Protein 2MJM (pdb70)

Organism: Mus musculus (NCBI:txid10090)

Radius of gyration: 13.21 Å; Cα contacts (8 Å, |Δi|>4): 83; chains: 1; bounding box: 24×38×26 Å

B-factor: mean 36.84, std 22.72, range [0.01, 75.41]

Sequence (101 aa):
GPLGSMDAESIRLNNENLWAWLVRLLSKNPEWLSAKLRSFLPTMDLDCSYEPSNPEVIHRQLNRLFAQGMATWKSFINDLCFELDVPLDMEIPLVSIWGPRGPLGSMDAESIRLNNENLWAWLVRLLSKNPEWLSAKLRSFLPTMDLDCSYEPSNPEVIHRQLNRLFAQGMATWKSFINDLCFELDVPLDMEIPLVSIWGPRGPLGSMDAESIRLNNENLWAWLVRLLSKNPEWLSAKLRSFLPTMDLDCSYEPSNPEVIHRQLNRLFAQGMATWKSFINDLCFELDVPLDMEIPLVSIWGPRGPLGSMDAESIRLNNENLWAWLVRLLSKNPEWLSAKLRSFLPTMDLDCSYEPSNPEVIHRQLNRLFAQGMATWKSFINDLCFELDVPLDMEIPLVSIWGPRGPLGSMDAESIRLNNENLWAWLVRLLSKNPEWLSAKLRSFLPTMDLDCSYEPSNPEVIHRQLNRLFAQGMATWKSFINDLCFELDVPLDMEIPLVSIWGPRGPLGSMDAESIRLNNENLWAWLVRLLSKNPEWLSAKLRSFLPTMDLDCSYEPSNPEVIHRQLNRLFAQGMATWKSFINDLCFELDVPLDMEIPLVSIWGPRGPLGSMDAESIRLNNENLWAWLVRLLSKNPEWLSAKLRSFLPTMDLDCSYEPSNPEVIHRQLNRLFAQGMATWKSFINDLCFELDVPLDMEIPLVSIWGPRGPLGSMDAESIRLNNENLWAWLVRLLSKNPEWLSAKLRSFLPTMDLDCSYEPSNPEVIHRQLNRLFAQGMATWKSFINDLCFELDVPLDMEIPLVSIWGPRGPLGSMDAESIRLNNENLWAWLVRLLSKNPEWLSAKLRSFLPTMDLDCSYEPSNPEVIHRQLNRLFAQGMATWKSFINDLCFELDVPLDMEIPLVSIWGPRGPLGSMDAESIRLNNENLWAWLVRLLSKNPEWLSAKLRSFLPTMDLDCSYEPSNPEVIHRQLNRLFAQGMATWKSFINDLCFELDVPLDMEIPLVSIWGPRGPLGSMDAESIRLNNENLWAWLVRLLSKNPEWLSAKLRSFLPTMDLDCSYEPSNPEVIHRQLNRLFAQGMATWKSFINDLCFELDVPLDMEIPLVSIWGPRGPLGSMDAESIRLNNENLWAWLVRLLSKNPEWLSAKLRSFLPTMDLDCSYEPSNPEVIHRQLNRLFAQGMATWKSFINDLCFELDVPLDMEIPLVSIWGPRGPLGSMDAESIRLNNENLWAWLVRLLSKNPEWLSAKLRSFLPTMDLDCSYEPSNPEVIHRQLNRLFAQGMATWKSFINDLCFELDVPLDMEIPLVSIWGPRGPLGSMDAESIRLNNENLWAWLVRLLSKNPEWLSAKLRSFLPTMDLDCSYEPSNPEVIHRQLNRLFAQGMATWKSFINDLCFELDVPLDMEIPLVSIWGPRGPLGSMDAESIRLNNENLWAWLVRLLSKNPEWLSAKLRSFLPTMDLDCSYEPSNPEVIHRQLNRLFAQGMATWKSFINDLCFELDVPLDMEIPLVSIWGPRGPLGSMDAESIRLNNENLWAWLVRLLSKNPEWLSAKLRSFLPTMDLDCSYEPSNPEVIHRQLNRLFAQGMATWKSFINDLCFELDVPLDMEIPLVSIWGPRGPLGSMDAESIRLNNENLWAWLVRLLSKNPEWLSAKLRSFLPTMDLDCSYEPSNPEVIHRQLNRLFAQGMATWKSFINDLCFELDVPLDMEIPLVSIWGPRGPLGSMDAESIRLNNENLWAWLVRLLSKNPEWLSAKLRSFLPTMDLDCSYEPSNPEVIHRQLNRLFAQGMATWKSFINDLCFELDVPLDMEIPLVSIWGPRGPLGSMDAESIRLNNENLWAWLVRLLSKNPEWLSAKLRSFLPTMDLDCSYEPSNPEVIHRQLNRLFAQGMATWKSFINDLCFELDVPLDMEIPLVSIWGPRGPLGSMDAESIRLNNENLWAWLVRLLSKNPEWLSAKLRSFLPTMDLDCSYEPSNPEVIHRQLNRLFAQGMATWKSFINDLCFELDVPLDMEIPLVSIWGPR

Structure (mmCIF, N/CA/C/O backbone):
data_2MJM
#
_entry.id   2MJM
#
loop_
_atom_site.group_PDB
_atom_site.id
_atom_site.type_symbol
_atom_site.label_atom_id
_atom_site.label_alt_id
_atom_site.label_comp_id
_atom_site.label_asym_id
_atom_site.label_entity_id
_atom_site.label_seq_id
_atom_site.pdbx_PDB_ins_code
_atom_site.Cartn_x
_atom_site.Cartn_y
_atom_site.Cartn_z
_atom_site.occupancy
_atom_site.B_iso_or_equiv
_atom_site.auth_seq_id
_atom_site.auth_comp_id
_atom_site.auth_asym_id
_atom_site.auth_atom_id
_atom_site.pdbx_PDB_model_num
ATOM 1 N N . GLY A 1 1 ? -8.438 19.712 3.851 1.00 24.33 1 GLY A N 1
ATOM 2 C CA . GLY A 1 1 ? -9.285 20.847 3.496 1.00 33.35 1 GLY A CA 1
ATOM 3 C C . GLY A 1 1 ? -10.162 20.518 2.317 1.00 74.44 1 GLY A C 1
ATOM 4 O O . GLY A 1 1 ? -10.036 19.428 1.746 1.00 65.51 1 GLY A O 1
ATOM 10 N N . PRO A 1 2 ? -11.080 21.421 1.929 1.00 11.43 2 PRO A N 1
ATOM 11 C CA . PRO A 1 2 ? -11.959 21.216 0.780 1.00 3.34 2 PRO A CA 1
ATOM 12 C C . PRO A 1 2 ? -11.175 21.327 -0.518 1.00 1.33 2 PRO A C 1
ATOM 13 O O . PRO A 1 2 ? -10.453 22.306 -0.741 1.00 12.15 2 PRO A O 1
ATOM 24 N N . LEU A 1 3 ? -11.283 20.340 -1.342 1.00 71.01 3 LEU A N 1
ATOM 25 C CA . LEU A 1 3 ? -10.567 20.317 -2.582 1.00 12.21 3 LEU A CA 1
ATOM 26 C C . LEU A 1 3 ? -11.543 20.361 -3.731 1.00 34.53 3 LEU A C 1
ATOM 27 O O . LEU A 1 3 ? -12.432 19.507 -3.827 1.00 35.54 3 LEU A O 1
ATOM 43 N N . GLY A 1 4 ? -11.394 21.343 -4.590 1.00 50.55 4 GLY A N 1
ATOM 44 C CA . GLY A 1 4 ? -12.237 21.438 -5.754 1.00 41.21 4 GLY A CA 1
ATOM 45 C C . GLY A 1 4 ? -11.889 20.347 -6.728 1.00 52.41 4 GLY A C 1
ATOM 46 O O . GLY A 1 4 ? -12.762 19.681 -7.284 1.00 31.12 4 GLY A O 1
ATOM 50 N N . SER A 1 5 ? -10.614 20.136 -6.894 1.00 1.44 5 SER A N 1
ATOM 51 C CA . SER A 1 5 ? -10.116 19.094 -7.735 1.00 25.14 5 SER A CA 1
ATOM 52 C C . SER A 1 5 ? -9.277 18.146 -6.887 1.00 4.13 5 SER A C 1
ATOM 53 O O . SER A 1 5 ? -9.089 18.390 -5.690 1.00 42.15 5 SER A O 1
ATOM 61 N N . MET A 1 6 ? -8.770 17.090 -7.476 1.00 24.43 6 MET A N 1
ATOM 62 C CA . MET A 1 6 ? -7.977 16.118 -6.731 1.00 40.00 6 MET A CA 1
ATOM 63 C C . MET A 1 6 ? -6.553 16.128 -7.265 1.00 73.20 6 MET A C 1
ATOM 64 O O . MET A 1 6 ? -5.712 15.327 -6.885 1.00 22.25 6 MET A O 1
ATOM 78 N N . ASP A 1 7 ? -6.287 17.104 -8.099 1.00 13.35 7 ASP A N 1
ATOM 79 C CA . ASP A 1 7 ? -5.004 17.235 -8.826 1.00 71.31 7 ASP A CA 1
ATOM 80 C C . ASP A 1 7 ? -3.837 17.715 -7.963 1.00 60.11 7 ASP A C 1
ATOM 81 O O . ASP A 1 7 ? -2.841 18.178 -8.490 1.00 11.03 7 ASP A O 1
ATOM 90 N N . ALA A 1 8 ? -3.901 17.490 -6.667 1.00 13.03 8 ALA A N 1
ATOM 91 C CA . ALA A 1 8 ? -2.817 17.878 -5.760 1.00 11.41 8 ALA A CA 1
ATOM 92 C C . ALA A 1 8 ? -1.672 16.881 -5.877 1.00 51.11 8 ALA A C 1
ATOM 93 O O . ALA A 1 8 ? -0.533 17.132 -5.475 1.00 42.05 8 ALA A O 1
ATOM 100 N N . GLU A 1 9 ? -1.998 15.776 -6.478 1.00 40.41 9 GLU A N 1
ATOM 101 C CA . GLU A 1 9 ? -1.114 14.648 -6.699 1.00 70.23 9 GLU A CA 1
ATOM 102 C C . GLU A 1 9 ? 0.012 15.004 -7.627 1.00 21.30 9 GLU A C 1
ATOM 103 O O . GLU A 1 9 ? 1.164 14.661 -7.391 1.00 62.44 9 GLU A O 1
ATOM 115 N N . SER A 1 10 ? -0.317 15.728 -8.649 1.00 4.22 10 SER A N 1
ATOM 116 C CA . SER A 1 10 ? 0.625 16.105 -9.656 1.00 24.35 10 SER A CA 1
ATOM 117 C C . SER A 1 10 ? 1.544 17.208 -9.122 1.00 70.43 10 SER A C 1
ATOM 118 O O . SER A 1 10 ? 2.623 17.455 -9.648 1.00 34.14 10 SER A O 1
ATOM 126 N N . ILE A 1 11 ? 1.108 17.836 -8.049 1.00 23.33 11 ILE A N 1
ATOM 127 C CA . ILE A 1 11 ? 1.814 18.949 -7.464 1.00 51.21 11 ILE A CA 1
ATOM 128 C C . ILE A 1 11 ? 2.834 18.420 -6.483 1.00 22.12 11 ILE A C 1
ATOM 129 O O . ILE A 1 11 ? 4.020 18.718 -6.552 1.00 14.15 11 ILE A O 1
ATOM 145 N N . ARG A 1 12 ? 2.343 17.563 -5.613 1.00 22.34 12 ARG A N 1
ATOM 146 C CA . ARG A 1 12 ? 3.118 16.944 -4.546 1.00 42.33 12 ARG A CA 1
ATOM 147 C C . ARG A 1 12 ? 3.869 15.705 -4.996 1.00 12.21 12 ARG A C 1
ATOM 148 O O . ARG A 1 12 ? 4.465 15.010 -4.165 1.00 41.55 12 ARG A O 1
ATOM 169 N N . LEU A 1 13 ? 3.827 15.453 -6.284 1.00 63.12 13 LEU A N 1
ATOM 170 C CA . LEU A 1 13 ? 4.438 14.283 -6.933 1.00 71.55 13 LEU A CA 1
ATOM 171 C C . LEU A 1 13 ? 5.857 13.990 -6.419 1.00 3.14 13 LEU A C 1
ATOM 172 O O . LEU A 1 13 ? 6.750 14.849 -6.452 1.00 60.33 13 LEU A O 1
ATOM 188 N N . ASN A 1 14 ? 6.016 12.796 -5.923 1.00 70.12 14 ASN A N 1
ATOM 189 C CA . ASN A 1 14 ? 7.263 12.245 -5.449 1.00 53.54 14 ASN A CA 1
ATOM 190 C C . ASN A 1 14 ? 7.025 10.770 -5.393 1.00 65.52 14 ASN A C 1
ATOM 191 O O . ASN A 1 14 ? 5.871 10.363 -5.230 1.00 64.12 14 ASN A O 1
ATOM 202 N N . ASN A 1 15 ? 8.035 9.961 -5.568 1.00 73.24 15 ASN A N 1
ATOM 203 C CA . ASN A 1 15 ? 7.807 8.535 -5.522 1.00 65.13 15 ASN A CA 1
ATOM 204 C C . ASN A 1 15 ? 8.926 7.718 -4.941 1.00 15.04 15 ASN A C 1
ATOM 205 O O . ASN A 1 15 ? 8.660 6.869 -4.125 1.00 20.35 15 ASN A O 1
ATOM 216 N N . GLU A 1 16 ? 10.172 7.978 -5.305 1.00 32.33 16 GLU A N 1
ATOM 217 C CA . GLU A 1 16 ? 11.279 7.165 -4.784 1.00 65.30 16 GLU A CA 1
ATOM 218 C C . GLU A 1 16 ? 11.386 7.259 -3.268 1.00 71.32 16 GLU A C 1
ATOM 219 O O . GLU A 1 16 ? 11.478 6.230 -2.578 1.00 31.02 16 GLU A O 1
ATOM 231 N N . ASN A 1 17 ? 11.314 8.475 -2.757 1.00 74.03 17 ASN A N 1
ATOM 232 C CA . ASN A 1 17 ? 11.405 8.713 -1.313 1.00 4.01 17 ASN A CA 1
ATOM 233 C C . ASN A 1 17 ? 10.193 8.138 -0.622 1.00 32.45 17 ASN A C 1
ATOM 234 O O . ASN A 1 17 ? 10.306 7.459 0.403 1.00 24.34 17 ASN A O 1
ATOM 245 N N . LEU A 1 18 ? 9.033 8.383 -1.213 1.00 14.33 18 LEU A N 1
ATOM 246 C CA . LEU A 1 18 ? 7.774 7.941 -0.646 1.00 73.32 18 LEU A CA 1
ATOM 247 C C . LEU A 1 18 ? 7.667 6.431 -0.637 1.00 24.32 18 LEU A C 1
ATOM 248 O O . LEU A 1 18 ? 7.195 5.855 0.327 1.00 41.14 18 LEU A O 1
ATOM 264 N N . TRP A 1 19 ? 8.137 5.797 -1.699 1.00 11.34 19 TRP A N 1
ATOM 265 C CA . TRP A 1 19 ? 8.090 4.354 -1.815 1.00 33.34 19 TRP A CA 1
ATOM 266 C C . TRP A 1 19 ? 8.976 3.712 -0.761 1.00 43.53 19 TRP A C 1
ATOM 267 O O . TRP A 1 19 ? 8.558 2.787 -0.094 1.00 50.42 19 TRP A O 1
ATOM 288 N N . ALA A 1 20 ? 10.172 4.255 -0.575 1.00 32.34 20 ALA A N 1
ATOM 289 C CA . ALA A 1 20 ? 11.112 3.716 0.406 1.00 1.10 20 ALA A CA 1
ATOM 290 C C . ALA A 1 20 ? 10.539 3.828 1.822 1.00 32.03 20 ALA A C 1
ATOM 291 O O . ALA A 1 20 ? 10.602 2.871 2.613 1.00 72.34 20 ALA A O 1
ATOM 298 N N . TRP A 1 21 ? 9.964 4.988 2.118 1.00 42.31 21 TRP A N 1
ATOM 299 C CA . TRP A 1 21 ? 9.284 5.226 3.381 1.00 74.51 21 TRP A CA 1
ATOM 300 C C . TRP A 1 21 ? 8.113 4.251 3.555 1.00 75.20 21 TRP A C 1
ATOM 301 O O . TRP A 1 21 ? 7.984 3.592 4.602 1.00 75.31 21 TRP A O 1
ATOM 322 N N . LEU A 1 22 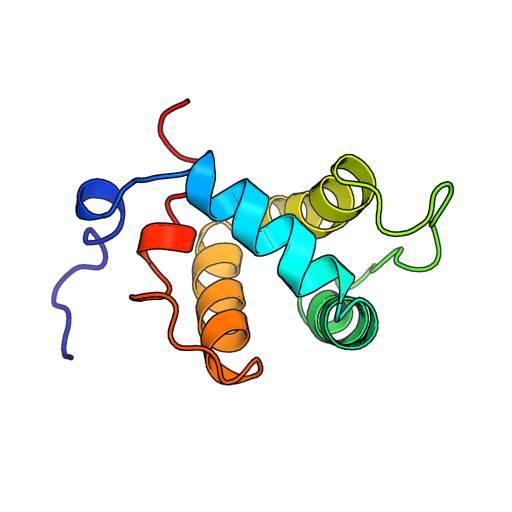? 7.296 4.143 2.516 1.00 22.41 22 LEU A N 1
ATOM 323 C CA . LEU A 1 22 ? 6.129 3.283 2.513 1.00 64.05 22 LEU A CA 1
ATOM 324 C C . LEU A 1 22 ? 6.547 1.843 2.776 1.00 51.14 22 LEU A C 1
ATOM 325 O O . LEU A 1 22 ? 6.070 1.219 3.717 1.00 30.45 22 LEU A O 1
ATOM 341 N N . VAL A 1 23 ? 7.498 1.361 1.985 1.00 42.42 23 VAL A N 1
ATOM 342 C CA . VAL A 1 23 ? 8.009 0.003 2.079 1.00 54.21 23 VAL A CA 1
ATOM 343 C C . VAL A 1 23 ? 8.486 -0.345 3.490 1.00 64.13 23 VAL A C 1
ATOM 344 O O . VAL A 1 23 ? 8.120 -1.388 4.024 1.00 45.25 23 VAL A O 1
ATOM 357 N N . ARG A 1 24 ? 9.244 0.539 4.109 1.00 72.53 24 ARG A N 1
ATOM 358 C CA . ARG A 1 24 ? 9.774 0.249 5.427 1.00 44.23 24 ARG A CA 1
ATOM 359 C C . ARG A 1 24 ? 8.706 0.298 6.503 1.00 12.20 24 ARG A C 1
ATOM 360 O O . ARG A 1 24 ? 8.633 -0.584 7.335 1.00 11.04 24 ARG A O 1
ATOM 381 N N . LEU A 1 25 ? 7.854 1.294 6.449 1.00 23.35 25 LEU A N 1
ATOM 382 C CA . LEU A 1 25 ? 6.826 1.489 7.472 1.00 40.33 25 LEU A CA 1
ATOM 383 C C . LEU A 1 25 ? 5.786 0.357 7.389 1.00 13.34 25 LEU A C 1
ATOM 384 O O . LEU A 1 25 ? 5.370 -0.202 8.409 1.00 33.11 25 LEU A O 1
ATOM 400 N N . LEU A 1 26 ? 5.401 0.002 6.189 1.00 64.34 26 LEU A N 1
ATOM 401 C CA . LEU A 1 26 ? 4.449 -1.066 5.952 1.00 33.33 26 LEU A CA 1
ATOM 402 C C . LEU A 1 26 ? 5.043 -2.409 6.312 1.00 55.43 26 LEU A C 1
ATOM 403 O O . LEU A 1 26 ? 4.334 -3.331 6.675 1.00 22.03 26 LEU A O 1
ATOM 419 N N . SER A 1 27 ? 6.366 -2.497 6.253 1.00 62.44 27 SER A N 1
ATOM 420 C CA . SER A 1 27 ? 7.089 -3.692 6.620 1.00 75.32 27 SER A CA 1
ATOM 421 C C . SER A 1 27 ? 7.031 -3.862 8.138 1.00 14.14 27 SER A C 1
ATOM 422 O O . SER A 1 27 ? 7.245 -4.954 8.670 1.00 21.45 27 SER A O 1
ATOM 430 N N . LYS A 1 28 ? 6.715 -2.783 8.831 1.00 32.03 28 LYS A N 1
ATOM 431 C CA . LYS A 1 28 ? 6.597 -2.819 10.256 1.00 24.22 28 LYS A CA 1
ATOM 432 C C . LYS A 1 28 ? 5.148 -3.053 10.638 1.00 3.24 28 LYS A C 1
ATOM 433 O O . LYS A 1 28 ? 4.801 -3.189 11.814 1.00 11.31 28 LYS A O 1
ATOM 452 N N . ASN A 1 29 ? 4.302 -3.126 9.621 1.00 22.25 29 ASN A N 1
ATOM 453 C CA . ASN A 1 29 ? 2.870 -3.288 9.783 1.00 12.13 29 ASN A CA 1
ATOM 454 C C . ASN A 1 29 ? 2.294 -4.291 8.778 1.00 33.11 29 ASN A C 1
ATOM 455 O O . ASN A 1 29 ? 1.250 -4.015 8.185 1.00 4.12 29 ASN A O 1
ATOM 466 N N . PRO A 1 30 ? 2.868 -5.524 8.627 1.00 24.32 30 PRO A N 1
ATOM 467 C CA . PRO A 1 30 ? 2.379 -6.489 7.616 1.00 31.10 30 PRO A CA 1
ATOM 468 C C . PRO A 1 30 ? 0.968 -6.921 7.979 1.00 65.20 30 PRO A C 1
ATOM 469 O O . PRO A 1 30 ? 0.146 -7.285 7.128 1.00 15.11 30 PRO A O 1
ATOM 480 N N . GLU A 1 31 ? 0.703 -6.785 9.257 1.00 15.10 31 GLU A N 1
ATOM 481 C CA . GLU A 1 31 ? -0.539 -7.091 9.884 1.00 62.33 31 GLU A CA 1
ATOM 482 C C . GLU A 1 31 ? -1.637 -6.159 9.405 1.00 32.50 31 GLU A C 1
ATOM 483 O O . GLU A 1 31 ? -2.772 -6.595 9.173 1.00 42.01 31 GLU A O 1
ATOM 495 N N . TRP A 1 32 ? -1.303 -4.878 9.233 1.00 63.24 32 TRP A N 1
ATOM 496 C CA . TRP A 1 32 ? -2.316 -3.907 8.880 1.00 24.24 32 TRP A CA 1
ATOM 497 C C . TRP A 1 32 ? -2.630 -4.093 7.444 1.00 62.34 32 TRP A C 1
ATOM 498 O O . TRP A 1 32 ? -3.791 -4.133 7.029 1.00 50.11 32 TRP A O 1
ATOM 519 N N . LEU A 1 33 ? -1.562 -4.236 6.701 1.00 10.24 33 LEU A N 1
ATOM 520 C CA . LEU A 1 33 ? -1.604 -4.398 5.304 1.00 34.24 33 LEU A CA 1
ATOM 521 C C . LEU A 1 33 ? -2.490 -5.508 4.859 1.00 64.52 33 LEU A C 1
ATOM 522 O O . LEU A 1 33 ? -3.433 -5.260 4.138 1.00 23.30 33 LEU A O 1
ATOM 538 N N . SER A 1 34 ? -2.229 -6.706 5.343 1.00 44.05 34 SER A N 1
ATOM 539 C CA . SER A 1 34 ? -2.978 -7.882 4.951 1.00 43.41 34 SER A CA 1
ATOM 540 C C . SER A 1 34 ? -4.485 -7.670 5.150 1.00 63.31 34 SER A C 1
ATOM 541 O O . SER A 1 34 ? -5.269 -7.907 4.258 1.00 31.30 34 SER A O 1
ATOM 549 N N . ALA A 1 35 ? -4.817 -7.111 6.286 1.00 32.20 35 ALA A N 1
ATOM 550 C CA . ALA A 1 35 ? -6.172 -6.799 6.714 1.00 32.04 35 ALA A CA 1
ATOM 551 C C . ALA A 1 35 ? -6.854 -5.854 5.737 1.00 35.53 35 ALA A C 1
ATOM 552 O O . ALA A 1 35 ? -7.969 -6.115 5.263 1.00 33.13 35 ALA A O 1
ATOM 559 N N . LYS A 1 36 ? -6.181 -4.768 5.421 1.00 53.02 36 LYS A N 1
ATOM 560 C CA . LYS A 1 36 ? -6.713 -3.796 4.501 1.00 61.11 36 LYS A CA 1
ATOM 561 C C . LYS A 1 36 ? -6.767 -4.330 3.100 1.00 22.30 36 LYS A C 1
ATOM 562 O O . LYS A 1 36 ? -7.735 -4.090 2.391 1.00 3.21 36 LYS A O 1
ATOM 581 N N . LEU A 1 37 ? -5.785 -5.133 2.732 1.00 31.01 37 LEU A N 1
ATOM 582 C CA . LEU A 1 37 ? -5.738 -5.733 1.435 1.00 14.33 37 LEU A CA 1
ATOM 583 C C . LEU A 1 37 ? -6.958 -6.619 1.203 1.00 35.23 37 LEU A C 1
ATOM 584 O O . LEU A 1 37 ? -7.430 -6.722 0.101 1.00 52.34 37 LEU A O 1
ATOM 600 N N . ARG A 1 38 ? -7.490 -7.218 2.262 1.00 3.34 38 ARG A N 1
ATOM 601 C CA . ARG A 1 38 ? -8.646 -8.106 2.138 1.00 73.55 38 ARG A CA 1
ATOM 602 C C . ARG A 1 38 ? -9.905 -7.348 1.712 1.00 42.32 38 ARG A C 1
ATOM 603 O O . ARG A 1 38 ? -10.813 -7.909 1.095 1.00 1.33 38 ARG A O 1
ATOM 624 N N . SER A 1 39 ? -9.945 -6.070 2.045 1.00 4.54 39 SER A N 1
ATOM 625 C CA . SER A 1 39 ? -11.059 -5.209 1.709 1.00 64.53 39 SER A CA 1
ATOM 626 C C . SER A 1 39 ? -10.955 -4.792 0.243 1.00 64.54 39 SER A C 1
ATOM 627 O O . SER A 1 39 ? -11.952 -4.716 -0.472 1.00 20.11 39 SER A O 1
ATOM 635 N N . PHE A 1 40 ? -9.745 -4.553 -0.194 1.00 70.41 40 PHE A N 1
ATOM 636 C CA . PHE A 1 40 ? -9.480 -4.136 -1.554 1.00 50.13 40 PHE A CA 1
ATOM 637 C C . PHE A 1 40 ? -9.487 -5.310 -2.501 1.00 13.44 40 PHE A C 1
ATOM 638 O O . PHE A 1 40 ? -10.298 -5.362 -3.410 1.00 61.40 40 PHE A O 1
ATOM 655 N N . LEU A 1 41 ? -8.619 -6.264 -2.264 1.00 52.51 41 LEU A N 1
ATOM 656 C CA . LEU A 1 41 ? -8.503 -7.428 -3.090 1.00 1.41 41 LEU A CA 1
ATOM 657 C C . LEU A 1 41 ? -9.439 -8.504 -2.573 1.00 54.53 41 LEU A C 1
ATOM 658 O O . LEU A 1 41 ? -9.213 -9.056 -1.494 1.00 20.32 41 LEU A O 1
ATOM 674 N N . PRO A 1 42 ? -10.502 -8.827 -3.316 1.00 52.03 42 PRO A N 1
ATOM 675 C CA . PRO A 1 42 ? -11.488 -9.823 -2.880 1.00 60.22 42 PRO A CA 1
ATOM 676 C C . PRO A 1 42 ? -10.918 -11.242 -2.916 1.00 73.23 42 PRO A C 1
ATOM 677 O O . PRO A 1 42 ? -11.419 -12.159 -2.267 1.00 45.22 42 PRO A O 1
ATOM 688 N N . THR A 1 43 ? -9.866 -11.396 -3.670 1.00 71.42 43 THR A N 1
ATOM 689 C CA . THR A 1 43 ? -9.207 -12.651 -3.873 1.00 23.13 43 THR A CA 1
ATOM 690 C C . THR A 1 43 ? -7.824 -12.607 -3.278 1.00 0.22 43 THR A C 1
ATOM 691 O O . THR A 1 43 ? -6.925 -13.322 -3.737 1.00 30.01 43 THR A O 1
ATOM 702 N N . MET A 1 44 ? -7.687 -11.776 -2.235 1.00 62.13 44 MET A N 1
ATOM 703 C CA . MET A 1 44 ? -6.404 -11.490 -1.547 1.00 44.24 44 MET A CA 1
ATOM 704 C C . MET A 1 44 ? -5.582 -12.745 -1.313 1.00 34.43 44 MET A C 1
ATOM 705 O O . MET A 1 44 ? -5.827 -13.511 -0.364 1.00 42.45 44 MET A O 1
ATOM 719 N N . ASP A 1 45 ? -4.635 -12.959 -2.160 1.00 14.12 45 ASP A N 1
ATOM 720 C CA . ASP A 1 45 ? -3.725 -14.061 -2.054 1.00 71.24 45 ASP A CA 1
ATOM 721 C C . ASP A 1 45 ? -2.530 -13.617 -1.230 1.00 42.14 45 ASP A C 1
ATOM 722 O O . ASP A 1 45 ? -1.370 -13.617 -1.666 1.00 23.41 45 ASP A O 1
ATOM 731 N N . LEU A 1 46 ? -2.853 -13.233 -0.010 1.00 44.34 46 LEU A N 1
ATOM 732 C CA . LEU A 1 46 ? -1.909 -12.693 0.942 1.00 11.14 46 LEU A CA 1
ATOM 733 C C . LEU A 1 46 ? -1.137 -13.803 1.622 1.00 61.44 46 LEU A C 1
ATOM 734 O O . LEU A 1 46 ? -0.158 -13.570 2.314 1.00 52.32 46 LEU A O 1
ATOM 750 N N . ASP A 1 47 ? -1.592 -15.015 1.386 1.00 4.40 47 ASP A N 1
ATOM 751 C CA . ASP A 1 47 ? -0.976 -16.218 1.914 1.00 61.01 47 ASP A CA 1
ATOM 752 C C . ASP A 1 47 ? 0.288 -16.548 1.133 1.00 50.44 47 ASP A C 1
ATOM 753 O O . ASP A 1 47 ? 1.132 -17.327 1.566 1.00 21.52 47 ASP A O 1
ATOM 762 N N . CYS A 1 48 ? 0.428 -15.916 0.014 1.00 14.33 48 CYS A N 1
ATOM 763 C CA . CYS A 1 48 ? 1.584 -16.101 -0.812 1.00 24.11 48 CYS A CA 1
ATOM 764 C C . CYS A 1 48 ? 2.684 -15.159 -0.338 1.00 5.13 48 CYS A C 1
ATOM 765 O O . CYS A 1 48 ? 2.626 -13.936 -0.557 1.00 51.52 48 CYS A O 1
ATOM 773 N N . SER A 1 49 ? 3.641 -15.711 0.350 1.00 22.05 49 SER A N 1
ATOM 774 C CA . SER A 1 49 ? 4.740 -14.957 0.862 1.00 32.04 49 SER A CA 1
ATOM 775 C C . SER A 1 49 ? 5.988 -15.809 0.736 1.00 22.13 49 SER A C 1
ATOM 776 O O . SER A 1 49 ? 6.370 -16.532 1.647 1.00 0.51 49 SER A O 1
ATOM 784 N N . TYR A 1 50 ? 6.541 -15.803 -0.452 1.00 32.43 50 TYR A N 1
ATOM 785 C CA . TYR A 1 50 ? 7.765 -16.533 -0.752 1.00 4.52 50 TYR A CA 1
ATOM 786 C C . TYR A 1 50 ? 8.932 -16.002 0.023 1.00 64.20 50 TYR A C 1
ATOM 787 O O . TYR A 1 50 ? 9.763 -16.744 0.543 1.00 22.41 50 TYR A O 1
ATOM 805 N N . GLU A 1 51 ? 8.939 -14.755 0.116 1.00 44.21 51 GLU A N 1
ATOM 806 C CA . GLU A 1 51 ? 9.853 -14.011 0.839 1.00 51.44 51 GLU A CA 1
ATOM 807 C C . GLU A 1 51 ? 9.072 -13.252 1.886 1.00 61.11 51 GLU A C 1
ATOM 808 O O . GLU A 1 51 ? 7.856 -13.068 1.716 1.00 33.44 51 GLU A O 1
ATOM 820 N N . PRO A 1 52 ? 9.724 -12.866 2.989 1.00 21.25 52 PRO A N 1
ATOM 821 C CA . PRO A 1 52 ? 9.131 -12.008 4.048 1.00 44.21 52 PRO A CA 1
ATOM 822 C C . PRO A 1 52 ? 8.781 -10.584 3.523 1.00 24.53 52 PRO A C 1
ATOM 823 O O . PRO A 1 52 ? 8.447 -10.405 2.360 1.00 50.22 52 PRO A O 1
ATOM 834 N N . SER A 1 53 ? 8.916 -9.585 4.365 1.00 14.51 53 SER A N 1
ATOM 835 C CA . SER A 1 53 ? 8.544 -8.192 4.054 1.00 62.41 53 SER A CA 1
ATOM 836 C C . SER A 1 53 ? 9.553 -7.483 3.098 1.00 41.43 53 SER A C 1
ATOM 837 O O . SER A 1 53 ? 9.836 -6.277 3.235 1.00 13.51 53 SER A O 1
ATOM 845 N N . ASN A 1 54 ? 10.051 -8.233 2.132 1.00 72.42 54 ASN A N 1
ATOM 846 C CA . ASN A 1 54 ? 10.953 -7.760 1.121 1.00 34.31 54 ASN A CA 1
ATOM 847 C C . ASN A 1 54 ? 10.290 -6.674 0.277 1.00 31.35 54 ASN A C 1
ATOM 848 O O . ASN A 1 54 ? 9.070 -6.702 0.091 1.00 41.40 54 ASN A O 1
ATOM 859 N N . PRO A 1 55 ? 11.081 -5.709 -0.255 1.00 54.12 55 PRO A N 1
ATOM 860 C CA . PRO A 1 55 ? 10.567 -4.577 -1.045 1.00 45.13 55 PRO A CA 1
ATOM 861 C C . PRO A 1 55 ? 9.603 -4.993 -2.164 1.00 40.21 55 PRO A C 1
ATOM 862 O O . PRO A 1 55 ? 8.516 -4.426 -2.290 1.00 13.55 55 PRO A O 1
ATOM 873 N N . GLU A 1 56 ? 9.969 -6.008 -2.935 1.00 4.13 56 GLU A N 1
ATOM 874 C CA . GLU A 1 56 ? 9.141 -6.463 -4.013 1.00 64.35 56 GLU A CA 1
ATOM 875 C C . GLU A 1 56 ? 7.941 -7.234 -3.542 1.00 40.23 56 GLU A C 1
ATOM 876 O O . GLU A 1 56 ? 6.923 -7.293 -4.221 1.00 64.04 56 GLU A O 1
ATOM 888 N N . VAL A 1 57 ? 8.044 -7.793 -2.364 1.00 70.35 57 VAL A N 1
ATOM 889 C CA . VAL A 1 57 ? 6.940 -8.511 -1.775 1.00 52.54 57 VAL A CA 1
ATOM 890 C C . VAL A 1 57 ? 5.898 -7.504 -1.337 1.00 1.14 57 VAL A C 1
ATOM 891 O O . VAL A 1 57 ? 4.698 -7.715 -1.500 1.00 10.10 57 VAL A O 1
ATOM 904 N N . ILE A 1 58 ? 6.379 -6.399 -0.802 1.00 72.14 58 ILE A N 1
ATOM 905 C CA . ILE A 1 58 ? 5.534 -5.286 -0.450 1.00 65.14 58 ILE A CA 1
ATOM 906 C C . ILE A 1 58 ? 4.915 -4.733 -1.735 1.00 51.42 58 ILE A C 1
ATOM 907 O O . ILE A 1 58 ? 3.708 -4.577 -1.836 1.00 25.42 58 ILE A O 1
ATOM 923 N N . HIS A 1 59 ? 5.767 -4.529 -2.737 1.00 74.33 59 HIS A N 1
ATOM 924 C CA . HIS A 1 59 ? 5.368 -4.046 -4.070 1.00 54.45 59 HIS A CA 1
ATOM 925 C C . HIS A 1 59 ? 4.232 -4.904 -4.640 1.00 22.12 59 HIS A C 1
ATOM 926 O O . HIS A 1 59 ? 3.277 -4.376 -5.171 1.00 1.03 59 HIS A O 1
ATOM 941 N N . ARG A 1 60 ? 4.351 -6.206 -4.484 1.00 52.51 60 ARG A N 1
ATOM 942 C CA . ARG A 1 60 ? 3.355 -7.181 -4.934 1.00 61.44 60 ARG A CA 1
ATOM 943 C C . ARG A 1 60 ? 1.958 -6.876 -4.369 1.00 11.41 60 ARG A C 1
ATOM 944 O O . ARG A 1 60 ? 0.945 -6.964 -5.066 1.00 42.03 60 ARG A O 1
ATOM 965 N N . GLN A 1 61 ? 1.933 -6.506 -3.124 1.00 71.24 61 GLN A N 1
ATOM 966 C CA . GLN A 1 61 ? 0.697 -6.263 -2.393 1.00 4.35 61 GLN A CA 1
ATOM 967 C C . GLN A 1 61 ? 0.063 -4.975 -2.843 1.00 55.34 61 GLN A C 1
ATOM 968 O O . GLN A 1 61 ? -1.153 -4.875 -3.015 1.00 1.32 61 GLN A O 1
ATOM 982 N N . LEU A 1 62 ? 0.899 -4.013 -3.069 1.00 3.30 62 LEU A N 1
ATOM 983 C CA . LEU A 1 62 ? 0.453 -2.701 -3.511 1.00 12.43 62 LEU A CA 1
ATOM 984 C C . LEU A 1 62 ? 0.051 -2.730 -4.993 1.00 70.31 62 LEU A C 1
ATOM 985 O O . LEU A 1 62 ? -0.849 -2.004 -5.427 1.00 34.12 62 LEU A O 1
ATOM 1001 N N . ASN A 1 63 ? 0.713 -3.592 -5.746 1.00 11.21 63 ASN A N 1
ATOM 1002 C CA . ASN A 1 63 ? 0.429 -3.855 -7.153 1.00 41.22 63 ASN A CA 1
ATOM 1003 C C . ASN A 1 63 ? -1.026 -4.219 -7.343 1.00 3.13 63 ASN A C 1
ATOM 1004 O O . ASN A 1 63 ? -1.723 -3.690 -8.218 1.00 51.34 63 ASN A O 1
ATOM 1015 N N . ARG A 1 64 ? -1.459 -5.105 -6.491 1.00 53.14 64 ARG A N 1
ATOM 1016 C CA . ARG A 1 64 ? -2.825 -5.597 -6.445 1.00 12.15 64 ARG A CA 1
ATOM 1017 C C . ARG A 1 64 ? -3.847 -4.447 -6.340 1.00 51.21 64 ARG A C 1
ATOM 1018 O O . ARG A 1 64 ? -4.925 -4.501 -6.939 1.00 1.24 64 ARG A O 1
ATOM 1039 N N . LEU A 1 65 ? -3.502 -3.411 -5.608 1.00 54.10 65 LEU A N 1
ATOM 1040 C CA . LEU A 1 65 ? -4.407 -2.281 -5.402 1.00 14.22 65 LEU A CA 1
ATOM 1041 C C . LEU A 1 65 ? -4.539 -1.459 -6.655 1.00 32.14 65 LEU A C 1
ATOM 1042 O O . LEU A 1 65 ? -5.625 -0.971 -6.983 1.00 63.43 65 LEU A O 1
ATOM 1058 N N . PHE A 1 66 ? -3.440 -1.338 -7.369 1.00 14.13 66 PHE A N 1
ATOM 1059 C CA . PHE A 1 66 ? -3.407 -0.612 -8.621 1.00 4.21 66 PHE A CA 1
ATOM 1060 C C . PHE A 1 66 ? -4.262 -1.355 -9.654 1.00 33.42 66 PHE A C 1
ATOM 1061 O O . PHE A 1 66 ? -4.789 -0.763 -10.598 1.00 1.34 66 PHE A O 1
ATOM 1078 N N . ALA A 1 67 ? -4.406 -2.655 -9.444 1.00 31.33 67 ALA A N 1
ATOM 1079 C CA . ALA A 1 67 ? -5.243 -3.485 -10.277 1.00 55.32 67 ALA A CA 1
ATOM 1080 C C . ALA A 1 67 ? -6.724 -3.260 -9.957 1.00 72.15 67 ALA A C 1
ATOM 1081 O O . ALA A 1 67 ? -7.571 -3.364 -10.850 1.00 10.45 67 ALA A O 1
ATOM 1088 N N . GLN A 1 68 ? -7.040 -2.935 -8.693 1.00 33.13 68 GLN A N 1
ATOM 1089 C CA . GLN A 1 68 ? -8.387 -2.645 -8.314 1.00 5.34 68 GLN A CA 1
ATOM 1090 C C . GLN A 1 68 ? -8.825 -1.334 -8.933 1.00 54.42 68 GLN A C 1
ATOM 1091 O O . GLN A 1 68 ? -9.800 -1.272 -9.685 1.00 70.42 68 GLN A O 1
ATOM 1105 N N . GLY A 1 69 ? -8.082 -0.307 -8.636 1.00 21.25 69 GLY A N 1
ATOM 1106 C CA . GLY A 1 69 ? -8.442 1.007 -9.044 1.00 1.33 69 GLY A CA 1
ATOM 1107 C C . GLY A 1 69 ? -7.375 1.969 -8.751 1.00 10.22 69 GLY A C 1
ATOM 1108 O O . GLY A 1 69 ? -6.726 1.890 -7.713 1.00 4.51 69 GLY A O 1
ATOM 1112 N N . MET A 1 70 ? -7.187 2.884 -9.641 1.00 14.52 70 MET A N 1
ATOM 1113 C CA . MET A 1 70 ? -6.281 3.987 -9.434 1.00 44.01 70 MET A CA 1
ATOM 1114 C C . MET A 1 70 ? -6.920 4.870 -8.397 1.00 62.32 70 MET A C 1
ATOM 1115 O O . MET A 1 70 ? -6.261 5.478 -7.557 1.00 74.40 70 MET A O 1
ATOM 1129 N N . ALA A 1 71 ? -8.238 4.845 -8.427 1.00 13.12 71 ALA A N 1
ATOM 1130 C CA . ALA A 1 71 ? -9.071 5.544 -7.485 1.00 74.41 71 ALA A CA 1
ATOM 1131 C C . ALA A 1 71 ? -9.056 4.770 -6.175 1.00 62.24 71 ALA A C 1
ATOM 1132 O O . ALA A 1 71 ? -9.161 5.341 -5.089 1.00 63.33 71 ALA A O 1
ATOM 1139 N N . THR A 1 72 ? -8.869 3.471 -6.292 1.00 30.30 72 THR A N 1
ATOM 1140 C CA . THR A 1 72 ? -8.794 2.596 -5.148 1.00 62.34 72 THR A CA 1
ATOM 1141 C C . THR A 1 72 ? -7.490 2.853 -4.397 1.00 62.32 72 THR A C 1
ATOM 1142 O O . THR A 1 72 ? -7.451 2.809 -3.175 1.00 50.25 72 THR A O 1
ATOM 1153 N N . TRP A 1 73 ? -6.447 3.183 -5.141 1.00 63.50 73 TRP A N 1
ATOM 1154 C CA . TRP A 1 73 ? -5.179 3.553 -4.556 1.00 62.21 73 TRP A CA 1
ATOM 1155 C C . TRP A 1 73 ? -5.357 4.841 -3.737 1.00 12.10 73 TRP A C 1
ATOM 1156 O O . TRP A 1 73 ? -4.931 4.921 -2.583 1.00 31.23 73 TRP A O 1
ATOM 1177 N N . LYS A 1 74 ? -6.033 5.827 -4.336 1.00 11.55 74 LYS A N 1
ATOM 1178 C CA . LYS A 1 74 ? -6.324 7.098 -3.675 1.00 3.14 74 LYS A CA 1
ATOM 1179 C C . LYS A 1 74 ? -7.131 6.890 -2.383 1.00 53.52 74 LYS A C 1
ATOM 1180 O O . LYS A 1 74 ? -6.929 7.593 -1.383 1.00 65.45 74 LYS A O 1
ATOM 1199 N N . SER A 1 75 ? -8.018 5.920 -2.407 1.00 43.20 75 SER A N 1
ATOM 1200 C CA . SER A 1 75 ? -8.805 5.569 -1.294 1.00 50.22 75 SER A CA 1
ATOM 1201 C C . SER A 1 75 ? -7.954 4.842 -0.220 1.00 53.33 75 SER A C 1
ATOM 1202 O O . SER A 1 75 ? -7.994 5.193 0.963 1.00 3.13 75 SER A O 1
ATOM 1210 N N . PHE A 1 76 ? -7.161 3.867 -0.657 1.00 55.51 76 PHE A N 1
ATOM 1211 C CA . PHE A 1 76 ? -6.286 3.090 0.219 1.00 33.13 76 PHE A CA 1
ATOM 1212 C C . PHE A 1 76 ? -5.351 3.978 1.006 1.00 3.43 76 PHE A C 1
ATOM 1213 O O . PHE A 1 76 ? -5.258 3.862 2.227 1.00 14.34 76 PHE A O 1
ATOM 1230 N N . ILE A 1 77 ? -4.676 4.867 0.307 1.00 1.24 77 ILE A N 1
ATOM 1231 C CA . ILE A 1 77 ? -3.692 5.737 0.920 1.00 25.23 77 ILE A CA 1
ATOM 1232 C C . ILE A 1 77 ? -4.342 6.664 1.964 1.00 12.51 77 ILE A C 1
ATOM 1233 O O . ILE A 1 77 ? -3.710 7.028 2.972 1.00 62.12 77 ILE A O 1
ATOM 1249 N N . ASN A 1 78 ? -5.599 7.013 1.734 1.00 20.15 78 ASN A N 1
ATOM 1250 C CA . ASN A 1 78 ? -6.371 7.814 2.687 1.00 64.10 78 ASN A CA 1
ATOM 1251 C C . ASN A 1 78 ? -6.438 7.084 4.027 1.00 51.24 78 ASN A C 1
ATOM 1252 O O . ASN A 1 78 ? -6.154 7.668 5.086 1.00 34.51 78 ASN A O 1
ATOM 1263 N N . ASP A 1 79 ? -6.744 5.793 3.960 1.00 63.13 79 ASP A N 1
ATOM 1264 C CA . ASP A 1 79 ? -6.855 4.964 5.155 1.00 44.12 79 ASP A CA 1
ATOM 1265 C C . ASP A 1 79 ? -5.501 4.684 5.724 1.00 51.24 79 ASP A C 1
ATOM 1266 O O . ASP A 1 79 ? -5.327 4.690 6.909 1.00 23.01 79 ASP A O 1
ATOM 1275 N N . LEU A 1 80 ? -4.556 4.446 4.850 1.00 44.33 80 LEU A N 1
ATOM 1276 C CA . LEU A 1 80 ? -3.150 4.198 5.185 1.00 54.41 80 LEU A CA 1
ATOM 1277 C C . LEU A 1 80 ? -2.654 5.298 6.125 1.00 44.13 80 LEU A C 1
ATOM 1278 O O . LEU A 1 80 ? -2.189 5.021 7.222 1.00 41.10 80 LEU A O 1
ATOM 1294 N N . CYS A 1 81 ? -2.826 6.534 5.705 1.00 41.12 81 CYS A N 1
ATOM 1295 C CA . CYS A 1 81 ? -2.405 7.681 6.504 1.00 2.34 81 CYS A CA 1
ATOM 1296 C C . CYS A 1 81 ? -3.211 7.776 7.813 1.00 14.31 81 CYS A C 1
ATOM 1297 O O . CYS A 1 81 ? -2.678 8.124 8.865 1.00 51.13 81 CYS A O 1
ATOM 1305 N N . PHE A 1 82 ? -4.477 7.437 7.743 1.00 61.24 82 PHE A N 1
ATOM 1306 C CA . PHE A 1 82 ? -5.374 7.558 8.879 1.00 33.05 82 PHE A CA 1
ATOM 1307 C C . PHE A 1 82 ? -5.098 6.480 9.936 1.00 44.44 82 PHE A C 1
ATOM 1308 O O . PHE A 1 82 ? -4.827 6.787 11.102 1.00 62.23 82 PHE A O 1
ATOM 1325 N N . GLU A 1 83 ? -5.113 5.240 9.501 1.00 44.41 83 GLU A N 1
ATOM 1326 C CA . GLU A 1 83 ? -5.041 4.089 10.378 1.00 20.14 83 GLU A CA 1
ATOM 1327 C C . GLU A 1 83 ? -3.636 3.867 10.927 1.00 41.01 83 GLU A C 1
ATOM 1328 O O . GLU A 1 83 ? -3.462 3.255 11.981 1.00 32.33 83 GLU A O 1
ATOM 1340 N N . LEU A 1 84 ? -2.635 4.357 10.226 1.00 53.41 84 LEU A N 1
ATOM 1341 C CA . LEU A 1 84 ? -1.272 4.202 10.691 1.00 32.10 84 LEU A CA 1
ATOM 1342 C C . LEU A 1 84 ? -0.829 5.369 11.552 1.00 3.52 84 LEU A C 1
ATOM 1343 O O . LEU A 1 84 ? 0.341 5.431 11.937 1.00 13.35 84 LEU A O 1
ATOM 1359 N N . ASP A 1 85 ? -1.757 6.304 11.835 1.00 12.24 85 ASP A N 1
ATOM 1360 C CA . ASP A 1 85 ? -1.525 7.463 12.760 1.00 35.02 85 ASP A CA 1
ATOM 1361 C C . ASP A 1 85 ? -0.593 8.555 12.187 1.00 50.05 85 ASP A C 1
ATOM 1362 O O . ASP A 1 85 ? -0.909 9.756 12.256 1.00 43.11 85 ASP A O 1
ATOM 1371 N N . VAL A 1 86 ? 0.518 8.125 11.630 1.00 73.12 86 VAL A N 1
ATOM 1372 C CA . VAL A 1 86 ? 1.571 8.992 11.109 1.00 53.35 86 VAL A CA 1
ATOM 1373 C C . VAL A 1 86 ? 1.059 9.981 10.036 1.00 0.45 86 VAL A C 1
ATOM 1374 O O . VAL A 1 86 ? 0.389 9.584 9.076 1.00 42.54 86 VAL A O 1
ATOM 1387 N N . PRO A 1 87 ? 1.314 11.287 10.211 1.00 14.32 87 PRO A N 1
ATOM 1388 C CA . PRO A 1 87 ? 1.011 12.275 9.208 1.00 12.12 87 PRO A CA 1
ATOM 1389 C C . PRO A 1 87 ? 2.171 12.405 8.219 1.00 34.22 87 PRO A C 1
ATOM 1390 O O . PRO A 1 87 ? 3.215 12.992 8.536 1.00 5.34 87 PRO A O 1
ATOM 1401 N N . LEU A 1 88 ? 2.013 11.810 7.057 1.00 43.24 88 LEU A N 1
ATOM 1402 C CA . LEU A 1 88 ? 3.024 11.844 6.025 1.00 23.41 88 LEU A CA 1
ATOM 1403 C C . LEU A 1 88 ? 3.128 13.251 5.449 1.00 31.11 88 LEU A C 1
ATOM 1404 O O . LEU A 1 88 ? 4.207 13.842 5.427 1.00 54.14 88 LEU A O 1
ATOM 1420 N N . ASP A 1 89 ? 1.981 13.777 5.024 1.00 34.14 89 ASP A N 1
ATOM 1421 C CA . ASP A 1 89 ? 1.845 15.127 4.429 1.00 63.40 89 ASP A CA 1
ATOM 1422 C C . ASP A 1 89 ? 0.423 15.282 3.946 1.00 32.51 89 ASP A C 1
ATOM 1423 O O . ASP A 1 89 ? -0.281 16.256 4.271 1.00 53.34 89 ASP A O 1
ATOM 1432 N N . MET A 1 90 ? 0.011 14.290 3.187 1.00 40.23 90 MET A N 1
ATOM 1433 C CA . MET A 1 90 ? -1.296 14.192 2.572 1.00 43.30 90 MET A CA 1
ATOM 1434 C C . MET A 1 90 ? -1.294 12.845 1.861 1.00 14.32 90 MET A C 1
ATOM 1435 O O . MET A 1 90 ? -0.218 12.355 1.526 1.00 21.20 90 MET A O 1
ATOM 1449 N N . GLU A 1 91 ? -2.438 12.230 1.673 1.00 51.00 91 GLU A N 1
ATOM 1450 C CA . GLU A 1 91 ? -2.508 10.932 1.000 1.00 21.51 91 GLU A CA 1
ATOM 1451 C C . GLU A 1 91 ? -2.228 11.039 -0.501 1.00 4.44 91 GLU A C 1
ATOM 1452 O O . GLU A 1 91 ? -1.495 10.258 -1.055 1.00 14.15 91 GLU A O 1
ATOM 1464 N N . ILE A 1 92 ? -2.784 12.045 -1.111 1.00 44.00 92 ILE A N 1
ATOM 1465 C CA . ILE A 1 92 ? -2.729 12.304 -2.569 1.00 50.44 92 ILE A CA 1
ATOM 1466 C C . ILE A 1 92 ? -1.252 12.351 -3.167 1.00 64.25 92 ILE A C 1
ATOM 1467 O O . ILE A 1 92 ? -1.029 11.875 -4.269 1.00 21.43 92 ILE A O 1
ATOM 1483 N N . PRO A 1 93 ? -0.255 12.934 -2.480 1.00 70.30 93 PRO A N 1
ATOM 1484 C CA . PRO A 1 93 ? 1.167 12.820 -2.900 1.00 31.13 93 PRO A CA 1
ATOM 1485 C C . PRO A 1 93 ? 1.565 11.348 -3.109 1.00 72.14 93 PRO A C 1
ATOM 1486 O O . PRO A 1 93 ? 2.210 10.991 -4.091 1.00 44.20 93 PRO A O 1
ATOM 1497 N N . LEU A 1 94 ? 1.104 10.516 -2.195 1.00 42.13 94 LEU A N 1
ATOM 1498 C CA . LEU A 1 94 ? 1.348 9.083 -2.195 1.00 1.43 94 LEU A CA 1
ATOM 1499 C C . LEU A 1 94 ? 0.470 8.402 -3.236 1.00 60.44 94 LEU A C 1
ATOM 1500 O O . LEU A 1 94 ? 0.777 7.325 -3.709 1.00 64.02 94 LEU A O 1
ATOM 1516 N N . VAL A 1 95 ? -0.649 9.019 -3.571 1.00 24.42 95 VAL A N 1
ATOM 1517 C CA . VAL A 1 95 ? -1.532 8.465 -4.530 1.00 63.04 95 VAL A CA 1
ATOM 1518 C C . VAL A 1 95 ? -0.970 8.625 -5.940 1.00 22.30 95 VAL A C 1
ATOM 1519 O O . VAL A 1 95 ? -1.204 7.830 -6.829 1.00 41.03 95 VAL A O 1
ATOM 1532 N N . SER A 1 96 ? -0.219 9.646 -6.083 1.00 13.40 96 SER A N 1
ATOM 1533 C CA . SER A 1 96 ? 0.431 10.022 -7.326 1.00 64.52 96 SER A CA 1
ATOM 1534 C C . SER A 1 96 ? 1.734 9.221 -7.548 1.00 13.31 96 SER A C 1
ATOM 1535 O O . SER A 1 96 ? 2.407 9.385 -8.568 1.00 13.32 96 SER A O 1
ATOM 1543 N N . ILE A 1 97 ? 2.041 8.329 -6.624 1.00 44.12 97 ILE A N 1
ATOM 1544 C CA . ILE A 1 97 ? 3.307 7.590 -6.601 1.00 64.41 97 ILE A CA 1
ATOM 1545 C C . ILE A 1 97 ? 3.563 6.782 -7.907 1.00 12.25 97 ILE A C 1
ATOM 1546 O O . ILE A 1 97 ? 4.707 6.637 -8.354 1.00 21.40 97 ILE A O 1
ATOM 1562 N N . TRP A 1 98 ? 2.497 6.331 -8.538 1.00 64.00 98 TRP A N 1
ATOM 1563 C CA . TRP A 1 98 ? 2.598 5.522 -9.740 1.00 63.14 98 TRP A CA 1
ATOM 1564 C C . TRP A 1 98 ? 2.538 6.363 -11.013 1.00 60.33 98 TRP A C 1
ATOM 1565 O O . TRP A 1 98 ? 2.390 5.830 -12.118 1.00 30.14 98 TRP A O 1
ATOM 1586 N N . GLY A 1 99 ? 2.689 7.663 -10.859 1.00 22.43 99 GLY A N 1
ATOM 1587 C CA . GLY A 1 99 ? 2.669 8.555 -11.989 1.00 22.50 99 GLY A CA 1
ATOM 1588 C C . GLY A 1 99 ? 4.009 8.598 -12.717 1.00 23.30 99 GLY A C 1
ATOM 1589 O O . GLY A 1 99 ? 4.547 7.539 -13.079 1.00 62.41 99 GLY A O 1
ATOM 1593 N N . PRO A 1 100 ? 4.571 9.809 -12.943 1.00 31.10 100 PRO A N 1
ATOM 1594 C CA . PRO A 1 100 ? 5.861 9.990 -13.636 1.00 11.51 100 PRO A CA 1
ATOM 1595 C C . PRO A 1 100 ? 6.973 9.132 -13.036 1.00 21.44 100 PRO A C 1
ATOM 1596 O O . PRO A 1 100 ? 7.174 9.132 -11.823 1.00 13.32 100 PRO A O 1
ATOM 1607 N N . ARG A 1 101 ? 7.671 8.418 -13.916 1.00 23.02 101 ARG A N 1
ATOM 1608 C CA . ARG A 1 101 ? 8.755 7.482 -13.594 1.00 22.02 101 ARG A CA 1
ATOM 1609 C C . ARG A 1 101 ? 8.375 6.453 -12.522 1.00 71.20 101 ARG A C 1
ATOM 1610 O O . ARG A 1 101 ? 7.757 5.427 -12.894 1.00 22.43 101 ARG A O 1
ATOM 1631 N N . GLY A 1 1 ? -0.353 18.156 5.311 1.00 5.55 1 GLY A N 2
ATOM 1632 C CA . GLY A 1 1 ? -0.349 19.553 4.902 1.00 15.03 1 GLY A CA 2
ATOM 1633 C C . GLY A 1 1 ? -1.598 19.815 4.141 1.00 10.25 1 GLY A C 2
ATOM 1634 O O . GLY A 1 1 ? -1.961 18.982 3.318 1.00 2.01 1 GLY A O 2
ATOM 1640 N N . PRO A 1 2 ? -2.314 20.932 4.407 1.00 54.14 2 PRO A N 2
ATOM 1641 C CA . PRO A 1 2 ? -3.616 21.215 3.784 1.00 52.13 2 PRO A CA 2
ATOM 1642 C C . PRO A 1 2 ? -3.585 21.218 2.253 1.00 12.25 2 PRO A C 2
ATOM 1643 O O . PRO A 1 2 ? -3.144 22.186 1.610 1.00 35.33 2 PRO A O 2
ATOM 1654 N N . LEU A 1 3 ? -4.005 20.121 1.684 1.00 1.30 3 LEU A N 2
ATOM 1655 C CA . LEU A 1 3 ? -4.074 19.976 0.266 1.00 4.10 3 LEU A CA 2
ATOM 1656 C C . LEU A 1 3 ? -5.518 19.809 -0.114 1.00 64.52 3 LEU A C 2
ATOM 1657 O O . LEU A 1 3 ? -6.149 20.740 -0.621 1.00 14.12 3 LEU A O 2
ATOM 1673 N N . GLY A 1 4 ? -6.060 18.637 0.174 1.00 23.35 4 GLY A N 2
ATOM 1674 C CA . GLY A 1 4 ? -7.437 18.347 -0.140 1.00 4.41 4 GLY A CA 2
ATOM 1675 C C . GLY A 1 4 ? -7.615 17.959 -1.586 1.00 31.22 4 GLY A C 2
ATOM 1676 O O . GLY A 1 4 ? -8.132 16.892 -1.886 1.00 25.22 4 GLY A O 2
ATOM 1680 N N . SER A 1 5 ? -7.183 18.831 -2.462 1.00 10.54 5 SER A N 2
ATOM 1681 C CA . SER A 1 5 ? -7.250 18.646 -3.885 1.00 24.32 5 SER A CA 2
ATOM 1682 C C . SER A 1 5 ? -6.544 17.352 -4.294 1.00 73.53 5 SER A C 2
ATOM 1683 O O . SER A 1 5 ? -5.398 17.109 -3.913 1.00 42.15 5 SER A O 2
ATOM 1691 N N . MET A 1 6 ? -7.216 16.530 -5.064 1.00 1.32 6 MET A N 2
ATOM 1692 C CA . MET A 1 6 ? -6.632 15.280 -5.514 1.00 51.13 6 MET A CA 2
ATOM 1693 C C . MET A 1 6 ? -5.615 15.487 -6.615 1.00 2.44 6 MET A C 2
ATOM 1694 O O . MET A 1 6 ? -4.927 14.566 -7.003 1.00 40.14 6 MET A O 2
ATOM 1708 N N . ASP A 1 7 ? -5.510 16.705 -7.095 1.00 43.22 7 ASP A N 2
ATOM 1709 C CA . ASP A 1 7 ? -4.495 17.056 -8.078 1.00 3.11 7 ASP A CA 2
ATOM 1710 C C . ASP A 1 7 ? -3.386 17.831 -7.421 1.00 24.52 7 ASP A C 2
ATOM 1711 O O . ASP A 1 7 ? -2.606 18.486 -8.082 1.00 14.22 7 ASP A O 2
ATOM 1720 N N . ALA A 1 8 ? -3.248 17.647 -6.115 1.00 73.22 8 ALA A N 2
ATOM 1721 C CA . ALA A 1 8 ? -2.164 18.276 -5.349 1.00 71.23 8 ALA A CA 2
ATOM 1722 C C . ALA A 1 8 ? -0.883 17.502 -5.587 1.00 42.01 8 ALA A C 2
ATOM 1723 O O . ALA A 1 8 ? 0.237 17.974 -5.360 1.00 0.03 8 ALA A O 2
ATOM 1730 N N . GLU A 1 9 ? -1.085 16.320 -6.072 1.00 2.53 9 GLU A N 2
ATOM 1731 C CA . GLU A 1 9 ? -0.069 15.350 -6.354 1.00 71.40 9 GLU A CA 2
ATOM 1732 C C . GLU A 1 9 ? 0.974 15.818 -7.350 1.00 34.42 9 GLU A C 2
ATOM 1733 O O . GLU A 1 9 ? 2.146 15.678 -7.107 1.00 32.24 9 GLU A O 2
ATOM 1745 N N . SER A 1 10 ? 0.544 16.415 -8.427 1.00 3.24 10 SER A N 2
ATOM 1746 C CA . SER A 1 10 ? 1.450 16.888 -9.444 1.00 45.12 10 SER A CA 2
ATOM 1747 C C . SER A 1 10 ? 2.132 18.166 -9.000 1.00 23.33 10 SER A C 2
ATOM 1748 O O . SER A 1 10 ? 3.164 18.559 -9.538 1.00 73.31 10 SER A O 2
ATOM 1756 N N . ILE A 1 11 ? 1.576 18.791 -7.993 1.00 64.31 11 ILE A N 2
ATOM 1757 C CA . ILE A 1 11 ? 2.081 20.048 -7.536 1.00 31.25 11 ILE A CA 2
ATOM 1758 C C . ILE A 1 11 ? 3.258 19.799 -6.611 1.00 34.14 11 ILE A C 2
ATOM 1759 O O . ILE A 1 11 ? 4.315 20.424 -6.718 1.00 14.33 11 ILE A O 2
ATOM 1775 N N . ARG A 1 12 ? 3.073 18.835 -5.733 1.00 2.33 12 ARG A N 2
ATOM 1776 C CA . ARG A 1 12 ? 4.030 18.504 -4.697 1.00 43.30 12 ARG A CA 2
ATOM 1777 C C . ARG A 1 12 ? 4.845 17.255 -5.047 1.00 4.41 12 ARG A C 2
ATOM 1778 O O . ARG A 1 12 ? 5.607 16.765 -4.222 1.00 75.54 12 ARG A O 2
ATOM 1799 N N . LEU A 1 13 ? 4.661 16.780 -6.269 1.00 42.23 13 LEU A N 2
ATOM 1800 C CA . LEU A 1 13 ? 5.203 15.505 -6.808 1.00 44.13 13 LEU A CA 2
ATOM 1801 C C . LEU A 1 13 ? 6.610 15.120 -6.289 1.00 25.40 13 LEU A C 2
ATOM 1802 O O . LEU A 1 13 ? 7.597 15.861 -6.435 1.00 51.31 13 LEU A O 2
ATOM 1818 N N . ASN A 1 14 ? 6.657 13.950 -5.697 1.00 71.32 14 ASN A N 2
ATOM 1819 C CA . ASN A 1 14 ? 7.856 13.297 -5.197 1.00 14.41 14 ASN A CA 2
ATOM 1820 C C . ASN A 1 14 ? 7.588 11.824 -5.449 1.00 2.02 14 ASN A C 2
ATOM 1821 O O . ASN A 1 14 ? 6.412 11.427 -5.493 1.00 13.21 14 ASN A O 2
ATOM 1832 N N . ASN A 1 15 ? 8.598 11.033 -5.648 1.00 51.44 15 ASN A N 2
ATOM 1833 C CA . ASN A 1 15 ? 8.381 9.643 -6.008 1.00 4.40 15 ASN A CA 2
ATOM 1834 C C . ASN A 1 15 ? 9.162 8.686 -5.113 1.00 5.01 15 ASN A C 2
ATOM 1835 O O . ASN A 1 15 ? 8.596 8.070 -4.206 1.00 41.43 15 ASN A O 2
ATOM 1846 N N . GLU A 1 16 ? 10.469 8.644 -5.304 1.00 73.31 16 GLU A N 2
ATOM 1847 C CA . GLU A 1 16 ? 11.330 7.650 -4.662 1.00 64.15 16 GLU A CA 2
ATOM 1848 C C . GLU A 1 16 ? 11.348 7.759 -3.144 1.00 71.30 16 GLU A C 2
ATOM 1849 O O . GLU A 1 16 ? 11.327 6.746 -2.448 1.00 25.35 16 GLU A O 2
ATOM 1861 N N . ASN A 1 17 ? 11.329 8.980 -2.638 1.00 10.13 17 ASN A N 2
ATOM 1862 C CA . ASN A 1 17 ? 11.375 9.209 -1.185 1.00 35.34 17 ASN A CA 2
ATOM 1863 C C . ASN A 1 17 ? 10.123 8.692 -0.529 1.00 12.21 17 ASN A C 2
ATOM 1864 O O . ASN A 1 17 ? 10.148 8.123 0.565 1.00 24.42 17 ASN A O 2
ATOM 1875 N N . LEU A 1 18 ? 9.029 8.878 -1.220 1.00 55.13 18 LEU A N 2
ATOM 1876 C CA . LEU A 1 18 ? 7.734 8.483 -0.740 1.00 62.12 18 LEU A CA 2
ATOM 1877 C C . LEU A 1 18 ? 7.571 6.977 -0.847 1.00 52.30 18 LEU A C 2
ATOM 1878 O O . LEU A 1 18 ? 7.045 6.335 0.062 1.00 73.51 18 LEU A O 2
ATOM 1894 N N . TRP A 1 19 ? 8.049 6.416 -1.951 1.00 60.31 19 TRP A N 2
ATOM 1895 C CA . TRP A 1 19 ? 7.962 4.985 -2.183 1.00 75.40 19 TRP A CA 2
ATOM 1896 C C . TRP A 1 19 ? 8.783 4.228 -1.152 1.00 25.51 19 TRP A C 2
ATOM 1897 O O . TRP A 1 19 ? 8.327 3.226 -0.608 1.00 43.41 19 TRP A O 2
ATOM 1918 N N . ALA A 1 20 ? 9.973 4.738 -0.856 1.00 51.53 20 ALA A N 2
ATOM 1919 C CA . ALA A 1 20 ? 10.846 4.134 0.141 1.00 21.42 20 ALA A CA 2
ATOM 1920 C C . ALA A 1 20 ? 10.172 4.117 1.507 1.00 43.40 20 ALA A C 2
ATOM 1921 O O . ALA A 1 20 ? 10.250 3.118 2.235 1.00 53.31 20 ALA A O 2
ATOM 1928 N N . TRP A 1 21 ? 9.489 5.214 1.829 1.00 43.52 21 TRP A N 2
ATOM 1929 C CA . TRP A 1 21 ? 8.721 5.333 3.060 1.00 53.43 21 TRP A CA 2
ATOM 1930 C C . TRP A 1 21 ? 7.621 4.280 3.112 1.00 14.50 21 TRP A C 2
ATOM 1931 O O . TRP A 1 21 ? 7.519 3.526 4.087 1.00 41.43 21 TRP A O 2
ATOM 1952 N N . LEU A 1 22 ? 6.852 4.206 2.038 1.00 24.00 22 LEU A N 2
ATOM 1953 C CA . LEU A 1 22 ? 5.739 3.278 1.919 1.00 31.14 22 LEU A CA 2
ATOM 1954 C C . LEU A 1 22 ? 6.251 1.849 2.103 1.00 11.45 22 LEU A C 2
ATOM 1955 O O . LEU A 1 22 ? 5.793 1.120 2.981 1.00 43.43 22 LEU A O 2
ATOM 1971 N N . VAL A 1 23 ? 7.252 1.504 1.334 1.00 51.35 23 VAL A N 2
ATOM 1972 C CA . VAL A 1 23 ? 7.832 0.179 1.341 1.00 53.43 23 VAL A CA 2
ATOM 1973 C C . VAL A 1 23 ? 8.451 -0.194 2.702 1.00 3.53 23 VAL A C 2
ATOM 1974 O O . VAL A 1 23 ? 8.267 -1.311 3.181 1.00 53.13 23 VAL A O 2
ATOM 1987 N N . ARG A 1 24 ? 9.158 0.726 3.329 1.00 74.13 24 ARG A N 2
ATOM 1988 C CA . ARG A 1 24 ? 9.813 0.421 4.598 1.00 61.03 24 ARG A CA 2
ATOM 1989 C C . ARG A 1 24 ? 8.806 0.307 5.728 1.00 74.21 24 ARG A C 2
ATOM 1990 O O . ARG A 1 24 ? 8.889 -0.596 6.537 1.00 11.43 24 ARG A O 2
ATOM 2011 N N . LEU A 1 25 ? 7.843 1.195 5.748 1.00 23.32 25 LEU A N 2
ATOM 2012 C CA . LEU A 1 25 ? 6.859 1.240 6.820 1.00 72.15 25 LEU A CA 2
ATOM 2013 C C . LEU A 1 25 ? 5.932 0.012 6.723 1.00 74.14 25 LEU A C 2
ATOM 2014 O O . LEU A 1 25 ? 5.607 -0.614 7.731 1.00 52.01 25 LEU A O 2
ATOM 2030 N N . LEU A 1 26 ? 5.548 -0.342 5.521 1.00 40.22 26 LEU A N 2
ATOM 2031 C CA . LEU A 1 26 ? 4.733 -1.517 5.276 1.00 14.40 26 LEU A CA 2
ATOM 2032 C C . LEU A 1 26 ? 5.477 -2.788 5.526 1.00 22.31 26 LEU A C 2
ATOM 2033 O O . LEU A 1 26 ? 4.888 -3.805 5.835 1.00 20.44 26 LEU A O 2
ATOM 2049 N N . SER A 1 27 ? 6.788 -2.721 5.413 1.00 14.12 27 SER A N 2
ATOM 2050 C CA . SER A 1 27 ? 7.652 -3.837 5.709 1.00 2.11 27 SER A CA 2
ATOM 2051 C C . SER A 1 27 ? 7.593 -4.119 7.224 1.00 42.40 27 SER A C 2
ATOM 2052 O O . SER A 1 27 ? 7.898 -5.214 7.693 1.00 42.32 27 SER A O 2
ATOM 2060 N N . LYS A 1 28 ? 7.153 -3.124 7.974 1.00 34.53 28 LYS A N 2
ATOM 2061 C CA . LYS A 1 28 ? 7.028 -3.249 9.395 1.00 14.11 28 LYS A CA 2
ATOM 2062 C C . LYS A 1 28 ? 5.579 -3.550 9.753 1.00 55.33 28 LYS A C 2
ATOM 2063 O O . LYS A 1 28 ? 5.232 -3.724 10.917 1.00 3.41 28 LYS A O 2
ATOM 2082 N N . ASN A 1 29 ? 4.724 -3.595 8.731 1.00 41.42 29 ASN A N 2
ATOM 2083 C CA . ASN A 1 29 ? 3.295 -3.776 8.912 1.00 63.13 29 ASN A CA 2
ATOM 2084 C C . ASN A 1 29 ? 2.654 -4.599 7.785 1.00 34.24 29 ASN A C 2
ATOM 2085 O O . ASN A 1 29 ? 1.626 -4.173 7.231 1.00 54.21 29 ASN A O 2
ATOM 2096 N N . PRO A 1 30 ? 3.158 -5.812 7.450 1.00 1.42 30 PRO A N 2
ATOM 2097 C CA . PRO A 1 30 ? 2.545 -6.617 6.382 1.00 12.30 30 PRO A CA 2
ATOM 2098 C C . PRO A 1 30 ? 1.170 -7.085 6.845 1.00 2.24 30 PRO A C 2
ATOM 2099 O O . PRO A 1 30 ? 0.264 -7.338 6.052 1.00 3.33 30 PRO A O 2
ATOM 2110 N N . GLU A 1 31 ? 1.037 -7.106 8.151 1.00 24.11 31 GLU A N 2
ATOM 2111 C CA . GLU A 1 31 ? -0.148 -7.496 8.862 1.00 12.43 31 GLU A CA 2
ATOM 2112 C C . GLU A 1 31 ? -1.279 -6.516 8.594 1.00 62.41 31 GLU A C 2
ATOM 2113 O O . GLU A 1 31 ? -2.423 -6.931 8.329 1.00 63.12 31 GLU A O 2
ATOM 2125 N N . TRP A 1 32 ? -0.965 -5.211 8.620 1.00 60.43 32 TRP A N 2
ATOM 2126 C CA . TRP A 1 32 ? -1.983 -4.211 8.375 1.00 73.01 32 TRP A CA 2
ATOM 2127 C C . TRP A 1 32 ? -2.352 -4.241 6.918 1.00 23.25 32 TRP A C 2
ATOM 2128 O O . TRP A 1 32 ? -3.531 -4.194 6.549 1.00 22.03 32 TRP A O 2
ATOM 2149 N N . LEU A 1 33 ? -1.327 -4.341 6.100 1.00 14.35 33 LEU A N 2
ATOM 2150 C CA . LEU A 1 33 ? -1.461 -4.316 4.671 1.00 33.11 33 LEU A CA 2
ATOM 2151 C C . LEU A 1 33 ? -2.388 -5.454 4.236 1.00 63.54 33 LEU A C 2
ATOM 2152 O O . LEU A 1 33 ? -3.323 -5.234 3.478 1.00 13.43 33 LEU A O 2
ATOM 2168 N N . SER A 1 34 ? -2.178 -6.632 4.802 1.00 2.42 34 SER A N 2
ATOM 2169 C CA . SER A 1 34 ? -3.023 -7.792 4.535 1.00 75.33 34 SER A CA 2
ATOM 2170 C C . SER A 1 34 ? -4.491 -7.520 4.936 1.00 71.34 34 SER A C 2
ATOM 2171 O O . SER A 1 34 ? -5.403 -7.766 4.155 1.00 53.41 34 SER A O 2
ATOM 2179 N N . ALA A 1 35 ? -4.691 -6.999 6.145 1.00 3.34 35 ALA A N 2
ATOM 2180 C CA . ALA A 1 35 ? -6.015 -6.646 6.672 1.00 34.54 35 ALA A CA 2
ATOM 2181 C C . ALA A 1 35 ? -6.757 -5.682 5.744 1.00 2.14 35 ALA A C 2
ATOM 2182 O O . ALA A 1 35 ? -7.966 -5.814 5.534 1.00 64.24 35 ALA A O 2
ATOM 2189 N N . LYS A 1 36 ? -6.040 -4.734 5.180 1.00 52.41 36 LYS A N 2
ATOM 2190 C CA . LYS A 1 36 ? -6.635 -3.807 4.238 1.00 42.12 36 LYS A CA 2
ATOM 2191 C C . LYS A 1 36 ? -6.861 -4.463 2.892 1.00 31.21 36 LYS A C 2
ATOM 2192 O O . LYS A 1 36 ? -7.894 -4.234 2.257 1.00 4.20 36 LYS A O 2
ATOM 2211 N N . LEU A 1 37 ? -5.946 -5.347 2.489 1.00 55.42 37 LEU A N 2
ATOM 2212 C CA . LEU A 1 37 ? -6.103 -6.109 1.247 1.00 4.41 37 LEU A CA 2
ATOM 2213 C C . LEU A 1 37 ? -7.374 -6.920 1.283 1.00 14.13 37 LEU A C 2
ATOM 2214 O O . LEU A 1 37 ? -7.970 -7.158 0.266 1.00 63.04 37 LEU A O 2
ATOM 2230 N N . ARG A 1 38 ? -7.779 -7.335 2.480 1.00 10.41 38 ARG A N 2
ATOM 2231 C CA . ARG A 1 38 ? -8.993 -8.129 2.663 1.00 31.32 38 ARG A CA 2
ATOM 2232 C C . ARG A 1 38 ? -10.231 -7.397 2.136 1.00 60.54 38 ARG A C 2
ATOM 2233 O O . ARG A 1 38 ? -11.222 -8.020 1.780 1.00 11.11 38 ARG A O 2
ATOM 2254 N N . SER A 1 39 ? -10.179 -6.087 2.120 1.00 30.15 39 SER A N 2
ATOM 2255 C CA . SER A 1 39 ? -11.275 -5.295 1.628 1.00 63.11 39 SER A CA 2
ATOM 2256 C C . SER A 1 39 ? -11.121 -5.084 0.122 1.00 11.15 39 SER A C 2
ATOM 2257 O O . SER A 1 39 ? -12.043 -5.341 -0.655 1.00 14.13 39 SER A O 2
ATOM 2265 N N . PHE A 1 40 ? -9.941 -4.653 -0.272 1.00 12.33 40 PHE A N 2
ATOM 2266 C CA . PHE A 1 40 ? -9.638 -4.302 -1.656 1.00 73.34 40 PHE A CA 2
ATOM 2267 C C . PHE A 1 40 ? -9.583 -5.515 -2.597 1.00 60.24 40 PHE A C 2
ATOM 2268 O O . PHE A 1 40 ? -10.169 -5.494 -3.674 1.00 63.05 40 PHE A O 2
ATOM 2285 N N . LEU A 1 41 ? -8.909 -6.558 -2.175 1.00 1.32 41 LEU A N 2
ATOM 2286 C CA . LEU A 1 41 ? -8.724 -7.761 -2.943 1.00 52.42 41 LEU A CA 2
ATOM 2287 C C . LEU A 1 41 ? -9.884 -8.720 -2.700 1.00 23.12 41 LEU A C 2
ATOM 2288 O O . LEU A 1 41 ? -10.033 -9.247 -1.595 1.00 2.00 41 LEU A O 2
ATOM 2304 N N . PRO A 1 42 ? -10.703 -8.974 -3.731 1.00 41.23 42 PRO A N 2
ATOM 2305 C CA . PRO A 1 42 ? -11.935 -9.790 -3.621 1.00 55.23 42 PRO A CA 2
ATOM 2306 C C . PRO A 1 42 ? -11.689 -11.246 -3.195 1.00 2.24 42 PRO A C 2
ATOM 2307 O O . PRO A 1 42 ? -12.538 -11.873 -2.556 1.00 23.12 42 PRO A O 2
ATOM 2318 N N . THR A 1 43 ? -10.546 -11.779 -3.547 1.00 30.52 43 THR A N 2
ATOM 2319 C CA . THR A 1 43 ? -10.223 -13.156 -3.228 1.00 20.12 43 THR A CA 2
ATOM 2320 C C . THR A 1 43 ? -9.096 -13.211 -2.225 1.00 12.22 43 THR A C 2
ATOM 2321 O O . THR A 1 43 ? -8.627 -14.285 -1.845 1.00 22.32 43 THR A O 2
ATOM 2332 N N . MET A 1 44 ? -8.756 -12.023 -1.751 1.00 1.43 44 MET A N 2
ATOM 2333 C CA . MET A 1 44 ? -7.654 -11.715 -0.910 1.00 0.32 44 MET A CA 2
ATOM 2334 C C . MET A 1 44 ? -6.390 -12.456 -1.324 1.00 12.02 44 MET A C 2
ATOM 2335 O O . MET A 1 44 ? -6.113 -13.569 -0.863 1.00 33.24 44 MET A O 2
ATOM 2349 N N . ASP A 1 45 ? -5.614 -11.847 -2.163 1.00 14.34 45 ASP A N 2
ATOM 2350 C CA . ASP A 1 45 ? -4.343 -12.432 -2.553 1.00 62.25 45 ASP A CA 2
ATOM 2351 C C . ASP A 1 45 ? -3.267 -11.780 -1.711 1.00 65.33 45 ASP A C 2
ATOM 2352 O O . ASP A 1 45 ? -2.394 -11.075 -2.191 1.00 44.35 45 ASP A O 2
ATOM 2361 N N . LEU A 1 46 ? -3.434 -11.950 -0.416 1.00 71.13 46 LEU A N 2
ATOM 2362 C CA . LEU A 1 46 ? -2.588 -11.330 0.576 1.00 53.33 46 LEU A CA 2
ATOM 2363 C C . LEU A 1 46 ? -1.490 -12.262 1.039 1.00 24.54 46 LEU A C 2
ATOM 2364 O O . LEU A 1 46 ? -0.525 -11.848 1.672 1.00 63.34 46 LEU A O 2
ATOM 2380 N N . ASP A 1 47 ? -1.621 -13.508 0.664 1.00 52.12 47 ASP A N 2
ATOM 2381 C CA . ASP A 1 47 ? -0.735 -14.595 1.081 1.00 21.05 47 ASP A CA 2
ATOM 2382 C C . ASP A 1 47 ? 0.560 -14.620 0.265 1.00 23.42 47 ASP A C 2
ATOM 2383 O O . ASP A 1 47 ? 1.138 -15.671 0.002 1.00 62.11 47 ASP A O 2
ATOM 2392 N N . CYS A 1 48 ? 1.059 -13.454 -0.045 1.00 72.44 48 CYS A N 2
ATOM 2393 C CA . CYS A 1 48 ? 2.270 -13.312 -0.813 1.00 72.01 48 CYS A CA 2
ATOM 2394 C C . CYS A 1 48 ? 3.500 -13.218 0.092 1.00 4.13 48 CYS A C 2
ATOM 2395 O O . CYS A 1 48 ? 4.627 -13.117 -0.396 1.00 44.21 48 CYS A O 2
ATOM 2403 N N . SER A 1 49 ? 3.305 -13.269 1.394 1.00 73.02 49 SER A N 2
ATOM 2404 C CA . SER A 1 49 ? 4.424 -13.195 2.305 1.00 42.54 49 SER A CA 2
ATOM 2405 C C . SER A 1 49 ? 4.972 -14.575 2.660 1.00 30.32 49 SER A C 2
ATOM 2406 O O . SER A 1 49 ? 4.845 -15.044 3.787 1.00 53.34 49 SER A O 2
ATOM 2414 N N . TYR A 1 50 ? 5.497 -15.245 1.661 1.00 33.34 50 TYR A N 2
ATOM 2415 C CA . TYR A 1 50 ? 6.182 -16.503 1.844 1.00 63.12 50 TYR A CA 2
ATOM 2416 C C . TYR A 1 50 ? 7.591 -16.248 2.266 1.00 61.34 50 TYR A C 2
ATOM 2417 O O . TYR A 1 50 ? 8.205 -17.001 3.024 1.00 64.45 50 TYR A O 2
ATOM 2435 N N . GLU A 1 51 ? 8.060 -15.185 1.768 1.00 32.42 51 GLU A N 2
ATOM 2436 C CA . GLU A 1 51 ? 9.326 -14.649 2.023 1.00 44.12 51 GLU A CA 2
ATOM 2437 C C . GLU A 1 51 ? 9.153 -13.646 3.157 1.00 3.44 51 GLU A C 2
ATOM 2438 O O . GLU A 1 51 ? 8.002 -13.391 3.568 1.00 0.23 51 GLU A O 2
ATOM 2450 N N . PRO A 1 52 ? 10.233 -13.075 3.717 1.00 15.55 52 PRO A N 2
ATOM 2451 C CA . PRO A 1 52 ? 10.100 -12.032 4.721 1.00 1.34 52 PRO A CA 2
ATOM 2452 C C . PRO A 1 52 ? 9.489 -10.750 4.136 1.00 24.30 52 PRO A C 2
ATOM 2453 O O . PRO A 1 52 ? 9.058 -10.716 2.983 1.00 44.25 52 PRO A O 2
ATOM 2464 N N . SER A 1 53 ? 9.518 -9.702 4.898 1.00 64.05 53 SER A N 2
ATOM 2465 C CA . SER A 1 53 ? 8.896 -8.438 4.546 1.00 41.51 53 SER A CA 2
ATOM 2466 C C . SER A 1 53 ? 9.743 -7.630 3.536 1.00 23.15 53 SER A C 2
ATOM 2467 O O . SER A 1 53 ? 9.802 -6.398 3.609 1.00 52.50 53 SER A O 2
ATOM 2475 N N . ASN A 1 54 ? 10.349 -8.336 2.586 1.00 52.44 54 ASN A N 2
ATOM 2476 C CA . ASN A 1 54 ? 11.215 -7.766 1.590 1.00 44.11 54 ASN A CA 2
ATOM 2477 C C . ASN A 1 54 ? 10.513 -6.691 0.775 1.00 31.10 54 ASN A C 2
ATOM 2478 O O . ASN A 1 54 ? 9.297 -6.756 0.579 1.00 53.21 54 ASN A O 2
ATOM 2489 N N . PRO A 1 55 ? 11.280 -5.692 0.295 1.00 30.53 55 PRO A N 2
ATOM 2490 C CA . PRO A 1 55 ? 10.781 -4.608 -0.560 1.00 4.22 55 PRO A CA 2
ATOM 2491 C C . PRO A 1 55 ? 9.863 -5.103 -1.678 1.00 2.24 55 PRO A C 2
ATOM 2492 O O . PRO A 1 55 ? 8.731 -4.623 -1.820 1.00 61.40 55 PRO A O 2
ATOM 2503 N N . GLU A 1 56 ? 10.321 -6.088 -2.444 1.00 51.51 56 GLU A N 2
ATOM 2504 C CA . GLU A 1 56 ? 9.545 -6.614 -3.512 1.00 32.54 56 GLU A CA 2
ATOM 2505 C C . GLU A 1 56 ? 8.403 -7.460 -3.055 1.00 33.11 56 GLU A C 2
ATOM 2506 O O . GLU A 1 56 ? 7.393 -7.548 -3.735 1.00 1.11 56 GLU A O 2
ATOM 2518 N N . VAL A 1 57 ? 8.535 -8.050 -1.884 1.00 15.33 57 VAL A N 2
ATOM 2519 C CA . VAL A 1 57 ? 7.451 -8.818 -1.307 1.00 71.50 57 VAL A CA 2
ATOM 2520 C C . VAL A 1 57 ? 6.299 -7.871 -0.992 1.00 14.10 57 VAL A C 2
ATOM 2521 O O . VAL A 1 57 ? 5.136 -8.199 -1.203 1.00 24.30 57 VAL A O 2
ATOM 2534 N N . ILE A 1 58 ? 6.649 -6.687 -0.521 1.00 60.11 58 ILE A N 2
ATOM 2535 C CA . ILE A 1 58 ? 5.686 -5.648 -0.232 1.00 10.53 58 ILE A CA 2
ATOM 2536 C C . ILE A 1 58 ? 5.106 -5.094 -1.546 1.00 74.50 58 ILE A C 2
ATOM 2537 O O . ILE A 1 58 ? 3.893 -5.054 -1.731 1.00 12.01 58 ILE A O 2
ATOM 2553 N N . HIS A 1 59 ? 5.996 -4.742 -2.469 1.00 2.35 59 HIS A N 2
ATOM 2554 C CA . HIS A 1 59 ? 5.644 -4.194 -3.802 1.00 12.31 59 HIS A CA 2
ATOM 2555 C C . HIS A 1 59 ? 4.641 -5.112 -4.528 1.00 72.10 59 HIS A C 2
ATOM 2556 O O . HIS A 1 59 ? 3.691 -4.646 -5.148 1.00 60.13 59 HIS A O 2
ATOM 2571 N N . ARG A 1 60 ? 4.861 -6.392 -4.392 1.00 1.25 60 ARG A N 2
ATOM 2572 C CA . ARG A 1 60 ? 4.034 -7.446 -4.955 1.00 61.54 60 ARG A CA 2
ATOM 2573 C C . ARG A 1 60 ? 2.573 -7.343 -4.481 1.00 43.44 60 ARG A C 2
ATOM 2574 O O . ARG A 1 60 ? 1.638 -7.532 -5.250 1.00 50.22 60 ARG A O 2
ATOM 2595 N N . GLN A 1 61 ? 2.407 -7.031 -3.223 1.00 4.43 61 GLN A N 2
ATOM 2596 C CA . GLN A 1 61 ? 1.091 -6.946 -2.594 1.00 60.14 61 GLN A CA 2
ATOM 2597 C C . GLN A 1 61 ? 0.388 -5.668 -3.000 1.00 41.21 61 GLN A C 2
ATOM 2598 O O . GLN A 1 61 ? -0.813 -5.653 -3.278 1.00 75.01 61 GLN A O 2
ATOM 2612 N N . LEU A 1 62 ? 1.161 -4.610 -3.071 1.00 1.32 62 LEU A N 2
ATOM 2613 C CA . LEU A 1 62 ? 0.653 -3.277 -3.445 1.00 41.51 62 LEU A CA 2
ATOM 2614 C C . LEU A 1 62 ? 0.137 -3.265 -4.875 1.00 43.14 62 LEU A C 2
ATOM 2615 O O . LEU A 1 62 ? -0.811 -2.549 -5.206 1.00 62.43 62 LEU A O 2
ATOM 2631 N N . ASN A 1 63 ? 0.742 -4.095 -5.696 1.00 2.42 63 ASN A N 2
ATOM 2632 C CA . ASN A 1 63 ? 0.390 -4.286 -7.083 1.00 71.23 63 ASN A CA 2
ATOM 2633 C C . ASN A 1 63 ? -1.080 -4.664 -7.231 1.00 21.33 63 ASN A C 2
ATOM 2634 O O . ASN A 1 63 ? -1.749 -4.289 -8.190 1.00 3.54 63 ASN A O 2
ATOM 2645 N N . ARG A 1 64 ? -1.573 -5.403 -6.273 1.00 62.22 64 ARG A N 2
ATOM 2646 C CA . ARG A 1 64 ? -2.952 -5.841 -6.277 1.00 63.55 64 ARG A CA 2
ATOM 2647 C C . ARG A 1 64 ? -3.921 -4.671 -6.196 1.00 23.40 64 ARG A C 2
ATOM 2648 O O . ARG A 1 64 ? -5.028 -4.738 -6.714 1.00 74.34 64 ARG A O 2
ATOM 2669 N N . LEU A 1 65 ? -3.503 -3.607 -5.551 1.00 35.31 65 LEU A N 2
ATOM 2670 C CA . LEU A 1 65 ? -4.326 -2.418 -5.432 1.00 65.41 65 LEU A CA 2
ATOM 2671 C C . LEU A 1 65 ? -4.385 -1.685 -6.762 1.00 13.02 65 LEU A C 2
ATOM 2672 O O . LEU A 1 65 ? -5.403 -1.077 -7.111 1.00 73.23 65 LEU A O 2
ATOM 2688 N N . PHE A 1 66 ? -3.292 -1.783 -7.514 1.00 14.03 66 PHE A N 2
ATOM 2689 C CA . PHE A 1 66 ? -3.177 -1.201 -8.852 1.00 73.55 66 PHE A CA 2
ATOM 2690 C C . PHE A 1 66 ? -4.217 -1.842 -9.767 1.00 20.34 66 PHE A C 2
ATOM 2691 O O . PHE A 1 66 ? -4.725 -1.224 -10.704 1.00 32.45 66 PHE A O 2
ATOM 2708 N N . ALA A 1 67 ? -4.532 -3.076 -9.463 1.00 51.11 67 ALA A N 2
ATOM 2709 C CA . ALA A 1 67 ? -5.503 -3.835 -10.198 1.00 44.14 67 ALA A CA 2
ATOM 2710 C C . ALA A 1 67 ? -6.932 -3.515 -9.750 1.00 2.44 67 ALA A C 2
ATOM 2711 O O . ALA A 1 67 ? -7.886 -3.762 -10.493 1.00 1.11 67 ALA A O 2
ATOM 2718 N N . GLN A 1 68 ? -7.096 -2.982 -8.535 1.00 72.35 68 GLN A N 2
ATOM 2719 C CA . GLN A 1 68 ? -8.390 -2.674 -8.042 1.00 72.23 68 GLN A CA 2
ATOM 2720 C C . GLN A 1 68 ? -8.873 -1.337 -8.558 1.00 32.15 68 GLN A C 2
ATOM 2721 O O . GLN A 1 68 ? -10.002 -1.219 -9.029 1.00 61.44 68 GLN A O 2
ATOM 2735 N N . GLY A 1 69 ? -8.026 -0.338 -8.481 1.00 42.32 69 GLY A N 2
ATOM 2736 C CA . GLY A 1 69 ? -8.443 0.993 -8.824 1.00 21.11 69 GLY A CA 2
ATOM 2737 C C . GLY A 1 69 ? -7.400 1.998 -8.558 1.00 32.10 69 GLY A C 2
ATOM 2738 O O . GLY A 1 69 ? -6.669 1.891 -7.573 1.00 62.45 69 GLY A O 2
ATOM 2742 N N . MET A 1 70 ? -7.310 2.973 -9.422 1.00 1.51 70 MET A N 2
ATOM 2743 C CA . MET A 1 70 ? -6.474 4.121 -9.171 1.00 70.20 70 MET A CA 2
ATOM 2744 C C . MET A 1 70 ? -7.133 4.912 -8.075 1.00 32.04 70 MET A C 2
ATOM 2745 O O . MET A 1 70 ? -6.475 5.508 -7.226 1.00 4.14 70 MET A O 2
ATOM 2759 N N . ALA A 1 71 ? -8.453 4.835 -8.058 1.00 3.41 71 ALA A N 2
ATOM 2760 C CA . ALA A 1 71 ? -9.248 5.486 -7.053 1.00 24.21 71 ALA A CA 2
ATOM 2761 C C . ALA A 1 71 ? -9.102 4.719 -5.766 1.00 60.23 71 ALA A C 2
ATOM 2762 O O . ALA A 1 71 ? -8.986 5.307 -4.695 1.00 12.55 71 ALA A O 2
ATOM 2769 N N . THR A 1 72 ? -9.076 3.396 -5.898 1.00 32.03 72 THR A N 2
ATOM 2770 C CA . THR A 1 72 ? -8.865 2.496 -4.800 1.00 31.34 72 THR A CA 2
ATOM 2771 C C . THR A 1 72 ? -7.529 2.798 -4.118 1.00 34.33 72 THR A C 2
ATOM 2772 O O . THR A 1 72 ? -7.446 2.819 -2.896 1.00 41.02 72 THR A O 2
ATOM 2783 N N . TRP A 1 73 ? -6.517 3.085 -4.925 1.00 5.34 73 TRP A N 2
ATOM 2784 C CA . TRP A 1 73 ? -5.207 3.441 -4.429 1.00 72.50 73 TRP A CA 2
ATOM 2785 C C . TRP A 1 73 ? -5.296 4.728 -3.592 1.00 1.33 73 TRP A C 2
ATOM 2786 O O . TRP A 1 73 ? -4.785 4.784 -2.479 1.00 33.25 73 TRP A O 2
ATOM 2807 N N . LYS A 1 74 ? -5.994 5.739 -4.122 1.00 13.02 74 LYS A N 2
ATOM 2808 C CA . LYS A 1 74 ? -6.157 7.015 -3.421 1.00 33.52 74 LYS A CA 2
ATOM 2809 C C . LYS A 1 74 ? -6.873 6.828 -2.084 1.00 23.21 74 LYS A C 2
ATOM 2810 O O . LYS A 1 74 ? -6.474 7.410 -1.068 1.00 23.31 74 LYS A O 2
ATOM 2829 N N . SER A 1 75 ? -7.909 6.014 -2.084 1.00 74.24 75 SER A N 2
ATOM 2830 C CA . SER A 1 75 ? -8.653 5.715 -0.922 1.00 62.11 75 SER A CA 2
ATOM 2831 C C . SER A 1 75 ? -7.803 4.934 0.095 1.00 33.51 75 SER A C 2
ATOM 2832 O O . SER A 1 75 ? -7.852 5.192 1.303 1.00 43.34 75 SER A O 2
ATOM 2840 N N . PHE A 1 76 ? -7.044 3.987 -0.410 1.00 74.01 76 PHE A N 2
ATOM 2841 C CA . PHE A 1 76 ? -6.156 3.162 0.387 1.00 71.45 76 PHE A CA 2
ATOM 2842 C C . PHE A 1 76 ? -5.095 3.994 1.081 1.00 33.20 76 PHE A C 2
ATOM 2843 O O . PHE A 1 76 ? -4.910 3.882 2.283 1.00 21.31 76 PHE A O 2
ATOM 2860 N N . ILE A 1 77 ? -4.411 4.825 0.317 1.00 60.11 77 ILE A N 2
ATOM 2861 C CA . ILE A 1 77 ? -3.304 5.621 0.831 1.00 52.50 77 ILE A CA 2
ATOM 2862 C C . ILE A 1 77 ? -3.758 6.587 1.935 1.00 24.24 77 ILE A C 2
ATOM 2863 O O . ILE A 1 77 ? -3.008 6.854 2.888 1.00 10.42 77 ILE A O 2
ATOM 2879 N N . ASN A 1 78 ? -4.975 7.082 1.826 1.00 23.03 78 ASN A N 2
ATOM 2880 C CA . ASN A 1 78 ? -5.526 7.951 2.861 1.00 74.02 78 ASN A CA 2
ATOM 2881 C C . ASN A 1 78 ? -5.621 7.170 4.173 1.00 34.32 78 ASN A C 2
ATOM 2882 O O . ASN A 1 78 ? -5.185 7.638 5.226 1.00 13.42 78 ASN A O 2
ATOM 2893 N N . ASP A 1 79 ? -6.124 5.942 4.073 1.00 15.44 79 ASP A N 2
ATOM 2894 C CA . ASP A 1 79 ? -6.265 5.059 5.232 1.00 75.54 79 ASP A CA 2
ATOM 2895 C C . ASP A 1 79 ? -4.916 4.638 5.747 1.00 14.23 79 ASP A C 2
ATOM 2896 O O . ASP A 1 79 ? -4.701 4.586 6.921 1.00 41.45 79 ASP A O 2
ATOM 2905 N N . LEU A 1 80 ? -4.021 4.361 4.833 1.00 74.41 80 LEU A N 2
ATOM 2906 C CA . LEU A 1 80 ? -2.625 3.991 5.104 1.00 14.13 80 LEU A CA 2
ATOM 2907 C C . LEU A 1 80 ? -2.021 5.011 6.068 1.00 1.01 80 LEU A C 2
ATOM 2908 O O . LEU A 1 80 ? -1.488 4.663 7.120 1.00 42.04 80 LEU A O 2
ATOM 2924 N N . CYS A 1 81 ? -2.169 6.257 5.714 1.00 41.15 81 CYS A N 2
ATOM 2925 C CA . CYS A 1 81 ? -1.647 7.351 6.496 1.00 21.44 81 CYS A CA 2
ATOM 2926 C C . CYS A 1 81 ? -2.367 7.493 7.852 1.00 10.21 81 CYS A C 2
ATOM 2927 O O . CYS A 1 81 ? -1.746 7.806 8.861 1.00 53.32 81 CYS A O 2
ATOM 2935 N N . PHE A 1 82 ? -3.660 7.246 7.852 1.00 3.55 82 PHE A N 2
ATOM 2936 C CA . PHE A 1 82 ? -4.508 7.397 9.033 1.00 1.43 82 PHE A CA 2
ATOM 2937 C C . PHE A 1 82 ? -4.331 6.233 10.031 1.00 2.13 82 PHE A C 2
ATOM 2938 O O . PHE A 1 82 ? -4.328 6.424 11.250 1.00 24.34 82 PHE A O 2
ATOM 2955 N N . GLU A 1 83 ? -4.213 5.043 9.504 1.00 71.21 83 GLU A N 2
ATOM 2956 C CA . GLU A 1 83 ? -4.190 3.834 10.310 1.00 15.50 83 GLU A CA 2
ATOM 2957 C C . GLU A 1 83 ? -2.807 3.473 10.836 1.00 34.34 83 GLU A C 2
ATOM 2958 O O . GLU A 1 83 ? -2.683 2.857 11.896 1.00 52.32 83 GLU A O 2
ATOM 2970 N N . LEU A 1 84 ? -1.779 3.835 10.121 1.00 45.43 84 LEU A N 2
ATOM 2971 C CA . LEU A 1 84 ? -0.439 3.424 10.512 1.00 44.32 84 LEU A CA 2
ATOM 2972 C C . LEU A 1 84 ? 0.255 4.406 11.423 1.00 63.43 84 LEU A C 2
ATOM 2973 O O . LEU A 1 84 ? 1.081 4.018 12.252 1.00 12.41 84 LEU A O 2
ATOM 2989 N N . ASP A 1 85 ? -0.084 5.639 11.313 1.00 75.10 85 ASP A N 2
ATOM 2990 C CA . ASP A 1 85 ? 0.537 6.667 12.093 1.00 55.33 85 ASP A CA 2
ATOM 2991 C C . ASP A 1 85 ? -0.545 7.692 12.300 1.00 43.54 85 ASP A C 2
ATOM 2992 O O . ASP A 1 85 ? -1.707 7.402 12.006 1.00 13.40 85 ASP A O 2
ATOM 3001 N N . VAL A 1 86 ? -0.235 8.834 12.797 1.00 44.34 86 VAL A N 2
ATOM 3002 C CA . VAL A 1 86 ? -1.236 9.848 12.902 1.00 32.23 86 VAL A CA 2
ATOM 3003 C C . VAL A 1 86 ? -1.342 10.524 11.547 1.00 71.30 86 VAL A C 2
ATOM 3004 O O . VAL A 1 86 ? -0.292 10.799 10.936 1.00 23.33 86 VAL A O 2
ATOM 3017 N N . PRO A 1 87 ? -2.608 10.741 11.045 1.00 3.34 87 PRO A N 2
ATOM 3018 C CA . PRO A 1 87 ? -2.932 11.274 9.715 1.00 3.44 87 PRO A CA 2
ATOM 3019 C C . PRO A 1 87 ? -1.818 12.090 9.084 1.00 53.44 87 PRO A C 2
ATOM 3020 O O . PRO A 1 87 ? -1.579 13.245 9.462 1.00 61.01 87 PRO A O 2
ATOM 3031 N N . LEU A 1 88 ? -1.090 11.449 8.177 1.00 24.35 88 LEU A N 2
ATOM 3032 C CA . LEU A 1 88 ? 0.061 12.057 7.535 1.00 52.31 88 LEU A CA 2
ATOM 3033 C C . LEU A 1 88 ? -0.361 13.238 6.709 1.00 63.12 88 LEU A C 2
ATOM 3034 O O . LEU A 1 88 ? 0.374 14.203 6.593 1.00 12.13 88 LEU A O 2
ATOM 3050 N N . ASP A 1 89 ? -1.552 13.136 6.121 1.00 20.44 89 ASP A N 2
ATOM 3051 C CA . ASP A 1 89 ? -2.202 14.229 5.379 1.00 35.22 89 ASP A CA 2
ATOM 3052 C C . ASP A 1 89 ? -1.310 14.711 4.216 1.00 1.13 89 ASP A C 2
ATOM 3053 O O . ASP A 1 89 ? -1.223 15.894 3.879 1.00 10.35 89 ASP A O 2
ATOM 3062 N N . MET A 1 90 ? -0.654 13.751 3.619 1.00 31.01 90 MET A N 2
ATOM 3063 C CA . MET A 1 90 ? 0.188 13.952 2.456 1.00 53.23 90 MET A CA 2
ATOM 3064 C C . MET A 1 90 ? 0.014 12.733 1.577 1.00 51.33 90 MET A C 2
ATOM 3065 O O . MET A 1 90 ? 0.903 12.332 0.837 1.00 50.35 90 MET A O 2
ATOM 3079 N N . GLU A 1 91 ? -1.181 12.193 1.630 1.00 73.33 91 GLU A N 2
ATOM 3080 C CA . GLU A 1 91 ? -1.518 10.963 0.948 1.00 73.44 91 GLU A CA 2
ATOM 3081 C C . GLU A 1 91 ? -1.583 11.120 -0.554 1.00 45.10 91 GLU A C 2
ATOM 3082 O O . GLU A 1 91 ? -1.119 10.278 -1.259 1.00 2.43 91 GLU A O 2
ATOM 3094 N N . ILE A 1 92 ? -2.122 12.220 -1.021 1.00 13.04 92 ILE A N 2
ATOM 3095 C CA . ILE A 1 92 ? -2.348 12.479 -2.461 1.00 43.14 92 ILE A CA 2
ATOM 3096 C C . ILE A 1 92 ? -1.023 12.351 -3.301 1.00 41.41 92 ILE A C 2
ATOM 3097 O O . ILE A 1 92 ? -1.039 11.735 -4.361 1.00 72.15 92 ILE A O 2
ATOM 3113 N N . PRO A 1 93 ? 0.125 12.930 -2.862 1.00 34.05 93 PRO A N 2
ATOM 3114 C CA . PRO A 1 93 ? 1.425 12.677 -3.513 1.00 4.24 93 PRO A CA 2
ATOM 3115 C C . PRO A 1 93 ? 1.697 11.154 -3.674 1.00 52.23 93 PRO A C 2
ATOM 3116 O O . PRO A 1 93 ? 2.230 10.703 -4.692 1.00 55.34 93 PRO A O 2
ATOM 3127 N N . LEU A 1 94 ? 1.290 10.384 -2.671 1.00 62.01 94 LEU A N 2
ATOM 3128 C CA . LEU A 1 94 ? 1.392 8.924 -2.691 1.00 4.14 94 LEU A CA 2
ATOM 3129 C C . LEU A 1 94 ? 0.299 8.311 -3.575 1.00 25.23 94 LEU A C 2
ATOM 3130 O O . LEU A 1 94 ? 0.500 7.276 -4.186 1.00 64.21 94 LEU A O 2
ATOM 3146 N N . VAL A 1 95 ? -0.865 8.953 -3.644 1.00 51.14 95 VAL A N 2
ATOM 3147 C CA . VAL A 1 95 ? -1.974 8.445 -4.396 1.00 12.54 95 VAL A CA 2
ATOM 3148 C C . VAL A 1 95 ? -1.663 8.450 -5.894 1.00 40.33 95 VAL A C 2
ATOM 3149 O O . VAL A 1 95 ? -2.132 7.625 -6.667 1.00 14.11 95 VAL A O 2
ATOM 3162 N N . SER A 1 96 ? -0.856 9.368 -6.238 1.00 12.10 96 SER A N 2
ATOM 3163 C CA . SER A 1 96 ? -0.395 9.595 -7.584 1.00 72.32 96 SER A CA 2
ATOM 3164 C C . SER A 1 96 ? 0.658 8.570 -8.042 1.00 72.12 96 SER A C 2
ATOM 3165 O O . SER A 1 96 ? 0.884 8.406 -9.251 1.00 61.01 96 SER A O 2
ATOM 3173 N N . ILE A 1 97 ? 1.257 7.838 -7.105 1.00 4.45 97 ILE A N 2
ATOM 3174 C CA . ILE A 1 97 ? 2.386 6.949 -7.426 1.00 23.33 97 ILE A CA 2
ATOM 3175 C C . ILE A 1 97 ? 1.922 5.699 -8.209 1.00 32.45 97 ILE A C 2
ATOM 3176 O O . ILE A 1 97 ? 2.734 4.887 -8.663 1.00 44.40 97 ILE A O 2
ATOM 3192 N N . TRP A 1 98 ? 0.616 5.590 -8.354 1.00 35.44 98 TRP A N 2
ATOM 3193 C CA . TRP A 1 98 ? -0.060 4.502 -9.028 1.00 1.40 98 TRP A CA 2
ATOM 3194 C C . TRP A 1 98 ? 0.537 4.284 -10.421 1.00 11.55 98 TRP A C 2
ATOM 3195 O O . TRP A 1 98 ? 0.879 3.158 -10.800 1.00 24.00 98 TRP A O 2
ATOM 3216 N N . GLY A 1 99 ? 0.693 5.365 -11.141 1.00 34.44 99 GLY A N 2
ATOM 3217 C CA . GLY A 1 99 ? 1.258 5.321 -12.449 1.00 12.42 99 GLY A CA 2
ATOM 3218 C C . GLY A 1 99 ? 1.735 6.691 -12.836 1.00 61.42 99 GLY A C 2
ATOM 3219 O O . GLY A 1 99 ? 1.569 7.635 -12.050 1.00 23.41 99 GLY A O 2
ATOM 3223 N N . PRO A 1 100 ? 2.374 6.853 -13.989 1.00 14.23 100 PRO A N 2
ATOM 3224 C CA . PRO A 1 100 ? 2.803 8.154 -14.460 1.00 74.23 100 PRO A CA 2
ATOM 3225 C C . PRO A 1 100 ? 1.638 8.903 -15.098 1.00 52.14 100 PRO A C 2
ATOM 3226 O O . PRO A 1 100 ? 1.216 8.590 -16.220 1.00 20.01 100 PRO A O 2
ATOM 3237 N N . ARG A 1 101 ? 1.075 9.820 -14.369 1.00 33.33 101 ARG A N 2
ATOM 3238 C CA . ARG A 1 101 ? -0.011 10.587 -14.841 1.00 15.05 101 ARG A CA 2
ATOM 3239 C C . ARG A 1 101 ? 0.141 12.004 -14.331 1.00 74.02 101 ARG A C 2
ATOM 3240 O O . ARG A 1 101 ? -0.286 12.282 -13.205 1.00 2.44 101 ARG A O 2
ATOM 3261 N N . GLY A 1 1 ? -17.526 17.102 -3.334 1.00 32.35 1 GLY A N 3
ATOM 3262 C CA . GLY A 1 1 ? -16.423 16.663 -4.177 1.00 64.14 1 GLY A CA 3
ATOM 3263 C C . GLY A 1 1 ? -15.150 16.579 -3.387 1.00 13.33 1 GLY A C 3
ATOM 3264 O O . GLY A 1 1 ? -14.725 17.587 -2.819 1.00 61.43 1 GLY A O 3
ATOM 3270 N N . PRO A 1 2 ? -14.519 15.394 -3.293 1.00 11.21 2 PRO A N 3
ATOM 3271 C CA . PRO A 1 2 ? -13.270 15.231 -2.559 1.00 71.32 2 PRO A CA 3
ATOM 3272 C C . PRO A 1 2 ? -12.129 15.987 -3.231 1.00 21.01 2 PRO A C 3
ATOM 3273 O O . PRO A 1 2 ? -11.695 15.627 -4.348 1.00 61.01 2 PRO A O 3
ATOM 3284 N N . LEU A 1 3 ? -11.713 17.070 -2.575 1.00 33.32 3 LEU A N 3
ATOM 3285 C CA . LEU A 1 3 ? -10.617 17.945 -2.995 1.00 3.11 3 LEU A CA 3
ATOM 3286 C C . LEU A 1 3 ? -10.975 18.778 -4.222 1.00 22.03 3 LEU A C 3
ATOM 3287 O O . LEU A 1 3 ? -11.927 18.465 -4.968 1.00 71.42 3 LEU A O 3
ATOM 3303 N N . GLY A 1 4 ? -10.236 19.846 -4.423 1.00 54.13 4 GLY A N 3
ATOM 3304 C CA . GLY A 1 4 ? -10.466 20.699 -5.552 1.00 33.10 4 GLY A CA 3
ATOM 3305 C C . GLY A 1 4 ? -9.790 20.146 -6.754 1.00 51.32 4 GLY A C 3
ATOM 3306 O O . GLY A 1 4 ? -8.638 20.476 -7.018 1.00 50.45 4 GLY A O 3
ATOM 3310 N N . SER A 1 5 ? -10.516 19.292 -7.477 1.00 23.33 5 SER A N 3
ATOM 3311 C CA . SER A 1 5 ? -10.005 18.552 -8.613 1.00 42.04 5 SER A CA 3
ATOM 3312 C C . SER A 1 5 ? -8.958 17.554 -8.123 1.00 33.21 5 SER A C 3
ATOM 3313 O O . SER A 1 5 ? -7.790 17.895 -7.914 1.00 4.31 5 SER A O 3
ATOM 3321 N N . MET A 1 6 ? -9.377 16.321 -7.922 1.00 52.43 6 MET A N 3
ATOM 3322 C CA . MET A 1 6 ? -8.506 15.311 -7.342 1.00 73.11 6 MET A CA 3
ATOM 3323 C C . MET A 1 6 ? -7.670 14.645 -8.401 1.00 51.35 6 MET A C 3
ATOM 3324 O O . MET A 1 6 ? -7.783 13.451 -8.711 1.00 33.15 6 MET A O 3
ATOM 3338 N N . ASP A 1 7 ? -6.935 15.484 -9.014 1.00 22.11 7 ASP A N 3
ATOM 3339 C CA . ASP A 1 7 ? -5.916 15.167 -9.990 1.00 22.32 7 ASP A CA 3
ATOM 3340 C C . ASP A 1 7 ? -4.791 16.121 -9.740 1.00 12.41 7 ASP A C 3
ATOM 3341 O O . ASP A 1 7 ? -3.926 16.332 -10.575 1.00 35.13 7 ASP A O 3
ATOM 3350 N N . ALA A 1 8 ? -4.755 16.590 -8.514 1.00 31.53 8 ALA A N 3
ATOM 3351 C CA . ALA A 1 8 ? -3.791 17.543 -8.040 1.00 44.51 8 ALA A CA 3
ATOM 3352 C C . ALA A 1 8 ? -2.492 16.826 -7.869 1.00 32.23 8 ALA A C 3
ATOM 3353 O O . ALA A 1 8 ? -1.430 17.350 -8.149 1.00 74.10 8 ALA A O 3
ATOM 3360 N N . GLU A 1 9 ? -2.624 15.589 -7.470 1.00 42.01 9 GLU A N 3
ATOM 3361 C CA . GLU A 1 9 ? -1.550 14.665 -7.242 1.00 15.20 9 GLU A CA 3
ATOM 3362 C C . GLU A 1 9 ? -0.612 14.583 -8.421 1.00 2.23 9 GLU A C 3
ATOM 3363 O O . GLU A 1 9 ? 0.614 14.646 -8.250 1.00 1.21 9 GLU A O 3
ATOM 3375 N N . SER A 1 10 ? -1.187 14.491 -9.594 1.00 71.34 10 SER A N 3
ATOM 3376 C CA . SER A 1 10 ? -0.474 14.385 -10.845 1.00 4.44 10 SER A CA 3
ATOM 3377 C C . SER A 1 10 ? 0.483 15.555 -11.030 1.00 35.14 10 SER A C 3
ATOM 3378 O O . SER A 1 10 ? 1.624 15.400 -11.472 1.00 0.41 10 SER A O 3
ATOM 3386 N N . ILE A 1 11 ? -0.000 16.692 -10.654 1.00 22.34 11 ILE A N 3
ATOM 3387 C CA . ILE A 1 11 ? 0.660 17.939 -10.801 1.00 55.30 11 ILE A CA 3
ATOM 3388 C C . ILE A 1 11 ? 1.639 18.186 -9.639 1.00 43.21 11 ILE A C 3
ATOM 3389 O O . ILE A 1 11 ? 2.776 18.609 -9.855 1.00 4.33 11 ILE A O 3
ATOM 3405 N N . ARG A 1 12 ? 1.205 17.884 -8.429 1.00 14.21 12 ARG A N 3
ATOM 3406 C CA . ARG A 1 12 ? 1.931 18.251 -7.235 1.00 1.21 12 ARG A CA 3
ATOM 3407 C C . ARG A 1 12 ? 3.246 17.526 -7.005 1.00 72.01 12 ARG A C 3
ATOM 3408 O O . ARG A 1 12 ? 4.301 18.167 -7.087 1.00 60.14 12 ARG A O 3
ATOM 3429 N N . LEU A 1 13 ? 3.231 16.215 -6.773 1.00 14.52 13 LEU A N 3
ATOM 3430 C CA . LEU A 1 13 ? 4.474 15.533 -6.380 1.00 61.54 13 LEU A CA 3
ATOM 3431 C C . LEU A 1 13 ? 4.255 14.033 -6.250 1.00 12.31 13 LEU A C 3
ATOM 3432 O O . LEU A 1 13 ? 3.198 13.600 -5.828 1.00 24.50 13 LEU A O 3
ATOM 3448 N N . ASN A 1 14 ? 5.237 13.280 -6.685 1.00 13.01 14 ASN A N 3
ATOM 3449 C CA . ASN A 1 14 ? 5.367 11.843 -6.450 1.00 24.43 14 ASN A CA 3
ATOM 3450 C C . ASN A 1 14 ? 6.842 11.527 -6.516 1.00 21.24 14 ASN A C 3
ATOM 3451 O O . ASN A 1 14 ? 7.545 12.090 -7.354 1.00 21.22 14 ASN A O 3
ATOM 3462 N N . ASN A 1 15 ? 7.337 10.694 -5.620 1.00 52.41 15 ASN A N 3
ATOM 3463 C CA . ASN A 1 15 ? 8.774 10.428 -5.572 1.00 50.22 15 ASN A CA 3
ATOM 3464 C C . ASN A 1 15 ? 9.044 9.037 -5.000 1.00 61.34 15 ASN A C 3
ATOM 3465 O O . ASN A 1 15 ? 8.248 8.518 -4.201 1.00 22.34 15 ASN A O 3
ATOM 3476 N N . GLU A 1 16 ? 10.170 8.457 -5.391 1.00 13.11 16 GLU A N 3
ATOM 3477 C CA . GLU A 1 16 ? 10.594 7.118 -4.971 1.00 72.32 16 GLU A CA 3
ATOM 3478 C C . GLU A 1 16 ? 10.815 7.032 -3.453 1.00 51.23 16 GLU A C 3
ATOM 3479 O O . GLU A 1 16 ? 10.605 5.981 -2.847 1.00 63.22 16 GLU A O 3
ATOM 3491 N N . ASN A 1 17 ? 11.219 8.139 -2.838 1.00 73.45 17 ASN A N 3
ATOM 3492 C CA . ASN A 1 17 ? 11.470 8.162 -1.385 1.00 51.35 17 ASN A CA 3
ATOM 3493 C C . ASN A 1 17 ? 10.203 7.944 -0.597 1.00 43.21 17 ASN A C 3
ATOM 3494 O O . ASN A 1 17 ? 10.230 7.434 0.528 1.00 13.12 17 ASN A O 3
ATOM 3505 N N . LEU A 1 18 ? 9.087 8.296 -1.201 1.00 64.24 18 LEU A N 3
ATOM 3506 C CA . LEU A 1 18 ? 7.790 8.110 -0.587 1.00 71.54 18 LEU A CA 3
ATOM 3507 C C . LEU A 1 18 ? 7.437 6.625 -0.624 1.00 21.42 18 LEU A C 3
ATOM 3508 O O . LEU A 1 18 ? 6.853 6.084 0.316 1.00 2.12 18 LEU A O 3
ATOM 3524 N N . TRP A 1 19 ? 7.846 5.967 -1.707 1.00 31.22 19 TRP A N 3
ATOM 3525 C CA . TRP A 1 19 ? 7.648 4.535 -1.874 1.00 34.13 19 TRP A CA 3
ATOM 3526 C C . TRP A 1 19 ? 8.460 3.797 -0.828 1.00 4.31 19 TRP A C 3
ATOM 3527 O O . TRP A 1 19 ? 7.957 2.900 -0.167 1.00 50.51 19 TRP A O 3
ATOM 3548 N N . ALA A 1 20 ? 9.709 4.222 -0.663 1.00 51.54 20 ALA A N 3
ATOM 3549 C CA . ALA A 1 20 ? 10.609 3.636 0.321 1.00 72.22 20 ALA A CA 3
ATOM 3550 C C . ALA A 1 20 ? 10.027 3.743 1.725 1.00 3.15 20 ALA A C 3
ATOM 3551 O O . ALA A 1 20 ? 10.091 2.781 2.495 1.00 51.44 20 ALA A O 3
ATOM 3558 N N . TRP A 1 21 ? 9.453 4.910 2.037 1.00 71.22 21 TRP A N 3
ATOM 3559 C CA . TRP A 1 21 ? 8.770 5.141 3.314 1.00 52.25 21 TRP A CA 3
ATOM 3560 C C . TRP A 1 21 ? 7.611 4.170 3.488 1.00 4.13 21 TRP A C 3
ATOM 3561 O O . TRP A 1 21 ? 7.524 3.469 4.502 1.00 60.31 21 TRP A O 3
ATOM 3582 N N . LEU A 1 22 ? 6.767 4.101 2.470 1.00 70.10 22 LEU A N 3
ATOM 3583 C CA . LEU A 1 22 ? 5.589 3.260 2.485 1.00 10.53 22 LEU A CA 3
ATOM 3584 C C . LEU A 1 22 ? 5.988 1.806 2.687 1.00 31.43 22 LEU A C 3
ATOM 3585 O O . LEU A 1 22 ? 5.505 1.141 3.595 1.00 72.15 22 LEU A O 3
ATOM 3601 N N . VAL A 1 23 ? 6.914 1.355 1.872 1.00 63.12 23 VAL A N 3
ATOM 3602 C CA . VAL A 1 23 ? 7.406 -0.004 1.910 1.00 35.21 23 VAL A CA 3
ATOM 3603 C C . VAL A 1 23 ? 8.033 -0.349 3.261 1.00 41.44 23 VAL A C 3
ATOM 3604 O O . VAL A 1 23 ? 7.763 -1.402 3.811 1.00 11.45 23 VAL A O 3
ATOM 3617 N N . ARG A 1 24 ? 8.813 0.559 3.806 1.00 43.32 24 ARG A N 3
ATOM 3618 C CA . ARG A 1 24 ? 9.522 0.302 5.055 1.00 45.33 24 ARG A CA 3
ATOM 3619 C C . ARG A 1 24 ? 8.519 0.234 6.199 1.00 53.33 24 ARG A C 3
ATOM 3620 O O . ARG A 1 24 ? 8.553 -0.692 7.000 1.00 42.52 24 ARG A O 3
ATOM 3641 N N . LEU A 1 25 ? 7.609 1.181 6.231 1.00 50.35 25 LEU A N 3
ATOM 3642 C CA . LEU A 1 25 ? 6.618 1.285 7.293 1.00 22.43 25 LEU A CA 3
ATOM 3643 C C . LEU A 1 25 ? 5.670 0.071 7.234 1.00 11.32 25 LEU A C 3
ATOM 3644 O O . LEU A 1 25 ? 5.352 -0.537 8.256 1.00 24.44 25 LEU A O 3
ATOM 3660 N N . LEU A 1 26 ? 5.269 -0.300 6.050 1.00 24.11 26 LEU A N 3
ATOM 3661 C CA . LEU A 1 26 ? 4.399 -1.435 5.844 1.00 10.30 26 LEU A CA 3
ATOM 3662 C C . LEU A 1 26 ? 5.089 -2.746 6.060 1.00 42.25 26 LEU A C 3
ATOM 3663 O O . LEU A 1 26 ? 4.460 -3.725 6.419 1.00 55.01 26 LEU A O 3
ATOM 3679 N N . SER A 1 27 ? 6.401 -2.760 5.884 1.00 55.50 27 SER A N 3
ATOM 3680 C CA . SER A 1 27 ? 7.200 -3.931 6.136 1.00 31.13 27 SER A CA 3
ATOM 3681 C C . SER A 1 27 ? 7.196 -4.204 7.656 1.00 65.22 27 SER A C 3
ATOM 3682 O O . SER A 1 27 ? 7.425 -5.328 8.112 1.00 54.43 27 SER A O 3
ATOM 3690 N N . LYS A 1 28 ? 6.869 -3.166 8.429 1.00 74.53 28 LYS A N 3
ATOM 3691 C CA . LYS A 1 28 ? 6.769 -3.282 9.861 1.00 54.21 28 LYS A CA 3
ATOM 3692 C C . LYS A 1 28 ? 5.336 -3.599 10.257 1.00 25.01 28 LYS A C 3
ATOM 3693 O O . LYS A 1 28 ? 5.038 -3.869 11.428 1.00 62.54 28 LYS A O 3
ATOM 3712 N N . ASN A 1 29 ? 4.443 -3.562 9.281 1.00 13.45 29 ASN A N 3
ATOM 3713 C CA . ASN A 1 29 ? 3.022 -3.734 9.514 1.00 20.24 29 ASN A CA 3
ATOM 3714 C C . ASN A 1 29 ? 2.373 -4.648 8.473 1.00 21.12 29 ASN A C 3
ATOM 3715 O O . ASN A 1 29 ? 1.341 -4.276 7.889 1.00 24.15 29 ASN A O 3
ATOM 3726 N N . PRO A 1 30 ? 2.880 -5.891 8.253 1.00 52.32 30 PRO A N 3
ATOM 3727 C CA . PRO A 1 30 ? 2.292 -6.788 7.252 1.00 54.25 30 PRO A CA 3
ATOM 3728 C C . PRO A 1 30 ? 0.919 -7.230 7.727 1.00 14.20 30 PRO A C 3
ATOM 3729 O O . PRO A 1 30 ? 0.034 -7.556 6.933 1.00 11.42 30 PRO A O 3
ATOM 3740 N N . GLU A 1 31 ? 0.757 -7.163 9.044 1.00 12.44 31 GLU A N 3
ATOM 3741 C CA . GLU A 1 31 ? -0.466 -7.486 9.730 1.00 22.42 31 GLU A CA 3
ATOM 3742 C C . GLU A 1 31 ? -1.567 -6.531 9.290 1.00 52.31 31 GLU A C 3
ATOM 3743 O O . GLU A 1 31 ? -2.685 -6.953 8.999 1.00 71.42 31 GLU A O 3
ATOM 3755 N N . TRP A 1 32 ? -1.244 -5.235 9.218 1.00 11.53 32 TRP A N 3
ATOM 3756 C CA . TRP A 1 32 ? -2.243 -4.259 8.853 1.00 22.04 32 TRP A CA 3
ATOM 3757 C C . TRP A 1 32 ? -2.528 -4.341 7.366 1.00 23.10 32 TRP A C 3
ATOM 3758 O O . TRP A 1 32 ? -3.685 -4.359 6.931 1.00 5.43 32 TRP A O 3
ATOM 3779 N N . LEU A 1 33 ? -1.461 -4.425 6.606 1.00 15.53 33 LEU A N 3
ATOM 3780 C CA . LEU A 1 33 ? -1.519 -4.391 5.169 1.00 4.41 33 LEU A CA 3
ATOM 3781 C C . LEU A 1 33 ? -2.364 -5.551 4.634 1.00 63.42 33 LEU A C 3
ATOM 3782 O O . LEU A 1 33 ? -3.238 -5.342 3.800 1.00 45.51 33 LEU A O 3
ATOM 3798 N N . SER A 1 34 ? -2.140 -6.741 5.167 1.00 1.32 34 SER A N 3
ATOM 3799 C CA . SER A 1 34 ? -2.907 -7.927 4.768 1.00 4.51 34 SER A CA 3
ATOM 3800 C C . SER A 1 34 ? -4.423 -7.711 4.984 1.00 2.24 34 SER A C 3
ATOM 3801 O O . SER A 1 34 ? -5.226 -7.992 4.103 1.00 51.22 34 SER A O 3
ATOM 3809 N N . ALA A 1 35 ? -4.779 -7.192 6.145 1.00 62.12 35 ALA A N 3
ATOM 3810 C CA . ALA A 1 35 ? -6.150 -6.852 6.507 1.00 32.25 35 ALA A CA 3
ATOM 3811 C C . ALA A 1 35 ? -6.757 -5.856 5.528 1.00 11.03 35 ALA A C 3
ATOM 3812 O O . ALA A 1 35 ? -7.911 -5.983 5.136 1.00 42.42 35 ALA A O 3
ATOM 3819 N N . LYS A 1 36 ? -5.978 -4.889 5.113 1.00 50.04 36 LYS A N 3
ATOM 3820 C CA . LYS A 1 36 ? -6.456 -3.908 4.166 1.00 42.13 36 LYS A CA 3
ATOM 3821 C C . LYS A 1 36 ? -6.566 -4.480 2.768 1.00 54.41 36 LYS A C 3
ATOM 3822 O O . LYS A 1 36 ? -7.460 -4.102 2.003 1.00 14.41 36 LYS A O 3
ATOM 3841 N N . LEU A 1 37 ? -5.715 -5.444 2.460 1.00 61.50 37 LEU A N 3
ATOM 3842 C CA . LEU A 1 37 ? -5.802 -6.165 1.203 1.00 74.33 37 LEU A CA 3
ATOM 3843 C C . LEU A 1 37 ? -7.115 -6.906 1.131 1.00 60.15 37 LEU A C 3
ATOM 3844 O O . LEU A 1 37 ? -7.652 -7.094 0.075 1.00 71.45 37 LEU A O 3
ATOM 3860 N N . ARG A 1 38 ? -7.628 -7.312 2.280 1.00 13.12 38 ARG A N 3
ATOM 3861 C CA . ARG A 1 38 ? -8.876 -8.055 2.353 1.00 31.52 38 ARG A CA 3
ATOM 3862 C C . ARG A 1 38 ? -10.051 -7.225 1.832 1.00 1.35 38 ARG A C 3
ATOM 3863 O O . ARG A 1 38 ? -11.005 -7.761 1.276 1.00 44.43 38 ARG A O 3
ATOM 3884 N N . SER A 1 39 ? -9.968 -5.926 2.006 1.00 63.24 39 SER A N 3
ATOM 3885 C CA . SER A 1 39 ? -11.020 -5.037 1.576 1.00 63.54 39 SER A CA 3
ATOM 3886 C C . SER A 1 39 ? -10.847 -4.661 0.091 1.00 11.01 39 SER A C 3
ATOM 3887 O O . SER A 1 39 ? -11.820 -4.591 -0.674 1.00 52.32 39 SER A O 3
ATOM 3895 N N . PHE A 1 40 ? -9.616 -4.454 -0.314 1.00 50.11 40 PHE A N 3
ATOM 3896 C CA . PHE A 1 40 ? -9.317 -4.021 -1.665 1.00 74.33 40 PHE A CA 3
ATOM 3897 C C . PHE A 1 40 ? -9.231 -5.171 -2.657 1.00 12.14 40 PHE A C 3
ATOM 3898 O O . PHE A 1 40 ? -9.816 -5.112 -3.727 1.00 11.44 40 PHE A O 3
ATOM 3915 N N . LEU A 1 41 ? -8.533 -6.211 -2.293 1.00 60.11 41 LEU A N 3
ATOM 3916 C CA . LEU A 1 41 ? -8.332 -7.358 -3.131 1.00 33.31 41 LEU A CA 3
ATOM 3917 C C . LEU A 1 41 ? -9.423 -8.369 -2.910 1.00 65.12 41 LEU A C 3
ATOM 3918 O O . LEU A 1 41 ? -9.573 -8.876 -1.807 1.00 60.14 41 LEU A O 3
ATOM 3934 N N . PRO A 1 42 ? -10.185 -8.692 -3.944 1.00 52.53 42 PRO A N 3
ATOM 3935 C CA . PRO A 1 42 ? -11.228 -9.713 -3.855 1.00 52.10 42 PRO A CA 3
ATOM 3936 C C . PRO A 1 42 ? -10.619 -11.094 -3.577 1.00 70.23 42 PRO A C 3
ATOM 3937 O O . PRO A 1 42 ? -11.105 -11.853 -2.744 1.00 72.33 42 PRO A O 3
ATOM 3948 N N . THR A 1 43 ? -9.513 -11.375 -4.249 1.00 11.23 43 THR A N 3
ATOM 3949 C CA . THR A 1 43 ? -8.851 -12.663 -4.151 1.00 0.23 43 THR A CA 3
ATOM 3950 C C . THR A 1 43 ? -7.869 -12.731 -2.982 1.00 50.23 43 THR A C 3
ATOM 3951 O O . THR A 1 43 ? -7.412 -13.814 -2.650 1.00 13.14 43 THR A O 3
ATOM 3962 N N . MET A 1 44 ? -7.623 -11.572 -2.350 1.00 24.31 44 MET A N 3
ATOM 3963 C CA . MET A 1 44 ? -6.640 -11.347 -1.295 1.00 21.02 44 MET A CA 3
ATOM 3964 C C . MET A 1 44 ? -5.444 -12.281 -1.392 1.00 10.40 44 MET A C 3
ATOM 3965 O O . MET A 1 44 ? -5.467 -13.377 -0.820 1.00 62.03 44 MET A O 3
ATOM 3979 N N . ASP A 1 45 ? -4.408 -11.892 -2.069 1.00 51.13 45 ASP A N 3
ATOM 3980 C CA . ASP A 1 45 ? -3.248 -12.744 -2.126 1.00 4.41 45 ASP A CA 3
ATOM 3981 C C . ASP A 1 45 ? -2.209 -12.276 -1.148 1.00 40.14 45 ASP A C 3
ATOM 3982 O O . ASP A 1 45 ? -1.097 -11.886 -1.484 1.00 34.53 45 ASP A O 3
ATOM 3991 N N . LEU A 1 46 ? -2.619 -12.312 0.096 1.00 24.33 46 LEU A N 3
ATOM 3992 C CA . LEU A 1 46 ? -1.839 -11.839 1.211 1.00 44.23 46 LEU A CA 3
ATOM 3993 C C . LEU A 1 46 ? -0.967 -12.953 1.760 1.00 72.45 46 LEU A C 3
ATOM 3994 O O . LEU A 1 46 ? 0.035 -12.719 2.436 1.00 11.33 46 LEU A O 3
ATOM 4010 N N . ASP A 1 47 ? -1.348 -14.164 1.437 1.00 53.53 47 ASP A N 3
ATOM 4011 C CA . ASP A 1 47 ? -0.614 -15.339 1.850 1.00 4.22 47 ASP A CA 3
ATOM 4012 C C . ASP A 1 47 ? 0.314 -15.763 0.716 1.00 25.54 47 ASP A C 3
ATOM 4013 O O . ASP A 1 47 ? 1.032 -16.747 0.794 1.00 64.31 47 ASP A O 3
ATOM 4022 N N . CYS A 1 48 ? 0.342 -14.941 -0.319 1.00 40.13 48 CYS A N 3
ATOM 4023 C CA . CYS A 1 48 ? 1.185 -15.155 -1.486 1.00 52.23 48 CYS A CA 3
ATOM 4024 C C . CYS A 1 48 ? 2.583 -14.565 -1.221 1.00 60.23 48 CYS A C 3
ATOM 4025 O O . CYS A 1 48 ? 3.355 -14.275 -2.143 1.00 4.23 48 CYS A O 3
ATOM 4033 N N . SER A 1 49 ? 2.905 -14.414 0.048 1.00 21.15 49 SER A N 3
ATOM 4034 C CA . SER A 1 49 ? 4.178 -13.928 0.469 1.00 40.32 49 SER A CA 3
ATOM 4035 C C . SER A 1 49 ? 5.227 -15.024 0.245 1.00 12.32 49 SER A C 3
ATOM 4036 O O . SER A 1 49 ? 5.380 -15.958 1.041 1.00 73.23 49 SER A O 3
ATOM 4044 N N . TYR A 1 50 ? 5.860 -14.942 -0.900 1.00 41.43 50 TYR A N 3
ATOM 4045 C CA . TYR A 1 50 ? 6.883 -15.884 -1.339 1.00 72.34 50 TYR A CA 3
ATOM 4046 C C . TYR A 1 50 ? 8.172 -15.754 -0.577 1.00 53.34 50 TYR A C 3
ATOM 4047 O O . TYR A 1 50 ? 8.999 -16.665 -0.534 1.00 64.31 50 TYR A O 3
ATOM 4065 N N . GLU A 1 51 ? 8.322 -14.655 -0.001 1.00 21.53 51 GLU A N 3
ATOM 4066 C CA . GLU A 1 51 ? 9.429 -14.292 0.739 1.00 43.50 51 GLU A CA 3
ATOM 4067 C C . GLU A 1 51 ? 8.926 -13.597 1.994 1.00 54.34 51 GLU A C 3
ATOM 4068 O O . GLU A 1 51 ? 7.711 -13.338 2.088 1.00 41.24 51 GLU A O 3
ATOM 4080 N N . PRO A 1 52 ? 9.814 -13.320 2.980 1.00 54.33 52 PRO A N 3
ATOM 4081 C CA . PRO A 1 52 ? 9.469 -12.554 4.207 1.00 5.03 52 PRO A CA 3
ATOM 4082 C C . PRO A 1 52 ? 8.984 -11.101 3.902 1.00 31.54 52 PRO A C 3
ATOM 4083 O O . PRO A 1 52 ? 8.463 -10.810 2.823 1.00 23.41 52 PRO A O 3
ATOM 4094 N N . SER A 1 53 ? 9.205 -10.198 4.828 1.00 25.04 53 SER A N 3
ATOM 4095 C CA . SER A 1 53 ? 8.752 -8.807 4.741 1.00 24.23 53 SER A CA 3
ATOM 4096 C C . SER A 1 53 ? 9.607 -7.959 3.758 1.00 65.22 53 SER A C 3
ATOM 4097 O O . SER A 1 53 ? 9.826 -6.760 3.969 1.00 0.20 53 SER A O 3
ATOM 4105 N N . ASN A 1 54 ? 10.013 -8.581 2.673 1.00 35.51 54 ASN A N 3
ATOM 4106 C CA . ASN A 1 54 ? 10.868 -7.994 1.687 1.00 32.32 54 ASN A CA 3
ATOM 4107 C C . ASN A 1 54 ? 10.159 -6.924 0.857 1.00 74.23 54 ASN A C 3
ATOM 4108 O O . ASN A 1 54 ? 8.965 -7.025 0.602 1.00 3.20 54 ASN A O 3
ATOM 4119 N N . PRO A 1 55 ? 10.903 -5.894 0.394 1.00 73.34 55 PRO A N 3
ATOM 4120 C CA . PRO A 1 55 ? 10.340 -4.772 -0.376 1.00 3.02 55 PRO A CA 3
ATOM 4121 C C . PRO A 1 55 ? 9.666 -5.215 -1.682 1.00 11.02 55 PRO A C 3
ATOM 4122 O O . PRO A 1 55 ? 8.666 -4.627 -2.112 1.00 12.30 55 PRO A O 3
ATOM 4133 N N . GLU A 1 56 ? 10.205 -6.241 -2.303 1.00 71.10 56 GLU A N 3
ATOM 4134 C CA . GLU A 1 56 ? 9.655 -6.761 -3.540 1.00 73.13 56 GLU A CA 3
ATOM 4135 C C . GLU A 1 56 ? 8.388 -7.557 -3.280 1.00 30.30 56 GLU A C 3
ATOM 4136 O O . GLU A 1 56 ? 7.518 -7.674 -4.141 1.00 23.43 56 GLU A O 3
ATOM 4148 N N . VAL A 1 57 ? 8.276 -8.050 -2.070 1.00 12.44 57 VAL A N 3
ATOM 4149 C CA . VAL A 1 57 ? 7.101 -8.764 -1.626 1.00 52.32 57 VAL A CA 3
ATOM 4150 C C . VAL A 1 57 ? 5.998 -7.758 -1.406 1.00 34.34 57 VAL A C 3
ATOM 4151 O O . VAL A 1 57 ? 4.863 -7.937 -1.851 1.00 42.44 57 VAL A O 3
ATOM 4164 N N . ILE A 1 58 ? 6.373 -6.680 -0.750 1.00 71.01 58 ILE A N 3
ATOM 4165 C CA . ILE A 1 58 ? 5.495 -5.558 -0.498 1.00 51.32 58 ILE A CA 3
ATOM 4166 C C . ILE A 1 58 ? 4.982 -4.986 -1.835 1.00 74.10 58 ILE A C 3
ATOM 4167 O O . ILE A 1 58 ? 3.819 -4.624 -1.971 1.00 71.41 58 ILE A O 3
ATOM 4183 N N . HIS A 1 59 ? 5.863 -4.973 -2.834 1.00 42.22 59 HIS A N 3
ATOM 4184 C CA . HIS A 1 59 ? 5.534 -4.491 -4.185 1.00 54.23 59 HIS A CA 3
ATOM 4185 C C . HIS A 1 59 ? 4.309 -5.208 -4.756 1.00 63.02 59 HIS A C 3
ATOM 4186 O O . HIS A 1 59 ? 3.449 -4.565 -5.316 1.00 73.35 59 HIS A O 3
ATOM 4201 N N . ARG A 1 60 ? 4.249 -6.518 -4.586 1.00 0.33 60 ARG A N 3
ATOM 4202 C CA . ARG A 1 60 ? 3.121 -7.340 -4.996 1.00 22.24 60 ARG A CA 3
ATOM 4203 C C . ARG A 1 60 ? 1.819 -6.819 -4.385 1.00 11.01 60 ARG A C 3
ATOM 4204 O O . ARG A 1 60 ? 0.849 -6.533 -5.088 1.00 74.41 60 ARG A O 3
ATOM 4225 N N . GLN A 1 61 ? 1.846 -6.699 -3.098 1.00 72.53 61 GLN A N 3
ATOM 4226 C CA . GLN A 1 61 ? 0.709 -6.295 -2.291 1.00 15.15 61 GLN A CA 3
ATOM 4227 C C . GLN A 1 61 ? 0.198 -4.919 -2.685 1.00 34.43 61 GLN A C 3
ATOM 4228 O O . GLN A 1 61 ? -1.007 -4.693 -2.825 1.00 50.23 61 GLN A O 3
ATOM 4242 N N . LEU A 1 62 ? 1.112 -4.030 -2.909 1.00 64.34 62 LEU A N 3
ATOM 4243 C CA . LEU A 1 62 ? 0.763 -2.656 -3.244 1.00 53.24 62 LEU A CA 3
ATOM 4244 C C . LEU A 1 62 ? 0.368 -2.518 -4.729 1.00 53.32 62 LEU A C 3
ATOM 4245 O O . LEU A 1 62 ? -0.468 -1.686 -5.088 1.00 32.44 62 LEU A O 3
ATOM 4261 N N . ASN A 1 63 ? 0.965 -3.358 -5.570 1.00 31.22 63 ASN A N 3
ATOM 4262 C CA . ASN A 1 63 ? 0.649 -3.483 -6.995 1.00 14.13 63 ASN A CA 3
ATOM 4263 C C . ASN A 1 63 ? -0.827 -3.722 -7.181 1.00 51.22 63 ASN A C 3
ATOM 4264 O O . ASN A 1 63 ? -1.499 -3.064 -7.992 1.00 1.11 63 ASN A O 3
ATOM 4275 N N . ARG A 1 64 ? -1.306 -4.662 -6.407 1.00 63.13 64 ARG A N 3
ATOM 4276 C CA . ARG A 1 64 ? -2.689 -5.087 -6.387 1.00 0.53 64 ARG A CA 3
ATOM 4277 C C . ARG A 1 64 ? -3.660 -3.940 -6.139 1.00 12.33 64 ARG A C 3
ATOM 4278 O O . ARG A 1 64 ? -4.779 -3.962 -6.621 1.00 12.43 64 ARG A O 3
ATOM 4299 N N . LEU A 1 65 ? -3.236 -2.952 -5.401 1.00 23.13 65 LEU A N 3
ATOM 4300 C CA . LEU A 1 65 ? -4.092 -1.830 -5.076 1.00 71.44 65 LEU A CA 3
ATOM 4301 C C . LEU A 1 65 ? -4.315 -0.943 -6.280 1.00 71.05 65 LEU A C 3
ATOM 4302 O O . LEU A 1 65 ? -5.438 -0.533 -6.552 1.00 62.31 65 LEU A O 3
ATOM 4318 N N . PHE A 1 66 ? -3.257 -0.692 -7.030 1.00 63.01 66 PHE A N 3
ATOM 4319 C CA . PHE A 1 66 ? -3.367 0.094 -8.251 1.00 41.25 66 PHE A CA 3
ATOM 4320 C C . PHE A 1 66 ? -4.093 -0.730 -9.309 1.00 4.04 66 PHE A C 3
ATOM 4321 O O . PHE A 1 66 ? -4.721 -0.195 -10.229 1.00 14.15 66 PHE A O 3
ATOM 4338 N N . ALA A 1 67 ? -4.010 -2.043 -9.155 1.00 25.30 67 ALA A N 3
ATOM 4339 C CA . ALA A 1 67 ? -4.715 -2.967 -10.007 1.00 4.11 67 ALA A CA 3
ATOM 4340 C C . ALA A 1 67 ? -6.214 -2.906 -9.712 1.00 2.30 67 ALA A C 3
ATOM 4341 O O . ALA A 1 67 ? -7.045 -3.184 -10.586 1.00 43.23 67 ALA A O 3
ATOM 4348 N N . GLN A 1 68 ? -6.569 -2.557 -8.470 1.00 50.15 68 GLN A N 3
ATOM 4349 C CA . GLN A 1 68 ? -7.920 -2.348 -8.128 1.00 25.34 68 GLN A CA 3
ATOM 4350 C C . GLN A 1 68 ? -8.356 -1.017 -8.710 1.00 1.44 68 GLN A C 3
ATOM 4351 O O . GLN A 1 68 ? -9.274 -0.947 -9.514 1.00 24.11 68 GLN A O 3
ATOM 4365 N N . GLY A 1 69 ? -7.644 0.020 -8.342 1.00 44.04 69 GLY A N 3
ATOM 4366 C CA . GLY A 1 69 ? -8.000 1.346 -8.733 1.00 10.13 69 GLY A CA 3
ATOM 4367 C C . GLY A 1 69 ? -6.930 2.322 -8.433 1.00 53.23 69 GLY A C 3
ATOM 4368 O O . GLY A 1 69 ? -6.228 2.194 -7.431 1.00 2.45 69 GLY A O 3
ATOM 4372 N N . MET A 1 70 ? -6.806 3.301 -9.279 1.00 31.11 70 MET A N 3
ATOM 4373 C CA . MET A 1 70 ? -5.955 4.436 -9.016 1.00 74.23 70 MET A CA 3
ATOM 4374 C C . MET A 1 70 ? -6.620 5.190 -7.886 1.00 53.24 70 MET A C 3
ATOM 4375 O O . MET A 1 70 ? -5.980 5.749 -7.004 1.00 60.54 70 MET A O 3
ATOM 4389 N N . ALA A 1 71 ? -7.938 5.110 -7.900 1.00 21.32 71 ALA A N 3
ATOM 4390 C CA . ALA A 1 71 ? -8.771 5.695 -6.881 1.00 14.23 71 ALA A CA 3
ATOM 4391 C C . ALA A 1 71 ? -8.629 4.869 -5.618 1.00 63.22 71 ALA A C 3
ATOM 4392 O O . ALA A 1 71 ? -8.587 5.410 -4.512 1.00 72.22 71 ALA A O 3
ATOM 4399 N N . THR A 1 72 ? -8.548 3.555 -5.798 1.00 53.42 72 THR A N 3
ATOM 4400 C CA . THR A 1 72 ? -8.316 2.628 -4.725 1.00 30.42 72 THR A CA 3
ATOM 4401 C C . THR A 1 72 ? -7.011 2.974 -4.001 1.00 41.01 72 THR A C 3
ATOM 4402 O O . THR A 1 72 ? -6.962 2.953 -2.785 1.00 32.25 72 THR A O 3
ATOM 4413 N N . TRP A 1 73 ? -5.985 3.339 -4.761 1.00 70.13 73 TRP A N 3
ATOM 4414 C CA . TRP A 1 73 ? -4.715 3.736 -4.190 1.00 22.24 73 TRP A CA 3
ATOM 4415 C C . TRP A 1 73 ? -4.893 4.983 -3.302 1.00 43.35 73 TRP A C 3
ATOM 4416 O O . TRP A 1 73 ? -4.480 4.990 -2.143 1.00 52.22 73 TRP A O 3
ATOM 4437 N N . LYS A 1 74 ? -5.545 6.013 -3.847 1.00 2.51 74 LYS A N 3
ATOM 4438 C CA . LYS A 1 74 ? -5.826 7.259 -3.114 1.00 3.14 74 LYS A CA 3
ATOM 4439 C C . LYS A 1 74 ? -6.577 6.977 -1.817 1.00 14.11 74 LYS A C 3
ATOM 4440 O O . LYS A 1 74 ? -6.236 7.509 -0.751 1.00 24.22 74 LYS A O 3
ATOM 4459 N N . SER A 1 75 ? -7.573 6.130 -1.915 1.00 24.45 75 SER A N 3
ATOM 4460 C CA . SER A 1 75 ? -8.382 5.744 -0.832 1.00 3.31 75 SER A CA 3
ATOM 4461 C C . SER A 1 75 ? -7.589 4.926 0.200 1.00 52.05 75 SER A C 3
ATOM 4462 O O . SER A 1 75 ? -7.745 5.109 1.411 1.00 73.12 75 SER A O 3
ATOM 4470 N N . PHE A 1 76 ? -6.744 4.052 -0.290 1.00 41.23 76 PHE A N 3
ATOM 4471 C CA . PHE A 1 76 ? -5.888 3.233 0.543 1.00 34.42 76 PHE A CA 3
ATOM 4472 C C . PHE A 1 76 ? -4.952 4.093 1.366 1.00 13.53 76 PHE A C 3
ATOM 4473 O O . PHE A 1 76 ? -4.830 3.895 2.562 1.00 12.14 76 PHE A O 3
ATOM 4490 N N . ILE A 1 77 ? -4.304 5.054 0.722 1.00 44.41 77 ILE A N 3
ATOM 4491 C CA . ILE A 1 77 ? -3.366 5.944 1.405 1.00 50.45 77 ILE A CA 3
ATOM 4492 C C . ILE A 1 77 ? -4.105 6.768 2.478 1.00 62.33 77 ILE A C 3
ATOM 4493 O O . ILE A 1 77 ? -3.565 7.049 3.563 1.00 23.24 77 ILE A O 3
ATOM 4509 N N . ASN A 1 78 ? -5.358 7.091 2.184 1.00 42.11 78 ASN A N 3
ATOM 4510 C CA . ASN A 1 78 ? -6.234 7.811 3.116 1.00 12.22 78 ASN A CA 3
ATOM 4511 C C . ASN A 1 78 ? -6.462 6.946 4.365 1.00 34.30 78 ASN A C 3
ATOM 4512 O O . ASN A 1 78 ? -6.479 7.457 5.494 1.00 23.35 78 ASN A O 3
ATOM 4523 N N . ASP A 1 79 ? -6.619 5.642 4.167 1.00 73.24 79 ASP A N 3
ATOM 4524 C CA . ASP A 1 79 ? -6.800 4.717 5.288 1.00 22.42 79 ASP A CA 3
ATOM 4525 C C . ASP A 1 79 ? -5.494 4.488 5.988 1.00 14.25 79 ASP A C 3
ATOM 4526 O O . ASP A 1 79 ? -5.435 4.493 7.181 1.00 2.24 79 ASP A O 3
ATOM 4535 N N . LEU A 1 80 ? -4.456 4.313 5.206 1.00 21.33 80 LEU A N 3
ATOM 4536 C CA . LEU A 1 80 ? -3.077 4.073 5.658 1.00 72.33 80 LEU A CA 3
ATOM 4537 C C . LEU A 1 80 ? -2.700 5.124 6.705 1.00 2.40 80 LEU A C 3
ATOM 4538 O O . LEU A 1 80 ? -2.324 4.791 7.831 1.00 72.13 80 LEU A O 3
ATOM 4554 N N . CYS A 1 81 ? -2.866 6.373 6.336 1.00 62.44 81 CYS A N 3
ATOM 4555 C CA . CYS A 1 81 ? -2.543 7.493 7.197 1.00 75.44 81 CYS A CA 3
ATOM 4556 C C . CYS A 1 81 ? -3.420 7.498 8.461 1.00 31.12 81 CYS A C 3
ATOM 4557 O O . CYS A 1 81 ? -2.951 7.842 9.555 1.00 3.24 81 CYS A O 3
ATOM 4565 N N . PHE A 1 82 ? -4.665 7.091 8.309 1.00 35.30 82 PHE A N 3
ATOM 4566 C CA . PHE A 1 82 ? -5.631 7.095 9.396 1.00 12.30 82 PHE A CA 3
ATOM 4567 C C . PHE A 1 82 ? -5.385 5.933 10.365 1.00 33.10 82 PHE A C 3
ATOM 4568 O O . PHE A 1 82 ? -5.198 6.132 11.561 1.00 45.15 82 PHE A O 3
ATOM 4585 N N . GLU A 1 83 ? -5.351 4.739 9.820 1.00 64.43 83 GLU A N 3
ATOM 4586 C CA . GLU A 1 83 ? -5.293 3.510 10.588 1.00 34.34 83 GLU A CA 3
ATOM 4587 C C . GLU A 1 83 ? -3.952 3.305 11.258 1.00 61.51 83 GLU A C 3
ATOM 4588 O O . GLU A 1 83 ? -3.885 2.869 12.397 1.00 43.50 83 GLU A O 3
ATOM 4600 N N . LEU A 1 84 ? -2.884 3.642 10.570 1.00 2.30 84 LEU A N 3
ATOM 4601 C CA . LEU A 1 84 ? -1.555 3.496 11.152 1.00 44.44 84 LEU A CA 3
ATOM 4602 C C . LEU A 1 84 ? -1.241 4.693 12.030 1.00 40.33 84 LEU A C 3
ATOM 4603 O O . LEU A 1 84 ? -0.243 4.701 12.769 1.00 64.32 84 LEU A O 3
ATOM 4619 N N . ASP A 1 85 ? -2.134 5.679 11.947 1.00 35.50 85 ASP A N 3
ATOM 4620 C CA . ASP A 1 85 ? -2.086 6.931 12.695 1.00 13.31 85 ASP A CA 3
ATOM 4621 C C . ASP A 1 85 ? -0.737 7.617 12.609 1.00 13.35 85 ASP A C 3
ATOM 4622 O O . ASP A 1 85 ? 0.053 7.632 13.550 1.00 13.32 85 ASP A O 3
ATOM 4631 N N . VAL A 1 86 ? -0.446 8.089 11.438 1.00 53.13 86 VAL A N 3
ATOM 4632 C CA . VAL A 1 86 ? 0.767 8.815 11.161 1.00 1.42 86 VAL A CA 3
ATOM 4633 C C . VAL A 1 86 ? 0.364 9.980 10.292 1.00 63.11 86 VAL A C 3
ATOM 4634 O O . VAL A 1 86 ? -0.166 9.751 9.211 1.00 24.34 86 VAL A O 3
ATOM 4647 N N . PRO A 1 87 ? 0.535 11.234 10.741 1.00 73.23 87 PRO A N 3
ATOM 4648 C CA . PRO A 1 87 ? 0.172 12.391 9.938 1.00 71.21 87 PRO A CA 3
ATOM 4649 C C . PRO A 1 87 ? 1.122 12.514 8.763 1.00 30.43 87 PRO A C 3
ATOM 4650 O O . PRO A 1 87 ? 2.282 12.901 8.930 1.00 65.11 87 PRO A O 3
ATOM 4661 N N . LEU A 1 88 ? 0.661 12.136 7.595 1.00 4.11 88 LEU A N 3
ATOM 4662 C CA . LEU A 1 88 ? 1.515 12.123 6.437 1.00 74.22 88 LEU A CA 3
ATOM 4663 C C . LEU A 1 88 ? 1.634 13.495 5.848 1.00 34.50 88 LEU A C 3
ATOM 4664 O O . LEU A 1 88 ? 2.736 13.931 5.515 1.00 51.53 88 LEU A O 3
ATOM 4680 N N . ASP A 1 89 ? 0.477 14.162 5.692 1.00 63.34 89 ASP A N 3
ATOM 4681 C CA . ASP A 1 89 ? 0.339 15.476 4.996 1.00 20.14 89 ASP A CA 3
ATOM 4682 C C . ASP A 1 89 ? 0.554 15.323 3.494 1.00 50.55 89 ASP A C 3
ATOM 4683 O O . ASP A 1 89 ? -0.212 15.818 2.690 1.00 23.01 89 ASP A O 3
ATOM 4692 N N . MET A 1 90 ? 1.574 14.594 3.148 1.00 14.21 90 MET A N 3
ATOM 4693 C CA . MET A 1 90 ? 1.934 14.290 1.787 1.00 42.00 90 MET A CA 3
ATOM 4694 C C . MET A 1 90 ? 1.198 13.027 1.316 1.00 31.12 90 MET A C 3
ATOM 4695 O O . MET A 1 90 ? 1.758 12.228 0.574 1.00 22.43 90 MET A O 3
ATOM 4709 N N . GLU A 1 91 ? -0.069 12.886 1.681 1.00 2.35 91 GLU A N 3
ATOM 4710 C CA . GLU A 1 91 ? -0.811 11.684 1.323 1.00 45.22 91 GLU A CA 3
ATOM 4711 C C . GLU A 1 91 ? -1.075 11.621 -0.175 1.00 30.35 91 GLU A C 3
ATOM 4712 O O . GLU A 1 91 ? -0.834 10.627 -0.785 1.00 75.12 91 GLU A O 3
ATOM 4724 N N . ILE A 1 92 ? -1.518 12.714 -0.742 1.00 22.23 92 ILE A N 3
ATOM 4725 C CA . ILE A 1 92 ? -1.793 12.846 -2.181 1.00 73.11 92 ILE A CA 3
ATOM 4726 C C . ILE A 1 92 ? -0.459 12.693 -2.988 1.00 0.41 92 ILE A C 3
ATOM 4727 O O . ILE A 1 92 ? -0.453 12.048 -4.007 1.00 62.43 92 ILE A O 3
ATOM 4743 N N . PRO A 1 93 ? 0.678 13.306 -2.570 1.00 61.35 93 PRO A N 3
ATOM 4744 C CA . PRO A 1 93 ? 1.995 12.956 -3.142 1.00 43.25 93 PRO A CA 3
ATOM 4745 C C . PRO A 1 93 ? 2.248 11.412 -3.140 1.00 22.12 93 PRO A C 3
ATOM 4746 O O . PRO A 1 93 ? 2.833 10.865 -4.080 1.00 13.54 93 PRO A O 3
ATOM 4757 N N . LEU A 1 94 ? 1.789 10.732 -2.085 1.00 41.03 94 LEU A N 3
ATOM 4758 C CA . LEU A 1 94 ? 1.823 9.258 -2.020 1.00 24.53 94 LEU A CA 3
ATOM 4759 C C . LEU A 1 94 ? 0.805 8.655 -2.993 1.00 70.23 94 LEU A C 3
ATOM 4760 O O . LEU A 1 94 ? 1.087 7.667 -3.652 1.00 63.15 94 LEU A O 3
ATOM 4776 N N . VAL A 1 95 ? -0.382 9.258 -3.083 1.00 53.44 95 VAL A N 3
ATOM 4777 C CA . VAL A 1 95 ? -1.429 8.779 -3.945 1.00 75.04 95 VAL A CA 3
ATOM 4778 C C . VAL A 1 95 ? -1.010 8.895 -5.419 1.00 54.42 95 VAL A C 3
ATOM 4779 O O . VAL A 1 95 ? -1.323 8.066 -6.260 1.00 73.23 95 VAL A O 3
ATOM 4792 N N . SER A 1 96 ? -0.269 9.911 -5.660 1.00 31.14 96 SER A N 3
ATOM 4793 C CA . SER A 1 96 ? 0.271 10.269 -6.945 1.00 22.10 96 SER A CA 3
ATOM 4794 C C . SER A 1 96 ? 1.260 9.225 -7.484 1.00 21.02 96 SER A C 3
ATOM 4795 O O . SER A 1 96 ? 1.511 9.176 -8.700 1.00 44.22 96 SER A O 3
ATOM 4803 N N . ILE A 1 97 ? 1.809 8.381 -6.619 1.00 51.44 97 ILE A N 3
ATOM 4804 C CA . ILE A 1 97 ? 2.831 7.459 -7.054 1.00 14.23 97 ILE A CA 3
ATOM 4805 C C . ILE A 1 97 ? 2.250 6.398 -8.000 1.00 43.23 97 ILE A C 3
ATOM 4806 O O . ILE A 1 97 ? 2.946 5.888 -8.895 1.00 52.20 97 ILE A O 3
ATOM 4822 N N . TRP A 1 98 ? 0.974 6.123 -7.853 1.00 3.21 98 TRP A N 3
ATOM 4823 C CA . TRP A 1 98 ? 0.304 5.231 -8.732 1.00 61.24 98 TRP A CA 3
ATOM 4824 C C . TRP A 1 98 ? -0.813 5.931 -9.456 1.00 11.33 98 TRP A C 3
ATOM 4825 O O . TRP A 1 98 ? -1.938 6.019 -8.977 1.00 54.53 98 TRP A O 3
ATOM 4846 N N . GLY A 1 99 ? -0.467 6.475 -10.587 1.00 13.51 99 GLY A N 3
ATOM 4847 C CA . GLY A 1 99 ? -1.398 7.167 -11.408 1.00 64.53 99 GLY A CA 3
ATOM 4848 C C . GLY A 1 99 ? -0.905 7.189 -12.829 1.00 52.00 99 GLY A C 3
ATOM 4849 O O . GLY A 1 99 ? 0.025 6.441 -13.162 1.00 21.13 99 GLY A O 3
ATOM 4853 N N . PRO A 1 100 ? -1.457 8.049 -13.688 1.00 24.23 100 PRO A N 3
ATOM 4854 C CA . PRO A 1 100 ? -1.076 8.143 -15.103 1.00 42.14 100 PRO A CA 3
ATOM 4855 C C . PRO A 1 100 ? 0.178 8.994 -15.328 1.00 62.11 100 PRO A C 3
ATOM 4856 O O . PRO A 1 100 ? 0.314 9.653 -16.364 1.00 60.45 100 PRO A O 3
ATOM 4867 N N . ARG A 1 101 ? 1.112 8.880 -14.392 1.00 61.10 101 ARG A N 3
ATOM 4868 C CA . ARG A 1 101 ? 2.402 9.594 -14.388 1.00 51.31 101 ARG A CA 3
ATOM 4869 C C . ARG A 1 101 ? 2.315 11.072 -14.799 1.00 34.33 101 ARG A C 3
ATOM 4870 O O . ARG A 1 101 ? 2.557 11.406 -15.959 1.00 71.13 101 ARG A O 3
ATOM 4891 N N . GLY A 1 1 ? -6.519 18.764 9.510 1.00 71.23 1 GLY A N 4
ATOM 4892 C CA . GLY A 1 1 ? -6.079 19.059 8.150 1.00 44.41 1 GLY A CA 4
ATOM 4893 C C . GLY A 1 1 ? -7.150 18.702 7.158 1.00 21.51 1 GLY A C 4
ATOM 4894 O O . GLY A 1 1 ? -7.439 17.516 6.975 1.00 25.40 1 GLY A O 4
ATOM 4900 N N . PRO A 1 2 ? -7.788 19.692 6.512 1.00 11.23 2 PRO A N 4
ATOM 4901 C CA . PRO A 1 2 ? -8.858 19.439 5.548 1.00 42.03 2 PRO A CA 4
ATOM 4902 C C . PRO A 1 2 ? -8.316 18.786 4.284 1.00 65.04 2 PRO A C 4
ATOM 4903 O O . PRO A 1 2 ? -7.453 19.348 3.604 1.00 15.32 2 PRO A O 4
ATOM 4914 N N . LEU A 1 3 ? -8.790 17.602 3.989 1.00 33.43 3 LEU A N 4
ATOM 4915 C CA . LEU A 1 3 ? -8.359 16.894 2.820 1.00 31.31 3 LEU A CA 4
ATOM 4916 C C . LEU A 1 3 ? -9.323 17.140 1.682 1.00 50.33 3 LEU A C 4
ATOM 4917 O O . LEU A 1 3 ? -10.480 16.719 1.730 1.00 0.30 3 LEU A O 4
ATOM 4933 N N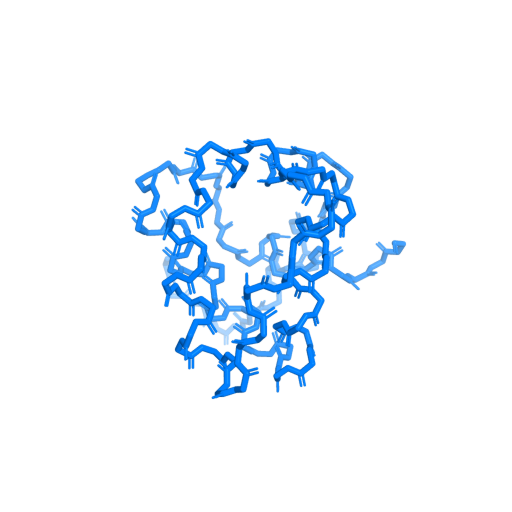 . GLY A 1 4 ? -8.859 17.831 0.685 1.00 71.13 4 GLY A N 4
ATOM 4934 C CA . GLY A 1 4 ? -9.664 18.132 -0.454 1.00 23.42 4 GLY A CA 4
ATOM 4935 C C . GLY A 1 4 ? -8.857 18.019 -1.710 1.00 1.43 4 GLY A C 4
ATOM 4936 O O . GLY A 1 4 ? -7.625 17.905 -1.633 1.00 60.24 4 GLY A O 4
ATOM 4940 N N . SER A 1 5 ? -9.540 18.049 -2.847 1.00 40.12 5 SER A N 4
ATOM 4941 C CA . SER A 1 5 ? -8.939 17.946 -4.164 1.00 43.44 5 SER A CA 4
ATOM 4942 C C . SER A 1 5 ? -8.270 16.588 -4.386 1.00 12.13 5 SER A C 4
ATOM 4943 O O . SER A 1 5 ? -7.118 16.360 -4.005 1.00 23.53 5 SER A O 4
ATOM 4951 N N . MET A 1 6 ? -8.981 15.706 -5.032 1.00 45.31 6 MET A N 4
ATOM 4952 C CA . MET A 1 6 ? -8.497 14.356 -5.266 1.00 31.05 6 MET A CA 4
ATOM 4953 C C . MET A 1 6 ? -7.458 14.350 -6.400 1.00 73.43 6 MET A C 4
ATOM 4954 O O . MET A 1 6 ? -6.749 13.359 -6.638 1.00 14.43 6 MET A O 4
ATOM 4968 N N . ASP A 1 7 ? -7.369 15.471 -7.078 1.00 60.32 7 ASP A N 4
ATOM 4969 C CA . ASP A 1 7 ? -6.425 15.665 -8.173 1.00 73.41 7 ASP A CA 4
ATOM 4970 C C . ASP A 1 7 ? -5.363 16.649 -7.774 1.00 43.03 7 ASP A C 4
ATOM 4971 O O . ASP A 1 7 ? -4.693 17.230 -8.606 1.00 45.41 7 ASP A O 4
ATOM 4980 N N . ALA A 1 8 ? -5.135 16.763 -6.468 1.00 21.12 8 ALA A N 4
ATOM 4981 C CA . ALA A 1 8 ? -4.059 17.618 -5.942 1.00 22.23 8 ALA A CA 4
ATOM 4982 C C . ALA A 1 8 ? -2.719 16.922 -6.154 1.00 34.10 8 ALA A C 4
ATOM 4983 O O . ALA A 1 8 ? -1.633 17.512 -6.054 1.00 62.24 8 ALA A O 4
ATOM 4990 N N . GLU A 1 9 ? -2.839 15.670 -6.488 1.00 33.51 9 GLU A N 4
ATOM 4991 C CA . GLU A 1 9 ? -1.749 14.781 -6.791 1.00 33.50 9 GLU A CA 4
ATOM 4992 C C . GLU A 1 9 ? -0.983 15.209 -8.025 1.00 2.12 9 GLU A C 4
ATOM 4993 O O . GLU A 1 9 ? 0.224 14.990 -8.119 1.00 70.22 9 GLU A O 4
ATOM 5005 N N . SER A 1 10 ? -1.687 15.837 -8.930 1.00 63.44 10 SER A N 4
ATOM 5006 C CA . SER A 1 10 ? -1.131 16.398 -10.135 1.00 54.11 10 SER A CA 4
ATOM 5007 C C . SER A 1 10 ? -0.063 17.440 -9.789 1.00 32.43 10 SER A C 4
ATOM 5008 O O . SER A 1 10 ? 1.052 17.432 -10.296 1.00 41.43 10 SER A O 4
ATOM 5016 N N . ILE A 1 11 ? -0.424 18.286 -8.888 1.00 11.31 11 ILE A N 4
ATOM 5017 C CA . ILE A 1 11 ? 0.352 19.392 -8.470 1.00 4.01 11 ILE A CA 4
ATOM 5018 C C . ILE A 1 11 ? 1.555 18.973 -7.613 1.00 34.14 11 ILE A C 4
ATOM 5019 O O . ILE A 1 11 ? 2.667 19.487 -7.792 1.00 53.22 11 ILE A O 4
ATOM 5035 N N . ARG A 1 12 ? 1.339 18.036 -6.709 1.00 24.21 12 ARG A N 4
ATOM 5036 C CA . ARG A 1 12 ? 2.394 17.582 -5.819 1.00 24.33 12 ARG A CA 4
ATOM 5037 C C . ARG A 1 12 ? 3.377 16.645 -6.522 1.00 52.14 12 ARG A C 4
ATOM 5038 O O . ARG A 1 12 ? 4.586 16.684 -6.242 1.00 73.43 12 ARG A O 4
ATOM 5059 N N . LEU A 1 13 ? 2.854 15.847 -7.457 1.00 35.32 13 LEU A N 4
ATOM 5060 C CA . LEU A 1 13 ? 3.584 14.821 -8.178 1.00 64.11 13 LEU A CA 4
ATOM 5061 C C . LEU A 1 13 ? 4.034 13.654 -7.295 1.00 62.41 13 LEU A C 4
ATOM 5062 O O . LEU A 1 13 ? 3.878 13.679 -6.064 1.00 20.42 13 LEU A O 4
ATOM 5078 N N . ASN A 1 14 ? 4.545 12.631 -7.929 1.00 40.23 14 ASN A N 4
ATOM 5079 C CA . ASN A 1 14 ? 4.998 11.425 -7.254 1.00 63.51 14 ASN A CA 4
ATOM 5080 C C . ASN A 1 14 ? 6.459 11.566 -6.858 1.00 21.22 14 ASN A C 4
ATOM 5081 O O . ASN A 1 14 ? 7.121 12.519 -7.266 1.00 73.11 14 ASN A O 4
ATOM 5092 N N . ASN A 1 15 ? 6.955 10.637 -6.064 1.00 73.24 15 ASN A N 4
ATOM 5093 C CA . ASN A 1 15 ? 8.330 10.672 -5.586 1.00 73.42 15 ASN A CA 4
ATOM 5094 C C . ASN A 1 15 ? 8.768 9.273 -5.141 1.00 74.52 15 ASN A C 4
ATOM 5095 O O . ASN A 1 15 ? 8.030 8.578 -4.432 1.00 44.22 15 ASN A O 4
ATOM 5106 N N . GLU A 1 16 ? 9.958 8.866 -5.569 1.00 74.11 16 GLU A N 4
ATOM 5107 C CA . GLU A 1 16 ? 10.491 7.528 -5.290 1.00 65.34 16 GLU A CA 4
ATOM 5108 C C . GLU A 1 16 ? 10.850 7.323 -3.822 1.00 41.14 16 GLU A C 4
ATOM 5109 O O . GLU A 1 16 ? 10.717 6.217 -3.299 1.00 14.11 16 GLU A O 4
ATOM 5121 N N . ASN A 1 17 ? 11.290 8.380 -3.152 1.00 34.51 17 ASN A N 4
ATOM 5122 C CA . ASN A 1 17 ? 11.616 8.290 -1.720 1.00 44.40 17 ASN A CA 4
ATOM 5123 C C . ASN A 1 17 ? 10.361 7.971 -0.935 1.00 11.51 17 ASN A C 4
ATOM 5124 O O . ASN A 1 17 ? 10.399 7.225 0.044 1.00 10.25 17 ASN A O 4
ATOM 5135 N N . LEU A 1 18 ? 9.241 8.517 -1.390 1.00 2.44 18 LEU A N 4
ATOM 5136 C CA . LEU A 1 18 ? 7.946 8.252 -0.781 1.00 33.15 18 LEU A CA 4
ATOM 5137 C C . LEU A 1 18 ? 7.555 6.797 -0.989 1.00 13.25 18 LEU A C 4
ATOM 5138 O O . LEU A 1 18 ? 6.961 6.177 -0.116 1.00 13.12 18 LEU A O 4
ATOM 5154 N N . TRP A 1 19 ? 7.906 6.256 -2.145 1.00 41.41 19 TRP A N 4
ATOM 5155 C CA . TRP A 1 19 ? 7.644 4.861 -2.442 1.00 44.43 19 TRP A CA 4
ATOM 5156 C C . TRP A 1 19 ? 8.454 3.967 -1.512 1.00 13.11 19 TRP A C 4
ATOM 5157 O O . TRP A 1 19 ? 7.925 3.021 -0.935 1.00 14.31 19 TRP A O 4
ATOM 5178 N N . ALA A 1 20 ? 9.729 4.297 -1.344 1.00 50.33 20 ALA A N 4
ATOM 5179 C CA . ALA A 1 20 ? 10.601 3.551 -0.443 1.00 13.45 20 ALA A CA 4
ATOM 5180 C C . ALA A 1 20 ? 10.078 3.633 0.991 1.00 70.44 20 ALA A C 4
ATOM 5181 O O . ALA A 1 20 ? 10.095 2.641 1.726 1.00 4.43 20 ALA A O 4
ATOM 5188 N N . TRP A 1 21 ? 9.593 4.818 1.362 1.00 50.33 21 TRP A N 4
ATOM 5189 C CA . TRP A 1 21 ? 8.946 5.048 2.649 1.00 0.14 21 TRP A CA 4
ATOM 5190 C C . TRP A 1 21 ? 7.766 4.101 2.821 1.00 61.34 21 TRP A C 4
ATOM 5191 O O . TRP A 1 21 ? 7.670 3.402 3.832 1.00 54.13 21 TRP A O 4
ATOM 5212 N N . LEU A 1 22 ? 6.913 4.064 1.805 1.00 71.35 22 LEU A N 4
ATOM 5213 C CA . LEU A 1 22 ? 5.723 3.240 1.785 1.00 61.35 22 LEU A CA 4
ATOM 5214 C C . LEU A 1 22 ? 6.119 1.777 1.967 1.00 63.22 22 LEU A C 4
ATOM 5215 O O . LEU A 1 22 ? 5.657 1.128 2.889 1.00 43.20 22 LEU A O 4
ATOM 5231 N N . VAL A 1 23 ? 7.037 1.306 1.138 1.00 64.21 23 VAL A N 4
ATOM 5232 C CA . VAL A 1 23 ? 7.491 -0.075 1.178 1.00 61.32 23 VAL A CA 4
ATOM 5233 C C . VAL A 1 23 ? 8.009 -0.467 2.566 1.00 24.00 23 VAL A C 4
ATOM 5234 O O . VAL A 1 23 ? 7.539 -1.436 3.153 1.00 61.41 23 VAL A O 4
ATOM 5247 N N . ARG A 1 24 ? 8.909 0.325 3.106 1.00 51.15 24 ARG A N 4
ATOM 5248 C CA . ARG A 1 24 ? 9.567 -0.008 4.365 1.00 74.45 24 ARG A CA 4
ATOM 5249 C C . ARG A 1 24 ? 8.643 0.126 5.553 1.00 33.10 24 ARG A C 4
ATOM 5250 O O . ARG A 1 24 ? 8.726 -0.658 6.484 1.00 5.13 24 ARG A O 4
ATOM 5271 N N . LEU A 1 25 ? 7.741 1.081 5.507 1.00 53.13 25 LEU A N 4
ATOM 5272 C CA . LEU A 1 25 ? 6.866 1.333 6.639 1.00 42.11 25 LEU A CA 4
ATOM 5273 C C . LEU A 1 25 ? 5.838 0.220 6.695 1.00 3.34 25 LEU A C 4
ATOM 5274 O O . LEU A 1 25 ? 5.623 -0.378 7.733 1.00 32.14 25 LEU A O 4
ATOM 5290 N N . LEU A 1 26 ? 5.269 -0.082 5.553 1.00 62.32 26 LEU A N 4
ATOM 5291 C CA . LEU A 1 26 ? 4.254 -1.101 5.402 1.00 60.52 26 LEU A CA 4
ATOM 5292 C C . LEU A 1 26 ? 4.837 -2.480 5.690 1.00 20.21 26 LEU A C 4
ATOM 5293 O O . LEU A 1 26 ? 4.123 -3.398 6.085 1.00 34.53 26 LEU A O 4
ATOM 5309 N N . SER A 1 27 ? 6.157 -2.614 5.506 1.00 51.41 27 SER A N 4
ATOM 5310 C CA . SER A 1 27 ? 6.882 -3.829 5.851 1.00 5.32 27 SER A CA 4
ATOM 5311 C C . SER A 1 27 ? 6.826 -4.069 7.367 1.00 14.35 27 SER A C 4
ATOM 5312 O O . SER A 1 27 ? 7.066 -5.187 7.851 1.00 45.40 27 SER A O 4
ATOM 5320 N N . LYS A 1 28 ? 6.488 -3.020 8.111 1.00 5.15 28 LYS A N 4
ATOM 5321 C CA . LYS A 1 28 ? 6.400 -3.091 9.533 1.00 24.34 28 LYS A CA 4
ATOM 5322 C C . LYS A 1 28 ? 4.942 -3.222 9.938 1.00 22.34 28 LYS A C 4
ATOM 5323 O O . LYS A 1 28 ? 4.614 -3.302 11.124 1.00 10.44 28 LYS A O 4
ATOM 5342 N N . ASN A 1 29 ? 4.062 -3.265 8.929 1.00 41.33 29 ASN A N 4
ATOM 5343 C CA . ASN A 1 29 ? 2.617 -3.299 9.127 1.00 13.04 29 ASN A CA 4
ATOM 5344 C C . ASN A 1 29 ? 2.003 -4.516 8.395 1.00 4.03 29 ASN A C 4
ATOM 5345 O O . ASN A 1 29 ? 0.937 -4.374 7.796 1.00 62.32 29 ASN A O 4
ATOM 5356 N N . PRO A 1 30 ? 2.562 -5.747 8.484 1.00 53.40 30 PRO A N 4
ATOM 5357 C CA . PRO A 1 30 ? 2.057 -6.868 7.673 1.00 42.21 30 PRO A CA 4
ATOM 5358 C C . PRO A 1 30 ? 0.691 -7.321 8.180 1.00 23.43 30 PRO A C 4
ATOM 5359 O O . PRO A 1 30 ? -0.099 -7.942 7.469 1.00 55.43 30 PRO A O 4
ATOM 5370 N N . GLU A 1 31 ? 0.432 -6.970 9.411 1.00 74.52 31 GLU A N 4
ATOM 5371 C CA . GLU A 1 31 ? -0.790 -7.283 10.078 1.00 33.42 31 GLU A CA 4
ATOM 5372 C C . GLU A 1 31 ? -1.894 -6.361 9.565 1.00 31.22 31 GLU A C 4
ATOM 5373 O O . GLU A 1 31 ? -3.018 -6.799 9.301 1.00 41.44 31 GLU A O 4
ATOM 5385 N N . TRP A 1 32 ? -1.555 -5.086 9.410 1.00 22.11 32 TRP A N 4
ATOM 5386 C CA . TRP A 1 32 ? -2.500 -4.092 8.947 1.00 62.41 32 TRP A CA 4
ATOM 5387 C C . TRP A 1 32 ? -2.735 -4.215 7.437 1.00 41.13 32 TRP A C 4
ATOM 5388 O O . TRP A 1 32 ? -3.878 -4.209 6.960 1.00 24.32 32 TRP A O 4
ATOM 5409 N N . LEU A 1 33 ? -1.634 -4.313 6.710 1.00 74.51 33 LEU A N 4
ATOM 5410 C CA . LEU A 1 33 ? -1.611 -4.305 5.257 1.00 3.15 33 LEU A CA 4
ATOM 5411 C C . LEU A 1 33 ? -2.492 -5.415 4.688 1.00 51.00 33 LEU A C 4
ATOM 5412 O O . LEU A 1 33 ? -3.347 -5.149 3.838 1.00 5.33 33 LEU A O 4
ATOM 5428 N N . SER A 1 34 ? -2.316 -6.623 5.194 1.00 23.15 34 SER A N 4
ATOM 5429 C CA . SER A 1 34 ? -3.105 -7.773 4.769 1.00 62.14 34 SER A CA 4
ATOM 5430 C C . SER A 1 34 ? -4.613 -7.502 4.900 1.00 75.22 34 SER A C 4
ATOM 5431 O O . SER A 1 34 ? -5.361 -7.712 3.963 1.00 2.25 34 SER A O 4
ATOM 5439 N N . ALA A 1 35 ? -5.017 -7.007 6.057 1.00 71.25 35 ALA A N 4
ATOM 5440 C CA . ALA A 1 35 ? -6.399 -6.630 6.370 1.00 41.02 35 ALA A CA 4
ATOM 5441 C C . ALA A 1 35 ? -6.999 -5.677 5.326 1.00 62.51 35 ALA A C 4
ATOM 5442 O O . ALA A 1 35 ? -8.118 -5.882 4.858 1.00 65.40 35 ALA A O 4
ATOM 5449 N N . LYS A 1 36 ? -6.247 -4.662 4.944 1.00 33.02 36 LYS A N 4
ATOM 5450 C CA . LYS A 1 36 ? -6.704 -3.706 3.930 1.00 3.21 36 LYS A CA 4
ATOM 5451 C C . LYS A 1 36 ? -6.725 -4.355 2.553 1.00 11.20 36 LYS A C 4
ATOM 5452 O O . LYS A 1 36 ? -7.566 -4.027 1.721 1.00 60.50 36 LYS A O 4
ATOM 5471 N N . LEU A 1 37 ? -5.839 -5.309 2.328 1.00 11.13 37 LEU A N 4
ATOM 5472 C CA . LEU A 1 37 ? -5.855 -6.067 1.084 1.00 3.43 37 LEU A CA 4
ATOM 5473 C C . LEU A 1 37 ? -7.106 -6.914 1.017 1.00 12.24 37 LEU A C 4
ATOM 5474 O O . LEU A 1 37 ? -7.663 -7.091 -0.033 1.00 61.01 37 LEU A O 4
ATOM 5490 N N . ARG A 1 38 ? -7.542 -7.428 2.161 1.00 15.05 38 ARG A N 4
ATOM 5491 C CA . ARG A 1 38 ? -8.746 -8.265 2.238 1.00 43.15 38 ARG A CA 4
ATOM 5492 C C . ARG A 1 38 ? -9.967 -7.467 1.756 1.00 34.25 38 ARG A C 4
ATOM 5493 O O . ARG A 1 38 ? -10.896 -8.000 1.149 1.00 64.14 38 ARG A O 4
ATOM 5514 N N . SER A 1 39 ? -9.929 -6.191 2.035 1.00 33.11 39 SER A N 4
ATOM 5515 C CA . SER A 1 39 ? -10.904 -5.261 1.679 1.00 31.13 39 SER A CA 4
ATOM 5516 C C . SER A 1 39 ? -10.865 -4.903 0.168 1.00 31.43 39 SER A C 4
ATOM 5517 O O . SER A 1 39 ? -11.883 -4.975 -0.526 1.00 15.52 39 SER A O 4
ATOM 5525 N N . PHE A 1 40 ? -9.693 -4.556 -0.328 1.00 41.23 40 PHE A N 4
ATOM 5526 C CA . PHE A 1 40 ? -9.505 -4.135 -1.718 1.00 71.42 40 PHE A CA 4
ATOM 5527 C C . PHE A 1 40 ? -9.469 -5.295 -2.708 1.00 71.21 40 PHE A C 4
ATOM 5528 O O . PHE A 1 40 ? -10.125 -5.259 -3.750 1.00 45.20 40 PHE A O 4
ATOM 5545 N N . LEU A 1 41 ? -8.749 -6.324 -2.368 1.00 42.23 41 LEU A N 4
ATOM 5546 C CA . LEU A 1 41 ? -8.553 -7.471 -3.212 1.00 13.33 41 LEU A CA 4
ATOM 5547 C C . LEU A 1 41 ? -9.660 -8.483 -3.062 1.00 54.03 41 LEU A C 4
ATOM 5548 O O . LEU A 1 41 ? -10.022 -8.849 -1.951 1.00 24.44 41 LEU A O 4
ATOM 5564 N N . PRO A 1 42 ? -10.243 -8.915 -4.166 1.00 41.50 42 PRO A N 4
ATOM 5565 C CA . PRO A 1 42 ? -11.151 -10.044 -4.173 1.00 60.21 42 PRO A CA 4
ATOM 5566 C C . PRO A 1 42 ? -10.392 -11.364 -4.494 1.00 44.43 42 PRO A C 4
ATOM 5567 O O . PRO A 1 42 ? -10.881 -12.464 -4.252 1.00 41.20 42 PRO A O 4
ATOM 5578 N N . THR A 1 43 ? -9.189 -11.222 -5.019 1.00 41.14 43 THR A N 4
ATOM 5579 C CA . THR A 1 43 ? -8.349 -12.329 -5.460 1.00 0.03 43 THR A CA 4
ATOM 5580 C C . THR A 1 43 ? -7.097 -12.446 -4.618 1.00 52.42 43 THR A C 4
ATOM 5581 O O . THR A 1 43 ? -6.076 -12.970 -5.081 1.00 64.41 43 THR A O 4
ATOM 5592 N N . MET A 1 44 ? -7.232 -12.010 -3.373 1.00 32.34 44 MET A N 4
ATOM 5593 C CA . MET A 1 44 ? -6.175 -11.879 -2.393 1.00 63.03 44 MET A CA 4
ATOM 5594 C C . MET A 1 44 ? -5.150 -12.978 -2.442 1.00 3.10 44 MET A C 4
ATOM 5595 O O . MET A 1 44 ? -5.449 -14.131 -2.142 1.00 65.34 44 MET A O 4
ATOM 5609 N N . ASP A 1 45 ? -3.981 -12.640 -2.872 1.00 44.52 45 ASP A N 4
ATOM 5610 C CA . ASP A 1 45 ? -2.845 -13.533 -2.793 1.00 75.45 45 ASP A CA 4
ATOM 5611 C C . ASP A 1 45 ? -1.867 -12.913 -1.810 1.00 2.13 45 ASP A C 4
ATOM 5612 O O . ASP A 1 45 ? -0.680 -12.736 -2.062 1.00 10.02 45 ASP A O 4
ATOM 5621 N N . LEU A 1 46 ? -2.385 -12.686 -0.628 1.00 43.25 46 LEU A N 4
ATOM 5622 C CA . LEU A 1 46 ? -1.671 -11.990 0.412 1.00 14.04 46 LEU A CA 4
ATOM 5623 C C . LEU A 1 46 ? -0.981 -12.970 1.342 1.00 2.24 46 LEU A C 4
ATOM 5624 O O . LEU A 1 46 ? -0.086 -12.608 2.109 1.00 13.44 46 LEU A O 4
ATOM 5640 N N . ASP A 1 47 ? -1.401 -14.215 1.259 1.00 13.10 47 ASP A N 4
ATOM 5641 C CA . ASP A 1 47 ? -0.861 -15.289 2.084 1.00 31.02 47 ASP A CA 4
ATOM 5642 C C . ASP A 1 47 ? 0.381 -15.869 1.426 1.00 34.33 47 ASP A C 4
ATOM 5643 O O . ASP A 1 47 ? 1.078 -16.711 1.982 1.00 43.24 47 ASP A O 4
ATOM 5652 N N . CYS A 1 48 ? 0.691 -15.350 0.271 1.00 2.54 48 CYS A N 4
ATOM 5653 C CA . CYS A 1 48 ? 1.820 -15.785 -0.524 1.00 23.54 48 CYS A CA 4
ATOM 5654 C C . CYS A 1 48 ? 3.137 -15.143 -0.035 1.00 42.22 48 CYS A C 4
ATOM 5655 O O . CYS A 1 48 ? 4.019 -14.810 -0.826 1.00 32.32 48 CYS A O 4
ATOM 5663 N N . SER A 1 49 ? 3.286 -15.028 1.265 1.00 23.31 49 SER A N 4
ATOM 5664 C CA . SER A 1 49 ? 4.465 -14.476 1.843 1.00 42.52 49 SER A CA 4
ATOM 5665 C C . SER A 1 49 ? 5.492 -15.598 2.039 1.00 52.14 49 SER A C 4
ATOM 5666 O O . SER A 1 49 ? 5.636 -16.166 3.121 1.00 62.22 49 SER A O 4
ATOM 5674 N N . TYR A 1 50 ? 6.110 -15.975 0.936 1.00 33.32 50 TYR A N 4
ATOM 5675 C CA . TYR A 1 50 ? 7.176 -16.983 0.913 1.00 53.14 50 TYR A CA 4
ATOM 5676 C C . TYR A 1 50 ? 8.394 -16.494 1.648 1.00 54.11 50 TYR A C 4
ATOM 5677 O O . TYR A 1 50 ? 9.073 -17.224 2.372 1.00 15.44 50 TYR A O 4
ATOM 5695 N N . GLU A 1 51 ? 8.620 -15.283 1.462 1.00 14.41 51 GLU A N 4
ATOM 5696 C CA . GLU A 1 51 ? 9.627 -14.550 2.053 1.00 54.44 51 GLU A CA 4
ATOM 5697 C C . GLU A 1 51 ? 8.926 -13.551 2.952 1.00 64.22 51 GLU A C 4
ATOM 5698 O O . GLU A 1 51 ? 7.718 -13.335 2.768 1.00 14.35 51 GLU A O 4
ATOM 5710 N N . PRO A 1 52 ? 9.610 -12.969 3.938 1.00 15.54 52 PRO A N 4
ATOM 5711 C CA . PRO A 1 52 ? 9.012 -11.979 4.846 1.00 32.21 52 PRO A CA 4
ATOM 5712 C C . PRO A 1 52 ? 8.696 -10.655 4.139 1.00 34.04 52 PRO A C 4
ATOM 5713 O O . PRO A 1 52 ? 8.293 -10.623 2.973 1.00 3.32 52 PRO A O 4
ATOM 5724 N N . SER A 1 53 ? 8.919 -9.581 4.830 1.00 13.13 53 SER A N 4
ATOM 5725 C CA . SER A 1 53 ? 8.605 -8.237 4.369 1.00 73.31 53 SER A CA 4
ATOM 5726 C C . SER A 1 53 ? 9.612 -7.711 3.313 1.00 53.42 53 SER A C 4
ATOM 5727 O O . SER A 1 53 ? 9.986 -6.532 3.314 1.00 32.50 53 SER A O 4
ATOM 5735 N N . ASN A 1 54 ? 10.040 -8.598 2.438 1.00 40.12 54 ASN A N 4
ATOM 5736 C CA . ASN A 1 54 ? 10.894 -8.286 1.338 1.00 51.44 54 ASN A CA 4
ATOM 5737 C C . ASN A 1 54 ? 10.208 -7.262 0.433 1.00 60.10 54 ASN A C 4
ATOM 5738 O O . ASN A 1 54 ? 8.989 -7.333 0.233 1.00 43.14 54 ASN A O 4
ATOM 5749 N N . PRO A 1 55 ? 10.975 -6.328 -0.141 1.00 53.22 55 PRO A N 4
ATOM 5750 C CA . PRO A 1 55 ? 10.437 -5.230 -0.955 1.00 4.13 55 PRO A CA 4
ATOM 5751 C C . PRO A 1 55 ? 9.537 -5.699 -2.106 1.00 33.00 55 PRO A C 4
ATOM 5752 O O . PRO A 1 55 ? 8.488 -5.111 -2.350 1.00 53.31 55 PRO A O 4
ATOM 5763 N N . GLU A 1 56 ? 9.922 -6.776 -2.783 1.00 32.44 56 GLU A N 4
ATOM 5764 C CA . GLU A 1 56 ? 9.143 -7.296 -3.895 1.00 74.24 56 GLU A CA 4
ATOM 5765 C C . GLU A 1 56 ? 7.904 -8.012 -3.400 1.00 25.01 56 GLU A C 4
ATOM 5766 O O . GLU A 1 56 ? 6.868 -7.997 -4.066 1.00 62.32 56 GLU A O 4
ATOM 5778 N N . VAL A 1 57 ? 7.999 -8.598 -2.210 1.00 62.04 57 VAL A N 4
ATOM 5779 C CA . VAL A 1 57 ? 6.863 -9.277 -1.594 1.00 72.44 57 VAL A CA 4
ATOM 5780 C C . VAL A 1 57 ? 5.812 -8.239 -1.265 1.00 22.41 57 VAL A C 4
ATOM 5781 O O . VAL A 1 57 ? 4.626 -8.416 -1.535 1.00 25.33 57 VAL A O 4
ATOM 5794 N N . ILE A 1 58 ? 6.279 -7.149 -0.702 1.00 55.41 58 ILE A N 4
ATOM 5795 C CA . ILE A 1 58 ? 5.447 -6.020 -0.381 1.00 20.42 58 ILE A CA 4
ATOM 5796 C C . ILE A 1 58 ? 4.892 -5.414 -1.673 1.00 72.23 58 ILE A C 4
ATOM 5797 O O . ILE A 1 58 ? 3.688 -5.239 -1.816 1.00 14.34 58 ILE A O 4
ATOM 5813 N N . HIS A 1 59 ? 5.776 -5.178 -2.641 1.00 33.12 59 HIS A N 4
ATOM 5814 C CA . HIS A 1 59 ? 5.398 -4.596 -3.936 1.00 32.14 59 HIS A CA 4
ATOM 5815 C C . HIS A 1 59 ? 4.312 -5.433 -4.622 1.00 75.53 59 HIS A C 4
ATOM 5816 O O . HIS A 1 59 ? 3.442 -4.886 -5.253 1.00 42.42 59 HIS A O 4
ATOM 5831 N N . ARG A 1 60 ? 4.371 -6.742 -4.457 1.00 3.51 60 ARG A N 4
ATOM 5832 C CA . ARG A 1 60 ? 3.368 -7.668 -4.997 1.00 4.15 60 ARG A CA 4
ATOM 5833 C C . ARG A 1 60 ? 1.971 -7.348 -4.457 1.00 72.05 60 ARG A C 4
ATOM 5834 O O . ARG A 1 60 ? 0.994 -7.284 -5.199 1.00 65.11 60 ARG A O 4
ATOM 5855 N N . GLN A 1 61 ? 1.913 -7.103 -3.181 1.00 55.34 61 GLN A N 4
ATOM 5856 C CA . GLN A 1 61 ? 0.661 -6.853 -2.482 1.00 42.42 61 GLN A CA 4
ATOM 5857 C C . GLN A 1 61 ? 0.120 -5.487 -2.853 1.00 43.22 61 GLN A C 4
ATOM 5858 O O . GLN A 1 61 ? -1.076 -5.300 -3.062 1.00 12.54 61 GLN A O 4
ATOM 5872 N N . LEU A 1 62 ? 1.020 -4.560 -2.985 1.00 60.52 62 LEU A N 4
ATOM 5873 C CA . LEU A 1 62 ? 0.675 -3.196 -3.381 1.00 43.34 62 LEU A CA 4
ATOM 5874 C C . LEU A 1 62 ? 0.280 -3.152 -4.863 1.00 72.54 62 LEU A C 4
ATOM 5875 O O . LEU A 1 62 ? -0.554 -2.350 -5.276 1.00 52.42 62 LEU A O 4
ATOM 5891 N N . ASN A 1 63 ? 0.866 -4.052 -5.642 1.00 34.22 63 ASN A N 4
ATOM 5892 C CA . ASN A 1 63 ? 0.581 -4.232 -7.055 1.00 24.02 63 ASN A CA 4
ATOM 5893 C C . ASN A 1 63 ? -0.870 -4.625 -7.229 1.00 12.12 63 ASN A C 4
ATOM 5894 O O . ASN A 1 63 ? -1.517 -4.293 -8.211 1.00 70.30 63 ASN A O 4
ATOM 5905 N N . ARG A 1 64 ? -1.368 -5.340 -6.265 1.00 62.34 64 ARG A N 4
ATOM 5906 C CA . ARG A 1 64 ? -2.738 -5.736 -6.259 1.00 54.31 64 ARG A CA 4
ATOM 5907 C C . ARG A 1 64 ? -3.676 -4.542 -6.078 1.00 31.22 64 ARG A C 4
ATOM 5908 O O . ARG A 1 64 ? -4.778 -4.528 -6.610 1.00 14.30 64 ARG A O 4
ATOM 5929 N N . LEU A 1 65 ? -3.236 -3.554 -5.322 1.00 23.32 65 LEU A N 4
ATOM 5930 C CA . LEU A 1 65 ? -4.007 -2.329 -5.142 1.00 25.44 65 LEU A CA 4
ATOM 5931 C C . LEU A 1 65 ? -3.959 -1.525 -6.414 1.00 53.35 65 LEU A C 4
ATOM 5932 O O . LEU A 1 65 ? -4.953 -0.915 -6.820 1.00 4.40 65 LEU A O 4
ATOM 5948 N N . PHE A 1 66 ? -2.789 -1.554 -7.039 1.00 50.12 66 PHE A N 4
ATOM 5949 C CA . PHE A 1 66 ? -2.548 -0.956 -8.340 1.00 51.24 66 PHE A CA 4
ATOM 5950 C C . PHE A 1 66 ? -3.603 -1.486 -9.320 1.00 11.55 66 PHE A C 4
ATOM 5951 O O . PHE A 1 66 ? -4.234 -0.726 -10.056 1.00 3.41 66 PHE A O 4
ATOM 5968 N N . ALA A 1 67 ? -3.833 -2.781 -9.243 1.00 51.03 67 ALA A N 4
ATOM 5969 C CA . ALA A 1 67 ? -4.780 -3.473 -10.089 1.00 51.45 67 ALA A CA 4
ATOM 5970 C C . ALA A 1 67 ? -6.249 -3.216 -9.699 1.00 73.23 67 ALA A C 4
ATOM 5971 O O . ALA A 1 67 ? -7.146 -3.486 -10.495 1.00 3.32 67 ALA A O 4
ATOM 5978 N N . GLN A 1 68 ? -6.513 -2.707 -8.488 1.00 14.33 68 GLN A N 4
ATOM 5979 C CA . GLN A 1 68 ? -7.855 -2.406 -8.103 1.00 13.41 68 GLN A CA 4
ATOM 5980 C C . GLN A 1 68 ? -8.268 -1.046 -8.630 1.00 33.45 68 GLN A C 4
ATOM 5981 O O . GLN A 1 68 ? -9.376 -0.880 -9.153 1.00 21.23 68 GLN A O 4
ATOM 5995 N N . GLY A 1 69 ? -7.387 -0.080 -8.493 1.00 52.25 69 GLY A N 4
ATOM 5996 C CA . GLY A 1 69 ? -7.728 1.257 -8.866 1.00 21.55 69 GLY A CA 4
ATOM 5997 C C . GLY A 1 69 ? -6.687 2.234 -8.495 1.00 53.12 69 GLY A C 4
ATOM 5998 O O . GLY A 1 69 ? -6.066 2.105 -7.450 1.00 2.14 69 GLY A O 4
ATOM 6002 N N . MET A 1 70 ? -6.486 3.218 -9.341 1.00 43.53 70 MET A N 4
ATOM 6003 C CA . MET A 1 70 ? -5.638 4.346 -8.986 1.00 74.41 70 MET A CA 4
ATOM 6004 C C . MET A 1 70 ? -6.390 5.143 -7.937 1.00 53.32 70 MET A C 4
ATOM 6005 O O . MET A 1 70 ? -5.821 5.775 -7.065 1.00 0.12 70 MET A O 4
ATOM 6019 N N . ALA A 1 71 ? -7.707 5.034 -8.008 1.00 63.34 71 ALA A N 4
ATOM 6020 C CA . ALA A 1 71 ? -8.593 5.657 -7.060 1.00 43.24 71 ALA A CA 4
ATOM 6021 C C . ALA A 1 71 ? -8.574 4.834 -5.782 1.00 42.44 71 ALA A C 4
ATOM 6022 O O . ALA A 1 71 ? -8.678 5.368 -4.675 1.00 41.32 71 ALA A O 4
ATOM 6029 N N . THR A 1 72 ? -8.435 3.527 -5.950 1.00 23.14 72 THR A N 4
ATOM 6030 C CA . THR A 1 72 ? -8.290 2.610 -4.850 1.00 2.52 72 THR A CA 4
ATOM 6031 C C . THR A 1 72 ? -6.991 2.919 -4.097 1.00 41.24 72 THR A C 4
ATOM 6032 O O . THR A 1 72 ? -6.953 2.855 -2.875 1.00 51.51 72 THR A O 4
ATOM 6043 N N . TRP A 1 73 ? -5.963 3.310 -4.840 1.00 33.43 73 TRP A N 4
ATOM 6044 C CA . TRP A 1 73 ? -4.696 3.710 -4.262 1.00 44.05 73 TRP A CA 4
ATOM 6045 C C . TRP A 1 73 ? -4.896 4.949 -3.397 1.00 22.11 73 TRP A C 4
ATOM 6046 O O . TRP A 1 73 ? -4.490 4.975 -2.233 1.00 13.30 73 TRP A O 4
ATOM 6067 N N . LYS A 1 74 ? -5.546 5.963 -3.974 1.00 24.43 74 LYS A N 4
ATOM 6068 C CA . LYS A 1 74 ? -5.879 7.188 -3.263 1.00 72.34 74 LYS A CA 4
ATOM 6069 C C . LYS A 1 74 ? -6.665 6.893 -1.989 1.00 3.43 74 LYS A C 4
ATOM 6070 O O . LYS A 1 74 ? -6.382 7.458 -0.935 1.00 43.32 74 LYS A O 4
ATOM 6089 N N . SER A 1 75 ? -7.609 5.972 -2.085 1.00 24.21 75 SER A N 4
ATOM 6090 C CA . SER A 1 75 ? -8.402 5.560 -0.993 1.00 74.22 75 SER A CA 4
ATOM 6091 C C . SER A 1 75 ? -7.548 4.856 0.080 1.00 4.42 75 SER A C 4
ATOM 6092 O O . SER A 1 75 ? -7.627 5.179 1.273 1.00 72.03 75 SER A O 4
ATOM 6100 N N . PHE A 1 76 ? -6.719 3.930 -0.374 1.00 75.00 76 PHE A N 4
ATOM 6101 C CA . PHE A 1 76 ? -5.853 3.145 0.478 1.00 13.11 76 PHE A CA 4
ATOM 6102 C C . PHE A 1 76 ? -4.913 4.029 1.259 1.00 15.53 76 PHE A C 4
ATOM 6103 O O . PHE A 1 76 ? -4.837 3.916 2.472 1.00 51.31 76 PHE A O 4
ATOM 6120 N N . ILE A 1 77 ? -4.225 4.919 0.567 1.00 73.30 77 ILE A N 4
ATOM 6121 C CA . ILE A 1 77 ? -3.259 5.803 1.198 1.00 54.03 77 ILE A CA 4
ATOM 6122 C C . ILE A 1 77 ? -3.950 6.756 2.174 1.00 22.34 77 ILE A C 4
ATOM 6123 O O . ILE A 1 77 ? -3.407 7.066 3.250 1.00 64.20 77 ILE A O 4
ATOM 6139 N N . ASN A 1 78 ? -5.142 7.199 1.808 1.00 51.41 78 ASN A N 4
ATOM 6140 C CA . ASN A 1 78 ? -5.942 8.063 2.666 1.00 14.34 78 ASN A CA 4
ATOM 6141 C C . ASN A 1 78 ? -6.212 7.374 3.995 1.00 12.04 78 ASN A C 4
ATOM 6142 O O . ASN A 1 78 ? -6.004 7.958 5.062 1.00 13.14 78 ASN A O 4
ATOM 6153 N N . ASP A 1 79 ? -6.607 6.113 3.936 1.00 25.12 79 ASP A N 4
ATOM 6154 C CA . ASP A 1 79 ? -6.843 5.351 5.148 1.00 50.01 79 ASP A CA 4
ATOM 6155 C C . ASP A 1 79 ? -5.541 5.011 5.834 1.00 50.22 79 ASP A C 4
ATOM 6156 O O . ASP A 1 79 ? -5.456 5.082 7.014 1.00 70.42 79 ASP A O 4
ATOM 6165 N N . LEU A 1 80 ? -4.530 4.677 5.060 1.00 34.40 80 LEU A N 4
ATOM 6166 C CA . LEU A 1 80 ? -3.173 4.313 5.542 1.00 30.40 80 LEU A CA 4
ATOM 6167 C C . LEU A 1 80 ? -2.656 5.360 6.532 1.00 60.01 80 LEU A C 4
ATOM 6168 O O . LEU A 1 80 ? -2.311 5.041 7.680 1.00 73.23 80 LEU A O 4
ATOM 6184 N N . CYS A 1 81 ? -2.667 6.595 6.091 1.00 3.11 81 CYS A N 4
ATOM 6185 C CA . CYS A 1 81 ? -2.196 7.728 6.889 1.00 42.24 81 CYS A CA 4
ATOM 6186 C C . CYS A 1 81 ? -3.056 7.916 8.154 1.00 34.14 81 CYS A C 4
ATOM 6187 O O . CYS A 1 81 ? -2.562 8.337 9.215 1.00 13.14 81 CYS A O 4
ATOM 6195 N N . PHE A 1 82 ? -4.328 7.585 8.034 1.00 5.25 82 PHE A N 4
ATOM 6196 C CA . PHE A 1 82 ? -5.281 7.679 9.121 1.00 21.44 82 PHE A CA 4
ATOM 6197 C C . PHE A 1 82 ? -5.096 6.531 10.119 1.00 63.22 82 PHE A C 4
ATOM 6198 O O . PHE A 1 82 ? -4.940 6.756 11.324 1.00 62.31 82 PHE A O 4
ATOM 6215 N N . GLU A 1 83 ? -5.102 5.320 9.598 1.00 35.21 83 GLU A N 4
ATOM 6216 C CA . GLU A 1 83 ? -5.069 4.100 10.386 1.00 12.24 83 GLU A CA 4
ATOM 6217 C C . GLU A 1 83 ? -3.759 3.921 11.127 1.00 4.01 83 GLU A C 4
ATOM 6218 O O . GLU A 1 83 ? -3.757 3.612 12.311 1.00 43.24 83 GLU A O 4
ATOM 6230 N N . LEU A 1 84 ? -2.644 4.158 10.458 1.00 52.02 84 LEU A N 4
ATOM 6231 C CA . LEU A 1 84 ? -1.347 4.036 11.124 1.00 42.43 84 LEU A CA 4
ATOM 6232 C C . LEU A 1 84 ? -1.075 5.288 11.932 1.00 72.51 84 LEU A C 4
ATOM 6233 O O . LEU A 1 84 ? -0.129 5.341 12.735 1.00 35.04 84 LEU A O 4
ATOM 6249 N N . ASP A 1 85 ? -1.921 6.284 11.690 1.00 54.33 85 ASP A N 4
ATOM 6250 C CA . ASP A 1 85 ? -1.895 7.583 12.346 1.00 45.05 85 ASP A CA 4
ATOM 6251 C C . ASP A 1 85 ? -0.548 8.255 12.198 1.00 41.22 85 ASP A C 4
ATOM 6252 O O . ASP A 1 85 ? 0.273 8.300 13.124 1.00 53.22 85 ASP A O 4
ATOM 6261 N N . VAL A 1 86 ? -0.282 8.683 10.996 1.00 63.42 86 VAL A N 4
ATOM 6262 C CA . VAL A 1 86 ? 0.967 9.325 10.686 1.00 72.11 86 VAL A CA 4
ATOM 6263 C C . VAL A 1 86 ? 0.673 10.678 10.071 1.00 51.33 86 VAL A C 4
ATOM 6264 O O . VAL A 1 86 ? 0.214 10.754 8.921 1.00 44.04 86 VAL A O 4
ATOM 6277 N N . PRO A 1 87 ? 0.864 11.760 10.826 1.00 44.11 87 PRO A N 4
ATOM 6278 C CA . PRO A 1 87 ? 0.655 13.100 10.315 1.00 63.25 87 PRO A CA 4
ATOM 6279 C C . PRO A 1 87 ? 1.809 13.529 9.406 1.00 13.02 87 PRO A C 4
ATOM 6280 O O . PRO A 1 87 ? 2.681 14.311 9.786 1.00 13.42 87 PRO A O 4
ATOM 6291 N N . LEU A 1 88 ? 1.835 12.954 8.234 1.00 64.13 88 LEU A N 4
ATOM 6292 C CA . LEU A 1 88 ? 2.874 13.223 7.276 1.00 53.33 88 LEU A CA 4
ATOM 6293 C C . LEU A 1 88 ? 2.512 14.275 6.256 1.00 20.22 88 LEU A C 4
ATOM 6294 O O . LEU A 1 88 ? 3.399 14.882 5.670 1.00 54.24 88 LEU A O 4
ATOM 6310 N N . ASP A 1 89 ? 1.205 14.470 6.010 1.00 71.22 89 ASP A N 4
ATOM 6311 C CA . ASP A 1 89 ? 0.709 15.466 5.009 1.00 52.20 89 ASP A CA 4
ATOM 6312 C C . ASP A 1 89 ? 1.182 15.120 3.607 1.00 64.33 89 ASP A C 4
ATOM 6313 O O . ASP A 1 89 ? 1.130 15.931 2.683 1.00 21.52 89 ASP A O 4
ATOM 6322 N N . MET A 1 90 ? 1.593 13.886 3.455 1.00 63.23 90 MET A N 4
ATOM 6323 C CA . MET A 1 90 ? 2.128 13.372 2.219 1.00 3.43 90 MET A CA 4
ATOM 6324 C C . MET A 1 90 ? 1.195 12.339 1.645 1.00 45.45 90 MET A C 4
ATOM 6325 O O . MET A 1 90 ? 1.561 11.609 0.752 1.00 72.22 90 MET A O 4
ATOM 6339 N N . GLU A 1 91 ? -0.025 12.341 2.111 1.00 52.34 91 GLU A N 4
ATOM 6340 C CA . GLU A 1 91 ? -1.004 11.343 1.715 1.00 11.44 91 GLU A CA 4
ATOM 6341 C C . GLU A 1 91 ? -1.265 11.392 0.203 1.00 33.33 91 GLU A C 4
ATOM 6342 O O . GLU A 1 91 ? -1.030 10.429 -0.484 1.00 14.03 91 GLU A O 4
ATOM 6354 N N . ILE A 1 92 ? -1.650 12.538 -0.301 1.00 24.52 92 ILE A N 4
ATOM 6355 C CA . ILE A 1 92 ? -1.915 12.738 -1.729 1.00 72.12 92 ILE A CA 4
ATOM 6356 C C . ILE A 1 92 ? -0.591 12.606 -2.564 1.00 61.43 92 ILE A C 4
ATOM 6357 O O . ILE A 1 92 ? -0.621 12.043 -3.633 1.00 13.14 92 ILE A O 4
ATOM 6373 N N . PRO A 1 93 ? 0.563 13.172 -2.132 1.00 34.10 93 PRO A N 4
ATOM 6374 C CA . PRO A 1 93 ? 1.868 12.859 -2.760 1.00 50.12 93 PRO A CA 4
ATOM 6375 C C . PRO A 1 93 ? 2.079 11.326 -2.930 1.00 52.01 93 PRO A C 4
ATOM 6376 O O . PRO A 1 93 ? 2.547 10.859 -3.974 1.00 34.23 93 PRO A O 4
ATOM 6387 N N . LEU A 1 94 ? 1.702 10.563 -1.908 1.00 5.54 94 LEU A N 4
ATOM 6388 C CA . LEU A 1 94 ? 1.714 9.096 -1.964 1.00 30.15 94 LEU A CA 4
ATOM 6389 C C . LEU A 1 94 ? 0.633 8.580 -2.914 1.00 32.55 94 LEU A C 4
ATOM 6390 O O . LEU A 1 94 ? 0.845 7.598 -3.604 1.00 33.42 94 LEU A O 4
ATOM 6406 N N . VAL A 1 95 ? -0.524 9.244 -2.956 1.00 72.42 95 VAL A N 4
ATOM 6407 C CA . VAL A 1 95 ? -1.598 8.845 -3.819 1.00 24.22 95 VAL A CA 4
ATOM 6408 C C . VAL A 1 95 ? -1.211 9.077 -5.288 1.00 50.15 95 VAL A C 4
ATOM 6409 O O . VAL A 1 95 ? -1.554 8.313 -6.175 1.00 43.30 95 VAL A O 4
ATOM 6422 N N . SER A 1 96 ? -0.467 10.134 -5.484 1.00 40.12 96 SER A N 4
ATOM 6423 C CA . SER A 1 96 ? 0.055 10.575 -6.772 1.00 71.20 96 SER A CA 4
ATOM 6424 C C . SER A 1 96 ? 0.936 9.505 -7.398 1.00 44.20 96 SER A C 4
ATOM 6425 O O . SER A 1 96 ? 1.084 9.447 -8.633 1.00 1.32 96 SER A O 4
ATOM 6433 N N . ILE A 1 97 ? 1.518 8.676 -6.540 1.00 45.32 97 ILE A N 4
ATOM 6434 C CA . ILE A 1 97 ? 2.322 7.549 -6.933 1.00 10.14 97 ILE A CA 4
ATOM 6435 C C . ILE A 1 97 ? 1.598 6.698 -7.966 1.00 3.32 97 ILE A C 4
ATOM 6436 O O . ILE A 1 97 ? 2.152 6.390 -9.015 1.00 51.31 97 ILE A O 4
ATOM 6452 N N . TRP A 1 98 ? 0.365 6.396 -7.711 1.00 55.31 98 TRP A N 4
ATOM 6453 C CA . TRP A 1 98 ? -0.392 5.641 -8.629 1.00 45.13 98 TRP A CA 4
ATOM 6454 C C . TRP A 1 98 ? -1.647 6.382 -8.994 1.00 1.11 98 TRP A C 4
ATOM 6455 O O . TRP A 1 98 ? -2.703 6.251 -8.375 1.00 52.01 98 TRP A O 4
ATOM 6476 N N . GLY A 1 99 ? -1.467 7.243 -9.945 1.00 12.15 99 GLY A N 4
ATOM 6477 C CA . GLY A 1 99 ? -2.524 8.010 -10.480 1.00 74.20 99 GLY A CA 4
ATOM 6478 C C . GLY A 1 99 ? -2.618 7.753 -11.958 1.00 22.32 99 GLY A C 4
ATOM 6479 O O . GLY A 1 99 ? -2.221 6.675 -12.415 1.00 3.21 99 GLY A O 4
ATOM 6483 N N . PRO A 1 100 ? -3.087 8.714 -12.738 1.00 51.24 100 PRO A N 4
ATOM 6484 C CA . PRO A 1 100 ? -3.239 8.557 -14.185 1.00 50.20 100 PRO A CA 4
ATOM 6485 C C . PRO A 1 100 ? -1.916 8.271 -14.891 1.00 50.03 100 PRO A C 4
ATOM 6486 O O . PRO A 1 100 ? -0.832 8.678 -14.417 1.00 24.51 100 PRO A O 4
ATOM 6497 N N . ARG A 1 101 ? -2.025 7.584 -16.020 1.00 62.33 101 ARG A N 4
ATOM 6498 C CA . ARG A 1 101 ? -0.951 7.212 -16.875 1.00 13.34 101 ARG A CA 4
ATOM 6499 C C . ARG A 1 101 ? 0.069 6.293 -16.179 1.00 21.30 101 ARG A C 4
ATOM 6500 O O . ARG A 1 101 ? -0.170 5.070 -16.150 1.00 14.33 101 ARG A O 4
ATOM 6521 N N . GLY A 1 1 ? -3.430 20.391 4.956 1.00 72.31 1 GLY A N 5
ATOM 6522 C CA . GLY A 1 1 ? -3.291 21.571 4.106 1.00 35.30 1 GLY A CA 5
ATOM 6523 C C . GLY A 1 1 ? -4.539 21.800 3.296 1.00 13.33 1 GLY A C 5
ATOM 6524 O O . GLY A 1 1 ? -5.142 20.841 2.820 1.00 61.10 1 GLY A O 5
ATOM 6530 N N . PRO A 1 2 ? -4.974 23.064 3.134 1.00 21.00 2 PRO A N 5
ATOM 6531 C CA . PRO A 1 2 ? -6.189 23.385 2.399 1.00 23.52 2 PRO A CA 5
ATOM 6532 C C . PRO A 1 2 ? -6.039 23.206 0.885 1.00 61.32 2 PRO A C 5
ATOM 6533 O O . PRO A 1 2 ? -5.481 24.066 0.176 1.00 64.32 2 PRO A O 5
ATOM 6544 N N . LEU A 1 3 ? -6.477 22.072 0.410 1.00 75.35 3 LEU A N 5
ATOM 6545 C CA . LEU A 1 3 ? -6.445 21.766 -0.998 1.00 50.30 3 LEU A CA 5
ATOM 6546 C C . LEU A 1 3 ? -7.842 21.921 -1.575 1.00 62.25 3 LEU A C 5
ATOM 6547 O O . LEU A 1 3 ? -8.827 21.517 -0.946 1.00 75.12 3 LEU A O 5
ATOM 6563 N N . GLY A 1 4 ? -7.932 22.525 -2.730 1.00 0.14 4 GLY A N 5
ATOM 6564 C CA . GLY A 1 4 ? -9.209 22.704 -3.372 1.00 24.44 4 GLY A CA 5
ATOM 6565 C C . GLY A 1 4 ? -9.515 21.563 -4.312 1.00 23.52 4 GLY A C 5
ATOM 6566 O O . GLY A 1 4 ? -10.656 21.363 -4.726 1.00 25.33 4 GLY A O 5
ATOM 6570 N N . SER A 1 5 ? -8.507 20.815 -4.658 1.00 2.10 5 SER A N 5
ATOM 6571 C CA . SER A 1 5 ? -8.656 19.702 -5.536 1.00 30.11 5 SER A CA 5
ATOM 6572 C C . SER A 1 5 ? -7.846 18.520 -5.020 1.00 31.13 5 SER A C 5
ATOM 6573 O O . SER A 1 5 ? -6.959 18.673 -4.173 1.00 24.11 5 SER A O 5
ATOM 6581 N N . MET A 1 6 ? -8.181 17.359 -5.498 1.00 13.53 6 MET A N 5
ATOM 6582 C CA . MET A 1 6 ? -7.495 16.132 -5.155 1.00 53.04 6 MET A CA 5
ATOM 6583 C C . MET A 1 6 ? -6.457 15.861 -6.252 1.00 61.01 6 MET A C 5
ATOM 6584 O O . MET A 1 6 ? -5.528 15.073 -6.090 1.00 13.13 6 MET A O 5
ATOM 6598 N N . ASP A 1 7 ? -6.608 16.611 -7.344 1.00 3.53 7 ASP A N 5
ATOM 6599 C CA . ASP A 1 7 ? -5.835 16.462 -8.603 1.00 31.10 7 ASP A CA 5
ATOM 6600 C C . ASP A 1 7 ? -4.394 16.948 -8.537 1.00 23.14 7 ASP A C 5
ATOM 6601 O O . ASP A 1 7 ? -3.813 17.258 -9.571 1.00 45.55 7 ASP A O 5
ATOM 6610 N N . ALA A 1 8 ? -3.795 16.973 -7.381 1.00 74.41 8 ALA A N 5
ATOM 6611 C CA . ALA A 1 8 ? -2.385 17.386 -7.275 1.00 11.44 8 ALA A CA 5
ATOM 6612 C C . ALA A 1 8 ? -1.488 16.225 -7.712 1.00 62.41 8 ALA A C 5
ATOM 6613 O O . ALA A 1 8 ? -0.317 16.379 -8.055 1.00 12.12 8 ALA A O 5
ATOM 6620 N N . GLU A 1 9 ? -2.098 15.076 -7.722 1.00 15.24 9 GLU A N 5
ATOM 6621 C CA . GLU A 1 9 ? -1.504 13.809 -8.111 1.00 71.14 9 GLU A CA 5
ATOM 6622 C C . GLU A 1 9 ? -1.099 13.768 -9.590 1.00 55.03 9 GLU A C 5
ATOM 6623 O O . GLU A 1 9 ? -0.104 13.148 -9.960 1.00 4.40 9 GLU A O 5
ATOM 6635 N N . SER A 1 10 ? -1.839 14.476 -10.403 1.00 42.41 10 SER A N 5
ATOM 6636 C CA . SER A 1 10 ? -1.568 14.597 -11.825 1.00 1.33 10 SER A CA 5
ATOM 6637 C C . SER A 1 10 ? -0.202 15.255 -12.057 1.00 5.53 10 SER A C 5
ATOM 6638 O O . SER A 1 10 ? 0.456 15.032 -13.065 1.00 72.34 10 SER A O 5
ATOM 6646 N N . ILE A 1 11 ? 0.177 16.060 -11.105 1.00 44.53 11 ILE A N 5
ATOM 6647 C CA . ILE A 1 11 ? 1.337 16.888 -11.155 1.00 11.45 11 ILE A CA 5
ATOM 6648 C C . ILE A 1 11 ? 2.597 16.143 -10.646 1.00 10.24 11 ILE A C 5
ATOM 6649 O O . ILE A 1 11 ? 3.708 16.402 -11.104 1.00 54.03 11 ILE A O 5
ATOM 6665 N N . ARG A 1 12 ? 2.415 15.201 -9.730 1.00 51.33 12 ARG A N 5
ATOM 6666 C CA . ARG A 1 12 ? 3.543 14.559 -9.072 1.00 74.41 12 ARG A CA 5
ATOM 6667 C C . ARG A 1 12 ? 4.116 13.361 -9.846 1.00 1.31 12 ARG A C 5
ATOM 6668 O O . ARG A 1 12 ? 5.336 13.179 -9.882 1.00 65.01 12 ARG A O 5
ATOM 6689 N N . LEU A 1 13 ? 3.241 12.576 -10.464 1.00 53.31 13 LEU A N 5
ATOM 6690 C CA . LEU A 1 13 ? 3.590 11.414 -11.308 1.00 55.34 13 LEU A CA 5
ATOM 6691 C C . LEU A 1 13 ? 4.299 10.218 -10.619 1.00 73.41 13 LEU A C 5
ATOM 6692 O O . LEU A 1 13 ? 3.866 9.080 -10.796 1.00 45.21 13 LEU A O 5
ATOM 6708 N N . ASN A 1 14 ? 5.384 10.446 -9.889 1.00 0.14 14 ASN A N 5
ATOM 6709 C CA . ASN A 1 14 ? 6.158 9.314 -9.344 1.00 52.12 14 ASN A CA 5
ATOM 6710 C C . ASN A 1 14 ? 6.391 9.372 -7.853 1.00 12.21 14 ASN A C 5
ATOM 6711 O O . ASN A 1 14 ? 5.690 8.713 -7.102 1.00 40.14 14 ASN A O 5
ATOM 6722 N N . ASN A 1 15 ? 7.382 10.159 -7.440 1.00 23.42 15 ASN A N 5
ATOM 6723 C CA . ASN A 1 15 ? 7.814 10.279 -6.036 1.00 55.52 15 ASN A CA 5
ATOM 6724 C C . ASN A 1 15 ? 8.465 8.971 -5.547 1.00 74.31 15 ASN A C 5
ATOM 6725 O O . ASN A 1 15 ? 7.808 8.081 -4.989 1.00 71.55 15 ASN A O 5
ATOM 6736 N N . GLU A 1 16 ? 9.743 8.839 -5.826 1.00 65.44 16 GLU A N 5
ATOM 6737 C CA . GLU A 1 16 ? 10.520 7.647 -5.500 1.00 72.12 16 GLU A CA 5
ATOM 6738 C C . GLU A 1 16 ? 10.795 7.499 -3.991 1.00 72.31 16 GLU A C 5
ATOM 6739 O O . GLU A 1 16 ? 10.612 6.414 -3.427 1.00 4.42 16 GLU A O 5
ATOM 6751 N N . ASN A 1 17 ? 11.234 8.580 -3.347 1.00 52.40 17 ASN A N 5
ATOM 6752 C CA . ASN A 1 17 ? 11.608 8.540 -1.914 1.00 51.51 17 ASN A CA 5
ATOM 6753 C C . ASN A 1 17 ? 10.444 8.154 -1.033 1.00 71.54 17 ASN A C 5
ATOM 6754 O O . ASN A 1 17 ? 10.619 7.482 -0.010 1.00 63.20 17 ASN A O 5
ATOM 6765 N N . LEU A 1 18 ? 9.261 8.553 -1.434 1.00 74.01 18 LEU A N 5
ATOM 6766 C CA . LEU A 1 18 ? 8.047 8.214 -0.713 1.00 52.31 18 LEU A CA 5
ATOM 6767 C C . LEU A 1 18 ? 7.783 6.715 -0.734 1.00 30.05 18 LEU A C 5
ATOM 6768 O O . LEU A 1 18 ? 7.275 6.156 0.236 1.00 31.10 18 LEU A O 5
ATOM 6784 N N . TRP A 1 19 ? 8.148 6.070 -1.831 1.00 50.21 19 TRP A N 5
ATOM 6785 C CA . TRP A 1 19 ? 8.001 4.628 -1.967 1.00 31.44 19 TRP A CA 5
ATOM 6786 C C . TRP A 1 19 ? 8.876 3.911 -0.952 1.00 61.20 19 TRP A C 5
ATOM 6787 O O . TRP A 1 19 ? 8.442 2.960 -0.324 1.00 40.40 19 TRP A O 5
ATOM 6808 N N . ALA A 1 20 ? 10.084 4.422 -0.742 1.00 34.21 20 ALA A N 5
ATOM 6809 C CA . ALA A 1 20 ? 11.001 3.828 0.227 1.00 22.13 20 ALA A CA 5
ATOM 6810 C C . ALA A 1 20 ? 10.444 3.965 1.641 1.00 23.20 20 ALA A C 5
ATOM 6811 O O . ALA A 1 20 ? 10.552 3.039 2.453 1.00 43.43 20 ALA A O 5
ATOM 6818 N N . TRP A 1 21 ? 9.828 5.121 1.918 1.00 75.52 21 TRP A N 5
ATOM 6819 C CA . TRP A 1 21 ? 9.158 5.359 3.195 1.00 42.02 21 TRP A CA 5
ATOM 6820 C C . TRP A 1 21 ? 8.080 4.312 3.385 1.00 11.22 21 TRP A C 5
ATOM 6821 O O . TRP A 1 21 ? 8.037 3.624 4.414 1.00 52.04 21 TRP A O 5
ATOM 6842 N N . LEU A 1 22 ? 7.259 4.166 2.359 1.00 33.50 22 LEU A N 5
ATOM 6843 C CA . LEU A 1 22 ? 6.127 3.274 2.370 1.00 50.42 22 LEU A CA 5
ATOM 6844 C C . LEU A 1 22 ? 6.578 1.829 2.572 1.00 40.22 22 LEU A C 5
ATOM 6845 O O . LEU A 1 22 ? 6.133 1.177 3.500 1.00 62.01 22 LEU A O 5
ATOM 6861 N N . VAL A 1 23 ? 7.513 1.372 1.743 1.00 22.34 23 VAL A N 5
ATOM 6862 C CA . VAL A 1 23 ? 8.037 0.003 1.802 1.00 55.01 23 VAL A CA 5
ATOM 6863 C C . VAL A 1 23 ? 8.533 -0.363 3.199 1.00 63.02 23 VAL A C 5
ATOM 6864 O O . VAL A 1 23 ? 8.097 -1.357 3.778 1.00 51.40 23 VAL A O 5
ATOM 6877 N N . ARG A 1 24 ? 9.383 0.475 3.758 1.00 13.32 24 ARG A N 5
ATOM 6878 C CA . ARG A 1 24 ? 9.998 0.184 5.048 1.00 61.52 24 ARG A CA 5
ATOM 6879 C C . ARG A 1 24 ? 8.986 0.255 6.176 1.00 55.20 24 ARG A C 5
ATOM 6880 O O . ARG A 1 24 ? 9.064 -0.508 7.128 1.00 53.11 24 ARG A O 5
ATOM 6901 N N . LEU A 1 25 ? 8.014 1.130 6.038 1.00 63.41 25 LEU A N 5
ATOM 6902 C CA . LEU A 1 25 ? 7.030 1.339 7.079 1.00 1.51 25 LEU A CA 5
ATOM 6903 C C . LEU A 1 25 ? 6.086 0.154 7.065 1.00 51.53 25 LEU A C 5
ATOM 6904 O O . LEU A 1 25 ? 5.815 -0.441 8.082 1.00 62.31 25 LEU A O 5
ATOM 6920 N N . LEU A 1 26 ? 5.638 -0.198 5.889 1.00 41.32 26 LEU A N 5
ATOM 6921 C CA . LEU A 1 26 ? 4.705 -1.286 5.663 1.00 50.33 26 LEU A CA 5
ATOM 6922 C C . LEU A 1 26 ? 5.339 -2.617 5.960 1.00 34.12 26 LEU A C 5
ATOM 6923 O O . LEU A 1 26 ? 4.654 -3.585 6.269 1.00 42.21 26 LEU A O 5
ATOM 6939 N N . SER A 1 27 ? 6.657 -2.668 5.866 1.00 5.12 27 SER A N 5
ATOM 6940 C CA . SER A 1 27 ? 7.402 -3.839 6.235 1.00 64.13 27 SER A CA 5
ATOM 6941 C C . SER A 1 27 ? 7.215 -4.101 7.744 1.00 2.54 27 SER A C 5
ATOM 6942 O O . SER A 1 27 ? 7.493 -5.182 8.237 1.00 1.14 27 SER A O 5
ATOM 6950 N N . LYS A 1 28 ? 6.713 -3.103 8.459 1.00 21.11 28 LYS A N 5
ATOM 6951 C CA . LYS A 1 28 ? 6.459 -3.222 9.855 1.00 31.54 28 LYS A CA 5
ATOM 6952 C C . LYS A 1 28 ? 4.965 -3.482 10.099 1.00 64.11 28 LYS A C 5
ATOM 6953 O O . LYS A 1 28 ? 4.538 -3.727 11.230 1.00 60.52 28 LYS A O 5
ATOM 6972 N N . ASN A 1 29 ? 4.175 -3.458 9.030 1.00 11.21 29 ASN A N 5
ATOM 6973 C CA . ASN A 1 29 ? 2.718 -3.645 9.127 1.00 52.21 29 ASN A CA 5
ATOM 6974 C C . ASN A 1 29 ? 2.158 -4.627 8.083 1.00 4.43 29 ASN A C 5
ATOM 6975 O O . ASN A 1 29 ? 1.104 -4.381 7.508 1.00 31.11 29 ASN A O 5
ATOM 6986 N N . PRO A 1 30 ? 2.764 -5.828 7.910 1.00 52.14 30 PRO A N 5
ATOM 6987 C CA . PRO A 1 30 ? 2.343 -6.754 6.862 1.00 12.24 30 PRO A CA 5
ATOM 6988 C C . PRO A 1 30 ? 1.001 -7.391 7.198 1.00 40.33 30 PRO A C 5
ATOM 6989 O O . PRO A 1 30 ? 0.251 -7.801 6.316 1.00 24.44 30 PRO A O 5
ATOM 7000 N N . GLU A 1 31 ? 0.685 -7.407 8.478 1.00 23.03 31 GLU A N 5
ATOM 7001 C CA . GLU A 1 31 ? -0.527 -8.016 8.973 1.00 43.23 31 GLU A CA 5
ATOM 7002 C C . GLU A 1 31 ? -1.701 -7.102 8.657 1.00 32.23 31 GLU A C 5
ATOM 7003 O O . GLU A 1 31 ? -2.699 -7.525 8.046 1.00 25.42 31 GLU A O 5
ATOM 7015 N N . TRP A 1 32 ? -1.549 -5.839 9.038 1.00 42.04 32 TRP A N 5
ATOM 7016 C CA . TRP A 1 32 ? -2.535 -4.809 8.761 1.00 13.31 32 TRP A CA 5
ATOM 7017 C C . TRP A 1 32 ? -2.713 -4.661 7.254 1.00 70.41 32 TRP A C 5
ATOM 7018 O O . TRP A 1 32 ? -3.841 -4.577 6.755 1.00 60.53 32 TRP A O 5
ATOM 7039 N N . LEU A 1 33 ? -1.591 -4.648 6.541 1.00 53.23 33 LEU A N 5
ATOM 7040 C CA . LEU A 1 33 ? -1.578 -4.481 5.104 1.00 75.10 33 LEU A CA 5
ATOM 7041 C C . LEU A 1 33 ? -2.405 -5.580 4.454 1.00 24.53 33 LEU A C 5
ATOM 7042 O O . LEU A 1 33 ? -3.223 -5.310 3.585 1.00 24.41 33 LEU A O 5
ATOM 7058 N N . SER A 1 34 ? -2.236 -6.794 4.930 1.00 45.22 34 SER A N 5
ATOM 7059 C CA . SER A 1 34 ? -2.998 -7.924 4.436 1.00 52.33 34 SER A CA 5
ATOM 7060 C C . SER A 1 34 ? -4.517 -7.726 4.695 1.00 30.22 34 SER A C 5
ATOM 7061 O O . SER A 1 34 ? -5.330 -7.856 3.783 1.00 3.42 34 SER A O 5
ATOM 7069 N N . ALA A 1 35 ? -4.868 -7.377 5.917 1.00 5.54 35 ALA A N 5
ATOM 7070 C CA . ALA A 1 35 ? -6.235 -7.048 6.304 1.00 61.32 35 ALA A CA 5
ATOM 7071 C C . ALA A 1 35 ? -6.839 -5.963 5.389 1.00 23.12 35 ALA A C 5
ATOM 7072 O O . ALA A 1 35 ? -8.012 -6.042 5.010 1.00 64.32 35 ALA A O 5
ATOM 7079 N N . LYS A 1 36 ? -6.046 -4.973 5.025 1.00 44.43 36 LYS A N 5
ATOM 7080 C CA . LYS A 1 36 ? -6.511 -3.937 4.120 1.00 73.52 36 LYS A CA 5
ATOM 7081 C C . LYS A 1 36 ? -6.602 -4.453 2.686 1.00 12.12 36 LYS A C 5
ATOM 7082 O O . LYS A 1 36 ? -7.518 -4.083 1.958 1.00 3.54 36 LYS A O 5
ATOM 7101 N N . LEU A 1 37 ? -5.703 -5.360 2.311 1.00 51.12 37 LEU A N 5
ATOM 7102 C CA . LEU A 1 37 ? -5.763 -6.017 1.006 1.00 73.21 37 LEU A CA 5
ATOM 7103 C C . LEU A 1 37 ? -7.076 -6.755 0.848 1.00 32.53 37 LEU A C 5
ATOM 7104 O O . LEU A 1 37 ? -7.600 -6.811 -0.219 1.00 2.34 37 LEU A O 5
ATOM 7120 N N . ARG A 1 38 ? -7.599 -7.301 1.935 1.00 12.04 38 ARG A N 5
ATOM 7121 C CA . ARG A 1 38 ? -8.873 -8.044 1.908 1.00 32.13 38 ARG A CA 5
ATOM 7122 C C . ARG A 1 38 ? -10.003 -7.149 1.411 1.00 4.34 38 ARG A C 5
ATOM 7123 O O . ARG A 1 38 ? -10.867 -7.576 0.647 1.00 44.13 38 ARG A O 5
ATOM 7144 N N . SER A 1 39 ? -9.957 -5.902 1.845 1.00 13.45 39 SER A N 5
ATOM 7145 C CA . SER A 1 39 ? -10.968 -4.916 1.551 1.00 2.01 39 SER A CA 5
ATOM 7146 C C . SER A 1 39 ? -10.880 -4.483 0.089 1.00 43.34 39 SER A C 5
ATOM 7147 O O . SER A 1 39 ? -11.889 -4.291 -0.577 1.00 40.22 39 SER A O 5
ATOM 7155 N N . PHE A 1 40 ? -9.677 -4.355 -0.393 1.00 73.02 40 PHE A N 5
ATOM 7156 C CA . PHE A 1 40 ? -9.427 -3.883 -1.741 1.00 20.31 40 PHE A CA 5
ATOM 7157 C C . PHE A 1 40 ? -9.387 -5.002 -2.783 1.00 5.12 40 PHE A C 5
ATOM 7158 O O . PHE A 1 40 ? -10.062 -4.929 -3.808 1.00 32.00 40 PHE A O 5
ATOM 7175 N N . LEU A 1 41 ? -8.621 -6.025 -2.513 1.00 62.11 41 LEU A N 5
ATOM 7176 C CA . LEU A 1 41 ? -8.466 -7.159 -3.390 1.00 71.13 41 LEU A CA 5
ATOM 7177 C C . LEU A 1 41 ? -9.634 -8.099 -3.248 1.00 1.44 41 LEU A C 5
ATOM 7178 O O . LEU A 1 41 ? -9.986 -8.500 -2.134 1.00 31.13 41 LEU A O 5
ATOM 7194 N N . PRO A 1 42 ? -10.253 -8.464 -4.356 1.00 10.04 42 PRO A N 5
ATOM 7195 C CA . PRO A 1 42 ? -11.363 -9.406 -4.351 1.00 2.42 42 PRO A CA 5
ATOM 7196 C C . PRO A 1 42 ? -10.890 -10.842 -4.080 1.00 41.42 42 PRO A C 5
ATOM 7197 O O . PRO A 1 42 ? -11.662 -11.697 -3.638 1.00 72.32 42 PRO A O 5
ATOM 7208 N N . THR A 1 43 ? -9.629 -11.093 -4.341 1.00 50.13 43 THR A N 5
ATOM 7209 C CA . THR A 1 43 ? -9.064 -12.414 -4.209 1.00 21.31 43 THR A CA 5
ATOM 7210 C C . THR A 1 43 ? -8.112 -12.564 -3.022 1.00 72.03 43 THR A C 5
ATOM 7211 O O . THR A 1 43 ? -8.007 -13.641 -2.436 1.00 65.40 43 THR A O 5
ATOM 7222 N N . MET A 1 44 ? -7.453 -11.471 -2.689 1.00 14.22 44 MET A N 5
ATOM 7223 C CA . MET A 1 44 ? -6.408 -11.382 -1.628 1.00 3.24 44 MET A CA 5
ATOM 7224 C C . MET A 1 44 ? -5.413 -12.547 -1.558 1.00 34.23 44 MET A C 5
ATOM 7225 O O . MET A 1 44 ? -5.644 -13.533 -0.868 1.00 42.35 44 MET A O 5
ATOM 7239 N N . ASP A 1 45 ? -4.294 -12.411 -2.236 1.00 72.42 45 ASP A N 5
ATOM 7240 C CA . ASP A 1 45 ? -3.221 -13.419 -2.217 1.00 25.22 45 ASP A CA 5
ATOM 7241 C C . ASP A 1 45 ? -2.148 -12.957 -1.232 1.00 50.33 45 ASP A C 5
ATOM 7242 O O . ASP A 1 45 ? -0.945 -12.923 -1.510 1.00 30.33 45 ASP A O 5
ATOM 7251 N N . LEU A 1 46 ? -2.598 -12.749 -0.036 1.00 53.55 46 LEU A N 5
ATOM 7252 C CA . LEU A 1 46 ? -1.794 -12.173 1.013 1.00 50.24 46 LEU A CA 5
ATOM 7253 C C . LEU A 1 46 ? -1.092 -13.219 1.849 1.00 60.15 46 LEU A C 5
ATOM 7254 O O . LEU A 1 46 ? -0.121 -12.925 2.541 1.00 34.42 46 LEU A O 5
ATOM 7270 N N . ASP A 1 47 ? -1.555 -14.440 1.763 1.00 2.34 47 ASP A N 5
ATOM 7271 C CA . ASP A 1 47 ? -0.998 -15.509 2.592 1.00 74.23 47 ASP A CA 5
ATOM 7272 C C . ASP A 1 47 ? 0.178 -16.171 1.897 1.00 21.21 47 ASP A C 5
ATOM 7273 O O . ASP A 1 47 ? 0.825 -17.066 2.426 1.00 11.42 47 ASP A O 5
ATOM 7282 N N . CYS A 1 48 ? 0.484 -15.689 0.723 1.00 10.21 48 CYS A N 5
ATOM 7283 C CA . CYS A 1 48 ? 1.580 -16.210 -0.042 1.00 54.24 48 CYS A CA 5
ATOM 7284 C C . CYS A 1 48 ? 2.894 -15.590 0.449 1.00 65.22 48 CYS A C 5
ATOM 7285 O O . CYS A 1 48 ? 3.489 -14.738 -0.212 1.00 53.30 48 CYS A O 5
ATOM 7293 N N . SER A 1 49 ? 3.293 -15.958 1.635 1.00 31.15 49 SER A N 5
ATOM 7294 C CA . SER A 1 49 ? 4.497 -15.462 2.211 1.00 71.20 49 SER A CA 5
ATOM 7295 C C . SER A 1 49 ? 5.645 -16.418 1.899 1.00 73.12 49 SER A C 5
ATOM 7296 O O . SER A 1 49 ? 5.927 -17.357 2.639 1.00 11.05 49 SER A O 5
ATOM 7304 N N . TYR A 1 50 ? 6.192 -16.250 0.721 1.00 34.22 50 TYR A N 5
ATOM 7305 C CA . TYR A 1 50 ? 7.344 -17.016 0.253 1.00 22.40 50 TYR A CA 5
ATOM 7306 C C . TYR A 1 50 ? 8.614 -16.418 0.776 1.00 52.55 50 TYR A C 5
ATOM 7307 O O . TYR A 1 50 ? 9.628 -17.088 0.989 1.00 32.51 50 TYR A O 5
ATOM 7325 N N . GLU A 1 51 ? 8.525 -15.188 0.982 1.00 15.24 51 GLU A N 5
ATOM 7326 C CA . GLU A 1 51 ? 9.498 -14.373 1.513 1.00 62.00 51 GLU A CA 5
ATOM 7327 C C . GLU A 1 51 ? 8.782 -13.532 2.544 1.00 1.21 51 GLU A C 5
ATOM 7328 O O . GLU A 1 51 ? 7.533 -13.543 2.560 1.00 60.53 51 GLU A O 5
ATOM 7340 N N . PRO A 1 52 ? 9.496 -12.813 3.413 1.00 75.44 52 PRO A N 5
ATOM 7341 C CA . PRO A 1 52 ? 8.864 -11.921 4.363 1.00 33.12 52 PRO A CA 5
ATOM 7342 C C . PRO A 1 52 ? 8.412 -10.626 3.672 1.00 70.31 52 PRO A C 5
ATOM 7343 O O . PRO A 1 52 ? 8.119 -10.612 2.469 1.00 24.35 52 PRO A O 5
ATOM 7354 N N . SER A 1 53 ? 8.411 -9.547 4.407 1.00 71.44 53 SER A N 5
ATOM 7355 C CA . SER A 1 53 ? 7.968 -8.241 3.927 1.00 11.42 53 SER A CA 5
ATOM 7356 C C . SER A 1 53 ? 9.013 -7.553 2.999 1.00 74.10 53 SER A C 5
ATOM 7357 O O . SER A 1 53 ? 9.232 -6.332 3.060 1.00 31.23 53 SER A O 5
ATOM 7365 N N . ASN A 1 54 ? 9.652 -8.363 2.163 1.00 42.11 54 ASN A N 5
ATOM 7366 C CA . ASN A 1 54 ? 10.641 -7.947 1.193 1.00 0.50 54 ASN A CA 5
ATOM 7367 C C . ASN A 1 54 ? 10.076 -6.912 0.223 1.00 1.40 54 ASN A C 5
ATOM 7368 O O . ASN A 1 54 ? 8.884 -6.936 -0.081 1.00 3.22 54 ASN A O 5
ATOM 7379 N N . PRO A 1 55 ? 10.940 -6.017 -0.311 1.00 63.22 55 PRO A N 5
ATOM 7380 C CA . PRO A 1 55 ? 10.523 -4.901 -1.181 1.00 42.21 55 PRO A CA 5
ATOM 7381 C C . PRO A 1 55 ? 9.665 -5.330 -2.374 1.00 3.45 55 PRO A C 5
ATOM 7382 O O . PRO A 1 55 ? 8.647 -4.715 -2.659 1.00 61.13 55 PRO A O 5
ATOM 7393 N N . GLU A 1 56 ? 10.053 -6.407 -3.039 1.00 11.31 56 GLU A N 5
ATOM 7394 C CA . GLU A 1 56 ? 9.325 -6.866 -4.207 1.00 42.24 56 GLU A CA 5
ATOM 7395 C C . GLU A 1 56 ? 8.026 -7.522 -3.821 1.00 63.31 56 GLU A C 5
ATOM 7396 O O . GLU A 1 56 ? 7.046 -7.463 -4.570 1.00 35.10 56 GLU A O 5
ATOM 7408 N N . VAL A 1 57 ? 8.013 -8.103 -2.634 1.00 15.34 57 VAL A N 5
ATOM 7409 C CA . VAL A 1 57 ? 6.821 -8.708 -2.093 1.00 15.31 57 VAL A CA 5
ATOM 7410 C C . VAL A 1 57 ? 5.816 -7.593 -1.851 1.00 62.41 57 VAL A C 5
ATOM 7411 O O . VAL A 1 57 ? 4.704 -7.616 -2.376 1.00 14.15 57 VAL A O 5
ATOM 7424 N N . ILE A 1 58 ? 6.276 -6.582 -1.130 1.00 22.40 58 ILE A N 5
ATOM 7425 C CA . ILE A 1 58 ? 5.507 -5.383 -0.835 1.00 5.33 58 ILE A CA 5
ATOM 7426 C C . ILE A 1 58 ? 5.017 -4.735 -2.138 1.00 13.25 58 ILE A C 5
ATOM 7427 O O . ILE A 1 58 ? 3.845 -4.427 -2.286 1.00 52.20 58 ILE A O 5
ATOM 7443 N N . HIS A 1 59 ? 5.922 -4.594 -3.090 1.00 44.14 59 HIS A N 5
ATOM 7444 C CA . HIS A 1 59 ? 5.628 -4.005 -4.401 1.00 75.21 59 HIS A CA 5
ATOM 7445 C C . HIS A 1 59 ? 4.461 -4.708 -5.078 1.00 24.31 59 HIS A C 5
ATOM 7446 O O . HIS A 1 59 ? 3.607 -4.060 -5.649 1.00 63.02 59 HIS A O 5
ATOM 7461 N N . ARG A 1 60 ? 4.430 -6.000 -4.971 1.00 21.41 60 ARG A N 5
ATOM 7462 C CA . ARG A 1 60 ? 3.393 -6.818 -5.543 1.00 61.24 60 ARG A CA 5
ATOM 7463 C C . ARG A 1 60 ? 2.057 -6.587 -4.836 1.00 74.55 60 ARG A C 5
ATOM 7464 O O . ARG A 1 60 ? 1.008 -6.462 -5.470 1.00 15.10 60 ARG A O 5
ATOM 7485 N N . GLN A 1 61 ? 2.123 -6.482 -3.541 1.00 71.12 61 GLN A N 5
ATOM 7486 C CA . GLN A 1 61 ? 0.945 -6.311 -2.706 1.00 44.31 61 GLN A CA 5
ATOM 7487 C C . GLN A 1 61 ? 0.335 -4.952 -2.900 1.00 31.34 61 GLN A C 5
ATOM 7488 O O . GLN A 1 61 ? -0.884 -4.803 -2.981 1.00 1.22 61 GLN A O 5
ATOM 7502 N N . LEU A 1 62 ? 1.178 -3.975 -3.019 1.00 51.30 62 LEU A N 5
ATOM 7503 C CA . LEU A 1 62 ? 0.714 -2.610 -3.186 1.00 21.10 62 LEU A CA 5
ATOM 7504 C C . LEU A 1 62 ? 0.258 -2.367 -4.625 1.00 32.42 62 LEU A C 5
ATOM 7505 O O . LEU A 1 62 ? -0.654 -1.576 -4.881 1.00 21.42 62 LEU A O 5
ATOM 7521 N N . ASN A 1 63 ? 0.890 -3.079 -5.555 1.00 3.54 63 ASN A N 5
ATOM 7522 C CA . ASN A 1 63 ? 0.513 -3.108 -6.963 1.00 1.12 63 ASN A CA 5
ATOM 7523 C C . ASN A 1 63 ? -0.941 -3.491 -7.117 1.00 64.24 63 ASN A C 5
ATOM 7524 O O . ASN A 1 63 ? -1.697 -2.869 -7.858 1.00 31.13 63 ASN A O 5
ATOM 7535 N N . ARG A 1 64 ? -1.304 -4.518 -6.389 1.00 62.23 64 ARG A N 5
ATOM 7536 C CA . ARG A 1 64 ? -2.653 -5.057 -6.366 1.00 43.43 64 ARG A CA 5
ATOM 7537 C C . ARG A 1 64 ? -3.694 -3.986 -6.042 1.00 21.12 64 ARG A C 5
ATOM 7538 O O . ARG A 1 64 ? -4.809 -4.036 -6.539 1.00 55.11 64 ARG A O 5
ATOM 7559 N N . LEU A 1 65 ? -3.325 -3.038 -5.214 1.00 33.32 65 LEU A N 5
ATOM 7560 C CA . LEU A 1 65 ? -4.215 -1.950 -4.851 1.00 5.33 65 LEU A CA 5
ATOM 7561 C C . LEU A 1 65 ? -4.387 -0.985 -5.999 1.00 14.43 65 LEU A C 5
ATOM 7562 O O . LEU A 1 65 ? -5.494 -0.555 -6.294 1.00 62.45 65 LEU A O 5
ATOM 7578 N N . PHE A 1 66 ? -3.288 -0.674 -6.657 1.00 12.03 66 PHE A N 5
ATOM 7579 C CA . PHE A 1 66 ? -3.298 0.230 -7.796 1.00 62.02 66 PHE A CA 5
ATOM 7580 C C . PHE A 1 66 ? -4.100 -0.393 -8.937 1.00 0.13 66 PHE A C 5
ATOM 7581 O O . PHE A 1 66 ? -4.779 0.302 -9.698 1.00 60.12 66 PHE A O 5
ATOM 7598 N N . ALA A 1 67 ? -4.043 -1.709 -9.013 1.00 11.44 67 ALA A N 5
ATOM 7599 C CA . ALA A 1 67 ? -4.792 -2.465 -9.988 1.00 3.14 67 ALA A CA 5
ATOM 7600 C C . ALA A 1 67 ? -6.293 -2.439 -9.690 1.00 52.05 67 ALA A C 5
ATOM 7601 O O . ALA A 1 67 ? -7.107 -2.622 -10.602 1.00 11.14 67 ALA A O 5
ATOM 7608 N N . GLN A 1 68 ? -6.670 -2.222 -8.418 1.00 61.32 68 GLN A N 5
ATOM 7609 C CA . GLN A 1 68 ? -8.047 -2.095 -8.061 1.00 0.34 68 GLN A CA 5
ATOM 7610 C C . GLN A 1 68 ? -8.543 -0.742 -8.523 1.00 23.24 68 GLN A C 5
ATOM 7611 O O . GLN A 1 68 ? -9.686 -0.588 -8.969 1.00 71.22 68 GLN A O 5
ATOM 7625 N N . GLY A 1 69 ? -7.675 0.228 -8.402 1.00 12.30 69 GLY A N 5
ATOM 7626 C CA . GLY A 1 69 ? -8.000 1.570 -8.711 1.00 24.55 69 GLY A CA 5
ATOM 7627 C C . GLY A 1 69 ? -6.923 2.485 -8.283 1.00 64.23 69 GLY A C 5
ATOM 7628 O O . GLY A 1 69 ? -6.353 2.310 -7.210 1.00 34.21 69 GLY A O 5
ATOM 7632 N N . MET A 1 70 ? -6.618 3.453 -9.099 1.00 64.41 70 MET A N 5
ATOM 7633 C CA . MET A 1 70 ? -5.714 4.498 -8.687 1.00 31.43 70 MET A CA 5
ATOM 7634 C C . MET A 1 70 ? -6.449 5.335 -7.657 1.00 35.54 70 MET A C 5
ATOM 7635 O O . MET A 1 70 ? -5.859 5.922 -6.753 1.00 72.22 70 MET A O 5
ATOM 7649 N N . ALA A 1 71 ? -7.769 5.312 -7.786 1.00 4.13 71 ALA A N 5
ATOM 7650 C CA . ALA A 1 71 ? -8.663 5.941 -6.855 1.00 62.10 71 ALA A CA 5
ATOM 7651 C C . ALA A 1 71 ? -8.692 5.106 -5.576 1.00 72.31 71 ALA A C 5
ATOM 7652 O O . ALA A 1 71 ? -8.752 5.644 -4.467 1.00 15.01 71 ALA A O 5
ATOM 7659 N N . THR A 1 72 ? -8.640 3.783 -5.752 1.00 12.11 72 THR A N 5
ATOM 7660 C CA . THR A 1 72 ? -8.527 2.848 -4.664 1.00 12.20 72 THR A CA 5
ATOM 7661 C C . THR A 1 72 ? -7.254 3.134 -3.869 1.00 74.15 72 THR A C 5
ATOM 7662 O O . THR A 1 72 ? -7.271 3.134 -2.641 1.00 24.43 72 THR A O 5
ATOM 7673 N N . TRP A 1 73 ? -6.174 3.404 -4.581 1.00 44.44 73 TRP A N 5
ATOM 7674 C CA . TRP A 1 73 ? -4.914 3.734 -3.965 1.00 62.45 73 TRP A CA 5
ATOM 7675 C C . TRP A 1 73 ? -5.042 5.014 -3.120 1.00 41.55 73 TRP A C 5
ATOM 7676 O O . TRP A 1 73 ? -4.580 5.055 -1.975 1.00 63.12 73 TRP A O 5
ATOM 7697 N N . LYS A 1 74 ? -5.684 6.045 -3.686 1.00 71.45 74 LYS A N 5
ATOM 7698 C CA . LYS A 1 74 ? -5.957 7.293 -2.970 1.00 53.31 74 LYS A CA 5
ATOM 7699 C C . LYS A 1 74 ? -6.684 7.018 -1.657 1.00 33.33 74 LYS A C 5
ATOM 7700 O O . LYS A 1 74 ? -6.308 7.548 -0.601 1.00 40.12 74 LYS A O 5
ATOM 7719 N N . SER A 1 75 ? -7.699 6.179 -1.722 1.00 24.14 75 SER A N 5
ATOM 7720 C CA . SER A 1 75 ? -8.455 5.801 -0.597 1.00 31.21 75 SER A CA 5
ATOM 7721 C C . SER A 1 75 ? -7.617 4.997 0.408 1.00 62.20 75 SER A C 5
ATOM 7722 O O . SER A 1 75 ? -7.692 5.224 1.617 1.00 20.33 75 SER A O 5
ATOM 7730 N N . PHE A 1 76 ? -6.813 4.090 -0.105 1.00 4.43 76 PHE A N 5
ATOM 7731 C CA . PHE A 1 76 ? -5.938 3.274 0.708 1.00 42.32 76 PHE A CA 5
ATOM 7732 C C . PHE A 1 76 ? -4.986 4.122 1.526 1.00 31.04 76 PHE A C 5
ATOM 7733 O O . PHE A 1 76 ? -4.873 3.923 2.720 1.00 3.22 76 PHE A O 5
ATOM 7750 N N . ILE A 1 77 ? -4.324 5.071 0.880 1.00 45.55 77 ILE A N 5
ATOM 7751 C CA . ILE A 1 77 ? -3.340 5.925 1.549 1.00 23.35 77 ILE A CA 5
ATOM 7752 C C . ILE A 1 77 ? -3.987 6.737 2.676 1.00 12.43 77 ILE A C 5
ATOM 7753 O O . ILE A 1 77 ? -3.365 6.974 3.727 1.00 53.31 77 ILE A O 5
ATOM 7769 N N . ASN A 1 78 ? -5.236 7.117 2.469 1.00 42.42 78 ASN A N 5
ATOM 7770 C CA . ASN A 1 78 ? -6.015 7.811 3.492 1.00 65.50 78 ASN A CA 5
ATOM 7771 C C . ASN A 1 78 ? -6.096 6.969 4.746 1.00 11.21 78 ASN A C 5
ATOM 7772 O O . ASN A 1 78 ? -5.793 7.436 5.856 1.00 62.21 78 ASN A O 5
ATOM 7783 N N . ASP A 1 79 ? -6.447 5.722 4.552 1.00 72.22 79 ASP A N 5
ATOM 7784 C CA . ASP A 1 79 ? -6.615 4.774 5.634 1.00 30.13 79 ASP A CA 5
ATOM 7785 C C . ASP A 1 79 ? -5.277 4.372 6.202 1.00 40.35 79 ASP A C 5
ATOM 7786 O O . ASP A 1 79 ? -5.128 4.257 7.381 1.00 52.24 79 ASP A O 5
ATOM 7795 N N . LEU A 1 80 ? -4.322 4.187 5.331 1.00 55.01 80 LEU A N 5
ATOM 7796 C CA . LEU A 1 80 ? -2.932 3.839 5.658 1.00 33.31 80 LEU A CA 5
ATOM 7797 C C . LEU A 1 80 ? -2.391 4.808 6.709 1.00 72.20 80 LEU A C 5
ATOM 7798 O O . LEU A 1 80 ? -1.955 4.399 7.775 1.00 4.23 80 LEU A O 5
ATOM 7814 N N . CYS A 1 81 ? -2.478 6.088 6.417 1.00 30.55 81 CYS A N 5
ATOM 7815 C CA . CYS A 1 81 ? -1.985 7.111 7.328 1.00 4.31 81 CYS A CA 5
ATOM 7816 C C . CYS A 1 81 ? -2.812 7.120 8.611 1.00 21.51 81 CYS A C 5
ATOM 7817 O O . CYS A 1 81 ? -2.273 7.188 9.702 1.00 32.43 81 CYS A O 5
ATOM 7825 N N . PHE A 1 82 ? -4.113 6.965 8.454 1.00 53.10 82 PHE A N 5
ATOM 7826 C CA . PHE A 1 82 ? -5.056 7.005 9.559 1.00 22.20 82 PHE A CA 5
ATOM 7827 C C . PHE A 1 82 ? -4.850 5.843 10.529 1.00 21.12 82 PHE A C 5
ATOM 7828 O O . PHE A 1 82 ? -4.774 6.034 11.742 1.00 22.21 82 PHE A O 5
ATOM 7845 N N . GLU A 1 83 ? -4.762 4.658 9.987 1.00 41.15 83 GLU A N 5
ATOM 7846 C CA . GLU A 1 83 ? -4.714 3.445 10.773 1.00 45.02 83 GLU A CA 5
ATOM 7847 C C . GLU A 1 83 ? -3.319 3.146 11.323 1.00 72.40 83 GLU A C 5
ATOM 7848 O O . GLU A 1 83 ? -3.174 2.346 12.255 1.00 44.32 83 GLU A O 5
ATOM 7860 N N . LEU A 1 84 ? -2.302 3.762 10.761 1.00 33.43 84 LEU A N 5
ATOM 7861 C CA . LEU A 1 84 ? -0.942 3.525 11.228 1.00 14.14 84 LEU A CA 5
ATOM 7862 C C . LEU A 1 84 ? -0.418 4.658 12.086 1.00 61.10 84 LEU A C 5
ATOM 7863 O O . LEU A 1 84 ? 0.247 4.425 13.094 1.00 42.13 84 LEU A O 5
ATOM 7879 N N . ASP A 1 85 ? -0.730 5.871 11.714 1.00 61.52 85 ASP A N 5
ATOM 7880 C CA . ASP A 1 85 ? -0.166 7.017 12.363 1.00 3.33 85 ASP A CA 5
ATOM 7881 C C . ASP A 1 85 ? -1.282 8.051 12.545 1.00 62.25 85 ASP A C 5
ATOM 7882 O O . ASP A 1 85 ? -2.453 7.677 12.711 1.00 14.10 85 ASP A O 5
ATOM 7891 N N . VAL A 1 86 ? -0.940 9.300 12.572 1.00 53.10 86 VAL A N 5
ATOM 7892 C CA . VAL A 1 86 ? -1.903 10.365 12.641 1.00 21.20 86 VAL A CA 5
ATOM 7893 C C . VAL A 1 86 ? -1.979 10.999 11.258 1.00 25.45 86 VAL A C 5
ATOM 7894 O O . VAL A 1 86 ? -1.126 10.711 10.418 1.00 55.01 86 VAL A O 5
ATOM 7907 N N . PRO A 1 87 ? -2.985 11.833 10.959 1.00 70.25 87 PRO A N 5
ATOM 7908 C CA . PRO A 1 87 ? -3.064 12.494 9.670 1.00 71.44 87 PRO A CA 5
ATOM 7909 C C . PRO A 1 87 ? -1.988 13.574 9.524 1.00 63.11 87 PRO A C 5
ATOM 7910 O O . PRO A 1 87 ? -2.185 14.730 9.898 1.00 71.43 87 PRO A O 5
ATOM 7921 N N . LEU A 1 88 ? -0.814 13.163 9.074 1.00 3.32 88 LEU A N 5
ATOM 7922 C CA . LEU A 1 88 ? 0.275 14.048 8.845 1.00 14.33 88 LEU A CA 5
ATOM 7923 C C . LEU A 1 88 ? 0.110 14.835 7.544 1.00 4.24 88 LEU A C 5
ATOM 7924 O O . LEU A 1 88 ? 0.813 15.816 7.296 1.00 61.23 88 LEU A O 5
ATOM 7940 N N . ASP A 1 89 ? -0.837 14.369 6.738 1.00 62.12 89 ASP A N 5
ATOM 7941 C CA . ASP A 1 89 ? -1.287 14.993 5.490 1.00 42.21 89 ASP A CA 5
ATOM 7942 C C . ASP A 1 89 ? -0.200 15.311 4.469 1.00 65.31 89 ASP A C 5
ATOM 7943 O O . ASP A 1 89 ? 0.360 16.406 4.426 1.00 21.02 89 ASP A O 5
ATOM 7952 N N . MET A 1 90 ? 0.125 14.308 3.717 1.00 72.41 90 MET A N 5
ATOM 7953 C CA . MET A 1 90 ? 0.954 14.389 2.521 1.00 22.43 90 MET A CA 5
ATOM 7954 C C . MET A 1 90 ? 0.552 13.178 1.714 1.00 45.43 90 MET A C 5
ATOM 7955 O O . MET A 1 90 ? 1.298 12.611 0.931 1.00 75.03 90 MET A O 5
ATOM 7969 N N . GLU A 1 91 ? -0.704 12.878 1.894 1.00 44.44 91 GLU A N 5
ATOM 7970 C CA . GLU A 1 91 ? -1.384 11.716 1.400 1.00 21.13 91 GLU A CA 5
ATOM 7971 C C . GLU A 1 91 ? -1.352 11.647 -0.126 1.00 53.41 91 GLU A C 5
ATOM 7972 O O . GLU A 1 91 ? -0.940 10.659 -0.669 1.00 71.23 91 GLU A O 5
ATOM 7984 N N . ILE A 1 92 ? -1.732 12.723 -0.797 1.00 60.11 92 ILE A N 5
ATOM 7985 C CA . ILE A 1 92 ? -1.795 12.771 -2.272 1.00 72.21 92 ILE A CA 5
ATOM 7986 C C . ILE A 1 92 ? -0.398 12.513 -2.913 1.00 50.23 92 ILE A C 5
ATOM 7987 O O . ILE A 1 92 ? -0.314 11.782 -3.876 1.00 23.22 92 ILE A O 5
ATOM 8003 N N . PRO A 1 93 ? 0.707 13.133 -2.429 1.00 3.33 93 PRO A N 5
ATOM 8004 C CA . PRO A 1 93 ? 2.063 12.756 -2.861 1.00 55.25 93 PRO A CA 5
ATOM 8005 C C . PRO A 1 93 ? 2.275 11.218 -2.820 1.00 21.35 93 PRO A C 5
ATOM 8006 O O . PRO A 1 93 ? 2.926 10.648 -3.700 1.00 63.35 93 PRO A O 5
ATOM 8017 N N . LEU A 1 94 ? 1.698 10.569 -1.814 1.00 72.35 94 LEU A N 5
ATOM 8018 C CA . LEU A 1 94 ? 1.718 9.106 -1.696 1.00 13.43 94 LEU A CA 5
ATOM 8019 C C . LEU A 1 94 ? 0.717 8.461 -2.671 1.00 34.01 94 LEU A C 5
ATOM 8020 O O . LEU A 1 94 ? 0.963 7.390 -3.195 1.00 23.44 94 LEU A O 5
ATOM 8036 N N . VAL A 1 95 ? -0.423 9.117 -2.903 1.00 75.31 95 VAL A N 5
ATOM 8037 C CA . VAL A 1 95 ? -1.443 8.607 -3.779 1.00 52.30 95 VAL A CA 5
ATOM 8038 C C . VAL A 1 95 ? -0.963 8.618 -5.237 1.00 45.41 95 VAL A C 5
ATOM 8039 O O . VAL A 1 95 ? -1.326 7.790 -6.060 1.00 64.43 95 VAL A O 5
ATOM 8052 N N . SER A 1 96 ? -0.140 9.553 -5.496 1.00 61.15 96 SER A N 5
ATOM 8053 C CA . SER A 1 96 ? 0.441 9.813 -6.786 1.00 25.31 96 SER A CA 5
ATOM 8054 C C . SER A 1 96 ? 1.663 8.940 -7.060 1.00 5.02 96 SER A C 5
ATOM 8055 O O . SER A 1 96 ? 2.273 9.050 -8.120 1.00 44.15 96 SER A O 5
ATOM 8063 N N . ILE A 1 97 ? 1.966 8.070 -6.148 1.00 32.10 97 ILE A N 5
ATOM 8064 C CA . ILE A 1 97 ? 3.203 7.301 -6.162 1.00 11.24 97 ILE A CA 5
ATOM 8065 C C . ILE A 1 97 ? 3.354 6.357 -7.396 1.00 61.42 97 ILE A C 5
ATOM 8066 O O . ILE A 1 97 ? 4.473 6.026 -7.801 1.00 11.44 97 ILE A O 5
ATOM 8082 N N . TRP A 1 98 ? 2.248 5.935 -7.984 1.00 22.44 98 TRP A N 5
ATOM 8083 C CA . TRP A 1 98 ? 2.313 5.046 -9.142 1.00 71.22 98 TRP A CA 5
ATOM 8084 C C . TRP A 1 98 ? 2.089 5.803 -10.439 1.00 10.03 98 TRP A C 5
ATOM 8085 O O . TRP A 1 98 ? 2.479 5.340 -11.512 1.00 33.03 98 TRP A O 5
ATOM 8106 N N . GLY A 1 99 ? 1.456 6.940 -10.339 1.00 11.15 99 GLY A N 5
ATOM 8107 C CA . GLY A 1 99 ? 1.058 7.669 -11.520 1.00 23.44 99 GLY A CA 5
ATOM 8108 C C . GLY A 1 99 ? -0.409 7.415 -11.792 1.00 43.12 99 GLY A C 5
ATOM 8109 O O . GLY A 1 99 ? -0.748 6.635 -12.689 1.00 30.42 99 GLY A O 5
ATOM 8113 N N . PRO A 1 100 ? -1.312 8.043 -11.013 1.00 23.23 100 PRO A N 5
ATOM 8114 C CA . PRO A 1 100 ? -2.751 7.777 -11.078 1.00 60.23 100 PRO A CA 5
ATOM 8115 C C . PRO A 1 100 ? -3.386 8.199 -12.392 1.00 13.44 100 PRO A C 5
ATOM 8116 O O . PRO A 1 100 ? -3.429 9.388 -12.726 1.00 22.44 100 PRO A O 5
ATOM 8127 N N . ARG A 1 101 ? -3.842 7.229 -13.139 1.00 54.32 101 ARG A N 5
ATOM 8128 C CA . ARG A 1 101 ? -4.523 7.430 -14.351 1.00 53.34 101 ARG A CA 5
ATOM 8129 C C . ARG A 1 101 ? -5.359 6.195 -14.591 1.00 31.40 101 ARG A C 5
ATOM 8130 O O . ARG A 1 101 ? -4.767 5.139 -14.899 1.00 43.31 101 ARG A O 5
ATOM 8151 N N . GLY A 1 1 ? -7.575 19.574 3.561 1.00 42.52 1 GLY A N 6
ATOM 8152 C CA . GLY A 1 1 ? -6.747 20.734 3.278 1.00 73.01 1 GLY A CA 6
ATOM 8153 C C . GLY A 1 1 ? -7.240 21.444 2.044 1.00 2.31 1 GLY A C 6
ATOM 8154 O O . GLY A 1 1 ? -8.315 21.113 1.541 1.00 45.14 1 GLY A O 6
ATOM 8160 N N . PRO A 1 2 ? -6.487 22.428 1.522 1.00 25.35 2 PRO A N 6
ATOM 8161 C CA . PRO A 1 2 ? -6.895 23.192 0.335 1.00 54.03 2 PRO A CA 6
ATOM 8162 C C . PRO A 1 2 ? -6.989 22.315 -0.918 1.00 33.44 2 PRO A C 6
ATOM 8163 O O . PRO A 1 2 ? -7.985 22.372 -1.655 1.00 73.11 2 PRO A O 6
ATOM 8174 N N . LEU A 1 3 ? -5.967 21.497 -1.141 1.00 2.21 3 LEU A N 6
ATOM 8175 C CA . LEU A 1 3 ? -5.924 20.614 -2.288 1.00 31.34 3 LEU A CA 6
ATOM 8176 C C . LEU A 1 3 ? -6.945 19.490 -2.152 1.00 45.52 3 LEU A C 6
ATOM 8177 O O . LEU A 1 3 ? -6.724 18.508 -1.430 1.00 74.44 3 LEU A O 6
ATOM 8193 N N . GLY A 1 4 ? -8.065 19.661 -2.798 1.00 31.32 4 GLY A N 6
ATOM 8194 C CA . GLY A 1 4 ? -9.108 18.673 -2.763 1.00 0.25 4 GLY A CA 6
ATOM 8195 C C . GLY A 1 4 ? -9.001 17.733 -3.932 1.00 31.00 4 GLY A C 6
ATOM 8196 O O . GLY A 1 4 ? -9.541 16.625 -3.898 1.00 21.35 4 GLY A O 6
ATOM 8200 N N . SER A 1 5 ? -8.316 18.182 -4.960 1.00 63.24 5 SER A N 6
ATOM 8201 C CA . SER A 1 5 ? -8.104 17.410 -6.156 1.00 13.34 5 SER A CA 6
ATOM 8202 C C . SER A 1 5 ? -7.242 16.182 -5.862 1.00 22.40 5 SER A C 6
ATOM 8203 O O . SER A 1 5 ? -6.074 16.300 -5.484 1.00 14.54 5 SER A O 6
ATOM 8211 N N . MET A 1 6 ? -7.815 15.013 -6.038 1.00 20.32 6 MET A N 6
ATOM 8212 C CA . MET A 1 6 ? -7.108 13.784 -5.815 1.00 1.04 6 MET A CA 6
ATOM 8213 C C . MET A 1 6 ? -6.407 13.323 -7.070 1.00 65.42 6 MET A C 6
ATOM 8214 O O . MET A 1 6 ? -5.781 12.270 -7.116 1.00 34.45 6 MET A O 6
ATOM 8228 N N . ASP A 1 7 ? -6.539 14.110 -8.088 1.00 53.24 7 ASP A N 6
ATOM 8229 C CA . ASP A 1 7 ? -5.891 13.877 -9.371 1.00 1.24 7 ASP A CA 6
ATOM 8230 C C . ASP A 1 7 ? -4.751 14.829 -9.575 1.00 64.25 7 ASP A C 6
ATOM 8231 O O . ASP A 1 7 ? -4.364 15.115 -10.696 1.00 20.21 7 ASP A O 6
ATOM 8240 N N . ALA A 1 8 ? -4.188 15.305 -8.482 1.00 32.03 8 ALA A N 6
ATOM 8241 C CA . ALA A 1 8 ? -2.996 16.138 -8.543 1.00 44.11 8 ALA A CA 6
ATOM 8242 C C . ALA A 1 8 ? -1.776 15.257 -8.777 1.00 1.54 8 ALA A C 6
ATOM 8243 O O . ALA A 1 8 ? -0.748 15.710 -9.231 1.00 24.52 8 ALA A O 6
ATOM 8250 N N . GLU A 1 9 ? -1.961 13.981 -8.523 1.00 73.54 9 GLU A N 6
ATOM 8251 C CA . GLU A 1 9 ? -0.942 12.925 -8.610 1.00 74.21 9 GLU A CA 6
ATOM 8252 C C . GLU A 1 9 ? -0.196 12.846 -9.946 1.00 61.13 9 GLU A C 6
ATOM 8253 O O . GLU A 1 9 ? 1.024 12.620 -9.975 1.00 35.22 9 GLU A O 6
ATOM 8265 N N . SER A 1 10 ? -0.919 13.020 -11.014 1.00 2.13 10 SER A N 6
ATOM 8266 C CA . SER A 1 10 ? -0.395 13.042 -12.363 1.00 42.25 10 SER A CA 6
ATOM 8267 C C . SER A 1 10 ? 0.660 14.146 -12.505 1.00 53.22 10 SER A C 6
ATOM 8268 O O . SER A 1 10 ? 1.707 13.969 -13.123 1.00 53.20 10 SER A O 6
ATOM 8276 N N . ILE A 1 11 ? 0.360 15.259 -11.919 1.00 22.22 11 ILE A N 6
ATOM 8277 C CA . ILE A 1 11 ? 1.151 16.432 -11.979 1.00 44.00 11 ILE A CA 6
ATOM 8278 C C . ILE A 1 11 ? 2.231 16.448 -10.875 1.00 71.44 11 ILE A C 6
ATOM 8279 O O . ILE A 1 11 ? 3.351 16.905 -11.090 1.00 5.01 11 ILE A O 6
ATOM 8295 N N . ARG A 1 12 ? 1.877 15.940 -9.718 1.00 63.55 12 ARG A N 6
ATOM 8296 C CA . ARG A 1 12 ? 2.734 15.935 -8.538 1.00 3.12 12 ARG A CA 6
ATOM 8297 C C . ARG A 1 12 ? 3.888 14.957 -8.607 1.00 3.05 12 ARG A C 6
ATOM 8298 O O . ARG A 1 12 ? 5.031 15.354 -8.361 1.00 43.45 12 ARG A O 6
ATOM 8319 N N . LEU A 1 13 ? 3.595 13.698 -8.965 1.00 33.32 13 LEU A N 6
ATOM 8320 C CA . LEU A 1 13 ? 4.564 12.600 -8.905 1.00 61.32 13 LEU A CA 6
ATOM 8321 C C . LEU A 1 13 ? 5.002 12.358 -7.440 1.00 42.13 13 LEU A C 6
ATOM 8322 O O . LEU A 1 13 ? 4.382 12.888 -6.503 1.00 24.22 13 LEU A O 6
ATOM 8338 N N . ASN A 1 14 ? 6.029 11.563 -7.226 1.00 52.02 14 ASN A N 6
ATOM 8339 C CA . ASN A 1 14 ? 6.468 11.267 -5.862 1.00 11.14 14 ASN A CA 6
ATOM 8340 C C . ASN A 1 14 ? 7.983 11.269 -5.758 1.00 14.31 14 ASN A C 6
ATOM 8341 O O . ASN A 1 14 ? 8.694 11.449 -6.760 1.00 33.30 14 ASN A O 6
ATOM 8352 N N . ASN A 1 15 ? 8.466 11.040 -4.557 1.00 65.24 15 ASN A N 6
ATOM 8353 C CA . ASN A 1 15 ? 9.885 11.003 -4.247 1.00 11.35 15 ASN A CA 6
ATOM 8354 C C . ASN A 1 15 ? 10.240 9.568 -3.831 1.00 53.34 15 ASN A C 6
ATOM 8355 O O . ASN A 1 15 ? 9.428 8.888 -3.200 1.00 45.02 15 ASN A O 6
ATOM 8366 N N . GLU A 1 16 ? 11.432 9.117 -4.178 1.00 72.50 16 GLU A N 6
ATOM 8367 C CA . GLU A 1 16 ? 11.896 7.768 -3.866 1.00 41.14 16 GLU A CA 6
ATOM 8368 C C . GLU A 1 16 ? 12.010 7.575 -2.340 1.00 41.44 16 GLU A C 6
ATOM 8369 O O . GLU A 1 16 ? 11.789 6.476 -1.827 1.00 33.11 16 GLU A O 6
ATOM 8381 N N . ASN A 1 17 ? 12.286 8.674 -1.625 1.00 1.13 17 ASN A N 6
ATOM 8382 C CA . ASN A 1 17 ? 12.360 8.657 -0.147 1.00 43.51 17 ASN A CA 6
ATOM 8383 C C . ASN A 1 17 ? 11.022 8.226 0.410 1.00 2.34 17 ASN A C 6
ATOM 8384 O O . ASN A 1 17 ? 10.940 7.447 1.364 1.00 70.13 17 ASN A O 6
ATOM 8395 N N . LEU A 1 18 ? 9.985 8.714 -0.240 1.00 14.25 18 LEU A N 6
ATOM 8396 C CA . LEU A 1 18 ? 8.608 8.483 0.130 1.00 22.21 18 LEU A CA 6
ATOM 8397 C C . LEU A 1 18 ? 8.233 7.031 -0.202 1.00 12.53 18 LEU A C 6
ATOM 8398 O O . LEU A 1 18 ? 7.536 6.374 0.567 1.00 31.31 18 LEU A O 6
ATOM 8414 N N . TRP A 1 19 ? 8.737 6.534 -1.332 1.00 62.21 19 TRP A N 6
ATOM 8415 C CA . TRP A 1 19 ? 8.543 5.136 -1.731 1.00 73.32 19 TRP A CA 6
ATOM 8416 C C . TRP A 1 19 ? 9.145 4.212 -0.690 1.00 43.23 19 TRP A C 6
ATOM 8417 O O . TRP A 1 19 ? 8.469 3.313 -0.183 1.00 43.21 19 TRP A O 6
ATOM 8438 N N . ALA A 1 20 ? 10.398 4.473 -0.346 1.00 61.14 20 ALA A N 6
ATOM 8439 C CA . ALA A 1 20 ? 11.103 3.688 0.641 1.00 3.23 20 ALA A CA 6
ATOM 8440 C C . ALA A 1 20 ? 10.407 3.775 1.988 1.00 45.42 20 ALA A C 6
ATOM 8441 O O . ALA A 1 20 ? 10.309 2.790 2.689 1.00 70.40 20 ALA A O 6
ATOM 8448 N N . TRP A 1 21 ? 9.898 4.957 2.316 1.00 40.23 21 TRP A N 6
ATOM 8449 C CA . TRP A 1 21 ? 9.158 5.169 3.552 1.00 22.44 21 TRP A CA 6
ATOM 8450 C C . TRP A 1 21 ? 7.903 4.299 3.597 1.00 25.11 21 TRP A C 6
ATOM 8451 O O . TRP A 1 21 ? 7.701 3.553 4.554 1.00 30.25 21 TRP A O 6
ATOM 8472 N N . LEU A 1 22 ? 7.108 4.356 2.537 1.00 15.23 22 LEU A N 6
ATOM 8473 C CA . LEU A 1 22 ? 5.864 3.601 2.453 1.00 53.02 22 LEU A CA 6
ATOM 8474 C C . LEU A 1 22 ? 6.167 2.104 2.545 1.00 41.12 22 LEU A C 6
ATOM 8475 O O . LEU A 1 22 ? 5.596 1.398 3.379 1.00 43.05 22 LEU A O 6
ATOM 8491 N N . VAL A 1 23 ? 7.107 1.655 1.737 1.00 23.31 23 VAL A N 6
ATOM 8492 C CA . VAL A 1 23 ? 7.499 0.258 1.695 1.00 25.50 23 VAL A CA 6
ATOM 8493 C C . VAL A 1 23 ? 8.049 -0.221 3.046 1.00 50.52 23 VAL A C 6
ATOM 8494 O O . VAL A 1 23 ? 7.636 -1.257 3.553 1.00 34.21 23 VAL A O 6
ATOM 8507 N N . ARG A 1 24 ? 8.925 0.562 3.639 1.00 23.40 24 ARG A N 6
ATOM 8508 C CA . ARG A 1 24 ? 9.583 0.186 4.881 1.00 52.42 24 ARG A CA 6
ATOM 8509 C C . ARG A 1 24 ? 8.612 0.174 6.046 1.00 22.45 24 ARG A C 6
ATOM 8510 O O . ARG A 1 24 ? 8.610 -0.754 6.838 1.00 63.53 24 ARG A O 6
ATOM 8531 N N . LEU A 1 25 ? 7.760 1.169 6.109 1.00 22.33 25 LEU A N 6
ATOM 8532 C CA . LEU A 1 25 ? 6.819 1.316 7.206 1.00 54.53 25 LEU A CA 6
ATOM 8533 C C . LEU A 1 25 ? 5.790 0.175 7.154 1.00 12.21 25 LEU A C 6
ATOM 8534 O O . LEU A 1 25 ? 5.489 -0.449 8.168 1.00 13.43 25 LEU A O 6
ATOM 8550 N N . LEU A 1 26 ? 5.297 -0.123 5.970 1.00 52.01 26 LEU A N 6
ATOM 8551 C CA . LEU A 1 26 ? 4.355 -1.207 5.770 1.00 35.35 26 LEU A CA 6
ATOM 8552 C C . LEU A 1 26 ? 5.008 -2.553 5.954 1.00 33.33 26 LEU A C 6
ATOM 8553 O O . LEU A 1 26 ? 4.355 -3.518 6.308 1.00 14.31 26 LEU A O 6
ATOM 8569 N N . SER A 1 27 ? 6.316 -2.606 5.746 1.00 52.14 27 SER A N 6
ATOM 8570 C CA . SER A 1 27 ? 7.096 -3.811 5.937 1.00 5.12 27 SER A CA 6
ATOM 8571 C C . SER A 1 27 ? 7.177 -4.116 7.445 1.00 65.51 27 SER A C 6
ATOM 8572 O O . SER A 1 27 ? 7.573 -5.210 7.864 1.00 71.51 27 SER A O 6
ATOM 8580 N N . LYS A 1 28 ? 6.787 -3.137 8.266 1.00 44.10 28 LYS A N 6
ATOM 8581 C CA . LYS A 1 28 ? 6.771 -3.319 9.684 1.00 13.02 28 LYS A CA 6
ATOM 8582 C C . LYS A 1 28 ? 5.364 -3.586 10.140 1.00 31.33 28 LYS A C 6
ATOM 8583 O O . LYS A 1 28 ? 5.115 -3.848 11.311 1.00 65.33 28 LYS A O 6
ATOM 8602 N N . ASN A 1 29 ? 4.438 -3.496 9.203 1.00 74.32 29 ASN A N 6
ATOM 8603 C CA . ASN A 1 29 ? 3.021 -3.628 9.476 1.00 70.32 29 ASN A CA 6
ATOM 8604 C C . ASN A 1 29 ? 2.337 -4.492 8.426 1.00 44.31 29 ASN A C 6
ATOM 8605 O O . ASN A 1 29 ? 1.286 -4.102 7.894 1.00 54.12 29 ASN A O 6
ATOM 8616 N N . PRO A 1 30 ? 2.842 -5.719 8.138 1.00 14.02 30 PRO A N 6
ATOM 8617 C CA . PRO A 1 30 ? 2.241 -6.559 7.105 1.00 14.15 30 PRO A CA 6
ATOM 8618 C C . PRO A 1 30 ? 0.916 -7.081 7.615 1.00 13.30 30 PRO A C 6
ATOM 8619 O O . PRO A 1 30 ? 0.002 -7.399 6.854 1.00 64.43 30 PRO A O 6
ATOM 8630 N N . GLU A 1 31 ? 0.819 -7.071 8.918 1.00 73.23 31 GLU A N 6
ATOM 8631 C CA . GLU A 1 31 ? -0.309 -7.510 9.646 1.00 61.41 31 GLU A CA 6
ATOM 8632 C C . GLU A 1 31 ? -1.445 -6.508 9.496 1.00 55.12 31 GLU A C 6
ATOM 8633 O O . GLU A 1 31 ? -2.608 -6.900 9.400 1.00 12.25 31 GLU A O 6
ATOM 8645 N N . TRP A 1 32 ? -1.121 -5.211 9.456 1.00 22.43 32 TRP A N 6
ATOM 8646 C CA . TRP A 1 32 ? -2.146 -4.227 9.182 1.00 63.40 32 TRP A CA 6
ATOM 8647 C C . TRP A 1 32 ? -2.489 -4.265 7.701 1.00 64.01 32 TRP A C 6
ATOM 8648 O O . TRP A 1 32 ? -3.664 -4.254 7.303 1.00 42.12 32 TRP A O 6
ATOM 8669 N N . LEU A 1 33 ? -1.443 -4.312 6.902 1.00 52.01 33 LEU A N 6
ATOM 8670 C CA . LEU A 1 33 ? -1.531 -4.248 5.461 1.00 45.51 33 LEU A CA 6
ATOM 8671 C C . LEU A 1 33 ? -2.421 -5.326 4.892 1.00 62.23 33 LEU A C 6
ATOM 8672 O O . LEU A 1 33 ? -3.304 -5.030 4.110 1.00 62.12 33 LEU A O 6
ATOM 8688 N N . SER A 1 34 ? -2.208 -6.549 5.317 1.00 65.43 34 SER A N 6
ATOM 8689 C CA . SER A 1 34 ? -3.010 -7.695 4.856 1.00 10.23 34 SER A CA 6
ATOM 8690 C C . SER A 1 34 ? -4.520 -7.471 5.104 1.00 72.21 34 SER A C 6
ATOM 8691 O O . SER A 1 34 ? -5.360 -7.806 4.252 1.00 2.21 34 SER A O 6
ATOM 8699 N N . ALA A 1 35 ? -4.842 -6.834 6.222 1.00 53.42 35 ALA A N 6
ATOM 8700 C CA . ALA A 1 35 ? -6.219 -6.546 6.571 1.00 13.14 35 ALA A CA 6
ATOM 8701 C C . ALA A 1 35 ? -6.811 -5.540 5.590 1.00 2.04 35 ALA A C 6
ATOM 8702 O O . ALA A 1 35 ? -7.971 -5.647 5.181 1.00 51.13 35 ALA A O 6
ATOM 8709 N N . LYS A 1 36 ? -6.014 -4.572 5.195 1.00 0.11 36 LYS A N 6
ATOM 8710 C CA . LYS A 1 36 ? -6.462 -3.596 4.225 1.00 32.34 36 LYS A CA 6
ATOM 8711 C C . LYS A 1 36 ? -6.461 -4.166 2.832 1.00 2.32 36 LYS A C 6
ATOM 8712 O O . LYS A 1 36 ? -7.370 -3.899 2.073 1.00 65.50 36 LYS A O 6
ATOM 8731 N N . LEU A 1 37 ? -5.475 -4.990 2.529 1.00 50.15 37 LEU A N 6
ATOM 8732 C CA . LEU A 1 37 ? -5.398 -5.667 1.254 1.00 21.42 37 LEU A CA 6
ATOM 8733 C C . LEU A 1 37 ? -6.669 -6.424 0.989 1.00 30.22 37 LEU A C 6
ATOM 8734 O O . LEU A 1 37 ? -7.262 -6.247 -0.023 1.00 75.11 37 LEU A O 6
ATOM 8750 N N . ARG A 1 38 ? -7.125 -7.213 1.939 1.00 52.00 38 ARG A N 6
ATOM 8751 C CA . ARG A 1 38 ? -8.331 -8.008 1.730 1.00 24.24 38 ARG A CA 6
ATOM 8752 C C . ARG A 1 38 ? -9.577 -7.175 1.556 1.00 12.31 38 ARG A C 6
ATOM 8753 O O . ARG A 1 38 ? -10.509 -7.560 0.863 1.00 72.34 38 ARG A O 6
ATOM 8774 N N . SER A 1 39 ? -9.579 -6.054 2.180 1.00 44.25 39 SER A N 6
ATOM 8775 C CA . SER A 1 39 ? -10.624 -5.147 2.125 1.00 53.54 39 SER A CA 6
ATOM 8776 C C . SER A 1 39 ? -10.732 -4.476 0.729 1.00 42.44 39 SER A C 6
ATOM 8777 O O . SER A 1 39 ? -11.787 -3.965 0.345 1.00 33.21 39 SER A O 6
ATOM 8785 N N . PHE A 1 40 ? -9.626 -4.467 0.018 1.00 53.22 40 PHE A N 6
ATOM 8786 C CA . PHE A 1 40 ? -9.541 -3.953 -1.355 1.00 11.51 40 PHE A CA 6
ATOM 8787 C C . PHE A 1 40 ? -9.558 -5.063 -2.399 1.00 22.03 40 PHE A C 6
ATOM 8788 O O . PHE A 1 40 ? -10.232 -4.964 -3.419 1.00 3.03 40 PHE A O 6
ATOM 8805 N N . LEU A 1 41 ? -8.808 -6.095 -2.143 1.00 72.43 41 LEU A N 6
ATOM 8806 C CA . LEU A 1 41 ? -8.704 -7.255 -2.988 1.00 72.31 41 LEU A CA 6
ATOM 8807 C C . LEU A 1 41 ? -9.929 -8.146 -2.831 1.00 13.24 41 LEU A C 6
ATOM 8808 O O . LEU A 1 41 ? -10.194 -8.648 -1.740 1.00 41.13 41 LEU A O 6
ATOM 8824 N N . PRO A 1 42 ? -10.663 -8.386 -3.919 1.00 25.41 42 PRO A N 6
ATOM 8825 C CA . PRO A 1 42 ? -11.906 -9.170 -3.888 1.00 30.34 42 PRO A CA 6
ATOM 8826 C C . PRO A 1 42 ? -11.700 -10.629 -3.456 1.00 71.24 42 PRO A C 6
ATOM 8827 O O . PRO A 1 42 ? -12.566 -11.214 -2.801 1.00 2.43 42 PRO A O 6
ATOM 8838 N N . THR A 1 43 ? -10.572 -11.208 -3.829 1.00 2.44 43 THR A N 6
ATOM 8839 C CA . THR A 1 43 ? -10.287 -12.598 -3.516 1.00 51.51 43 THR A CA 6
ATOM 8840 C C . THR A 1 43 ? -9.105 -12.740 -2.554 1.00 10.13 43 THR A C 6
ATOM 8841 O O . THR A 1 43 ? -8.817 -13.828 -2.054 1.00 14.13 43 THR A O 6
ATOM 8852 N N . MET A 1 44 ? -8.487 -11.600 -2.269 1.00 51.11 44 MET A N 6
ATOM 8853 C CA . MET A 1 44 ? -7.254 -11.473 -1.452 1.00 63.15 44 MET A CA 6
ATOM 8854 C C . MET A 1 44 ? -6.180 -12.517 -1.719 1.00 63.32 44 MET A C 6
ATOM 8855 O O . MET A 1 44 ? -6.135 -13.584 -1.090 1.00 5.33 44 MET A O 6
ATOM 8869 N N . ASP A 1 45 ? -5.279 -12.195 -2.610 1.00 35.04 45 ASP A N 6
ATOM 8870 C CA . ASP A 1 45 ? -4.178 -13.088 -2.922 1.00 61.42 45 ASP A CA 6
ATOM 8871 C C . ASP A 1 45 ? -2.941 -12.581 -2.189 1.00 14.43 45 ASP A C 6
ATOM 8872 O O . ASP A 1 45 ? -1.935 -12.211 -2.782 1.00 1.35 45 ASP A O 6
ATOM 8881 N N . LEU A 1 46 ? -3.070 -12.499 -0.885 1.00 32.14 46 LEU A N 6
ATOM 8882 C CA . LEU A 1 46 ? -2.034 -11.944 -0.025 1.00 74.13 46 LEU A CA 6
ATOM 8883 C C . LEU A 1 46 ? -1.135 -13.008 0.580 1.00 30.43 46 LEU A C 6
ATOM 8884 O O . LEU A 1 46 ? -0.133 -12.698 1.237 1.00 74.03 46 LEU A O 6
ATOM 8900 N N . ASP A 1 47 ? -1.474 -14.243 0.337 1.00 41.33 47 ASP A N 6
ATOM 8901 C CA . ASP A 1 47 ? -0.756 -15.371 0.915 1.00 62.14 47 ASP A CA 6
ATOM 8902 C C . ASP A 1 47 ? 0.516 -15.673 0.139 1.00 70.52 47 ASP A C 6
ATOM 8903 O O . ASP A 1 47 ? 1.413 -16.374 0.611 1.00 50.24 47 ASP A O 6
ATOM 8912 N N . CYS A 1 48 ? 0.609 -15.091 -1.018 1.00 71.42 48 CYS A N 6
ATOM 8913 C CA . CYS A 1 48 ? 1.780 -15.246 -1.853 1.00 75.40 48 CYS A CA 6
ATOM 8914 C C . CYS A 1 48 ? 2.932 -14.406 -1.305 1.00 15.44 48 CYS A C 6
ATOM 8915 O O . CYS A 1 48 ? 3.058 -13.218 -1.604 1.00 41.13 48 CYS A O 6
ATOM 8923 N N . SER A 1 49 ? 3.721 -15.004 -0.463 1.00 23.44 49 SER A N 6
ATOM 8924 C CA . SER A 1 49 ? 4.818 -14.342 0.148 1.00 64.01 49 SER A CA 6
ATOM 8925 C C . SER A 1 49 ? 5.983 -15.326 0.240 1.00 63.33 49 SER A C 6
ATOM 8926 O O . SER A 1 49 ? 6.249 -15.938 1.289 1.00 65.50 49 SER A O 6
ATOM 8934 N N . TYR A 1 50 ? 6.612 -15.520 -0.910 1.00 40.43 50 TYR A N 6
ATOM 8935 C CA . TYR A 1 50 ? 7.767 -16.414 -1.102 1.00 21.33 50 TYR A CA 6
ATOM 8936 C C . TYR A 1 50 ? 8.949 -16.008 -0.276 1.00 62.02 50 TYR A C 6
ATOM 8937 O O . TYR A 1 50 ? 9.782 -16.823 0.117 1.00 13.24 50 TYR A O 6
ATOM 8955 N N . GLU A 1 51 ? 8.999 -14.785 -0.037 1.00 11.13 51 GLU A N 6
ATOM 8956 C CA . GLU A 1 51 ? 9.962 -14.150 0.729 1.00 34.25 51 GLU A CA 6
ATOM 8957 C C . GLU A 1 51 ? 9.214 -13.431 1.839 1.00 62.13 51 GLU A C 6
ATOM 8958 O O . GLU A 1 51 ? 7.977 -13.394 1.791 1.00 63.54 51 GLU A O 6
ATOM 8970 N N . PRO A 1 52 ? 9.895 -12.899 2.867 1.00 51.05 52 PRO A N 6
ATOM 8971 C CA . PRO A 1 52 ? 9.229 -12.072 3.874 1.00 4.51 52 PRO A CA 6
ATOM 8972 C C . PRO A 1 52 ? 8.749 -10.717 3.274 1.00 34.13 52 PRO A C 6
ATOM 8973 O O . PRO A 1 52 ? 8.586 -10.585 2.059 1.00 64.13 52 PRO A O 6
ATOM 8984 N N . SER A 1 53 ? 8.580 -9.718 4.115 1.00 51.34 53 SER A N 6
ATOM 8985 C CA . SER A 1 53 ? 8.030 -8.411 3.741 1.00 75.04 53 SER A CA 6
ATOM 8986 C C . SER A 1 53 ? 9.039 -7.522 2.969 1.00 51.35 53 SER A C 6
ATOM 8987 O O . SER A 1 53 ? 9.121 -6.303 3.176 1.00 42.31 53 SER A O 6
ATOM 8995 N N . ASN A 1 54 ? 9.790 -8.163 2.103 1.00 31.14 54 ASN A N 6
ATOM 8996 C CA . ASN A 1 54 ? 10.768 -7.578 1.236 1.00 1.22 54 ASN A CA 6
ATOM 8997 C C . ASN A 1 54 ? 10.149 -6.498 0.350 1.00 15.41 54 ASN A C 6
ATOM 8998 O O . ASN A 1 54 ? 8.982 -6.584 -0.005 1.00 51.11 54 ASN A O 6
ATOM 9009 N N . PRO A 1 55 ? 10.939 -5.482 -0.022 1.00 64.01 55 PRO A N 6
ATOM 9010 C CA . PRO A 1 55 ? 10.507 -4.363 -0.880 1.00 23.40 55 PRO A CA 6
ATOM 9011 C C . PRO A 1 55 ? 9.725 -4.794 -2.136 1.00 70.15 55 PRO A C 6
ATOM 9012 O O . PRO A 1 55 ? 8.682 -4.216 -2.453 1.00 51.34 55 PRO A O 6
ATOM 9023 N N . GLU A 1 56 ? 10.220 -5.799 -2.836 1.00 4.34 56 GLU A N 6
ATOM 9024 C CA . GLU A 1 56 ? 9.578 -6.276 -4.062 1.00 15.25 56 GLU A CA 6
ATOM 9025 C C . GLU A 1 56 ? 8.325 -7.070 -3.745 1.00 71.34 56 GLU A C 6
ATOM 9026 O O . GLU A 1 56 ? 7.393 -7.134 -4.544 1.00 43.02 56 GLU A O 6
ATOM 9038 N N . VAL A 1 57 ? 8.299 -7.641 -2.573 1.00 33.01 57 VAL A N 6
ATOM 9039 C CA . VAL A 1 57 ? 7.159 -8.394 -2.117 1.00 40.24 57 VAL A CA 6
ATOM 9040 C C . VAL A 1 57 ? 6.045 -7.418 -1.757 1.00 34.21 57 VAL A C 6
ATOM 9041 O O . VAL A 1 57 ? 4.907 -7.555 -2.210 1.00 52.25 57 VAL A O 6
ATOM 9054 N N . ILE A 1 58 ? 6.418 -6.400 -0.998 1.00 14.25 58 ILE A N 6
ATOM 9055 C CA . ILE A 1 58 ? 5.524 -5.321 -0.612 1.00 42.21 58 ILE A CA 6
ATOM 9056 C C . ILE A 1 58 ? 4.981 -4.623 -1.862 1.00 72.40 58 ILE A C 6
ATOM 9057 O O . ILE A 1 58 ? 3.795 -4.336 -1.966 1.00 5.05 58 ILE A O 6
ATOM 9073 N N . HIS A 1 59 ? 5.861 -4.413 -2.829 1.00 24.24 59 HIS A N 6
ATOM 9074 C CA . HIS A 1 59 ? 5.516 -3.761 -4.094 1.00 62.40 59 HIS A CA 6
ATOM 9075 C C . HIS A 1 59 ? 4.362 -4.500 -4.765 1.00 44.40 59 HIS A C 6
ATOM 9076 O O . HIS A 1 59 ? 3.409 -3.877 -5.171 1.00 14.40 59 HIS A O 6
ATOM 9091 N N . ARG A 1 60 ? 4.450 -5.814 -4.823 1.00 40.42 60 ARG A N 6
ATOM 9092 C CA . ARG A 1 60 ? 3.419 -6.647 -5.428 1.00 41.02 60 ARG A CA 6
ATOM 9093 C C . ARG A 1 60 ? 2.066 -6.446 -4.735 1.00 34.21 60 ARG A C 6
ATOM 9094 O O . ARG A 1 60 ? 1.026 -6.292 -5.386 1.00 34.12 60 ARG A O 6
ATOM 9115 N N . GLN A 1 61 ? 2.115 -6.400 -3.433 1.00 13.12 61 GLN A N 6
ATOM 9116 C CA . GLN A 1 61 ? 0.931 -6.263 -2.594 1.00 20.41 61 GLN A CA 6
ATOM 9117 C C . GLN A 1 61 ? 0.267 -4.919 -2.784 1.00 73.43 61 GLN A C 6
ATOM 9118 O O . GLN A 1 61 ? -0.948 -4.822 -2.975 1.00 34.11 61 GLN A O 6
ATOM 9132 N N . LEU A 1 62 ? 1.064 -3.897 -2.772 1.00 35.32 62 LEU A N 6
ATOM 9133 C CA . LEU A 1 62 ? 0.550 -2.537 -2.895 1.00 75.42 62 LEU A CA 6
ATOM 9134 C C . LEU A 1 62 ? 0.116 -2.220 -4.320 1.00 32.30 62 LEU A C 6
ATOM 9135 O O . LEU A 1 62 ? -0.829 -1.451 -4.544 1.00 72.11 62 LEU A O 6
ATOM 9151 N N . ASN A 1 63 ? 0.778 -2.841 -5.274 1.00 20.04 63 ASN A N 6
ATOM 9152 C CA . ASN A 1 63 ? 0.486 -2.693 -6.675 1.00 15.11 63 ASN A CA 6
ATOM 9153 C C . ASN A 1 63 ? -0.909 -3.203 -6.966 1.00 24.53 63 ASN A C 6
ATOM 9154 O O . ASN A 1 63 ? -1.647 -2.630 -7.759 1.00 13.11 63 ASN A O 6
ATOM 9165 N N . ARG A 1 64 ? -1.260 -4.282 -6.302 1.00 53.44 64 ARG A N 6
ATOM 9166 C CA . ARG A 1 64 ? -2.487 -4.897 -6.391 1.00 24.31 64 ARG A CA 6
ATOM 9167 C C . ARG A 1 64 ? -3.640 -3.946 -5.985 1.00 0.13 64 ARG A C 6
ATOM 9168 O O . ARG A 1 64 ? -4.760 -4.075 -6.477 1.00 60.25 64 ARG A O 6
ATOM 9189 N N . LEU A 1 65 ? -3.365 -3.006 -5.100 1.00 62.32 65 LEU A N 6
ATOM 9190 C CA . LEU A 1 65 ? -4.371 -2.022 -4.717 1.00 0.34 65 LEU A CA 6
ATOM 9191 C C . LEU A 1 65 ? -4.610 -1.063 -5.860 1.00 63.11 65 LEU A C 6
ATOM 9192 O O . LEU A 1 65 ? -5.741 -0.678 -6.135 1.00 14.30 65 LEU A O 6
ATOM 9208 N N . PHE A 1 66 ? -3.544 -0.720 -6.548 1.00 0.13 66 PHE A N 6
ATOM 9209 C CA . PHE A 1 66 ? -3.617 0.147 -7.706 1.00 33.10 66 PHE A CA 6
ATOM 9210 C C . PHE A 1 66 ? -4.322 -0.600 -8.841 1.00 62.22 66 PHE A C 6
ATOM 9211 O O . PHE A 1 66 ? -5.012 -0.004 -9.662 1.00 23.52 66 PHE A O 6
ATOM 9228 N N . ALA A 1 67 ? -4.144 -1.913 -8.855 1.00 51.35 67 ALA A N 6
ATOM 9229 C CA . ALA A 1 67 ? -4.807 -2.783 -9.807 1.00 55.10 67 ALA A CA 6
ATOM 9230 C C . ALA A 1 67 ? -6.312 -2.831 -9.547 1.00 24.33 67 ALA A C 6
ATOM 9231 O O . ALA A 1 67 ? -7.095 -3.093 -10.464 1.00 3.32 67 ALA A O 6
ATOM 9238 N N . GLN A 1 68 ? -6.725 -2.594 -8.290 1.00 72.30 68 GLN A N 6
ATOM 9239 C CA . GLN A 1 68 ? -8.108 -2.498 -7.980 1.00 42.30 68 GLN A CA 6
ATOM 9240 C C . GLN A 1 68 ? -8.625 -1.208 -8.572 1.00 1.23 68 GLN A C 6
ATOM 9241 O O . GLN A 1 68 ? -9.626 -1.183 -9.288 1.00 62.31 68 GLN A O 6
ATOM 9255 N N . GLY A 1 69 ? -7.893 -0.154 -8.308 1.00 51.01 69 GLY A N 6
ATOM 9256 C CA . GLY A 1 69 ? -8.262 1.154 -8.727 1.00 54.22 69 GLY A CA 6
ATOM 9257 C C . GLY A 1 69 ? -7.202 2.125 -8.401 1.00 14.33 69 GLY A C 6
ATOM 9258 O O . GLY A 1 69 ? -6.606 2.050 -7.327 1.00 55.14 69 GLY A O 6
ATOM 9262 N N . MET A 1 70 ? -6.942 3.048 -9.299 1.00 72.55 70 MET A N 6
ATOM 9263 C CA . MET A 1 70 ? -6.046 4.148 -8.992 1.00 12.31 70 MET A CA 6
ATOM 9264 C C . MET A 1 70 ? -6.738 4.972 -7.917 1.00 75.55 70 MET A C 6
ATOM 9265 O O . MET A 1 70 ? -6.123 5.534 -7.033 1.00 14.12 70 MET A O 6
ATOM 9279 N N . ALA A 1 71 ? -8.059 4.930 -7.980 1.00 2.21 71 ALA A N 6
ATOM 9280 C CA . ALA A 1 71 ? -8.923 5.593 -7.041 1.00 63.50 71 ALA A CA 6
ATOM 9281 C C . ALA A 1 71 ? -8.944 4.791 -5.745 1.00 12.22 71 ALA A C 6
ATOM 9282 O O . ALA A 1 71 ? -9.008 5.357 -4.653 1.00 44.34 71 ALA A O 6
ATOM 9289 N N . THR A 1 72 ? -8.879 3.472 -5.882 1.00 33.02 72 THR A N 6
ATOM 9290 C CA . THR A 1 72 ? -8.793 2.569 -4.773 1.00 61.32 72 THR A CA 6
ATOM 9291 C C . THR A 1 72 ? -7.546 2.882 -3.936 1.00 4.31 72 THR A C 6
ATOM 9292 O O . THR A 1 72 ? -7.610 2.905 -2.710 1.00 11.42 72 THR A O 6
ATOM 9303 N N . TRP A 1 73 ? -6.439 3.173 -4.610 1.00 40.12 73 TRP A N 6
ATOM 9304 C CA . TRP A 1 73 ? -5.214 3.549 -3.931 1.00 24.12 73 TRP A CA 6
ATOM 9305 C C . TRP A 1 73 ? -5.412 4.865 -3.154 1.00 12.32 73 TRP A C 6
ATOM 9306 O O . TRP A 1 73 ? -5.071 4.958 -1.973 1.00 22.40 73 TRP A O 6
ATOM 9327 N N . LYS A 1 74 ? -5.966 5.869 -3.832 1.00 22.02 74 LYS A N 6
ATOM 9328 C CA . LYS A 1 74 ? -6.288 7.164 -3.231 1.00 5.24 74 LYS A CA 6
ATOM 9329 C C . LYS A 1 74 ? -7.182 7.004 -1.990 1.00 34.14 74 LYS A C 6
ATOM 9330 O O . LYS A 1 74 ? -7.047 7.748 -1.014 1.00 53.42 74 LYS A O 6
ATOM 9349 N N . SER A 1 75 ? -8.074 6.033 -2.027 1.00 72.22 75 SER A N 6
ATOM 9350 C CA . SER A 1 75 ? -8.914 5.731 -0.937 1.00 42.14 75 SER A CA 6
ATOM 9351 C C . SER A 1 75 ? -8.093 5.062 0.181 1.00 3.04 75 SER A C 6
ATOM 9352 O O . SER A 1 75 ? -8.116 5.513 1.326 1.00 72.52 75 SER A O 6
ATOM 9360 N N . PHE A 1 76 ? -7.320 4.037 -0.197 1.00 13.34 76 PHE A N 6
ATOM 9361 C CA . PHE A 1 76 ? -6.444 3.292 0.708 1.00 11.24 76 PHE A CA 6
ATOM 9362 C C . PHE A 1 76 ? -5.559 4.202 1.521 1.00 30.22 76 PHE A C 6
ATOM 9363 O O . PHE A 1 76 ? -5.470 4.051 2.726 1.00 33.21 76 PHE A O 6
ATOM 9380 N N . ILE A 1 77 ? -4.916 5.138 0.857 1.00 31.23 77 ILE A N 6
ATOM 9381 C CA . ILE A 1 77 ? -4.004 6.070 1.512 1.00 30.54 77 ILE A CA 6
ATOM 9382 C C . ILE A 1 77 ? -4.680 6.867 2.635 1.00 32.25 77 ILE A C 6
ATOM 9383 O O . ILE A 1 77 ? -4.077 7.101 3.692 1.00 75.30 77 ILE A O 6
ATOM 9399 N N . ASN A 1 78 ? -5.922 7.230 2.434 1.00 31.43 78 ASN A N 6
ATOM 9400 C CA . ASN A 1 78 ? -6.679 7.998 3.430 1.00 1.32 78 ASN A CA 6
ATOM 9401 C C . ASN A 1 78 ? -6.900 7.155 4.691 1.00 62.15 78 ASN A C 6
ATOM 9402 O O . ASN A 1 78 ? -6.888 7.665 5.811 1.00 55.11 78 ASN A O 6
ATOM 9413 N N . ASP A 1 79 ? -7.062 5.874 4.495 1.00 62.33 79 ASP A N 6
ATOM 9414 C CA . ASP A 1 79 ? -7.179 4.929 5.595 1.00 3.03 79 ASP A CA 6
ATOM 9415 C C . ASP A 1 79 ? -5.806 4.632 6.180 1.00 22.45 79 ASP A C 6
ATOM 9416 O O . ASP A 1 79 ? -5.638 4.581 7.367 1.00 73.53 79 ASP A O 6
ATOM 9425 N N . LEU A 1 80 ? -4.841 4.449 5.302 1.00 55.42 80 LEU A N 6
ATOM 9426 C CA . LEU A 1 80 ? -3.425 4.158 5.618 1.00 20.15 80 LEU A CA 6
ATOM 9427 C C . LEU A 1 80 ? -2.890 5.153 6.639 1.00 11.24 80 LEU A C 6
ATOM 9428 O O . LEU A 1 80 ? -2.410 4.770 7.710 1.00 13.41 80 LEU A O 6
ATOM 9444 N N . CYS A 1 81 ? -3.026 6.426 6.314 1.00 34.23 81 CYS A N 6
ATOM 9445 C CA . CYS A 1 81 ? -2.542 7.491 7.149 1.00 41.24 81 CYS A CA 6
ATOM 9446 C C . CYS A 1 81 ? -3.274 7.533 8.490 1.00 33.34 81 CYS A C 6
ATOM 9447 O O . CYS A 1 81 ? -2.689 7.827 9.527 1.00 45.43 81 CYS A O 6
ATOM 9455 N N . PHE A 1 82 ? -4.528 7.173 8.447 1.00 72.41 82 PHE A N 6
ATOM 9456 C CA . PHE A 1 82 ? -5.397 7.184 9.608 1.00 70.34 82 PHE A CA 6
ATOM 9457 C C . PHE A 1 82 ? -5.112 6.001 10.544 1.00 33.52 82 PHE A C 6
ATOM 9458 O O . PHE A 1 82 ? -4.825 6.183 11.723 1.00 53.50 82 PHE A O 6
ATOM 9475 N N . GLU A 1 83 ? -5.158 4.808 9.995 1.00 52.40 83 GLU A N 6
ATOM 9476 C CA . GLU A 1 83 ? -5.104 3.587 10.773 1.00 72.54 83 GLU A CA 6
ATOM 9477 C C . GLU A 1 83 ? -3.747 3.318 11.378 1.00 0.45 83 GLU A C 6
ATOM 9478 O O . GLU A 1 83 ? -3.646 2.699 12.448 1.00 4.12 83 GLU A O 6
ATOM 9490 N N . LEU A 1 84 ? -2.706 3.740 10.711 1.00 22.11 84 LEU A N 6
ATOM 9491 C CA . LEU A 1 84 ? -1.383 3.508 11.222 1.00 13.51 84 LEU A CA 6
ATOM 9492 C C . LEU A 1 84 ? -1.053 4.433 12.367 1.00 61.41 84 LEU A C 6
ATOM 9493 O O . LEU A 1 84 ? -0.642 3.970 13.438 1.00 43.41 84 LEU A O 6
ATOM 9509 N N . ASP A 1 85 ? -1.288 5.711 12.181 1.00 64.21 85 ASP A N 6
ATOM 9510 C CA . ASP A 1 85 ? -0.945 6.692 13.192 1.00 32.41 85 ASP A CA 6
ATOM 9511 C C . ASP A 1 85 ? -1.704 7.996 12.952 1.00 25.22 85 ASP A C 6
ATOM 9512 O O . ASP A 1 85 ? -2.870 8.120 13.327 1.00 31.22 85 ASP A O 6
ATOM 9521 N N . VAL A 1 86 ? -1.065 8.933 12.317 1.00 64.32 86 VAL A N 6
ATOM 9522 C CA . VAL A 1 86 ? -1.658 10.188 11.904 1.00 61.22 86 VAL A CA 6
ATOM 9523 C C . VAL A 1 86 ? -1.081 10.475 10.533 1.00 3.13 86 VAL A C 6
ATOM 9524 O O . VAL A 1 86 ? -0.102 9.787 10.157 1.00 74.32 86 VAL A O 6
ATOM 9537 N N . PRO A 1 87 ? -1.664 11.420 9.742 1.00 54.24 87 PRO A N 6
ATOM 9538 C CA . PRO A 1 87 ? -1.104 11.838 8.456 1.00 13.03 87 PRO A CA 6
ATOM 9539 C C . PRO A 1 87 ? 0.415 12.039 8.526 1.00 45.22 87 PRO A C 6
ATOM 9540 O O . PRO A 1 87 ? 0.917 12.963 9.159 1.00 45.45 87 PRO A O 6
ATOM 9551 N N . LEU A 1 88 ? 1.121 11.118 7.916 1.00 1.10 88 LEU A N 6
ATOM 9552 C CA . LEU A 1 88 ? 2.576 11.082 7.930 1.00 62.35 88 LEU A CA 6
ATOM 9553 C C . LEU A 1 88 ? 3.199 12.003 6.892 1.00 22.13 88 LEU A C 6
ATOM 9554 O O . LEU A 1 88 ? 4.408 12.237 6.894 1.00 41.13 88 LEU A O 6
ATOM 9570 N N . ASP A 1 89 ? 2.356 12.533 6.043 1.00 12.31 89 ASP A N 6
ATOM 9571 C CA . ASP A 1 89 ? 2.708 13.484 5.002 1.00 13.02 89 ASP A CA 6
ATOM 9572 C C . ASP A 1 89 ? 1.369 13.857 4.409 1.00 31.10 89 ASP A C 6
ATOM 9573 O O . ASP A 1 89 ? 0.337 13.612 5.069 1.00 45.12 89 ASP A O 6
ATOM 9582 N N . MET A 1 90 ? 1.335 14.404 3.238 1.00 61.55 90 MET A N 6
ATOM 9583 C CA . MET A 1 90 ? 0.085 14.749 2.612 1.00 71.15 90 MET A CA 6
ATOM 9584 C C . MET A 1 90 ? -0.402 13.500 1.870 1.00 4.20 90 MET A C 6
ATOM 9585 O O . MET A 1 90 ? 0.401 12.759 1.314 1.00 23.13 90 MET A O 6
ATOM 9599 N N . GLU A 1 91 ? -1.686 13.274 1.905 1.00 13.15 91 GLU A N 6
ATOM 9600 C CA . GLU A 1 91 ? -2.346 12.087 1.352 1.00 21.35 91 GLU A CA 6
ATOM 9601 C C . GLU A 1 91 ? -1.974 11.824 -0.126 1.00 14.21 91 GLU A C 6
ATOM 9602 O O . GLU A 1 91 ? -1.500 10.751 -0.470 1.00 65.43 91 GLU A O 6
ATOM 9614 N N . ILE A 1 92 ? -2.123 12.824 -0.951 1.00 63.30 92 ILE A N 6
ATOM 9615 C CA . ILE A 1 92 ? -1.969 12.699 -2.397 1.00 32.03 92 ILE A CA 6
ATOM 9616 C C . ILE A 1 92 ? -0.530 12.326 -2.825 1.00 52.23 92 ILE A C 6
ATOM 9617 O O . ILE A 1 92 ? -0.407 11.515 -3.658 1.00 4.03 92 ILE A O 6
ATOM 9633 N N . PRO A 1 93 ? 0.563 12.927 -2.315 1.00 44.30 93 PRO A N 6
ATOM 9634 C CA . PRO A 1 93 ? 1.948 12.450 -2.623 1.00 41.52 93 PRO A CA 6
ATOM 9635 C C . PRO A 1 93 ? 2.097 10.923 -2.418 1.00 70.40 93 PRO A C 6
ATOM 9636 O O . PRO A 1 93 ? 2.796 10.243 -3.173 1.00 71.13 93 PRO A O 6
ATOM 9647 N N . LEU A 1 94 ? 1.399 10.408 -1.421 1.00 71.54 94 LEU A N 6
ATOM 9648 C CA . LEU A 1 94 ? 1.347 8.975 -1.144 1.00 55.01 94 LEU A CA 6
ATOM 9649 C C . LEU A 1 94 ? 0.503 8.279 -2.219 1.00 22.13 94 LEU A C 6
ATOM 9650 O O . LEU A 1 94 ? 0.791 7.162 -2.629 1.00 32.35 94 LEU A O 6
ATOM 9666 N N . VAL A 1 95 ? -0.550 8.949 -2.665 1.00 33.10 95 VAL A N 6
ATOM 9667 C CA . VAL A 1 95 ? -1.393 8.450 -3.712 1.00 74.31 95 VAL A CA 6
ATOM 9668 C C . VAL A 1 95 ? -0.629 8.474 -5.067 1.00 61.44 95 VAL A C 6
ATOM 9669 O O . VAL A 1 95 ? -0.735 7.577 -5.897 1.00 32.41 95 VAL A O 6
ATOM 9682 N N . SER A 1 96 ? 0.162 9.489 -5.196 1.00 2.03 96 SER A N 6
ATOM 9683 C CA . SER A 1 96 ? 1.038 9.793 -6.308 1.00 1.42 96 SER A CA 6
ATOM 9684 C C . SER A 1 96 ? 2.232 8.840 -6.407 1.00 72.22 96 SER A C 6
ATOM 9685 O O . SER A 1 96 ? 3.115 9.035 -7.250 1.00 71.12 96 SER A O 6
ATOM 9693 N N . ILE A 1 97 ? 2.260 7.823 -5.562 1.00 42.02 97 ILE A N 6
ATOM 9694 C CA . ILE A 1 97 ? 3.373 6.912 -5.494 1.00 30.54 97 ILE A CA 6
ATOM 9695 C C . ILE A 1 97 ? 3.493 6.083 -6.787 1.00 32.23 97 ILE A C 6
ATOM 9696 O O . ILE A 1 97 ? 4.586 5.670 -7.179 1.00 55.34 97 ILE A O 6
ATOM 9712 N N . TRP A 1 98 ? 2.378 5.868 -7.433 1.00 61.54 98 TRP A N 6
ATOM 9713 C CA . TRP A 1 98 ? 2.323 5.118 -8.639 1.00 30.20 98 TRP A CA 6
ATOM 9714 C C . TRP A 1 98 ? 0.998 5.388 -9.298 1.00 55.21 98 TRP A C 6
ATOM 9715 O O . TRP A 1 98 ? -0.065 5.145 -8.718 1.00 2.12 98 TRP A O 6
ATOM 9736 N N . GLY A 1 99 ? 1.071 5.958 -10.438 1.00 21.43 99 GLY A N 6
ATOM 9737 C CA . GLY A 1 99 ? -0.069 6.268 -11.231 1.00 70.20 99 GLY A CA 6
ATOM 9738 C C . GLY A 1 99 ? 0.401 6.977 -12.459 1.00 13.10 99 GLY A C 6
ATOM 9739 O O . GLY A 1 99 ? 0.210 8.198 -12.577 1.00 31.23 99 GLY A O 6
ATOM 9743 N N . PRO A 1 100 ? 1.078 6.247 -13.382 1.00 4.21 100 PRO A N 6
ATOM 9744 C CA . PRO A 1 100 ? 1.696 6.833 -14.563 1.00 55.10 100 PRO A CA 6
ATOM 9745 C C . PRO A 1 100 ? 0.666 7.375 -15.536 1.00 70.20 100 PRO A C 6
ATOM 9746 O O . PRO A 1 100 ? 0.043 6.630 -16.302 1.00 21.22 100 PRO A O 6
ATOM 9757 N N . ARG A 1 101 ? 0.462 8.641 -15.462 1.00 42.11 101 ARG A N 6
ATOM 9758 C CA . ARG A 1 101 ? -0.464 9.338 -16.249 1.00 20.13 101 ARG A CA 6
ATOM 9759 C C . ARG A 1 101 ? 0.159 10.657 -16.584 1.00 72.03 101 ARG A C 6
ATOM 9760 O O . ARG A 1 101 ? 0.497 10.877 -17.755 1.00 71.22 101 ARG A O 6
ATOM 9781 N N . GLY A 1 1 ? -3.417 20.462 1.176 1.00 52.30 1 GLY A N 7
ATOM 9782 C CA . GLY A 1 1 ? -3.985 19.124 1.080 1.00 14.23 1 GLY A CA 7
ATOM 9783 C C . GLY A 1 1 ? -5.083 19.109 0.066 1.00 35.45 1 GLY A C 7
ATOM 9784 O O . GLY A 1 1 ? -4.989 19.833 -0.920 1.00 71.53 1 GLY A O 7
ATOM 9790 N N . PRO A 1 2 ? -6.131 18.284 0.257 1.00 44.42 2 PRO A N 7
ATOM 9791 C CA . PRO A 1 2 ? -7.293 18.251 -0.642 1.00 60.34 2 PRO A CA 7
ATOM 9792 C C . PRO A 1 2 ? -7.975 19.631 -0.753 1.00 52.40 2 PRO A C 7
ATOM 9793 O O . PRO A 1 2 ? -8.583 20.130 0.211 1.00 45.23 2 PRO A O 7
ATOM 9804 N N . LEU A 1 3 ? -7.825 20.249 -1.900 1.00 53.52 3 LEU A N 7
ATOM 9805 C CA . LEU A 1 3 ? -8.379 21.565 -2.168 1.00 4.53 3 LEU A CA 7
ATOM 9806 C C . LEU A 1 3 ? -9.679 21.454 -2.955 1.00 52.01 3 LEU A C 7
ATOM 9807 O O . LEU A 1 3 ? -10.575 22.294 -2.818 1.00 15.15 3 LEU A O 7
ATOM 9823 N N . GLY A 1 4 ? -9.787 20.416 -3.762 1.00 53.34 4 GLY A N 7
ATOM 9824 C CA . GLY A 1 4 ? -10.966 20.215 -4.573 1.00 64.00 4 GLY A CA 7
ATOM 9825 C C . GLY A 1 4 ? -10.675 19.372 -5.789 1.00 40.42 4 GLY A C 7
ATOM 9826 O O . GLY A 1 4 ? -11.395 18.417 -6.087 1.00 11.50 4 GLY A O 7
ATOM 9830 N N . SER A 1 5 ? -9.639 19.726 -6.496 1.00 23.43 5 SER A N 7
ATOM 9831 C CA . SER A 1 5 ? -9.220 18.973 -7.644 1.00 51.45 5 SER A CA 7
ATOM 9832 C C . SER A 1 5 ? -8.342 17.842 -7.179 1.00 31.43 5 SER A C 7
ATOM 9833 O O . SER A 1 5 ? -7.304 18.072 -6.544 1.00 51.33 5 SER A O 7
ATOM 9841 N N . MET A 1 6 ? -8.726 16.631 -7.498 1.00 72.43 6 MET A N 7
ATOM 9842 C CA . MET A 1 6 ? -8.003 15.461 -7.040 1.00 54.12 6 MET A CA 7
ATOM 9843 C C . MET A 1 6 ? -6.654 15.354 -7.767 1.00 61.33 6 MET A C 7
ATOM 9844 O O . MET A 1 6 ? -5.776 14.603 -7.366 1.00 41.31 6 MET A O 7
ATOM 9858 N N . ASP A 1 7 ? -6.493 16.161 -8.813 1.00 50.54 7 ASP A N 7
ATOM 9859 C CA . ASP A 1 7 ? -5.245 16.252 -9.601 1.00 2.31 7 ASP A CA 7
ATOM 9860 C C . ASP A 1 7 ? -4.187 17.083 -8.904 1.00 15.44 7 ASP A C 7
ATOM 9861 O O . ASP A 1 7 ? -3.255 17.572 -9.533 1.00 61.23 7 ASP A O 7
ATOM 9870 N N . ALA A 1 8 ? -4.280 17.158 -7.588 1.00 12.25 8 ALA A N 7
ATOM 9871 C CA . ALA A 1 8 ? -3.283 17.817 -6.767 1.00 21.33 8 ALA A CA 7
ATOM 9872 C C . ALA A 1 8 ? -2.073 16.895 -6.654 1.00 2.41 8 ALA A C 7
ATOM 9873 O O . ALA A 1 8 ? -0.983 17.291 -6.242 1.00 33.44 8 ALA A O 7
ATOM 9880 N N . GLU A 1 9 ? -2.291 15.661 -7.056 1.00 44.33 9 GLU A N 7
ATOM 9881 C CA . GLU A 1 9 ? -1.290 14.628 -7.067 1.00 12.12 9 GLU A CA 7
ATOM 9882 C C . GLU A 1 9 ? -0.123 14.975 -7.963 1.00 0.35 9 GLU A C 7
ATOM 9883 O O . GLU A 1 9 ? 1.018 14.748 -7.605 1.00 63.44 9 GLU A O 7
ATOM 9895 N N . SER A 1 10 ? -0.418 15.585 -9.071 1.00 74.33 10 SER A N 7
ATOM 9896 C CA . SER A 1 10 ? 0.555 16.068 -10.031 1.00 42.32 10 SER A CA 7
ATOM 9897 C C . SER A 1 10 ? 1.589 17.011 -9.373 1.00 23.43 10 SER A C 7
ATOM 9898 O O . SER A 1 10 ? 2.763 17.035 -9.726 1.00 50.32 10 SER A O 7
ATOM 9906 N N . ILE A 1 11 ? 1.127 17.717 -8.389 1.00 70.31 11 ILE A N 7
ATOM 9907 C CA . ILE A 1 11 ? 1.850 18.751 -7.712 1.00 71.12 11 ILE A CA 7
ATOM 9908 C C . ILE A 1 11 ? 2.758 18.141 -6.609 1.00 14.32 11 ILE A C 7
ATOM 9909 O O . ILE A 1 11 ? 3.793 18.697 -6.243 1.00 74.31 11 ILE A O 7
ATOM 9925 N N . ARG A 1 12 ? 2.362 16.988 -6.120 1.00 11.33 12 ARG A N 7
ATOM 9926 C CA . ARG A 1 12 ? 3.055 16.299 -5.048 1.00 12.22 12 ARG A CA 7
ATOM 9927 C C . ARG A 1 12 ? 3.749 15.031 -5.539 1.00 3.45 12 ARG A C 7
ATOM 9928 O O . ARG A 1 12 ? 4.240 14.237 -4.733 1.00 22.32 12 ARG A O 7
ATOM 9949 N N . LEU A 1 13 ? 3.743 14.848 -6.847 1.00 23.30 13 LEU A N 7
ATOM 9950 C CA . LEU A 1 13 ? 4.263 13.659 -7.521 1.00 42.12 13 LEU A CA 7
ATOM 9951 C C . LEU A 1 13 ? 5.686 13.310 -7.082 1.00 43.44 13 LEU A C 7
ATOM 9952 O O . LEU A 1 13 ? 6.616 14.121 -7.209 1.00 30.10 13 LEU A O 7
ATOM 9968 N N . ASN A 1 14 ? 5.825 12.120 -6.568 1.00 22.11 14 ASN A N 7
ATOM 9969 C CA . ASN A 1 14 ? 7.083 11.556 -6.137 1.00 24.12 14 ASN A CA 7
ATOM 9970 C C . ASN A 1 14 ? 6.916 10.070 -6.283 1.00 11.12 14 ASN A C 7
ATOM 9971 O O . ASN A 1 14 ? 5.787 9.584 -6.179 1.00 11.24 14 ASN A O 7
ATOM 9982 N N . ASN A 1 15 ? 7.969 9.342 -6.560 1.00 52.15 15 ASN A N 7
ATOM 9983 C CA . ASN A 1 15 ? 7.808 7.917 -6.714 1.00 65.42 15 ASN A CA 7
ATOM 9984 C C . ASN A 1 15 ? 8.674 7.110 -5.755 1.00 5.45 15 ASN A C 7
ATOM 9985 O O . ASN A 1 15 ? 8.175 6.614 -4.754 1.00 42.10 15 ASN A O 7
ATOM 9996 N N . GLU A 1 16 ? 9.970 7.052 -6.003 1.00 72.12 16 GLU A N 7
ATOM 9997 C CA . GLU A 1 16 ? 10.840 6.146 -5.272 1.00 51.23 16 GLU A CA 7
ATOM 9998 C C . GLU A 1 16 ? 11.046 6.497 -3.805 1.00 21.45 16 GLU A C 7
ATOM 9999 O O . GLU A 1 16 ? 11.142 5.605 -2.969 1.00 24.44 16 GLU A O 7
ATOM 10011 N N . ASN A 1 17 ? 11.073 7.776 -3.483 1.00 3.42 17 ASN A N 7
ATOM 10012 C CA . ASN A 1 17 ? 11.314 8.184 -2.094 1.00 73.13 17 ASN A CA 7
ATOM 10013 C C . ASN A 1 17 ? 10.135 7.846 -1.221 1.00 24.25 17 ASN A C 7
ATOM 10014 O O . ASN A 1 17 ? 10.294 7.377 -0.097 1.00 2.30 17 ASN A O 7
ATOM 10025 N N . LEU A 1 18 ? 8.951 8.051 -1.742 1.00 22.11 18 LEU A N 7
ATOM 10026 C CA . LEU A 1 18 ? 7.755 7.695 -1.020 1.00 44.34 18 LEU A CA 7
ATOM 10027 C C . LEU A 1 18 ? 7.565 6.196 -1.030 1.00 52.00 18 LEU A C 7
ATOM 10028 O O . LEU A 1 18 ? 7.102 5.625 -0.056 1.00 45.32 18 LEU A O 7
ATOM 10044 N N . TRP A 1 19 ? 7.947 5.564 -2.129 1.00 65.42 19 TRP A N 7
ATOM 10045 C CA . TRP A 1 19 ? 7.860 4.121 -2.265 1.00 55.01 19 TRP A CA 7
ATOM 10046 C C . TRP A 1 19 ? 8.716 3.429 -1.219 1.00 54.13 19 TRP A C 7
ATOM 10047 O O . TRP A 1 19 ? 8.236 2.557 -0.508 1.00 14.03 19 TRP A O 7
ATOM 10068 N N . ALA A 1 20 ? 9.969 3.848 -1.109 1.00 14.34 20 ALA A N 7
ATOM 10069 C CA . ALA A 1 20 ? 10.896 3.270 -0.145 1.00 43.55 20 ALA A CA 7
ATOM 10070 C C . ALA A 1 20 ? 10.372 3.433 1.280 1.00 30.11 20 ALA A C 7
ATOM 10071 O O . ALA A 1 20 ? 10.487 2.513 2.108 1.00 33.44 20 ALA A O 7
ATOM 10078 N N . TRP A 1 21 ? 9.798 4.591 1.551 1.00 73.32 21 TRP A N 7
ATOM 10079 C CA . TRP A 1 21 ? 9.175 4.875 2.826 1.00 41.43 21 TRP A CA 7
ATOM 10080 C C . TRP A 1 21 ? 7.973 3.956 3.065 1.00 2.42 21 TRP A C 7
ATOM 10081 O O . TRP A 1 21 ? 7.897 3.281 4.099 1.00 71.30 21 TRP A O 7
ATOM 10102 N N . LEU A 1 22 ? 7.083 3.897 2.085 1.00 62.03 22 LEU A N 7
ATOM 10103 C CA . LEU A 1 22 ? 5.859 3.118 2.173 1.00 3.23 22 LEU A CA 7
ATOM 10104 C C . LEU A 1 22 ? 6.188 1.655 2.384 1.00 24.22 22 LEU A C 7
ATOM 10105 O O . LEU A 1 22 ? 5.681 1.027 3.309 1.00 54.34 22 LEU A O 7
ATOM 10121 N N . VAL A 1 23 ? 7.087 1.146 1.561 1.00 24.42 23 VAL A N 7
ATOM 10122 C CA . VAL A 1 23 ? 7.535 -0.230 1.632 1.00 23.10 23 VAL A CA 7
ATOM 10123 C C . VAL A 1 23 ? 8.108 -0.556 2.995 1.00 44.31 23 VAL A C 7
ATOM 10124 O O . VAL A 1 23 ? 7.746 -1.549 3.591 1.00 73.35 23 VAL A O 7
ATOM 10137 N N . ARG A 1 24 ? 8.954 0.313 3.502 1.00 54.04 24 ARG A N 7
ATOM 10138 C CA . ARG A 1 24 ? 9.617 0.064 4.763 1.00 23.51 24 ARG A CA 7
ATOM 10139 C C . ARG A 1 24 ? 8.625 0.109 5.909 1.00 55.22 24 ARG A C 7
ATOM 10140 O O . ARG A 1 24 ? 8.624 -0.760 6.760 1.00 12.33 24 ARG A O 7
ATOM 10161 N N . LEU A 1 25 ? 7.764 1.090 5.892 1.00 71.32 25 LEU A N 7
ATOM 10162 C CA . LEU A 1 25 ? 6.810 1.299 6.962 1.00 73.50 25 LEU A CA 7
ATOM 10163 C C . LEU A 1 25 ? 5.780 0.149 6.972 1.00 1.30 25 LEU A C 7
ATOM 10164 O O . LEU A 1 25 ? 5.450 -0.393 8.024 1.00 44.40 25 LEU A O 7
ATOM 10180 N N . LEU A 1 26 ? 5.315 -0.235 5.808 1.00 13.12 26 LEU A N 7
ATOM 10181 C CA . LEU A 1 26 ? 4.389 -1.336 5.663 1.00 51.11 26 LEU A CA 7
ATOM 10182 C C . LEU A 1 26 ? 5.048 -2.662 5.912 1.00 60.20 26 LEU A C 7
ATOM 10183 O O . LEU A 1 26 ? 4.395 -3.613 6.278 1.00 74.14 26 LEU A O 7
ATOM 10199 N N . SER A 1 27 ? 6.361 -2.721 5.722 1.00 34.53 27 SER A N 7
ATOM 10200 C CA . SER A 1 27 ? 7.126 -3.911 6.013 1.00 14.31 27 SER A CA 7
ATOM 10201 C C . SER A 1 27 ? 7.100 -4.123 7.532 1.00 2.41 27 SER A C 7
ATOM 10202 O O . SER A 1 27 ? 7.244 -5.240 8.028 1.00 5.25 27 SER A O 7
ATOM 10210 N N . LYS A 1 28 ? 6.863 -3.032 8.264 1.00 44.41 28 LYS A N 7
ATOM 10211 C CA . LYS A 1 28 ? 6.771 -3.086 9.690 1.00 70.44 28 LYS A CA 7
ATOM 10212 C C . LYS A 1 28 ? 5.328 -3.321 10.112 1.00 61.51 28 LYS A C 7
ATOM 10213 O O . LYS A 1 28 ? 5.041 -3.584 11.277 1.00 50.23 28 LYS A O 7
ATOM 10232 N N . ASN A 1 29 ? 4.421 -3.223 9.162 1.00 74.20 29 ASN A N 7
ATOM 10233 C CA . ASN A 1 29 ? 2.999 -3.364 9.413 1.00 70.43 29 ASN A CA 7
ATOM 10234 C C . ASN A 1 29 ? 2.331 -4.251 8.355 1.00 30.21 29 ASN A C 7
ATOM 10235 O O . ASN A 1 29 ? 1.286 -3.869 7.801 1.00 31.52 29 ASN A O 7
ATOM 10246 N N . PRO A 1 30 ? 2.842 -5.490 8.083 1.00 1.15 30 PRO A N 7
ATOM 10247 C CA . PRO A 1 30 ? 2.239 -6.339 7.053 1.00 72.22 30 PRO A CA 7
ATOM 10248 C C . PRO A 1 30 ? 0.921 -6.874 7.573 1.00 72.14 30 PRO A C 7
ATOM 10249 O O . PRO A 1 30 ? 0.031 -7.269 6.823 1.00 63.40 30 PRO A O 7
ATOM 10260 N N . GLU A 1 31 ? 0.802 -6.788 8.878 1.00 43.41 31 GLU A N 7
ATOM 10261 C CA . GLU A 1 31 ? -0.328 -7.218 9.617 1.00 50.23 31 GLU A CA 7
ATOM 10262 C C . GLU A 1 31 ? -1.491 -6.268 9.364 1.00 61.03 31 GLU A C 7
ATOM 10263 O O . GLU A 1 31 ? -2.630 -6.703 9.254 1.00 21.11 31 GLU A O 7
ATOM 10275 N N . TRP A 1 32 ? -1.210 -4.968 9.267 1.00 35.14 32 TRP A N 7
ATOM 10276 C CA . TRP A 1 32 ? -2.268 -4.026 8.946 1.00 0.12 32 TRP A CA 7
ATOM 10277 C C . TRP A 1 32 ? -2.619 -4.139 7.476 1.00 12.31 32 TRP A C 7
ATOM 10278 O O . TRP A 1 32 ? -3.793 -4.243 7.092 1.00 1.12 32 TRP A O 7
ATOM 10299 N N . LEU A 1 33 ? -1.575 -4.133 6.674 1.00 43.41 33 LEU A N 7
ATOM 10300 C CA . LEU A 1 33 ? -1.659 -4.127 5.234 1.00 33.32 33 LEU A CA 7
ATOM 10301 C C . LEU A 1 33 ? -2.511 -5.261 4.700 1.00 42.34 33 LEU A C 7
ATOM 10302 O O . LEU A 1 33 ? -3.434 -5.025 3.934 1.00 70.31 33 LEU A O 7
ATOM 10318 N N . SER A 1 34 ? -2.213 -6.458 5.136 1.00 55.43 34 SER A N 7
ATOM 10319 C CA . SER A 1 34 ? -2.934 -7.665 4.729 1.00 4.44 34 SER A CA 7
ATOM 10320 C C . SER A 1 34 ? -4.465 -7.507 4.878 1.00 75.01 34 SER A C 7
ATOM 10321 O O . SER A 1 34 ? -5.214 -7.732 3.939 1.00 23.32 34 SER A O 7
ATOM 10329 N N . ALA A 1 35 ? -4.880 -7.093 6.045 1.00 43.23 35 ALA A N 7
ATOM 10330 C CA . ALA A 1 35 ? -6.271 -6.830 6.395 1.00 74.33 35 ALA A CA 7
ATOM 10331 C C . ALA A 1 35 ? -6.924 -5.821 5.443 1.00 2.44 35 ALA A C 7
ATOM 10332 O O . ALA A 1 35 ? -8.052 -6.017 5.004 1.00 23.01 35 ALA A O 7
ATOM 10339 N N . LYS A 1 36 ? -6.216 -4.761 5.116 1.00 33.14 36 LYS A N 7
ATOM 10340 C CA . LYS A 1 36 ? -6.735 -3.754 4.182 1.00 20.12 36 LYS A CA 7
ATOM 10341 C C . LYS A 1 36 ? -6.705 -4.285 2.759 1.00 24.11 36 LYS A C 7
ATOM 10342 O O . LYS A 1 36 ? -7.560 -3.947 1.952 1.00 42.22 36 LYS A O 7
ATOM 10361 N N . LEU A 1 37 ? -5.759 -5.155 2.467 1.00 42.53 37 LEU A N 7
ATOM 10362 C CA . LEU A 1 37 ? -5.719 -5.832 1.186 1.00 43.44 37 LEU A CA 7
ATOM 10363 C C . LEU A 1 37 ? -6.948 -6.702 1.043 1.00 73.21 37 LEU A C 7
ATOM 10364 O O . LEU A 1 37 ? -7.484 -6.807 -0.011 1.00 44.12 37 LEU A O 7
ATOM 10380 N N . ARG A 1 38 ? -7.397 -7.297 2.145 1.00 30.24 38 ARG A N 7
ATOM 10381 C CA . ARG A 1 38 ? -8.597 -8.146 2.143 1.00 23.35 38 ARG A CA 7
ATOM 10382 C C . ARG A 1 38 ? -9.830 -7.335 1.725 1.00 73.35 38 ARG A C 7
ATOM 10383 O O . ARG A 1 38 ? -10.754 -7.854 1.105 1.00 62.42 38 ARG A O 7
ATOM 10404 N N . SER A 1 39 ? -9.830 -6.074 2.100 1.00 72.03 39 SER A N 7
ATOM 10405 C CA . SER A 1 39 ? -10.857 -5.157 1.836 1.00 11.24 39 SER A CA 7
ATOM 10406 C C . SER A 1 39 ? -10.865 -4.691 0.356 1.00 21.24 39 SER A C 7
ATOM 10407 O O . SER A 1 39 ? -11.925 -4.567 -0.277 1.00 44.32 39 SER A O 7
ATOM 10415 N N . PHE A 1 40 ? -9.699 -4.444 -0.173 1.00 3.44 40 PHE A N 7
ATOM 10416 C CA . PHE A 1 40 ? -9.548 -3.957 -1.532 1.00 11.11 40 PHE A CA 7
ATOM 10417 C C . PHE A 1 40 ? -9.442 -5.076 -2.559 1.00 63.32 40 PHE A C 7
ATOM 10418 O O . PHE A 1 40 ? -10.135 -5.068 -3.565 1.00 35.13 40 PHE A O 7
ATOM 10435 N N . LEU A 1 41 ? -8.604 -6.025 -2.286 1.00 0.10 41 LEU A N 7
ATOM 10436 C CA . LEU A 1 41 ? -8.329 -7.135 -3.148 1.00 41.22 41 LEU A CA 7
ATOM 10437 C C . LEU A 1 41 ? -9.244 -8.300 -2.882 1.00 42.12 41 LEU A C 7
ATOM 10438 O O . LEU A 1 41 ? -9.561 -8.608 -1.730 1.00 24.14 41 LEU A O 7
ATOM 10454 N N . PRO A 1 42 ? -9.705 -8.948 -3.932 1.00 73.43 42 PRO A N 7
ATOM 10455 C CA . PRO A 1 42 ? -10.348 -10.239 -3.821 1.00 13.25 42 PRO A CA 7
ATOM 10456 C C . PRO A 1 42 ? -9.283 -11.356 -3.970 1.00 24.41 42 PRO A C 7
ATOM 10457 O O . PRO A 1 42 ? -9.515 -12.524 -3.657 1.00 22.01 42 PRO A O 7
ATOM 10468 N N . THR A 1 43 ? -8.114 -10.945 -4.424 1.00 60.35 43 THR A N 7
ATOM 10469 C CA . THR A 1 43 ? -7.001 -11.800 -4.791 1.00 3.34 43 THR A CA 7
ATOM 10470 C C . THR A 1 43 ? -5.807 -11.595 -3.864 1.00 13.22 43 THR A C 7
ATOM 10471 O O . THR A 1 43 ? -4.660 -11.856 -4.237 1.00 21.23 43 THR A O 7
ATOM 10482 N N . MET A 1 44 ? -6.097 -11.174 -2.668 1.00 11.51 44 MET A N 7
ATOM 10483 C CA . MET A 1 44 ? -5.074 -10.797 -1.681 1.00 64.24 44 MET A CA 7
ATOM 10484 C C . MET A 1 44 ? -4.073 -11.894 -1.300 1.00 35.02 44 MET A C 7
ATOM 10485 O O . MET A 1 44 ? -4.331 -12.737 -0.447 1.00 60.12 44 MET A O 7
ATOM 10499 N N . ASP A 1 45 ? -2.911 -11.867 -1.969 1.00 53.24 45 ASP A N 7
ATOM 10500 C CA . ASP A 1 45 ? -1.795 -12.772 -1.650 1.00 74.41 45 ASP A CA 7
ATOM 10501 C C . ASP A 1 45 ? -1.034 -12.148 -0.510 1.00 12.12 45 ASP A C 7
ATOM 10502 O O . ASP A 1 45 ? 0.013 -11.510 -0.696 1.00 73.35 45 ASP A O 7
ATOM 10511 N N . LEU A 1 46 ? -1.609 -12.218 0.635 1.00 74.10 46 LEU A N 7
ATOM 10512 C CA . LEU A 1 46 ? -1.025 -11.633 1.803 1.00 54.42 46 LEU A CA 7
ATOM 10513 C C . LEU A 1 46 ? -0.242 -12.645 2.592 1.00 34.34 46 LEU A C 7
ATOM 10514 O O . LEU A 1 46 ? 0.730 -12.313 3.256 1.00 4.20 46 LEU A O 7
ATOM 10530 N N . ASP A 1 47 ? -0.639 -13.881 2.468 1.00 73.04 47 ASP A N 7
ATOM 10531 C CA . ASP A 1 47 ? -0.030 -14.957 3.224 1.00 63.31 47 ASP A CA 7
ATOM 10532 C C . ASP A 1 47 ? 0.896 -15.749 2.327 1.00 25.04 47 ASP A C 7
ATOM 10533 O O . ASP A 1 47 ? 1.465 -16.773 2.709 1.00 15.12 47 ASP A O 7
ATOM 10542 N N . CYS A 1 48 ? 1.070 -15.264 1.127 1.00 41.32 48 CYS A N 7
ATOM 10543 C CA . CYS A 1 48 ? 1.969 -15.891 0.196 1.00 13.40 48 CYS A CA 7
ATOM 10544 C C . CYS A 1 48 ? 3.390 -15.448 0.489 1.00 2.00 48 CYS A C 7
ATOM 10545 O O . CYS A 1 48 ? 3.974 -14.599 -0.195 1.00 5.45 48 CYS A O 7
ATOM 10553 N N . SER A 1 49 ? 3.913 -15.990 1.549 1.00 24.54 49 SER A N 7
ATOM 10554 C CA . SER A 1 49 ? 5.187 -15.638 2.020 1.00 3.31 49 SER A CA 7
ATOM 10555 C C . SER A 1 49 ? 6.231 -16.527 1.403 1.00 30.24 49 SER A C 7
ATOM 10556 O O . SER A 1 49 ? 6.589 -17.586 1.935 1.00 3.03 49 SER A O 7
ATOM 10564 N N . TYR A 1 50 ? 6.629 -16.156 0.221 1.00 32.32 50 TYR A N 7
ATOM 10565 C CA . TYR A 1 50 ? 7.760 -16.771 -0.402 1.00 14.45 50 TYR A CA 7
ATOM 10566 C C . TYR A 1 50 ? 9.009 -16.173 0.172 1.00 30.04 50 TYR A C 7
ATOM 10567 O O . TYR A 1 50 ? 10.056 -16.808 0.317 1.00 44.41 50 TYR A O 7
ATOM 10585 N N . GLU A 1 51 ? 8.832 -14.990 0.555 1.00 3.33 51 GLU A N 7
ATOM 10586 C CA . GLU A 1 51 ? 9.744 -14.168 1.169 1.00 4.44 51 GLU A CA 7
ATOM 10587 C C . GLU A 1 51 ? 8.987 -13.521 2.318 1.00 2.01 51 GLU A C 7
ATOM 10588 O O . GLU A 1 51 ? 7.748 -13.577 2.317 1.00 21.11 51 GLU A O 7
ATOM 10600 N N . PRO A 1 52 ? 9.667 -12.955 3.318 1.00 64.20 52 PRO A N 7
ATOM 10601 C CA . PRO A 1 52 ? 9.010 -12.231 4.424 1.00 73.52 52 PRO A CA 7
ATOM 10602 C C . PRO A 1 52 ? 8.350 -10.924 3.944 1.00 3.02 52 PRO A C 7
ATOM 10603 O O . PRO A 1 52 ? 7.823 -10.835 2.836 1.00 51.44 52 PRO A O 7
ATOM 10614 N N . SER A 1 53 ? 8.406 -9.918 4.774 1.00 2.32 53 SER A N 7
ATOM 10615 C CA . SER A 1 53 ? 7.834 -8.594 4.502 1.00 13.41 53 SER A CA 7
ATOM 10616 C C . SER A 1 53 ? 8.755 -7.789 3.515 1.00 3.20 53 SER A C 7
ATOM 10617 O O . SER A 1 53 ? 8.894 -6.568 3.606 1.00 71.40 53 SER A O 7
ATOM 10625 N N . ASN A 1 54 ? 9.310 -8.518 2.567 1.00 14.34 54 ASN A N 7
ATOM 10626 C CA . ASN A 1 54 ? 10.263 -8.068 1.571 1.00 70.31 54 ASN A CA 7
ATOM 10627 C C . ASN A 1 54 ? 9.678 -7.046 0.593 1.00 74.30 54 ASN A C 7
ATOM 10628 O O . ASN A 1 54 ? 8.483 -7.072 0.309 1.00 42.20 54 ASN A O 7
ATOM 10639 N N . PRO A 1 55 ? 10.538 -6.156 0.029 1.00 44.24 55 PRO A N 7
ATOM 10640 C CA . PRO A 1 55 ? 10.121 -5.067 -0.879 1.00 11.33 55 PRO A CA 7
ATOM 10641 C C . PRO A 1 55 ? 9.299 -5.533 -2.086 1.00 13.12 55 PRO A C 7
ATOM 10642 O O . PRO A 1 55 ? 8.309 -4.906 -2.436 1.00 15.34 55 PRO A O 7
ATOM 10653 N N . GLU A 1 56 ? 9.689 -6.639 -2.697 1.00 50.22 56 GLU A N 7
ATOM 10654 C CA . GLU A 1 56 ? 8.994 -7.131 -3.882 1.00 53.41 56 GLU A CA 7
ATOM 10655 C C . GLU A 1 56 ? 7.667 -7.749 -3.499 1.00 70.33 56 GLU A C 7
ATOM 10656 O O . GLU A 1 56 ? 6.693 -7.694 -4.256 1.00 44.21 56 GLU A O 7
ATOM 10668 N N . VAL A 1 57 ? 7.631 -8.286 -2.298 1.00 30.15 57 VAL A N 7
ATOM 10669 C CA . VAL A 1 57 ? 6.432 -8.870 -1.733 1.00 62.51 57 VAL A CA 7
ATOM 10670 C C . VAL A 1 57 ? 5.420 -7.759 -1.516 1.00 71.40 57 VAL A C 7
ATOM 10671 O O . VAL A 1 57 ? 4.287 -7.819 -2.001 1.00 2.44 57 VAL A O 7
ATOM 10684 N N . ILE A 1 58 ? 5.880 -6.722 -0.842 1.00 53.53 58 ILE A N 7
ATOM 10685 C CA . ILE A 1 58 ? 5.093 -5.533 -0.575 1.00 12.12 58 ILE A CA 7
ATOM 10686 C C . ILE A 1 58 ? 4.655 -4.891 -1.904 1.00 30.11 58 ILE A C 7
ATOM 10687 O O . ILE A 1 58 ? 3.504 -4.503 -2.070 1.0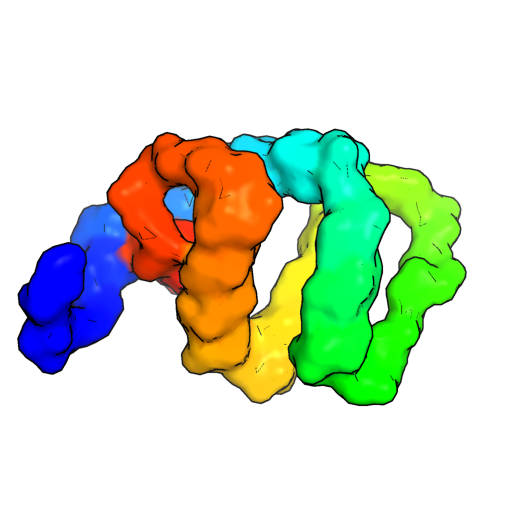0 1.53 58 ILE A O 7
ATOM 10703 N N . HIS A 1 59 ? 5.571 -4.852 -2.868 1.00 33.43 59 HIS A N 7
ATOM 10704 C CA . HIS A 1 59 ? 5.301 -4.300 -4.200 1.00 44.43 59 HIS A CA 7
ATOM 10705 C C . HIS A 1 59 ? 4.121 -4.994 -4.854 1.00 64.15 59 HIS A C 7
ATOM 10706 O O . HIS A 1 59 ? 3.282 -4.335 -5.427 1.00 54.12 59 HIS A O 7
ATOM 10721 N N . ARG A 1 60 ? 4.058 -6.303 -4.725 1.00 14.11 60 ARG A N 7
ATOM 10722 C CA . ARG A 1 60 ? 2.975 -7.105 -5.277 1.00 22.12 60 ARG A CA 7
ATOM 10723 C C . ARG A 1 60 ? 1.634 -6.702 -4.671 1.00 75.41 60 ARG A C 7
ATOM 10724 O O . ARG A 1 60 ? 0.630 -6.569 -5.363 1.00 25.45 60 ARG A O 7
ATOM 10745 N N . GLN A 1 61 ? 1.655 -6.484 -3.397 1.00 51.11 61 GLN A N 7
ATOM 10746 C CA . GLN A 1 61 ? 0.468 -6.193 -2.627 1.00 34.03 61 GLN A CA 7
ATOM 10747 C C . GLN A 1 61 ? -0.067 -4.816 -2.924 1.00 25.30 61 GLN A C 7
ATOM 10748 O O . GLN A 1 61 ? -1.271 -4.620 -3.109 1.00 11.34 61 GLN A O 7
ATOM 10762 N N . LEU A 1 62 ? 0.825 -3.885 -3.023 1.00 42.10 62 LEU A N 7
ATOM 10763 C CA . LEU A 1 62 ? 0.444 -2.501 -3.304 1.00 33.20 62 LEU A CA 7
ATOM 10764 C C . LEU A 1 62 ? 0.064 -2.336 -4.784 1.00 43.43 62 LEU A C 7
ATOM 10765 O O . LEU A 1 62 ? -0.803 -1.537 -5.136 1.00 72.34 62 LEU A O 7
ATOM 10781 N N . ASN A 1 63 ? 0.703 -3.136 -5.626 1.00 41.41 63 ASN A N 7
ATOM 10782 C CA . ASN A 1 63 ? 0.417 -3.248 -7.056 1.00 52.35 63 ASN A CA 7
ATOM 10783 C C . ASN A 1 63 ? -1.054 -3.537 -7.275 1.00 45.34 63 ASN A C 7
ATOM 10784 O O . ASN A 1 63 ? -1.749 -2.873 -8.056 1.00 2.33 63 ASN A O 7
ATOM 10795 N N . ARG A 1 64 ? -1.504 -4.522 -6.552 1.00 54.11 64 ARG A N 7
ATOM 10796 C CA . ARG A 1 64 ? -2.866 -5.004 -6.574 1.00 33.04 64 ARG A CA 7
ATOM 10797 C C . ARG A 1 64 ? -3.895 -3.905 -6.306 1.00 51.11 64 ARG A C 7
ATOM 10798 O O . ARG A 1 64 ? -4.991 -3.945 -6.843 1.00 20.31 64 ARG A O 7
ATOM 10819 N N . LEU A 1 65 ? -3.549 -2.946 -5.479 1.00 31.43 65 LEU A N 7
ATOM 10820 C CA . LEU A 1 65 ? -4.462 -1.860 -5.149 1.00 20.13 65 LEU A CA 7
ATOM 10821 C C . LEU A 1 65 ? -4.712 -0.994 -6.355 1.00 45.13 65 LEU A C 7
ATOM 10822 O O . LEU A 1 65 ? -5.848 -0.600 -6.620 1.00 44.23 65 LEU A O 7
ATOM 10838 N N . PHE A 1 66 ? -3.663 -0.737 -7.112 1.00 44.24 66 PHE A N 7
ATOM 10839 C CA . PHE A 1 66 ? -3.780 0.033 -8.333 1.00 24.20 66 PHE A CA 7
ATOM 10840 C C . PHE A 1 66 ? -4.590 -0.770 -9.345 1.00 74.42 66 PHE A C 7
ATOM 10841 O O . PHE A 1 66 ? -5.362 -0.217 -10.127 1.00 55.10 66 PHE A O 7
ATOM 10858 N N . ALA A 1 67 ? -4.439 -2.082 -9.277 1.00 64.25 67 ALA A N 7
ATOM 10859 C CA . ALA A 1 67 ? -5.173 -2.995 -10.130 1.00 12.13 67 ALA A CA 7
ATOM 10860 C C . ALA A 1 67 ? -6.654 -3.034 -9.756 1.00 4.42 67 ALA A C 7
ATOM 10861 O O . ALA A 1 67 ? -7.479 -3.491 -10.538 1.00 60.02 67 ALA A O 7
ATOM 10868 N N . GLN A 1 68 ? -6.995 -2.591 -8.546 1.00 64.14 68 GLN A N 7
ATOM 10869 C CA . GLN A 1 68 ? -8.354 -2.455 -8.182 1.00 60.02 68 GLN A CA 7
ATOM 10870 C C . GLN A 1 68 ? -8.853 -1.161 -8.794 1.00 24.52 68 GLN A C 7
ATOM 10871 O O . GLN A 1 68 ? -9.798 -1.137 -9.595 1.00 40.51 68 GLN A O 7
ATOM 10885 N N . GLY A 1 69 ? -8.153 -0.103 -8.457 1.00 44.33 69 GLY A N 7
ATOM 10886 C CA . GLY A 1 69 ? -8.500 1.211 -8.870 1.00 33.33 69 GLY A CA 7
ATOM 10887 C C . GLY A 1 69 ? -7.387 2.155 -8.628 1.00 52.01 69 GLY A C 7
ATOM 10888 O O . GLY A 1 69 ? -6.719 2.069 -7.598 1.00 73.10 69 GLY A O 7
ATOM 10892 N N . MET A 1 70 ? -7.170 3.062 -9.555 1.00 62.01 70 MET A N 7
ATOM 10893 C CA . MET A 1 70 ? -6.234 4.157 -9.339 1.00 52.22 70 MET A CA 7
ATOM 10894 C C . MET A 1 70 ? -6.822 5.001 -8.218 1.00 51.22 70 MET A C 7
ATOM 10895 O O . MET A 1 70 ? -6.124 5.568 -7.386 1.00 52.04 70 MET A O 7
ATOM 10909 N N . ALA A 1 71 ? -8.140 4.992 -8.185 1.00 5.24 71 ALA A N 7
ATOM 10910 C CA . ALA A 1 71 ? -8.915 5.682 -7.185 1.00 4.20 71 ALA A CA 7
ATOM 10911 C C . ALA A 1 71 ? -8.865 4.892 -5.881 1.00 52.10 71 ALA A C 7
ATOM 10912 O O . ALA A 1 71 ? -8.831 5.469 -4.800 1.00 61.52 71 ALA A O 7
ATOM 10919 N N . THR A 1 72 ? -8.846 3.561 -6.007 1.00 71.53 72 THR A N 7
ATOM 10920 C CA . THR A 1 72 ? -8.716 2.668 -4.875 1.00 72.34 72 THR A CA 7
ATOM 10921 C C . THR A 1 72 ? -7.398 2.941 -4.140 1.00 61.54 72 THR A C 7
ATOM 10922 O O . THR A 1 72 ? -7.349 2.914 -2.916 1.00 24.51 72 THR A O 7
ATOM 10933 N N . TRP A 1 73 ? -6.355 3.253 -4.903 1.00 72.43 73 TRP A N 7
ATOM 10934 C CA . TRP A 1 73 ? -5.070 3.609 -4.339 1.00 13.13 73 TRP A CA 7
ATOM 10935 C C . TRP A 1 73 ? -5.213 4.881 -3.487 1.00 45.24 73 TRP A C 7
ATOM 10936 O O . TRP A 1 73 ? -4.837 4.894 -2.318 1.00 63.33 73 TRP A O 7
ATOM 10957 N N . LYS A 1 74 ? -5.783 5.925 -4.092 1.00 33.42 74 LYS A N 7
ATOM 10958 C CA . LYS A 1 74 ? -6.048 7.197 -3.437 1.00 24.25 74 LYS A CA 7
ATOM 10959 C C . LYS A 1 74 ? -6.807 7.008 -2.111 1.00 73.23 74 LYS A C 7
ATOM 10960 O O . LYS A 1 74 ? -6.414 7.560 -1.076 1.00 13.34 74 LYS A O 7
ATOM 10979 N N . SER A 1 75 ? -7.843 6.192 -2.140 1.00 31.41 75 SER A N 7
ATOM 10980 C CA . SER A 1 75 ? -8.633 5.912 -1.006 1.00 25.32 75 SER A CA 7
ATOM 10981 C C . SER A 1 75 ? -7.865 5.091 0.050 1.00 42.34 75 SER A C 7
ATOM 10982 O O . SER A 1 75 ? -7.916 5.401 1.252 1.00 20.33 75 SER A O 7
ATOM 10990 N N . PHE A 1 76 ? -7.141 4.072 -0.405 1.00 73.22 76 PHE A N 7
ATOM 10991 C CA . PHE A 1 76 ? -6.328 3.229 0.465 1.00 71.52 76 PHE A CA 7
ATOM 10992 C C . PHE A 1 76 ? -5.333 4.067 1.228 1.00 74.11 76 PHE A C 7
ATOM 10993 O O . PHE A 1 76 ? -5.174 3.909 2.432 1.00 60.32 76 PHE A O 7
ATOM 11010 N N . ILE A 1 77 ? -4.677 4.959 0.521 1.00 63.12 77 ILE A N 7
ATOM 11011 C CA . ILE A 1 77 ? -3.661 5.799 1.097 1.00 5.52 77 ILE A CA 7
ATOM 11012 C C . ILE A 1 77 ? -4.242 6.733 2.171 1.00 74.12 77 ILE A C 7
ATOM 11013 O O . ILE A 1 77 ? -3.567 7.059 3.158 1.00 52.42 77 ILE A O 7
ATOM 11029 N N . ASN A 1 78 ? -5.487 7.130 2.006 1.00 24.13 78 ASN A N 7
ATOM 11030 C CA . ASN A 1 78 ? -6.141 7.946 3.023 1.00 44.44 78 ASN A CA 7
ATOM 11031 C C . ASN A 1 78 ? -6.291 7.137 4.305 1.00 23.04 78 ASN A C 7
ATOM 11032 O O . ASN A 1 78 ? -6.029 7.636 5.402 1.00 33.13 78 ASN A O 7
ATOM 11043 N N . ASP A 1 79 ? -6.647 5.860 4.153 1.00 62.13 79 ASP A N 7
ATOM 11044 C CA . ASP A 1 79 ? -6.763 4.961 5.292 1.00 61.13 79 ASP A CA 7
ATOM 11045 C C . ASP A 1 79 ? -5.404 4.698 5.871 1.00 72.23 79 ASP A C 7
ATOM 11046 O O . ASP A 1 79 ? -5.237 4.696 7.046 1.00 3.33 79 ASP A O 7
ATOM 11055 N N . LEU A 1 80 ? -4.448 4.493 5.006 1.00 75.22 80 LEU A N 7
ATOM 11056 C CA . LEU A 1 80 ? -3.041 4.256 5.345 1.00 70.22 80 LEU A CA 7
ATOM 11057 C C . LEU A 1 80 ? -2.551 5.340 6.313 1.00 42.00 80 LEU A C 7
ATOM 11058 O O . LEU A 1 80 ? -2.066 5.041 7.404 1.00 75.04 80 LEU A O 7
ATOM 11074 N N . CYS A 1 81 ? -2.730 6.581 5.918 1.00 45.34 81 CYS A N 7
ATOM 11075 C CA . CYS A 1 81 ? -2.309 7.722 6.722 1.00 15.42 81 CYS A CA 7
ATOM 11076 C C . CYS A 1 81 ? -3.089 7.792 8.053 1.00 25.35 81 CYS A C 7
ATOM 11077 O O . CYS A 1 81 ? -2.544 8.171 9.091 1.00 11.45 81 CYS A O 7
ATOM 11085 N N . PHE A 1 82 ? -4.351 7.407 8.007 1.00 13.11 82 PHE A N 7
ATOM 11086 C CA . PHE A 1 82 ? -5.224 7.450 9.165 1.00 41.50 82 PHE A CA 7
ATOM 11087 C C . PHE A 1 82 ? -4.940 6.306 10.144 1.00 4.45 82 PHE A C 7
ATOM 11088 O O . PHE A 1 82 ? -4.680 6.528 11.325 1.00 34.13 82 PHE A O 7
ATOM 11105 N N . GLU A 1 83 ? -4.973 5.097 9.625 1.00 41.51 83 GLU A N 7
ATOM 11106 C CA . GLU A 1 83 ? -4.953 3.882 10.421 1.00 73.04 83 GLU A CA 7
ATOM 11107 C C . GLU A 1 83 ? -3.601 3.560 11.002 1.00 65.24 83 GLU A C 7
ATOM 11108 O O . GLU A 1 83 ? -3.511 2.806 11.970 1.00 1.23 83 GLU A O 7
ATOM 11120 N N . LEU A 1 84 ? -2.550 4.070 10.415 1.00 51.52 84 LEU A N 7
ATOM 11121 C CA . LEU A 1 84 ? -1.249 3.786 10.947 1.00 2.53 84 LEU A CA 7
ATOM 11122 C C . LEU A 1 84 ? -0.931 4.651 12.148 1.00 22.02 84 LEU A C 7
ATOM 11123 O O . LEU A 1 84 ? -0.417 4.139 13.151 1.00 12.04 84 LEU A O 7
ATOM 11139 N N . ASP A 1 85 ? -1.273 5.935 12.076 1.00 44.10 85 ASP A N 7
ATOM 11140 C CA . ASP A 1 85 ? -1.133 6.850 13.214 1.00 61.42 85 ASP A CA 7
ATOM 11141 C C . ASP A 1 85 ? -1.788 8.215 12.960 1.00 34.51 85 ASP A C 7
ATOM 11142 O O . ASP A 1 85 ? -2.982 8.403 13.242 1.00 41.14 85 ASP A O 7
ATOM 11151 N N . VAL A 1 86 ? -1.038 9.137 12.430 1.00 44.12 86 VAL A N 7
ATOM 11152 C CA . VAL A 1 86 ? -1.481 10.487 12.137 1.00 32.33 86 VAL A CA 7
ATOM 11153 C C . VAL A 1 86 ? -1.067 10.770 10.699 1.00 74.32 86 VAL A C 7
ATOM 11154 O O . VAL A 1 86 ? -0.088 10.171 10.245 1.00 44.43 86 VAL A O 7
ATOM 11167 N N . PRO A 1 87 ? -1.841 11.594 9.932 1.00 74.13 87 PRO A N 7
ATOM 11168 C CA . PRO A 1 87 ? -1.459 12.041 8.594 1.00 21.41 87 PRO A CA 7
ATOM 11169 C C . PRO A 1 87 ? 0.038 12.361 8.495 1.00 53.05 87 PRO A C 7
ATOM 11170 O O . PRO A 1 87 ? 0.540 13.326 9.095 1.00 54.40 87 PRO A O 7
ATOM 11181 N N . LEU A 1 88 ? 0.743 11.507 7.790 1.00 4.44 88 LEU A N 7
ATOM 11182 C CA . LEU A 1 88 ? 2.181 11.615 7.608 1.00 71.20 88 LEU A CA 7
ATOM 11183 C C . LEU A 1 88 ? 2.576 12.728 6.638 1.00 44.52 88 LEU A C 7
ATOM 11184 O O . LEU A 1 88 ? 3.727 13.149 6.591 1.00 60.21 88 LEU A O 7
ATOM 11200 N N . ASP A 1 89 ? 1.609 13.187 5.893 1.00 22.13 89 ASP A N 7
ATOM 11201 C CA . ASP A 1 89 ? 1.732 14.326 4.989 1.00 35.10 89 ASP A CA 7
ATOM 11202 C C . ASP A 1 89 ? 0.326 14.651 4.571 1.00 65.11 89 ASP A C 7
ATOM 11203 O O . ASP A 1 89 ? -0.342 15.470 5.188 1.00 43.21 89 ASP A O 7
ATOM 11212 N N . MET A 1 90 ? -0.128 13.886 3.614 1.00 51.44 90 MET A N 7
ATOM 11213 C CA . MET A 1 90 ? -1.447 13.878 3.028 1.00 33.21 90 MET A CA 7
ATOM 11214 C C . MET A 1 90 ? -1.443 12.622 2.214 1.00 43.44 90 MET A C 7
ATOM 11215 O O . MET A 1 90 ? -0.355 12.073 1.976 1.00 54.34 90 MET A O 7
ATOM 11229 N N . GLU A 1 91 ? -2.571 12.146 1.813 1.00 41.13 91 GLU A N 7
ATOM 11230 C CA . GLU A 1 91 ? -2.626 10.935 1.035 1.00 14.04 91 GLU A CA 7
ATOM 11231 C C . GLU A 1 91 ? -2.112 11.168 -0.379 1.00 74.21 91 GLU A C 7
ATOM 11232 O O . GLU A 1 91 ? -1.313 10.413 -0.881 1.00 45.10 91 GLU A O 7
ATOM 11244 N N . ILE A 1 92 ? -2.530 12.267 -0.960 1.00 63.31 92 ILE A N 7
ATOM 11245 C CA . ILE A 1 92 ? -2.316 12.629 -2.380 1.00 70.42 92 ILE A CA 7
ATOM 11246 C C . ILE A 1 92 ? -0.823 12.508 -2.856 1.00 45.44 92 ILE A C 7
ATOM 11247 O O . ILE A 1 92 ? -0.590 12.015 -3.949 1.00 3.53 92 ILE A O 7
ATOM 11263 N N . PRO A 1 93 ? 0.189 12.973 -2.084 1.00 52.32 93 PRO A N 7
ATOM 11264 C CA . PRO A 1 93 ? 1.600 12.764 -2.456 1.00 14.03 93 PRO A CA 7
ATOM 11265 C C . PRO A 1 93 ? 1.885 11.278 -2.695 1.00 54.33 93 PRO A C 7
ATOM 11266 O O . PRO A 1 93 ? 2.490 10.892 -3.690 1.00 65.41 93 PRO A O 7
ATOM 11277 N N . LEU A 1 94 ? 1.356 10.472 -1.808 1.00 74.03 94 LEU A N 7
ATOM 11278 C CA . LEU A 1 94 ? 1.505 9.034 -1.822 1.00 65.24 94 LEU A CA 7
ATOM 11279 C C . LEU A 1 94 ? 0.618 8.431 -2.918 1.00 72.52 94 LEU A C 7
ATOM 11280 O O . LEU A 1 94 ? 0.943 7.407 -3.498 1.00 40.25 94 LEU A O 7
ATOM 11296 N N . VAL A 1 95 ? -0.526 9.069 -3.186 1.00 72.31 95 VAL A N 7
ATOM 11297 C CA . VAL A 1 95 ? -1.429 8.617 -4.206 1.00 15.40 95 VAL A CA 7
ATOM 11298 C C . VAL A 1 95 ? -0.805 8.789 -5.585 1.00 63.33 95 VAL A C 7
ATOM 11299 O O . VAL A 1 95 ? -1.027 8.013 -6.500 1.00 71.14 95 VAL A O 7
ATOM 11312 N N . SER A 1 96 ? -0.006 9.787 -5.668 1.00 33.03 96 SER A N 7
ATOM 11313 C CA . SER A 1 96 ? 0.696 10.187 -6.865 1.00 31.13 96 SER A CA 7
ATOM 11314 C C . SER A 1 96 ? 1.954 9.350 -7.111 1.00 2.41 96 SER A C 7
ATOM 11315 O O . SER A 1 96 ? 2.734 9.645 -8.028 1.00 5.35 96 SER A O 7
ATOM 11323 N N . ILE A 1 97 ? 2.163 8.339 -6.307 1.00 2.13 97 ILE A N 7
ATOM 11324 C CA . ILE A 1 97 ? 3.336 7.480 -6.436 1.00 34.41 97 ILE A CA 7
ATOM 11325 C C . ILE A 1 97 ? 3.355 6.791 -7.833 1.00 51.41 97 ILE A C 7
ATOM 11326 O O . ILE A 1 97 ? 4.420 6.490 -8.392 1.00 43.53 97 ILE A O 7
ATOM 11342 N N . TRP A 1 98 ? 2.170 6.606 -8.379 1.00 12.55 98 TRP A N 7
ATOM 11343 C CA . TRP A 1 98 ? 1.934 6.114 -9.699 1.00 64.01 98 TRP A CA 7
ATOM 11344 C C . TRP A 1 98 ? 0.529 6.509 -10.069 1.00 52.12 98 TRP A C 7
ATOM 11345 O O . TRP A 1 98 ? -0.255 6.859 -9.187 1.00 21.21 98 TRP A O 7
ATOM 11366 N N . GLY A 1 99 ? 0.216 6.493 -11.318 1.00 65.32 99 GLY A N 7
ATOM 11367 C CA . GLY A 1 99 ? -1.088 6.901 -11.736 1.00 3.43 99 GLY A CA 7
ATOM 11368 C C . GLY A 1 99 ? -1.241 6.814 -13.223 1.00 41.11 99 GLY A C 7
ATOM 11369 O O . GLY A 1 99 ? -1.207 5.707 -13.774 1.00 1.12 99 GLY A O 7
ATOM 11373 N N . PRO A 1 100 ? -1.434 7.959 -13.901 1.00 62.10 100 PRO A N 7
ATOM 11374 C CA . PRO A 1 100 ? -1.551 8.028 -15.362 1.00 2.15 100 PRO A CA 7
ATOM 11375 C C . PRO A 1 100 ? -0.337 7.416 -16.054 1.00 72.50 100 PRO A C 7
ATOM 11376 O O . PRO A 1 100 ? 0.754 8.011 -16.056 1.00 62.40 100 PRO A O 7
ATOM 11387 N N . ARG A 1 101 ? -0.546 6.209 -16.587 1.00 61.22 101 ARG A N 7
ATOM 11388 C CA . ARG A 1 101 ? 0.451 5.387 -17.261 1.00 15.22 101 ARG A CA 7
ATOM 11389 C C . ARG A 1 101 ? 1.872 5.507 -16.729 1.00 34.53 101 ARG A C 7
ATOM 11390 O O . ARG A 1 101 ? 2.686 6.217 -17.318 1.00 52.34 101 ARG A O 7
ATOM 11411 N N . GLY A 1 1 ? -5.361 14.377 1.757 1.00 55.51 1 GLY A N 8
ATOM 11412 C CA . GLY A 1 1 ? -4.396 15.443 1.521 1.00 0.04 1 GLY A CA 8
ATOM 11413 C C . GLY A 1 1 ? -4.891 16.730 2.159 1.00 14.45 1 GLY A C 8
ATOM 11414 O O . GLY A 1 1 ? -6.106 16.904 2.307 1.00 42.33 1 GLY A O 8
ATOM 11420 N N . PRO A 1 2 ? -4.006 17.658 2.553 1.00 2.42 2 PRO A N 8
ATOM 11421 C CA . PRO A 1 2 ? -4.404 18.889 3.227 1.00 71.12 2 PRO A CA 8
ATOM 11422 C C . PRO A 1 2 ? -4.685 20.057 2.263 1.00 63.44 2 PRO A C 8
ATOM 11423 O O . PRO A 1 2 ? -4.974 21.176 2.700 1.00 13.13 2 PRO A O 8
ATOM 11434 N N . LEU A 1 3 ? -4.603 19.808 0.972 1.00 33.34 3 LEU A N 8
ATOM 11435 C CA . LEU A 1 3 ? -4.798 20.865 -0.011 1.00 23.21 3 LEU A CA 8
ATOM 11436 C C . LEU A 1 3 ? -6.203 20.876 -0.574 1.00 52.22 3 LEU A C 8
ATOM 11437 O O . LEU A 1 3 ? -6.647 21.889 -1.133 1.00 22.13 3 LEU A O 8
ATOM 11453 N N . GLY A 1 4 ? -6.900 19.772 -0.426 1.00 1.30 4 GLY A N 8
ATOM 11454 C CA . GLY A 1 4 ? -8.232 19.659 -0.972 1.00 25.31 4 GLY A CA 8
ATOM 11455 C C . GLY A 1 4 ? -8.172 19.098 -2.369 1.00 11.55 4 GLY A C 8
ATOM 11456 O O . GLY A 1 4 ? -7.234 19.423 -3.119 1.00 20.55 4 GLY A O 8
ATOM 11460 N N . SER A 1 5 ? -9.130 18.242 -2.716 1.00 75.15 5 SER A N 8
ATOM 11461 C CA . SER A 1 5 ? -9.192 17.584 -4.029 1.00 25.41 5 SER A CA 8
ATOM 11462 C C . SER A 1 5 ? -7.979 16.638 -4.220 1.00 34.33 5 SER A C 8
ATOM 11463 O O . SER A 1 5 ? -7.243 16.337 -3.259 1.00 42.14 5 SER A O 8
ATOM 11471 N N . MET A 1 6 ? -7.783 16.161 -5.416 1.00 4.22 6 MET A N 8
ATOM 11472 C CA . MET A 1 6 ? -6.684 15.293 -5.707 1.00 74.35 6 MET A CA 8
ATOM 11473 C C . MET A 1 6 ? -5.869 15.914 -6.784 1.00 51.41 6 MET A C 8
ATOM 11474 O O . MET A 1 6 ? -6.174 15.792 -7.966 1.00 20.01 6 MET A O 8
ATOM 11488 N N . ASP A 1 7 ? -4.929 16.694 -6.359 1.00 4.34 7 ASP A N 8
ATOM 11489 C CA . ASP A 1 7 ? -3.962 17.331 -7.288 1.00 21.14 7 ASP A CA 8
ATOM 11490 C C . ASP A 1 7 ? -2.820 17.940 -6.492 1.00 12.25 7 ASP A C 8
ATOM 11491 O O . ASP A 1 7 ? -2.079 18.759 -6.976 1.00 13.32 7 ASP A O 8
ATOM 11500 N N . ALA A 1 8 ? -2.602 17.425 -5.285 1.00 0.43 8 ALA A N 8
ATOM 11501 C CA . ALA A 1 8 ? -1.497 17.901 -4.425 1.00 22.32 8 ALA A CA 8
ATOM 11502 C C . ALA A 1 8 ? -0.208 17.304 -4.918 1.00 43.45 8 ALA A C 8
ATOM 11503 O O . ALA A 1 8 ? 0.903 17.722 -4.564 1.00 52.24 8 ALA A O 8
ATOM 11510 N N . GLU A 1 9 ? -0.389 16.355 -5.779 1.00 11.21 9 GLU A N 8
ATOM 11511 C CA . GLU A 1 9 ? 0.645 15.636 -6.423 1.00 51.21 9 GLU A CA 8
ATOM 11512 C C . GLU A 1 9 ? 1.445 16.516 -7.362 1.00 51.33 9 GLU A C 8
ATOM 11513 O O . GLU A 1 9 ? 2.642 16.336 -7.510 1.00 34.30 9 GLU A O 8
ATOM 11525 N N . SER A 1 10 ? 0.790 17.502 -7.918 1.00 62.44 10 SER A N 8
ATOM 11526 C CA . SER A 1 10 ? 1.413 18.461 -8.803 1.00 50.12 10 SER A CA 8
ATOM 11527 C C . SER A 1 10 ? 2.412 19.342 -8.065 1.00 2.31 10 SER A C 8
ATOM 11528 O O . SER A 1 10 ? 3.475 19.699 -8.590 1.00 63.42 10 SER A O 8
ATOM 11536 N N . ILE A 1 11 ? 2.065 19.683 -6.871 1.00 13.10 11 ILE A N 8
ATOM 11537 C CA . ILE A 1 11 ? 2.833 20.548 -6.059 1.00 11.03 11 ILE A CA 8
ATOM 11538 C C . ILE A 1 11 ? 3.930 19.803 -5.309 1.00 4.40 11 ILE A C 8
ATOM 11539 O O . ILE A 1 11 ? 5.089 20.196 -5.363 1.00 43.04 11 ILE A O 8
ATOM 11555 N N . ARG A 1 12 ? 3.587 18.712 -4.656 1.00 61.45 12 ARG A N 8
ATOM 11556 C CA . ARG A 1 12 ? 4.568 18.005 -3.867 1.00 2.13 12 ARG A CA 8
ATOM 11557 C C . ARG A 1 12 ? 5.502 17.156 -4.728 1.00 72.43 12 ARG A C 8
ATOM 11558 O O . ARG A 1 12 ? 6.697 17.078 -4.436 1.00 73.40 12 ARG A O 8
ATOM 11579 N N . LEU A 1 13 ? 4.956 16.567 -5.801 1.00 45.03 13 LEU A N 8
ATOM 11580 C CA . LEU A 1 13 ? 5.672 15.681 -6.705 1.00 22.32 13 LEU A CA 8
ATOM 11581 C C . LEU A 1 13 ? 6.244 14.426 -6.023 1.00 41.25 13 LEU A C 8
ATOM 11582 O O . LEU A 1 13 ? 7.226 14.487 -5.266 1.00 53.31 13 LEU A O 8
ATOM 11598 N N . ASN A 1 14 ? 5.621 13.295 -6.289 1.00 43.21 14 ASN A N 8
ATOM 11599 C CA . ASN A 1 14 ? 6.052 12.018 -5.719 1.00 63.14 14 ASN A CA 8
ATOM 11600 C C . ASN A 1 14 ? 7.383 11.587 -6.304 1.00 65.31 14 ASN A C 8
ATOM 11601 O O . ASN A 1 14 ? 7.742 11.986 -7.418 1.00 12.31 14 ASN A O 8
ATOM 11612 N N . ASN A 1 15 ? 8.098 10.775 -5.562 1.00 60.31 15 ASN A N 8
ATOM 11613 C CA . ASN A 1 15 ? 9.439 10.358 -5.926 1.00 32.11 15 ASN A CA 8
ATOM 11614 C C . ASN A 1 15 ? 9.782 9.037 -5.224 1.00 13.13 15 ASN A C 8
ATOM 11615 O O . ASN A 1 15 ? 8.974 8.524 -4.432 1.00 24.52 15 ASN A O 8
ATOM 11626 N N . GLU A 1 16 ? 10.991 8.526 -5.467 1.00 2.52 16 GLU A N 8
ATOM 11627 C CA . GLU A 1 16 ? 11.442 7.218 -4.947 1.00 75.32 16 GLU A CA 8
ATOM 11628 C C . GLU A 1 16 ? 11.477 7.168 -3.418 1.00 4.22 16 GLU A C 8
ATOM 11629 O O . GLU A 1 16 ? 11.209 6.125 -2.838 1.00 32.21 16 GLU A O 8
ATOM 11641 N N . ASN A 1 17 ? 11.817 8.289 -2.766 1.00 75.34 17 ASN A N 8
ATOM 11642 C CA . ASN A 1 17 ? 11.860 8.350 -1.272 1.00 60.04 17 ASN A CA 8
ATOM 11643 C C . ASN A 1 17 ? 10.527 8.036 -0.728 1.00 2.44 17 ASN A C 8
ATOM 11644 O O . ASN A 1 17 ? 10.349 7.232 0.178 1.00 74.50 17 ASN A O 8
ATOM 11655 N N . LEU A 1 18 ? 9.599 8.685 -1.340 1.00 52.44 18 LEU A N 8
ATOM 11656 C CA . LEU A 1 18 ? 8.237 8.685 -0.989 1.00 11.25 18 LEU A CA 8
ATOM 11657 C C . LEU A 1 18 ? 7.627 7.276 -1.196 1.00 62.54 18 LEU A C 8
ATOM 11658 O O . LEU A 1 18 ? 6.849 6.804 -0.366 1.00 41.33 18 LEU A O 8
ATOM 11674 N N . TRP A 1 19 ? 8.019 6.605 -2.273 1.00 1.02 19 TRP A N 8
ATOM 11675 C CA . TRP A 1 19 ? 7.590 5.225 -2.504 1.00 72.43 19 TRP A CA 8
ATOM 11676 C C . TRP A 1 19 ? 8.232 4.289 -1.478 1.00 25.22 19 TRP A C 8
ATOM 11677 O O . TRP A 1 19 ? 7.553 3.447 -0.875 1.00 11.33 19 TRP A O 8
ATOM 11698 N N . ALA A 1 20 ? 9.532 4.469 -1.270 1.00 23.44 20 ALA A N 8
ATOM 11699 C CA . ALA A 1 20 ? 10.305 3.658 -0.341 1.00 13.14 20 ALA A CA 8
ATOM 11700 C C . ALA A 1 20 ? 9.729 3.725 1.060 1.00 52.13 20 ALA A C 8
ATOM 11701 O O . ALA A 1 20 ? 9.575 2.702 1.715 1.00 64.43 20 ALA A O 8
ATOM 11708 N N . TRP A 1 21 ? 9.399 4.934 1.503 1.00 42.41 21 TRP A N 8
ATOM 11709 C CA . TRP A 1 21 ? 8.776 5.162 2.803 1.00 2.42 21 TRP A CA 8
ATOM 11710 C C . TRP A 1 21 ? 7.517 4.310 2.976 1.00 54.33 21 TRP A C 8
ATOM 11711 O O . TRP A 1 21 ? 7.354 3.628 3.999 1.00 52.53 21 TRP A O 8
ATOM 11732 N N . LEU A 1 22 ? 6.668 4.319 1.964 1.00 14.33 22 LEU A N 8
ATOM 11733 C CA . LEU A 1 22 ? 5.429 3.566 1.991 1.00 23.34 22 LEU A CA 8
ATOM 11734 C C . LEU A 1 22 ? 5.726 2.069 2.138 1.00 41.15 22 LEU A C 8
ATOM 11735 O O . LEU A 1 22 ? 5.197 1.408 3.032 1.00 24.11 22 LEU A O 8
ATOM 11751 N N . VAL A 1 23 ? 6.619 1.574 1.297 1.00 50.13 23 VAL A N 8
ATOM 11752 C CA . VAL A 1 23 ? 7.021 0.173 1.299 1.00 24.45 23 VAL A CA 8
ATOM 11753 C C . VAL A 1 23 ? 7.627 -0.235 2.649 1.00 64.11 23 VAL A C 8
ATOM 11754 O O . VAL A 1 23 ? 7.289 -1.279 3.200 1.00 54.04 23 VAL A O 8
ATOM 11767 N N . ARG A 1 24 ? 8.468 0.614 3.196 1.00 21.54 24 ARG A N 8
ATOM 11768 C CA . ARG A 1 24 ? 9.169 0.303 4.425 1.00 60.51 24 ARG A CA 8
ATOM 11769 C C . ARG A 1 24 ? 8.256 0.329 5.624 1.00 20.12 24 ARG A C 8
ATOM 11770 O O . ARG A 1 24 ? 8.298 -0.565 6.446 1.00 65.31 24 ARG A O 8
ATOM 11791 N N . LEU A 1 25 ? 7.400 1.313 5.694 1.00 22.34 25 LEU A N 8
ATOM 11792 C CA . LEU A 1 25 ? 6.509 1.465 6.833 1.00 40.15 25 LEU A CA 8
ATOM 11793 C C . LEU A 1 25 ? 5.486 0.313 6.840 1.00 23.21 25 LEU A C 8
ATOM 11794 O O . LEU A 1 25 ? 5.156 -0.238 7.896 1.00 11.33 25 LEU A O 8
ATOM 11810 N N . LEU A 1 26 ? 5.033 -0.067 5.672 1.00 61.41 26 LEU A N 8
ATOM 11811 C CA . LEU A 1 26 ? 4.133 -1.181 5.517 1.00 21.51 26 LEU A CA 8
ATOM 11812 C C . LEU A 1 26 ? 4.815 -2.499 5.746 1.00 40.31 26 LEU A C 8
ATOM 11813 O O . LEU A 1 26 ? 4.187 -3.462 6.139 1.00 3.53 26 LEU A O 8
ATOM 11829 N N . SER A 1 27 ? 6.120 -2.531 5.532 1.00 41.14 27 SER A N 8
ATOM 11830 C CA . SER A 1 27 ? 6.915 -3.708 5.781 1.00 21.12 27 SER A CA 8
ATOM 11831 C C . SER A 1 27 ? 6.977 -3.928 7.300 1.00 52.24 27 SER A C 8
ATOM 11832 O O . SER A 1 27 ? 7.213 -5.033 7.779 1.00 33.42 27 SER A O 8
ATOM 11840 N N . LYS A 1 28 ? 6.718 -2.854 8.049 1.00 45.23 28 LYS A N 8
ATOM 11841 C CA . LYS A 1 28 ? 6.694 -2.912 9.488 1.00 24.22 28 LYS A CA 8
ATOM 11842 C C . LYS A 1 28 ? 5.273 -3.135 9.974 1.00 1.45 28 LYS A C 8
ATOM 11843 O O . LYS A 1 28 ? 5.015 -3.249 11.177 1.00 4.42 28 LYS A O 8
ATOM 11862 N N . ASN A 1 29 ? 4.346 -3.179 9.033 1.00 65.35 29 ASN A N 8
ATOM 11863 C CA . ASN A 1 29 ? 2.938 -3.367 9.318 1.00 43.10 29 ASN A CA 8
ATOM 11864 C C . ASN A 1 29 ? 2.288 -4.323 8.331 1.00 12.41 29 ASN A C 8
ATOM 11865 O O . ASN A 1 29 ? 1.215 -4.003 7.791 1.00 51.13 29 ASN A O 8
ATOM 11876 N N . PRO A 1 30 ? 2.838 -5.551 8.110 1.00 73.32 30 PRO A N 8
ATOM 11877 C CA . PRO A 1 30 ? 2.238 -6.483 7.156 1.00 73.25 30 PRO A CA 8
ATOM 11878 C C . PRO A 1 30 ? 0.913 -6.950 7.716 1.00 14.40 30 PRO A C 8
ATOM 11879 O O . PRO A 1 30 ? 0.016 -7.327 6.994 1.00 24.10 30 PRO A O 8
ATOM 11890 N N . GLU A 1 31 ? 0.812 -6.831 9.026 1.00 65.01 31 GLU A N 8
ATOM 11891 C CA . GLU A 1 31 ? -0.348 -7.176 9.801 1.00 11.12 31 GLU A CA 8
ATOM 11892 C C . GLU A 1 31 ? -1.502 -6.233 9.478 1.00 72.25 31 GLU A C 8
ATOM 11893 O O . GLU A 1 31 ? -2.626 -6.677 9.279 1.00 33.41 31 GLU A O 8
ATOM 11905 N N . TRP A 1 32 ? -1.224 -4.926 9.401 1.00 45.04 32 TRP A N 8
ATOM 11906 C CA . TRP A 1 32 ? -2.285 -3.991 9.090 1.00 4.15 32 TRP A CA 8
ATOM 11907 C C . TRP A 1 32 ? -2.629 -4.098 7.623 1.00 43.24 32 TRP A C 8
ATOM 11908 O O . TRP A 1 32 ? -3.809 -4.138 7.233 1.00 62.03 32 TRP A O 8
ATOM 11929 N N . LEU A 1 33 ? -1.583 -4.158 6.830 1.00 14.21 33 LEU A N 8
ATOM 11930 C CA . LEU A 1 33 ? -1.678 -4.167 5.401 1.00 51.32 33 LEU A CA 8
ATOM 11931 C C . LEU A 1 33 ? -2.519 -5.315 4.903 1.00 15.41 33 LEU A C 8
ATOM 11932 O O . LEU A 1 33 ? -3.476 -5.093 4.172 1.00 3.25 33 LEU A O 8
ATOM 11948 N N . SER A 1 34 ? -2.188 -6.516 5.343 1.00 72.52 34 SER A N 8
ATOM 11949 C CA . SER A 1 34 ? -2.911 -7.728 4.952 1.00 14.10 34 SER A CA 8
ATOM 11950 C C . SER A 1 34 ? -4.420 -7.584 5.166 1.00 51.34 34 SER A C 8
ATOM 11951 O O . SER A 1 34 ? -5.203 -7.848 4.268 1.00 62.51 34 SER A O 8
ATOM 11959 N N . ALA A 1 35 ? -4.791 -7.109 6.336 1.00 51.12 35 ALA A N 8
ATOM 11960 C CA . ALA A 1 35 ? -6.170 -6.878 6.713 1.00 51.23 35 ALA A CA 8
ATOM 11961 C C . ALA A 1 35 ? -6.868 -5.922 5.745 1.00 52.45 35 ALA A C 8
ATOM 11962 O O . ALA A 1 35 ? -7.986 -6.186 5.306 1.00 72.02 35 ALA A O 8
ATOM 11969 N N . LYS A 1 36 ? -6.211 -4.831 5.393 1.00 71.24 36 LYS A N 8
ATOM 11970 C CA . LYS A 1 36 ? -6.782 -3.897 4.441 1.00 63.01 36 LYS A CA 8
ATOM 11971 C C . LYS A 1 36 ? -6.848 -4.491 3.044 1.00 33.44 36 LYS A C 8
ATOM 11972 O O . LYS A 1 36 ? -7.862 -4.348 2.362 1.00 51.13 36 LYS A O 8
ATOM 11991 N N . LEU A 1 37 ? -5.821 -5.244 2.677 1.00 33.03 37 LEU A N 8
ATOM 11992 C CA . LEU A 1 37 ? -5.735 -5.903 1.383 1.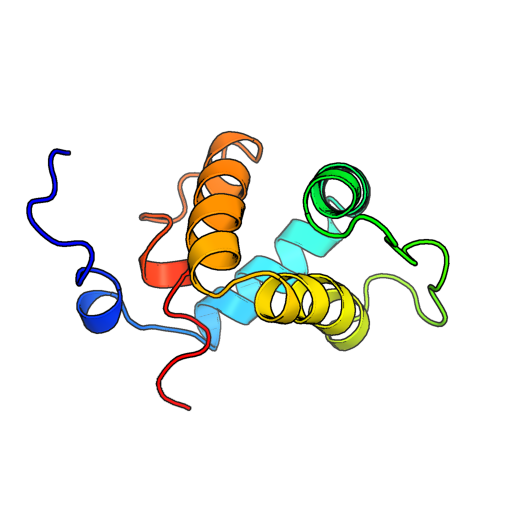00 10.52 37 LEU A CA 8
ATOM 11993 C C . LEU A 1 37 ? -6.912 -6.846 1.168 1.00 74.13 37 LEU A C 8
ATOM 11994 O O . LEU A 1 37 ? -7.361 -7.017 0.050 1.00 20.42 37 LEU A O 8
ATOM 12010 N N . ARG A 1 38 ? -7.423 -7.421 2.261 1.00 53.13 38 ARG A N 8
ATOM 12011 C CA . ARG A 1 38 ? -8.533 -8.384 2.208 1.00 53.41 38 ARG A CA 8
ATOM 12012 C C . ARG A 1 38 ? -9.801 -7.758 1.633 1.00 3.45 38 ARG A C 8
ATOM 12013 O O . ARG A 1 38 ? -10.610 -8.435 1.003 1.00 44.21 38 ARG A O 8
ATOM 12034 N N . SER A 1 39 ? -9.964 -6.468 1.863 1.00 53.01 39 SER A N 8
ATOM 12035 C CA . SER A 1 39 ? -11.142 -5.750 1.431 1.00 44.23 39 SER A CA 8
ATOM 12036 C C . SER A 1 39 ? -10.987 -5.309 -0.031 1.00 62.50 39 SER A C 8
ATOM 12037 O O . SER A 1 39 ? -11.967 -5.150 -0.768 1.00 4.14 39 SER A O 8
ATOM 12045 N N . PHE A 1 40 ? -9.757 -5.130 -0.441 1.00 1.21 40 PHE A N 8
ATOM 12046 C CA . PHE A 1 40 ? -9.446 -4.706 -1.793 1.00 61.33 40 PHE A CA 8
ATOM 12047 C C . PHE A 1 40 ? -9.266 -5.889 -2.753 1.00 33.15 40 PHE A C 8
ATOM 12048 O O . PHE A 1 40 ? -9.931 -5.964 -3.782 1.00 75.13 40 PHE A O 8
ATOM 12065 N N . LEU A 1 41 ? -8.390 -6.805 -2.418 1.00 2.31 41 LEU A N 8
ATOM 12066 C CA . LEU A 1 41 ? -8.126 -7.964 -3.232 1.00 42.34 41 LEU A CA 8
ATOM 12067 C C . LEU A 1 41 ? -9.049 -9.108 -2.925 1.00 24.22 41 LEU A C 8
ATOM 12068 O O . LEU A 1 41 ? -9.091 -9.608 -1.798 1.00 71.24 41 LEU A O 8
ATOM 12084 N N . PRO A 1 42 ? -9.784 -9.559 -3.921 1.00 14.54 42 PRO A N 8
ATOM 12085 C CA . PRO A 1 42 ? -10.617 -10.744 -3.792 1.00 55.41 42 PRO A CA 8
ATOM 12086 C C . PRO A 1 42 ? -9.785 -12.019 -4.043 1.00 64.12 42 PRO A C 8
ATOM 12087 O O . PRO A 1 42 ? -10.185 -13.120 -3.708 1.00 74.23 42 PRO A O 8
ATOM 12098 N N . THR A 1 43 ? -8.625 -11.826 -4.629 1.00 14.21 43 THR A N 8
ATOM 12099 C CA . THR A 1 43 ? -7.720 -12.896 -4.976 1.00 55.22 43 THR A CA 8
ATOM 12100 C C . THR A 1 43 ? -6.412 -12.770 -4.157 1.00 64.11 43 THR A C 8
ATOM 12101 O O . THR A 1 43 ? -5.358 -13.259 -4.568 1.00 14.42 43 THR A O 8
ATOM 12112 N N . MET A 1 44 ? -6.519 -12.176 -2.974 1.00 60.14 44 MET A N 8
ATOM 12113 C CA . MET A 1 44 ? -5.405 -11.863 -2.127 1.00 52.23 44 MET A CA 8
ATOM 12114 C C . MET A 1 44 ? -4.574 -13.067 -1.740 1.00 25.15 44 MET A C 8
ATOM 12115 O O . MET A 1 44 ? -5.024 -13.957 -1.016 1.00 73.21 44 MET A O 8
ATOM 12129 N N . ASP A 1 45 ? -3.389 -13.098 -2.253 1.00 4.41 45 ASP A N 8
ATOM 12130 C CA . ASP A 1 45 ? -2.405 -14.096 -1.912 1.00 24.21 45 ASP A CA 8
ATOM 12131 C C . ASP A 1 45 ? -1.448 -13.475 -0.892 1.00 70.33 45 ASP A C 8
ATOM 12132 O O . ASP A 1 45 ? -0.305 -13.138 -1.185 1.00 12.33 45 ASP A O 8
ATOM 12141 N N . LEU A 1 46 ? -1.979 -13.235 0.295 1.00 75.41 46 LEU A N 8
ATOM 12142 C CA . LEU A 1 46 ? -1.237 -12.550 1.342 1.00 13.31 46 LEU A CA 8
ATOM 12143 C C . LEU A 1 46 ? -0.579 -13.534 2.271 1.00 63.03 46 LEU A C 8
ATOM 12144 O O . LEU A 1 46 ? 0.383 -13.211 2.976 1.00 52.12 46 LEU A O 8
ATOM 12160 N N . ASP A 1 47 ? -1.097 -14.738 2.264 1.00 71.23 47 ASP A N 8
ATOM 12161 C CA . ASP A 1 47 ? -0.660 -15.778 3.190 1.00 71.32 47 ASP A CA 8
ATOM 12162 C C . ASP A 1 47 ? 0.612 -16.417 2.709 1.00 33.53 47 ASP A C 8
ATOM 12163 O O . ASP A 1 47 ? 1.380 -17.004 3.481 1.00 55.41 47 ASP A O 8
ATOM 12172 N N . CYS A 1 48 ? 0.877 -16.221 1.465 1.00 30.01 48 CYS A N 8
ATOM 12173 C CA . CYS A 1 48 ? 2.008 -16.858 0.841 1.00 13.40 48 CYS A CA 8
ATOM 12174 C C . CYS A 1 48 ? 3.239 -15.982 0.868 1.00 3.50 48 CYS A C 8
ATOM 12175 O O . CYS A 1 48 ? 3.620 -15.349 -0.132 1.00 52.35 48 CYS A O 8
ATOM 12183 N N . SER A 1 49 ? 3.829 -15.891 2.019 1.00 51.11 49 SER A N 8
ATOM 12184 C CA . SER A 1 49 ? 5.037 -15.176 2.168 1.00 24.32 49 SER A CA 8
ATOM 12185 C C . SER A 1 49 ? 6.221 -16.101 1.936 1.00 42.24 49 SER A C 8
ATOM 12186 O O . SER A 1 49 ? 6.740 -16.732 2.850 1.00 51.01 49 SER A O 8
ATOM 12194 N N . TYR A 1 50 ? 6.565 -16.250 0.671 1.00 43.13 50 TYR A N 8
ATOM 12195 C CA . TYR A 1 50 ? 7.707 -17.063 0.248 1.00 35.33 50 TYR A CA 8
ATOM 12196 C C . TYR A 1 50 ? 9.009 -16.468 0.707 1.00 2.04 50 TYR A C 8
ATOM 12197 O O . TYR A 1 50 ? 10.001 -17.155 0.943 1.00 41.32 50 TYR A O 8
ATOM 12215 N N . GLU A 1 51 ? 8.959 -15.224 0.822 1.00 5.33 51 GLU A N 8
ATOM 12216 C CA . GLU A 1 51 ? 9.965 -14.409 1.268 1.00 50.50 51 GLU A CA 8
ATOM 12217 C C . GLU A 1 51 ? 9.371 -13.648 2.442 1.00 74.12 51 GLU A C 8
ATOM 12218 O O . GLU A 1 51 ? 8.144 -13.667 2.605 1.00 51.21 51 GLU A O 8
ATOM 12230 N N . PRO A 1 52 ? 10.188 -13.011 3.281 1.00 23.21 52 PRO A N 8
ATOM 12231 C CA . PRO A 1 52 ? 9.693 -12.187 4.397 1.00 61.32 52 PRO A CA 8
ATOM 12232 C C . PRO A 1 52 ? 8.922 -10.931 3.914 1.00 72.33 52 PRO A C 8
ATOM 12233 O O . PRO A 1 52 ? 8.416 -10.880 2.791 1.00 2.22 52 PRO A O 8
ATOM 12244 N N . SER A 1 53 ? 8.881 -9.906 4.742 1.00 72.24 53 SER A N 8
ATOM 12245 C CA . SER A 1 53 ? 8.193 -8.650 4.438 1.00 12.32 53 SER A CA 8
ATOM 12246 C C . SER A 1 53 ? 9.018 -7.800 3.427 1.00 71.35 53 SER A C 8
ATOM 12247 O O . SER A 1 53 ? 9.036 -6.568 3.491 1.00 2.40 53 SER A O 8
ATOM 12255 N N . ASN A 1 54 ? 9.641 -8.483 2.484 1.00 34.23 54 ASN A N 8
ATOM 12256 C CA . ASN A 1 54 ? 10.512 -7.908 1.491 1.00 44.23 54 ASN A CA 8
ATOM 12257 C C . ASN A 1 54 ? 9.821 -6.893 0.607 1.00 43.24 54 ASN A C 8
ATOM 12258 O O . ASN A 1 54 ? 8.626 -7.009 0.345 1.00 20.00 54 ASN A O 8
ATOM 12269 N N . PRO A 1 55 ? 10.577 -5.866 0.159 1.00 74.54 55 PRO A N 8
ATOM 12270 C CA . PRO A 1 55 ? 10.083 -4.788 -0.704 1.00 14.54 55 PRO A CA 8
ATOM 12271 C C . PRO A 1 55 ? 9.194 -5.274 -1.843 1.00 64.52 55 PRO A C 8
ATOM 12272 O O . PRO A 1 55 ? 8.090 -4.779 -2.019 1.00 11.11 55 PRO A O 8
ATOM 12283 N N . GLU A 1 56 ? 9.661 -6.265 -2.590 1.00 21.33 56 GLU A N 8
ATOM 12284 C CA . GLU A 1 56 ? 8.928 -6.778 -3.704 1.00 3.04 56 GLU A CA 8
ATOM 12285 C C . GLU A 1 56 ? 7.756 -7.644 -3.304 1.00 22.31 56 GLU A C 8
ATOM 12286 O O . GLU A 1 56 ? 6.821 -7.861 -4.086 1.00 24.23 56 GLU A O 8
ATOM 12298 N N . VAL A 1 57 ? 7.784 -8.123 -2.085 1.00 41.50 57 VAL A N 8
ATOM 12299 C CA . VAL A 1 57 ? 6.687 -8.889 -1.552 1.00 51.20 57 VAL A CA 8
ATOM 12300 C C . VAL A 1 57 ? 5.569 -7.920 -1.221 1.00 51.53 57 VAL A C 8
ATOM 12301 O O . VAL A 1 57 ? 4.415 -8.158 -1.521 1.00 71.22 57 VAL A O 8
ATOM 12314 N N . ILE A 1 58 ? 5.950 -6.810 -0.642 1.00 72.43 58 ILE A N 8
ATOM 12315 C CA . ILE A 1 58 ? 5.035 -5.735 -0.335 1.00 21.21 58 ILE A CA 8
ATOM 12316 C C . ILE A 1 58 ? 4.511 -5.132 -1.658 1.00 3.12 58 ILE A C 8
ATOM 12317 O O . ILE A 1 58 ? 3.321 -4.907 -1.843 1.00 53.03 58 ILE A O 8
ATOM 12333 N N . HIS A 1 59 ? 5.422 -4.978 -2.590 1.00 43.41 59 HIS A N 8
ATOM 12334 C CA . HIS A 1 59 ? 5.188 -4.360 -3.893 1.00 25.12 59 HIS A CA 8
ATOM 12335 C C . HIS A 1 59 ? 4.030 -5.013 -4.664 1.00 2.11 59 HIS A C 8
ATOM 12336 O O . HIS A 1 59 ? 3.186 -4.297 -5.182 1.00 43.35 59 HIS A O 8
ATOM 12351 N N . ARG A 1 60 ? 3.970 -6.355 -4.718 1.00 1.10 60 ARG A N 8
ATOM 12352 C CA . ARG A 1 60 ? 2.944 -7.038 -5.415 1.00 21.22 60 ARG A CA 8
ATOM 12353 C C . ARG A 1 60 ? 1.565 -6.788 -4.788 1.00 63.12 60 ARG A C 8
ATOM 12354 O O . ARG A 1 60 ? 0.556 -6.716 -5.490 1.00 43.54 60 ARG A O 8
ATOM 12375 N N . GLN A 1 61 ? 1.553 -6.597 -3.485 1.00 20.32 61 GLN A N 8
ATOM 12376 C CA . GLN A 1 61 ? 0.328 -6.405 -2.731 1.00 25.54 61 GLN A CA 8
ATOM 12377 C C . GLN A 1 61 ? -0.236 -5.030 -3.027 1.00 73.34 61 GLN A C 8
ATOM 12378 O O . GLN A 1 61 ? -1.428 -4.866 -3.303 1.00 54.54 61 GLN A O 8
ATOM 12392 N N . LEU A 1 62 ? 0.651 -4.059 -3.037 1.00 51.23 62 LEU A N 8
ATOM 12393 C CA . LEU A 1 62 ? 0.269 -2.665 -3.276 1.00 52.44 62 LEU A CA 8
ATOM 12394 C C . LEU A 1 62 ? -0.085 -2.454 -4.746 1.00 53.24 62 LEU A C 8
ATOM 12395 O O . LEU A 1 62 ? -0.968 -1.672 -5.087 1.00 41.33 62 LEU A O 8
ATOM 12411 N N . ASN A 1 63 ? 0.595 -3.189 -5.599 1.00 62.23 63 ASN A N 8
ATOM 12412 C CA . ASN A 1 63 ? 0.344 -3.219 -7.026 1.00 60.24 63 ASN A CA 8
ATOM 12413 C C . ASN A 1 63 ? -1.091 -3.608 -7.286 1.00 54.35 63 ASN A C 8
ATOM 12414 O O . ASN A 1 63 ? -1.830 -2.928 -7.996 1.00 35.34 63 ASN A O 8
ATOM 12425 N N . ARG A 1 64 ? -1.466 -4.701 -6.692 1.00 62.01 64 ARG A N 8
ATOM 12426 C CA . ARG A 1 64 ? -2.802 -5.213 -6.774 1.00 3.03 64 ARG A CA 8
ATOM 12427 C C . ARG A 1 64 ? -3.866 -4.218 -6.305 1.00 71.54 64 ARG A C 8
ATOM 12428 O O . ARG A 1 64 ? -4.995 -4.264 -6.771 1.00 0.43 64 ARG A O 8
ATOM 12449 N N . LEU A 1 65 ? -3.512 -3.344 -5.381 1.00 71.40 65 LEU A N 8
ATOM 12450 C CA . LEU A 1 65 ? -4.437 -2.318 -4.922 1.00 55.13 65 LEU A CA 8
ATOM 12451 C C . LEU A 1 65 ? -4.695 -1.312 -6.000 1.00 23.40 65 LEU A C 8
ATOM 12452 O O . LEU A 1 65 ? -5.845 -0.957 -6.253 1.00 33.32 65 LEU A O 8
ATOM 12468 N N . PHE A 1 66 ? -3.641 -0.871 -6.664 1.00 24.10 66 PHE A N 8
ATOM 12469 C CA . PHE A 1 66 ? -3.810 0.104 -7.707 1.00 1.52 66 PHE A CA 8
ATOM 12470 C C . PHE A 1 66 ? -4.502 -0.541 -8.904 1.00 64.42 66 PHE A C 8
ATOM 12471 O O . PHE A 1 66 ? -5.177 0.126 -9.683 1.00 15.25 66 PHE A O 8
ATOM 12488 N N . ALA A 1 67 ? -4.346 -1.854 -9.013 1.00 21.33 67 ALA A N 8
ATOM 12489 C CA . ALA A 1 67 ? -5.013 -2.635 -10.036 1.00 51.41 67 ALA A CA 8
ATOM 12490 C C . ALA A 1 67 ? -6.520 -2.717 -9.760 1.00 35.41 67 ALA A C 8
ATOM 12491 O O . ALA A 1 67 ? -7.321 -2.800 -10.695 1.00 44.30 67 ALA A O 8
ATOM 12498 N N . GLN A 1 68 ? -6.914 -2.678 -8.471 1.00 10.22 68 GLN A N 8
ATOM 12499 C CA . GLN A 1 68 ? -8.301 -2.689 -8.108 1.00 1.22 68 GLN A CA 8
ATOM 12500 C C . GLN A 1 68 ? -8.943 -1.410 -8.583 1.00 44.25 68 GLN A C 8
ATOM 12501 O O . GLN A 1 68 ? -10.074 -1.397 -9.066 1.00 30.45 68 GLN A O 8
ATOM 12515 N N . GLY A 1 69 ? -8.198 -0.351 -8.456 1.00 10.31 69 GLY A N 8
ATOM 12516 C CA . GLY A 1 69 ? -8.674 0.928 -8.787 1.00 53.50 69 GLY A CA 8
ATOM 12517 C C . GLY A 1 69 ? -7.648 1.951 -8.567 1.00 23.11 69 GLY A C 8
ATOM 12518 O O . GLY A 1 69 ? -6.916 1.889 -7.573 1.00 0.32 69 GLY A O 8
ATOM 12522 N N . MET A 1 70 ? -7.563 2.896 -9.474 1.00 74.43 70 MET A N 8
ATOM 12523 C CA . MET A 1 70 ? -6.722 4.051 -9.262 1.00 74.23 70 MET A CA 8
ATOM 12524 C C . MET A 1 70 ? -7.337 4.809 -8.104 1.00 4.34 70 MET A C 8
ATOM 12525 O O . MET A 1 70 ? -6.646 5.389 -7.268 1.00 43.32 70 MET A O 8
ATOM 12539 N N . ALA A 1 71 ? -8.654 4.701 -8.027 1.00 14.31 71 ALA A N 8
ATOM 12540 C CA . ALA A 1 71 ? -9.430 5.301 -6.993 1.00 5.10 71 ALA A CA 8
ATOM 12541 C C . ALA A 1 71 ? -9.283 4.481 -5.728 1.00 52.43 71 ALA A C 8
ATOM 12542 O O . ALA A 1 71 ? -9.117 5.038 -4.662 1.00 31.13 71 ALA A O 8
ATOM 12549 N N . THR A 1 72 ? -9.310 3.143 -5.869 1.00 33.15 72 THR A N 8
ATOM 12550 C CA . THR A 1 72 ? -9.087 2.228 -4.760 1.00 65.15 72 THR A CA 8
ATOM 12551 C C . THR A 1 72 ? -7.774 2.561 -4.055 1.00 41.54 72 THR A C 8
ATOM 12552 O O . THR A 1 72 ? -7.704 2.577 -2.828 1.00 44.21 72 THR A O 8
ATOM 12563 N N . TRP A 1 73 ? -6.766 2.867 -4.842 1.00 44.40 73 TRP A N 8
ATOM 12564 C CA . TRP A 1 73 ? -5.487 3.258 -4.325 1.00 4.33 73 TRP A CA 8
ATOM 12565 C C . TRP A 1 73 ? -5.613 4.568 -3.511 1.00 35.32 73 TRP A C 8
ATOM 12566 O O . TRP A 1 73 ? -5.177 4.628 -2.371 1.00 70.14 73 TRP A O 8
ATOM 12587 N N . LYS A 1 74 ? -6.241 5.597 -4.101 1.00 30.15 74 LYS A N 8
ATOM 12588 C CA . LYS A 1 74 ? -6.481 6.879 -3.416 1.00 2.13 74 LYS A CA 8
ATOM 12589 C C . LYS A 1 74 ? -7.239 6.675 -2.096 1.00 15.21 74 LYS A C 8
ATOM 12590 O O . LYS A 1 74 ? -6.892 7.281 -1.071 1.00 65.33 74 LYS A O 8
ATOM 12609 N N . SER A 1 75 ? -8.248 5.812 -2.125 1.00 40.00 75 SER A N 8
ATOM 12610 C CA . SER A 1 75 ? -9.040 5.508 -1.000 1.00 0.34 75 SER A CA 8
ATOM 12611 C C . SER A 1 75 ? -8.207 4.787 0.071 1.00 53.35 75 SER A C 8
ATOM 12612 O O . SER A 1 75 ? -8.242 5.158 1.261 1.00 40.31 75 SER A O 8
ATOM 12620 N N . PHE A 1 76 ? -7.446 3.788 -0.365 1.00 74.31 76 PHE A N 8
ATOM 12621 C CA . PHE A 1 76 ? -6.560 3.025 0.496 1.00 24.01 76 PHE A CA 8
ATOM 12622 C C . PHE A 1 76 ? -5.577 3.935 1.186 1.00 51.03 76 PHE A C 8
ATOM 12623 O O . PHE A 1 76 ? -5.429 3.889 2.395 1.00 50.34 76 PHE A O 8
ATOM 12640 N N . ILE A 1 77 ? -4.926 4.760 0.401 1.00 30.40 77 ILE A N 8
ATOM 12641 C CA . ILE A 1 77 ? -3.912 5.670 0.879 1.00 74.44 77 ILE A CA 8
ATOM 12642 C C . ILE A 1 77 ? -4.474 6.644 1.926 1.00 71.41 77 ILE A C 8
ATOM 12643 O O . ILE A 1 77 ? -3.774 7.026 2.885 1.00 0.11 77 ILE A O 8
ATOM 12659 N N . ASN A 1 78 ? -5.732 6.999 1.769 1.00 14.20 78 ASN A N 8
ATOM 12660 C CA . ASN A 1 78 ? -6.391 7.864 2.725 1.00 62.41 78 ASN A CA 8
ATOM 12661 C C . ASN A 1 78 ? -6.486 7.153 4.081 1.00 13.31 78 ASN A C 8
ATOM 12662 O O . ASN A 1 78 ? -6.186 7.736 5.124 1.00 44.13 78 ASN A O 8
ATOM 12673 N N . ASP A 1 79 ? -6.851 5.873 4.054 1.00 32.34 79 ASP A N 8
ATOM 12674 C CA . ASP A 1 79 ? -6.943 5.089 5.285 1.00 12.45 79 ASP A CA 8
ATOM 12675 C C . ASP A 1 79 ? -5.573 4.789 5.817 1.00 24.44 79 ASP A C 8
ATOM 12676 O O . ASP A 1 79 ? -5.354 4.833 6.985 1.00 14.33 79 ASP A O 8
ATOM 12685 N N . LEU A 1 80 ? -4.659 4.527 4.918 1.00 52.04 80 LEU A N 8
ATOM 12686 C CA . LEU A 1 80 ? -3.256 4.196 5.202 1.00 0.02 80 LEU A CA 8
ATOM 12687 C C . LEU A 1 80 ? -2.662 5.214 6.169 1.00 75.12 80 LEU A C 8
ATOM 12688 O O . LEU A 1 80 ? -2.188 4.859 7.241 1.00 24.13 80 LEU A O 8
ATOM 12704 N N . CYS A 1 81 ? -2.757 6.466 5.810 1.00 24.30 81 CYS A N 8
ATOM 12705 C CA . CYS A 1 81 ? -2.192 7.532 6.624 1.00 44.24 81 CYS A CA 8
ATOM 12706 C C . CYS A 1 81 ? -2.952 7.674 7.957 1.00 2.31 81 CYS A C 8
ATOM 12707 O O . CYS A 1 81 ? -2.352 7.901 9.012 1.00 43.32 81 CYS A O 8
ATOM 12715 N N . PHE A 1 82 ? -4.255 7.448 7.905 1.00 50.53 82 PHE A N 8
ATOM 12716 C CA . PHE A 1 82 ? -5.129 7.622 9.057 1.00 71.23 82 PHE A CA 8
ATOM 12717 C C . PHE A 1 82 ? -4.975 6.463 10.059 1.00 23.43 82 PHE A C 8
ATOM 12718 O O . PHE A 1 82 ? -4.797 6.676 11.258 1.00 23.13 82 PHE A O 8
ATOM 12735 N N . GLU A 1 83 ? -5.027 5.247 9.553 1.00 24.11 83 GLU A N 8
ATOM 12736 C CA . GLU A 1 83 ? -4.989 4.046 10.375 1.00 74.54 83 GLU A CA 8
ATOM 12737 C C . GLU A 1 83 ? -3.617 3.818 10.972 1.00 64.10 83 GLU A C 8
ATOM 12738 O O . GLU A 1 83 ? -3.479 3.196 12.029 1.00 21.00 83 GLU A O 8
ATOM 12750 N N . LEU A 1 84 ? -2.605 4.309 10.300 1.00 1.30 84 LEU A N 8
ATOM 12751 C CA . LEU A 1 84 ? -1.253 4.204 10.798 1.00 44.12 84 LEU A CA 8
ATOM 12752 C C . LEU A 1 84 ? -0.902 5.440 11.611 1.00 63.25 84 LEU A C 8
ATOM 12753 O O . LEU A 1 84 ? 0.186 5.533 12.186 1.00 21.30 84 LEU A O 8
ATOM 12769 N N . ASP A 1 85 ? -1.854 6.383 11.640 1.00 24.12 85 ASP A N 8
ATOM 12770 C CA . ASP A 1 85 ? -1.802 7.613 12.451 1.00 51.22 85 ASP A CA 8
ATOM 12771 C C . ASP A 1 85 ? -0.573 8.473 12.097 1.00 44.31 85 ASP A C 8
ATOM 12772 O O . ASP A 1 85 ? 0.044 9.135 12.944 1.00 24.35 85 ASP A O 8
ATOM 12781 N N . VAL A 1 86 ? -0.270 8.515 10.829 1.00 30.55 86 VAL A N 8
ATOM 12782 C CA . VAL A 1 86 ? 0.864 9.256 10.337 1.00 61.30 86 VAL A CA 8
ATOM 12783 C C . VAL A 1 86 ? 0.430 10.341 9.342 1.00 71.40 86 VAL A C 8
ATOM 12784 O O . VAL A 1 86 ? 0.025 10.044 8.218 1.00 34.24 86 VAL A O 8
ATOM 12797 N N . PRO A 1 87 ? 0.442 11.617 9.763 1.00 20.03 87 PRO A N 8
ATOM 12798 C CA . PRO A 1 87 ? 0.133 12.725 8.872 1.00 25.34 87 PRO A CA 8
ATOM 12799 C C . PRO A 1 87 ? 1.281 12.909 7.898 1.00 4.04 87 PRO A C 8
ATOM 12800 O O . PRO A 1 87 ? 2.349 13.409 8.263 1.00 23.42 87 PRO A O 8
ATOM 12811 N N . LEU A 1 88 ? 1.095 12.452 6.694 1.00 2.15 88 LEU A N 8
ATOM 12812 C CA . LEU A 1 88 ? 2.166 12.448 5.728 1.00 44.31 88 LEU A CA 8
ATOM 12813 C C . LEU A 1 88 ? 2.117 13.642 4.810 1.00 52.44 88 LEU A C 8
ATOM 12814 O O . LEU A 1 88 ? 3.106 13.923 4.115 1.00 21.20 88 LEU A O 8
ATOM 12830 N N . ASP A 1 89 ? 0.969 14.336 4.802 1.00 51.10 89 ASP A N 8
ATOM 12831 C CA . ASP A 1 89 ? 0.706 15.531 3.952 1.00 50.22 89 ASP A CA 8
ATOM 12832 C C . ASP A 1 89 ? 0.570 15.130 2.497 1.00 24.35 89 ASP A C 8
ATOM 12833 O O . ASP A 1 89 ? -0.516 15.171 1.914 1.00 23.22 89 ASP A O 8
ATOM 12842 N N . MET A 1 90 ? 1.658 14.640 1.968 1.00 32.41 90 MET A N 8
ATOM 12843 C CA . MET A 1 90 ? 1.828 14.269 0.582 1.00 63.02 90 MET A CA 8
ATOM 12844 C C . MET A 1 90 ? 1.163 12.916 0.249 1.00 23.44 90 MET A C 8
ATOM 12845 O O . MET A 1 90 ? 1.608 12.202 -0.620 1.00 1.41 90 MET A O 8
ATOM 12859 N N . GLU A 1 91 ? 0.047 12.658 0.885 1.00 11.43 91 GLU A N 8
ATOM 12860 C CA . GLU A 1 91 ? -0.792 11.454 0.707 1.00 53.22 91 GLU A CA 8
ATOM 12861 C C . GLU A 1 91 ? -1.257 11.343 -0.771 1.00 21.10 91 GLU A C 8
ATOM 12862 O O . GLU A 1 91 ? -1.353 10.285 -1.299 1.00 2.21 91 GLU A O 8
ATOM 12874 N N . ILE A 1 92 ? -1.534 12.448 -1.411 1.00 51.13 92 ILE A N 8
ATOM 12875 C CA . ILE A 1 92 ? -1.966 12.443 -2.811 1.00 70.52 92 ILE A CA 8
ATOM 12876 C C . ILE A 1 92 ? -0.770 12.058 -3.720 1.00 0.41 92 ILE A C 8
ATOM 12877 O O . ILE A 1 92 ? -0.947 11.316 -4.615 1.00 33.51 92 ILE A O 8
ATOM 12893 N N . PRO A 1 93 ? 0.450 12.608 -3.541 1.00 41.11 93 PRO A N 8
ATOM 12894 C CA . PRO A 1 93 ? 1.658 12.019 -4.167 1.00 31.14 93 PRO A CA 8
ATOM 12895 C C . PRO A 1 93 ? 1.731 10.482 -3.950 1.00 71.14 93 PRO A C 8
ATOM 12896 O O . PRO A 1 93 ? 2.126 9.752 -4.852 1.00 30.24 93 PRO A O 8
ATOM 12907 N N . LEU A 1 94 ? 1.327 10.009 -2.749 1.00 73.20 94 LEU A N 8
ATOM 12908 C CA . LEU A 1 94 ? 1.175 8.558 -2.498 1.00 61.51 94 LEU A CA 8
ATOM 12909 C C . LEU A 1 94 ? 0.140 7.993 -3.485 1.00 44.11 94 LEU A C 8
ATOM 12910 O O . LEU A 1 94 ? 0.381 6.994 -4.144 1.00 50.13 94 LEU A O 8
ATOM 12926 N N . VAL A 1 95 ? -1.004 8.679 -3.602 1.00 72.21 95 VAL A N 8
ATOM 12927 C CA . VAL A 1 95 ? -2.102 8.271 -4.447 1.00 62.41 95 VAL A CA 8
ATOM 12928 C C . VAL A 1 95 ? -1.704 8.300 -5.943 1.00 0.43 95 VAL A C 8
ATOM 12929 O O . VAL A 1 95 ? -2.108 7.463 -6.745 1.00 32.34 95 VAL A O 8
ATOM 12942 N N . SER A 1 96 ? -0.909 9.249 -6.251 1.00 43.30 96 SER A N 8
ATOM 12943 C CA . SER A 1 96 ? -0.426 9.549 -7.584 1.00 63.03 96 SER A CA 8
ATOM 12944 C C . SER A 1 96 ? 0.788 8.695 -7.956 1.00 35.22 96 SER A C 8
ATOM 12945 O O . SER A 1 96 ? 1.408 8.895 -9.015 1.00 13.04 96 SER A O 8
ATOM 12953 N N . ILE A 1 97 ? 1.137 7.746 -7.092 1.00 74.13 97 ILE A N 8
ATOM 12954 C CA . ILE A 1 97 ? 2.231 6.817 -7.360 1.00 40.12 97 ILE A CA 8
ATOM 12955 C C . ILE A 1 97 ? 1.835 5.934 -8.567 1.00 30.41 97 ILE A C 8
ATOM 12956 O O . ILE A 1 97 ? 2.667 5.283 -9.203 1.00 22.02 97 ILE A O 8
ATOM 12972 N N . TRP A 1 98 ? 0.536 5.924 -8.820 1.00 13.10 98 TRP A N 8
ATOM 12973 C CA . TRP A 1 98 ? -0.088 5.257 -9.907 1.00 30.34 98 TRP A CA 8
ATOM 12974 C C . TRP A 1 98 ? 0.422 5.875 -11.199 1.00 50.40 98 TRP A C 8
ATOM 12975 O O . TRP A 1 98 ? 0.080 6.997 -11.540 1.00 70.22 98 TRP A O 8
ATOM 12996 N N . GLY A 1 99 ? 1.282 5.176 -11.851 1.00 43.10 99 GLY A N 8
ATOM 12997 C CA . GLY A 1 99 ? 1.853 5.644 -13.074 1.00 22.30 99 GLY A CA 8
ATOM 12998 C C . GLY A 1 99 ? 2.945 4.716 -13.520 1.00 34.52 99 GLY A C 8
ATOM 12999 O O . GLY A 1 99 ? 3.097 3.637 -12.944 1.00 22.22 99 GLY A O 8
ATOM 13003 N N . PRO A 1 100 ? 3.756 5.103 -14.503 1.00 23.52 100 PRO A N 8
ATOM 13004 C CA . PRO A 1 100 ? 4.825 4.266 -15.033 1.00 53.12 100 PRO A CA 8
ATOM 13005 C C . PRO A 1 100 ? 6.141 4.502 -14.294 1.00 52.30 100 PRO A C 8
ATOM 13006 O O . PRO A 1 100 ? 7.242 4.473 -14.876 1.00 45.41 100 PRO A O 8
ATOM 13017 N N . ARG A 1 101 ? 6.020 4.673 -13.025 1.00 13.24 101 ARG A N 8
ATOM 13018 C CA . ARG A 1 101 ? 7.103 4.941 -12.177 1.00 62.22 101 ARG A CA 8
ATOM 13019 C C . ARG A 1 101 ? 6.929 4.115 -10.917 1.00 44.32 101 ARG A C 8
ATOM 13020 O O . ARG A 1 101 ? 6.062 4.453 -10.089 1.00 10.30 101 ARG A O 8
ATOM 13041 N N . GLY A 1 1 ? -2.897 13.996 12.646 1.00 13.13 1 GLY A N 9
ATOM 13042 C CA . GLY A 1 1 ? -2.125 13.235 11.674 1.00 13.42 1 GLY A CA 9
ATOM 13043 C C . GLY A 1 1 ? -2.113 13.922 10.346 1.00 3.12 1 GLY A C 9
ATOM 13044 O O . GLY A 1 1 ? -1.940 15.139 10.288 1.00 0.22 1 GLY A O 9
ATOM 13050 N N . PRO A 1 2 ? -2.299 13.195 9.248 1.00 70.21 2 PRO A N 9
ATOM 13051 C CA . PRO A 1 2 ? -2.290 13.786 7.929 1.00 41.14 2 PRO A CA 9
ATOM 13052 C C . PRO A 1 2 ? -3.601 14.499 7.608 1.00 32.44 2 PRO A C 9
ATOM 13053 O O . PRO A 1 2 ? -4.634 14.330 8.305 1.00 3.00 2 PRO A O 9
ATOM 13064 N N . LEU A 1 3 ? -3.559 15.281 6.587 1.00 62.33 3 LEU A N 9
ATOM 13065 C CA . LEU A 1 3 ? -4.702 15.967 6.095 1.00 23.42 3 LEU A CA 9
ATOM 13066 C C . LEU A 1 3 ? -5.311 15.079 5.039 1.00 11.12 3 LEU A C 9
ATOM 13067 O O . LEU A 1 3 ? -6.529 14.856 5.014 1.00 71.22 3 LEU A O 9
ATOM 13083 N N . GLY A 1 4 ? -4.438 14.519 4.207 1.00 24.15 4 GLY A N 9
ATOM 13084 C CA . GLY A 1 4 ? -4.856 13.649 3.134 1.00 73.41 4 GLY A CA 9
ATOM 13085 C C . GLY A 1 4 ? -5.611 14.419 2.093 1.00 22.23 4 GLY A C 9
ATOM 13086 O O . GLY A 1 4 ? -5.018 14.977 1.174 1.00 52.01 4 GLY A O 9
ATOM 13090 N N . SER A 1 5 ? -6.938 14.451 2.260 1.00 14.14 5 SER A N 9
ATOM 13091 C CA . SER A 1 5 ? -7.869 15.213 1.424 1.00 31.32 5 SER A CA 9
ATOM 13092 C C . SER A 1 5 ? -8.047 14.636 0.020 1.00 72.30 5 SER A C 9
ATOM 13093 O O . SER A 1 5 ? -8.921 15.092 -0.730 1.00 50.55 5 SER A O 9
ATOM 13101 N N . MET A 1 6 ? -7.222 13.657 -0.328 1.00 42.34 6 MET A N 9
ATOM 13102 C CA . MET A 1 6 ? -7.131 13.103 -1.672 1.00 5.53 6 MET A CA 9
ATOM 13103 C C . MET A 1 6 ? -6.669 14.215 -2.592 1.00 64.30 6 MET A C 9
ATOM 13104 O O . MET A 1 6 ? -7.010 14.301 -3.779 1.00 35.33 6 MET A O 9
ATOM 13118 N N . ASP A 1 7 ? -5.840 15.031 -2.005 1.00 30.45 7 ASP A N 9
ATOM 13119 C CA . ASP A 1 7 ? -5.239 16.199 -2.641 1.00 32.11 7 ASP A CA 9
ATOM 13120 C C . ASP A 1 7 ? -3.968 16.548 -1.892 1.00 61.34 7 ASP A C 9
ATOM 13121 O O . ASP A 1 7 ? -3.476 17.672 -1.944 1.00 41.13 7 ASP A O 9
ATOM 13130 N N . ALA A 1 8 ? -3.380 15.526 -1.255 1.00 55.30 8 ALA A N 9
ATOM 13131 C CA . ALA A 1 8 ? -2.151 15.675 -0.458 1.00 5.34 8 ALA A CA 9
ATOM 13132 C C . ALA A 1 8 ? -0.949 16.152 -1.292 1.00 70.34 8 ALA A C 9
ATOM 13133 O O . ALA A 1 8 ? 0.074 16.598 -0.761 1.00 33.31 8 ALA A O 9
ATOM 13140 N N . GLU A 1 9 ? -1.105 16.092 -2.593 1.00 50.04 9 GLU A N 9
ATOM 13141 C CA . GLU A 1 9 ? -0.089 16.525 -3.552 1.00 3.42 9 GLU A CA 9
ATOM 13142 C C . GLU A 1 9 ? 0.187 17.993 -3.372 1.00 64.24 9 GLU A C 9
ATOM 13143 O O . GLU A 1 9 ? 1.325 18.430 -3.391 1.00 1.12 9 GLU A O 9
ATOM 13155 N N . SER A 1 10 ? -0.872 18.703 -3.092 1.00 45.30 10 SER A N 9
ATOM 13156 C CA . SER A 1 10 ? -0.898 20.118 -2.987 1.00 70.22 10 SER A CA 9
ATOM 13157 C C . SER A 1 10 ? -0.274 20.567 -1.676 1.00 61.32 10 SER A C 9
ATOM 13158 O O . SER A 1 10 ? 0.126 21.723 -1.516 1.00 55.34 10 SER A O 9
ATOM 13166 N N . ILE A 1 11 ? -0.169 19.639 -0.756 1.00 42.23 11 ILE A N 9
ATOM 13167 C CA . ILE A 1 11 ? 0.292 19.936 0.565 1.00 33.34 11 ILE A CA 9
ATOM 13168 C C . ILE A 1 11 ? 1.801 19.848 0.625 1.00 5.54 11 ILE A C 9
ATOM 13169 O O . ILE A 1 11 ? 2.473 20.705 1.198 1.00 71.24 11 ILE A O 9
ATOM 13185 N N . ARG A 1 12 ? 2.338 18.803 0.022 1.00 21.32 12 ARG A N 9
ATOM 13186 C CA . ARG A 1 12 ? 3.748 18.548 0.106 1.00 51.30 12 ARG A CA 9
ATOM 13187 C C . ARG A 1 12 ? 4.528 18.900 -1.154 1.00 64.02 12 ARG A C 9
ATOM 13188 O O . ARG A 1 12 ? 5.550 19.584 -1.060 1.00 42.10 12 ARG A O 9
ATOM 13209 N N . LEU A 1 13 ? 4.006 18.507 -2.329 1.00 51.51 13 LEU A N 9
ATOM 13210 C CA . LEU A 1 13 ? 4.771 18.513 -3.574 1.00 32.14 13 LEU A CA 9
ATOM 13211 C C . LEU A 1 13 ? 6.049 17.697 -3.374 1.00 45.23 13 LEU A C 9
ATOM 13212 O O . LEU A 1 13 ? 7.114 18.233 -3.057 1.00 1.11 13 LEU A O 9
ATOM 13228 N N . ASN A 1 14 ? 5.935 16.399 -3.525 1.00 1.13 14 ASN A N 9
ATOM 13229 C CA . ASN A 1 14 ? 7.020 15.496 -3.161 1.00 62.20 14 ASN A CA 9
ATOM 13230 C C . ASN A 1 14 ? 7.476 14.689 -4.396 1.00 10.31 14 ASN A C 9
ATOM 13231 O O . ASN A 1 14 ? 7.072 15.018 -5.527 1.00 61.11 14 ASN A O 9
ATOM 13242 N N . ASN A 1 15 ? 8.294 13.654 -4.205 1.00 52.33 15 ASN A N 9
ATOM 13243 C CA . ASN A 1 15 ? 8.837 12.890 -5.320 1.00 21.23 15 ASN A CA 9
ATOM 13244 C C . ASN A 1 15 ? 9.049 11.419 -4.875 1.00 60.11 15 ASN A C 9
ATOM 13245 O O . ASN A 1 15 ? 8.781 11.101 -3.734 1.00 51.12 15 ASN A O 9
ATOM 13256 N N . GLU A 1 16 ? 9.680 10.608 -5.742 1.00 44.45 16 GLU A N 9
ATOM 13257 C CA . GLU A 1 16 ? 9.873 9.114 -5.651 1.00 41.41 16 GLU A CA 9
ATOM 13258 C C . GLU A 1 16 ? 10.385 8.630 -4.287 1.00 63.22 16 GLU A C 9
ATOM 13259 O O . GLU A 1 16 ? 10.105 7.495 -3.886 1.00 54.23 16 GLU A O 9
ATOM 13271 N N . ASN A 1 17 ? 11.099 9.472 -3.587 1.00 23.44 17 ASN A N 9
ATOM 13272 C CA . ASN A 1 17 ? 11.666 9.143 -2.267 1.00 22.30 17 ASN A CA 9
ATOM 13273 C C . ASN A 1 17 ? 10.567 8.738 -1.285 1.00 41.34 17 ASN A C 9
ATOM 13274 O O . ASN A 1 17 ? 10.785 7.924 -0.382 1.00 21.30 17 ASN A O 9
ATOM 13285 N N . LEU A 1 18 ? 9.379 9.283 -1.501 1.00 32.30 18 LEU A N 9
ATOM 13286 C CA . LEU A 1 18 ? 8.225 9.011 -0.676 1.00 33.53 18 LEU A CA 9
ATOM 13287 C C . LEU A 1 18 ? 7.852 7.526 -0.741 1.00 71.32 18 LEU A C 9
ATOM 13288 O O . LEU A 1 18 ? 7.395 6.934 0.234 1.00 10.35 18 LEU A O 9
ATOM 13304 N N . TRP A 1 19 ? 8.078 6.930 -1.896 1.00 11.32 19 TRP A N 9
ATOM 13305 C CA . TRP A 1 19 ? 7.772 5.551 -2.112 1.00 32.55 19 TRP A CA 9
ATOM 13306 C C . TRP A 1 19 ? 8.709 4.666 -1.280 1.00 33.23 19 TRP A C 9
ATOM 13307 O O . TRP A 1 19 ? 8.303 3.620 -0.774 1.00 55.12 19 TRP A O 9
ATOM 13328 N N . ALA A 1 20 ? 9.938 5.127 -1.082 1.00 45.34 20 ALA A N 9
ATOM 13329 C CA . ALA A 1 20 ? 10.905 4.392 -0.282 1.00 4.33 20 ALA A CA 9
ATOM 13330 C C . ALA A 1 20 ? 10.471 4.382 1.181 1.00 2.40 20 ALA A C 9
ATOM 13331 O O . ALA A 1 20 ? 10.733 3.420 1.921 1.00 1.01 20 ALA A O 9
ATOM 13338 N N . TRP A 1 21 ? 9.791 5.455 1.589 1.00 53.33 21 TRP A N 9
ATOM 13339 C CA . TRP A 1 21 ? 9.196 5.528 2.913 1.00 62.24 21 TRP A CA 9
ATOM 13340 C C . TRP A 1 21 ? 8.143 4.448 3.030 1.00 55.22 21 TRP A C 9
ATOM 13341 O O . TRP A 1 21 ? 8.162 3.653 3.974 1.00 33.15 21 TRP A O 9
ATOM 13362 N N . LEU A 1 22 ? 7.266 4.409 2.028 1.00 51.01 22 LEU A N 9
ATOM 13363 C CA . LEU A 1 22 ? 6.127 3.503 1.975 1.00 3.34 22 LEU A CA 9
ATOM 13364 C C . LEU A 1 22 ? 6.586 2.067 2.131 1.00 34.01 22 LEU A C 9
ATOM 13365 O O . LEU A 1 22 ? 6.125 1.364 3.030 1.00 31.23 22 LEU A O 9
ATOM 13381 N N . VAL A 1 23 ? 7.534 1.671 1.302 1.00 13.41 23 VAL A N 9
ATOM 13382 C CA . VAL A 1 23 ? 8.049 0.313 1.281 1.00 61.02 23 VAL A CA 9
ATOM 13383 C C . VAL A 1 23 ? 8.526 -0.145 2.669 1.00 33.41 23 VAL A C 9
ATOM 13384 O O . VAL A 1 23 ? 8.075 -1.173 3.183 1.00 21.45 23 VAL A O 9
ATOM 13397 N N . ARG A 1 24 ? 9.392 0.623 3.279 1.00 2.14 24 ARG A N 9
ATOM 13398 C CA . ARG A 1 24 ? 9.944 0.235 4.561 1.00 12.23 24 ARG A CA 9
ATOM 13399 C C . ARG A 1 24 ? 8.960 0.401 5.715 1.00 25.01 24 ARG A C 9
ATOM 13400 O O . ARG A 1 24 ? 8.970 -0.378 6.640 1.00 20.20 24 ARG A O 9
ATOM 13421 N N . LEU A 1 25 ? 8.090 1.369 5.639 1.00 20.22 25 LEU A N 9
ATOM 13422 C CA . LEU A 1 25 ? 7.136 1.611 6.720 1.00 15.01 25 LEU A CA 9
ATOM 13423 C C . LEU A 1 25 ? 6.108 0.472 6.733 1.00 2.32 25 LEU A C 9
ATOM 13424 O O . LEU A 1 25 ? 5.761 -0.069 7.788 1.00 63.13 25 LEU A O 9
ATOM 13440 N N . LEU A 1 26 ? 5.663 0.092 5.567 1.00 10.31 26 LEU A N 9
ATOM 13441 C CA . LEU A 1 26 ? 4.732 -0.992 5.405 1.00 2.15 26 LEU A CA 9
ATOM 13442 C C . LEU A 1 26 ? 5.383 -2.314 5.693 1.00 5.43 26 LEU A C 9
ATOM 13443 O O . LEU A 1 26 ? 4.717 -3.265 6.064 1.00 22.13 26 LEU A O 9
ATOM 13459 N N . SER A 1 27 ? 6.712 -2.379 5.542 1.00 3.02 27 SER A N 9
ATOM 13460 C CA . SER A 1 27 ? 7.441 -3.595 5.843 1.00 2.43 27 SER A CA 9
ATOM 13461 C C . SER A 1 27 ? 7.426 -3.821 7.373 1.00 35.12 27 SER A C 9
ATOM 13462 O O . SER A 1 27 ? 7.786 -4.882 7.876 1.00 52.45 27 SER A O 9
ATOM 13470 N N . LYS A 1 28 ? 7.003 -2.794 8.107 1.00 41.32 28 LYS A N 9
ATOM 13471 C CA . LYS A 1 28 ? 6.886 -2.880 9.534 1.00 2.01 28 LYS A CA 9
ATOM 13472 C C . LYS A 1 28 ? 5.437 -3.136 9.904 1.00 62.41 28 LYS A C 9
ATOM 13473 O O . LYS A 1 28 ? 5.115 -3.442 11.047 1.00 32.24 28 LYS A O 9
ATOM 13492 N N . ASN A 1 29 ? 4.565 -3.026 8.915 1.00 21.31 29 ASN A N 9
ATOM 13493 C CA . ASN A 1 29 ? 3.129 -3.150 9.108 1.00 13.11 29 ASN A CA 9
ATOM 13494 C C . ASN A 1 29 ? 2.486 -4.061 8.055 1.00 72.53 29 ASN A C 9
ATOM 13495 O O . ASN A 1 29 ? 1.484 -3.670 7.438 1.00 55.33 29 ASN A O 9
ATOM 13506 N N . PRO A 1 30 ? 2.972 -5.319 7.855 1.00 72.22 30 PRO A N 9
ATOM 13507 C CA . PRO A 1 30 ? 2.369 -6.221 6.866 1.00 35.31 30 PRO A CA 9
ATOM 13508 C C . PRO A 1 30 ? 1.001 -6.646 7.373 1.00 61.24 30 PRO A C 9
ATOM 13509 O O . PRO A 1 30 ? 0.094 -6.999 6.610 1.00 11.01 30 PRO A O 9
ATOM 13520 N N . GLU A 1 31 ? 0.869 -6.529 8.680 1.00 40.33 31 GLU A N 9
ATOM 13521 C CA . GLU A 1 31 ? -0.315 -6.838 9.405 1.00 64.03 31 GLU A CA 9
ATOM 13522 C C . GLU A 1 31 ? -1.417 -5.854 9.042 1.00 50.30 31 GLU A C 9
ATOM 13523 O O . GLU A 1 31 ? -2.557 -6.263 8.814 1.00 2.35 31 GLU A O 9
ATOM 13535 N N . TRP A 1 32 ? -1.076 -4.559 8.925 1.00 22.42 32 TRP A N 9
ATOM 13536 C CA . TRP A 1 32 ? -2.088 -3.579 8.580 1.00 73.44 32 TRP A CA 9
ATOM 13537 C C . TRP A 1 32 ? -2.446 -3.717 7.112 1.00 11.53 32 TRP A C 9
ATOM 13538 O O . TRP A 1 32 ? -3.620 -3.696 6.732 1.00 51.22 32 TRP A O 9
ATOM 13559 N N . LEU A 1 33 ? -1.424 -3.886 6.302 1.00 21.24 33 LEU A N 9
ATOM 13560 C CA . LEU A 1 33 ? -1.564 -3.910 4.862 1.00 51.32 33 LEU A CA 9
ATOM 13561 C C . LEU A 1 33 ? -2.492 -5.056 4.435 1.00 51.32 33 LEU A C 9
ATOM 13562 O O . LEU A 1 33 ? -3.392 -4.859 3.620 1.00 52.23 33 LEU A O 9
ATOM 13578 N N . SER A 1 34 ? -2.315 -6.216 5.042 1.00 12.11 34 SER A N 9
ATOM 13579 C CA . SER A 1 34 ? -3.159 -7.377 4.748 1.00 24.25 34 SER A CA 9
ATOM 13580 C C . SER A 1 34 ? -4.635 -7.125 5.145 1.00 12.42 34 SER A C 9
ATOM 13581 O O . SER A 1 34 ? -5.564 -7.551 4.441 1.00 71.21 34 SER A O 9
ATOM 13589 N N . ALA A 1 35 ? -4.833 -6.383 6.236 1.00 1.41 35 ALA A N 9
ATOM 13590 C CA . ALA A 1 35 ? -6.160 -6.036 6.730 1.00 32.24 35 ALA A CA 9
ATOM 13591 C C . ALA A 1 35 ? -6.875 -5.143 5.729 1.00 13.31 35 ALA A C 9
ATOM 13592 O O . ALA A 1 35 ? -8.082 -5.198 5.583 1.00 0.43 35 ALA A O 9
ATOM 13599 N N . LYS A 1 36 ? -6.135 -4.292 5.074 1.00 32.42 36 LYS A N 9
ATOM 13600 C CA . LYS A 1 36 ? -6.702 -3.509 4.027 1.00 73.52 36 LYS A CA 9
ATOM 13601 C C . LYS A 1 36 ? -6.900 -4.307 2.737 1.00 11.04 36 LYS A C 9
ATOM 13602 O O . LYS A 1 36 ? -7.952 -4.208 2.113 1.00 73.55 36 LYS A O 9
ATOM 13621 N N . LEU A 1 37 ? -5.919 -5.164 2.389 1.00 24.42 37 LEU A N 9
ATOM 13622 C CA . LEU A 1 37 ? -5.975 -6.009 1.178 1.00 12.31 37 LEU A CA 9
ATOM 13623 C C . LEU A 1 37 ? -7.257 -6.786 1.095 1.00 34.10 37 LEU A C 9
ATOM 13624 O O . LEU A 1 37 ? -7.844 -6.878 0.040 1.00 51.43 37 LEU A O 9
ATOM 13640 N N . ARG A 1 38 ? -7.699 -7.324 2.216 1.00 3.53 38 ARG A N 9
ATOM 13641 C CA . ARG A 1 38 ? -8.903 -8.141 2.253 1.00 40.15 38 ARG A CA 9
ATOM 13642 C C . ARG A 1 38 ? -10.161 -7.426 1.788 1.00 62.44 38 ARG A C 9
ATOM 13643 O O . ARG A 1 38 ? -11.090 -8.042 1.295 1.00 31.01 38 ARG A O 9
ATOM 13664 N N . SER A 1 39 ? -10.174 -6.155 1.957 1.00 64.41 39 SER A N 9
ATOM 13665 C CA . SER A 1 39 ? -11.284 -5.344 1.539 1.00 32.33 39 SER A CA 9
ATOM 13666 C C . SER A 1 39 ? -11.243 -5.134 0.005 1.00 43.43 39 SER A C 9
ATOM 13667 O O . SER A 1 39 ? -12.267 -5.209 -0.682 1.00 41.32 39 SER A O 9
ATOM 13675 N N . PHE A 1 40 ? -10.054 -4.922 -0.506 1.00 41.33 40 PHE A N 9
ATOM 13676 C CA . PHE A 1 40 ? -9.821 -4.623 -1.915 1.00 32.14 40 PHE A CA 9
ATOM 13677 C C . PHE A 1 40 ? -9.796 -5.872 -2.782 1.00 71.35 40 PHE A C 9
ATOM 13678 O O . PHE A 1 40 ? -10.433 -5.927 -3.829 1.00 2.21 40 PHE A O 9
ATOM 13695 N N . LEU A 1 41 ? -9.071 -6.860 -2.340 1.00 73.35 41 LEU A N 9
ATOM 13696 C CA . LEU A 1 41 ? -8.940 -8.113 -3.028 1.00 35.34 41 LEU A CA 9
ATOM 13697 C C . LEU A 1 41 ? -10.144 -8.991 -2.735 1.00 64.41 41 LEU A C 9
ATOM 13698 O O . LEU A 1 41 ? -10.457 -9.239 -1.587 1.00 54.44 41 LEU A O 9
ATOM 13714 N N . PRO A 1 42 ? -10.827 -9.456 -3.775 1.00 2.43 42 PRO A N 9
ATOM 13715 C CA . PRO A 1 42 ? -12.049 -10.265 -3.636 1.00 10.33 42 PRO A CA 9
ATOM 13716 C C . PRO A 1 42 ? -11.798 -11.697 -3.132 1.00 12.01 42 PRO A C 9
ATOM 13717 O O . PRO A 1 42 ? -12.596 -12.247 -2.372 1.00 31.23 42 PRO A O 9
ATOM 13728 N N . THR A 1 43 ? -10.704 -12.293 -3.556 1.00 61.13 43 THR A N 9
ATOM 13729 C CA . THR A 1 43 ? -10.380 -13.661 -3.186 1.00 32.10 43 THR A CA 9
ATOM 13730 C C . THR A 1 43 ? -9.254 -13.679 -2.165 1.00 23.04 43 THR A C 9
ATOM 13731 O O . THR A 1 43 ? -8.933 -14.709 -1.572 1.00 41.55 43 THR A O 9
ATOM 13742 N N . MET A 1 44 ? -8.744 -12.491 -1.928 1.00 53.40 44 MET A N 9
ATOM 13743 C CA . MET A 1 44 ? -7.647 -12.174 -1.105 1.00 3.51 44 MET A CA 9
ATOM 13744 C C . MET A 1 44 ? -6.475 -13.121 -1.182 1.00 33.40 44 MET A C 9
ATOM 13745 O O . MET A 1 44 ? -6.429 -14.136 -0.482 1.00 52.03 44 MET A O 9
ATOM 13759 N N . ASP A 1 45 ? -5.548 -12.822 -2.037 1.00 25.25 45 ASP A N 9
ATOM 13760 C CA . ASP A 1 45 ? -4.272 -13.503 -2.022 1.00 63.54 45 ASP A CA 9
ATOM 13761 C C . ASP A 1 45 ? -3.265 -12.610 -1.361 1.00 13.21 45 ASP A C 9
ATOM 13762 O O . ASP A 1 45 ? -2.417 -11.997 -1.986 1.00 22.24 45 ASP A O 9
ATOM 13771 N N . LEU A 1 46 ? -3.465 -12.473 -0.071 1.00 31.12 46 LEU A N 9
ATOM 13772 C CA . LEU A 1 46 ? -2.679 -11.613 0.771 1.00 5.51 46 LEU A CA 9
ATOM 13773 C C . LEU A 1 46 ? -1.572 -12.396 1.448 1.00 15.44 46 LEU A C 9
ATOM 13774 O O . LEU A 1 46 ? -0.721 -11.839 2.118 1.00 63.21 46 LEU A O 9
ATOM 13790 N N . ASP A 1 47 ? -1.601 -13.699 1.232 1.00 71.24 47 ASP A N 9
ATOM 13791 C CA . ASP A 1 47 ? -0.643 -14.677 1.780 1.00 51.42 47 ASP A CA 9
ATOM 13792 C C . ASP A 1 47 ? 0.703 -14.604 1.014 1.00 5.14 47 ASP A C 9
ATOM 13793 O O . ASP A 1 47 ? 1.255 -15.608 0.552 1.00 51.10 47 ASP A O 9
ATOM 13802 N N . CYS A 1 48 ? 1.185 -13.404 0.832 1.00 71.23 48 CYS A N 9
ATOM 13803 C CA . CYS A 1 48 ? 2.384 -13.141 0.073 1.00 74.35 48 CYS A CA 9
ATOM 13804 C C . CYS A 1 48 ? 3.659 -13.260 0.919 1.00 21.30 48 CYS A C 9
ATOM 13805 O O . CYS A 1 48 ? 4.765 -13.157 0.388 1.00 13.15 48 CYS A O 9
ATOM 13813 N N . SER A 1 49 ? 3.529 -13.507 2.208 1.00 4.03 49 SER A N 9
ATOM 13814 C CA . SER A 1 49 ? 4.702 -13.590 3.056 1.00 13.03 49 SER A CA 9
ATOM 13815 C C . SER A 1 49 ? 5.373 -14.976 3.010 1.00 0.44 49 SER A C 9
ATOM 13816 O O . SER A 1 49 ? 5.366 -15.734 3.984 1.00 63.31 49 SER A O 9
ATOM 13824 N N . TYR A 1 50 ? 5.896 -15.312 1.840 1.00 33.42 50 TYR A N 9
ATOM 13825 C CA . TYR A 1 50 ? 6.705 -16.510 1.646 1.00 35.02 50 TYR A CA 9
ATOM 13826 C C . TYR A 1 50 ? 8.105 -16.260 2.108 1.00 31.55 50 TYR A C 9
ATOM 13827 O O . TYR A 1 50 ? 8.840 -17.151 2.520 1.00 14.24 50 TYR A O 9
ATOM 13845 N N . GLU A 1 51 ? 8.429 -15.058 2.012 1.00 14.21 51 GLU A N 9
ATOM 13846 C CA . GLU A 1 51 ? 9.614 -14.496 2.426 1.00 62.20 51 GLU A CA 9
ATOM 13847 C C . GLU A 1 51 ? 9.223 -13.522 3.519 1.00 73.44 51 GLU A C 9
ATOM 13848 O O . GLU A 1 51 ? 8.016 -13.371 3.772 1.00 51.23 51 GLU A O 9
ATOM 13860 N N . PRO A 1 52 ? 10.157 -12.896 4.233 1.00 44.11 52 PRO A N 9
ATOM 13861 C CA . PRO A 1 52 ? 9.803 -11.876 5.218 1.00 3.13 52 PRO A CA 9
ATOM 13862 C C . PRO A 1 52 ? 9.201 -10.603 4.552 1.00 22.12 52 PRO A C 9
ATOM 13863 O O . PRO A 1 52 ? 8.714 -10.637 3.414 1.00 52.40 52 PRO A O 9
ATOM 13874 N N . SER A 1 53 ? 9.291 -9.491 5.234 1.00 41.12 53 SER A N 9
ATOM 13875 C CA . SER A 1 53 ? 8.695 -8.222 4.819 1.00 40.42 53 SER A CA 9
ATOM 13876 C C . SER A 1 53 ? 9.501 -7.532 3.679 1.00 5.32 53 SER A C 9
ATOM 13877 O O . SER A 1 53 ? 9.642 -6.299 3.644 1.00 3.15 53 SER A O 9
ATOM 13885 N N . ASN A 1 54 ? 9.996 -8.342 2.767 1.00 10.21 54 ASN A N 9
ATOM 13886 C CA . ASN A 1 54 ? 10.787 -7.933 1.638 1.00 1.25 54 ASN A CA 9
ATOM 13887 C C . ASN A 1 54 ? 10.040 -6.973 0.728 1.00 32.43 54 ASN A C 9
ATOM 13888 O O . ASN A 1 54 ? 8.820 -7.073 0.585 1.00 61.02 54 ASN A O 9
ATOM 13899 N N . PRO A 1 55 ? 10.763 -6.047 0.072 1.00 4.55 55 PRO A N 9
ATOM 13900 C CA . PRO A 1 55 ? 10.170 -5.069 -0.843 1.00 61.04 55 PRO A CA 9
ATOM 13901 C C . PRO A 1 55 ? 9.413 -5.725 -2.004 1.00 63.35 55 PRO A C 9
ATOM 13902 O O . PRO A 1 55 ? 8.394 -5.212 -2.452 1.00 65.11 55 PRO A O 9
ATOM 13913 N N . GLU A 1 56 ? 9.886 -6.883 -2.454 1.00 40.32 56 GLU A N 9
ATOM 13914 C CA . GLU A 1 56 ? 9.249 -7.607 -3.551 1.00 61.03 56 GLU A CA 9
ATOM 13915 C C . GLU A 1 56 ? 7.918 -8.130 -3.073 1.00 35.51 56 GLU A C 9
ATOM 13916 O O . GLU A 1 56 ? 6.903 -8.072 -3.787 1.00 12.12 56 GLU A O 9
ATOM 13928 N N . VAL A 1 57 ? 7.934 -8.604 -1.843 1.00 23.35 57 VAL A N 9
ATOM 13929 C CA . VAL A 1 57 ? 6.766 -9.124 -1.179 1.00 21.33 57 VAL A CA 9
ATOM 13930 C C . VAL A 1 57 ? 5.745 -8.007 -1.012 1.00 24.21 57 VAL A C 9
ATOM 13931 O O . VAL A 1 57 ? 4.569 -8.155 -1.352 1.00 54.51 57 VAL A O 9
ATOM 13944 N N . ILE A 1 58 ? 6.218 -6.885 -0.514 1.00 52.32 58 ILE A N 9
ATOM 13945 C CA . ILE A 1 58 ? 5.401 -5.700 -0.325 1.00 60.12 58 ILE A CA 9
ATOM 13946 C C . ILE A 1 58 ? 4.820 -5.231 -1.664 1.00 11.20 58 ILE A C 9
ATOM 13947 O O . ILE A 1 58 ? 3.620 -4.997 -1.775 1.00 60.51 58 ILE A O 9
ATOM 13963 N N . HIS A 1 59 ? 5.665 -5.170 -2.688 1.00 11.03 59 HIS A N 9
ATOM 13964 C CA . HIS A 1 59 ? 5.253 -4.716 -4.016 1.00 25.35 59 HIS A CA 9
ATOM 13965 C C . HIS A 1 59 ? 4.104 -5.550 -4.561 1.00 60.13 59 HIS A C 9
ATOM 13966 O O . HIS A 1 59 ? 3.217 -5.009 -5.166 1.00 25.42 59 HIS A O 9
ATOM 13981 N N . ARG A 1 60 ? 4.132 -6.855 -4.321 1.00 14.22 60 ARG A N 9
ATOM 13982 C CA . ARG A 1 60 ? 3.085 -7.757 -4.794 1.00 74.34 60 ARG A CA 9
ATOM 13983 C C . ARG A 1 60 ? 1.727 -7.391 -4.198 1.00 73.44 60 ARG A C 9
ATOM 13984 O O . ARG A 1 60 ? 0.694 -7.387 -4.880 1.00 43.45 60 ARG A O 9
ATOM 14005 N N . GLN A 1 61 ? 1.764 -7.053 -2.951 1.00 4.34 61 GLN A N 9
ATOM 14006 C CA . GLN A 1 61 ? 0.583 -6.719 -2.189 1.00 23.42 61 GLN A CA 9
ATOM 14007 C C . GLN A 1 61 ? -0.024 -5.433 -2.699 1.00 41.33 61 GLN A C 9
ATOM 14008 O O . GLN A 1 61 ? -1.224 -5.343 -2.970 1.00 74.31 61 GLN A O 9
ATOM 14022 N N . LEU A 1 62 ? 0.824 -4.471 -2.876 1.00 13.11 62 LEU A N 9
ATOM 14023 C CA . LEU A 1 62 ? 0.419 -3.159 -3.377 1.00 73.44 62 LEU A CA 9
ATOM 14024 C C . LEU A 1 62 ? 0.032 -3.228 -4.866 1.00 71.23 62 LEU A C 9
ATOM 14025 O O . LEU A 1 62 ? -0.828 -2.481 -5.342 1.00 51.41 62 LEU A O 9
ATOM 14041 N N . ASN A 1 63 ? 0.673 -4.132 -5.580 1.00 42.44 63 ASN A N 9
ATOM 14042 C CA . ASN A 1 63 ? 0.417 -4.409 -6.989 1.00 71.42 63 ASN A CA 9
ATOM 14043 C C . ASN A 1 63 ? -1.053 -4.730 -7.197 1.00 63.11 63 ASN A C 9
ATOM 14044 O O . ASN A 1 63 ? -1.729 -4.126 -8.031 1.00 24.43 63 ASN A O 9
ATOM 14055 N N . ARG A 1 64 ? -1.535 -5.660 -6.388 1.00 70.35 64 ARG A N 9
ATOM 14056 C CA . ARG A 1 64 ? -2.926 -6.086 -6.386 1.00 34.20 64 ARG A CA 9
ATOM 14057 C C . ARG A 1 64 ? -3.907 -4.929 -6.191 1.00 23.40 64 ARG A C 9
ATOM 14058 O O . ARG A 1 64 ? -5.022 -4.973 -6.690 1.00 33.42 64 ARG A O 9
ATOM 14079 N N . LEU A 1 65 ? -3.506 -3.916 -5.462 1.00 14.32 65 LEU A N 9
ATOM 14080 C CA . LEU A 1 65 ? -4.378 -2.785 -5.213 1.00 11.02 65 LEU A CA 9
ATOM 14081 C C . LEU A 1 65 ? -4.552 -1.923 -6.428 1.00 54.43 65 LEU A C 9
ATOM 14082 O O . LEU A 1 65 ? -5.669 -1.527 -6.761 1.00 34.25 65 LEU A O 9
ATOM 14098 N N . PHE A 1 66 ? -3.464 -1.659 -7.116 1.00 54.43 66 PHE A N 9
ATOM 14099 C CA . PHE A 1 66 ? -3.527 -0.860 -8.318 1.00 74.10 66 PHE A CA 9
ATOM 14100 C C . PHE A 1 66 ? -4.233 -1.668 -9.408 1.00 33.42 66 PHE A C 9
ATOM 14101 O O . PHE A 1 66 ? -4.851 -1.114 -10.317 1.00 3.33 66 PHE A O 9
ATOM 14118 N N . ALA A 1 67 ? -4.158 -2.988 -9.276 1.00 4.44 67 ALA A N 9
ATOM 14119 C CA . ALA A 1 67 ? -4.858 -3.898 -10.153 1.00 70.23 67 ALA A CA 9
ATOM 14120 C C . ALA A 1 67 ? -6.373 -3.839 -9.905 1.00 21.12 67 ALA A C 9
ATOM 14121 O O . ALA A 1 67 ? -7.159 -4.035 -10.831 1.00 4.35 67 ALA A O 9
ATOM 14128 N N . GLN A 1 68 ? -6.789 -3.561 -8.654 1.00 2.03 68 GLN A N 9
ATOM 14129 C CA . GLN A 1 68 ? -8.177 -3.404 -8.348 1.00 2.33 68 GLN A CA 9
ATOM 14130 C C . GLN A 1 68 ? -8.691 -2.138 -9.012 1.00 5.13 68 GLN A C 9
ATOM 14131 O O . GLN A 1 68 ? -9.801 -2.108 -9.581 1.00 70.43 68 GLN A O 9
ATOM 14145 N N . GLY A 1 69 ? -7.878 -1.106 -8.945 1.00 63.45 69 GLY A N 9
ATOM 14146 C CA . GLY A 1 69 ? -8.239 0.163 -9.473 1.00 64.24 69 GLY A CA 9
ATOM 14147 C C . GLY A 1 69 ? -7.183 1.184 -9.261 1.00 52.01 69 GLY A C 9
ATOM 14148 O O . GLY A 1 69 ? -6.533 1.190 -8.220 1.00 54.34 69 GLY A O 9
ATOM 14152 N N . MET A 1 70 ? -6.993 2.053 -10.241 1.00 31.43 70 MET A N 9
ATOM 14153 C CA . MET A 1 70 ? -6.137 3.220 -10.046 1.00 3.11 70 MET A CA 9
ATOM 14154 C C . MET A 1 70 ? -6.865 4.131 -9.075 1.00 61.15 70 MET A C 9
ATOM 14155 O O . MET A 1 70 ? -6.271 4.900 -8.319 1.00 30.11 70 MET A O 9
ATOM 14169 N N . ALA A 1 71 ? -8.178 3.988 -9.096 1.00 74.34 71 ALA A N 9
ATOM 14170 C CA . ALA A 1 71 ? -9.055 4.681 -8.208 1.00 22.54 71 ALA A CA 9
ATOM 14171 C C . ALA A 1 71 ? -8.963 4.020 -6.849 1.00 12.15 71 ALA A C 9
ATOM 14172 O O . ALA A 1 71 ? -8.776 4.696 -5.845 1.00 50.13 71 ALA A O 9
ATOM 14179 N N . THR A 1 72 ? -9.034 2.680 -6.845 1.00 74.21 72 THR A N 9
ATOM 14180 C CA . THR A 1 72 ? -8.903 1.885 -5.641 1.00 55.15 72 THR A CA 9
ATOM 14181 C C . THR A 1 72 ? -7.612 2.243 -4.906 1.00 64.10 72 THR A C 9
ATOM 14182 O O . THR A 1 72 ? -7.602 2.401 -3.689 1.00 13.03 72 THR A O 9
ATOM 14193 N N . TRP A 1 73 ? -6.556 2.416 -5.671 1.00 3.02 73 TRP A N 9
ATOM 14194 C CA . TRP A 1 73 ? -5.263 2.778 -5.157 1.00 31.24 73 TRP A CA 9
ATOM 14195 C C . TRP A 1 73 ? -5.308 4.123 -4.421 1.00 51.40 73 TRP A C 9
ATOM 14196 O O . TRP A 1 73 ? -4.867 4.215 -3.283 1.00 11.34 73 TRP A O 9
ATOM 14217 N N . LYS A 1 74 ? -5.892 5.151 -5.041 1.00 2.42 74 LYS A N 9
ATOM 14218 C CA . LYS A 1 74 ? -5.876 6.462 -4.464 1.00 12.45 74 LYS A CA 9
ATOM 14219 C C . LYS A 1 74 ? -6.756 6.535 -3.215 1.00 10.32 74 LYS A C 9
ATOM 14220 O O . LYS A 1 74 ? -6.427 7.220 -2.241 1.00 11.13 74 LYS A O 9
ATOM 14239 N N . SER A 1 75 ? -7.839 5.807 -3.244 1.00 35.11 75 SER A N 9
ATOM 14240 C CA . SER A 1 75 ? -8.721 5.699 -2.156 1.00 32.22 75 SER A CA 9
ATOM 14241 C C . SER A 1 75 ? -8.046 4.950 -0.991 1.00 31.33 75 SER A C 9
ATOM 14242 O O . SER A 1 75 ? -8.149 5.360 0.174 1.00 24.20 75 SER A O 9
ATOM 14250 N N . PHE A 1 76 ? -7.334 3.883 -1.330 1.00 52.03 76 PHE A N 9
ATOM 14251 C CA . PHE A 1 76 ? -6.564 3.092 -0.379 1.00 73.04 76 PHE A CA 9
ATOM 14252 C C . PHE A 1 76 ? -5.546 3.942 0.356 1.00 21.10 76 PHE A C 9
ATOM 14253 O O . PHE A 1 76 ? -5.458 3.899 1.582 1.00 63.25 76 PHE A O 9
ATOM 14270 N N . ILE A 1 77 ? -4.788 4.701 -0.405 1.00 42.22 77 ILE A N 9
ATOM 14271 C CA . ILE A 1 77 ? -3.705 5.512 0.121 1.00 55.30 77 ILE A CA 9
ATOM 14272 C C . ILE A 1 77 ? -4.202 6.522 1.162 1.00 52.11 77 ILE A C 9
ATOM 14273 O O . ILE A 1 77 ? -3.508 6.807 2.149 1.00 62.13 77 ILE A O 9
ATOM 14289 N N . ASN A 1 78 ? -5.401 7.018 0.970 1.00 13.22 78 ASN A N 9
ATOM 14290 C CA . ASN A 1 78 ? -5.991 7.955 1.914 1.00 31.25 78 ASN A CA 9
ATOM 14291 C C . ASN A 1 78 ? -6.203 7.278 3.271 1.00 70.23 78 ASN A C 9
ATOM 14292 O O . ASN A 1 78 ? -5.933 7.862 4.318 1.00 42.53 78 ASN A O 9
ATOM 14303 N N . ASP A 1 79 ? -6.614 6.026 3.248 1.00 3.12 79 ASP A N 9
ATOM 14304 C CA . ASP A 1 79 ? -6.776 5.258 4.482 1.00 65.43 79 ASP A CA 9
ATOM 14305 C C . ASP A 1 79 ? -5.428 4.857 5.036 1.00 10.11 79 ASP A C 9
ATOM 14306 O O . ASP A 1 79 ? -5.222 4.848 6.235 1.00 4.22 79 ASP A O 9
ATOM 14315 N N . LEU A 1 80 ? -4.516 4.560 4.138 1.00 31.12 80 LEU A N 9
ATOM 14316 C CA . LEU A 1 80 ? -3.123 4.216 4.444 1.00 41.32 80 LEU A CA 9
ATOM 14317 C C . LEU A 1 80 ? -2.487 5.305 5.290 1.00 71.54 80 LEU A C 9
ATOM 14318 O O . LEU A 1 80 ? -1.988 5.045 6.385 1.00 45.51 80 LEU A O 9
ATOM 14334 N N . CYS A 1 81 ? -2.548 6.519 4.798 1.00 63.31 81 CYS A N 9
ATOM 14335 C CA . CYS A 1 81 ? -1.969 7.638 5.482 1.00 40.21 81 CYS A CA 9
ATOM 14336 C C . CYS A 1 81 ? -2.705 7.934 6.791 1.00 74.23 81 CYS A C 9
ATOM 14337 O O . CYS A 1 81 ? -2.104 8.321 7.790 1.00 14.34 81 CYS A O 9
ATOM 14345 N N . PHE A 1 82 ? -3.988 7.675 6.776 1.00 5.10 82 PHE A N 9
ATOM 14346 C CA . PHE A 1 82 ? -4.872 7.960 7.883 1.00 54.12 82 PHE A CA 9
ATOM 14347 C C . PHE A 1 82 ? -4.629 7.016 9.068 1.00 24.12 82 PHE A C 9
ATOM 14348 O O . PHE A 1 82 ? -4.353 7.472 10.193 1.00 62.21 82 PHE A O 9
ATOM 14365 N N . GLU A 1 83 ? -4.693 5.712 8.805 1.00 31.43 83 GLU A N 9
ATOM 14366 C CA . GLU A 1 83 ? -4.667 4.724 9.871 1.00 34.11 83 GLU A CA 9
ATOM 14367 C C . GLU A 1 83 ? -3.299 4.575 10.487 1.00 71.41 83 GLU A C 9
ATOM 14368 O O . GLU A 1 83 ? -3.173 4.141 11.628 1.00 60.34 83 GLU A O 9
ATOM 14380 N N . LEU A 1 84 ? -2.274 4.954 9.755 1.00 31.35 84 LEU A N 9
ATOM 14381 C CA . LEU A 1 84 ? -0.925 4.834 10.263 1.00 61.32 84 LEU A CA 9
ATOM 14382 C C . LEU A 1 84 ? -0.518 6.067 11.075 1.00 51.52 84 LEU A C 9
ATOM 14383 O O . LEU A 1 84 ? 0.602 6.127 11.594 1.00 34.11 84 LEU A O 9
ATOM 14399 N N . ASP A 1 85 ? -1.431 7.062 11.148 1.00 3.31 85 ASP A N 9
ATOM 14400 C CA . ASP A 1 85 ? -1.281 8.304 11.981 1.00 32.22 85 ASP A CA 9
ATOM 14401 C C . ASP A 1 85 ? -0.264 9.313 11.441 1.00 12.05 85 ASP A C 9
ATOM 14402 O O . ASP A 1 85 ? -0.442 10.526 11.613 1.00 70.52 85 ASP A O 9
ATOM 14411 N N . VAL A 1 86 ? 0.771 8.803 10.795 1.00 25.22 86 VAL A N 9
ATOM 14412 C CA . VAL A 1 86 ? 1.865 9.594 10.234 1.00 32.23 86 VAL A CA 9
ATOM 14413 C C . VAL A 1 86 ? 1.347 10.779 9.399 1.00 65.40 86 VAL A C 9
ATOM 14414 O O . VAL A 1 86 ? 0.569 10.604 8.470 1.00 1.42 86 VAL A O 9
ATOM 14427 N N . PRO A 1 87 ? 1.773 11.998 9.733 1.00 24.31 87 PRO A N 9
ATOM 14428 C CA . PRO A 1 87 ? 1.393 13.217 9.005 1.00 20.51 87 PRO A CA 9
ATOM 14429 C C . PRO A 1 87 ? 2.229 13.399 7.723 1.00 70.15 87 PRO A C 9
ATOM 14430 O O . PRO A 1 87 ? 2.667 14.506 7.405 1.00 75.40 87 PRO A O 9
ATOM 14441 N N . LEU A 1 88 ? 2.412 12.315 6.975 1.00 1.10 88 LEU A N 9
ATOM 14442 C CA . LEU A 1 88 ? 3.222 12.340 5.772 1.00 30.21 88 LEU A CA 9
ATOM 14443 C C . LEU A 1 88 ? 2.630 13.277 4.724 1.00 13.45 88 LEU A C 9
ATOM 14444 O O . LEU A 1 88 ? 3.329 14.113 4.170 1.00 21.20 88 LEU A O 9
ATOM 14460 N N . ASP A 1 89 ? 1.323 13.133 4.478 1.00 61.43 89 ASP A N 9
ATOM 14461 C CA . ASP A 1 89 ? 0.602 13.900 3.441 1.00 15.30 89 ASP A CA 9
ATOM 14462 C C . ASP A 1 89 ? 1.229 13.725 2.071 1.00 65.32 89 ASP A C 9
ATOM 14463 O O . ASP A 1 89 ? 1.149 14.577 1.211 1.00 3.34 89 ASP A O 9
ATOM 14472 N N . MET A 1 90 ? 1.797 12.562 1.859 1.00 61.23 90 MET A N 9
ATOM 14473 C CA . MET A 1 90 ? 2.407 12.214 0.586 1.00 45.31 90 MET A CA 9
ATOM 14474 C C . MET A 1 90 ? 1.421 11.355 -0.192 1.00 12.04 90 MET A C 9
ATOM 14475 O O . MET A 1 90 ? 1.774 10.755 -1.185 1.00 22.10 90 MET A O 9
ATOM 14489 N N . GLU A 1 91 ? 0.180 11.351 0.275 1.00 10.04 91 GLU A N 9
ATOM 14490 C CA . GLU A 1 91 ? -0.915 10.506 -0.232 1.00 42.24 91 GLU A CA 9
ATOM 14491 C C . GLU A 1 91 ? -1.029 10.511 -1.769 1.00 33.51 91 GLU A C 9
ATOM 14492 O O . GLU A 1 91 ? -0.819 9.499 -2.374 1.00 2.04 91 GLU A O 9
ATOM 14504 N N . ILE A 1 92 ? -1.270 11.651 -2.392 1.00 41.12 92 ILE A N 9
ATOM 14505 C CA . ILE A 1 92 ? -1.419 11.698 -3.850 1.00 61.11 92 ILE A CA 9
ATOM 14506 C C . ILE A 1 92 ? -0.111 11.299 -4.572 1.00 52.31 92 ILE A C 9
ATOM 14507 O O . ILE A 1 92 ? -0.177 10.590 -5.539 1.00 3.44 92 ILE A O 9
ATOM 14523 N N . PRO A 1 93 ? 1.091 11.782 -4.152 1.00 55.43 93 PRO A N 9
ATOM 14524 C CA . PRO A 1 93 ? 2.363 11.254 -4.685 1.00 13.53 93 PRO A CA 9
ATOM 14525 C C . PRO A 1 93 ? 2.395 9.702 -4.666 1.00 1.25 93 PRO A C 9
ATOM 14526 O O . PRO A 1 93 ? 2.947 9.081 -5.581 1.00 70.55 93 PRO A O 9
ATOM 14537 N N . LEU A 1 94 ? 1.782 9.085 -3.631 1.00 64.45 94 LEU A N 9
ATOM 14538 C CA . LEU A 1 94 ? 1.567 7.634 -3.637 1.00 24.33 94 LEU A CA 9
ATOM 14539 C C . LEU A 1 94 ? 0.545 7.284 -4.722 1.00 41.20 94 LEU A C 9
ATOM 14540 O O . LEU A 1 94 ? 0.774 6.438 -5.545 1.00 71.54 94 LEU A O 9
ATOM 14556 N N . VAL A 1 95 ? -0.602 7.965 -4.690 1.00 65.23 95 VAL A N 9
ATOM 14557 C CA . VAL A 1 95 ? -1.743 7.652 -5.527 1.00 52.22 95 VAL A CA 9
ATOM 14558 C C . VAL A 1 95 ? -1.439 7.754 -7.024 1.00 43.21 95 VAL A C 9
ATOM 14559 O O . VAL A 1 95 ? -1.901 6.956 -7.841 1.00 73.12 95 VAL A O 9
ATOM 14572 N N . SER A 1 96 ? -0.669 8.703 -7.330 1.00 1.23 96 SER A N 9
ATOM 14573 C CA . SER A 1 96 ? -0.333 9.071 -8.671 1.00 71.42 96 SER A CA 9
ATOM 14574 C C . SER A 1 96 ? 0.966 8.390 -9.142 1.00 63.24 96 SER A C 9
ATOM 14575 O O . SER A 1 96 ? 1.457 8.693 -10.227 1.00 71.43 96 SER A O 9
ATOM 14583 N N . ILE A 1 97 ? 1.518 7.480 -8.323 1.00 52.02 97 ILE A N 9
ATOM 14584 C CA . ILE A 1 97 ? 2.799 6.815 -8.639 1.00 44.13 97 ILE A CA 9
ATOM 14585 C C . ILE A 1 97 ? 2.787 6.113 -10.018 1.00 24.12 97 ILE A C 9
ATOM 14586 O O . ILE A 1 97 ? 3.774 6.171 -10.757 1.00 51.11 97 ILE A O 9
ATOM 14602 N N . TRP A 1 98 ? 1.689 5.479 -10.364 1.00 11.50 98 TRP A N 9
ATOM 14603 C CA . TRP A 1 98 ? 1.577 4.816 -11.605 1.00 5.52 98 TRP A CA 9
ATOM 14604 C C . TRP A 1 98 ? 0.564 5.567 -12.434 1.00 31.21 98 TRP A C 9
ATOM 14605 O O . TRP A 1 98 ? -0.227 6.386 -11.911 1.00 62.10 98 TRP A O 9
ATOM 14626 N N . GLY A 1 99 ? 0.571 5.306 -13.679 1.00 31.03 99 GLY A N 9
ATOM 14627 C CA . GLY A 1 99 ? -0.323 5.950 -14.580 1.00 73.21 99 GLY A CA 9
ATOM 14628 C C . GLY A 1 99 ? -0.612 5.086 -15.770 1.00 31.11 99 GLY A C 9
ATOM 14629 O O . GLY A 1 99 ? 0.290 4.397 -16.255 1.00 13.33 99 GLY A O 9
ATOM 14633 N N . PRO A 1 100 ? -1.857 5.106 -16.284 1.00 73.54 100 PRO A N 9
ATOM 14634 C CA . PRO A 1 100 ? -2.275 4.306 -17.462 1.00 52.34 100 PRO A CA 9
ATOM 14635 C C . PRO A 1 100 ? -1.727 4.875 -18.786 1.00 2.44 100 PRO A C 9
ATOM 14636 O O . PRO A 1 100 ? -2.423 4.936 -19.806 1.00 70.32 100 PRO A O 9
ATOM 14647 N N . ARG A 1 101 ? -0.481 5.231 -18.756 1.00 12.23 101 ARG A N 9
ATOM 14648 C CA . ARG A 1 101 ? 0.219 5.778 -19.841 1.00 1.53 101 ARG A CA 9
ATOM 14649 C C . ARG A 1 101 ? 1.697 5.515 -19.594 1.00 34.44 101 ARG A C 9
ATOM 14650 O O . ARG A 1 101 ? 2.219 4.505 -20.082 1.00 21.21 101 ARG A O 9
ATOM 14671 N N . GLY A 1 1 ? -6.724 13.113 4.585 1.00 14.51 1 GLY A N 10
ATOM 14672 C CA . GLY A 1 1 ? -6.426 14.435 4.053 1.00 11.22 1 GLY A CA 10
ATOM 14673 C C . GLY A 1 1 ? -7.372 14.815 2.925 1.00 44.21 1 GLY A C 10
ATOM 14674 O O . GLY A 1 1 ? -8.570 14.489 2.988 1.00 60.24 1 GLY A O 10
ATOM 14680 N N . PRO A 1 2 ? -6.866 15.501 1.880 1.00 3.43 2 PRO A N 10
ATOM 14681 C CA . PRO A 1 2 ? -7.683 15.984 0.746 1.00 52.33 2 PRO A CA 10
ATOM 14682 C C . PRO A 1 2 ? -8.438 14.875 0.010 1.00 34.20 2 PRO A C 10
ATOM 14683 O O . PRO A 1 2 ? -7.856 13.862 -0.385 1.00 20.25 2 PRO A O 10
ATOM 14694 N N . LEU A 1 3 ? -9.725 15.077 -0.170 1.00 65.24 3 LEU A N 10
ATOM 14695 C CA . LEU A 1 3 ? -10.557 14.139 -0.893 1.00 41.21 3 LEU A CA 10
ATOM 14696 C C . LEU A 1 3 ? -11.285 14.852 -2.010 1.00 5.55 3 LEU A C 10
ATOM 14697 O O . LEU A 1 3 ? -11.221 16.087 -2.107 1.00 22.24 3 LEU A O 10
ATOM 14713 N N . GLY A 1 4 ? -11.985 14.092 -2.841 1.00 73.32 4 GLY A N 10
ATOM 14714 C CA . GLY A 1 4 ? -12.672 14.650 -3.988 1.00 23.05 4 GLY A CA 10
ATOM 14715 C C . GLY A 1 4 ? -11.702 14.928 -5.117 1.00 33.14 4 GLY A C 10
ATOM 14716 O O . GLY A 1 4 ? -11.687 14.238 -6.143 1.00 62.31 4 GLY A O 10
ATOM 14720 N N . SER A 1 5 ? -10.890 15.919 -4.915 1.00 13.10 5 SER A N 10
ATOM 14721 C CA . SER A 1 5 ? -9.867 16.295 -5.830 1.00 60.43 5 SER A CA 10
ATOM 14722 C C . SER A 1 5 ? -8.524 15.916 -5.205 1.00 31.12 5 SER A C 10
ATOM 14723 O O . SER A 1 5 ? -8.214 16.352 -4.097 1.00 52.34 5 SER A O 10
ATOM 14731 N N . MET A 1 6 ? -7.746 15.095 -5.878 1.00 1.44 6 MET A N 10
ATOM 14732 C CA . MET A 1 6 ? -6.475 14.627 -5.324 1.00 13.11 6 MET A CA 10
ATOM 14733 C C . MET A 1 6 ? -5.291 15.056 -6.176 1.00 0.45 6 MET A C 10
ATOM 14734 O O . MET A 1 6 ? -4.194 14.608 -5.953 1.00 22.45 6 MET A O 10
ATOM 14748 N N . ASP A 1 7 ? -5.498 15.958 -7.106 1.00 30.13 7 ASP A N 10
ATOM 14749 C CA . ASP A 1 7 ? -4.422 16.363 -8.047 1.00 12.04 7 ASP A CA 10
ATOM 14750 C C . ASP A 1 7 ? -3.534 17.472 -7.505 1.00 23.10 7 ASP A C 10
ATOM 14751 O O . ASP A 1 7 ? -2.882 18.192 -8.268 1.00 64.14 7 ASP A O 10
ATOM 14760 N N . ALA A 1 8 ? -3.461 17.568 -6.183 1.00 54.33 8 ALA A N 10
ATOM 14761 C CA . ALA A 1 8 ? -2.525 18.466 -5.507 1.00 1.01 8 ALA A CA 10
ATOM 14762 C C . ALA A 1 8 ? -1.136 17.835 -5.518 1.00 60.24 8 ALA A C 10
ATOM 14763 O O . ALA A 1 8 ? -0.132 18.487 -5.288 1.00 21.40 8 ALA A O 10
ATOM 14770 N N . GLU A 1 9 ? -1.110 16.555 -5.804 1.00 14.03 9 GLU A N 10
ATOM 14771 C CA . GLU A 1 9 ? 0.102 15.740 -5.857 1.00 74.21 9 GLU A CA 10
ATOM 14772 C C . GLU A 1 9 ? 1.155 16.260 -6.822 1.00 72.31 9 GLU A C 10
ATOM 14773 O O . GLU A 1 9 ? 2.356 16.268 -6.501 1.00 25.15 9 GLU A O 10
ATOM 14785 N N . SER A 1 10 ? 0.698 16.698 -7.962 1.00 31.41 10 SER A N 10
ATOM 14786 C CA . SER A 1 10 ? 1.496 17.326 -8.990 1.00 62.11 10 SER A CA 10
ATOM 14787 C C . SER A 1 10 ? 2.259 18.525 -8.415 1.00 64.15 10 SER A C 10
ATOM 14788 O O . SER A 1 10 ? 3.410 18.783 -8.740 1.00 25.30 10 SER A O 10
ATOM 14796 N N . ILE A 1 11 ? 1.600 19.196 -7.529 1.00 4.21 11 ILE A N 10
ATOM 14797 C CA . ILE A 1 11 ? 2.044 20.397 -6.916 1.00 42.34 11 ILE A CA 10
ATOM 14798 C C . ILE A 1 11 ? 3.008 20.064 -5.760 1.00 32.51 11 ILE A C 10
ATOM 14799 O O . ILE A 1 11 ? 3.938 20.821 -5.466 1.00 20.04 11 ILE A O 10
ATOM 14815 N N . ARG A 1 12 ? 2.800 18.904 -5.148 1.00 73.53 12 ARG A N 10
ATOM 14816 C CA . ARG A 1 12 ? 3.581 18.479 -4.012 1.00 53.12 12 ARG A CA 10
ATOM 14817 C C . ARG A 1 12 ? 4.968 17.978 -4.411 1.00 31.41 12 ARG A C 10
ATOM 14818 O O . ARG A 1 12 ? 5.973 18.615 -4.076 1.00 13.42 12 ARG A O 10
ATOM 14839 N N . LEU A 1 13 ? 5.032 16.867 -5.164 1.00 52.42 13 LEU A N 10
ATOM 14840 C CA . LEU A 1 13 ? 6.323 16.259 -5.516 1.00 33.25 13 LEU A CA 10
ATOM 14841 C C . LEU A 1 13 ? 6.104 15.071 -6.475 1.00 33.21 13 LEU A C 10
ATOM 14842 O O . LEU A 1 13 ? 6.322 15.211 -7.679 1.00 71.44 13 LEU A O 10
ATOM 14858 N N . ASN A 1 14 ? 5.636 13.923 -5.920 1.00 54.20 14 ASN A N 10
ATOM 14859 C CA . ASN A 1 14 ? 5.396 12.652 -6.679 1.00 34.34 14 ASN A CA 10
ATOM 14860 C C . ASN A 1 14 ? 6.710 12.058 -7.223 1.00 45.02 14 ASN A C 10
ATOM 14861 O O . ASN A 1 14 ? 7.295 12.594 -8.158 1.00 62.12 14 ASN A O 10
ATOM 14872 N N . ASN A 1 15 ? 7.155 10.942 -6.650 1.00 41.53 15 ASN A N 10
ATOM 14873 C CA . ASN A 1 15 ? 8.438 10.319 -7.031 1.00 24.20 15 ASN A CA 10
ATOM 14874 C C . ASN A 1 15 ? 8.602 8.956 -6.335 1.00 62.24 15 ASN A C 10
ATOM 14875 O O . ASN A 1 15 ? 7.896 8.666 -5.362 1.00 74.23 15 ASN A O 10
ATOM 14886 N N . GLU A 1 16 ? 9.533 8.139 -6.843 1.00 12.52 16 GLU A N 10
ATOM 14887 C CA . GLU A 1 16 ? 9.888 6.814 -6.313 1.00 73.02 16 GLU A CA 10
ATOM 14888 C C . GLU A 1 16 ? 10.253 6.884 -4.809 1.00 50.43 16 GLU A C 10
ATOM 14889 O O . GLU A 1 16 ? 10.077 5.920 -4.077 1.00 30.22 16 GLU A O 10
ATOM 14901 N N . ASN A 1 17 ? 10.752 8.036 -4.362 1.00 53.53 17 ASN A N 10
ATOM 14902 C CA . ASN A 1 17 ? 11.098 8.256 -2.941 1.00 53.15 17 ASN A CA 10
ATOM 14903 C C . ASN A 1 17 ? 9.917 8.029 -2.010 1.00 41.24 17 ASN A C 10
ATOM 14904 O O . ASN A 1 17 ? 10.093 7.639 -0.845 1.00 53.13 17 ASN A O 10
ATOM 14915 N N . LEU A 1 18 ? 8.713 8.246 -2.519 1.00 60.12 18 LEU A N 10
ATOM 14916 C CA . LEU A 1 18 ? 7.502 8.002 -1.751 1.00 15.34 18 LEU A CA 10
ATOM 14917 C C . LEU A 1 18 ? 7.295 6.499 -1.578 1.00 52.21 18 LEU A C 10
ATOM 14918 O O . LEU A 1 18 ? 6.845 6.034 -0.533 1.00 41.40 18 LEU A O 10
ATOM 14934 N N . TRP A 1 19 ? 7.680 5.751 -2.601 1.00 64.31 19 TRP A N 10
ATOM 14935 C CA . TRP A 1 19 ? 7.523 4.308 -2.634 1.00 33.41 19 TRP A CA 10
ATOM 14936 C C . TRP A 1 19 ? 8.395 3.662 -1.578 1.00 4.33 19 TRP A C 10
ATOM 14937 O O . TRP A 1 19 ? 7.961 2.755 -0.880 1.00 35.21 19 TRP A O 10
ATOM 14958 N N . ALA A 1 20 ? 9.619 4.154 -1.453 1.00 72.43 20 ALA A N 10
ATOM 14959 C CA . ALA A 1 20 ? 10.546 3.649 -0.458 1.00 51.23 20 ALA A CA 10
ATOM 14960 C C . ALA A 1 20 ? 9.981 3.849 0.942 1.00 41.32 20 ALA A C 10
ATOM 14961 O O . ALA A 1 20 ? 10.035 2.947 1.771 1.00 13.10 20 ALA A O 10
ATOM 14968 N N . TRP A 1 21 ? 9.398 5.022 1.176 1.00 53.34 21 TRP A N 10
ATOM 14969 C CA . TRP A 1 21 ? 8.746 5.331 2.443 1.00 74.21 21 TRP A CA 10
ATOM 14970 C C . TRP A 1 21 ? 7.614 4.341 2.719 1.00 32.40 21 TRP A C 10
ATOM 14971 O O . TRP A 1 21 ? 7.570 3.722 3.786 1.00 34.35 21 TRP A O 10
ATOM 14992 N N . LEU A 1 22 ? 6.751 4.168 1.726 1.00 11.32 22 LEU A N 10
ATOM 14993 C CA . LEU A 1 22 ? 5.603 3.276 1.817 1.00 75.43 22 LEU A CA 10
ATOM 14994 C C . LEU A 1 22 ? 6.079 1.862 2.148 1.00 22.30 22 LEU A C 10
ATOM 14995 O O . LEU A 1 22 ? 5.667 1.284 3.143 1.00 70.45 22 LEU A O 10
ATOM 15011 N N . VAL A 1 23 ? 7.001 1.366 1.356 1.00 43.13 23 VAL A N 10
ATOM 15012 C CA . VAL A 1 23 ? 7.516 0.018 1.495 1.00 62.20 23 VAL A CA 10
ATOM 15013 C C . VAL A 1 23 ? 8.176 -0.229 2.854 1.00 11.51 23 VAL A C 10
ATOM 15014 O O . VAL A 1 23 ? 7.873 -1.210 3.517 1.00 4.01 23 VAL A O 10
ATOM 15027 N N . ARG A 1 24 ? 9.022 0.678 3.283 1.00 72.10 24 ARG A N 10
ATOM 15028 C CA . ARG A 1 24 ? 9.778 0.477 4.508 1.00 22.34 24 ARG A CA 10
ATOM 15029 C C . ARG A 1 24 ? 8.911 0.600 5.746 1.00 40.21 24 ARG A C 10
ATOM 15030 O O . ARG A 1 24 ? 9.079 -0.152 6.705 1.00 0.11 24 ARG A O 10
ATOM 15051 N N . LEU A 1 25 ? 7.965 1.505 5.716 1.00 62.13 25 LEU A N 10
ATOM 15052 C CA . LEU A 1 25 ? 7.087 1.715 6.850 1.00 30.42 25 LEU A CA 10
ATOM 15053 C C . LEU A 1 25 ? 6.093 0.549 6.933 1.00 3.31 25 LEU A C 10
ATOM 15054 O O . LEU A 1 25 ? 5.808 0.030 8.014 1.00 4.34 25 LEU A O 10
ATOM 15070 N N . LEU A 1 26 ? 5.599 0.123 5.798 1.00 20.41 26 LEU A N 10
ATOM 15071 C CA . LEU A 1 26 ? 4.686 -0.989 5.716 1.00 33.01 26 LEU A CA 10
ATOM 15072 C C . LEU A 1 26 ? 5.349 -2.299 5.989 1.00 60.23 26 LEU A C 10
ATOM 15073 O O . LEU A 1 26 ? 4.705 -3.254 6.379 1.00 4.22 26 LEU A O 10
ATOM 15089 N N . SER A 1 27 ? 6.648 -2.348 5.773 1.00 44.33 27 SER A N 10
ATOM 15090 C CA . SER A 1 27 ? 7.448 -3.496 6.101 1.00 1.15 27 SER A CA 10
ATOM 15091 C C . SER A 1 27 ? 7.388 -3.708 7.636 1.00 61.21 27 SER A C 10
ATOM 15092 O O . SER A 1 27 ? 7.603 -4.806 8.140 1.00 14.21 27 SER A O 10
ATOM 15100 N N . LYS A 1 28 ? 7.036 -2.640 8.370 1.00 25.15 28 LYS A N 10
ATOM 15101 C CA . LYS A 1 28 ? 6.890 -2.724 9.799 1.00 2.21 28 LYS A CA 10
ATOM 15102 C C . LYS A 1 28 ? 5.421 -2.916 10.169 1.00 52.53 28 LYS A C 10
ATOM 15103 O O . LYS A 1 28 ? 5.068 -2.988 11.341 1.00 62.11 28 LYS A O 10
ATOM 15122 N N . ASN A 1 29 ? 4.565 -2.970 9.165 1.00 42.41 29 ASN A N 10
ATOM 15123 C CA . ASN A 1 29 ? 3.133 -3.095 9.357 1.00 23.44 29 ASN A CA 10
ATOM 15124 C C . ASN A 1 29 ? 2.517 -4.060 8.342 1.00 14.13 29 ASN A C 10
ATOM 15125 O O . ASN A 1 29 ? 1.533 -3.706 7.667 1.00 73.51 29 ASN A O 10
ATOM 15136 N N . PRO A 1 30 ? 3.010 -5.323 8.231 1.00 33.44 30 PRO A N 10
ATOM 15137 C CA . PRO A 1 30 ? 2.460 -6.271 7.258 1.00 1.02 30 PRO A CA 10
ATOM 15138 C C . PRO A 1 30 ? 1.079 -6.698 7.718 1.00 74.30 30 PRO A C 10
ATOM 15139 O O . PRO A 1 30 ? 0.220 -7.096 6.934 1.00 14.15 30 PRO A O 10
ATOM 15150 N N . GLU A 1 31 ? 0.876 -6.526 9.005 1.00 44.22 31 GLU A N 10
ATOM 15151 C CA . GLU A 1 31 ? -0.338 -6.854 9.680 1.00 64.23 31 GLU A CA 10
ATOM 15152 C C . GLU A 1 31 ? -1.435 -5.873 9.305 1.00 3.30 31 GLU A C 10
ATOM 15153 O O . GLU A 1 31 ? -2.614 -6.258 9.197 1.00 32.51 31 GLU A O 10
ATOM 15165 N N . TRP A 1 32 ? -1.074 -4.598 9.127 1.00 53.02 32 TRP A N 10
ATOM 15166 C CA . TRP A 1 32 ? -2.058 -3.634 8.711 1.00 72.32 32 TRP A CA 10
ATOM 15167 C C . TRP A 1 32 ? -2.377 -3.819 7.231 1.00 64.02 32 TRP A C 10
ATOM 15168 O O . TRP A 1 32 ? -3.542 -3.879 6.826 1.00 61.45 32 TRP A O 10
ATOM 15189 N N . LEU A 1 33 ? -1.320 -3.920 6.444 1.00 65.25 33 LEU A N 10
ATOM 15190 C CA . LEU A 1 33 ? -1.399 -3.952 4.990 1.00 40.12 33 LEU A CA 10
ATOM 15191 C C . LEU A 1 33 ? -2.297 -5.092 4.511 1.00 3.45 33 LEU A C 10
ATOM 15192 O O . LEU A 1 33 ? -3.182 -4.882 3.678 1.00 70.54 33 LEU A O 10
ATOM 15208 N N . SER A 1 34 ? -2.109 -6.259 5.088 1.00 11.22 34 SER A N 10
ATOM 15209 C CA . SER A 1 34 ? -2.904 -7.434 4.760 1.00 20.22 34 SER A CA 10
ATOM 15210 C C . SER A 1 34 ? -4.416 -7.198 4.984 1.00 13.41 34 SER A C 10
ATOM 15211 O O . SER A 1 34 ? -5.226 -7.534 4.138 1.00 74.11 34 SER A O 10
ATOM 15219 N N . ALA A 1 35 ? -4.758 -6.597 6.108 1.00 3.12 35 ALA A N 10
ATOM 15220 C CA . ALA A 1 35 ? -6.132 -6.246 6.465 1.00 5.10 35 ALA A CA 10
ATOM 15221 C C . ALA A 1 35 ? -6.788 -5.370 5.391 1.00 13.41 35 ALA A C 10
ATOM 15222 O O . ALA A 1 35 ? -7.933 -5.611 4.995 1.00 51.42 35 ALA A O 10
ATOM 15229 N N . LYS A 1 36 ? -6.061 -4.379 4.902 1.00 42.24 36 LYS A N 10
ATOM 15230 C CA . LYS A 1 36 ? -6.566 -3.542 3.824 1.00 74.23 36 LYS A CA 10
ATOM 15231 C C . LYS A 1 36 ? -6.608 -4.294 2.508 1.00 23.42 36 LYS A C 10
ATOM 15232 O O . LYS A 1 36 ? -7.474 -4.055 1.684 1.00 61.33 36 LYS A O 10
ATOM 15251 N N . LEU A 1 37 ? -5.711 -5.248 2.335 1.00 52.25 37 LEU A N 10
ATOM 15252 C CA . LEU A 1 37 ? -5.737 -6.112 1.158 1.00 71.40 37 LEU A CA 10
ATOM 15253 C C . LEU A 1 37 ? -7.018 -6.919 1.128 1.00 62.20 37 LEU A C 10
ATOM 15254 O O . LEU A 1 37 ? -7.575 -7.155 0.075 1.00 53.20 37 LEU A O 10
ATOM 15270 N N . ARG A 1 38 ? -7.485 -7.323 2.297 1.00 31.33 38 ARG A N 10
ATOM 15271 C CA . ARG A 1 38 ? -8.704 -8.117 2.404 1.00 34.43 38 ARG A CA 10
ATOM 15272 C C . ARG A 1 38 ? -9.895 -7.306 1.897 1.00 40.13 38 ARG A C 10
ATOM 15273 O O . ARG A 1 38 ? -10.823 -7.835 1.288 1.00 4.44 38 ARG A O 10
ATOM 15294 N N . SER A 1 39 ? -9.836 -6.022 2.156 1.00 4.14 39 SER A N 10
ATOM 15295 C CA . SER A 1 39 ? -10.800 -5.090 1.784 1.00 45.22 39 SER A CA 10
ATOM 15296 C C . SER A 1 39 ? -10.784 -4.820 0.262 1.00 13.33 39 SER A C 10
ATOM 15297 O O . SER A 1 39 ? -11.819 -4.860 -0.404 1.00 71.13 39 SER A O 10
ATOM 15305 N N . PHE A 1 40 ? -9.612 -4.597 -0.277 1.00 52.15 40 PHE A N 10
ATOM 15306 C CA . PHE A 1 40 ? -9.466 -4.214 -1.668 1.00 20.03 40 PHE A CA 10
ATOM 15307 C C . PHE A 1 40 ? -9.444 -5.380 -2.629 1.00 11.44 40 PHE A C 10
ATOM 15308 O O . PHE A 1 40 ? -10.139 -5.361 -3.640 1.00 11.33 40 PHE A O 10
ATOM 15325 N N . LEU A 1 41 ? -8.680 -6.392 -2.318 1.00 2.00 41 LEU A N 10
ATOM 15326 C CA . LEU A 1 41 ? -8.499 -7.505 -3.188 1.00 63.31 41 LEU A CA 10
ATOM 15327 C C . LEU A 1 41 ? -9.442 -8.623 -2.816 1.00 43.21 41 LEU A C 10
ATOM 15328 O O . LEU A 1 41 ? -9.313 -9.204 -1.741 1.00 72.01 41 LEU A O 10
ATOM 15344 N N . PRO A 1 42 ? -10.416 -8.937 -3.680 1.00 52.20 42 PRO A N 10
ATOM 15345 C CA . PRO A 1 42 ? -11.361 -10.026 -3.431 1.00 15.31 42 PRO A CA 10
ATOM 15346 C C . PRO A 1 42 ? -10.660 -11.380 -3.453 1.00 34.13 42 PRO A C 10
ATOM 15347 O O . PRO A 1 42 ? -10.928 -12.249 -2.644 1.00 11.42 42 PRO A O 10
ATOM 15358 N N . THR A 1 43 ? -9.716 -11.513 -4.347 1.00 14.04 43 THR A N 10
ATOM 15359 C CA . THR A 1 43 ? -8.998 -12.744 -4.544 1.00 54.25 43 THR A CA 10
ATOM 15360 C C . THR A 1 43 ? -7.580 -12.659 -3.924 1.00 73.30 43 THR A C 10
ATOM 15361 O O . THR A 1 43 ? -6.625 -13.261 -4.433 1.00 24.20 43 THR A O 10
ATOM 15372 N N . MET A 1 44 ? -7.458 -11.857 -2.849 1.00 42.30 44 MET A N 10
ATOM 15373 C CA . MET A 1 44 ? -6.226 -11.670 -2.107 1.00 33.34 44 MET A CA 10
ATOM 15374 C C . MET A 1 44 ? -5.449 -12.925 -1.826 1.00 35.52 44 MET A C 10
ATOM 15375 O O . MET A 1 44 ? -5.988 -13.942 -1.408 1.00 71.25 44 MET A O 10
ATOM 15389 N N . ASP A 1 45 ? -4.205 -12.850 -2.101 1.00 13.34 45 ASP A N 10
ATOM 15390 C CA . ASP A 1 45 ? -3.279 -13.944 -1.851 1.00 73.22 45 ASP A CA 10
ATOM 15391 C C . ASP A 1 45 ? -2.150 -13.449 -0.999 1.00 71.32 45 ASP A C 10
ATOM 15392 O O . ASP A 1 45 ? -0.977 -13.458 -1.390 1.00 62.20 45 ASP A O 10
ATOM 15401 N N . LEU A 1 46 ? -2.517 -12.980 0.158 1.00 3.15 46 LEU A N 10
ATOM 15402 C CA . LEU A 1 46 ? -1.587 -12.427 1.115 1.00 33.42 46 LEU A CA 10
ATOM 15403 C C . LEU A 1 46 ? -0.977 -13.538 1.951 1.00 0.10 46 LEU A C 10
ATOM 15404 O O . LEU A 1 46 ? 0.061 -13.372 2.585 1.00 43.12 46 LEU A O 10
ATOM 15420 N N . ASP A 1 47 ? -1.629 -14.697 1.905 1.00 21.11 47 ASP A N 10
ATOM 15421 C CA . ASP A 1 47 ? -1.163 -15.892 2.611 1.00 10.01 47 ASP A CA 10
ATOM 15422 C C . ASP A 1 47 ? 0.075 -16.444 1.939 1.00 42.35 47 ASP A C 10
ATOM 15423 O O . ASP A 1 47 ? 0.864 -17.199 2.524 1.00 41.43 47 ASP A O 10
ATOM 15432 N N . CYS A 1 48 ? 0.259 -16.029 0.737 1.00 45.34 48 CYS A N 10
ATOM 15433 C CA . CYS A 1 48 ? 1.406 -16.389 -0.038 1.00 52.21 48 CYS A CA 10
ATOM 15434 C C . CYS A 1 48 ? 2.581 -15.499 0.374 1.00 35.44 48 CYS A C 10
ATOM 15435 O O . CYS A 1 48 ? 2.818 -14.440 -0.195 1.00 4.24 48 CYS A O 10
ATOM 15443 N N . SER A 1 49 ? 3.252 -15.897 1.415 1.00 51.33 49 SER A N 10
ATOM 15444 C CA . SER A 1 49 ? 4.338 -15.143 1.943 1.00 72.23 49 SER A CA 10
ATOM 15445 C C . SER A 1 49 ? 5.611 -15.942 1.841 1.00 54.15 49 SER A C 10
ATOM 15446 O O . SER A 1 49 ? 6.037 -16.607 2.781 1.00 34.22 49 SER A O 10
ATOM 15454 N N . TYR A 1 50 ? 6.129 -15.945 0.646 1.00 54.34 50 TYR A N 10
ATOM 15455 C CA . TYR A 1 50 ? 7.364 -16.606 0.293 1.00 61.42 50 TYR A CA 10
ATOM 15456 C C . TYR A 1 50 ? 8.511 -16.077 1.091 1.00 2.23 50 TYR A C 10
ATOM 15457 O O . TYR A 1 50 ? 9.107 -16.765 1.903 1.00 50.01 50 TYR A O 10
ATOM 15475 N N . GLU A 1 51 ? 8.759 -14.884 0.879 1.00 14.12 51 GLU A N 10
ATOM 15476 C CA . GLU A 1 51 ? 9.782 -14.177 1.493 1.00 43.53 51 GLU A CA 10
ATOM 15477 C C . GLU A 1 51 ? 9.204 -13.343 2.647 1.00 65.05 51 GLU A C 10
ATOM 15478 O O . GLU A 1 51 ? 7.968 -13.156 2.723 1.00 1.24 51 GLU A O 10
ATOM 15490 N N . PRO A 1 52 ? 10.070 -12.890 3.580 1.00 11.05 52 PRO A N 10
ATOM 15491 C CA . PRO A 1 52 ? 9.691 -11.998 4.702 1.00 1.01 52 PRO A CA 10
ATOM 15492 C C . PRO A 1 52 ? 9.159 -10.609 4.229 1.00 45.04 52 PRO A C 10
ATOM 15493 O O . PRO A 1 52 ? 8.607 -10.473 3.134 1.00 72.34 52 PRO A O 10
ATOM 15504 N N . SER A 1 53 ? 9.355 -9.583 5.038 1.00 41.15 53 SER A N 10
ATOM 15505 C CA . SER A 1 53 ? 8.837 -8.226 4.778 1.00 52.42 53 SER A CA 10
ATOM 15506 C C . SER A 1 53 ? 9.658 -7.475 3.668 1.00 64.21 53 SER A C 10
ATOM 15507 O O . SER A 1 53 ? 9.861 -6.250 3.730 1.00 61.05 53 SER A O 10
ATOM 15515 N N . ASN A 1 54 ? 10.068 -8.224 2.661 1.00 15.31 54 ASN A N 10
ATOM 15516 C CA . ASN A 1 54 ? 10.868 -7.777 1.541 1.00 72.41 54 ASN A CA 10
ATOM 15517 C C . ASN A 1 54 ? 10.136 -6.770 0.660 1.00 14.31 54 ASN A C 10
ATOM 15518 O O . ASN A 1 54 ? 8.906 -6.823 0.536 1.00 21.22 54 ASN A O 10
ATOM 15529 N N . PRO A 1 55 ? 10.892 -5.853 0.011 1.00 3.02 55 PRO A N 10
ATOM 15530 C CA . PRO A 1 55 ? 10.337 -4.801 -0.849 1.00 42.14 55 PRO A CA 10
ATOM 15531 C C . PRO A 1 55 ? 9.404 -5.336 -1.938 1.00 62.40 55 PRO A C 10
ATOM 15532 O O . PRO A 1 55 ? 8.295 -4.830 -2.105 1.00 23.31 55 PRO A O 10
ATOM 15543 N N . GLU A 1 56 ? 9.822 -6.379 -2.654 1.00 32.44 56 GLU A N 10
ATOM 15544 C CA . GLU A 1 56 ? 9.005 -6.930 -3.692 1.00 72.44 56 GLU A CA 10
ATOM 15545 C C . GLU A 1 56 ? 7.819 -7.674 -3.168 1.00 70.32 56 GLU A C 10
ATOM 15546 O O . GLU A 1 56 ? 6.789 -7.762 -3.822 1.00 53.43 56 GLU A O 10
ATOM 15558 N N . VAL A 1 57 ? 7.942 -8.169 -1.963 1.00 1.42 57 VAL A N 10
ATOM 15559 C CA . VAL A 1 57 ? 6.846 -8.850 -1.323 1.00 2.01 57 VAL A CA 10
ATOM 15560 C C . VAL A 1 57 ? 5.739 -7.845 -1.067 1.00 41.02 57 VAL A C 10
ATOM 15561 O O . VAL A 1 57 ? 4.570 -8.109 -1.323 1.00 23.35 57 VAL A O 10
ATOM 15574 N N . ILE A 1 58 ? 6.139 -6.683 -0.606 1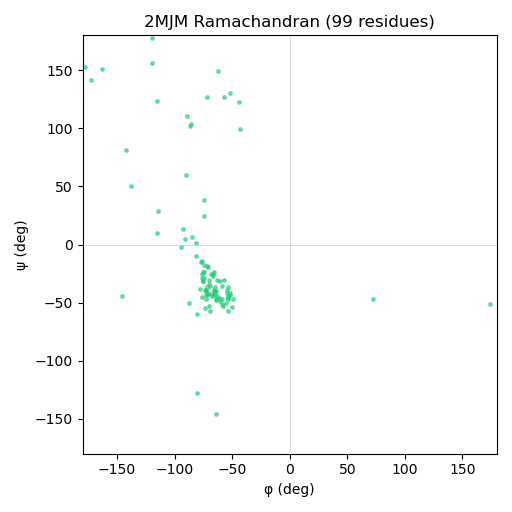.00 14.44 58 ILE A N 10
ATOM 15575 C CA . ILE A 1 58 ? 5.226 -5.588 -0.390 1.00 42.41 58 ILE A CA 10
ATOM 15576 C C . ILE A 1 58 ? 4.689 -5.100 -1.749 1.00 22.23 58 ILE A C 10
ATOM 15577 O O . ILE A 1 58 ? 3.493 -4.935 -1.933 1.00 24.33 58 ILE A O 10
ATOM 15593 N N . HIS A 1 59 ? 5.603 -4.937 -2.706 1.00 40.24 59 HIS A N 10
ATOM 15594 C CA . HIS A 1 59 ? 5.295 -4.479 -4.077 1.00 5.13 59 HIS A CA 10
ATOM 15595 C C . HIS A 1 59 ? 4.222 -5.354 -4.717 1.00 72.44 59 HIS A C 10
ATOM 15596 O O . HIS A 1 59 ? 3.354 -4.854 -5.400 1.00 12.10 59 HIS A O 10
ATOM 15611 N N . ARG A 1 60 ? 4.311 -6.642 -4.484 1.00 53.25 60 ARG A N 10
ATOM 15612 C CA . ARG A 1 60 ? 3.324 -7.611 -4.930 1.00 33.12 60 ARG A CA 10
ATOM 15613 C C . ARG A 1 60 ? 1.923 -7.226 -4.435 1.00 35.21 60 ARG A C 10
ATOM 15614 O O . ARG A 1 60 ? 0.978 -7.076 -5.213 1.00 71.53 60 ARG A O 10
ATOM 15635 N N . GLN A 1 61 ? 1.834 -7.074 -3.139 1.00 74.45 61 GLN A N 10
ATOM 15636 C CA . GLN A 1 61 ? 0.596 -6.774 -2.432 1.00 62.12 61 GLN A CA 10
ATOM 15637 C C . GLN A 1 61 ? 0.030 -5.430 -2.872 1.00 55.22 61 GLN A C 10
ATOM 15638 O O . GLN A 1 61 ? -1.178 -5.241 -2.981 1.00 14.32 61 GLN A O 10
ATOM 15652 N N . LEU A 1 62 ? 0.914 -4.535 -3.155 1.00 71.34 62 LEU A N 10
ATOM 15653 C CA . LEU A 1 62 ? 0.556 -3.203 -3.628 1.00 11.35 62 LEU A CA 10
ATOM 15654 C C . LEU A 1 62 ? 0.145 -3.211 -5.112 1.00 73.04 62 LEU A C 10
ATOM 15655 O O . LEU A 1 62 ? -0.768 -2.496 -5.508 1.00 73.15 62 LEU A O 10
ATOM 15671 N N . ASN A 1 63 ? 0.794 -4.056 -5.913 1.00 5.13 63 ASN A N 10
ATOM 15672 C CA . ASN A 1 63 ? 0.496 -4.236 -7.334 1.00 50.20 63 ASN A CA 10
ATOM 15673 C C . ASN A 1 63 ? -0.966 -4.642 -7.479 1.00 45.22 63 ASN A C 10
ATOM 15674 O O . ASN A 1 63 ? -1.653 -4.273 -8.431 1.00 14.55 63 ASN A O 10
ATOM 15685 N N . ARG A 1 64 ? -1.404 -5.410 -6.538 1.00 52.32 64 ARG A N 10
ATOM 15686 C CA . ARG A 1 64 ? -2.776 -5.841 -6.430 1.00 4.02 64 ARG A CA 10
ATOM 15687 C C . ARG A 1 64 ? -3.743 -4.645 -6.402 1.00 22.44 64 ARG A C 10
ATOM 15688 O O . ARG A 1 64 ? -4.790 -4.654 -7.055 1.00 64.42 64 ARG A O 10
ATOM 15709 N N . LEU A 1 65 ? -3.384 -3.623 -5.658 1.00 13.32 65 LEU A N 10
ATOM 15710 C CA . LEU A 1 65 ? -4.205 -2.425 -5.529 1.00 64.10 65 LEU A CA 10
ATOM 15711 C C . LEU A 1 65 ? -4.158 -1.627 -6.803 1.00 63.41 65 LEU A C 10
ATOM 15712 O O . LEU A 1 65 ? -5.149 -1.007 -7.203 1.00 1.34 65 LEU A O 10
ATOM 15728 N N . PHE A 1 66 ? -3.000 -1.676 -7.449 1.00 5.42 66 PHE A N 10
ATOM 15729 C CA . PHE A 1 66 ? -2.790 -1.064 -8.750 1.00 41.10 66 PHE A CA 10
ATOM 15730 C C . PHE A 1 66 ? -3.788 -1.653 -9.761 1.00 41.13 66 PHE A C 10
ATOM 15731 O O . PHE A 1 66 ? -4.244 -0.974 -10.680 1.00 63.51 66 PHE A O 10
ATOM 15748 N N . ALA A 1 67 ? -4.141 -2.907 -9.545 1.00 40.25 67 ALA A N 10
ATOM 15749 C CA . ALA A 1 67 ? -5.104 -3.596 -10.365 1.00 1.33 67 ALA A CA 10
ATOM 15750 C C . ALA A 1 67 ? -6.538 -3.181 -10.018 1.00 11.32 67 ALA A C 10
ATOM 15751 O O . ALA A 1 67 ? -7.388 -3.097 -10.906 1.00 33.00 67 ALA A O 10
ATOM 15758 N N . GLN A 1 68 ? -6.805 -2.894 -8.735 1.00 24.41 68 GLN A N 10
ATOM 15759 C CA . GLN A 1 68 ? -8.124 -2.537 -8.302 1.00 65.20 68 GLN A CA 10
ATOM 15760 C C . GLN A 1 68 ? -8.565 -1.199 -8.860 1.00 71.04 68 GLN A C 10
ATOM 15761 O O . GLN A 1 68 ? -9.601 -1.103 -9.527 1.00 74.12 68 GLN A O 10
ATOM 15775 N N . GLY A 1 69 ? -7.784 -0.180 -8.592 1.00 44.52 69 GLY A N 10
ATOM 15776 C CA . GLY A 1 69 ? -8.195 1.144 -8.934 1.00 41.33 69 GLY A CA 10
ATOM 15777 C C . GLY A 1 69 ? -7.221 2.177 -8.539 1.00 43.15 69 GLY A C 10
ATOM 15778 O O . GLY A 1 69 ? -6.585 2.063 -7.499 1.00 2.13 69 GLY A O 10
ATOM 15782 N N . MET A 1 70 ? -7.089 3.186 -9.361 1.00 51.53 70 MET A N 10
ATOM 15783 C CA . MET A 1 70 ? -6.336 4.368 -8.994 1.00 23.24 70 MET A CA 10
ATOM 15784 C C . MET A 1 70 ? -7.140 5.099 -7.945 1.00 24.30 70 MET A C 10
ATOM 15785 O O . MET A 1 70 ? -6.604 5.741 -7.053 1.00 1.34 70 MET A O 10
ATOM 15799 N N . ALA A 1 71 ? -8.450 4.915 -8.032 1.00 1.50 71 ALA A N 10
ATOM 15800 C CA . ALA A 1 71 ? -9.386 5.463 -7.083 1.00 32.04 71 ALA A CA 10
ATOM 15801 C C . ALA A 1 71 ? -9.274 4.661 -5.799 1.00 2.42 71 ALA A C 10
ATOM 15802 O O . ALA A 1 71 ? -9.366 5.195 -4.687 1.00 4.32 71 ALA A O 10
ATOM 15809 N N . THR A 1 72 ? -9.040 3.377 -5.973 1.00 74.52 72 THR A N 10
ATOM 15810 C CA . THR A 1 72 ? -8.806 2.475 -4.885 1.00 44.04 72 THR A CA 10
ATOM 15811 C C . THR A 1 72 ? -7.494 2.840 -4.183 1.00 63.13 72 THR A C 10
ATOM 15812 O O . THR A 1 72 ? -7.423 2.825 -2.971 1.00 23.24 72 THR A O 10
ATOM 15823 N N . TRP A 1 73 ? -6.493 3.222 -4.965 1.00 52.35 73 TRP A N 10
ATOM 15824 C CA . TRP A 1 73 ? -5.205 3.640 -4.442 1.00 4.15 73 TRP A CA 10
ATOM 15825 C C . TRP A 1 73 ? -5.396 4.932 -3.611 1.00 63.53 73 TRP A C 10
ATOM 15826 O O . TRP A 1 73 ? -4.841 5.060 -2.535 1.00 11.13 73 TRP A O 10
ATOM 15847 N N . LYS A 1 74 ? -6.225 5.874 -4.122 1.00 55.44 74 LYS A N 10
ATOM 15848 C CA . LYS A 1 74 ? -6.576 7.111 -3.387 1.00 12.44 74 LYS A CA 10
ATOM 15849 C C . LYS A 1 74 ? -7.159 6.786 -2.038 1.00 4.34 74 LYS A C 10
ATOM 15850 O O . LYS A 1 74 ? -6.682 7.272 -1.015 1.00 21.44 74 LYS A O 10
ATOM 15869 N N . SER A 1 75 ? -8.146 5.934 -2.044 1.00 4.34 75 SER A N 10
ATOM 15870 C CA . SER A 1 75 ? -8.814 5.502 -0.882 1.00 23.33 75 SER A CA 10
ATOM 15871 C C . SER A 1 75 ? -7.842 4.770 0.066 1.00 33.32 75 SER A C 10
ATOM 15872 O O . SER A 1 75 ? -7.862 4.959 1.288 1.00 51.22 75 SER A O 10
ATOM 15880 N N . PHE A 1 76 ? -6.979 3.985 -0.530 1.00 4.45 76 PHE A N 10
ATOM 15881 C CA . PHE A 1 76 ? -5.989 3.216 0.171 1.00 53.30 76 PHE A CA 10
ATOM 15882 C C . PHE A 1 76 ? -5.023 4.097 0.905 1.00 64.03 76 PHE A C 10
ATOM 15883 O O . PHE A 1 76 ? -4.843 3.927 2.098 1.00 0.04 76 PHE A O 10
ATOM 15900 N N . ILE A 1 77 ? -4.415 5.058 0.211 1.00 44.13 77 ILE A N 10
ATOM 15901 C CA . ILE A 1 77 ? -3.402 5.861 0.838 1.00 3.20 77 ILE A CA 10
ATOM 15902 C C . ILE A 1 77 ? -4.029 6.778 1.903 1.00 41.33 77 ILE A C 10
ATOM 15903 O O . ILE A 1 77 ? -3.401 7.096 2.940 1.00 63.41 77 ILE A O 10
ATOM 15919 N N . ASN A 1 78 ? -5.255 7.179 1.637 1.00 72.32 78 ASN A N 10
ATOM 15920 C CA . ASN A 1 78 ? -6.062 7.970 2.561 1.00 42.44 78 ASN A CA 10
ATOM 15921 C C . ASN A 1 78 ? -6.184 7.209 3.887 1.00 63.12 78 ASN A C 10
ATOM 15922 O O . ASN A 1 78 ? -5.871 7.736 4.961 1.00 43.02 78 ASN A O 10
ATOM 15933 N N . ASP A 1 79 ? -6.604 5.949 3.784 1.00 34.24 79 ASP A N 10
ATOM 15934 C CA . ASP A 1 79 ? -6.750 5.052 4.942 1.00 44.22 79 ASP A CA 10
ATOM 15935 C C . ASP A 1 79 ? -5.412 4.711 5.555 1.00 54.35 79 ASP A C 10
ATOM 15936 O O . ASP A 1 79 ? -5.292 4.620 6.756 1.00 61.04 79 ASP A O 10
ATOM 15945 N N . LEU A 1 80 ? -4.426 4.523 4.712 1.00 23.22 80 LEU A N 10
ATOM 15946 C CA . LEU A 1 80 ? -3.049 4.189 5.097 1.00 13.53 80 LEU A CA 10
ATOM 15947 C C . LEU A 1 80 ? -2.539 5.162 6.146 1.00 21.15 80 LEU A C 10
ATOM 15948 O O . LEU A 1 80 ? -2.174 4.766 7.242 1.00 53.31 80 LEU A O 10
ATOM 15964 N N . CYS A 1 81 ? -2.592 6.423 5.825 1.00 5.22 81 CYS A N 10
ATOM 15965 C CA . CYS A 1 81 ? -2.118 7.453 6.739 1.00 62.12 81 CYS A CA 10
ATOM 15966 C C . CYS A 1 81 ? -3.025 7.562 7.970 1.00 31.22 81 CYS A C 10
ATOM 15967 O O . CYS A 1 81 ? -2.567 7.807 9.077 1.00 42.31 81 CYS A O 10
ATOM 15975 N N . PHE A 1 82 ? -4.299 7.312 7.760 1.00 11.43 82 PHE A N 10
ATOM 15976 C CA . PHE A 1 82 ? -5.310 7.452 8.789 1.00 75.22 82 PHE A CA 10
ATOM 15977 C C . PHE A 1 82 ? -5.195 6.363 9.860 1.00 32.42 82 PHE A C 10
ATOM 15978 O O . PHE A 1 82 ? -5.247 6.642 11.061 1.00 41.54 82 PHE A O 10
ATOM 15995 N N . GLU A 1 83 ? -5.039 5.130 9.432 1.00 32.34 83 GLU A N 10
ATOM 15996 C CA . GLU A 1 83 ? -5.069 4.017 10.365 1.00 54.13 83 GLU A CA 10
ATOM 15997 C C . GLU A 1 83 ? -3.731 3.767 11.041 1.00 31.04 83 GLU A C 10
ATOM 15998 O O . GLU A 1 83 ? -3.680 3.153 12.109 1.00 53.42 83 GLU A O 10
ATOM 16010 N N . LEU A 1 84 ? -2.650 4.264 10.460 1.00 24.31 84 LEU A N 10
ATOM 16011 C CA . LEU A 1 84 ? -1.309 4.022 11.004 1.00 44.43 84 LEU A CA 10
ATOM 16012 C C . LEU A 1 84 ? -0.964 4.937 12.191 1.00 42.33 84 LEU A C 10
ATOM 16013 O O . LEU A 1 84 ? 0.202 5.323 12.381 1.00 42.34 84 LEU A O 10
ATOM 16029 N N . ASP A 1 85 ? -1.995 5.268 12.981 1.00 32.14 85 ASP A N 10
ATOM 16030 C CA . ASP A 1 85 ? -1.904 5.990 14.271 1.00 13.43 85 ASP A CA 10
ATOM 16031 C C . ASP A 1 85 ? -1.660 7.483 14.135 1.00 42.25 85 ASP A C 10
ATOM 16032 O O . ASP A 1 85 ? -2.042 8.268 15.016 1.00 2.23 85 ASP A O 10
ATOM 16041 N N . VAL A 1 86 ? -1.041 7.885 13.070 1.00 33.44 86 VAL A N 10
ATOM 16042 C CA . VAL A 1 86 ? -0.747 9.270 12.850 1.00 70.33 86 VAL A CA 10
ATOM 16043 C C . VAL A 1 86 ? -1.033 9.682 11.401 1.00 20.52 86 VAL A C 10
ATOM 16044 O O . VAL A 1 86 ? -0.315 9.288 10.474 1.00 72.52 86 VAL A O 10
ATOM 16057 N N . PRO A 1 87 ? -2.128 10.426 11.169 1.00 21.45 87 PRO A N 10
ATOM 16058 C CA . PRO A 1 87 ? -2.422 10.975 9.857 1.00 34.31 87 PRO A CA 10
ATOM 16059 C C . PRO A 1 87 ? -1.466 12.129 9.556 1.00 51.44 87 PRO A C 10
ATOM 16060 O O . PRO A 1 87 ? -1.747 13.295 9.831 1.00 2.42 87 PRO A O 10
ATOM 16071 N N . LEU A 1 88 ? -0.309 11.772 9.078 1.00 42.30 88 LEU A N 10
ATOM 16072 C CA . LEU A 1 88 ? 0.771 12.704 8.808 1.00 12.21 88 LEU A CA 10
ATOM 16073 C C . LEU A 1 88 ? 0.601 13.525 7.522 1.00 0.25 88 LEU A C 10
ATOM 16074 O O . LEU A 1 88 ? 1.387 14.436 7.264 1.00 31.33 88 LEU A O 10
ATOM 16090 N N . ASP A 1 89 ? -0.417 13.196 6.744 1.00 74.14 89 ASP A N 10
ATOM 16091 C CA . ASP A 1 89 ? -0.774 13.905 5.498 1.00 30.11 89 ASP A CA 10
ATOM 16092 C C . ASP A 1 89 ? 0.360 14.029 4.477 1.00 61.50 89 ASP A C 10
ATOM 16093 O O . ASP A 1 89 ? 1.098 15.027 4.415 1.00 61.31 89 ASP A O 10
ATOM 16102 N N . MET A 1 90 ? 0.538 12.968 3.752 1.00 11.43 90 MET A N 10
ATOM 16103 C CA . MET A 1 90 ? 1.452 12.894 2.615 1.00 62.23 90 MET A CA 10
ATOM 16104 C C . MET A 1 90 ? 0.885 11.829 1.709 1.00 43.21 90 MET A C 10
ATOM 16105 O O . MET A 1 90 ? 1.547 11.280 0.831 1.00 1.11 90 MET A O 10
ATOM 16119 N N . GLU A 1 91 ? -0.398 11.629 1.901 1.00 14.41 91 GLU A N 10
ATOM 16120 C CA . GLU A 1 91 ? -1.148 10.587 1.272 1.00 51.51 91 GLU A CA 10
ATOM 16121 C C . GLU A 1 91 ? -1.329 10.848 -0.198 1.00 32.25 91 GLU A C 10
ATOM 16122 O O . GLU A 1 91 ? -1.260 9.950 -1.006 1.00 0.51 91 GLU A O 10
ATOM 16134 N N . ILE A 1 92 ? -1.495 12.069 -0.533 1.00 21.22 92 ILE A N 10
ATOM 16135 C CA . ILE A 1 92 ? -1.717 12.456 -1.886 1.00 54.51 92 ILE A CA 10
ATOM 16136 C C . ILE A 1 92 ? -0.418 12.246 -2.747 1.00 15.22 92 ILE A C 10
ATOM 16137 O O . ILE A 1 92 ? -0.497 11.658 -3.823 1.00 12.40 92 ILE A O 10
ATOM 16153 N N . PRO A 1 93 ? 0.788 12.725 -2.299 1.00 4.44 93 PRO A N 10
ATOM 16154 C CA . PRO A 1 93 ? 2.066 12.367 -2.950 1.00 21.34 93 PRO A CA 10
ATOM 16155 C C . PRO A 1 93 ? 2.204 10.840 -3.126 1.00 63.33 93 PRO A C 10
ATOM 16156 O O . PRO A 1 93 ? 2.608 10.363 -4.184 1.00 65.41 93 PRO A O 10
ATOM 16167 N N . LEU A 1 94 ? 1.861 10.100 -2.077 1.00 53.04 94 LEU A N 10
ATOM 16168 C CA . LEU A 1 94 ? 1.851 8.633 -2.106 1.00 0.13 94 LEU A CA 10
ATOM 16169 C C . LEU A 1 94 ? 0.847 8.071 -3.113 1.00 34.23 94 LEU A C 10
ATOM 16170 O O . LEU A 1 94 ? 1.120 7.084 -3.771 1.00 51.34 94 LEU A O 10
ATOM 16186 N N . VAL A 1 95 ? -0.317 8.678 -3.225 1.00 25.52 95 VAL A N 10
ATOM 16187 C CA . VAL A 1 95 ? -1.313 8.151 -4.136 1.00 3.11 95 VAL A CA 10
ATOM 16188 C C . VAL A 1 95 ? -1.010 8.445 -5.571 1.00 40.43 95 VAL A C 10
ATOM 16189 O O . VAL A 1 95 ? -1.284 7.649 -6.478 1.00 23.35 95 VAL A O 10
ATOM 16202 N N . SER A 1 96 ? -0.417 9.541 -5.757 1.00 1.23 96 SER A N 10
ATOM 16203 C CA . SER A 1 96 ? 0.016 9.992 -7.069 1.00 51.41 96 SER A CA 10
ATOM 16204 C C . SER A 1 96 ? 0.986 8.992 -7.717 1.00 43.22 96 SER A C 10
ATOM 16205 O O . SER A 1 96 ? 1.138 8.965 -8.937 1.00 22.23 96 SER A O 10
ATOM 16213 N N . ILE A 1 97 ? 1.590 8.153 -6.898 1.00 10.14 97 ILE A N 10
ATOM 16214 C CA . ILE A 1 97 ? 2.586 7.218 -7.337 1.00 15.54 97 ILE A CA 10
ATOM 16215 C C . ILE A 1 97 ? 1.983 6.130 -8.249 1.00 2.24 97 ILE A C 10
ATOM 16216 O O . ILE A 1 97 ? 2.711 5.432 -8.941 1.00 62.54 97 ILE A O 10
ATOM 16232 N N . TRP A 1 98 ? 0.652 6.002 -8.225 1.00 14.21 98 TRP A N 10
ATOM 16233 C CA . TRP A 1 98 ? -0.062 5.030 -9.021 1.00 63.22 98 TRP A CA 10
ATOM 16234 C C . TRP A 1 98 ? 0.194 5.299 -10.487 1.00 2.53 98 TRP A C 10
ATOM 16235 O O . TRP A 1 98 ? -0.300 6.277 -11.049 1.00 63.31 98 TRP A O 10
ATOM 16256 N N . GLY A 1 99 ? 0.991 4.486 -11.070 1.00 71.52 99 GLY A N 10
ATOM 16257 C CA . GLY A 1 99 ? 1.285 4.632 -12.447 1.00 25.10 99 GLY A CA 10
ATOM 16258 C C . GLY A 1 99 ? 2.758 4.688 -12.667 1.00 63.30 99 GLY A C 10
ATOM 16259 O O . GLY A 1 99 ? 3.351 5.775 -12.632 1.00 13.32 99 GLY A O 10
ATOM 16263 N N . PRO A 1 100 ? 3.402 3.536 -12.869 1.00 30.11 100 PRO A N 10
ATOM 16264 C CA . PRO A 1 100 ? 4.817 3.478 -13.110 1.00 65.00 100 PRO A CA 10
ATOM 16265 C C . PRO A 1 100 ? 5.122 3.895 -14.538 1.00 54.24 100 PRO A C 10
ATOM 16266 O O . PRO A 1 100 ? 5.107 3.074 -15.467 1.00 71.02 100 PRO A O 10
ATOM 16277 N N . ARG A 1 101 ? 5.246 5.180 -14.719 1.00 4.22 101 ARG A N 10
ATOM 16278 C CA . ARG A 1 101 ? 5.532 5.784 -15.976 1.00 34.10 101 ARG A CA 10
ATOM 16279 C C . ARG A 1 101 ? 6.220 7.117 -15.775 1.00 3.01 101 ARG A C 10
ATOM 16280 O O . ARG A 1 101 ? 7.413 7.224 -16.087 1.00 73.21 101 ARG A O 10
ATOM 16301 N N . GLY A 1 1 ? -10.868 12.408 2.915 1.00 13.00 1 GLY A N 11
ATOM 16302 C CA . GLY A 1 1 ? -10.032 13.412 2.276 1.00 45.03 1 GLY A CA 11
ATOM 16303 C C . GLY A 1 1 ? -10.824 14.165 1.239 1.00 21.05 1 GLY A C 11
ATOM 16304 O O . GLY A 1 1 ? -12.057 14.200 1.321 1.00 54.23 1 GLY A O 11
ATOM 16310 N N . PRO A 1 2 ? -10.159 14.802 0.260 1.00 32.43 2 PRO A N 11
ATOM 16311 C CA . PRO A 1 2 ? -10.838 15.516 -0.836 1.00 72.33 2 PRO A CA 11
ATOM 16312 C C . PRO A 1 2 ? -11.593 14.548 -1.764 1.00 73.51 2 PRO A C 11
ATOM 16313 O O . PRO A 1 2 ? -11.196 13.380 -1.937 1.00 4.14 2 PRO A O 11
ATOM 16324 N N . LEU A 1 3 ? -12.648 15.031 -2.375 1.00 70.33 3 LEU A N 11
ATOM 16325 C CA . LEU A 1 3 ? -13.494 14.201 -3.210 1.00 71.14 3 LEU A CA 11
ATOM 16326 C C . LEU A 1 3 ? -12.956 14.125 -4.629 1.00 20.23 3 LEU A C 11
ATOM 16327 O O . LEU A 1 3 ? -13.104 15.066 -5.419 1.00 23.02 3 LEU A O 11
ATOM 16343 N N . GLY A 1 4 ? -12.306 13.033 -4.938 1.00 75.43 4 GLY A N 11
ATOM 16344 C CA . GLY A 1 4 ? -11.778 12.834 -6.259 1.00 73.32 4 GLY A CA 11
ATOM 16345 C C . GLY A 1 4 ? -10.480 13.565 -6.473 1.00 44.45 4 GLY A C 11
ATOM 16346 O O . GLY A 1 4 ? -9.397 12.997 -6.287 1.00 32.23 4 GLY A O 11
ATOM 16350 N N . SER A 1 5 ? -10.577 14.817 -6.836 1.00 31.00 5 SER A N 11
ATOM 16351 C CA . SER A 1 5 ? -9.425 15.628 -7.098 1.00 14.21 5 SER A CA 11
ATOM 16352 C C . SER A 1 5 ? -8.760 16.043 -5.792 1.00 30.43 5 SER A C 11
ATOM 16353 O O . SER A 1 5 ? -9.183 17.001 -5.118 1.00 31.30 5 SER A O 11
ATOM 16361 N N . MET A 1 6 ? -7.778 15.272 -5.414 1.00 51.51 6 MET A N 11
ATOM 16362 C CA . MET A 1 6 ? -7.010 15.501 -4.206 1.00 55.41 6 MET A CA 11
ATOM 16363 C C . MET A 1 6 ? -5.562 15.703 -4.572 1.00 33.14 6 MET A C 11
ATOM 16364 O O . MET A 1 6 ? -4.730 16.069 -3.740 1.00 44.35 6 MET A O 11
ATOM 16378 N N . ASP A 1 7 ? -5.310 15.487 -5.832 1.00 35.14 7 ASP A N 11
ATOM 16379 C CA . ASP A 1 7 ? -3.998 15.424 -6.444 1.00 53.41 7 ASP A CA 11
ATOM 16380 C C . ASP A 1 7 ? -3.348 16.785 -6.577 1.00 51.42 7 ASP A C 11
ATOM 16381 O O . ASP A 1 7 ? -3.296 17.376 -7.653 1.00 30.13 7 ASP A O 11
ATOM 16390 N N . ALA A 1 8 ? -2.942 17.300 -5.452 1.00 65.35 8 ALA A N 11
ATOM 16391 C CA . ALA A 1 8 ? -2.234 18.559 -5.343 1.00 21.14 8 ALA A CA 11
ATOM 16392 C C . ALA A 1 8 ? -0.771 18.374 -5.724 1.00 1.31 8 ALA A C 11
ATOM 16393 O O . ALA A 1 8 ? -0.159 19.242 -6.345 1.00 30.53 8 ALA A O 11
ATOM 16400 N N . GLU A 1 9 ? -0.241 17.200 -5.389 1.00 33.11 9 GLU A N 11
ATOM 16401 C CA . GLU A 1 9 ? 1.163 16.832 -5.626 1.00 32.12 9 GLU A CA 11
ATOM 16402 C C . GLU A 1 9 ? 1.517 16.935 -7.090 1.00 15.24 9 GLU A C 11
ATOM 16403 O O . GLU A 1 9 ? 2.632 17.258 -7.454 1.00 51.53 9 GLU A O 11
ATOM 16415 N N . SER A 1 10 ? 0.537 16.682 -7.901 1.00 53.44 10 SER A N 11
ATOM 16416 C CA . SER A 1 10 ? 0.629 16.691 -9.329 1.00 5.01 10 SER A CA 11
ATOM 16417 C C . SER A 1 10 ? 1.046 18.061 -9.842 1.00 52.53 10 SER A C 11
ATOM 16418 O O . SER A 1 10 ? 1.706 18.199 -10.867 1.00 32.22 10 SER A O 11
ATOM 16426 N N . ILE A 1 11 ? 0.664 19.047 -9.105 1.00 53.30 11 ILE A N 11
ATOM 16427 C CA . ILE A 1 11 ? 0.885 20.407 -9.421 1.00 14.13 11 ILE A CA 11
ATOM 16428 C C . ILE A 1 11 ? 2.272 20.855 -8.881 1.00 34.40 11 ILE A C 11
ATOM 16429 O O . ILE A 1 11 ? 2.866 21.824 -9.366 1.00 3.25 11 ILE A O 11
ATOM 16445 N N . ARG A 1 12 ? 2.808 20.117 -7.908 1.00 34.31 12 ARG A N 11
ATOM 16446 C CA . ARG A 1 12 ? 4.054 20.500 -7.312 1.00 3.21 12 ARG A CA 11
ATOM 16447 C C . ARG A 1 12 ? 5.216 19.590 -7.732 1.00 21.11 12 ARG A C 11
ATOM 16448 O O . ARG A 1 12 ? 6.075 20.035 -8.480 1.00 74.24 12 ARG A O 11
ATOM 16469 N N . LEU A 1 13 ? 5.177 18.310 -7.311 1.00 51.01 13 LEU A N 11
ATOM 16470 C CA . LEU A 1 13 ? 6.211 17.279 -7.557 1.00 12.42 13 LEU A CA 11
ATOM 16471 C C . LEU A 1 13 ? 5.927 16.034 -6.739 1.00 63.41 13 LEU A C 11
ATOM 16472 O O . LEU A 1 13 ? 5.009 16.024 -5.918 1.00 40.34 13 LEU A O 11
ATOM 16488 N N . ASN A 1 14 ? 6.722 15.005 -6.983 1.00 73.22 14 ASN A N 11
ATOM 16489 C CA . ASN A 1 14 ? 6.747 13.768 -6.213 1.00 60.52 14 ASN A CA 11
ATOM 16490 C C . ASN A 1 14 ? 8.079 13.094 -6.489 1.00 75.02 14 ASN A C 11
ATOM 16491 O O . ASN A 1 14 ? 8.813 13.543 -7.399 1.00 73.32 14 ASN A O 11
ATOM 16502 N N . ASN A 1 15 ? 8.414 12.049 -5.749 1.00 11.22 15 ASN A N 11
ATOM 16503 C CA . ASN A 1 15 ? 9.716 11.399 -5.903 1.00 40.12 15 ASN A CA 11
ATOM 16504 C C . ASN A 1 15 ? 9.689 9.970 -5.319 1.00 33.03 15 ASN A C 11
ATOM 16505 O O . ASN A 1 15 ? 8.748 9.600 -4.610 1.00 53.20 15 ASN A O 11
ATOM 16516 N N . GLU A 1 16 ? 10.734 9.195 -5.625 1.00 41.34 16 GLU A N 11
ATOM 16517 C CA . GLU A 1 16 ? 10.957 7.809 -5.158 1.00 42.13 16 GLU A CA 11
ATOM 16518 C C . GLU A 1 16 ? 10.838 7.671 -3.639 1.00 72.45 16 GLU A C 11
ATOM 16519 O O . GLU A 1 16 ? 10.500 6.599 -3.128 1.00 62.41 16 GLU A O 11
ATOM 16531 N N . ASN A 1 17 ? 11.135 8.754 -2.926 1.00 61.32 17 ASN A N 11
ATOM 16532 C CA . ASN A 1 17 ? 11.111 8.770 -1.455 1.00 35.43 17 ASN A CA 11
ATOM 16533 C C . ASN A 1 17 ? 9.744 8.362 -0.911 1.00 53.13 17 ASN A C 11
ATOM 16534 O O . ASN A 1 17 ? 9.657 7.760 0.154 1.00 62.15 17 ASN A O 11
ATOM 16545 N N . LEU A 1 18 ? 8.691 8.638 -1.676 1.00 5.31 18 LEU A N 11
ATOM 16546 C CA . LEU A 1 18 ? 7.332 8.243 -1.301 1.00 3.21 18 LEU A CA 11
ATOM 16547 C C . LEU A 1 18 ? 7.207 6.736 -1.287 1.00 31.12 18 LEU A C 11
ATOM 16548 O O . LEU A 1 18 ? 6.649 6.150 -0.356 1.00 60.13 18 LEU A O 11
ATOM 16564 N N . TRP A 1 19 ? 7.773 6.116 -2.298 1.00 71.41 19 TRP A N 11
ATOM 16565 C CA . TRP A 1 19 ? 7.657 4.700 -2.473 1.00 63.45 19 TRP A CA 11
ATOM 16566 C C . TRP A 1 19 ? 8.432 3.960 -1.395 1.00 12.40 19 TRP A C 11
ATOM 16567 O O . TRP A 1 19 ? 7.907 3.049 -0.760 1.00 74.23 19 TRP A O 11
ATOM 16588 N N . ALA A 1 20 ? 9.656 4.396 -1.157 1.00 44.12 20 ALA A N 11
ATOM 16589 C CA . ALA A 1 20 ? 10.514 3.770 -0.163 1.00 15.12 20 ALA A CA 11
ATOM 16590 C C . ALA A 1 20 ? 9.919 3.881 1.236 1.00 34.31 20 ALA A C 11
ATOM 16591 O O . ALA A 1 20 ? 9.905 2.898 1.992 1.00 14.30 20 ALA A O 11
ATOM 16598 N N . TRP A 1 21 ? 9.403 5.075 1.563 1.00 1.23 21 TRP A N 11
ATOM 16599 C CA . TRP A 1 21 ? 8.727 5.310 2.835 1.00 10.01 21 TRP A CA 11
ATOM 16600 C C . TRP A 1 21 ? 7.574 4.336 3.014 1.00 22.30 21 TRP A C 11
ATOM 16601 O O . TRP A 1 21 ? 7.481 3.663 4.045 1.00 23.52 21 TRP A O 11
ATOM 16622 N N . LEU A 1 22 ? 6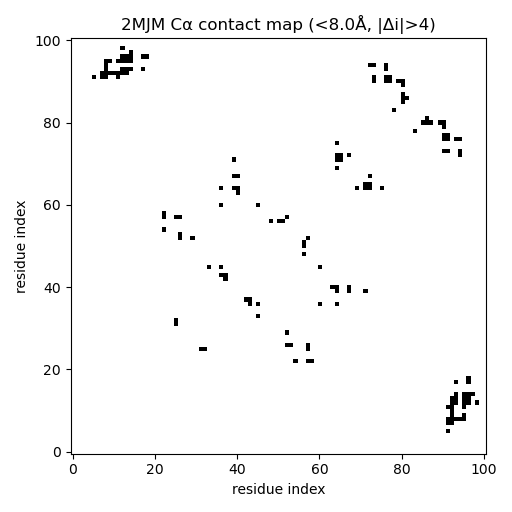.742 4.232 1.987 1.00 55.20 22 LEU A N 11
ATOM 16623 C CA . LEU A 1 22 ? 5.573 3.375 2.006 1.00 11.30 22 LEU A CA 11
ATOM 16624 C C . LEU A 1 22 ? 5.989 1.920 2.205 1.00 22.03 22 LEU A C 11
ATOM 16625 O O . LEU A 1 22 ? 5.539 1.265 3.148 1.00 35.41 22 LEU A O 11
ATOM 16641 N N . VAL A 1 23 ? 6.890 1.457 1.365 1.00 51.31 23 VAL A N 11
ATOM 16642 C CA . VAL A 1 23 ? 7.338 0.076 1.372 1.00 11.22 23 VAL A CA 11
ATOM 16643 C C . VAL A 1 23 ? 7.928 -0.342 2.714 1.00 70.45 23 VAL A C 11
ATOM 16644 O O . VAL A 1 23 ? 7.516 -1.343 3.299 1.00 13.11 23 VAL A O 11
ATOM 16657 N N . ARG A 1 24 ? 8.839 0.443 3.223 1.00 15.22 24 ARG A N 11
ATOM 16658 C CA . ARG A 1 24 ? 9.538 0.083 4.439 1.00 31.22 24 ARG A CA 11
ATOM 16659 C C . ARG A 1 24 ? 8.610 0.221 5.655 1.00 72.14 24 ARG A C 11
ATOM 16660 O O . ARG A 1 24 ? 8.689 -0.569 6.573 1.00 3.55 24 ARG A O 11
ATOM 16681 N N . LEU A 1 25 ? 7.708 1.182 5.632 1.00 23.22 25 LEU A N 11
ATOM 16682 C CA . LEU A 1 25 ? 6.786 1.402 6.761 1.00 32.32 25 LEU A CA 11
ATOM 16683 C C . LEU A 1 25 ? 5.799 0.242 6.814 1.00 24.10 25 LEU A C 11
ATOM 16684 O O . LEU A 1 25 ? 5.532 -0.329 7.871 1.00 62.45 25 LEU A O 11
ATOM 16700 N N . LEU A 1 26 ? 5.292 -0.113 5.678 1.00 55.34 26 LEU A N 11
ATOM 16701 C CA . LEU A 1 26 ? 4.352 -1.188 5.549 1.00 55.55 26 LEU A CA 11
ATOM 16702 C C . LEU A 1 26 ? 4.991 -2.521 5.755 1.00 34.11 26 LEU A C 11
ATOM 16703 O O . LEU A 1 26 ? 4.336 -3.469 6.134 1.00 24.41 26 LEU A O 11
ATOM 16719 N N . SER A 1 27 ? 6.298 -2.598 5.521 1.00 50.24 27 SER A N 11
ATOM 16720 C CA . SER A 1 27 ? 7.034 -3.824 5.744 1.00 24.40 27 SER A CA 11
ATOM 16721 C C . SER A 1 27 ? 7.073 -4.112 7.265 1.00 71.12 27 SER A C 11
ATOM 16722 O O . SER A 1 27 ? 7.375 -5.215 7.702 1.00 32.15 27 SER A O 11
ATOM 16730 N N . LYS A 1 28 ? 6.750 -3.083 8.058 1.00 44.31 28 LYS A N 11
ATOM 16731 C CA . LYS A 1 28 ? 6.718 -3.183 9.498 1.00 24.21 28 LYS A CA 11
ATOM 16732 C C . LYS A 1 28 ? 5.290 -3.426 9.955 1.00 24.32 28 LYS A C 11
ATOM 16733 O O . LYS A 1 28 ? 5.009 -3.596 11.146 1.00 71.31 28 LYS A O 11
ATOM 16752 N N . ASN A 1 29 ? 4.383 -3.411 8.994 1.00 65.23 29 ASN A N 11
ATOM 16753 C CA . ASN A 1 29 ? 2.963 -3.540 9.237 1.00 23.41 29 ASN A CA 11
ATOM 16754 C C . ASN A 1 29 ? 2.319 -4.444 8.192 1.00 21.53 29 ASN A C 11
ATOM 16755 O O . ASN A 1 29 ? 1.321 -4.056 7.561 1.00 41.32 29 ASN A O 11
ATOM 16766 N N . PRO A 1 30 ? 2.808 -5.692 8.002 1.00 3.55 30 PRO A N 11
ATOM 16767 C CA . PRO A 1 30 ? 2.250 -6.581 6.992 1.00 53.03 30 PRO A CA 11
ATOM 16768 C C . PRO A 1 30 ? 0.893 -7.055 7.460 1.00 22.44 30 PRO A C 11
ATOM 16769 O O . PRO A 1 30 ? 0.033 -7.425 6.676 1.00 11.25 30 PRO A O 11
ATOM 16780 N N . GLU A 1 31 ? 0.707 -6.962 8.761 1.00 20.34 31 GLU A N 11
ATOM 16781 C CA . GLU A 1 31 ? -0.492 -7.342 9.423 1.00 21.43 31 GLU A CA 11
ATOM 16782 C C . GLU A 1 31 ? -1.596 -6.343 9.111 1.00 44.11 31 GLU A C 11
ATOM 16783 O O . GLU A 1 31 ? -2.739 -6.740 8.878 1.00 10.34 31 GLU A O 11
ATOM 16795 N N . TRP A 1 32 ? -1.260 -5.047 9.069 1.00 32.11 32 TRP A N 11
ATOM 16796 C CA . TRP A 1 32 ? -2.266 -4.069 8.737 1.00 61.22 32 TRP A CA 11
ATOM 16797 C C . TRP A 1 32 ? -2.573 -4.129 7.244 1.00 13.30 32 TRP A C 11
ATOM 16798 O O . TRP A 1 32 ? -3.742 -4.085 6.821 1.00 34.44 32 TRP A O 11
ATOM 16819 N N . LEU A 1 33 ? -1.520 -4.248 6.462 1.00 60.41 33 LEU A N 11
ATOM 16820 C CA . LEU A 1 33 ? -1.613 -4.206 5.022 1.00 12.10 33 LEU A CA 11
ATOM 16821 C C . LEU A 1 33 ? -2.454 -5.371 4.502 1.00 2.41 33 LEU A C 11
ATOM 16822 O O . LEU A 1 33 ? -3.334 -5.173 3.669 1.00 75.01 33 LEU A O 11
ATOM 16838 N N . SER A 1 34 ? -2.215 -6.558 5.031 1.00 73.30 34 SER A N 11
ATOM 16839 C CA . SER A 1 34 ? -2.980 -7.736 4.643 1.00 54.53 34 SER A CA 11
ATOM 16840 C C . SER A 1 34 ? -4.492 -7.537 4.891 1.00 5.04 34 SER A C 11
ATOM 16841 O O . SER A 1 34 ? -5.303 -7.794 4.020 1.00 11.21 34 SER A O 11
ATOM 16849 N N . ALA A 1 35 ? -4.836 -7.053 6.071 1.00 21.30 35 ALA A N 11
ATOM 16850 C CA . ALA A 1 35 ? -6.208 -6.703 6.453 1.00 45.51 35 ALA A CA 11
ATOM 16851 C C . ALA A 1 35 ? -6.837 -5.737 5.453 1.00 42.15 35 ALA A C 11
ATOM 16852 O O . ALA A 1 35 ? -7.994 -5.897 5.068 1.00 64.52 35 ALA A O 11
ATOM 16859 N N . LYS A 1 36 ? -6.069 -4.762 5.006 1.00 55.44 36 LYS A N 11
ATOM 16860 C CA . LYS A 1 36 ? -6.566 -3.823 4.017 1.00 73.12 36 LYS A CA 11
ATOM 16861 C C . LYS A 1 36 ? -6.690 -4.479 2.658 1.00 60.23 36 LYS A C 11
ATOM 16862 O O . LYS A 1 36 ? -7.618 -4.185 1.907 1.00 44.01 36 LYS A O 11
ATOM 16881 N N . LEU A 1 37 ? -5.804 -5.418 2.369 1.00 30.21 37 LEU A N 11
ATOM 16882 C CA . LEU A 1 37 ? -5.896 -6.202 1.145 1.00 5.34 37 LEU A CA 11
ATOM 16883 C C . LEU A 1 37 ? -7.183 -6.989 1.135 1.00 50.51 37 LEU A C 11
ATOM 16884 O O . LEU A 1 37 ? -7.759 -7.187 0.111 1.00 23.40 37 LEU A O 11
ATOM 16900 N N . ARG A 1 38 ? -7.634 -7.408 2.304 1.00 22.14 38 ARG A N 11
ATOM 16901 C CA . ARG A 1 38 ? -8.861 -8.193 2.422 1.00 34.04 38 ARG A CA 11
ATOM 16902 C C . ARG A 1 38 ? -10.076 -7.374 1.986 1.00 50.24 38 ARG A C 11
ATOM 16903 O O . ARG A 1 38 ? -11.068 -7.918 1.499 1.00 3.02 38 ARG A O 11
ATOM 16924 N N . SER A 1 39 ? -9.972 -6.076 2.155 1.00 50.34 39 SER A N 11
ATOM 16925 C CA . SER A 1 39 ? -11.026 -5.166 1.812 1.00 44.10 39 SER A CA 11
ATOM 16926 C C . SER A 1 39 ? -10.956 -4.794 0.312 1.00 71.30 39 SER A C 11
ATOM 16927 O O . SER A 1 39 ? -11.978 -4.743 -0.377 1.00 54.34 39 SER A O 11
ATOM 16935 N N . PHE A 1 40 ? -9.754 -4.568 -0.191 1.00 43.32 40 PHE A N 11
ATOM 16936 C CA . PHE A 1 40 ? -9.551 -4.161 -1.579 1.00 52.51 40 PHE A CA 11
ATOM 16937 C C . PHE A 1 40 ? -9.564 -5.338 -2.547 1.00 3.21 40 PHE A C 11
ATOM 16938 O O . PHE A 1 40 ? -10.216 -5.287 -3.583 1.00 75.04 40 PHE A O 11
ATOM 16955 N N . LEU A 1 41 ? -8.859 -6.380 -2.200 1.00 13.12 41 LEU A N 11
ATOM 16956 C CA . LEU A 1 41 ? -8.741 -7.571 -2.994 1.00 51.45 41 LEU A CA 11
ATOM 16957 C C . LEU A 1 41 ? -9.848 -8.533 -2.652 1.00 52.23 41 LEU A C 11
ATOM 16958 O O . LEU A 1 41 ? -9.960 -8.981 -1.511 1.00 15.13 41 LEU A O 11
ATOM 16974 N N . PRO A 1 42 ? -10.656 -8.885 -3.619 1.00 11.04 42 PRO A N 11
ATOM 16975 C CA . PRO A 1 42 ? -11.726 -9.854 -3.415 1.00 13.14 42 PRO A CA 11
ATOM 16976 C C . PRO A 1 42 ? -11.168 -11.288 -3.333 1.00 64.35 42 PRO A C 11
ATOM 16977 O O . PRO A 1 42 ? -11.776 -12.187 -2.755 1.00 23.32 42 PRO A O 11
ATOM 16988 N N . THR A 1 43 ? -10.009 -11.478 -3.930 1.00 32.43 43 THR A N 11
ATOM 16989 C CA . THR A 1 43 ? -9.343 -12.757 -4.003 1.00 71.42 43 THR A CA 11
ATOM 16990 C C . THR A 1 43 ? -8.034 -12.732 -3.234 1.00 22.51 43 THR A C 11
ATOM 16991 O O . THR A 1 43 ? -7.110 -13.489 -3.539 1.00 64.41 43 THR A O 11
ATOM 17002 N N . MET A 1 44 ? -8.004 -11.886 -2.219 1.00 22.10 44 MET A N 11
ATOM 17003 C CA . MET A 1 44 ? -6.810 -11.598 -1.381 1.00 63.33 44 MET A CA 11
ATOM 17004 C C . MET A 1 44 ? -5.971 -12.833 -1.012 1.00 62.31 44 MET A C 11
ATOM 17005 O O . MET A 1 44 ? -6.299 -13.609 -0.128 1.00 5.41 44 MET A O 11
ATOM 17019 N N . ASP A 1 45 ? -4.910 -13.019 -1.759 1.00 64.43 45 ASP A N 11
ATOM 17020 C CA . ASP A 1 45 ? -3.955 -14.093 -1.529 1.00 11.20 45 ASP A CA 11
ATOM 17021 C C . ASP A 1 45 ? -2.738 -13.484 -0.874 1.00 65.03 45 ASP A C 11
ATOM 17022 O O . ASP A 1 45 ? -1.716 -13.209 -1.493 1.00 10.54 45 ASP A O 11
ATOM 17031 N N . LEU A 1 46 ? -2.933 -13.149 0.361 1.00 42.15 46 LEU A N 11
ATOM 17032 C CA . LEU A 1 46 ? -1.967 -12.420 1.150 1.00 61.41 46 LEU A CA 11
ATOM 17033 C C . LEU A 1 46 ? -1.094 -13.308 2.007 1.00 62.05 46 LEU A C 11
ATOM 17034 O O . LEU A 1 46 ? -0.089 -12.860 2.547 1.00 54.24 46 LEU A O 11
ATOM 17050 N N . ASP A 1 47 ? -1.463 -14.556 2.134 1.00 50.24 47 ASP A N 11
ATOM 17051 C CA . ASP A 1 47 ? -0.739 -15.449 3.033 1.00 74.24 47 ASP A CA 11
ATOM 17052 C C . ASP A 1 47 ? 0.490 -16.022 2.360 1.00 34.25 47 ASP A C 11
ATOM 17053 O O . ASP A 1 47 ? 1.372 -16.590 3.007 1.00 14.30 47 ASP A O 11
ATOM 17062 N N . CYS A 1 48 ? 0.561 -15.817 1.078 1.00 64.13 48 CYS A N 11
ATOM 17063 C CA . CYS A 1 48 ? 1.667 -16.284 0.274 1.00 62.01 48 CYS A CA 11
ATOM 17064 C C . CYS A 1 48 ? 2.901 -15.428 0.569 1.00 21.23 48 CYS A C 11
ATOM 17065 O O . CYS A 1 48 ? 2.977 -14.255 0.177 1.00 21.33 48 CYS A O 11
ATOM 17073 N N . SER A 1 49 ? 3.838 -15.999 1.277 1.00 70.30 49 SER A N 11
ATOM 17074 C CA . SER A 1 49 ? 5.017 -15.297 1.675 1.00 35.52 49 SER A CA 11
ATOM 17075 C C . SER A 1 49 ? 6.271 -16.168 1.556 1.00 51.23 49 SER A C 11
ATOM 17076 O O . SER A 1 49 ? 6.666 -16.877 2.490 1.00 4.34 49 SER A O 11
ATOM 17084 N N . TYR A 1 50 ? 6.843 -16.149 0.368 1.00 25.03 50 TYR A N 11
ATOM 17085 C CA . TYR A 1 50 ? 8.075 -16.884 0.056 1.00 51.23 50 TYR A CA 11
ATOM 17086 C C . TYR A 1 50 ? 9.286 -16.247 0.676 1.00 13.23 50 TYR A C 11
ATOM 17087 O O . TYR A 1 50 ? 10.291 -16.893 0.959 1.00 44.43 50 TYR A O 11
ATOM 17105 N N . GLU A 1 51 ? 9.156 -15.014 0.884 1.00 61.52 51 GLU A N 11
ATOM 17106 C CA . GLU A 1 51 ? 10.119 -14.188 1.430 1.00 42.02 51 GLU A CA 11
ATOM 17107 C C . GLU A 1 51 ? 9.468 -13.414 2.554 1.00 2.41 51 GLU A C 11
ATOM 17108 O O . GLU A 1 51 ? 8.230 -13.383 2.629 1.00 32.41 51 GLU A O 11
ATOM 17120 N N . PRO A 1 52 ? 10.264 -12.834 3.462 1.00 32.40 52 PRO A N 11
ATOM 17121 C CA . PRO A 1 52 ? 9.759 -11.944 4.512 1.00 50.20 52 PRO A CA 11
ATOM 17122 C C . PRO A 1 52 ? 9.228 -10.607 3.923 1.00 31.45 52 PRO A C 11
ATOM 17123 O O . PRO A 1 52 ? 8.763 -10.544 2.778 1.00 1.41 52 PRO A O 11
ATOM 17134 N N . SER A 1 53 ? 9.344 -9.550 4.681 1.00 31.13 53 SER A N 11
ATOM 17135 C CA . SER A 1 53 ? 8.820 -8.227 4.341 1.00 10.41 53 SER A CA 11
ATOM 17136 C C . SER A 1 53 ? 9.678 -7.499 3.261 1.00 60.21 53 SER A C 11
ATOM 17137 O O . SER A 1 53 ? 9.869 -6.272 3.316 1.00 44.24 53 SER A O 11
ATOM 17145 N N . ASN A 1 54 ? 10.166 -8.263 2.301 1.00 55.05 54 ASN A N 11
ATOM 17146 C CA . ASN A 1 54 ? 10.965 -7.797 1.203 1.00 15.44 54 ASN A CA 11
ATOM 17147 C C . ASN A 1 54 ? 10.228 -6.736 0.394 1.00 73.02 54 ASN A C 11
ATOM 17148 O O . ASN A 1 54 ? 9.003 -6.804 0.240 1.00 3.54 54 ASN A O 11
ATOM 17159 N N . PRO A 1 55 ? 10.974 -5.775 -0.162 1.00 13.11 55 PRO A N 11
ATOM 17160 C CA . PRO A 1 55 ? 10.430 -4.698 -1.005 1.00 33.30 55 PRO A CA 11
ATOM 17161 C C . PRO A 1 55 ? 9.582 -5.236 -2.165 1.00 11.52 55 PRO A C 11
ATOM 17162 O O . PRO A 1 55 ? 8.574 -4.639 -2.544 1.00 52.33 55 PRO A O 11
ATOM 17173 N N . GLU A 1 56 ? 9.988 -6.380 -2.693 1.00 54.51 56 GLU A N 11
ATOM 17174 C CA . GLU A 1 56 ? 9.327 -7.009 -3.824 1.00 14.30 56 GLU A CA 11
ATOM 17175 C C . GLU A 1 56 ? 8.014 -7.601 -3.370 1.00 22.01 56 GLU A C 11
ATOM 17176 O O . GLU A 1 56 ? 6.990 -7.487 -4.050 1.00 21.35 56 GLU A O 11
ATOM 17188 N N . VAL A 1 57 ? 8.054 -8.184 -2.190 1.00 11.13 57 VAL A N 11
ATOM 17189 C CA . VAL A 1 57 ? 6.913 -8.836 -1.590 1.00 51.54 57 VAL A CA 11
ATOM 17190 C C . VAL A 1 57 ? 5.867 -7.796 -1.247 1.00 75.11 57 VAL A C 11
ATOM 17191 O O . VAL A 1 57 ? 4.684 -7.964 -1.537 1.00 73.15 57 VAL A O 11
ATOM 17204 N N . ILE A 1 58 ? 6.322 -6.706 -0.668 1.00 14.22 58 ILE A N 11
ATOM 17205 C CA . ILE A 1 58 ? 5.458 -5.595 -0.341 1.00 70.22 58 ILE A CA 11
ATOM 17206 C C . ILE A 1 58 ? 4.875 -4.999 -1.627 1.00 44.24 58 ILE A C 11
ATOM 17207 O O . ILE A 1 58 ? 3.677 -4.751 -1.721 1.00 52.43 58 ILE A O 11
ATOM 17223 N N . HIS A 1 59 ? 5.723 -4.845 -2.641 1.00 54.14 59 HIS A N 11
ATOM 17224 C CA . HIS A 1 59 ? 5.303 -4.317 -3.940 1.00 75.31 59 HIS A CA 11
ATOM 17225 C C . HIS A 1 59 ? 4.194 -5.173 -4.550 1.00 32.52 59 HIS A C 11
ATOM 17226 O O . HIS A 1 59 ? 3.285 -4.641 -5.148 1.00 73.24 59 HIS A O 11
ATOM 17241 N N . ARG A 1 60 ? 4.271 -6.477 -4.368 1.00 65.14 60 ARG A N 11
ATOM 17242 C CA . ARG A 1 60 ? 3.260 -7.397 -4.868 1.00 25.13 60 ARG A CA 11
ATOM 17243 C C . ARG A 1 60 ? 1.889 -7.099 -4.251 1.00 62.35 60 ARG A C 11
ATOM 17244 O O . ARG A 1 60 ? 0.875 -7.026 -4.948 1.00 53.12 60 ARG A O 11
ATOM 17265 N N . GLN A 1 61 ? 1.895 -6.885 -2.965 1.00 24.00 61 GLN A N 11
ATOM 17266 C CA . GLN A 1 61 ? 0.687 -6.621 -2.191 1.00 3.11 61 GLN A CA 11
ATOM 17267 C C . GLN A 1 61 ? 0.062 -5.320 -2.632 1.00 52.31 61 GLN A C 11
ATOM 17268 O O . GLN A 1 61 ? -1.131 -5.234 -2.911 1.00 15.33 61 GLN A O 11
ATOM 17282 N N . LEU A 1 62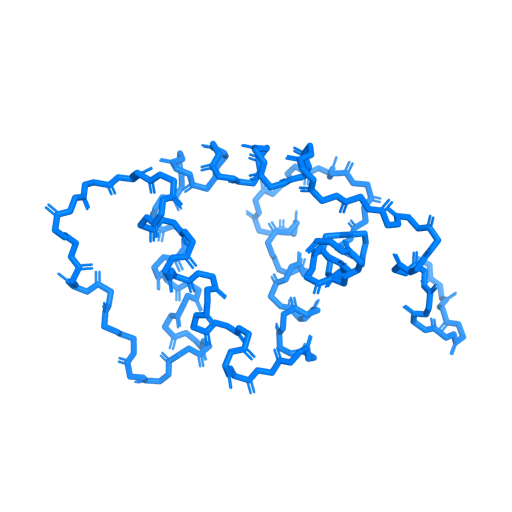 ? 0.897 -4.337 -2.740 1.00 11.32 62 LEU A N 11
ATOM 17283 C CA . LEU A 1 62 ? 0.488 -3.004 -3.151 1.00 54.11 62 LEU A CA 11
ATOM 17284 C C . LEU A 1 62 ? 0.059 -2.972 -4.627 1.00 53.41 62 LEU A C 11
ATOM 17285 O O . LEU A 1 62 ? -0.824 -2.210 -5.009 1.00 44.34 62 LEU A O 11
ATOM 17301 N N . ASN A 1 63 ? 0.661 -3.832 -5.435 1.00 74.21 63 ASN A N 11
ATOM 17302 C CA . ASN A 1 63 ? 0.380 -3.941 -6.847 1.00 64.50 63 ASN A CA 11
ATOM 17303 C C . ASN A 1 63 ? -1.074 -4.327 -7.049 1.00 0.31 63 ASN A C 11
ATOM 17304 O O . ASN A 1 63 ? -1.745 -3.850 -7.953 1.00 3.52 63 ASN A O 11
ATOM 17315 N N . ARG A 1 64 ? -1.549 -5.180 -6.164 1.00 21.32 64 ARG A N 11
ATOM 17316 C CA . ARG A 1 64 ? -2.920 -5.659 -6.164 1.00 34.03 64 ARG A CA 11
ATOM 17317 C C . ARG A 1 64 ? -3.924 -4.520 -6.026 1.00 31.23 64 ARG A C 11
ATOM 17318 O O . ARG A 1 64 ? -5.036 -4.599 -6.547 1.00 4.35 64 ARG A O 11
ATOM 17339 N N . LEU A 1 65 ? -3.532 -3.476 -5.325 1.00 31.34 65 LEU A N 11
ATOM 17340 C CA . LEU A 1 65 ? -4.383 -2.315 -5.122 1.00 63.22 65 LEU A CA 11
ATOM 17341 C C . LEU A 1 65 ? -4.490 -1.538 -6.402 1.00 2.24 65 LEU A C 11
ATOM 17342 O O . LEU A 1 65 ? -5.577 -1.120 -6.794 1.00 21.20 65 LEU A O 11
ATOM 17358 N N . PHE A 1 66 ? -3.354 -1.370 -7.062 1.00 10.23 66 PHE A N 11
ATOM 17359 C CA . PHE A 1 66 ? -3.286 -0.710 -8.353 1.00 24.20 66 PHE A CA 11
ATOM 17360 C C . PHE A 1 66 ? -4.127 -1.504 -9.344 1.00 53.04 66 PHE A C 11
ATOM 17361 O O . PHE A 1 66 ? -4.862 -0.941 -10.155 1.00 30.32 66 PHE A O 11
ATOM 17378 N N . ALA A 1 67 ? -4.039 -2.820 -9.222 1.00 74.42 67 ALA A N 11
ATOM 17379 C CA . ALA A 1 67 ? -4.798 -3.740 -10.038 1.00 14.33 67 ALA A CA 11
ATOM 17380 C C . ALA A 1 67 ? -6.300 -3.653 -9.753 1.00 72.21 67 ALA A C 11
ATOM 17381 O O . ALA A 1 67 ? -7.107 -4.076 -10.578 1.00 60.20 67 ALA A O 11
ATOM 17388 N N . GLN A 1 68 ? -6.685 -3.140 -8.579 1.00 63.34 68 GLN A N 11
ATOM 17389 C CA . GLN A 1 68 ? -8.052 -2.907 -8.295 1.00 44.24 68 GLN A CA 11
ATOM 17390 C C . GLN A 1 68 ? -8.461 -1.587 -8.929 1.00 12.24 68 GLN A C 11
ATOM 17391 O O . GLN A 1 68 ? -9.468 -1.502 -9.647 1.00 65.12 68 GLN A O 11
ATOM 17405 N N . GLY A 1 69 ? -7.675 -0.566 -8.668 1.00 64.10 69 GLY A N 11
ATOM 17406 C CA . GLY A 1 69 ? -7.989 0.747 -9.124 1.00 42.00 69 GLY A CA 11
ATOM 17407 C C . GLY A 1 69 ? -6.964 1.740 -8.742 1.00 72.33 69 GLY A C 11
ATOM 17408 O O . GLY A 1 69 ? -6.401 1.667 -7.654 1.00 4.11 69 GLY A O 11
ATOM 17412 N N . MET A 1 70 ?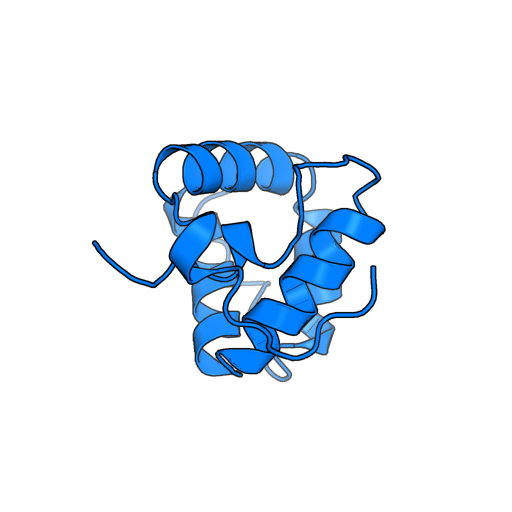 -6.713 2.681 -9.621 1.00 12.21 70 MET A N 11
ATOM 17413 C CA . MET A 1 70 ? -5.888 3.819 -9.274 1.00 63.13 70 MET A CA 11
ATOM 17414 C C . MET A 1 70 ? -6.694 4.665 -8.303 1.00 21.34 70 MET A C 11
ATOM 17415 O O . MET A 1 70 ? -6.162 5.345 -7.433 1.00 3.11 70 MET A O 11
ATOM 17429 N N . ALA A 1 71 ? -8.016 4.540 -8.438 1.00 42.33 71 ALA A N 11
ATOM 17430 C CA . ALA A 1 71 ? -8.971 5.171 -7.551 1.00 42.21 71 ALA A CA 11
ATOM 17431 C C . ALA A 1 71 ? -8.934 4.443 -6.219 1.00 3.43 71 ALA A C 11
ATOM 17432 O O . ALA A 1 71 ? -9.015 5.054 -5.154 1.00 42.55 71 ALA A O 11
ATOM 17439 N N . THR A 1 72 ? -8.760 3.131 -6.304 1.00 23.14 72 THR A N 11
ATOM 17440 C CA . THR A 1 72 ? -8.639 2.271 -5.152 1.00 43.31 72 THR A CA 11
ATOM 17441 C C . THR A 1 72 ? -7.396 2.643 -4.322 1.00 13.23 72 THR A C 11
ATOM 17442 O O . THR A 1 72 ? -7.418 2.583 -3.095 1.00 35.15 72 THR A O 11
ATOM 17453 N N . TRP A 1 73 ? -6.347 3.077 -4.997 1.00 22.34 73 TRP A N 11
ATOM 17454 C CA . TRP A 1 73 ? -5.127 3.498 -4.340 1.00 42.30 73 TRP A CA 11
ATOM 17455 C C . TRP A 1 73 ? -5.405 4.781 -3.515 1.00 45.33 73 TRP A C 11
ATOM 17456 O O . TRP A 1 73 ? -4.902 4.943 -2.416 1.00 74.40 73 TRP A O 11
ATOM 17477 N N . LYS A 1 74 ? -6.228 5.680 -4.056 1.00 15.31 74 LYS A N 11
ATOM 17478 C CA . LYS A 1 74 ? -6.632 6.895 -3.361 1.00 51.15 74 LYS A CA 11
ATOM 17479 C C . LYS A 1 74 ? -7.521 6.632 -2.174 1.00 65.34 74 LYS A C 11
ATOM 17480 O O . LYS A 1 74 ? -7.490 7.377 -1.195 1.00 63.11 74 LYS A O 11
ATOM 17499 N N . SER A 1 75 ? -8.312 5.615 -2.254 1.00 74.21 75 SER A N 11
ATOM 17500 C CA . SER A 1 75 ? -9.063 5.169 -1.157 1.00 51.31 75 SER A CA 11
ATOM 17501 C C . SER A 1 75 ? -8.111 4.585 -0.101 1.00 61.23 75 SER A C 11
ATOM 17502 O O . SER A 1 75 ? -8.262 4.801 1.107 1.00 63.01 75 SER A O 11
ATOM 17510 N N . PHE A 1 76 ? -7.103 3.906 -0.597 1.00 41.41 76 PHE A N 11
ATOM 17511 C CA . PHE A 1 76 ? -6.104 3.261 0.208 1.00 14.43 76 PHE A CA 11
ATOM 17512 C C . PHE A 1 76 ? -5.259 4.237 0.993 1.00 42.54 76 PHE A C 11
ATOM 17513 O O . PHE A 1 76 ? -5.162 4.094 2.192 1.00 1.12 76 PHE A O 11
ATOM 17530 N N . ILE A 1 77 ? -4.645 5.231 0.333 1.00 21.34 77 ILE A N 11
ATOM 17531 C CA . ILE A 1 77 ? -3.727 6.122 1.036 1.00 74.23 77 ILE A CA 11
ATOM 17532 C C . ILE A 1 77 ? -4.455 6.933 2.110 1.00 20.43 77 ILE A C 11
ATOM 17533 O O . ILE A 1 77 ? -3.900 7.213 3.192 1.00 4.51 77 ILE A O 11
ATOM 17549 N N . ASN A 1 78 ? -5.709 7.236 1.837 1.00 24.53 78 ASN A N 11
ATOM 17550 C CA . ASN A 1 78 ? -6.560 7.952 2.766 1.00 70.25 78 ASN A CA 11
ATOM 17551 C C . ASN A 1 78 ? -6.728 7.122 4.043 1.00 35.32 78 ASN A C 11
ATOM 17552 O O . ASN A 1 78 ? -6.625 7.643 5.158 1.00 53.15 78 ASN A O 11
ATOM 17563 N N . ASP A 1 79 ? -6.925 5.816 3.868 1.00 22.53 79 ASP A N 11
ATOM 17564 C CA . ASP A 1 79 ? -7.042 4.883 4.992 1.00 23.42 79 ASP A CA 11
ATOM 17565 C C . ASP A 1 79 ? -5.694 4.613 5.620 1.00 72.41 79 ASP A C 11
ATOM 17566 O O . ASP A 1 79 ? -5.575 4.556 6.806 1.00 10.04 79 ASP A O 11
ATOM 17575 N N . LEU A 1 80 ? -4.696 4.458 4.792 1.00 60.45 80 LEU A N 11
ATOM 17576 C CA . LEU A 1 80 ? -3.302 4.171 5.177 1.00 41.24 80 LEU A CA 11
ATOM 17577 C C . LEU A 1 80 ? -2.833 5.146 6.246 1.00 32.04 80 LEU A C 11
ATOM 17578 O O . LEU A 1 80 ? -2.412 4.746 7.332 1.00 11.24 80 LEU A O 11
ATOM 17594 N N . CYS A 1 81 ? -2.972 6.406 5.947 1.00 35.34 81 CYS A N 11
ATOM 17595 C CA . CYS A 1 81 ? -2.562 7.468 6.851 1.00 35.44 81 CYS A CA 11
ATOM 17596 C C . CYS A 1 81 ? -3.443 7.475 8.121 1.00 30.44 81 CYS A C 11
ATOM 17597 O O . CYS A 1 81 ? -2.953 7.692 9.238 1.00 30.23 81 CYS A O 11
ATOM 17605 N N . PHE A 1 82 ? -4.706 7.133 7.935 1.00 31.00 82 PHE A N 11
ATOM 17606 C CA . PHE A 1 82 ? -5.714 7.166 8.987 1.00 3.52 82 PHE A CA 11
ATOM 17607 C C . PHE A 1 82 ? -5.575 5.995 9.965 1.00 72.42 82 PHE A C 11
ATOM 17608 O O . PHE A 1 82 ? -5.550 6.186 11.178 1.00 20.45 82 PHE A O 11
ATOM 17625 N N . GLU A 1 83 ? -5.484 4.800 9.437 1.00 54.33 83 GLU A N 11
ATOM 17626 C CA . GLU A 1 83 ? -5.497 3.595 10.244 1.00 13.40 83 GLU A CA 11
ATOM 17627 C C . GLU A 1 83 ? -4.182 3.373 10.962 1.00 22.23 83 GLU A C 11
ATOM 17628 O O . GLU A 1 83 ? -4.145 2.757 12.028 1.00 4.32 83 GLU A O 11
ATOM 17640 N N . LEU A 1 84 ? -3.105 3.858 10.386 1.00 33.21 84 LEU A N 11
ATOM 17641 C CA . LEU A 1 84 ? -1.812 3.762 11.039 1.00 21.23 84 LEU A CA 11
ATOM 17642 C C . LEU A 1 84 ? -1.644 4.936 11.997 1.00 24.44 84 LEU A C 11
ATOM 17643 O O . LEU A 1 84 ? -0.764 4.926 12.871 1.00 24.11 84 LEU A O 11
ATOM 17659 N N . ASP A 1 85 ? -2.538 5.923 11.831 1.00 21.34 85 ASP A N 11
ATOM 17660 C CA . ASP A 1 85 ? -2.587 7.162 12.615 1.00 63.11 85 ASP A CA 11
ATOM 17661 C C . ASP A 1 85 ? -1.247 7.868 12.587 1.00 74.11 85 ASP A C 11
ATOM 17662 O O . ASP A 1 85 ? -0.578 8.071 13.604 1.00 13.21 85 ASP A O 11
ATOM 17671 N N . VAL A 1 86 ? -0.829 8.163 11.391 1.00 2.25 86 VAL A N 11
ATOM 17672 C CA . VAL A 1 86 ? 0.414 8.837 11.139 1.00 44.22 86 VAL A CA 11
ATOM 17673 C C . VAL A 1 86 ? 0.193 9.934 10.124 1.00 42.45 86 VAL A C 11
ATOM 17674 O O . VAL A 1 86 ? -0.095 9.657 8.967 1.00 3.24 86 VAL A O 11
ATOM 17687 N N . PRO A 1 87 ? 0.233 11.194 10.550 1.00 13.22 87 PRO A N 11
ATOM 17688 C CA . PRO A 1 87 ? 0.090 12.327 9.644 1.00 70.21 87 PRO A CA 11
ATOM 17689 C C . PRO A 1 87 ? 1.240 12.341 8.661 1.00 3.12 87 PRO A C 11
ATOM 17690 O O . PRO A 1 87 ? 2.394 12.532 9.045 1.00 44.20 87 PRO A O 11
ATOM 17701 N N . LEU A 1 88 ? 0.953 12.071 7.421 1.00 42.03 88 LEU A N 11
ATOM 17702 C CA . LEU A 1 88 ? 1.997 12.016 6.444 1.00 54.15 88 LEU A CA 11
ATOM 17703 C C . LEU A 1 88 ? 2.306 13.407 5.970 1.00 2.50 88 LEU A C 11
ATOM 17704 O O . LEU A 1 88 ? 3.467 13.750 5.746 1.00 73.32 88 LEU A O 11
ATOM 17720 N N . ASP A 1 89 ? 1.231 14.206 5.798 1.00 1.02 89 ASP A N 11
ATOM 17721 C CA . ASP A 1 89 ? 1.295 15.587 5.257 1.00 12.33 89 ASP A CA 11
ATOM 17722 C C . ASP A 1 89 ? 1.825 15.582 3.843 1.00 2.41 89 ASP A C 11
ATOM 17723 O O . ASP A 1 89 ? 2.148 16.620 3.267 1.00 63.21 89 ASP A O 11
ATOM 17732 N N . MET A 1 90 ? 1.882 14.408 3.288 1.00 14.01 90 MET A N 11
ATOM 17733 C CA . MET A 1 90 ? 2.410 14.173 1.990 1.00 21.41 90 MET A CA 11
ATOM 17734 C C . MET A 1 90 ? 1.798 12.863 1.490 1.00 72.20 90 MET A C 11
ATOM 17735 O O . MET A 1 90 ? 2.398 12.099 0.741 1.00 13.21 90 MET A O 11
ATOM 17749 N N . GLU A 1 91 ? 0.564 12.653 1.887 1.00 13.34 91 GLU A N 11
ATOM 17750 C CA . GLU A 1 91 ? -0.197 11.465 1.545 1.00 43.25 91 GLU A CA 11
ATOM 17751 C C . GLU A 1 91 ? -0.561 11.500 0.080 1.00 33.12 91 GLU A C 11
ATOM 17752 O O . GLU A 1 91 ? -0.642 10.493 -0.577 1.00 3.52 91 GLU A O 11
ATOM 17764 N N . ILE A 1 92 ? -0.802 12.671 -0.400 1.00 11.53 92 ILE A N 11
ATOM 17765 C CA . ILE A 1 92 ? -1.214 12.871 -1.751 1.00 10.11 92 ILE A CA 11
ATOM 17766 C C . ILE A 1 92 ? -0.123 12.420 -2.766 1.00 52.11 92 ILE A C 11
ATOM 17767 O O . ILE A 1 92 ? -0.438 11.679 -3.681 1.00 45.15 92 ILE A O 11
ATOM 17783 N N . PRO A 1 93 ? 1.163 12.852 -2.636 1.00 65.34 93 PRO A N 11
ATOM 17784 C CA . PRO A 1 93 ? 2.255 12.314 -3.478 1.00 44.32 93 PRO A CA 11
ATOM 17785 C C . PRO A 1 93 ? 2.400 10.793 -3.319 1.00 21.02 93 PRO A C 11
ATOM 17786 O O . PRO A 1 93 ? 2.896 10.103 -4.203 1.00 55.42 93 PRO A O 11
ATOM 17797 N N . LEU A 1 94 ? 1.950 10.283 -2.177 1.00 15.14 94 LEU A N 11
ATOM 17798 C CA . LEU A 1 94 ? 1.969 8.870 -1.910 1.00 71.11 94 LEU A CA 11
ATOM 17799 C C . LEU A 1 94 ? 0.845 8.215 -2.741 1.00 15.52 94 LEU A C 11
ATOM 17800 O O . LEU A 1 94 ? 0.929 7.064 -3.136 1.00 1.12 94 LEU A O 11
ATOM 17816 N N . VAL A 1 95 ? -0.228 8.935 -2.957 1.00 20.32 95 VAL A N 11
ATOM 17817 C CA . VAL A 1 95 ? -1.311 8.375 -3.685 1.00 20.33 95 VAL A CA 11
ATOM 17818 C C . VAL A 1 95 ? -1.207 8.562 -5.177 1.00 62.04 95 VAL A C 11
ATOM 17819 O O . VAL A 1 95 ? -1.353 7.623 -5.962 1.00 12.41 95 VAL A O 11
ATOM 17832 N N . SER A 1 96 ? -0.904 9.733 -5.564 1.00 41.31 96 SER A N 11
ATOM 17833 C CA . SER A 1 96 ? -0.867 10.071 -6.954 1.00 41.10 96 SER A CA 11
ATOM 17834 C C . SER A 1 96 ? 0.440 9.565 -7.609 1.00 11.35 96 SER A C 11
ATOM 17835 O O . SER A 1 96 ? 0.667 9.749 -8.802 1.00 65.21 96 SER A O 11
ATOM 17843 N N . ILE A 1 97 ? 1.254 8.859 -6.819 1.00 14.22 97 ILE A N 11
ATOM 17844 C CA . ILE A 1 97 ? 2.490 8.249 -7.285 1.00 20.14 97 ILE A CA 11
ATOM 17845 C C . ILE A 1 97 ? 2.195 7.295 -8.468 1.00 54.10 97 ILE A C 11
ATOM 17846 O O . ILE A 1 97 ? 2.922 7.284 -9.460 1.00 33.23 97 ILE A O 11
ATOM 17862 N N . TRP A 1 98 ? 1.086 6.547 -8.373 1.00 41.43 98 TRP A N 11
ATOM 17863 C CA . TRP A 1 98 ? 0.667 5.640 -9.421 1.00 73.11 98 TRP A CA 11
ATOM 17864 C C . TRP A 1 98 ? -0.782 5.940 -9.784 1.00 61.05 98 TRP A C 11
ATOM 17865 O O . TRP A 1 98 ? -1.440 5.165 -10.475 1.00 52.41 98 TRP A O 11
ATOM 17886 N N . GLY A 1 99 ? -1.257 7.077 -9.335 1.00 22.22 99 GLY A N 11
ATOM 17887 C CA . GLY A 1 99 ? -2.631 7.439 -9.550 1.00 13.30 99 GLY A CA 11
ATOM 17888 C C . GLY A 1 99 ? -2.820 8.266 -10.811 1.00 43.31 99 GLY A C 11
ATOM 17889 O O . GLY A 1 99 ? -2.285 7.918 -11.871 1.00 62.25 99 GLY A O 11
ATOM 17893 N N . PRO A 1 100 ? -3.592 9.345 -10.746 1.00 52.14 100 PRO A N 11
ATOM 17894 C CA . PRO A 1 100 ? -3.808 10.236 -11.885 1.00 64.13 100 PRO A CA 11
ATOM 17895 C C . PRO A 1 100 ? -2.565 11.064 -12.202 1.00 44.25 100 PRO A C 11
ATOM 17896 O O . PRO A 1 100 ? -1.723 11.301 -11.338 1.00 2.13 100 PRO A O 11
ATOM 17907 N N . ARG A 1 101 ? -2.427 11.461 -13.435 1.00 31.45 101 ARG A N 11
ATOM 17908 C CA . ARG A 1 101 ? -1.328 12.275 -13.840 1.00 5.54 101 ARG A CA 11
ATOM 17909 C C . ARG A 1 101 ? -1.800 13.710 -13.887 1.00 13.44 101 ARG A C 11
ATOM 17910 O O . ARG A 1 101 ? -2.495 14.079 -14.848 1.00 74.21 101 ARG A O 11
ATOM 17931 N N . GLY A 1 1 ? -8.575 16.433 6.270 1.00 54.41 1 GLY A N 12
ATOM 17932 C CA . GLY A 1 1 ? -9.833 16.867 5.663 1.00 61.11 1 GLY A CA 12
ATOM 17933 C C . GLY A 1 1 ? -10.446 15.748 4.852 1.00 11.20 1 GLY A C 12
ATOM 17934 O O . GLY A 1 1 ? -9.971 14.615 4.915 1.00 65.02 1 GLY A O 12
ATOM 17940 N N . PRO A 1 2 ? -11.501 16.011 4.076 1.00 73.43 2 PRO A N 12
ATOM 17941 C CA . PRO A 1 2 ? -12.172 14.978 3.292 1.00 64.45 2 PRO A CA 12
ATOM 17942 C C . PRO A 1 2 ? -11.530 14.740 1.918 1.00 35.30 2 PRO A C 12
ATOM 17943 O O . PRO A 1 2 ? -12.011 13.909 1.144 1.00 63.05 2 PRO A O 12
ATOM 17954 N N . LEU A 1 3 ? -10.444 15.474 1.641 1.00 22.13 3 LEU A N 12
ATOM 17955 C CA . LEU A 1 3 ? -9.713 15.414 0.375 1.00 10.23 3 LEU A CA 12
ATOM 17956 C C . LEU A 1 3 ? -10.562 15.913 -0.783 1.00 43.42 3 LEU A C 12
ATOM 17957 O O . LEU A 1 3 ? -11.349 15.165 -1.378 1.00 74.41 3 LEU A O 12
ATOM 17973 N N . GLY A 1 4 ? -10.429 17.184 -1.073 1.00 74.22 4 GLY A N 12
ATOM 17974 C CA . GLY A 1 4 ? -11.189 17.777 -2.138 1.00 54.15 4 GLY A CA 12
ATOM 17975 C C . GLY A 1 4 ? -10.467 17.654 -3.441 1.00 55.25 4 GLY A C 12
ATOM 17976 O O . GLY A 1 4 ? -11.050 17.264 -4.457 1.00 41.13 4 GLY A O 12
ATOM 17980 N N . SER A 1 5 ? -9.209 17.961 -3.423 1.00 5.02 5 SER A N 12
ATOM 17981 C CA . SER A 1 5 ? -8.398 17.870 -4.591 1.00 5.11 5 SER A CA 12
ATOM 17982 C C . SER A 1 5 ? -7.885 16.435 -4.727 1.00 11.25 5 SER A C 12
ATOM 17983 O O . SER A 1 5 ? -6.858 16.069 -4.154 1.00 1.15 5 SER A O 12
ATOM 17991 N N . MET A 1 6 ? -8.627 15.614 -5.436 1.00 22.42 6 MET A N 12
ATOM 17992 C CA . MET A 1 6 ? -8.297 14.210 -5.542 1.00 11.15 6 MET A CA 12
ATOM 17993 C C . MET A 1 6 ? -7.369 13.963 -6.731 1.00 62.42 6 MET A C 12
ATOM 17994 O O . MET A 1 6 ? -6.747 12.911 -6.859 1.00 75.13 6 MET A O 12
ATOM 18008 N N . ASP A 1 7 ? -7.260 14.949 -7.579 1.00 44.42 7 ASP A N 12
ATOM 18009 C CA . ASP A 1 7 ? -6.360 14.888 -8.736 1.00 23.54 7 ASP A CA 12
ATOM 18010 C C . ASP A 1 7 ? -5.198 15.818 -8.523 1.00 11.13 7 ASP A C 12
ATOM 18011 O O . ASP A 1 7 ? -4.534 16.234 -9.462 1.00 62.11 7 ASP A O 12
ATOM 18020 N N . ALA A 1 8 ? -4.913 16.079 -7.248 1.00 23.30 8 ALA A N 12
ATOM 18021 C CA . ALA A 1 8 ? -3.744 16.858 -6.840 1.00 25.51 8 ALA A CA 12
ATOM 18022 C C . ALA A 1 8 ? -2.493 15.981 -6.896 1.00 42.32 8 ALA A C 12
ATOM 18023 O O . ALA A 1 8 ? -1.368 16.450 -6.767 1.00 1.14 8 ALA A O 12
ATOM 18030 N N . GLU A 1 9 ? -2.718 14.703 -7.092 1.00 4.03 9 GLU A N 12
ATOM 18031 C CA . GLU A 1 9 ? -1.683 13.692 -7.169 1.00 72.31 9 GLU A CA 12
ATOM 18032 C C . GLU A 1 9 ? -0.713 13.953 -8.300 1.00 33.11 9 GLU A C 12
ATOM 18033 O O . GLU A 1 9 ? 0.500 13.906 -8.116 1.00 24.01 9 GLU A O 12
ATOM 18045 N N . SER A 1 10 ? -1.257 14.294 -9.416 1.00 44.31 10 SER A N 12
ATOM 18046 C CA . SER A 1 10 ? -0.544 14.698 -10.603 1.00 20.12 10 SER A CA 12
ATOM 18047 C C . SER A 1 10 ? 0.422 15.862 -10.307 1.00 12.04 10 SER A C 12
ATOM 18048 O O . SER A 1 10 ? 1.493 15.975 -10.884 1.00 42.11 10 SER A O 12
ATOM 18056 N N . ILE A 1 11 ? 0.023 16.668 -9.375 1.00 2.11 11 ILE A N 12
ATOM 18057 C CA . ILE A 1 11 ? 0.679 17.876 -9.003 1.00 75.04 11 ILE A CA 12
ATOM 18058 C C . ILE A 1 11 ? 1.801 17.586 -7.983 1.00 15.35 11 ILE A C 12
ATOM 18059 O O . ILE A 1 11 ? 2.880 18.178 -8.042 1.00 72.40 11 ILE A O 12
ATOM 18075 N N . ARG A 1 12 ? 1.541 16.654 -7.075 1.00 13.14 12 ARG A N 12
ATOM 18076 C CA . ARG A 1 12 ? 2.478 16.333 -6.010 1.00 60.03 12 ARG A CA 12
ATOM 18077 C C . ARG A 1 12 ? 3.597 15.404 -6.462 1.00 61.51 12 ARG A C 12
ATOM 18078 O O . ARG A 1 12 ? 4.748 15.576 -6.047 1.00 12.04 12 ARG A O 12
ATOM 18099 N N . LEU A 1 13 ? 3.250 14.434 -7.318 1.00 31.44 13 LEU A N 12
ATOM 18100 C CA . LEU A 1 13 ? 4.162 13.412 -7.818 1.00 51.25 13 LEU A CA 12
ATOM 18101 C C . LEU A 1 13 ? 4.741 12.520 -6.707 1.00 64.04 13 LEU A C 12
ATOM 18102 O O . LEU A 1 13 ? 4.365 12.645 -5.530 1.00 45.41 13 LEU A O 12
ATOM 18118 N N . ASN A 1 14 ? 5.648 11.631 -7.056 1.00 54.14 14 ASN A N 12
ATOM 18119 C CA . ASN A 1 14 ? 6.204 10.711 -6.072 1.00 50.23 14 ASN A CA 12
ATOM 18120 C C . ASN A 1 14 ? 7.717 10.787 -6.031 1.00 44.40 14 ASN A C 12
ATOM 18121 O O . ASN A 1 14 ? 8.318 11.580 -6.749 1.00 55.13 14 ASN A O 12
ATOM 18132 N N . ASN A 1 15 ? 8.319 9.955 -5.199 1.00 4.20 15 ASN A N 12
ATOM 18133 C CA . ASN A 1 15 ? 9.757 9.961 -4.948 1.00 12.13 15 ASN A CA 12
ATOM 18134 C C . ASN A 1 15 ? 10.175 8.555 -4.492 1.00 65.13 15 ASN A C 12
ATOM 18135 O O . ASN A 1 15 ? 9.352 7.827 -3.934 1.00 72.12 15 ASN A O 12
ATOM 18146 N N . GLU A 1 16 ? 11.426 8.166 -4.724 1.00 72.21 16 GLU A N 12
ATOM 18147 C CA . GLU A 1 16 ? 11.896 6.827 -4.330 1.00 53.22 16 GLU A CA 12
ATOM 18148 C C . GLU A 1 16 ? 12.003 6.682 -2.818 1.00 52.02 16 GLU A C 12
ATOM 18149 O O . GLU A 1 16 ? 11.726 5.618 -2.273 1.00 42.11 16 GLU A O 12
ATOM 18161 N N . ASN A 1 17 ? 12.375 7.770 -2.138 1.00 23.43 17 ASN A N 12
ATOM 18162 C CA . ASN A 1 17 ? 12.457 7.783 -0.651 1.00 51.32 17 ASN A CA 12
ATOM 18163 C C . ASN A 1 17 ? 11.090 7.521 -0.082 1.00 42.24 17 ASN A C 12
ATOM 18164 O O . ASN A 1 17 ? 10.923 6.843 0.915 1.00 75.43 17 ASN A O 12
ATOM 18175 N N . LEU A 1 18 ? 10.130 8.053 -0.781 1.00 3.31 18 LEU A N 12
ATOM 18176 C CA . LEU A 1 18 ? 8.736 7.971 -0.463 1.00 73.11 18 LEU A CA 12
ATOM 18177 C C . LEU A 1 18 ? 8.252 6.508 -0.575 1.00 23.33 18 LEU A C 12
ATOM 18178 O O . LEU A 1 18 ? 7.481 6.038 0.262 1.00 20.02 18 LEU A O 12
ATOM 18194 N N . TRP A 1 19 ? 8.743 5.792 -1.579 1.00 31.51 19 TRP A N 12
ATOM 18195 C CA . TRP A 1 19 ? 8.442 4.367 -1.722 1.00 5.52 19 TRP A CA 12
ATOM 18196 C C . TRP A 1 19 ? 9.170 3.560 -0.641 1.00 40.34 19 TRP A C 12
ATOM 18197 O O . TRP A 1 19 ? 8.569 2.706 0.025 1.00 14.40 19 TRP A O 12
ATOM 18218 N N . ALA A 1 20 ? 10.461 3.857 -0.462 1.00 23.22 20 ALA A N 12
ATOM 18219 C CA . ALA A 1 20 ? 11.303 3.183 0.530 1.00 31.24 20 ALA A CA 12
ATOM 18220 C C . ALA A 1 20 ? 10.696 3.297 1.927 1.00 25.14 20 ALA A C 12
ATOM 18221 O O . ALA A 1 20 ? 10.696 2.320 2.700 1.00 60.23 20 ALA A O 12
ATOM 18228 N N . TRP A 1 21 ? 10.167 4.489 2.224 1.00 23.14 21 TRP A N 12
ATOM 18229 C CA . TRP A 1 21 ? 9.461 4.770 3.463 1.00 3.11 21 TRP A CA 12
ATOM 18230 C C . TRP A 1 21 ? 8.349 3.756 3.695 1.00 73.05 21 TRP A C 12
ATOM 18231 O O . TRP A 1 21 ? 8.285 3.136 4.770 1.00 2.52 21 TRP A O 12
ATOM 18252 N N . LEU A 1 22 ? 7.511 3.547 2.686 1.00 23.11 22 LEU A N 12
ATOM 18253 C CA . LEU A 1 22 ? 6.433 2.598 2.815 1.00 44.10 22 LEU A CA 12
ATOM 18254 C C . LEU A 1 22 ? 6.912 1.200 2.943 1.00 63.42 22 LEU A C 12
ATOM 18255 O O . LEU A 1 22 ? 6.448 0.498 3.813 1.00 12.45 22 LEU A O 12
ATOM 18271 N N . VAL A 1 23 ? 7.869 0.809 2.114 1.00 42.14 23 VAL A N 12
ATOM 18272 C CA . VAL A 1 23 ? 8.361 -0.562 2.098 1.00 61.54 23 VAL A CA 12
ATOM 18273 C C . VAL A 1 23 ? 8.753 -1.028 3.489 1.00 63.13 23 VAL A C 12
ATOM 18274 O O . VAL A 1 23 ? 8.230 -2.017 3.986 1.00 34.44 23 VAL A O 12
ATOM 18287 N N . ARG A 1 24 ? 9.597 -0.274 4.134 1.00 0.45 24 ARG A N 12
ATOM 18288 C CA . ARG A 1 24 ? 10.099 -0.666 5.431 1.00 53.32 24 ARG A CA 12
ATOM 18289 C C . ARG A 1 24 ? 9.047 -0.520 6.521 1.00 25.22 24 ARG A C 12
ATOM 18290 O O . ARG A 1 24 ? 8.993 -1.340 7.431 1.00 24.34 24 ARG A O 12
ATOM 18311 N N . LEU A 1 25 ? 8.185 0.477 6.397 1.00 61.40 25 LEU A N 12
ATOM 18312 C CA . LEU A 1 25 ? 7.166 0.755 7.411 1.00 73.32 25 LEU A CA 12
ATOM 18313 C C . LEU A 1 25 ? 6.058 -0.307 7.333 1.00 15.10 25 LEU A C 12
ATOM 18314 O O . LEU A 1 25 ? 5.645 -0.875 8.342 1.00 72.01 25 LEU A O 12
ATOM 18330 N N . LEU A 1 26 ? 5.607 -0.585 6.138 1.00 31.23 26 LEU A N 12
ATOM 18331 C CA . LEU A 1 26 ? 4.574 -1.564 5.878 1.00 31.34 26 LEU A CA 12
ATOM 18332 C C . LEU A 1 26 ? 5.064 -2.955 6.214 1.00 50.33 26 LEU A C 12
ATOM 18333 O O . LEU A 1 26 ? 4.286 -3.823 6.541 1.00 4.13 26 LEU A O 12
ATOM 18349 N N . SER A 1 27 ? 6.381 -3.153 6.166 1.00 40.10 27 SER A N 12
ATOM 18350 C CA . SER A 1 27 ? 6.977 -4.417 6.529 1.00 23.23 27 SER A CA 12
ATOM 18351 C C . SER A 1 27 ? 6.924 -4.629 8.045 1.00 43.41 27 SER A C 12
ATOM 18352 O O . SER A 1 27 ? 7.222 -5.706 8.547 1.00 24.11 27 SER A O 12
ATOM 18360 N N . LYS A 1 28 ? 6.560 -3.587 8.768 1.00 24.13 28 LYS A N 12
ATOM 18361 C CA . LYS A 1 28 ? 6.415 -3.675 10.199 1.00 15.35 28 LYS A CA 12
ATOM 18362 C C . LYS A 1 28 ? 4.968 -3.863 10.513 1.00 32.45 28 LYS A C 12
ATOM 18363 O O . LYS A 1 28 ? 4.591 -4.202 11.623 1.00 53.24 28 LYS A O 12
ATOM 18382 N N . ASN A 1 29 ? 4.160 -3.670 9.495 1.00 31.33 29 ASN A N 12
ATOM 18383 C CA . ASN A 1 29 ? 2.729 -3.700 9.606 1.00 12.33 29 ASN A CA 12
ATOM 18384 C C . ASN A 1 29 ? 2.119 -4.560 8.508 1.00 52.40 29 ASN A C 12
ATOM 18385 O O . ASN A 1 29 ? 1.162 -4.127 7.849 1.00 1.23 29 ASN A O 12
ATOM 18396 N N . PRO A 1 30 ? 2.579 -5.824 8.303 1.00 45.31 30 PRO A N 12
ATOM 18397 C CA . PRO A 1 30 ? 2.031 -6.652 7.243 1.00 31.41 30 PRO A CA 12
ATOM 18398 C C . PRO A 1 30 ? 0.643 -7.096 7.645 1.00 4.44 30 PRO A C 12
ATOM 18399 O O . PRO A 1 30 ? -0.196 -7.435 6.817 1.00 21.43 30 PRO A O 12
ATOM 18410 N N . GLU A 1 31 ? 0.402 -7.009 8.934 1.00 63.21 31 GLU A N 12
ATOM 18411 C CA . GLU A 1 31 ? -0.833 -7.360 9.521 1.00 43.23 31 GLU A CA 12
ATOM 18412 C C . GLU A 1 31 ? -1.866 -6.280 9.225 1.00 33.41 31 GLU A C 12
ATOM 18413 O O . GLU A 1 31 ? -3.026 -6.590 8.962 1.00 14.43 31 GLU A O 12
ATOM 18425 N N . TRP A 1 32 ? -1.447 -5.012 9.224 1.00 33.31 32 TRP A N 12
ATOM 18426 C CA . TRP A 1 32 ? -2.370 -3.959 8.870 1.00 51.44 32 TRP A CA 12
ATOM 18427 C C . TRP A 1 32 ? -2.618 -4.002 7.376 1.00 61.00 32 TRP A C 12
ATOM 18428 O O . TRP A 1 32 ? -3.756 -3.881 6.903 1.00 73.20 32 TRP A O 12
ATOM 18449 N N . LEU A 1 33 ? -1.540 -4.192 6.647 1.00 14.42 33 LEU A N 12
ATOM 18450 C CA . LEU A 1 33 ? -1.556 -4.185 5.210 1.00 23.10 33 LEU A CA 12
ATOM 18451 C C . LEU A 1 33 ? -2.500 -5.270 4.686 1.00 74.10 33 LEU A C 12
ATOM 18452 O O . LEU A 1 33 ? -3.355 -4.998 3.850 1.00 74.24 33 LEU A O 12
ATOM 18468 N N . SER A 1 34 ? -2.383 -6.466 5.226 1.00 15.31 34 SER A N 12
ATOM 18469 C CA . SER A 1 34 ? -3.255 -7.566 4.837 1.00 61.42 34 SER A CA 12
ATOM 18470 C C . SER A 1 34 ? -4.732 -7.260 5.166 1.00 14.42 34 SER A C 12
ATOM 18471 O O . SER A 1 34 ? -5.633 -7.560 4.369 1.00 13.11 34 SER A O 12
ATOM 18479 N N . ALA A 1 35 ? -4.955 -6.616 6.312 1.00 5.52 35 ALA A N 12
ATOM 18480 C CA . ALA A 1 35 ? -6.289 -6.245 6.769 1.00 64.43 35 ALA A CA 12
ATOM 18481 C C . ALA A 1 35 ? -6.966 -5.299 5.787 1.00 3.45 35 ALA A C 12
ATOM 18482 O O . ALA A 1 35 ? -8.158 -5.423 5.511 1.00 72.44 35 ALA A O 12
ATOM 18489 N N . LYS A 1 36 ? -6.210 -4.354 5.275 1.00 70.42 36 LYS A N 12
ATOM 18490 C CA . LYS A 1 36 ? -6.716 -3.440 4.292 1.00 24.11 36 LYS A CA 12
ATOM 18491 C C . LYS A 1 36 ? -6.867 -4.077 2.930 1.00 4.01 36 LYS A C 12
ATOM 18492 O O . LYS A 1 36 ? -7.952 -4.039 2.350 1.00 40.14 36 LYS A O 12
ATOM 18511 N N . LEU A 1 37 ? -5.801 -4.704 2.436 1.00 63.42 37 LEU A N 12
ATOM 18512 C CA . LEU A 1 37 ? -5.801 -5.355 1.132 1.00 73.11 37 LEU A CA 12
ATOM 18513 C C . LEU A 1 37 ? -6.916 -6.345 0.943 1.00 63.32 37 LEU A C 12
ATOM 18514 O O . LEU A 1 37 ? -7.388 -6.503 -0.157 1.00 13.20 37 LEU A O 12
ATOM 18530 N N . ARG A 1 38 ? -7.355 -6.998 1.998 1.00 2.53 38 ARG A N 12
ATOM 18531 C CA . ARG A 1 38 ? -8.437 -7.947 1.860 1.00 52.31 38 ARG A CA 12
ATOM 18532 C C . ARG A 1 38 ? -9.747 -7.309 1.491 1.00 65.04 38 ARG A C 12
ATOM 18533 O O . ARG A 1 38 ? -10.566 -7.904 0.805 1.00 32.31 38 ARG A O 12
ATOM 18554 N N . SER A 1 39 ? -9.934 -6.105 1.928 1.00 70.41 39 SER A N 12
ATOM 18555 C CA . SER A 1 39 ? -11.140 -5.384 1.622 1.00 31.54 39 SER A CA 12
ATOM 18556 C C . SER A 1 39 ? -11.125 -4.949 0.139 1.00 62.34 39 SER A C 12
ATOM 18557 O O . SER A 1 39 ? -12.161 -4.885 -0.523 1.00 42.22 39 SER A O 12
ATOM 18565 N N . PHE A 1 40 ? -9.942 -4.685 -0.365 1.00 61.42 40 PHE A N 12
ATOM 18566 C CA . PHE A 1 40 ? -9.744 -4.271 -1.741 1.00 21.12 40 PHE A CA 12
ATOM 18567 C C . PHE A 1 40 ? -9.699 -5.475 -2.689 1.00 54.42 40 PHE A C 12
ATOM 18568 O O . PHE A 1 40 ? -10.533 -5.597 -3.586 1.00 21.11 40 PHE A O 12
ATOM 18585 N N . LEU A 1 41 ? -8.765 -6.374 -2.446 1.00 33.31 41 LEU A N 12
ATOM 18586 C CA . LEU A 1 41 ? -8.553 -7.567 -3.255 1.00 75.32 41 LEU A CA 12
ATOM 18587 C C . LEU A 1 41 ? -9.664 -8.572 -3.018 1.00 55.32 41 LEU A C 12
ATOM 18588 O O . LEU A 1 41 ? -9.859 -9.021 -1.901 1.00 14.12 41 LEU A O 12
ATOM 18604 N N . PRO A 1 42 ? -10.378 -8.956 -4.065 1.00 73.13 42 PRO A N 12
ATOM 18605 C CA . PRO A 1 42 ? -11.501 -9.894 -3.954 1.00 11.14 42 PRO A CA 12
ATOM 18606 C C . PRO A 1 42 ? -11.050 -11.313 -3.591 1.00 0.22 42 PRO A C 12
ATOM 18607 O O . PRO A 1 42 ? -11.738 -12.033 -2.870 1.00 43.13 42 PRO A O 12
ATOM 18618 N N . THR A 1 43 ? -9.891 -11.693 -4.072 1.00 44.53 43 THR A N 12
ATOM 18619 C CA . THR A 1 43 ? -9.349 -13.015 -3.850 1.00 61.42 43 THR A CA 12
ATOM 18620 C C . THR A 1 43 ? -8.429 -13.019 -2.646 1.00 52.25 43 THR A C 12
ATOM 18621 O O . THR A 1 43 ? -7.968 -14.074 -2.205 1.00 62.35 43 THR A O 12
ATOM 18632 N N . MET A 1 44 ? -8.220 -11.807 -2.122 1.00 42.30 44 MET A N 12
ATOM 18633 C CA . MET A 1 44 ? -7.332 -11.456 -1.043 1.00 12.51 44 MET A CA 12
ATOM 18634 C C . MET A 1 44 ? -6.056 -12.260 -1.067 1.00 14.14 44 MET A C 12
ATOM 18635 O O . MET A 1 44 ? -5.971 -13.340 -0.491 1.00 42.05 44 MET A O 12
ATOM 18649 N N . ASP A 1 45 ? -5.071 -11.747 -1.718 1.00 74.31 45 ASP A N 12
ATOM 18650 C CA . ASP A 1 45 ? -3.808 -12.425 -1.781 1.00 22.41 45 ASP A CA 12
ATOM 18651 C C . ASP A 1 45 ? -2.869 -11.780 -0.828 1.00 55.15 45 ASP A C 12
ATOM 18652 O O . ASP A 1 45 ? -1.990 -10.993 -1.193 1.00 54.34 45 ASP A O 12
ATOM 18661 N N . LEU A 1 46 ? -3.145 -12.049 0.419 1.00 73.42 46 LEU A N 12
ATOM 18662 C CA . LEU A 1 46 ? -2.445 -11.474 1.548 1.00 1.05 46 LEU A CA 12
ATOM 18663 C C . LEU A 1 46 ? -1.340 -12.400 1.912 1.00 31.12 46 LEU A C 12
ATOM 18664 O O . LEU A 1 46 ? -0.213 -12.008 2.176 1.00 54.33 46 LEU A O 12
ATOM 18680 N N . ASP A 1 47 ? -1.684 -13.649 1.845 1.00 42.20 47 ASP A N 12
ATOM 18681 C CA . ASP A 1 47 ? -0.835 -14.771 2.224 1.00 11.22 47 ASP A CA 12
ATOM 18682 C C . ASP A 1 47 ? 0.233 -15.043 1.148 1.00 33.41 47 ASP A C 12
ATOM 18683 O O . ASP A 1 47 ? 1.066 -15.940 1.259 1.00 23.41 47 ASP A O 12
ATOM 18692 N N . CYS A 1 48 ? 0.228 -14.195 0.150 1.00 23.43 48 CYS A N 12
ATOM 18693 C CA . CYS A 1 48 ? 1.144 -14.225 -0.971 1.00 20.01 48 CYS A CA 12
ATOM 18694 C C . CYS A 1 48 ? 2.589 -13.904 -0.528 1.00 41.23 48 CYS A C 12
ATOM 18695 O O . CYS A 1 48 ? 3.554 -14.165 -1.264 1.00 53.02 48 CYS A O 12
ATOM 18703 N N . SER A 1 49 ? 2.737 -13.361 0.664 1.00 13.51 49 SER A N 12
ATOM 18704 C CA . SER A 1 49 ? 4.036 -13.005 1.192 1.00 42.42 49 SER A CA 12
ATOM 18705 C C . SER A 1 49 ? 4.821 -14.242 1.669 1.00 52.34 49 SER A C 12
ATOM 18706 O O . SER A 1 49 ? 4.995 -14.475 2.865 1.00 40.11 49 SER A O 12
ATOM 18714 N N . TYR A 1 50 ? 5.233 -15.057 0.719 1.00 33.53 50 TYR A N 12
ATOM 18715 C CA . TYR A 1 50 ? 6.039 -16.228 0.991 1.00 62.11 50 TYR A CA 12
ATOM 18716 C C . TYR A 1 50 ? 7.518 -15.892 1.028 1.00 30.35 50 TYR A C 12
ATOM 18717 O O . TYR A 1 50 ? 8.361 -16.702 1.393 1.00 44.14 50 TYR A O 12
ATOM 18735 N N . GLU A 1 51 ? 7.799 -14.705 0.639 1.00 24.00 51 GLU A N 12
ATOM 18736 C CA . GLU A 1 51 ? 9.101 -14.147 0.672 1.00 12.43 51 GLU A CA 12
ATOM 18737 C C . GLU A 1 51 ? 9.145 -13.054 1.721 1.00 72.20 51 GLU A C 12
ATOM 18738 O O . GLU A 1 51 ? 8.073 -12.578 2.154 1.00 30.23 51 GLU A O 12
ATOM 18750 N N . PRO A 1 52 ? 10.353 -12.677 2.200 1.00 15.34 52 PRO A N 12
ATOM 18751 C CA . PRO A 1 52 ? 10.512 -11.670 3.246 1.00 43.24 52 PRO A CA 12
ATOM 18752 C C . PRO A 1 52 ? 10.002 -10.290 2.850 1.00 0.34 52 PRO A C 12
ATOM 18753 O O . PRO A 1 52 ? 9.417 -10.096 1.787 1.00 34.31 52 PRO A O 12
ATOM 18764 N N . SER A 1 53 ? 10.296 -9.335 3.677 1.00 31.53 53 SER A N 12
ATOM 18765 C CA . SER A 1 53 ? 9.822 -7.976 3.542 1.00 32.35 53 SER A CA 12
ATOM 18766 C C . SER A 1 53 ? 10.589 -7.201 2.445 1.00 25.34 53 SER A C 12
ATOM 18767 O O . SER A 1 53 ? 10.826 -5.997 2.570 1.00 22.35 53 SER A O 12
ATOM 18775 N N . ASN A 1 54 ? 10.934 -7.879 1.365 1.00 75.54 54 ASN A N 12
ATOM 18776 C CA . ASN A 1 54 ? 11.659 -7.273 0.287 1.00 53.44 54 ASN A CA 12
ATOM 18777 C C . ASN A 1 54 ? 10.794 -6.244 -0.444 1.00 13.44 54 ASN A C 12
ATOM 18778 O O . ASN A 1 54 ? 9.578 -6.420 -0.549 1.00 62.13 54 ASN A O 12
ATOM 18789 N N . PRO A 1 55 ? 11.409 -5.168 -0.974 1.00 63.02 55 PRO A N 12
ATOM 18790 C CA . PRO A 1 55 ? 10.685 -4.071 -1.638 1.00 20.23 55 PRO A CA 12
ATOM 18791 C C . PRO A 1 55 ? 9.810 -4.541 -2.800 1.00 43.14 55 PRO A C 12
ATOM 18792 O O . PRO A 1 55 ? 8.679 -4.088 -2.957 1.00 34.24 55 PRO A O 12
ATOM 18803 N N . GLU A 1 56 ? 10.317 -5.474 -3.573 1.00 45.23 56 GLU A N 12
ATOM 18804 C CA . GLU A 1 56 ? 9.605 -5.986 -4.723 1.00 34.32 56 GLU A CA 12
ATOM 18805 C C . GLU A 1 56 ? 8.474 -6.920 -4.288 1.00 65.55 56 GLU A C 12
ATOM 18806 O O . GLU A 1 56 ? 7.466 -7.069 -4.985 1.00 10.43 56 GLU A O 12
ATOM 18818 N N . VAL A 1 57 ? 8.620 -7.492 -3.099 1.00 41.01 57 VAL A N 12
ATOM 18819 C CA . VAL A 1 57 ? 7.588 -8.336 -2.511 1.00 3.24 57 VAL A CA 12
ATOM 18820 C C . VAL A 1 57 ? 6.424 -7.449 -2.131 1.00 45.15 57 VAL A C 12
ATOM 18821 O O . VAL A 1 57 ? 5.263 -7.733 -2.439 1.00 12.44 57 VAL A O 12
ATOM 18834 N N . ILE A 1 58 ? 6.765 -6.365 -1.470 1.00 14.30 58 ILE A N 12
ATOM 18835 C CA . ILE A 1 58 ? 5.818 -5.354 -1.062 1.00 11.54 58 ILE A CA 12
ATOM 18836 C C . ILE A 1 58 ? 5.138 -4.749 -2.302 1.00 42.13 58 ILE A C 12
ATOM 18837 O O . ILE A 1 58 ? 3.920 -4.645 -2.369 1.00 1.15 58 ILE A O 12
ATOM 18853 N N . HIS A 1 59 ? 5.944 -4.440 -3.303 1.00 3.12 59 HIS A N 12
ATOM 18854 C CA . HIS A 1 59 ? 5.489 -3.834 -4.563 1.00 53.23 59 HIS A CA 12
ATOM 18855 C C . HIS A 1 59 ? 4.389 -4.673 -5.230 1.00 72.22 59 HIS A C 12
ATOM 18856 O O . HIS A 1 59 ? 3.422 -4.124 -5.734 1.00 45.43 59 HIS A O 12
ATOM 18871 N N . ARG A 1 60 ? 4.540 -5.981 -5.180 1.00 42.14 60 ARG A N 12
ATOM 18872 C CA . ARG A 1 60 ? 3.578 -6.931 -5.736 1.00 21.20 60 ARG A CA 12
ATOM 18873 C C . ARG A 1 60 ? 2.211 -6.802 -5.058 1.00 0.32 60 ARG A C 12
ATOM 18874 O O . ARG A 1 60 ? 1.165 -6.815 -5.708 1.00 5.11 60 ARG A O 12
ATOM 18895 N N . GLN A 1 61 ? 2.247 -6.640 -3.768 1.00 44.03 61 GLN A N 12
ATOM 18896 C CA . GLN A 1 61 ? 1.044 -6.566 -2.951 1.00 43.31 61 GLN A CA 12
ATOM 18897 C C . GLN A 1 61 ? 0.334 -5.264 -3.183 1.00 14.34 61 GLN A C 12
ATOM 18898 O O . GLN A 1 61 ? -0.878 -5.214 -3.362 1.00 31.40 61 GLN A O 12
ATOM 18912 N N . LEU A 1 62 ? 1.105 -4.223 -3.221 1.00 72.00 62 LEU A N 12
ATOM 18913 C CA . LEU A 1 62 ? 0.566 -2.885 -3.384 1.00 3.51 62 LEU A CA 12
ATOM 18914 C C . LEU A 1 62 ? 0.061 -2.655 -4.808 1.00 40.14 62 LEU A C 12
ATOM 18915 O O . LEU A 1 62 ? -0.883 -1.890 -5.032 1.00 64.21 62 LEU A O 12
ATOM 18931 N N . ASN A 1 63 ? 0.691 -3.338 -5.762 1.00 74.22 63 ASN A N 12
ATOM 18932 C CA . ASN A 1 63 ? 0.301 -3.343 -7.168 1.00 64.14 63 ASN A CA 12
ATOM 18933 C C . ASN A 1 63 ? -1.169 -3.714 -7.308 1.00 55.12 63 ASN A C 12
ATOM 18934 O O . ASN A 1 63 ? -1.915 -3.110 -8.071 1.00 44.03 63 ASN A O 12
ATOM 18945 N N . ARG A 1 64 ? -1.561 -4.696 -6.534 1.00 53.42 64 ARG A N 12
ATOM 18946 C CA . ARG A 1 64 ? -2.925 -5.209 -6.493 1.00 55.12 64 ARG A CA 12
ATOM 18947 C C . ARG A 1 64 ? -3.953 -4.123 -6.207 1.00 13.21 64 ARG A C 12
ATOM 18948 O O . ARG A 1 64 ? -5.079 -4.184 -6.693 1.00 34.21 64 ARG A O 12
ATOM 18969 N N . LEU A 1 65 ? -3.575 -3.144 -5.428 1.00 52.05 65 LEU A N 12
ATOM 18970 C CA . LEU A 1 65 ? -4.465 -2.057 -5.102 1.00 22.33 65 LEU A CA 12
ATOM 18971 C C . LEU A 1 65 ? -4.661 -1.149 -6.292 1.00 42.23 65 LEU A C 12
ATOM 18972 O O . LEU A 1 65 ? -5.774 -0.714 -6.569 1.00 25.12 65 LEU A O 12
ATOM 18988 N N . PHE A 1 66 ? -3.585 -0.918 -7.027 1.00 73.42 66 PHE A N 12
ATOM 18989 C CA . PHE A 1 66 ? -3.639 -0.151 -8.265 1.00 0.01 66 PHE A CA 12
ATOM 18990 C C . PHE A 1 66 ? -4.491 -0.909 -9.269 1.00 3.43 66 PHE A C 12
ATOM 18991 O O . PHE A 1 66 ? -5.263 -0.322 -10.029 1.00 44.20 66 PHE A O 12
ATOM 19008 N N . ALA A 1 67 ? -4.345 -2.224 -9.236 1.00 65.14 67 ALA A N 12
ATOM 19009 C CA . ALA A 1 67 ? -5.096 -3.128 -10.078 1.00 52.43 67 ALA A CA 12
ATOM 19010 C C . ALA A 1 67 ? -6.587 -3.071 -9.766 1.00 53.35 67 ALA A C 12
ATOM 19011 O O . ALA A 1 67 ? -7.421 -3.347 -10.642 1.00 3.25 67 ALA A O 12
ATOM 19018 N N . GLN A 1 68 ? -6.938 -2.737 -8.517 1.00 72.11 68 GLN A N 12
ATOM 19019 C CA . GLN A 1 68 ? -8.293 -2.554 -8.176 1.00 22.43 68 GLN A CA 12
ATOM 19020 C C . GLN A 1 68 ? -8.740 -1.233 -8.756 1.00 41.31 68 GLN A C 12
ATOM 19021 O O . GLN A 1 68 ? -9.651 -1.171 -9.586 1.00 41.23 68 GLN A O 12
ATOM 19035 N N . GLY A 1 69 ? -8.045 -0.196 -8.365 1.00 22.13 69 GLY A N 12
ATOM 19036 C CA . GLY A 1 69 ? -8.405 1.116 -8.745 1.00 24.52 69 GLY A CA 12
ATOM 19037 C C . GLY A 1 69 ? -7.379 2.101 -8.390 1.00 11.40 69 GLY A C 12
ATOM 19038 O O . GLY A 1 69 ? -6.748 1.993 -7.339 1.00 15.21 69 GLY A O 12
ATOM 19042 N N . MET A 1 70 ? -7.187 3.062 -9.245 1.00 5.34 70 MET A N 12
ATOM 19043 C CA . MET A 1 70 ? -6.398 4.205 -8.892 1.00 21.23 70 MET A CA 12
ATOM 19044 C C . MET A 1 70 ? -7.176 4.948 -7.822 1.00 23.42 70 MET A C 12
ATOM 19045 O O . MET A 1 70 ? -6.620 5.440 -6.858 1.00 23.44 70 MET A O 12
ATOM 19059 N N . ALA A 1 71 ? -8.498 4.877 -7.949 1.00 30.11 71 ALA A N 12
ATOM 19060 C CA . ALA A 1 71 ? -9.413 5.457 -6.976 1.00 51.24 71 ALA A CA 12
ATOM 19061 C C . ALA A 1 71 ? -9.280 4.685 -5.667 1.00 32.20 71 ALA A C 12
ATOM 19062 O O . ALA A 1 71 ? -9.314 5.259 -4.565 1.00 23.03 71 ALA A O 12
ATOM 19069 N N . THR A 1 72 ? -9.093 3.384 -5.810 1.00 54.51 72 THR A N 12
ATOM 19070 C CA . THR A 1 72 ? -8.859 2.493 -4.712 1.00 60.30 72 THR A CA 12
ATOM 19071 C C . THR A 1 72 ? -7.554 2.875 -3.975 1.00 24.03 72 THR A C 12
ATOM 19072 O O . THR A 1 72 ? -7.529 2.933 -2.748 1.00 70.54 72 THR A O 12
ATOM 19083 N N . TRP A 1 73 ? -6.506 3.196 -4.729 1.00 72.11 73 TRP A N 12
ATOM 19084 C CA . TRP A 1 73 ? -5.230 3.592 -4.145 1.00 41.32 73 TRP A CA 12
ATOM 19085 C C . TRP A 1 73 ? -5.369 4.955 -3.420 1.00 53.55 73 TRP A C 12
ATOM 19086 O O . TRP A 1 73 ? -4.840 5.133 -2.324 1.00 55.55 73 TRP A O 12
ATOM 19107 N N . LYS A 1 74 ? -6.106 5.903 -4.031 1.00 53.54 74 LYS A N 12
ATOM 19108 C CA . LYS A 1 74 ? -6.397 7.214 -3.413 1.00 14.15 74 LYS A CA 12
ATOM 19109 C C . LYS A 1 74 ? -7.086 7.049 -2.067 1.00 45.54 74 LYS A C 12
ATOM 19110 O O . LYS A 1 74 ? -6.791 7.764 -1.099 1.00 33.21 74 LYS A O 12
ATOM 19129 N N . SER A 1 75 ? -7.978 6.097 -2.001 1.00 32.44 75 SER A N 12
ATOM 19130 C CA . SER A 1 75 ? -8.665 5.779 -0.823 1.00 5.40 75 SER A CA 12
ATOM 19131 C C . SER A 1 75 ? -7.713 5.107 0.175 1.00 34.53 75 SER A C 12
ATOM 19132 O O . SER A 1 75 ? -7.673 5.466 1.359 1.00 32.22 75 SER A O 12
ATOM 19140 N N . PHE A 1 76 ? -6.918 4.187 -0.335 1.00 15.51 76 PHE A N 12
ATOM 19141 C CA . PHE A 1 76 ? -5.973 3.409 0.448 1.00 24.32 76 PHE A CA 12
ATOM 19142 C C . PHE A 1 76 ? -4.970 4.268 1.153 1.00 43.41 76 PHE A C 12
ATOM 19143 O O . PHE A 1 76 ? -4.716 4.059 2.329 1.00 45.02 76 PHE A O 12
ATOM 19160 N N . ILE A 1 77 ? -4.390 5.236 0.458 1.00 45.02 77 ILE A N 12
ATOM 19161 C CA . ILE A 1 77 ? -3.368 6.030 1.080 1.00 43.50 77 ILE A CA 12
ATOM 19162 C C . ILE A 1 77 ? -3.934 6.885 2.226 1.00 21.41 77 ILE A C 12
ATOM 19163 O O . ILE A 1 77 ? -3.254 7.128 3.233 1.00 20.41 77 ILE A O 12
ATOM 19179 N N . ASN A 1 78 ? -5.183 7.289 2.102 1.00 14.22 78 ASN A N 12
ATOM 19180 C CA . ASN A 1 78 ? -5.835 8.005 3.188 1.00 25.13 78 ASN A CA 12
ATOM 19181 C C . ASN A 1 78 ? -5.966 7.083 4.402 1.00 71.14 78 ASN A C 12
ATOM 19182 O O . ASN A 1 78 ? -5.703 7.492 5.531 1.00 54.52 78 ASN A O 12
ATOM 19193 N N . ASP A 1 79 ? -6.309 5.821 4.154 1.00 62.23 79 ASP A N 12
ATOM 19194 C CA . ASP A 1 79 ? -6.373 4.823 5.225 1.00 14.33 79 ASP A CA 12
ATOM 19195 C C . ASP A 1 79 ? -4.998 4.583 5.801 1.00 21.42 79 ASP A C 12
ATOM 19196 O O . ASP A 1 79 ? -4.841 4.472 6.999 1.00 25.13 79 ASP A O 12
ATOM 19205 N N . LEU A 1 80 ? -4.017 4.500 4.919 1.00 42.31 80 LEU A N 12
ATOM 19206 C CA . LEU A 1 80 ? -2.605 4.294 5.254 1.00 3.35 80 LEU A CA 12
ATOM 19207 C C . LEU A 1 80 ? -2.171 5.322 6.290 1.00 35.54 80 LEU A C 12
ATOM 19208 O O . LEU A 1 80 ? -1.711 4.964 7.372 1.00 52.13 80 LEU A O 12
ATOM 19224 N N . CYS A 1 81 ? -2.371 6.586 5.979 1.00 1.30 81 CYS A N 12
ATOM 19225 C CA . CYS A 1 81 ? -1.974 7.635 6.868 1.00 52.12 81 CYS A CA 12
ATOM 19226 C C . CYS A 1 81 ? -2.806 7.654 8.150 1.00 61.21 81 CYS A C 12
ATOM 19227 O O . CYS A 1 81 ? -2.265 7.797 9.238 1.00 22.23 81 CYS A O 12
ATOM 19235 N N . PHE A 1 82 ? -4.096 7.426 8.004 1.00 61.45 82 PHE A N 12
ATOM 19236 C CA . PHE A 1 82 ? -5.051 7.470 9.110 1.00 33.43 82 PHE A CA 12
ATOM 19237 C C . PHE A 1 82 ? -4.732 6.382 10.137 1.00 35.42 82 PHE A C 12
ATOM 19238 O O . PHE A 1 82 ? -4.537 6.659 11.329 1.00 14.41 82 PHE A O 12
ATOM 19255 N N . GLU A 1 83 ? -4.655 5.168 9.649 1.00 42.43 83 GLU A N 12
ATOM 19256 C CA . GLU A 1 83 ? -4.487 3.996 10.465 1.00 5.22 83 GLU A CA 12
ATOM 19257 C C . GLU A 1 83 ? -3.108 3.852 11.049 1.00 74.32 83 GLU A C 12
ATOM 19258 O O . GLU A 1 83 ? -2.957 3.406 12.186 1.00 22.25 83 GLU A O 12
ATOM 19270 N N . LEU A 1 84 ? -2.101 4.220 10.294 1.00 32.10 84 LEU A N 12
ATOM 19271 C CA . LEU A 1 84 ? -0.750 4.067 10.771 1.00 61.22 84 LEU A CA 12
ATOM 19272 C C . LEU A 1 84 ? -0.312 5.240 11.613 1.00 61.24 84 LEU A C 12
ATOM 19273 O O . LEU A 1 84 ? 0.474 5.071 12.546 1.00 71.20 84 LEU A O 12
ATOM 19289 N N . ASP A 1 85 ? -0.808 6.428 11.321 1.00 51.12 85 ASP A N 12
ATOM 19290 C CA . ASP A 1 85 ? -0.387 7.573 12.084 1.00 54.10 85 ASP A CA 12
ATOM 19291 C C . ASP A 1 85 ? -1.512 8.599 12.243 1.00 32.51 85 ASP A C 12
ATOM 19292 O O . ASP A 1 85 ? -2.402 8.421 13.077 1.00 33.01 85 ASP A O 12
ATOM 19301 N N . VAL A 1 86 ? -1.481 9.640 11.454 1.00 74.33 86 VAL A N 12
ATOM 19302 C CA . VAL A 1 86 ? -2.462 10.717 11.476 1.00 3.44 86 VAL A CA 12
ATOM 19303 C C . VAL A 1 86 ? -2.714 11.119 10.017 1.00 45.41 86 VAL A C 12
ATOM 19304 O O . VAL A 1 86 ? -1.845 10.858 9.188 1.00 11.34 86 VAL A O 12
ATOM 19317 N N . PRO A 1 87 ? -3.919 11.638 9.644 1.00 62.11 87 PRO A N 12
ATOM 19318 C CA . PRO A 1 87 ? -4.119 12.273 8.328 1.00 22.34 87 PRO A CA 12
ATOM 19319 C C . PRO A 1 87 ? -3.021 13.328 8.111 1.00 62.30 87 PRO A C 12
ATOM 19320 O O . PRO A 1 87 ? -3.001 14.376 8.774 1.00 12.13 87 PRO A O 12
ATOM 19331 N N . LEU A 1 88 ? -2.099 13.028 7.230 1.00 73.44 88 LEU A N 12
ATOM 19332 C CA . LEU A 1 88 ? -0.880 13.817 7.104 1.00 73.23 88 LEU A CA 12
ATOM 19333 C C . LEU A 1 88 ? -0.981 14.948 6.107 1.00 0.44 88 LEU A C 12
ATOM 19334 O O . LEU A 1 88 ? -0.204 15.894 6.180 1.00 20.21 88 LEU A O 12
ATOM 19350 N N . ASP A 1 89 ? -1.907 14.835 5.156 1.00 53.03 89 ASP A N 12
ATOM 19351 C CA . ASP A 1 89 ? -2.019 15.781 4.006 1.00 24.03 89 ASP A CA 12
ATOM 19352 C C . ASP A 1 89 ? -0.795 15.600 3.094 1.00 61.24 89 ASP A C 12
ATOM 19353 O O . ASP A 1 89 ? -0.466 16.406 2.229 1.00 72.23 89 ASP A O 12
ATOM 19362 N N . MET A 1 90 ? -0.155 14.481 3.300 1.00 50.23 90 MET A N 12
ATOM 19363 C CA . MET A 1 90 ? 0.963 14.039 2.514 1.00 74.23 90 MET A CA 12
ATOM 19364 C C . MET A 1 90 ? 0.588 12.720 1.897 1.00 20.44 90 MET A C 12
ATOM 19365 O O . MET A 1 90 ? 1.419 12.012 1.358 1.00 12.33 90 MET A O 12
ATOM 19379 N N . GLU A 1 91 ? -0.694 12.406 1.970 1.00 13.13 91 GLU A N 12
ATOM 19380 C CA . GLU A 1 91 ? -1.220 11.163 1.438 1.00 34.24 91 GLU A CA 12
ATOM 19381 C C . GLU A 1 91 ? -1.216 11.176 -0.080 1.00 73.44 91 GLU A C 12
ATOM 19382 O O . GLU A 1 91 ? -0.939 10.184 -0.725 1.00 13.43 91 GLU A O 12
ATOM 19394 N N . ILE A 1 92 ? -1.480 12.310 -0.628 1.00 12.43 92 ILE A N 12
ATOM 19395 C CA . ILE A 1 92 ? -1.551 12.487 -2.059 1.00 32.20 92 ILE A CA 12
ATOM 19396 C C . ILE A 1 92 ? -0.183 12.156 -2.771 1.00 20.34 92 ILE A C 12
ATOM 19397 O O . ILE A 1 92 ? -0.185 11.471 -3.781 1.00 53.43 92 ILE A O 12
ATOM 19413 N N . PRO A 1 93 ? 0.982 12.648 -2.273 1.00 4.44 93 PRO A N 12
ATOM 19414 C CA . PRO A 1 93 ? 2.308 12.206 -2.776 1.00 54.53 93 PRO A CA 12
ATOM 19415 C C . PRO A 1 93 ? 2.444 10.668 -2.784 1.00 33.14 93 PRO A C 12
ATOM 19416 O O . PRO A 1 93 ? 3.011 10.081 -3.707 1.00 4.34 93 PRO A O 12
ATOM 19427 N N . LEU A 1 94 ? 1.898 10.034 -1.753 1.00 51.21 94 LEU A N 12
ATOM 19428 C CA . LEU A 1 94 ? 1.926 8.580 -1.617 1.00 63.14 94 LEU A CA 12
ATOM 19429 C C . LEU A 1 94 ? 0.990 7.907 -2.611 1.00 1.22 94 LEU A C 12
ATOM 19430 O O . LEU A 1 94 ? 1.258 6.814 -3.084 1.00 50.13 94 LEU A O 12
ATOM 19446 N N . VAL A 1 95 ? -0.112 8.548 -2.924 1.00 13.32 95 VAL A N 12
ATOM 19447 C CA . VAL A 1 95 ? -1.020 7.989 -3.901 1.00 33.50 95 VAL A CA 12
ATOM 19448 C C . VAL A 1 95 ? -0.539 8.204 -5.311 1.00 72.13 95 VAL A C 12
ATOM 19449 O O . VAL A 1 95 ? -0.732 7.384 -6.204 1.00 75.12 95 VAL A O 12
ATOM 19462 N N . SER A 1 96 ? 0.152 9.246 -5.461 1.00 20.20 96 SER A N 12
ATOM 19463 C CA . SER A 1 96 ? 0.764 9.616 -6.728 1.00 74.33 96 SER A CA 12
ATOM 19464 C C . SER A 1 96 ? 1.984 8.715 -7.060 1.00 33.20 96 SER A C 12
ATOM 19465 O O . SER A 1 96 ? 2.681 8.921 -8.063 1.00 21.01 96 SER A O 12
ATOM 19473 N N . ILE A 1 97 ? 2.226 7.724 -6.223 1.00 4.33 97 ILE A N 12
ATOM 19474 C CA . ILE A 1 97 ? 3.348 6.828 -6.388 1.00 21.25 97 ILE A CA 12
ATOM 19475 C C . ILE A 1 97 ? 3.218 6.008 -7.678 1.00 1.54 97 ILE A C 12
ATOM 19476 O O . ILE A 1 97 ? 4.223 5.625 -8.296 1.00 44.34 97 ILE A O 12
ATOM 19492 N N . TRP A 1 98 ? 1.996 5.765 -8.093 1.00 24.32 98 TRP A N 12
ATOM 19493 C CA . TRP A 1 98 ? 1.775 5.165 -9.363 1.00 34.13 98 TRP A CA 12
ATOM 19494 C C . TRP A 1 98 ? 1.593 6.317 -10.313 1.00 74.52 98 TRP A C 12
ATOM 19495 O O . TRP A 1 98 ? 0.503 6.883 -10.404 1.00 31.35 98 TRP A O 12
ATOM 19516 N N . GLY A 1 99 ? 2.699 6.682 -10.948 1.00 71.04 99 GLY A N 12
ATOM 19517 C CA . GLY A 1 99 ? 2.828 7.874 -11.782 1.00 42.22 99 GLY A CA 12
ATOM 19518 C C . GLY A 1 99 ? 1.620 8.243 -12.623 1.00 44.20 99 GLY A C 12
ATOM 19519 O O . GLY A 1 99 ? 1.302 7.558 -13.601 1.00 50.54 99 GLY A O 12
ATOM 19523 N N . PRO A 1 100 ? 0.912 9.322 -12.243 1.00 52.24 100 PRO A N 12
ATOM 19524 C CA . PRO A 1 100 ? -0.200 9.854 -12.996 1.00 25.50 100 PRO A CA 12
ATOM 19525 C C . PRO A 1 100 ? 0.252 11.057 -13.815 1.00 53.23 100 PRO A C 12
ATOM 19526 O O . PRO A 1 100 ? -0.485 12.020 -14.013 1.00 21.11 100 PRO A O 12
ATOM 19537 N N . ARG A 1 101 ? 1.451 10.959 -14.298 1.00 21.32 101 ARG A N 12
ATOM 19538 C CA . ARG A 1 101 ? 2.091 11.976 -15.053 1.00 44.20 101 ARG A CA 12
ATOM 19539 C C . ARG A 1 101 ? 2.536 11.387 -16.380 1.00 54.12 101 ARG A C 12
ATOM 19540 O O . ARG A 1 101 ? 3.603 10.734 -16.425 1.00 34.21 101 ARG A O 12
ATOM 19561 N N . GLY A 1 1 ? -10.296 9.551 5.917 1.00 54.21 1 GLY A N 13
ATOM 19562 C CA . GLY A 1 1 ? -10.461 10.908 6.422 1.00 2.23 1 GLY A CA 13
ATOM 19563 C C . GLY A 1 1 ? -11.244 11.746 5.442 1.00 54.15 1 GLY A C 13
ATOM 19564 O O . GLY A 1 1 ? -11.190 11.479 4.243 1.00 51.40 1 GLY A O 13
ATOM 19570 N N . PRO A 1 2 ? -11.974 12.773 5.911 1.00 51.24 2 PRO A N 13
ATOM 19571 C CA . PRO A 1 2 ? -12.843 13.608 5.057 1.00 22.54 2 PRO A CA 13
ATOM 19572 C C . PRO A 1 2 ? -12.091 14.424 3.988 1.00 61.31 2 PRO A C 13
ATOM 19573 O O . PRO A 1 2 ? -12.566 14.563 2.854 1.00 32.50 2 PRO A O 13
ATOM 19584 N N . LEU A 1 3 ? -10.922 14.935 4.326 1.00 24.34 3 LEU A N 13
ATOM 19585 C CA . LEU A 1 3 ? -10.205 15.784 3.405 1.00 50.22 3 LEU A CA 13
ATOM 19586 C C . LEU A 1 3 ? -9.302 15.017 2.457 1.00 0.11 3 LEU A C 13
ATOM 19587 O O . LEU A 1 3 ? -8.661 14.022 2.844 1.00 23.51 3 LEU A O 13
ATOM 19603 N N . GLY A 1 4 ? -9.287 15.434 1.216 1.00 41.34 4 GLY A N 13
ATOM 19604 C CA . GLY A 1 4 ? -8.501 14.768 0.218 1.00 40.11 4 GLY A CA 13
ATOM 19605 C C . GLY A 1 4 ? -7.771 15.737 -0.661 1.00 10.03 4 GLY A C 13
ATOM 19606 O O . GLY A 1 4 ? -6.584 15.981 -0.450 1.00 62.41 4 GLY A O 13
ATOM 19610 N N . SER A 1 5 ? -8.499 16.306 -1.621 1.00 25.45 5 SER A N 13
ATOM 19611 C CA . SER A 1 5 ? -7.947 17.227 -2.611 1.00 22.30 5 SER A CA 13
ATOM 19612 C C . SER A 1 5 ? -6.885 16.532 -3.449 1.00 3.24 5 SER A C 13
ATOM 19613 O O . SER A 1 5 ? -5.682 16.618 -3.187 1.00 22.42 5 SER A O 13
ATOM 19621 N N . MET A 1 6 ? -7.341 15.848 -4.468 1.00 15.13 6 MET A N 13
ATOM 19622 C CA . MET A 1 6 ? -6.500 14.968 -5.235 1.00 24.24 6 MET A CA 13
ATOM 19623 C C . MET A 1 6 ? -5.628 15.676 -6.249 1.00 50.44 6 MET A C 13
ATOM 19624 O O . MET A 1 6 ? -4.906 15.026 -6.991 1.00 51.32 6 MET A O 13
ATOM 19638 N N . ASP A 1 7 ? -5.652 16.984 -6.279 1.00 64.20 7 ASP A N 13
ATOM 19639 C CA . ASP A 1 7 ? -4.783 17.690 -7.205 1.00 41.41 7 ASP A CA 13
ATOM 19640 C C . ASP A 1 7 ? -3.693 18.409 -6.479 1.00 42.45 7 ASP A C 13
ATOM 19641 O O . ASP A 1 7 ? -3.097 19.332 -7.010 1.00 33.35 7 ASP A O 13
ATOM 19650 N N . ALA A 1 8 ? -3.380 17.937 -5.284 1.00 51.45 8 ALA A N 13
ATOM 19651 C CA . ALA A 1 8 ? -2.268 18.479 -4.491 1.00 13.34 8 ALA A CA 13
ATOM 19652 C C . ALA A 1 8 ? -0.951 17.944 -5.021 1.00 13.20 8 ALA A C 13
ATOM 19653 O O . ALA A 1 8 ? 0.120 18.462 -4.730 1.00 63.41 8 ALA A O 13
ATOM 19660 N N . GLU A 1 9 ? -1.054 16.926 -5.827 1.00 41.21 9 GLU A N 13
ATOM 19661 C CA . GLU A 1 9 ? 0.085 16.256 -6.413 1.00 2.24 9 GLU A CA 13
ATOM 19662 C C . GLU A 1 9 ? 0.867 17.133 -7.362 1.00 54.30 9 GLU A C 13
ATOM 19663 O O . GLU A 1 9 ? 2.072 17.032 -7.429 1.00 45.40 9 GLU A O 13
ATOM 19675 N N . SER A 1 10 ? 0.177 18.014 -8.044 1.00 73.14 10 SER A N 13
ATOM 19676 C CA . SER A 1 10 ? 0.791 18.921 -8.987 1.00 70.44 10 SER A CA 13
ATOM 19677 C C . SER A 1 10 ? 1.788 19.825 -8.265 1.00 54.32 10 SER A C 13
ATOM 19678 O O . SER A 1 10 ? 2.845 20.171 -8.784 1.00 53.30 10 SER A O 13
ATOM 19686 N N . ILE A 1 11 ? 1.419 20.197 -7.076 1.00 70.01 11 ILE A N 13
ATOM 19687 C CA . ILE A 1 11 ? 2.168 21.076 -6.257 1.00 10.25 11 ILE A CA 13
ATOM 19688 C C . ILE A 1 11 ? 3.208 20.337 -5.403 1.00 31.33 11 ILE A C 13
ATOM 19689 O O . ILE A 1 11 ? 4.344 20.777 -5.281 1.00 20.45 11 ILE A O 13
ATOM 19705 N N . ARG A 1 12 ? 2.816 19.231 -4.817 1.00 70.35 12 ARG A N 13
ATOM 19706 C CA . ARG A 1 12 ? 3.688 18.496 -3.915 1.00 32.11 12 ARG A CA 13
ATOM 19707 C C . ARG A 1 12 ? 4.689 17.573 -4.657 1.00 52.24 12 ARG A C 13
ATOM 19708 O O . ARG A 1 12 ? 5.804 17.364 -4.180 1.00 10.10 12 ARG A O 13
ATOM 19729 N N . LEU A 1 13 ? 4.274 17.066 -5.827 1.00 43.43 13 LEU A N 13
ATOM 19730 C CA . LEU A 1 13 ? 5.034 16.142 -6.689 1.00 70.40 13 LEU A CA 13
ATOM 19731 C C . LEU A 1 13 ? 5.315 14.755 -6.083 1.00 75.40 13 LEU A C 13
ATOM 19732 O O . LEU A 1 13 ? 5.725 14.620 -4.913 1.00 61.22 13 LEU A O 13
ATOM 19748 N N . ASN A 1 14 ? 5.071 13.717 -6.886 1.00 63.02 14 ASN A N 13
ATOM 19749 C CA . ASN A 1 14 ? 5.385 12.351 -6.486 1.00 62.51 14 ASN A CA 13
ATOM 19750 C C . ASN A 1 14 ? 6.893 12.159 -6.527 1.00 11.12 14 ASN A C 13
ATOM 19751 O O . ASN A 1 14 ? 7.608 12.883 -7.248 1.00 65.33 14 ASN A O 13
ATOM 19762 N N . ASN A 1 15 ? 7.373 11.207 -5.771 1.00 73.53 15 ASN A N 13
ATOM 19763 C CA . ASN A 1 15 ? 8.795 10.986 -5.608 1.00 72.04 15 ASN A CA 13
ATOM 19764 C C . ASN A 1 15 ? 9.001 9.548 -5.161 1.00 3.14 15 ASN A C 13
ATOM 19765 O O . ASN A 1 15 ? 8.189 9.023 -4.386 1.00 51.21 15 ASN A O 13
ATOM 19776 N N . GLU A 1 16 ? 10.073 8.924 -5.644 1.00 52.42 16 GLU A N 13
ATOM 19777 C CA . GLU A 1 16 ? 10.474 7.557 -5.274 1.00 2.41 16 GLU A CA 13
ATOM 19778 C C . GLU A 1 16 ? 10.573 7.394 -3.750 1.00 24.41 16 GLU A C 13
ATOM 19779 O O . GLU A 1 16 ? 10.334 6.308 -3.209 1.00 5.22 16 GLU A O 13
ATOM 19791 N N . ASN A 1 17 ? 10.880 8.502 -3.069 1.00 22.11 17 ASN A N 13
ATOM 19792 C CA . ASN A 1 17 ? 11.008 8.562 -1.602 1.00 53.25 17 ASN A CA 13
ATOM 19793 C C . ASN A 1 17 ? 9.739 8.090 -0.952 1.00 34.33 17 ASN A C 13
ATOM 19794 O O . ASN A 1 17 ? 9.755 7.364 0.031 1.00 34.02 17 ASN A O 13
ATOM 19805 N N . LEU A 1 18 ? 8.649 8.478 -1.541 1.00 4.04 18 LEU A N 13
ATOM 19806 C CA . LEU A 1 18 ? 7.345 8.213 -1.017 1.00 55.52 18 LEU A CA 13
ATOM 19807 C C . LEU A 1 18 ? 7.011 6.737 -1.140 1.00 53.22 18 LEU A C 13
ATOM 19808 O O . LEU A 1 18 ? 6.406 6.161 -0.245 1.00 63.02 18 LEU A O 13
ATOM 19824 N N . TRP A 1 19 ? 7.448 6.119 -2.231 1.00 62.43 19 TRP A N 13
ATOM 19825 C CA . TRP A 1 19 ? 7.238 4.696 -2.425 1.00 15.21 19 TRP A CA 13
ATOM 19826 C C . TRP A 1 19 ? 8.096 3.918 -1.435 1.00 70.13 19 TRP A C 13
ATOM 19827 O O . TRP A 1 19 ? 7.631 2.963 -0.832 1.00 33.01 19 TRP A O 13
ATOM 19848 N N . ALA A 1 20 ? 9.342 4.358 -1.253 1.00 1.11 20 ALA A N 13
ATOM 19849 C CA . ALA A 1 20 ? 10.246 3.726 -0.294 1.00 13.33 20 ALA A CA 13
ATOM 19850 C C . ALA A 1 20 ? 9.672 3.822 1.112 1.00 71.05 20 ALA A C 13
ATOM 19851 O O . ALA A 1 20 ? 9.612 2.825 1.832 1.00 60.41 20 ALA A O 13
ATOM 19858 N N . TRP A 1 21 ? 9.236 5.024 1.478 1.00 74.14 21 TRP A N 13
ATOM 19859 C CA . TRP A 1 21 ? 8.567 5.273 2.747 1.00 42.54 21 TRP A CA 13
ATOM 19860 C C . TRP A 1 21 ? 7.365 4.341 2.919 1.00 42.50 21 TRP A C 13
ATOM 19861 O O . TRP A 1 21 ? 7.248 3.656 3.940 1.00 15.14 21 TRP A O 13
ATOM 19882 N N . LEU A 1 22 ? 6.517 4.294 1.898 1.00 62.35 22 LEU A N 13
ATOM 19883 C CA . LEU A 1 22 ? 5.309 3.498 1.919 1.00 50.12 22 LEU A CA 13
ATOM 19884 C C . LEU A 1 22 ? 5.675 2.034 2.119 1.00 42.11 22 LEU A C 13
ATOM 19885 O O . LEU A 1 22 ? 5.224 1.410 3.065 1.00 3.54 22 LEU A O 13
ATOM 19901 N N . VAL A 1 23 ? 6.561 1.536 1.282 1.00 20.35 23 VAL A N 13
ATOM 19902 C CA . VAL A 1 23 ? 6.999 0.158 1.339 1.00 65.52 23 VAL A CA 13
ATOM 19903 C C . VAL A 1 23 ? 7.568 -0.208 2.706 1.00 4.32 23 VAL A C 13
ATOM 19904 O O . VAL A 1 23 ? 7.108 -1.157 3.326 1.00 41.01 23 VAL A O 13
ATOM 19917 N N . ARG A 1 24 ? 8.482 0.590 3.202 1.00 12.44 24 ARG A N 13
ATOM 19918 C CA . ARG A 1 24 ? 9.185 0.275 4.434 1.00 31.14 24 ARG A CA 13
ATOM 19919 C C . ARG A 1 24 ? 8.288 0.366 5.644 1.00 14.41 24 ARG A C 13
ATOM 19920 O O . ARG A 1 24 ? 8.313 -0.513 6.485 1.00 32.31 24 ARG A O 13
ATOM 19941 N N . LEU A 1 25 ? 7.450 1.376 5.694 1.00 74.41 25 LEU A N 13
ATOM 19942 C CA . LEU A 1 25 ? 6.558 1.586 6.833 1.00 44.32 25 LEU A CA 13
ATOM 19943 C C . LEU A 1 25 ? 5.535 0.448 6.890 1.00 54.44 25 LEU A C 13
ATOM 19944 O O . LEU A 1 25 ? 5.250 -0.106 7.956 1.00 34.41 25 LEU A O 13
ATOM 19960 N N . LEU A 1 26 ? 5.014 0.091 5.749 1.00 45.15 26 LEU A N 13
ATOM 19961 C CA . LEU A 1 26 ? 4.027 -0.951 5.634 1.00 13.10 26 LEU A CA 13
ATOM 19962 C C . LEU A 1 26 ? 4.653 -2.305 5.903 1.00 62.12 26 LEU A C 13
ATOM 19963 O O . LEU A 1 26 ? 3.984 -3.226 6.328 1.00 2.02 26 LEU A O 13
ATOM 19979 N N . SER A 1 27 ? 5.962 -2.412 5.681 1.00 30.51 27 SER A N 13
ATOM 19980 C CA . SER A 1 27 ? 6.689 -3.627 5.975 1.00 23.23 27 SER A CA 13
ATOM 19981 C C . SER A 1 27 ? 6.809 -3.789 7.487 1.00 23.14 27 SER A C 13
ATOM 19982 O O . SER A 1 27 ? 7.032 -4.879 7.996 1.00 25.51 27 SER A O 13
ATOM 19990 N N . LYS A 1 28 ? 6.617 -2.692 8.204 1.00 2.13 28 LYS A N 13
ATOM 19991 C CA . LYS A 1 28 ? 6.664 -2.707 9.641 1.00 43.02 28 LYS A CA 13
ATOM 19992 C C . LYS A 1 28 ? 5.267 -2.941 10.183 1.00 14.31 28 LYS A C 13
ATOM 19993 O O . LYS A 1 28 ? 5.039 -2.980 11.387 1.00 43.51 28 LYS A O 13
ATOM 20012 N N . ASN A 1 29 ? 4.335 -3.106 9.261 1.00 44.03 29 ASN A N 13
ATOM 20013 C CA . ASN A 1 29 ? 2.937 -3.302 9.550 1.00 42.31 29 ASN A CA 13
ATOM 20014 C C . ASN A 1 29 ? 2.340 -4.327 8.596 1.00 54.41 29 ASN A C 13
ATOM 20015 O O . ASN A 1 29 ? 1.310 -4.049 7.959 1.00 31.44 29 ASN A O 13
ATOM 20026 N N . PRO A 1 30 ? 2.904 -5.565 8.505 1.00 51.45 30 PRO A N 13
ATOM 20027 C CA . PRO A 1 30 ? 2.407 -6.564 7.549 1.00 63.41 30 PRO A CA 13
ATOM 20028 C C . PRO A 1 30 ? 1.022 -7.004 7.972 1.00 22.33 30 PRO A C 13
ATOM 20029 O O . PRO A 1 30 ? 0.176 -7.365 7.157 1.00 50.34 30 PRO A O 13
ATOM 20040 N N . GLU A 1 31 ? 0.800 -6.872 9.259 1.00 72.32 31 GLU A N 13
ATOM 20041 C CA . GLU A 1 31 ? -0.428 -7.200 9.909 1.00 64.14 31 GLU A CA 13
ATOM 20042 C C . GLU A 1 31 ? -1.529 -6.255 9.455 1.00 50.23 31 GLU A C 13
ATOM 20043 O O . GLU A 1 31 ? -2.657 -6.686 9.191 1.00 20.15 31 GLU A O 13
ATOM 20055 N N . TRP A 1 32 ? -1.211 -4.961 9.344 1.00 64.20 32 TRP A N 13
ATOM 20056 C CA . TRP A 1 32 ? -2.209 -4.012 8.921 1.00 74.12 32 TRP A CA 13
ATOM 20057 C C . TRP A 1 32 ? -2.453 -4.158 7.434 1.00 22.14 32 TRP A C 13
ATOM 20058 O O . TRP A 1 32 ? -3.601 -4.189 6.972 1.00 44.23 32 TRP A O 13
ATOM 20079 N N . LEU A 1 33 ? -1.356 -4.253 6.709 1.00 14.31 33 LEU A N 13
ATOM 20080 C CA . LEU A 1 33 ? -1.354 -4.281 5.269 1.00 41.24 33 LEU A CA 13
ATOM 20081 C C . LEU A 1 33 ? -2.211 -5.437 4.754 1.00 61.24 33 LEU A C 13
ATOM 20082 O O . LEU A 1 33 ? -3.150 -5.210 4.001 1.00 1.11 33 LEU A O 13
ATOM 20098 N N . SER A 1 34 ? -1.951 -6.638 5.238 1.00 11.22 34 SER A N 13
ATOM 20099 C CA . SER A 1 34 ? -2.715 -7.823 4.833 1.00 65.21 34 SER A CA 13
ATOM 20100 C C . SER A 1 34 ? -4.246 -7.637 5.033 1.00 33.21 34 SER A C 13
ATOM 20101 O O . SER A 1 34 ? -5.032 -7.977 4.166 1.00 44.15 34 SER A O 13
ATOM 20109 N N . ALA A 1 35 ? -4.625 -7.057 6.156 1.00 73.22 35 ALA A N 13
ATOM 20110 C CA . ALA A 1 35 ? -6.015 -6.756 6.499 1.00 30.41 35 ALA A CA 13
ATOM 20111 C C . ALA A 1 35 ? -6.695 -5.850 5.456 1.00 0.44 35 ALA A C 13
ATOM 20112 O O . ALA A 1 35 ? -7.817 -6.118 5.041 1.00 21.11 35 ALA A O 13
ATOM 20119 N N . LYS A 1 36 ? -6.009 -4.807 5.016 1.00 14.35 36 LYS A N 13
ATOM 20120 C CA . LYS A 1 36 ? -6.562 -3.895 3.996 1.00 30.23 36 LYS A CA 13
ATOM 20121 C C . LYS A 1 36 ? -6.587 -4.571 2.642 1.00 44.03 36 LYS A C 13
ATOM 20122 O O . LYS A 1 36 ? -7.469 -4.324 1.834 1.00 53.42 36 LYS A O 13
ATOM 20141 N N . LEU A 1 37 ? -5.649 -5.442 2.414 1.00 12.53 37 LEU A N 13
ATOM 20142 C CA . LEU A 1 37 ? -5.623 -6.261 1.239 1.00 54.52 37 LEU A CA 13
ATOM 20143 C C . LEU A 1 37 ? -6.844 -7.160 1.154 1.00 32.31 37 LEU A C 13
ATOM 20144 O O . LEU A 1 37 ? -7.312 -7.452 0.079 1.00 45.44 37 LEU A O 13
ATOM 20160 N N . ARG A 1 38 ? -7.369 -7.562 2.295 1.00 64.20 38 ARG A N 13
ATOM 20161 C CA . ARG A 1 38 ? -8.561 -8.406 2.333 1.00 41.20 38 ARG A CA 13
ATOM 20162 C C . ARG A 1 38 ? -9.761 -7.622 1.794 1.00 43.34 38 ARG A C 13
ATOM 20163 O O . ARG A 1 38 ? -10.641 -8.158 1.123 1.00 3.32 38 ARG A O 13
ATOM 20184 N N . SER A 1 39 ? -9.753 -6.344 2.094 1.00 73.35 39 SER A N 13
ATOM 20185 C CA . SER A 1 39 ? -10.744 -5.418 1.751 1.00 54.04 39 SER A CA 13
ATOM 20186 C C . SER A 1 39 ? -10.687 -5.007 0.250 1.00 73.13 39 SER A C 13
ATOM 20187 O O . SER A 1 39 ? -11.722 -4.783 -0.394 1.00 3.03 39 SER A O 13
ATOM 20195 N N . PHE A 1 40 ? -9.493 -4.909 -0.291 1.00 24.22 40 PHE A N 13
ATOM 20196 C CA . PHE A 1 40 ? -9.300 -4.502 -1.681 1.00 21.34 40 PHE A CA 13
ATOM 20197 C C . PHE A 1 40 ? -9.184 -5.678 -2.639 1.00 73.43 40 PHE A C 13
ATOM 20198 O O . PHE A 1 40 ? -9.841 -5.697 -3.678 1.00 72.13 40 PHE A O 13
ATOM 20215 N N . LEU A 1 41 ? -8.375 -6.656 -2.302 1.00 24.24 41 LEU A N 13
ATOM 20216 C CA . LEU A 1 41 ? -8.125 -7.776 -3.165 1.00 10.14 41 LEU A CA 13
ATOM 20217 C C . LEU A 1 41 ? -8.930 -8.981 -2.725 1.00 31.22 41 LEU A C 13
ATOM 20218 O O . LEU A 1 41 ? -8.719 -9.501 -1.637 1.00 53.23 41 LEU A O 13
ATOM 20234 N N . PRO A 1 42 ? -9.860 -9.452 -3.550 1.00 61.20 42 PRO A N 13
ATOM 20235 C CA . PRO A 1 42 ? -10.641 -10.643 -3.230 1.00 2.24 42 PRO A CA 13
ATOM 20236 C C . PRO A 1 42 ? -9.813 -11.925 -3.435 1.00 62.20 42 PRO A C 13
ATOM 20237 O O . PRO A 1 42 ? -10.034 -12.954 -2.781 1.00 71.21 42 PRO A O 13
ATOM 20248 N N . THR A 1 43 ? -8.832 -11.829 -4.304 1.00 15.44 43 THR A N 13
ATOM 20249 C CA . THR A 1 43 ? -8.026 -12.939 -4.721 1.00 0.02 43 THR A CA 13
ATOM 20250 C C . THR A 1 43 ? -6.668 -12.962 -3.949 1.00 2.33 43 THR A C 13
ATOM 20251 O O . THR A 1 43 ? -5.676 -13.560 -4.371 1.00 73.33 43 THR A O 13
ATOM 20262 N N . MET A 1 44 ? -6.671 -12.363 -2.811 1.00 55.24 44 MET A N 13
ATOM 20263 C CA . MET A 1 44 ? -5.520 -12.220 -1.999 1.00 33.41 44 MET A CA 13
ATOM 20264 C C . MET A 1 44 ? -5.111 -13.497 -1.282 1.00 42.25 44 MET A C 13
ATOM 20265 O O . MET A 1 44 ? -5.741 -13.910 -0.304 1.00 13.13 44 MET A O 13
ATOM 20279 N N . ASP A 1 45 ? -4.072 -14.124 -1.780 1.00 3.53 45 ASP A N 13
ATOM 20280 C CA . ASP A 1 45 ? -3.455 -15.243 -1.089 1.00 41.24 45 ASP A CA 13
ATOM 20281 C C . ASP A 1 45 ? -2.325 -14.667 -0.271 1.00 14.30 45 ASP A C 13
ATOM 20282 O O . ASP A 1 45 ? -1.162 -14.648 -0.673 1.00 41.01 45 ASP A O 13
ATOM 20291 N N . LEU A 1 46 ? -2.709 -14.066 0.822 1.00 53.41 46 LEU A N 13
ATOM 20292 C CA . LEU A 1 46 ? -1.791 -13.344 1.684 1.00 42.44 46 LEU A CA 13
ATOM 20293 C C . LEU A 1 46 ? -1.175 -14.235 2.742 1.00 50.21 46 LEU A C 13
ATOM 20294 O O . LEU A 1 46 ? -0.148 -13.898 3.338 1.00 2.13 46 LEU A O 13
ATOM 20310 N N . ASP A 1 47 ? -1.791 -15.373 2.963 1.00 63.43 47 ASP A N 13
ATOM 20311 C CA . ASP A 1 47 ? -1.361 -16.294 4.021 1.00 73.15 47 ASP A CA 13
ATOM 20312 C C . ASP A 1 47 ? -0.073 -16.985 3.668 1.00 73.40 47 ASP A C 13
ATOM 20313 O O . ASP A 1 47 ? 0.649 -17.471 4.528 1.00 63.44 47 ASP A O 13
ATOM 20322 N N . CYS A 1 48 ? 0.241 -16.970 2.431 1.00 45.22 48 CYS A N 13
ATOM 20323 C CA . CYS A 1 48 ? 1.413 -17.654 1.961 1.00 22.21 48 CYS A CA 13
ATOM 20324 C C . CYS A 1 48 ? 2.553 -16.675 1.745 1.00 75.10 48 CYS A C 13
ATOM 20325 O O . CYS A 1 48 ? 2.632 -15.998 0.709 1.00 14.21 48 CYS A O 13
ATOM 20333 N N . SER A 1 49 ? 3.389 -16.545 2.733 1.00 13.23 49 SER A N 13
ATOM 20334 C CA . SER A 1 49 ? 4.522 -15.678 2.642 1.00 61.22 49 SER A CA 13
ATOM 20335 C C . SER A 1 49 ? 5.721 -16.456 2.130 1.00 63.05 49 SER A C 13
ATOM 20336 O O . SER A 1 49 ? 6.386 -17.182 2.875 1.00 64.33 49 SER A O 13
ATOM 20344 N N . TYR A 1 50 ? 5.921 -16.373 0.834 1.00 70.14 50 TYR A N 13
ATOM 20345 C CA . TYR A 1 50 ? 7.061 -16.984 0.176 1.00 31.41 50 TYR A CA 13
ATOM 20346 C C . TYR A 1 50 ? 8.350 -16.412 0.694 1.00 24.42 50 TYR A C 13
ATOM 20347 O O . TYR A 1 50 ? 9.268 -17.124 1.108 1.00 4.52 50 TYR A O 13
ATOM 20365 N N . GLU A 1 51 ? 8.358 -15.167 0.727 1.00 14.31 51 GLU A N 13
ATOM 20366 C CA . GLU A 1 51 ? 9.386 -14.379 1.216 1.00 64.42 51 GLU A CA 13
ATOM 20367 C C . GLU A 1 51 ? 8.827 -13.612 2.407 1.00 10.13 51 GLU A C 13
ATOM 20368 O O . GLU A 1 51 ? 7.604 -13.583 2.588 1.00 52.42 51 GLU A O 13
ATOM 20380 N N . PRO A 1 52 ? 9.684 -13.018 3.250 1.00 75.23 52 PRO A N 13
ATOM 20381 C CA . PRO A 1 52 ? 9.231 -12.157 4.348 1.00 72.42 52 PRO A CA 13
ATOM 20382 C C . PRO A 1 52 ? 8.761 -10.778 3.810 1.00 62.44 52 PRO A C 13
ATOM 20383 O O . PRO A 1 52 ? 8.355 -10.659 2.654 1.00 10.31 52 PRO A O 13
ATOM 20394 N N . SER A 1 53 ? 8.891 -9.750 4.619 1.00 72.31 53 SER A N 13
ATOM 20395 C CA . SER A 1 53 ? 8.434 -8.392 4.306 1.00 64.10 53 SER A CA 13
ATOM 20396 C C . SER A 1 53 ? 9.374 -7.669 3.291 1.00 55.45 53 SER A C 13
ATOM 20397 O O . SER A 1 53 ? 9.614 -6.460 3.387 1.00 23.21 53 SER A O 13
ATOM 20405 N N . ASN A 1 54 ? 9.871 -8.420 2.324 1.00 20.54 54 ASN A N 13
ATOM 20406 C CA . ASN A 1 54 ? 10.730 -7.912 1.275 1.00 72.30 54 ASN A CA 13
ATOM 20407 C C . ASN A 1 54 ? 10.010 -6.873 0.438 1.00 31.43 54 ASN A C 13
ATOM 20408 O O . ASN A 1 54 ? 8.808 -6.987 0.206 1.00 11.34 54 ASN A O 13
ATOM 20419 N N . PRO A 1 55 ? 10.738 -5.870 -0.065 1.00 51.44 55 PRO A N 13
ATOM 20420 C CA . PRO A 1 55 ? 10.156 -4.798 -0.873 1.00 63.32 55 PRO A CA 13
ATOM 20421 C C . PRO A 1 55 ? 9.541 -5.327 -2.162 1.00 64.50 55 PRO A C 13
ATOM 20422 O O . PRO A 1 55 ? 8.577 -4.762 -2.677 1.00 30.51 55 PRO A O 13
ATOM 20433 N N . GLU A 1 56 ? 10.077 -6.443 -2.648 1.00 72.30 56 GLU A N 13
ATOM 20434 C CA . GLU A 1 56 ? 9.584 -7.083 -3.852 1.00 3.12 56 GLU A CA 13
ATOM 20435 C C . GLU A 1 56 ? 8.216 -7.649 -3.568 1.00 32.23 56 GLU A C 13
ATOM 20436 O O . GLU A 1 56 ? 7.298 -7.528 -4.367 1.00 60.33 56 GLU A O 13
ATOM 20448 N N . VAL A 1 57 ? 8.088 -8.213 -2.384 1.00 42.12 57 VAL A N 13
ATOM 20449 C CA . VAL A 1 57 ? 6.860 -8.823 -1.925 1.00 64.12 57 VAL A CA 13
ATOM 20450 C C . VAL A 1 57 ? 5.813 -7.754 -1.758 1.00 23.41 57 VAL A C 13
ATOM 20451 O O . VAL A 1 57 ? 4.718 -7.846 -2.314 1.00 15.41 57 VAL A O 13
ATOM 20464 N N . ILE A 1 58 ? 6.196 -6.712 -1.051 1.00 70.02 58 ILE A N 13
ATOM 20465 C CA . ILE A 1 58 ? 5.351 -5.559 -0.816 1.00 31.33 58 ILE A CA 13
ATOM 20466 C C . ILE A 1 58 ? 4.868 -4.984 -2.161 1.00 63.00 58 ILE A C 13
ATOM 20467 O O . ILE A 1 58 ? 3.703 -4.648 -2.336 1.00 63.21 58 ILE A O 13
ATOM 20483 N N . HIS A 1 59 ? 5.760 -4.972 -3.127 1.00 13.53 59 HIS A N 13
ATOM 20484 C CA . HIS A 1 59 ? 5.483 -4.458 -4.463 1.00 5.23 59 HIS A CA 13
ATOM 20485 C C . HIS A 1 59 ? 4.363 -5.263 -5.157 1.00 31.41 59 HIS A C 13
ATOM 20486 O O . HIS A 1 59 ? 3.631 -4.707 -5.954 1.00 43.40 59 HIS A O 13
ATOM 20501 N N . ARG A 1 60 ? 4.218 -6.550 -4.820 1.00 22.04 60 ARG A N 13
ATOM 20502 C CA . ARG A 1 60 ? 3.171 -7.404 -5.438 1.00 12.43 60 ARG A CA 13
ATOM 20503 C C . ARG A 1 60 ? 1.843 -7.015 -4.856 1.00 74.43 60 ARG A C 13
ATOM 20504 O O . ARG A 1 60 ? 0.835 -6.894 -5.545 1.00 2.24 60 ARG A O 13
ATOM 20525 N N . GLN A 1 61 ? 1.884 -6.783 -3.583 1.00 2.05 61 GLN A N 13
ATOM 20526 C CA . GLN A 1 61 ? 0.729 -6.522 -2.775 1.00 43.15 61 GLN A CA 13
ATOM 20527 C C . GLN A 1 61 ? 0.150 -5.171 -3.102 1.00 42.51 61 GLN A C 13
ATOM 20528 O O . GLN A 1 61 ? -1.056 -5.012 -3.279 1.00 52.54 61 GLN A O 13
ATOM 20542 N N . LEU A 1 62 ? 1.021 -4.222 -3.231 1.00 73.15 62 LEU A N 13
ATOM 20543 C CA . LEU A 1 62 ? 0.628 -2.868 -3.562 1.00 22.51 62 LEU A CA 13
ATOM 20544 C C . LEU A 1 62 ? 0.203 -2.755 -5.043 1.00 21.15 62 LEU A C 13
ATOM 20545 O O . LEU A 1 62 ? -0.676 -1.962 -5.388 1.00 41.51 62 LEU A O 13
ATOM 20561 N N . ASN A 1 63 ? 0.810 -3.596 -5.899 1.00 4.42 63 ASN A N 13
ATOM 20562 C CA . ASN A 1 63 ? 0.480 -3.712 -7.321 1.00 24.43 63 ASN A CA 13
ATOM 20563 C C . ASN A 1 63 ? -1.006 -4.038 -7.458 1.00 41.25 63 ASN A C 13
ATOM 20564 O O . ASN A 1 63 ? -1.711 -3.489 -8.306 1.00 24.14 63 ASN A O 13
ATOM 20575 N N . ARG A 1 64 ? -1.448 -4.943 -6.622 1.00 50.42 64 ARG A N 13
ATOM 20576 C CA . ARG A 1 64 ? -2.819 -5.407 -6.585 1.00 74.33 64 ARG A CA 13
ATOM 20577 C C . ARG A 1 64 ? -3.813 -4.268 -6.332 1.00 12.45 64 ARG A C 13
ATOM 20578 O O . ARG A 1 64 ? -4.900 -4.240 -6.909 1.00 73.31 64 ARG A O 13
ATOM 20599 N N . LEU A 1 65 ? -3.430 -3.331 -5.504 1.00 1.13 65 LEU A N 13
ATOM 20600 C CA . LEU A 1 65 ? -4.300 -2.223 -5.128 1.00 52.51 65 LEU A CA 13
ATOM 20601 C C . LEU A 1 65 ? -4.479 -1.254 -6.259 1.00 51.32 65 LEU A C 13
ATOM 20602 O O . LEU A 1 65 ? -5.599 -0.828 -6.548 1.00 3.44 65 LEU A O 13
ATOM 20618 N N . PHE A 1 66 ? -3.382 -0.925 -6.914 1.00 13.42 66 PHE A N 13
ATOM 20619 C CA . PHE A 1 66 ? -3.416 0.004 -8.023 1.00 72.31 66 PHE A CA 13
ATOM 20620 C C . PHE A 1 66 ? -4.179 -0.640 -9.185 1.00 44.31 66 PHE A C 13
ATOM 20621 O O . PHE A 1 66 ? -4.813 0.050 -10.005 1.00 63.13 66 PHE A O 13
ATOM 20638 N N . ALA A 1 67 ? -4.137 -1.967 -9.224 1.00 2.34 67 ALA A N 13
ATOM 20639 C CA . ALA A 1 67 ? -4.868 -2.732 -10.196 1.00 64.54 67 ALA A CA 13
ATOM 20640 C C . ALA A 1 67 ? -6.370 -2.636 -9.940 1.00 31.32 67 ALA A C 13
ATOM 20641 O O . ALA A 1 67 ? -7.149 -2.526 -10.898 1.00 73.25 67 ALA A O 13
ATOM 20648 N N . GLN A 1 68 ? -6.787 -2.655 -8.654 1.00 61.01 68 GLN A N 13
ATOM 20649 C CA . GLN A 1 68 ? -8.169 -2.488 -8.303 1.00 11.51 68 GLN A CA 13
ATOM 20650 C C . GLN A 1 68 ? -8.641 -1.145 -8.791 1.00 33.44 68 GLN A C 13
ATOM 20651 O O . GLN A 1 68 ? -9.677 -1.027 -9.458 1.00 21.32 68 GLN A O 13
ATOM 20665 N N . GLY A 1 69 ? -7.855 -0.152 -8.498 1.00 21.45 69 GLY A N 13
ATOM 20666 C CA . GLY A 1 69 ? -8.178 1.166 -8.854 1.00 30.20 69 GLY A CA 13
ATOM 20667 C C . GLY A 1 69 ? -7.092 2.091 -8.503 1.00 72.23 69 GLY A C 13
ATOM 20668 O O . GLY A 1 69 ? -6.467 1.938 -7.464 1.00 62.25 69 GLY A O 13
ATOM 20672 N N . MET A 1 70 ? -6.837 3.052 -9.355 1.00 55.13 70 MET A N 13
ATOM 20673 C CA . MET A 1 70 ? -5.946 4.124 -8.983 1.00 12.22 70 MET A CA 13
ATOM 20674 C C . MET A 1 70 ? -6.681 4.934 -7.935 1.00 54.14 70 MET A C 13
ATOM 20675 O O . MET A 1 70 ? -6.088 5.531 -7.057 1.00 33.40 70 MET A O 13
ATOM 20689 N N . ALA A 1 71 ? -8.012 4.868 -8.021 1.00 21.25 71 ALA A N 13
ATOM 20690 C CA . ALA A 1 71 ? -8.886 5.458 -7.044 1.00 0.24 71 ALA A CA 13
ATOM 20691 C C . ALA A 1 71 ? -8.796 4.634 -5.762 1.00 63.04 71 ALA A C 13
ATOM 20692 O O . ALA A 1 71 ? -8.691 5.189 -4.680 1.00 55.13 71 ALA A O 13
ATOM 20699 N N . THR A 1 72 ? -8.806 3.298 -5.915 1.00 34.12 72 THR A N 13
ATOM 20700 C CA . THR A 1 72 ? -8.614 2.359 -4.809 1.00 35.34 72 THR A CA 13
ATOM 20701 C C . THR A 1 72 ? -7.301 2.660 -4.085 1.00 1.24 72 THR A C 13
ATOM 20702 O O . THR A 1 72 ? -7.236 2.637 -2.861 1.00 64.01 72 THR A O 13
ATOM 20713 N N . TRP A 1 73 ? -6.280 2.966 -4.856 1.00 33.53 73 TRP A N 13
ATOM 20714 C CA . TRP A 1 73 ? -4.993 3.339 -4.329 1.00 4.42 73 TRP A CA 13
ATOM 20715 C C . TRP A 1 73 ? -5.116 4.619 -3.475 1.00 15.14 73 TRP A C 13
ATOM 20716 O O . TRP A 1 73 ? -4.647 4.658 -2.338 1.00 44.02 73 TRP A O 13
ATOM 20737 N N . LYS A 1 74 ? -5.776 5.645 -4.027 1.00 1.43 74 LYS A N 13
ATOM 20738 C CA . LYS A 1 74 ? -6.038 6.902 -3.306 1.00 61.04 74 LYS A CA 13
ATOM 20739 C C . LYS A 1 74 ? -6.777 6.631 -1.996 1.00 12.34 74 LYS A C 13
ATOM 20740 O O . LYS A 1 74 ? -6.455 7.208 -0.955 1.00 31.23 74 LYS A O 13
ATOM 20759 N N . SER A 1 75 ? -7.750 5.744 -2.057 1.00 44.10 75 SER A N 13
ATOM 20760 C CA . SER A 1 75 ? -8.522 5.366 -0.944 1.00 75.11 75 SER A CA 13
ATOM 20761 C C . SER A 1 75 ? -7.658 4.631 0.095 1.00 43.43 75 SER A C 13
ATOM 20762 O O . SER A 1 75 ? -7.722 4.921 1.288 1.00 24.32 75 SER A O 13
ATOM 20770 N N . PHE A 1 76 ? -6.838 3.713 -0.387 1.00 0.00 76 PHE A N 13
ATOM 20771 C CA . PHE A 1 76 ? -5.938 2.936 0.442 1.00 5.15 76 PHE A CA 13
ATOM 20772 C C . PHE A 1 76 ? -4.996 3.837 1.213 1.00 2.25 76 PHE A C 13
ATOM 20773 O O . PHE A 1 76 ? -4.865 3.696 2.411 1.00 51.22 76 PHE A O 13
ATOM 20790 N N . ILE A 1 77 ? -4.365 4.766 0.518 1.00 42.23 77 ILE A N 13
ATOM 20791 C CA . ILE A 1 77 ? -3.405 5.686 1.131 1.00 0.13 77 ILE A CA 13
ATOM 20792 C C . ILE A 1 77 ? -4.103 6.598 2.159 1.00 2.34 77 ILE A C 13
ATOM 20793 O O . ILE A 1 77 ? -3.558 6.879 3.233 1.00 2.04 77 ILE A O 13
ATOM 20809 N N . ASN A 1 78 ? -5.311 7.019 1.840 1.00 13.32 78 ASN A N 13
ATOM 20810 C CA . ASN A 1 78 ? -6.088 7.878 2.734 1.00 53.31 78 ASN A CA 13
ATOM 20811 C C . ASN A 1 78 ? -6.537 7.103 3.979 1.00 21.53 78 ASN A C 13
ATOM 20812 O O . ASN A 1 78 ? -6.671 7.664 5.064 1.00 22.33 78 ASN A O 13
ATOM 20823 N N . ASP A 1 79 ? -6.798 5.821 3.824 1.00 33.22 79 ASP A N 13
ATOM 20824 C CA . ASP A 1 79 ? -7.058 4.989 4.988 1.00 23.42 79 ASP A CA 13
ATOM 20825 C C . ASP A 1 79 ? -5.778 4.720 5.729 1.00 15.34 79 ASP A C 13
ATOM 20826 O O . ASP A 1 79 ? -5.754 4.738 6.922 1.00 70.25 79 ASP A O 13
ATOM 20835 N N . LEU A 1 80 ? -4.722 4.495 4.990 1.00 24.50 80 LEU A N 13
ATOM 20836 C CA . LEU A 1 80 ? -3.378 4.207 5.509 1.00 21.50 80 LEU A CA 13
ATOM 20837 C C . LEU A 1 80 ? -2.957 5.243 6.546 1.00 43.33 80 LEU A C 13
ATOM 20838 O O . LEU A 1 80 ? -2.606 4.894 7.687 1.00 53.32 80 LEU A O 13
ATOM 20854 N N . CYS A 1 81 ? -3.026 6.495 6.158 1.00 4.53 81 CYS A N 13
ATOM 20855 C CA . CYS A 1 81 ? -2.638 7.586 7.012 1.00 64.15 81 CYS A CA 13
ATOM 20856 C C . CYS A 1 81 ? -3.524 7.672 8.256 1.00 75.43 81 CYS A C 13
ATOM 20857 O O . CYS A 1 81 ? -3.054 8.007 9.340 1.00 43.30 81 CYS A O 13
ATOM 20865 N N . PHE A 1 82 ? -4.778 7.320 8.085 1.00 42.12 82 PHE A N 13
ATOM 20866 C CA . PHE A 1 82 ? -5.761 7.317 9.149 1.00 12.34 82 PHE A CA 13
ATOM 20867 C C . PHE A 1 82 ? -5.529 6.148 10.112 1.00 33.21 82 PHE A C 13
ATOM 20868 O O . PHE A 1 82 ? -5.379 6.335 11.323 1.00 23.20 82 PHE A O 13
ATOM 20885 N N . GLU A 1 83 ? -5.478 4.958 9.553 1.00 62.35 83 GLU A N 13
ATOM 20886 C CA . GLU A 1 83 ? -5.434 3.730 10.311 1.00 54.13 83 GLU A CA 13
ATOM 20887 C C . GLU A 1 83 ? -4.129 3.549 11.062 1.00 13.34 83 GLU A C 13
ATOM 20888 O O . GLU A 1 83 ? -4.124 3.049 12.182 1.00 23.04 83 GLU A O 13
ATOM 20900 N N . LEU A 1 84 ? -3.032 3.963 10.470 1.00 21.13 84 LEU A N 13
ATOM 20901 C CA . LEU A 1 84 ? -1.756 3.872 11.161 1.00 43.32 84 LEU A CA 13
ATOM 20902 C C . LEU A 1 84 ? -1.494 5.144 11.934 1.00 23.31 84 LEU A C 13
ATOM 20903 O O . LEU A 1 84 ? -0.583 5.203 12.758 1.00 42.54 84 LEU A O 13
ATOM 20919 N N . ASP A 1 85 ? -2.329 6.145 11.674 1.00 15.11 85 ASP A N 13
ATOM 20920 C CA . ASP A 1 85 ? -2.219 7.482 12.261 1.00 2.44 85 ASP A CA 13
ATOM 20921 C C . ASP A 1 85 ? -0.843 8.070 11.977 1.00 2.43 85 ASP A C 13
ATOM 20922 O O . ASP A 1 85 ? 0.024 8.149 12.845 1.00 4.23 85 ASP A O 13
ATOM 20931 N N . VAL A 1 86 ? -0.622 8.383 10.730 1.00 52.44 86 VAL A N 13
ATOM 20932 C CA . VAL A 1 86 ? 0.648 8.903 10.277 1.00 15.22 86 VAL A CA 13
ATOM 20933 C C . VAL A 1 86 ? 0.443 10.125 9.388 1.00 31.12 86 VAL A C 13
ATOM 20934 O O . VAL A 1 86 ? -0.383 10.102 8.461 1.00 2.02 86 VAL A O 13
ATOM 20947 N N . PRO A 1 87 ? 1.138 11.225 9.680 1.00 12.42 87 PRO A N 13
ATOM 20948 C CA . PRO A 1 87 ? 1.077 12.413 8.859 1.00 4.33 87 PRO A CA 13
ATOM 20949 C C . PRO A 1 87 ? 1.890 12.214 7.594 1.00 62.53 87 PRO A C 13
ATOM 20950 O O . PRO A 1 87 ? 3.120 12.116 7.636 1.00 63.11 87 PRO A O 13
ATOM 20961 N N . LEU A 1 88 ? 1.223 12.101 6.488 1.00 35.22 88 LEU A N 13
ATOM 20962 C CA . LEU A 1 88 ? 1.913 11.897 5.248 1.00 10.34 88 LEU A CA 13
ATOM 20963 C C . LEU A 1 88 ? 2.314 13.216 4.674 1.00 42.32 88 LEU A C 13
ATOM 20964 O O . LEU A 1 88 ? 3.338 13.313 3.986 1.00 55.10 88 LEU A O 13
ATOM 20980 N N . ASP A 1 89 ? 1.490 14.234 4.959 1.00 4.14 89 ASP A N 13
ATOM 20981 C CA . ASP A 1 89 ? 1.705 15.635 4.545 1.00 3.13 89 ASP A CA 13
ATOM 20982 C C . ASP A 1 89 ? 1.494 15.815 3.044 1.00 10.02 89 ASP A C 13
ATOM 20983 O O . ASP A 1 89 ? 0.755 16.674 2.609 1.00 63.33 89 ASP A O 13
ATOM 20992 N N . MET A 1 90 ? 2.114 14.977 2.284 1.00 3.24 90 MET A N 13
ATOM 20993 C CA . MET A 1 90 ? 1.963 14.945 0.865 1.00 61.02 90 MET A CA 13
ATOM 20994 C C . MET A 1 90 ? 1.342 13.597 0.470 1.00 23.22 90 MET A C 13
ATOM 20995 O O . MET A 1 90 ? 1.971 12.747 -0.129 1.00 43.52 90 MET A O 13
ATOM 21009 N N . GLU A 1 91 ? 0.091 13.443 0.851 1.00 63.44 91 GLU A N 13
ATOM 21010 C CA . GLU A 1 91 ? -0.677 12.196 0.727 1.00 24.22 91 GLU A CA 13
ATOM 21011 C C . GLU A 1 91 ? -1.015 11.870 -0.728 1.00 62.14 91 GLU A C 13
ATOM 21012 O O . GLU A 1 91 ? -0.830 10.757 -1.182 1.00 41.31 91 GLU A O 13
ATOM 21024 N N . ILE A 1 92 ? -1.472 12.850 -1.442 1.00 72.20 92 ILE A N 13
ATOM 21025 C CA . ILE A 1 92 ? -1.882 12.705 -2.832 1.00 31.31 92 ILE A CA 13
ATOM 21026 C C . ILE A 1 92 ? -0.681 12.328 -3.728 1.00 23.22 92 ILE A C 13
ATOM 21027 O O . ILE A 1 92 ? -0.835 11.535 -4.581 1.00 61.31 92 ILE A O 13
ATOM 21043 N N . PRO A 1 93 ? 0.507 12.916 -3.588 1.00 42.12 93 PRO A N 13
ATOM 21044 C CA . PRO A 1 93 ? 1.734 12.384 -4.250 1.00 34.41 93 PRO A CA 13
ATOM 21045 C C . PRO A 1 93 ? 1.919 10.857 -4.041 1.00 11.34 93 PRO A C 13
ATOM 21046 O O . PRO A 1 93 ? 2.416 10.179 -4.927 1.00 61.22 93 PRO A O 13
ATOM 21057 N N . LEU A 1 94 ? 1.500 10.333 -2.879 1.00 64.33 94 LEU A N 13
ATOM 21058 C CA . LEU A 1 94 ? 1.488 8.882 -2.656 1.00 21.35 94 LEU A CA 13
ATOM 21059 C C . LEU A 1 94 ? 0.431 8.255 -3.547 1.00 52.52 94 LEU A C 13
ATOM 21060 O O . LEU A 1 94 ? 0.665 7.250 -4.186 1.00 51.42 94 LEU A O 13
ATOM 21076 N N . VAL A 1 95 ? -0.731 8.885 -3.597 1.00 42.11 95 VAL A N 13
ATOM 21077 C CA . VAL A 1 95 ? -1.846 8.430 -4.393 1.00 10.12 95 VAL A CA 13
ATOM 21078 C C . VAL A 1 95 ? -1.492 8.468 -5.910 1.00 72.24 95 VAL A C 13
ATOM 21079 O O . VAL A 1 95 ? -1.903 7.639 -6.713 1.00 62.41 95 VAL A O 13
ATOM 21092 N N . SER A 1 96 ? -0.725 9.436 -6.221 1.00 12.22 96 SER A N 13
ATOM 21093 C CA . SER A 1 96 ? -0.228 9.778 -7.524 1.00 21.45 96 SER A CA 13
ATOM 21094 C C . SER A 1 96 ? 1.093 9.089 -7.872 1.00 53.25 96 SER A C 13
ATOM 21095 O O . SER A 1 96 ? 1.718 9.418 -8.884 1.00 23.24 96 SER A O 13
ATOM 21103 N N . ILE A 1 97 ? 1.526 8.171 -7.016 1.00 43.43 97 ILE A N 13
ATOM 21104 C CA . ILE A 1 97 ? 2.808 7.485 -7.163 1.00 35.44 97 ILE A CA 13
ATOM 21105 C C . ILE A 1 97 ? 2.877 6.680 -8.490 1.00 5.20 97 ILE A C 13
ATOM 21106 O O . ILE A 1 97 ? 3.959 6.463 -9.037 1.00 34.11 97 ILE A O 13
ATOM 21122 N N . TRP A 1 98 ? 1.693 6.299 -9.000 1.00 62.33 98 TRP A N 13
ATOM 21123 C CA . TRP A 1 98 ? 1.526 5.455 -10.145 1.00 75.13 98 TRP A CA 13
ATOM 21124 C C . TRP A 1 98 ? 2.305 4.160 -10.023 1.00 74.13 98 TRP A C 13
ATOM 21125 O O . TRP A 1 98 ? 3.453 4.053 -10.475 1.00 23.42 98 TRP A O 13
ATOM 21146 N N . GLY A 1 99 ? 1.695 3.198 -9.382 1.00 63.10 99 GLY A N 13
ATOM 21147 C CA . GLY A 1 99 ? 2.331 1.930 -9.184 1.00 13.04 99 GLY A CA 13
ATOM 21148 C C . GLY A 1 99 ? 2.125 1.022 -10.373 1.00 43.14 99 GLY A C 13
ATOM 21149 O O . GLY A 1 99 ? 1.579 1.453 -11.390 1.00 72.01 99 GLY A O 13
ATOM 21153 N N . PRO A 1 100 ? 2.551 -0.224 -10.289 1.00 54.14 100 PRO A N 13
ATOM 21154 C CA . PRO A 1 100 ? 2.380 -1.179 -11.373 1.00 13.34 100 PRO A CA 13
ATOM 21155 C C . PRO A 1 100 ? 0.962 -1.759 -11.402 1.00 34.03 100 PRO A C 13
ATOM 21156 O O . PRO A 1 100 ? 0.235 -1.718 -10.395 1.00 44.44 100 PRO A O 13
ATOM 21167 N N . ARG A 1 101 ? 0.568 -2.279 -12.538 1.00 71.52 101 ARG A N 13
ATOM 21168 C CA . ARG A 1 101 ? -0.704 -2.872 -12.695 1.00 21.21 101 ARG A CA 13
ATOM 21169 C C . ARG A 1 101 ? -0.539 -4.201 -13.428 1.00 11.25 101 ARG A C 13
ATOM 21170 O O . ARG A 1 101 ? -0.497 -4.226 -14.682 1.00 2.35 101 ARG A O 13
ATOM 21191 N N . GLY A 1 1 ? -7.727 17.777 1.229 1.00 23.51 1 GLY A N 14
ATOM 21192 C CA . GLY A 1 1 ? -8.435 19.048 1.272 1.00 2.25 1 GLY A CA 14
ATOM 21193 C C . GLY A 1 1 ? -8.670 19.578 -0.118 1.00 13.31 1 GLY A C 14
ATOM 21194 O O . GLY A 1 1 ? -8.095 19.045 -1.079 1.00 72.20 1 GLY A O 14
ATOM 21200 N N . PRO A 1 2 ? -9.516 20.613 -0.271 1.00 15.13 2 PRO A N 14
ATOM 21201 C CA . PRO A 1 2 ? -9.837 21.193 -1.576 1.00 11.05 2 PRO A CA 14
ATOM 21202 C C . PRO A 1 2 ? -8.673 21.998 -2.179 1.00 62.44 2 PRO A C 14
ATOM 21203 O O . PRO A 1 2 ? -8.269 23.044 -1.648 1.00 43.41 2 PRO A O 14
ATOM 21214 N N . LEU A 1 3 ? -8.125 21.487 -3.259 1.00 65.32 3 LEU A N 14
ATOM 21215 C CA . LEU A 1 3 ? -7.034 22.144 -3.967 1.00 15.31 3 LEU A CA 14
ATOM 21216 C C . LEU A 1 3 ? -7.477 22.508 -5.372 1.00 21.13 3 LEU A C 14
ATOM 21217 O O . LEU A 1 3 ? -6.739 23.153 -6.134 1.00 41.43 3 LEU A O 14
ATOM 21233 N N . GLY A 1 4 ? -8.673 22.098 -5.718 1.00 12.32 4 GLY A N 14
ATOM 21234 C CA . GLY A 1 4 ? -9.154 22.298 -7.048 1.00 75.01 4 GLY A CA 14
ATOM 21235 C C . GLY A 1 4 ? -8.875 21.065 -7.849 1.00 12.13 4 GLY A C 14
ATOM 21236 O O . GLY A 1 4 ? -7.841 20.978 -8.515 1.00 43.35 4 GLY A O 14
ATOM 21240 N N . SER A 1 5 ? -9.789 20.115 -7.749 1.00 41.12 5 SER A N 14
ATOM 21241 C CA . SER A 1 5 ? -9.722 18.776 -8.335 1.00 42.51 5 SER A CA 14
ATOM 21242 C C . SER A 1 5 ? -8.631 17.908 -7.730 1.00 43.32 5 SER A C 14
ATOM 21243 O O . SER A 1 5 ? -7.434 18.264 -7.723 1.00 62.24 5 SER A O 14
ATOM 21251 N N . MET A 1 6 ? -9.042 16.776 -7.221 1.00 13.12 6 MET A N 14
ATOM 21252 C CA . MET A 1 6 ? -8.148 15.838 -6.612 1.00 12.53 6 MET A CA 14
ATOM 21253 C C . MET A 1 6 ? -7.449 15.045 -7.679 1.00 63.22 6 MET A C 14
ATOM 21254 O O . MET A 1 6 ? -7.877 13.950 -8.101 1.00 72.23 6 MET A O 14
ATOM 21268 N N . ASP A 1 7 ? -6.453 15.687 -8.187 1.00 55.45 7 ASP A N 14
ATOM 21269 C CA . ASP A 1 7 ? -5.623 15.198 -9.269 1.00 24.13 7 ASP A CA 14
ATOM 21270 C C . ASP A 1 7 ? -4.325 16.000 -9.273 1.00 65.13 7 ASP A C 14
ATOM 21271 O O . ASP A 1 7 ? -3.608 16.058 -10.242 1.00 24.34 7 ASP A O 14
ATOM 21280 N N . ALA A 1 8 ? -3.984 16.530 -8.111 1.00 25.34 8 ALA A N 14
ATOM 21281 C CA . ALA A 1 8 ? -2.760 17.311 -7.934 1.00 32.12 8 ALA A CA 14
ATOM 21282 C C . ALA A 1 8 ? -1.598 16.346 -7.964 1.00 30.44 8 ALA A C 14
ATOM 21283 O O . ALA A 1 8 ? -0.494 16.641 -8.428 1.00 60.23 8 ALA A O 14
ATOM 21290 N N . GLU A 1 9 ? -1.901 15.180 -7.482 1.00 15.35 9 GLU A N 14
ATOM 21291 C CA . GLU A 1 9 ? -1.052 14.040 -7.447 1.00 20.01 9 GLU A CA 14
ATOM 21292 C C . GLU A 1 9 ? -0.532 13.664 -8.834 1.00 50.13 9 GLU A C 14
ATOM 21293 O O . GLU A 1 9 ? 0.639 13.310 -8.994 1.00 61.54 9 GLU A O 14
ATOM 21305 N N . SER A 1 10 ? -1.377 13.783 -9.814 1.00 14.45 10 SER A N 14
ATOM 21306 C CA . SER A 1 10 ? -1.064 13.434 -11.175 1.00 12.10 10 SER A CA 14
ATOM 21307 C C . SER A 1 10 ? -0.013 14.366 -11.753 1.00 5.41 10 SER A C 14
ATOM 21308 O O . SER A 1 10 ? 0.744 14.009 -12.639 1.00 63.03 10 SER A O 14
ATOM 21316 N N . ILE A 1 11 ? 0.024 15.547 -11.226 1.00 4.41 11 ILE A N 14
ATOM 21317 C CA . ILE A 1 11 ? 0.880 16.585 -11.709 1.00 24.42 11 ILE A CA 14
ATOM 21318 C C . ILE A 1 11 ? 2.284 16.443 -11.111 1.00 74.30 11 ILE A C 14
ATOM 21319 O O . ILE A 1 11 ? 3.278 16.845 -11.718 1.00 34.54 11 ILE A O 14
ATOM 21335 N N . ARG A 1 12 ? 2.368 15.810 -9.958 1.00 22.13 12 ARG A N 14
ATOM 21336 C CA . ARG A 1 12 ? 3.638 15.622 -9.303 1.00 55.22 12 ARG A CA 14
ATOM 21337 C C . ARG A 1 12 ? 4.339 14.377 -9.856 1.00 72.13 12 ARG A C 14
ATOM 21338 O O . ARG A 1 12 ? 5.357 14.485 -10.534 1.00 54.14 12 ARG A O 14
ATOM 21359 N N . LEU A 1 13 ? 3.720 13.218 -9.610 1.00 63.14 13 LEU A N 14
ATOM 21360 C CA . LEU A 1 13 ? 4.182 11.888 -10.013 1.00 63.23 13 LEU A CA 14
ATOM 21361 C C . LEU A 1 13 ? 5.638 11.511 -9.664 1.00 3.23 13 LEU A C 14
ATOM 21362 O O . LEU A 1 13 ? 6.451 12.349 -9.261 1.00 23.43 13 LEU A O 14
ATOM 21378 N N . ASN A 1 14 ? 5.907 10.208 -9.788 1.00 3.24 14 ASN A N 14
ATOM 21379 C CA . ASN A 1 14 ? 7.223 9.570 -9.572 1.00 1.34 14 ASN A CA 14
ATOM 21380 C C . ASN A 1 14 ? 7.857 9.937 -8.235 1.00 45.24 14 ASN A C 14
ATOM 21381 O O . ASN A 1 14 ? 8.601 10.911 -8.118 1.00 44.23 14 ASN A O 14
ATOM 21392 N N . ASN A 1 15 ? 7.529 9.187 -7.227 1.00 13.13 15 ASN A N 14
ATOM 21393 C CA . ASN A 1 15 ? 8.044 9.442 -5.900 1.00 3.23 15 ASN A CA 14
ATOM 21394 C C . ASN A 1 15 ? 8.720 8.207 -5.334 1.00 44.13 15 ASN A C 14
ATOM 21395 O O . ASN A 1 15 ? 8.080 7.371 -4.698 1.00 34.02 15 ASN A O 14
ATOM 21406 N N . GLU A 1 16 ? 10.011 8.080 -5.586 1.00 33.12 16 GLU A N 14
ATOM 21407 C CA . GLU A 1 16 ? 10.779 6.915 -5.144 1.00 1.41 16 GLU A CA 14
ATOM 21408 C C . GLU A 1 16 ? 10.996 6.925 -3.641 1.00 42.43 16 GLU A C 14
ATOM 21409 O O . GLU A 1 16 ? 10.919 5.885 -2.985 1.00 64.33 16 GLU A O 14
ATOM 21421 N N . ASN A 1 17 ? 11.252 8.109 -3.092 1.00 13.13 17 ASN A N 14
ATOM 21422 C CA . ASN A 1 17 ? 11.469 8.254 -1.644 1.00 15.53 17 ASN A CA 14
ATOM 21423 C C . ASN A 1 17 ? 10.221 7.863 -0.890 1.00 31.32 17 ASN A C 14
ATOM 21424 O O . ASN A 1 17 ? 10.284 7.268 0.179 1.00 65.42 17 ASN A O 14
ATOM 21435 N N . LEU A 1 18 ? 9.086 8.152 -1.496 1.00 22.10 18 LEU A N 14
ATOM 21436 C CA . LEU A 1 18 ? 7.798 7.797 -0.937 1.00 22.23 18 LEU A CA 14
ATOM 21437 C C . LEU A 1 18 ? 7.611 6.292 -0.921 1.00 51.51 18 LEU A C 14
ATOM 21438 O O . LEU A 1 18 ? 7.072 5.745 0.032 1.00 72.34 18 LEU A O 14
ATOM 21454 N N . TRP A 1 19 ? 8.087 5.630 -1.963 1.00 72.14 19 TRP A N 14
ATOM 21455 C CA . TRP A 1 19 ? 7.984 4.188 -2.061 1.00 32.24 19 TRP A CA 14
ATOM 21456 C C . TRP A 1 19 ? 8.824 3.528 -0.991 1.00 12.14 19 TRP A C 14
ATOM 21457 O O . TRP A 1 19 ? 8.351 2.643 -0.280 1.00 62.12 19 TRP A O 14
ATOM 21478 N N . ALA A 1 20 ? 10.051 3.995 -0.848 1.00 4.43 20 ALA A N 14
ATOM 21479 C CA . ALA A 1 20 ? 10.955 3.448 0.139 1.00 34.45 20 ALA A CA 14
ATOM 21480 C C . ALA A 1 20 ? 10.446 3.702 1.549 1.00 64.24 20 ALA A C 14
ATOM 21481 O O . ALA A 1 20 ? 10.677 2.899 2.452 1.00 14.01 20 ALA A O 14
ATOM 21488 N N . TRP A 1 21 ? 9.766 4.819 1.751 1.00 12.02 21 TRP A N 14
ATOM 21489 C CA . TRP A 1 21 ? 9.156 5.087 3.036 1.00 62.23 21 TRP A CA 14
ATOM 21490 C C . TRP A 1 21 ? 8.020 4.102 3.270 1.00 22.25 21 TRP A C 14
ATOM 21491 O O . TRP A 1 21 ? 7.976 3.434 4.300 1.00 25.23 21 TRP A O 14
ATOM 21512 N N . LEU A 1 22 ? 7.146 3.991 2.274 1.00 63.45 22 LEU A N 14
ATOM 21513 C CA . LEU A 1 22 ? 5.967 3.134 2.323 1.00 20.00 22 LEU A CA 14
ATOM 21514 C C . LEU A 1 22 ? 6.378 1.693 2.623 1.00 0.04 22 LEU A C 14
ATOM 21515 O O . LEU A 1 22 ? 5.893 1.096 3.581 1.00 62.00 22 LEU A O 14
ATOM 21531 N N . VAL A 1 23 ? 7.308 1.174 1.838 1.00 51.33 23 VAL A N 14
ATOM 21532 C CA . VAL A 1 23 ? 7.800 -0.191 1.988 1.00 2.22 23 VAL A CA 14
ATOM 21533 C C . VAL A 1 23 ? 8.364 -0.432 3.378 1.00 75.44 23 VAL A C 14
ATOM 21534 O O . VAL A 1 23 ? 7.998 -1.381 4.040 1.00 41.11 23 VAL A O 14
ATOM 21547 N N . ARG A 1 24 ? 9.200 0.457 3.821 1.00 21.51 24 ARG A N 14
ATOM 21548 C CA . ARG A 1 24 ? 9.886 0.297 5.083 1.00 22.01 24 ARG A CA 14
ATOM 21549 C C . ARG A 1 24 ? 8.934 0.496 6.269 1.00 53.43 24 ARG A C 14
ATOM 21550 O O . ARG A 1 24 ? 9.089 -0.125 7.300 1.00 65.10 24 ARG A O 14
ATOM 21571 N N . LEU A 1 25 ? 7.952 1.333 6.112 1.00 30.43 25 LEU A N 14
ATOM 21572 C CA . LEU A 1 25 ? 6.980 1.561 7.174 1.00 3.32 25 LEU A CA 14
ATOM 21573 C C . LEU A 1 25 ? 6.070 0.320 7.260 1.00 44.11 25 LEU A C 14
ATOM 21574 O O . LEU A 1 25 ? 5.799 -0.202 8.334 1.00 33.33 25 LEU A O 14
ATOM 21590 N N . LEU A 1 26 ? 5.656 -0.159 6.121 1.00 60.33 26 LEU A N 14
ATOM 21591 C CA . LEU A 1 26 ? 4.798 -1.311 6.020 1.00 53.45 26 LEU A CA 14
ATOM 21592 C C . LEU A 1 26 ? 5.498 -2.596 6.313 1.00 63.04 26 LEU A C 14
ATOM 21593 O O . LEU A 1 26 ? 4.866 -3.567 6.678 1.00 74.11 26 LEU A O 14
ATOM 21609 N N . SER A 1 27 ? 6.816 -2.613 6.133 1.00 72.41 27 SER A N 14
ATOM 21610 C CA . SER A 1 27 ? 7.637 -3.767 6.464 1.00 44.02 27 SER A CA 14
ATOM 21611 C C . SER A 1 27 ? 7.488 -4.102 7.966 1.00 43.31 27 SER A C 14
ATOM 21612 O O . SER A 1 27 ? 7.704 -5.240 8.399 1.00 14.23 27 SER A O 14
ATOM 21620 N N . LYS A 1 28 ? 7.070 -3.096 8.741 1.00 72.24 28 LYS A N 14
ATOM 21621 C CA . LYS A 1 28 ? 6.913 -3.228 10.160 1.00 23.21 28 LYS A CA 14
ATOM 21622 C C . LYS A 1 28 ? 5.493 -3.632 10.475 1.00 20.43 28 LYS A C 14
ATOM 21623 O O . LYS A 1 28 ? 5.181 -4.088 11.568 1.00 11.15 28 LYS A O 14
ATOM 21642 N N . ASN A 1 29 ? 4.637 -3.475 9.482 1.00 2.25 29 ASN A N 14
ATOM 21643 C CA . ASN A 1 29 ? 3.205 -3.615 9.631 1.00 13.22 29 ASN A CA 14
ATOM 21644 C C . ASN A 1 29 ? 2.597 -4.460 8.513 1.00 61.13 29 ASN A C 14
ATOM 21645 O O . ASN A 1 29 ? 1.580 -4.053 7.927 1.00 61.23 29 ASN A O 14
ATOM 21656 N N . PRO A 1 30 ? 3.116 -5.689 8.218 1.00 33.52 30 PRO A N 14
ATOM 21657 C CA . PRO A 1 30 ? 2.576 -6.479 7.111 1.00 2.11 30 PRO A CA 14
ATOM 21658 C C . PRO A 1 30 ? 1.195 -6.970 7.486 1.00 23.34 30 PRO A C 14
ATOM 21659 O O . PRO A 1 30 ? 0.341 -7.219 6.643 1.00 41.34 30 PRO A O 14
ATOM 21670 N N . GLU A 1 31 ? 0.989 -7.005 8.784 1.00 64.24 31 GLU A N 14
ATOM 21671 C CA . GLU A 1 31 ? -0.216 -7.420 9.419 1.00 61.33 31 GLU A CA 14
ATOM 21672 C C . GLU A 1 31 ? -1.333 -6.439 9.110 1.00 61.42 31 GLU A C 14
ATOM 21673 O O . GLU A 1 31 ? -2.472 -6.851 8.855 1.00 22.25 31 GLU A O 14
ATOM 21685 N N . TRP A 1 32 ? -1.008 -5.133 9.099 1.00 5.23 32 TRP A N 14
ATOM 21686 C CA . TRP A 1 32 ? -2.016 -4.149 8.775 1.00 21.22 32 TRP A CA 14
ATOM 21687 C C . TRP A 1 32 ? -2.292 -4.183 7.281 1.00 40.31 32 TRP A C 14
ATOM 21688 O O . TRP A 1 32 ? -3.445 -4.198 6.837 1.00 21.32 32 TRP A O 14
ATOM 21709 N N . LEU A 1 33 ? -1.213 -4.224 6.524 1.00 44.12 33 LEU A N 14
ATOM 21710 C CA . LEU A 1 33 ? -1.261 -4.140 5.084 1.00 51.42 33 LEU A CA 14
ATOM 21711 C C . LEU A 1 33 ? -2.101 -5.267 4.501 1.00 11.33 33 LEU A C 14
ATOM 21712 O O . LEU A 1 33 ? -3.018 -5.015 3.715 1.00 3.24 33 LEU A O 14
ATOM 21728 N N . SER A 1 34 ? -1.829 -6.479 4.926 1.00 23.54 34 SER A N 14
ATOM 21729 C CA . SER A 1 34 ? -2.556 -7.639 4.448 1.00 32.31 34 SER A CA 14
ATOM 21730 C C . SER A 1 34 ? -4.071 -7.531 4.732 1.00 1.30 34 SER A C 14
ATOM 21731 O O . SER A 1 34 ? -4.880 -7.777 3.852 1.00 63.20 34 SER A O 14
ATOM 21739 N N . ALA A 1 35 ? -4.422 -7.123 5.945 1.00 62.00 35 ALA A N 14
ATOM 21740 C CA . ALA A 1 35 ? -5.810 -6.889 6.366 1.00 51.42 35 ALA A CA 14
ATOM 21741 C C . ALA A 1 35 ? -6.520 -5.909 5.430 1.00 31.32 35 ALA A C 14
ATOM 21742 O O . ALA A 1 35 ? -7.683 -6.106 5.066 1.00 33.35 35 ALA A O 14
ATOM 21749 N N . LYS A 1 36 ? -5.820 -4.870 5.022 1.00 65.12 36 LYS A N 14
ATOM 21750 C CA . LYS A 1 36 ? -6.392 -3.894 4.111 1.00 54.04 36 LYS A CA 14
ATOM 21751 C C . LYS A 1 36 ? -6.514 -4.470 2.721 1.00 63.33 36 LYS A C 14
ATOM 21752 O O . LYS A 1 36 ? -7.520 -4.253 2.040 1.00 15.11 36 LYS A O 14
ATOM 21771 N N . LEU A 1 37 ? -5.546 -5.291 2.347 1.00 41.24 37 LEU A N 14
ATOM 21772 C CA . LEU A 1 37 ? -5.557 -5.973 1.060 1.00 63.23 37 LEU A CA 14
ATOM 21773 C C . LEU A 1 37 ? -6.782 -6.841 0.923 1.00 35.03 37 LEU A C 14
ATOM 21774 O O . LEU A 1 37 ? -7.282 -7.034 -0.163 1.00 3.31 37 LEU A O 14
ATOM 21790 N N . ARG A 1 38 ? -7.251 -7.357 2.037 1.00 1.51 38 ARG A N 14
ATOM 21791 C CA . ARG A 1 38 ? -8.375 -8.263 2.052 1.00 72.33 38 ARG A CA 14
ATOM 21792 C C . ARG A 1 38 ? -9.636 -7.621 1.511 1.00 32.43 38 ARG A C 14
ATOM 21793 O O . ARG A 1 38 ? -10.440 -8.274 0.854 1.00 12.13 38 ARG A O 14
ATOM 21814 N N . SER A 1 39 ? -9.795 -6.346 1.770 1.00 33.12 39 SER A N 14
ATOM 21815 C CA . SER A 1 39 ? -10.956 -5.644 1.317 1.00 64.13 39 SER A CA 14
ATOM 21816 C C . SER A 1 39 ? -10.736 -5.102 -0.092 1.00 51.41 39 SER A C 14
ATOM 21817 O O . SER A 1 39 ? -11.643 -5.143 -0.933 1.00 64.01 39 SER A O 14
ATOM 21825 N N . PHE A 1 40 ? -9.536 -4.618 -0.368 1.00 52.35 40 PHE A N 14
ATOM 21826 C CA . PHE A 1 40 ? -9.256 -4.055 -1.680 1.00 24.04 40 PHE A CA 14
ATOM 21827 C C . PHE A 1 40 ? -9.119 -5.109 -2.762 1.00 51.21 40 PHE A C 14
ATOM 21828 O O . PHE A 1 40 ? -9.740 -4.993 -3.802 1.00 0.12 40 PHE A O 14
ATOM 21845 N N . LEU A 1 41 ? -8.346 -6.150 -2.510 1.00 73.25 41 LEU A N 14
ATOM 21846 C CA . LEU A 1 41 ? -8.104 -7.166 -3.490 1.00 5.23 41 LEU A CA 14
ATOM 21847 C C . LEU A 1 41 ? -8.930 -8.400 -3.205 1.00 43.43 41 LEU A C 14
ATOM 21848 O O . LEU A 1 41 ? -8.684 -9.113 -2.226 1.00 5.33 41 LEU A O 14
ATOM 21864 N N . PRO A 1 42 ? -9.896 -8.706 -4.064 1.00 22.12 42 PRO A N 14
ATOM 21865 C CA . PRO A 1 42 ? -10.747 -9.899 -3.907 1.00 53.25 42 PRO A CA 14
ATOM 21866 C C . PRO A 1 42 ? -10.042 -11.163 -4.428 1.00 61.33 42 PRO A C 14
ATOM 21867 O O . PRO A 1 42 ? -10.607 -12.256 -4.464 1.00 20.42 42 PRO A O 14
ATOM 21878 N N . THR A 1 43 ? -8.816 -10.980 -4.851 1.00 72.41 43 THR A N 14
ATOM 21879 C CA . THR A 1 43 ? -8.007 -12.024 -5.428 1.00 71.13 43 THR A CA 14
ATOM 21880 C C . THR A 1 43 ? -6.848 -12.391 -4.513 1.00 54.43 43 THR A C 14
ATOM 21881 O O . THR A 1 43 ? -6.055 -13.285 -4.809 1.00 10.43 43 THR A O 14
ATOM 21892 N N . MET A 1 44 ? -6.767 -11.690 -3.420 1.00 74.21 44 MET A N 14
ATOM 21893 C CA . MET A 1 44 ? -5.709 -11.788 -2.489 1.00 74.32 44 MET A CA 14
ATOM 21894 C C . MET A 1 44 ? -5.593 -13.112 -1.775 1.00 33.23 44 MET A C 14
ATOM 21895 O O . MET A 1 44 ? -6.454 -13.501 -0.981 1.00 63.04 44 MET A O 14
ATOM 21909 N N . ASP A 1 45 ? -4.556 -13.819 -2.120 1.00 10.32 45 ASP A N 14
ATOM 21910 C CA . ASP A 1 45 ? -4.110 -14.937 -1.351 1.00 3.45 45 ASP A CA 14
ATOM 21911 C C . ASP A 1 45 ? -2.822 -14.485 -0.703 1.00 23.24 45 ASP A C 14
ATOM 21912 O O . ASP A 1 45 ? -1.735 -14.658 -1.207 1.00 45.34 45 ASP A O 14
ATOM 21921 N N . LEU A 1 46 ? -2.977 -13.804 0.380 1.00 25.21 46 LEU A N 14
ATOM 21922 C CA . LEU A 1 46 ? -1.874 -13.158 1.072 1.00 73.20 46 LEU A CA 14
ATOM 21923 C C . LEU A 1 46 ? -1.117 -14.142 1.957 1.00 61.42 46 LEU A C 14
ATOM 21924 O O . LEU A 1 46 ? -0.190 -13.776 2.690 1.00 13.53 46 LEU A O 14
ATOM 21940 N N . ASP A 1 47 ? -1.514 -15.392 1.864 1.00 63.45 47 ASP A N 14
ATOM 21941 C CA . ASP A 1 47 ? -0.917 -16.476 2.619 1.00 2.22 47 ASP A CA 14
ATOM 21942 C C . ASP A 1 47 ? 0.382 -16.954 1.977 1.00 21.30 47 ASP A C 14
ATOM 21943 O O . ASP A 1 47 ? 1.149 -17.725 2.567 1.00 44.21 47 ASP A O 14
ATOM 21952 N N . CYS A 1 48 ? 0.650 -16.476 0.796 1.00 41.51 48 CYS A N 14
ATOM 21953 C CA . CYS A 1 48 ? 1.862 -16.848 0.106 1.00 14.04 48 CYS A CA 14
ATOM 21954 C C . CYS A 1 48 ? 3.011 -15.918 0.439 1.00 51.02 48 CYS A C 14
ATOM 21955 O O . CYS A 1 48 ? 3.341 -14.993 -0.309 1.00 71.22 48 CYS A O 14
ATOM 21963 N N . SER A 1 49 ? 3.571 -16.120 1.587 1.00 13.30 49 SER A N 14
ATOM 21964 C CA . SER A 1 49 ? 4.684 -15.350 2.016 1.00 31.31 49 SER A CA 14
ATOM 21965 C C . SER A 1 49 ? 5.971 -16.094 1.674 1.00 44.32 49 SER A C 14
ATOM 21966 O O . SER A 1 49 ? 6.508 -16.867 2.478 1.00 11.05 49 SER A O 14
ATOM 21974 N N . TYR A 1 50 ? 6.396 -15.930 0.431 1.00 55.04 50 TYR A N 14
ATOM 21975 C CA . TYR A 1 50 ? 7.633 -16.541 -0.068 1.00 21.51 50 TYR A CA 14
ATOM 21976 C C . TYR A 1 50 ? 8.854 -15.830 0.444 1.00 50.22 50 TYR A C 14
ATOM 21977 O O . TYR A 1 50 ? 9.967 -16.374 0.515 1.00 11.14 50 TYR A O 14
ATOM 21995 N N . GLU A 1 51 ? 8.625 -14.647 0.788 1.00 62.01 51 GLU A N 14
ATOM 21996 C CA . GLU A 1 51 ? 9.535 -13.767 1.321 1.00 53.31 51 GLU A CA 14
ATOM 21997 C C . GLU A 1 51 ? 8.810 -13.065 2.459 1.00 41.54 51 GLU A C 14
ATOM 21998 O O . GLU A 1 51 ? 7.564 -13.133 2.511 1.00 12.11 51 GLU A O 14
ATOM 22010 N N . PRO A 1 52 ? 9.534 -12.431 3.394 1.00 21.42 52 PRO A N 14
ATOM 22011 C CA . PRO A 1 52 ? 8.927 -11.635 4.475 1.00 12.15 52 PRO A CA 14
ATOM 22012 C C . PRO A 1 52 ? 8.292 -10.349 3.920 1.00 13.23 52 PRO A C 14
ATOM 22013 O O . PRO A 1 52 ? 7.756 -10.317 2.808 1.00 61.12 52 PRO A O 14
ATOM 22024 N N . SER A 1 53 ? 8.388 -9.294 4.662 1.00 11.22 53 SER A N 14
ATOM 22025 C CA . SER A 1 53 ? 7.822 -8.002 4.289 1.00 14.14 53 SER A CA 14
ATOM 22026 C C . SER A 1 53 ? 8.758 -7.260 3.289 1.00 4.31 53 SER A C 14
ATOM 22027 O O . SER A 1 53 ? 8.931 -6.037 3.333 1.00 43.12 53 SER A O 14
ATOM 22035 N N . ASN A 1 54 ? 9.331 -8.046 2.401 1.00 73.24 54 ASN A N 14
ATOM 22036 C CA . ASN A 1 54 ? 10.270 -7.642 1.382 1.00 42.41 54 ASN A CA 14
ATOM 22037 C C . ASN A 1 54 ? 9.669 -6.652 0.380 1.00 75.13 54 ASN A C 14
ATOM 22038 O O . ASN A 1 54 ? 8.468 -6.693 0.114 1.00 3.01 54 ASN A O 14
ATOM 22049 N N . PRO A 1 55 ? 10.517 -5.775 -0.216 1.00 30.41 55 PRO A N 14
ATOM 22050 C CA . PRO A 1 55 ? 10.083 -4.692 -1.123 1.00 21.52 55 PRO A CA 14
ATOM 22051 C C . PRO A 1 55 ? 9.225 -5.163 -2.291 1.00 35.24 55 PRO A C 14
ATOM 22052 O O . PRO A 1 55 ? 8.198 -4.560 -2.596 1.00 32.23 55 PRO A O 14
ATOM 22063 N N . GLU A 1 56 ? 9.615 -6.258 -2.913 1.00 42.42 56 GLU A N 14
ATOM 22064 C CA . GLU A 1 56 ? 8.901 -6.764 -4.064 1.00 53.24 56 GLU A CA 14
ATOM 22065 C C . GLU A 1 56 ? 7.603 -7.392 -3.640 1.00 5.30 56 GLU A C 14
ATOM 22066 O O . GLU A 1 56 ? 6.614 -7.322 -4.355 1.00 1.41 56 GLU A O 14
ATOM 22078 N N . VAL A 1 57 ? 7.609 -7.956 -2.449 1.00 14.31 57 VAL A N 14
ATOM 22079 C CA . VAL A 1 57 ? 6.424 -8.550 -1.861 1.00 41.35 57 VAL A CA 14
ATOM 22080 C C . VAL A 1 57 ? 5.402 -7.461 -1.649 1.00 33.31 57 VAL A C 14
ATOM 22081 O O . VAL A 1 57 ? 4.271 -7.551 -2.125 1.00 70.34 57 VAL A O 14
ATOM 22094 N N . ILE A 1 58 ? 5.846 -6.409 -0.987 1.00 55.11 58 ILE A N 14
ATOM 22095 C CA . ILE A 1 58 ? 5.041 -5.231 -0.742 1.00 63.02 58 ILE A CA 14
ATOM 22096 C C . ILE A 1 58 ? 4.551 -4.663 -2.085 1.00 52.12 58 ILE A C 14
ATOM 22097 O O . ILE A 1 58 ? 3.386 -4.314 -2.246 1.00 60.11 58 ILE A O 14
ATOM 22113 N N . HIS A 1 59 ? 5.443 -4.655 -3.067 1.00 42.13 59 HIS A N 14
ATOM 22114 C CA . HIS A 1 59 ? 5.138 -4.136 -4.392 1.00 64.45 59 HIS A CA 14
ATOM 22115 C C . HIS A 1 59 ? 3.970 -4.871 -5.041 1.00 74.22 59 HIS A C 14
ATOM 22116 O O . HIS A 1 59 ? 3.170 -4.240 -5.694 1.00 2.23 59 HIS A O 14
ATOM 22131 N N . ARG A 1 60 ? 3.852 -6.186 -4.825 1.00 54.12 60 ARG A N 14
ATOM 22132 C CA . ARG A 1 60 ? 2.758 -6.963 -5.457 1.00 14.40 60 ARG A CA 14
ATOM 22133 C C . ARG A 1 60 ? 1.435 -6.450 -4.908 1.00 51.41 60 ARG A C 14
ATOM 22134 O O . ARG A 1 60 ? 0.476 -6.184 -5.640 1.00 31.20 60 ARG A O 14
ATOM 22155 N N . GLN A 1 61 ? 1.449 -6.272 -3.614 1.00 34.34 61 GLN A N 14
ATOM 22156 C CA . GLN A 1 61 ? 0.295 -5.953 -2.817 1.00 34.51 61 GLN A CA 14
ATOM 22157 C C . GLN A 1 61 ? -0.214 -4.580 -3.139 1.00 51.40 61 GLN A C 14
ATOM 22158 O O . GLN A 1 61 ? -1.406 -4.370 -3.395 1.00 54.44 61 GLN A O 14
ATOM 22172 N N . LEU A 1 62 ? 0.699 -3.671 -3.178 1.00 1.42 62 LEU A N 14
ATOM 22173 C CA . LEU A 1 62 ? 0.394 -2.284 -3.424 1.00 20.24 62 LEU A CA 14
ATOM 22174 C C . LEU A 1 62 ? 0.045 -2.039 -4.898 1.00 0.30 62 LEU A C 14
ATOM 22175 O O . LEU A 1 62 ? -0.804 -1.209 -5.210 1.00 3.43 62 LEU A O 14
ATOM 22191 N N . ASN A 1 63 ? 0.654 -2.809 -5.797 1.00 52.11 63 ASN A N 14
ATOM 22192 C CA . ASN A 1 63 ? 0.417 -2.693 -7.218 1.00 22.31 63 ASN A CA 14
ATOM 22193 C C . ASN A 1 63 ? -1.038 -3.026 -7.529 1.00 54.14 63 ASN A C 14
ATOM 22194 O O . ASN A 1 63 ? -1.722 -2.330 -8.299 1.00 35.32 63 ASN A O 14
ATOM 22205 N N . ARG A 1 64 ? -1.492 -4.098 -6.908 1.00 63.43 64 ARG A N 14
ATOM 22206 C CA . ARG A 1 64 ? -2.852 -4.596 -7.022 1.00 41.31 64 ARG A CA 14
ATOM 22207 C C . ARG A 1 64 ? -3.902 -3.561 -6.615 1.00 41.53 64 ARG A C 14
ATOM 22208 O O . ARG A 1 64 ? -5.024 -3.568 -7.133 1.00 22.41 64 ARG A O 14
ATOM 22229 N N . LEU A 1 65 ? -3.543 -2.681 -5.704 1.00 20.34 65 LEU A N 14
ATOM 22230 C CA . LEU A 1 65 ? -4.452 -1.646 -5.227 1.00 14.41 65 LEU A CA 14
ATOM 22231 C C . LEU A 1 65 ? -4.754 -0.652 -6.314 1.00 51.11 65 LEU A C 14
ATOM 22232 O O . LEU A 1 65 ? -5.895 -0.218 -6.468 1.00 0.31 65 LEU A O 14
ATOM 22248 N N . PHE A 1 66 ? -3.748 -0.315 -7.098 1.00 44.35 66 PHE A N 14
ATOM 22249 C CA . PHE A 1 66 ? -3.949 0.609 -8.193 1.00 71.43 66 PHE A CA 14
ATOM 22250 C C . PHE A 1 66 ? -4.767 -0.089 -9.273 1.00 30.13 66 PHE A C 14
ATOM 22251 O O . PHE A 1 66 ? -5.548 0.540 -9.982 1.00 74.43 66 PHE A O 14
ATOM 22268 N N . ALA A 1 67 ? -4.610 -1.408 -9.355 1.00 34.52 67 ALA A N 14
ATOM 22269 C CA . ALA A 1 67 ? -5.374 -2.221 -10.286 1.00 43.43 67 ALA A CA 14
ATOM 22270 C C . ALA A 1 67 ? -6.854 -2.248 -9.887 1.00 12.22 67 ALA A C 14
ATOM 22271 O O . ALA A 1 67 ? -7.720 -2.576 -10.700 1.00 70.54 67 ALA A O 14
ATOM 22278 N N . GLN A 1 68 ? -7.144 -1.925 -8.626 1.00 35.12 68 GLN A N 14
ATOM 22279 C CA . GLN A 1 68 ? -8.484 -1.790 -8.184 1.00 11.11 68 GLN A CA 14
ATOM 22280 C C . GLN A 1 68 ? -8.997 -0.431 -8.612 1.00 24.25 68 GLN A C 14
ATOM 22281 O O . GLN A 1 68 ? -10.070 -0.307 -9.198 1.00 63.14 68 GLN A O 14
ATOM 22295 N N . GLY A 1 69 ? -8.206 0.576 -8.325 1.00 53.43 69 GLY A N 14
ATOM 22296 C CA . GLY A 1 69 ? -8.583 1.927 -8.569 1.00 0.53 69 GLY A CA 14
ATOM 22297 C C . GLY A 1 69 ? -7.451 2.854 -8.352 1.00 25.12 69 GLY A C 14
ATOM 22298 O O . GLY A 1 69 ? -6.665 2.670 -7.418 1.00 71.02 69 GLY A O 14
ATOM 22302 N N . MET A 1 70 ? -7.357 3.854 -9.190 1.00 64.33 70 MET A N 14
ATOM 22303 C CA . MET A 1 70 ? -6.417 4.937 -8.988 1.00 35.42 70 MET A CA 14
ATOM 22304 C C . MET A 1 70 ? -6.899 5.692 -7.757 1.00 71.10 70 MET A C 14
ATOM 22305 O O . MET A 1 70 ? -6.126 6.228 -6.973 1.00 5.42 70 MET A O 14
ATOM 22319 N N . ALA A 1 71 ? -8.202 5.640 -7.581 1.00 34.22 71 ALA A N 14
ATOM 22320 C CA . ALA A 1 71 ? -8.883 6.231 -6.460 1.00 53.22 71 ALA A CA 14
ATOM 22321 C C . ALA A 1 71 ? -8.773 5.301 -5.269 1.00 4.20 71 ALA A C 14
ATOM 22322 O O . ALA A 1 71 ? -8.712 5.751 -4.129 1.00 52.44 71 ALA A O 14
ATOM 22329 N N . THR A 1 72 ? -8.754 3.996 -5.541 1.00 14.01 72 THR A N 14
ATOM 22330 C CA . THR A 1 72 ? -8.567 2.995 -4.513 1.00 4.43 72 THR A CA 14
ATOM 22331 C C . THR A 1 72 ? -7.216 3.214 -3.837 1.00 11.51 72 THR A C 14
ATOM 22332 O O . THR A 1 72 ? -7.113 3.116 -2.626 1.00 41.04 72 THR A O 14
ATOM 22343 N N . TRP A 1 73 ? -6.214 3.579 -4.635 1.00 52.54 73 TRP A N 14
ATOM 22344 C CA . TRP A 1 73 ? -4.898 3.906 -4.118 1.00 64.00 73 TRP A CA 14
ATOM 22345 C C . TRP A 1 73 ? -4.997 5.118 -3.172 1.00 32.11 73 TRP A C 14
ATOM 22346 O O . TRP A 1 73 ? -4.594 5.039 -2.023 1.00 53.14 73 TRP A O 14
ATOM 22367 N N . LYS A 1 74 ? -5.580 6.215 -3.668 1.00 71.05 74 LYS A N 14
ATOM 22368 C CA . LYS A 1 74 ? -5.776 7.443 -2.887 1.00 44.21 74 LYS A CA 14
ATOM 22369 C C . LYS A 1 74 ? -6.515 7.173 -1.571 1.00 43.13 74 LYS A C 14
ATOM 22370 O O . LYS A 1 74 ? -6.104 7.650 -0.509 1.00 60.13 74 LYS A O 14
ATOM 22389 N N . SER A 1 75 ? -7.575 6.388 -1.643 1.00 73.34 75 SER A N 14
ATOM 22390 C CA . SER A 1 75 ? -8.350 6.038 -0.521 1.00 41.10 75 SER A CA 14
ATOM 22391 C C . SER A 1 75 ? -7.542 5.190 0.464 1.00 1.24 75 SER A C 14
ATOM 22392 O O . SER A 1 75 ? -7.543 5.457 1.674 1.00 61.23 75 SER A O 14
ATOM 22400 N N . PHE A 1 76 ? -6.835 4.204 -0.075 1.00 23.40 76 PHE A N 14
ATOM 22401 C CA . PHE A 1 76 ? -5.999 3.311 0.694 1.00 24.43 76 PHE A CA 14
ATOM 22402 C C . PHE A 1 76 ? -4.963 4.085 1.470 1.00 21.31 76 PHE A C 14
ATOM 22403 O O . PHE A 1 76 ? -4.742 3.820 2.639 1.00 12.34 76 PHE A O 14
ATOM 22420 N N . ILE A 1 77 ? -4.333 5.029 0.810 1.00 53.25 77 ILE A N 14
ATOM 22421 C CA . ILE A 1 77 ? -3.300 5.826 1.426 1.00 70.22 77 ILE A CA 14
ATOM 22422 C C . ILE A 1 77 ? -3.859 6.666 2.590 1.00 63.50 77 ILE A C 14
ATOM 22423 O O . ILE A 1 77 ? -3.172 6.886 3.599 1.00 35.33 77 ILE A O 14
ATOM 22439 N N . ASN A 1 78 ? -5.104 7.101 2.477 1.00 12.42 78 ASN A N 14
ATOM 22440 C CA . ASN A 1 78 ? -5.725 7.808 3.592 1.00 73.51 78 ASN A CA 14
ATOM 22441 C C . ASN A 1 78 ? -5.894 6.854 4.762 1.00 41.45 78 ASN A C 14
ATOM 22442 O O . ASN A 1 78 ? -5.591 7.208 5.890 1.00 13.02 78 ASN A O 14
ATOM 22453 N N . ASP A 1 79 ? -6.328 5.626 4.483 1.00 24.31 79 ASP A N 14
ATOM 22454 C CA . ASP A 1 79 ? -6.441 4.605 5.530 1.00 4.23 79 ASP A CA 14
ATOM 22455 C C . ASP A 1 79 ? -5.077 4.273 6.093 1.00 11.04 79 ASP A C 14
ATOM 22456 O O . ASP A 1 79 ? -4.929 4.069 7.280 1.00 64.42 79 ASP A O 14
ATOM 22465 N N . LEU A 1 80 ? -4.098 4.238 5.220 1.00 72.31 80 LEU A N 14
ATOM 22466 C CA . LEU A 1 80 ? -2.698 3.980 5.551 1.00 42.01 80 LEU A CA 14
ATOM 22467 C C . LEU A 1 80 ? -2.240 4.937 6.629 1.00 14.03 80 LEU A C 14
ATOM 22468 O O . LEU A 1 80 ? -1.801 4.520 7.693 1.00 4.13 80 LEU A O 14
ATOM 22484 N N . CYS A 1 81 ? -2.392 6.210 6.372 1.00 50.41 81 CYS A N 14
ATOM 22485 C CA . CYS A 1 81 ? -2.005 7.191 7.323 1.00 25.42 81 CYS A CA 14
ATOM 22486 C C . CYS A 1 81 ? -2.908 7.168 8.558 1.00 34.41 81 CYS A C 14
ATOM 22487 O O . CYS A 1 81 ? -2.432 7.219 9.679 1.00 4.13 81 CYS A O 14
ATOM 22495 N N . PHE A 1 82 ? -4.194 6.988 8.327 1.00 11.11 82 PHE A N 14
ATOM 22496 C CA . PHE A 1 82 ? -5.208 7.052 9.375 1.00 21.54 82 PHE A CA 14
ATOM 22497 C C . PHE A 1 82 ? -5.066 5.925 10.398 1.00 73.54 82 PHE A C 14
ATOM 22498 O O . PHE A 1 82 ? -5.095 6.171 11.603 1.00 60.51 82 PHE A O 14
ATOM 22515 N N . GLU A 1 83 ? -4.917 4.697 9.930 1.00 11.34 83 GLU A N 14
ATOM 22516 C CA . GLU A 1 83 ? -4.903 3.568 10.840 1.00 43.52 83 GLU A CA 14
ATOM 22517 C C . GLU A 1 83 ? -3.551 3.385 11.499 1.00 14.24 83 GLU A C 14
ATOM 22518 O O . GLU A 1 83 ? -3.458 2.838 12.605 1.00 73.33 83 GLU A O 14
ATOM 22530 N N . LEU A 1 84 ? -2.507 3.822 10.837 1.00 64.42 84 LEU A N 14
ATOM 22531 C CA . LEU A 1 84 ? -1.177 3.675 11.386 1.00 13.32 84 LEU A CA 14
ATOM 22532 C C . LEU A 1 84 ? -0.835 4.834 12.311 1.00 1.13 84 LEU A C 14
ATOM 22533 O O . LEU A 1 84 ? -0.199 4.638 13.351 1.00 0.42 84 LEU A O 14
ATOM 22549 N N . ASP A 1 85 ? -1.274 6.030 11.957 1.00 1.14 85 ASP A N 14
ATOM 22550 C CA . ASP A 1 85 ? -1.030 7.187 12.784 1.00 24.33 85 ASP A CA 14
ATOM 22551 C C . ASP A 1 85 ? -2.169 8.202 12.656 1.00 42.54 85 ASP A C 14
ATOM 22552 O O . ASP A 1 85 ? -3.228 8.016 13.265 1.00 4.41 85 ASP A O 14
ATOM 22561 N N . VAL A 1 86 ? -1.976 9.237 11.870 1.00 13.04 86 VAL A N 14
ATOM 22562 C CA . VAL A 1 86 ? -2.994 10.248 11.614 1.00 24.00 86 VAL A CA 14
ATOM 22563 C C . VAL A 1 86 ? -2.909 10.645 10.142 1.00 22.21 86 VAL A C 14
ATOM 22564 O O . VAL A 1 86 ? -1.921 10.294 9.486 1.00 51.43 86 VAL A O 14
ATOM 22577 N N . PRO A 1 87 ? -3.939 11.321 9.571 1.00 41.12 87 PRO A N 14
ATOM 22578 C CA . PRO A 1 87 ? -3.837 11.897 8.227 1.00 63.34 87 PRO A CA 14
ATOM 22579 C C . PRO A 1 87 ? -2.661 12.866 8.213 1.00 64.01 87 PRO A C 14
ATOM 22580 O O . PRO A 1 87 ? -2.660 13.875 8.923 1.00 72.50 87 PRO A O 14
ATOM 22591 N N . LEU A 1 88 ? -1.665 12.541 7.447 1.00 24.03 88 LEU A N 14
ATOM 22592 C CA . LEU A 1 88 ? -0.402 13.249 7.508 1.00 40.23 88 LEU A CA 14
ATOM 22593 C C . LEU A 1 88 ? -0.362 14.481 6.626 1.00 32.14 88 LEU A C 14
ATOM 22594 O O . LEU A 1 88 ? 0.499 15.329 6.812 1.00 24.11 88 LEU A O 14
ATOM 22610 N N . ASP A 1 89 ? -1.276 14.550 5.637 1.00 21.24 89 ASP A N 14
ATOM 22611 C CA . ASP A 1 89 ? -1.308 15.612 4.570 1.00 3.25 89 ASP A CA 14
ATOM 22612 C C . ASP A 1 89 ? -0.258 15.270 3.519 1.00 41.31 89 ASP A C 14
ATOM 22613 O O . ASP A 1 89 ? -0.097 15.919 2.475 1.00 55.01 89 ASP A O 14
ATOM 22622 N N . MET A 1 90 ? 0.396 14.179 3.786 1.00 24.34 90 MET A N 14
ATOM 22623 C CA . MET A 1 90 ? 1.437 13.647 2.972 1.00 43.24 90 MET A CA 14
ATOM 22624 C C . MET A 1 90 ? 0.886 12.431 2.234 1.00 64.22 90 MET A C 14
ATOM 22625 O O . MET A 1 90 ? 1.598 11.753 1.514 1.00 21.53 90 MET A O 14
ATOM 22639 N N . GLU A 1 91 ? -0.412 12.199 2.378 1.00 61.30 91 GLU A N 14
ATOM 22640 C CA . GLU A 1 91 ? -1.047 11.058 1.746 1.00 23.21 91 GLU A CA 14
ATOM 22641 C C . GLU A 1 91 ? -1.050 11.179 0.226 1.00 1.01 91 GLU A C 14
ATOM 22642 O O . GLU A 1 91 ? -0.655 10.270 -0.448 1.00 60.55 91 GLU A O 14
ATOM 22654 N N . ILE A 1 92 ? -1.421 12.333 -0.290 1.00 55.32 92 ILE A N 14
ATOM 22655 C CA . ILE A 1 92 ? -1.453 12.601 -1.744 1.00 3.44 92 ILE A CA 14
ATOM 22656 C C . ILE A 1 92 ? -0.029 12.402 -2.358 1.00 42.02 92 ILE A C 14
ATOM 22657 O O . ILE A 1 92 ? 0.068 11.843 -3.398 1.00 72.20 92 ILE A O 14
ATOM 22673 N N . PRO A 1 93 ? 1.082 12.902 -1.742 1.00 64.40 93 PRO A N 14
ATOM 22674 C CA . PRO A 1 93 ? 2.456 12.536 -2.177 1.00 62.40 93 PRO A CA 14
ATOM 22675 C C . PRO A 1 93 ? 2.627 11.000 -2.368 1.00 71.33 93 PRO A C 14
ATOM 22676 O O . PRO A 1 93 ? 3.232 10.556 -3.342 1.00 63.43 93 PRO A O 14
ATOM 22687 N N . LEU A 1 94 ? 2.075 10.212 -1.434 1.00 1.43 94 LEU A N 14
ATOM 22688 C CA . LEU A 1 94 ? 2.025 8.736 -1.572 1.00 65.31 94 LEU A CA 14
ATOM 22689 C C . LEU A 1 94 ? 1.100 8.333 -2.725 1.00 31.04 94 LEU A C 14
ATOM 22690 O O . LEU A 1 94 ? 1.376 7.401 -3.450 1.00 72.33 94 LEU A O 14
ATOM 22706 N N . VAL A 1 95 ? -0.022 9.023 -2.867 1.00 4.52 95 VAL A N 14
ATOM 22707 C CA . VAL A 1 95 ? -0.985 8.724 -3.895 1.00 3.32 95 VAL A CA 14
ATOM 22708 C C . VAL A 1 95 ? -0.416 9.055 -5.299 1.00 73.43 95 VAL A C 14
ATOM 22709 O O . VAL A 1 95 ? -0.734 8.440 -6.303 1.00 44.42 95 VAL A O 14
ATOM 22722 N N . SER A 1 96 ? 0.435 10.005 -5.282 1.00 10.24 96 SER A N 14
ATOM 22723 C CA . SER A 1 96 ? 1.172 10.553 -6.418 1.00 23.02 96 SER A CA 14
ATOM 22724 C C . SER A 1 96 ? 2.418 9.716 -6.743 1.00 33.21 96 SER A C 14
ATOM 22725 O O . SER A 1 96 ? 3.216 10.084 -7.613 1.00 35.10 96 SER A O 14
ATOM 22733 N N . ILE A 1 97 ? 2.575 8.617 -6.053 1.00 53.14 97 ILE A N 14
ATOM 22734 C CA . ILE A 1 97 ? 3.766 7.783 -6.130 1.00 51.41 97 ILE A CA 14
ATOM 22735 C C . ILE A 1 97 ? 4.179 7.427 -7.587 1.00 10.24 97 ILE A C 14
ATOM 22736 O O . ILE A 1 97 ? 5.346 7.605 -7.956 1.00 0.42 97 ILE A O 14
ATOM 22752 N N . TRP A 1 98 ? 3.217 6.983 -8.382 1.00 14.32 98 TRP A N 14
ATOM 22753 C CA . TRP A 1 98 ? 3.334 6.705 -9.790 1.00 42.24 98 TRP A CA 14
ATOM 22754 C C . TRP A 1 98 ? 2.025 6.123 -10.233 1.00 44.21 98 TRP A C 14
ATOM 22755 O O . TRP A 1 98 ? 1.158 5.872 -9.394 1.00 44.03 98 TRP A O 14
ATOM 22776 N N . GLY A 1 99 ? 1.869 5.911 -11.495 1.00 34.55 99 GLY A N 14
ATOM 22777 C CA . GLY A 1 99 ? 0.652 5.367 -11.978 1.00 14.44 99 GLY A CA 14
ATOM 22778 C C . GLY A 1 99 ? 0.882 4.201 -12.893 1.00 61.44 99 GLY A C 14
ATOM 22779 O O . GLY A 1 99 ? 1.294 4.397 -14.037 1.00 24.32 99 GLY A O 14
ATOM 22783 N N . PRO A 1 100 ? 0.666 2.956 -12.415 1.00 32.43 100 PRO A N 14
ATOM 22784 C CA . PRO A 1 100 ? 0.736 1.728 -13.249 1.00 74.44 100 PRO A CA 14
ATOM 22785 C C . PRO A 1 100 ? -0.442 1.651 -14.259 1.00 41.23 100 PRO A C 14
ATOM 22786 O O . PRO A 1 100 ? -1.143 0.631 -14.374 1.00 54.32 100 PRO A O 14
ATOM 22797 N N . ARG A 1 101 ? -0.624 2.718 -14.981 1.00 33.42 101 ARG A N 14
ATOM 22798 C CA . ARG A 1 101 ? -1.638 2.865 -15.953 1.00 53.54 101 ARG A CA 14
ATOM 22799 C C . ARG A 1 101 ? -0.969 2.862 -17.319 1.00 1.12 101 ARG A C 14
ATOM 22800 O O . ARG A 1 101 ? -0.944 1.809 -17.978 1.00 22.24 101 ARG A O 14
ATOM 22821 N N . GLY A 1 1 ? -2.078 22.315 1.171 1.00 54.14 1 GLY A N 15
ATOM 22822 C CA . GLY A 1 1 ? -2.404 21.569 2.384 1.00 75.04 1 GLY A CA 15
ATOM 22823 C C . GLY A 1 1 ? -3.679 20.799 2.178 1.00 20.33 1 GLY A C 15
ATOM 22824 O O . GLY A 1 1 ? -3.908 20.302 1.084 1.00 32.12 1 GLY A O 15
ATOM 22830 N N . PRO A 1 2 ? -4.544 20.681 3.194 1.00 24.40 2 PRO A N 15
ATOM 22831 C CA . PRO A 1 2 ? -5.836 20.016 3.041 1.00 60.20 2 PRO A CA 15
ATOM 22832 C C . PRO A 1 2 ? -6.729 20.827 2.100 1.00 64.33 2 PRO A C 15
ATOM 22833 O O . PRO A 1 2 ? -6.871 22.052 2.262 1.00 71.43 2 PRO A O 15
ATOM 22844 N N . LEU A 1 3 ? -7.293 20.176 1.121 1.00 64.20 3 LEU A N 15
ATOM 22845 C CA . LEU A 1 3 ? -8.107 20.835 0.132 1.00 71.55 3 LEU A CA 15
ATOM 22846 C C . LEU A 1 3 ? -9.272 19.927 -0.211 1.00 64.44 3 LEU A C 15
ATOM 22847 O O . LEU A 1 3 ? -9.239 18.747 0.121 1.00 45.43 3 LEU A O 15
ATOM 22863 N N . GLY A 1 4 ? -10.279 20.445 -0.877 1.00 51.32 4 GLY A N 15
ATOM 22864 C CA . GLY A 1 4 ? -11.420 19.635 -1.238 1.00 4.34 4 GLY A CA 15
ATOM 22865 C C . GLY A 1 4 ? -11.253 19.015 -2.607 1.00 72.13 4 GLY A C 15
ATOM 22866 O O . GLY A 1 4 ? -12.216 18.859 -3.353 1.00 61.24 4 GLY A O 15
ATOM 22870 N N . SER A 1 5 ? -10.034 18.671 -2.932 1.00 2.32 5 SER A N 15
ATOM 22871 C CA . SER A 1 5 ? -9.686 18.087 -4.196 1.00 10.24 5 SER A CA 15
ATOM 22872 C C . SER A 1 5 ? -8.488 17.172 -3.987 1.00 2.11 5 SER A C 15
ATOM 22873 O O . SER A 1 5 ? -7.822 17.255 -2.953 1.00 41.12 5 SER A O 15
ATOM 22881 N N . MET A 1 6 ? -8.219 16.330 -4.955 1.00 42.10 6 MET A N 15
ATOM 22882 C CA . MET A 1 6 ? -7.105 15.392 -4.921 1.00 24.42 6 MET A CA 15
ATOM 22883 C C . MET A 1 6 ? -6.090 15.807 -5.983 1.00 41.30 6 MET A C 15
ATOM 22884 O O . MET A 1 6 ? -5.444 14.968 -6.615 1.00 63.23 6 MET A O 15
ATOM 22898 N N . ASP A 1 7 ? -5.920 17.098 -6.127 1.00 25.24 7 ASP A N 15
ATOM 22899 C CA . ASP A 1 7 ? -5.076 17.673 -7.173 1.00 25.23 7 ASP A CA 15
ATOM 22900 C C . ASP A 1 7 ? -3.752 18.195 -6.654 1.00 64.33 7 ASP A C 15
ATOM 22901 O O . ASP A 1 7 ? -3.147 19.049 -7.275 1.00 34.24 7 ASP A O 15
ATOM 22910 N N . ALA A 1 8 ? -3.268 17.661 -5.550 1.00 34.05 8 ALA A N 15
ATOM 22911 C CA . ALA A 1 8 ? -1.932 18.051 -5.034 1.00 42.14 8 ALA A CA 15
ATOM 22912 C C . ALA A 1 8 ? -0.838 17.362 -5.855 1.00 51.01 8 ALA A C 15
ATOM 22913 O O . ALA A 1 8 ? 0.357 17.670 -5.761 1.00 22.23 8 ALA A O 15
ATOM 22920 N N . GLU A 1 9 ? -1.284 16.459 -6.679 1.00 34.45 9 GLU A N 15
ATOM 22921 C CA . GLU A 1 9 ? -0.465 15.677 -7.578 1.00 24.21 9 GLU A CA 15
ATOM 22922 C C . GLU A 1 9 ? 0.122 16.512 -8.689 1.00 73.12 9 GLU A C 15
ATOM 22923 O O . GLU A 1 9 ? 1.209 16.258 -9.150 1.00 0.41 9 GLU A O 15
ATOM 22935 N N . SER A 1 10 ? -0.587 17.525 -9.064 1.00 63.53 10 SER A N 15
ATOM 22936 C CA . SER A 1 10 ? -0.158 18.453 -10.075 1.00 23.34 10 SER A CA 15
ATOM 22937 C C . SER A 1 10 ? 1.051 19.235 -9.567 1.00 3.41 10 SER A C 15
ATOM 22938 O O . SER A 1 10 ? 1.965 19.595 -10.315 1.00 53.33 10 SER A O 15
ATOM 22946 N N . ILE A 1 11 ? 1.042 19.443 -8.285 1.00 52.14 11 ILE A N 15
ATOM 22947 C CA . ILE A 1 11 ? 1.979 20.250 -7.604 1.00 54.40 11 ILE A CA 15
ATOM 22948 C C . ILE A 1 11 ? 3.248 19.454 -7.271 1.00 61.15 11 ILE A C 15
ATOM 22949 O O . ILE A 1 11 ? 4.354 19.882 -7.587 1.00 23.24 11 ILE A O 15
ATOM 22965 N N . ARG A 1 12 ? 3.097 18.291 -6.651 1.00 21.54 12 ARG A N 15
ATOM 22966 C CA . ARG A 1 12 ? 4.258 17.556 -6.183 1.00 11.55 12 ARG A CA 15
ATOM 22967 C C . ARG A 1 12 ? 4.521 16.246 -6.903 1.00 13.31 12 ARG A C 15
ATOM 22968 O O . ARG A 1 12 ? 5.574 15.641 -6.692 1.00 12.23 12 ARG A O 15
ATOM 22989 N N . LEU A 1 13 ? 3.605 15.841 -7.770 1.00 64.41 13 LEU A N 15
ATOM 22990 C CA . LEU A 1 13 ? 3.664 14.571 -8.489 1.00 75.44 13 LEU A CA 15
ATOM 22991 C C . LEU A 1 13 ? 3.844 13.359 -7.562 1.00 25.02 13 LEU A C 15
ATOM 22992 O O . LEU A 1 13 ? 2.873 12.832 -7.035 1.00 52.31 13 LEU A O 15
ATOM 23008 N N . ASN A 1 14 ? 5.083 12.973 -7.344 1.00 50.43 14 ASN A N 15
ATOM 23009 C CA . ASN A 1 14 ? 5.458 11.846 -6.513 1.00 43.22 14 ASN A CA 15
ATOM 23010 C C . ASN A 1 14 ? 6.963 11.880 -6.326 1.00 13.12 14 ASN A C 15
ATOM 23011 O O . ASN A 1 14 ? 7.644 12.675 -6.983 1.00 61.41 14 ASN A O 15
ATOM 23022 N N . ASN A 1 15 ? 7.477 11.047 -5.443 1.00 14.44 15 ASN A N 15
ATOM 23023 C CA . ASN A 1 15 ? 8.909 10.985 -5.158 1.00 4.03 15 ASN A CA 15
ATOM 23024 C C . ASN A 1 15 ? 9.254 9.588 -4.679 1.00 63.54 15 ASN A C 15
ATOM 23025 O O . ASN A 1 15 ? 8.404 8.903 -4.103 1.00 71.34 15 ASN A O 15
ATOM 23036 N N . GLU A 1 16 ? 10.487 9.183 -4.906 1.00 63.41 16 GLU A N 15
ATOM 23037 C CA . GLU A 1 16 ? 10.975 7.855 -4.573 1.00 21.21 16 GLU A CA 15
ATOM 23038 C C . GLU A 1 16 ? 10.926 7.613 -3.060 1.00 32.04 16 GLU A C 15
ATOM 23039 O O . GLU A 1 16 ? 10.558 6.532 -2.608 1.00 31.42 16 GLU A O 15
ATOM 23051 N N . ASN A 1 17 ? 11.254 8.644 -2.288 1.00 21.11 17 ASN A N 15
ATOM 23052 C CA . ASN A 1 17 ? 11.279 8.555 -0.817 1.00 23.11 17 ASN A CA 15
ATOM 23053 C C . ASN A 1 17 ? 9.912 8.219 -0.249 1.00 43.45 17 ASN A C 15
ATOM 23054 O O . ASN A 1 17 ? 9.808 7.575 0.785 1.00 21.44 17 ASN A O 15
ATOM 23065 N N . LEU A 1 18 ? 8.866 8.630 -0.950 1.00 52.34 18 LEU A N 15
ATOM 23066 C CA . LEU A 1 18 ? 7.500 8.349 -0.536 1.00 53.53 18 LEU A CA 15
ATOM 23067 C C . LEU A 1 18 ? 7.247 6.852 -0.605 1.00 65.53 18 LEU A C 15
ATOM 23068 O O . LEU A 1 18 ? 6.716 6.258 0.329 1.00 3.05 18 LEU A O 15
ATOM 23084 N N . TRP A 1 19 ? 7.687 6.249 -1.701 1.00 10.24 19 TRP A N 15
ATOM 23085 C CA . TRP A 1 19 ? 7.531 4.823 -1.919 1.00 25.34 19 TRP A CA 15
ATOM 23086 C C . TRP A 1 19 ? 8.427 4.051 -0.956 1.00 11.12 19 TRP A C 15
ATOM 23087 O O . TRP A 1 19 ? 8.045 3.009 -0.441 1.00 51.12 19 TRP A O 15
ATOM 23108 N N . ALA A 1 20 ? 9.605 4.588 -0.698 1.00 11.31 20 ALA A N 15
ATOM 23109 C CA . ALA A 1 20 ? 10.540 3.972 0.225 1.00 12.31 20 ALA A CA 15
ATOM 23110 C C . ALA A 1 20 ? 9.990 3.969 1.651 1.00 53.53 20 ALA A C 15
ATOM 23111 O O . ALA A 1 20 ? 10.074 2.944 2.353 1.00 11.32 20 ALA A O 15
ATOM 23118 N N . TRP A 1 21 ? 9.413 5.101 2.071 1.00 44.33 21 TRP A N 15
ATOM 23119 C CA . TRP A 1 21 ? 8.785 5.215 3.386 1.00 54.13 21 TRP A CA 15
ATOM 23120 C C . TRP A 1 21 ? 7.654 4.212 3.472 1.00 55.42 21 TRP A C 15
ATOM 23121 O O . TRP A 1 21 ? 7.551 3.455 4.446 1.00 45.51 21 TRP A O 15
ATOM 23142 N N . LEU A 1 22 ? 6.824 4.208 2.425 1.00 23.41 22 LEU A N 15
ATOM 23143 C CA . LEU A 1 22 ? 5.671 3.330 2.307 1.00 41.12 22 LEU A CA 15
ATOM 23144 C C . LEU A 1 22 ? 6.119 1.883 2.486 1.00 52.20 22 LEU A C 15
ATOM 23145 O O . LEU A 1 22 ? 5.624 1.181 3.360 1.00 35.42 22 LEU A O 15
ATOM 23161 N N . VAL A 1 23 ? 7.106 1.480 1.711 1.00 41.52 23 VAL A N 15
ATOM 23162 C CA . VAL A 1 23 ? 7.628 0.130 1.752 1.00 25.13 23 VAL A CA 15
ATOM 23163 C C . VAL A 1 23 ? 8.186 -0.239 3.131 1.00 32.24 23 VAL A C 15
ATOM 23164 O O . VAL A 1 23 ? 7.865 -1.297 3.653 1.00 52.31 23 VAL A O 15
ATOM 23177 N N . ARG A 1 24 ? 8.952 0.654 3.741 1.00 54.20 24 ARG A N 15
ATOM 23178 C CA . ARG A 1 24 ? 9.576 0.345 5.024 1.00 52.10 24 ARG A CA 15
ATOM 23179 C C . ARG A 1 24 ? 8.540 0.270 6.129 1.00 34.22 24 ARG A C 15
ATOM 23180 O O . ARG A 1 24 ? 8.532 -0.663 6.912 1.00 24.34 24 ARG A O 15
ATOM 23201 N N . LEU A 1 25 ? 7.649 1.222 6.157 1.00 52.30 25 LEU A N 15
ATOM 23202 C CA . LEU A 1 25 ? 6.662 1.316 7.217 1.00 1.12 25 LEU A CA 15
ATOM 23203 C C . LEU A 1 25 ? 5.679 0.143 7.121 1.00 15.34 25 LEU A C 15
ATOM 23204 O O . LEU A 1 25 ? 5.314 -0.457 8.134 1.00 50.51 25 LEU A O 15
ATOM 23220 N N . LEU A 1 26 ? 5.294 -0.204 5.922 1.00 32.34 26 LEU A N 15
ATOM 23221 C CA . LEU A 1 26 ? 4.419 -1.331 5.695 1.00 72.03 26 LEU A CA 15
ATOM 23222 C C . LEU A 1 26 ? 5.113 -2.633 5.946 1.00 12.31 26 LEU A C 15
ATOM 23223 O O . LEU A 1 26 ? 4.488 -3.619 6.311 1.00 53.40 26 LEU A O 15
ATOM 23239 N N . SER A 1 27 ? 6.429 -2.625 5.805 1.00 73.23 27 SER A N 15
ATOM 23240 C CA . SER A 1 27 ? 7.247 -3.775 6.083 1.00 73.15 27 SER A CA 15
ATOM 23241 C C . SER A 1 27 ? 7.234 -4.033 7.609 1.00 21.12 27 SER A C 15
ATOM 23242 O O . SER A 1 27 ? 7.571 -5.127 8.083 1.00 24.14 27 SER A O 15
ATOM 23250 N N . LYS A 1 28 ? 6.822 -3.010 8.368 1.00 2.32 28 LYS A N 15
ATOM 23251 C CA . LYS A 1 28 ? 6.713 -3.111 9.802 1.00 33.33 28 LYS A CA 15
ATOM 23252 C C . LYS A 1 28 ? 5.255 -3.310 10.202 1.00 44.11 28 LYS A C 15
ATOM 23253 O O . LYS A 1 28 ? 4.930 -3.445 11.371 1.00 31.13 28 LYS A O 15
ATOM 23272 N N . ASN A 1 29 ? 4.372 -3.300 9.214 1.00 42.32 29 ASN A N 15
ATOM 23273 C CA . ASN A 1 29 ? 2.942 -3.449 9.440 1.00 71.43 29 ASN A CA 15
ATOM 23274 C C . ASN A 1 29 ? 2.325 -4.416 8.440 1.00 1.54 29 ASN A C 15
ATOM 23275 O O . ASN A 1 29 ? 1.355 -4.055 7.751 1.00 3.34 29 ASN A O 15
ATOM 23286 N N . PRO A 1 30 ? 2.802 -5.683 8.362 1.00 74.33 30 PRO A N 15
ATOM 23287 C CA . PRO A 1 30 ? 2.249 -6.648 7.406 1.00 74.44 30 PRO A CA 15
ATOM 23288 C C . PRO A 1 30 ? 0.834 -6.986 7.819 1.00 24.31 30 PRO A C 15
ATOM 23289 O O . PRO A 1 30 ? -0.039 -7.269 6.998 1.00 31.33 30 PRO A O 15
ATOM 23300 N N . GLU A 1 31 ? 0.634 -6.878 9.110 1.00 73.34 31 GLU A N 15
ATOM 23301 C CA . GLU A 1 31 ? -0.596 -7.158 9.780 1.00 0.53 31 GLU A CA 15
ATOM 23302 C C . GLU A 1 31 ? -1.689 -6.215 9.308 1.00 22.41 31 GLU A C 15
ATOM 23303 O O . GLU A 1 31 ? -2.813 -6.654 9.023 1.00 74.33 31 GLU A O 15
ATOM 23315 N N . TRP A 1 32 ? -1.366 -4.923 9.193 1.00 32.31 32 TRP A N 15
ATOM 23316 C CA . TRP A 1 32 ? -2.360 -3.968 8.769 1.00 32.11 32 TRP A CA 15
ATOM 23317 C C . TRP A 1 32 ? -2.610 -4.104 7.276 1.00 20.40 32 TRP A C 15
ATOM 23318 O O . TRP A 1 32 ? -3.754 -4.167 6.816 1.00 31.20 32 TRP A O 15
ATOM 23339 N N . LEU A 1 33 ? -1.522 -4.193 6.547 1.00 30.41 33 LEU A N 15
ATOM 23340 C CA . LEU A 1 33 ? -1.534 -4.200 5.106 1.00 72.04 33 LEU A CA 15
ATOM 23341 C C . LEU A 1 33 ? -2.339 -5.383 4.568 1.00 70.13 33 LEU A C 15
ATOM 23342 O O . LEU A 1 33 ? -3.196 -5.202 3.705 1.00 3.45 33 LEU A O 15
ATOM 23358 N N . SER A 1 34 ? -2.093 -6.562 5.105 1.00 2.01 34 SER A N 15
ATOM 23359 C CA . SER A 1 34 ? -2.820 -7.759 4.697 1.00 51.24 34 SER A CA 15
ATOM 23360 C C . SER A 1 34 ? -4.346 -7.581 4.890 1.00 33.32 34 SER A C 15
ATOM 23361 O O . SER A 1 34 ? -5.122 -7.841 3.983 1.00 22.24 34 SER A O 15
ATOM 23369 N N . ALA A 1 35 ? -4.742 -7.114 6.063 1.00 71.22 35 ALA A N 15
ATOM 23370 C CA . ALA A 1 35 ? -6.130 -6.794 6.394 1.00 2.35 35 ALA A CA 15
ATOM 23371 C C . ALA A 1 35 ? -6.742 -5.805 5.394 1.00 50.05 35 ALA A C 15
ATOM 23372 O O . ALA A 1 35 ? -7.899 -5.947 4.997 1.00 33.40 35 ALA A O 15
ATOM 23379 N N . LYS A 1 36 ? -5.967 -4.828 4.970 1.00 13.41 36 LYS A N 15
ATOM 23380 C CA . LYS A 1 36 ? -6.447 -3.871 3.988 1.00 64.25 36 LYS A CA 15
ATOM 23381 C C . LYS A 1 36 ? -6.537 -4.504 2.603 1.00 44.02 36 LYS A C 15
ATOM 23382 O O . LYS A 1 36 ? -7.461 -4.210 1.842 1.00 70.33 36 LYS A O 15
ATOM 23401 N N . LEU A 1 37 ? -5.629 -5.430 2.312 1.00 45.04 37 LEU A N 15
ATOM 23402 C CA . LEU A 1 37 ? -5.683 -6.200 1.069 1.00 74.42 37 LEU A CA 15
ATOM 23403 C C . LEU A 1 37 ? -6.959 -7.013 1.019 1.00 4.43 37 LEU A C 15
ATOM 23404 O O . LEU A 1 37 ? -7.496 -7.215 -0.016 1.00 44.52 37 LEU A O 15
ATOM 23420 N N . ARG A 1 38 ? -7.434 -7.453 2.172 1.00 43.13 38 ARG A N 15
ATOM 23421 C CA . ARG A 1 38 ? -8.643 -8.289 2.263 1.00 25.41 38 ARG A CA 15
ATOM 23422 C C . ARG A 1 38 ? -9.875 -7.544 1.766 1.00 54.54 38 ARG A C 15
ATOM 23423 O O . ARG A 1 38 ? -10.809 -8.144 1.226 1.00 41.22 38 ARG A O 15
ATOM 23444 N N . SER A 1 39 ? -9.856 -6.247 1.938 1.00 11.24 39 SER A N 15
ATOM 23445 C CA . SER A 1 39 ? -10.959 -5.412 1.572 1.00 73.55 39 SER A CA 15
ATOM 23446 C C . SER A 1 39 ? -10.845 -4.982 0.099 1.00 73.31 39 SER A C 15
ATOM 23447 O O . SER A 1 39 ? -11.845 -4.856 -0.618 1.00 20.02 39 SER A O 15
ATOM 23455 N N . PHE A 1 40 ? -9.634 -4.761 -0.345 1.00 54.22 40 PHE A N 15
ATOM 23456 C CA . PHE A 1 40 ? -9.398 -4.334 -1.704 1.00 73.32 40 PHE A CA 15
ATOM 23457 C C . PHE A 1 40 ? -9.286 -5.490 -2.677 1.00 31.24 40 PHE A C 15
ATOM 23458 O O . PHE A 1 40 ? -9.943 -5.494 -3.710 1.00 31.43 40 PHE A O 15
ATOM 23475 N N . LEU A 1 41 ? -8.487 -6.459 -2.341 1.00 3.31 41 LEU A N 15
ATOM 23476 C CA . LEU A 1 41 ? -8.278 -7.629 -3.134 1.00 42.33 41 LEU A CA 15
ATOM 23477 C C . LEU A 1 41 ? -9.291 -8.674 -2.752 1.00 1.43 41 LEU A C 15
ATOM 23478 O O . LEU A 1 41 ? -9.276 -9.176 -1.628 1.00 5.43 41 LEU A O 15
ATOM 23494 N N . PRO A 1 42 ? -10.184 -9.017 -3.650 1.00 74.43 42 PRO A N 15
ATOM 23495 C CA . PRO A 1 42 ? -11.173 -10.046 -3.387 1.00 62.32 42 PRO A CA 15
ATOM 23496 C C . PRO A 1 42 ? -10.506 -11.430 -3.347 1.00 62.24 42 PRO A C 15
ATOM 23497 O O . PRO A 1 42 ? -10.878 -12.309 -2.574 1.00 63.43 42 PRO A O 15
ATOM 23508 N N . THR A 1 43 ? -9.481 -11.574 -4.134 1.00 40.04 43 THR A N 15
ATOM 23509 C CA . THR A 1 43 ? -8.767 -12.792 -4.277 1.00 22.14 43 THR A CA 15
ATOM 23510 C C . THR A 1 43 ? -7.409 -12.684 -3.540 1.00 0.41 43 THR A C 15
ATOM 23511 O O . THR A 1 43 ? -6.434 -13.337 -3.899 1.00 10.32 43 THR A O 15
ATOM 23522 N N . MET A 1 44 ? -7.409 -11.865 -2.497 1.00 22.02 44 MET A N 15
ATOM 23523 C CA . MET A 1 44 ? -6.218 -11.504 -1.706 1.00 51.35 44 MET A CA 15
ATOM 23524 C C . MET A 1 44 ? -5.324 -12.680 -1.349 1.00 33.03 44 MET A C 15
ATOM 23525 O O . MET A 1 44 ? -5.611 -13.469 -0.462 1.00 50.42 44 MET A O 15
ATOM 23539 N N . ASP A 1 45 ? -4.247 -12.800 -2.089 1.00 24.42 45 ASP A N 15
ATOM 23540 C CA . ASP A 1 45 ? -3.262 -13.832 -1.848 1.00 1.23 45 ASP A CA 15
ATOM 23541 C C . ASP A 1 45 ? -2.210 -13.290 -0.915 1.00 2.35 45 ASP A C 15
ATOM 23542 O O . ASP A 1 45 ? -1.132 -12.877 -1.315 1.00 75.12 45 ASP A O 15
ATOM 23551 N N . LEU A 1 46 ? -2.600 -13.157 0.303 1.00 64.03 46 LEU A N 15
ATOM 23552 C CA . LEU A 1 46 ? -1.751 -12.623 1.340 1.00 61.44 46 LEU A CA 15
ATOM 23553 C C . LEU A 1 46 ? -1.075 -13.713 2.143 1.00 70.15 46 LEU A C 15
ATOM 23554 O O . LEU A 1 46 ? -0.115 -13.463 2.864 1.00 12.21 46 LEU A O 15
ATOM 23570 N N . ASP A 1 47 ? -1.582 -14.916 2.024 1.00 60.43 47 ASP A N 15
ATOM 23571 C CA . ASP A 1 47 ? -1.112 -16.023 2.844 1.00 43.41 47 ASP A CA 15
ATOM 23572 C C . ASP A 1 47 ? 0.089 -16.723 2.216 1.00 12.52 47 ASP A C 15
ATOM 23573 O O . ASP A 1 47 ? 0.679 -17.634 2.789 1.00 72.44 47 ASP A O 15
ATOM 23582 N N . CYS A 1 48 ? 0.479 -16.270 1.063 1.00 3.50 48 CYS A N 15
ATOM 23583 C CA . CYS A 1 48 ? 1.628 -16.844 0.401 1.00 1.34 48 CYS A CA 15
ATOM 23584 C C . CYS A 1 48 ? 2.837 -15.941 0.549 1.00 4.01 48 CYS A C 15
ATOM 23585 O O . CYS A 1 48 ? 3.217 -15.222 -0.387 1.00 44.23 48 CYS A O 15
ATOM 23593 N N . SER A 1 49 ? 3.398 -15.912 1.725 1.00 30.32 49 SER A N 15
ATOM 23594 C CA . SER A 1 49 ? 4.570 -15.131 1.952 1.00 55.35 49 SER A CA 15
ATOM 23595 C C . SER A 1 49 ? 5.798 -16.035 1.947 1.00 44.05 49 SER A C 15
ATOM 23596 O O . SER A 1 49 ? 6.223 -16.553 2.982 1.00 30.33 49 SER A O 15
ATOM 23604 N N . TYR A 1 50 ? 6.285 -16.296 0.751 1.00 51.33 50 TYR A N 15
ATOM 23605 C CA . TYR A 1 50 ? 7.484 -17.118 0.516 1.00 21.30 50 TYR A CA 15
ATOM 23606 C C . TYR A 1 50 ? 8.732 -16.463 1.038 1.00 53.10 50 TYR A C 15
ATOM 23607 O O . TYR A 1 50 ? 9.702 -17.114 1.438 1.00 11.01 50 TYR A O 15
ATOM 23625 N N . GLU A 1 51 ? 8.690 -15.216 1.009 1.00 4.52 51 GLU A N 15
ATOM 23626 C CA . GLU A 1 51 ? 9.679 -14.371 1.462 1.00 15.30 51 GLU A CA 15
ATOM 23627 C C . GLU A 1 51 ? 9.046 -13.513 2.541 1.00 62.32 51 GLU A C 15
ATOM 23628 O O . GLU A 1 51 ? 7.814 -13.554 2.702 1.00 34.14 51 GLU A O 15
ATOM 23640 N N . PRO A 1 52 ? 9.825 -12.747 3.303 1.00 55.24 52 PRO A N 15
ATOM 23641 C CA . PRO A 1 52 ? 9.281 -11.887 4.320 1.00 3.04 52 PRO A CA 15
ATOM 23642 C C . PRO A 1 52 ? 8.764 -10.582 3.711 1.00 41.23 52 PRO A C 15
ATOM 23643 O O . PRO A 1 52 ? 8.401 -10.524 2.534 1.00 63.31 52 PRO A O 15
ATOM 23654 N N . SER A 1 53 ? 8.797 -9.543 4.491 1.00 14.42 53 SER A N 15
ATOM 23655 C CA . SER A 1 53 ? 8.295 -8.234 4.128 1.00 54.03 53 SER A CA 15
ATOM 23656 C C . SER A 1 53 ? 9.253 -7.471 3.170 1.00 74.55 53 SER A C 15
ATOM 23657 O O . SER A 1 53 ? 9.438 -6.245 3.292 1.00 11.22 53 SER A O 15
ATOM 23665 N N . ASN A 1 54 ? 9.852 -8.202 2.234 1.00 22.23 54 ASN A N 15
ATOM 23666 C CA . ASN A 1 54 ? 10.776 -7.655 1.264 1.00 62.53 54 ASN A CA 15
ATOM 23667 C C . ASN A 1 54 ? 10.094 -6.684 0.303 1.00 24.22 54 ASN A C 15
ATOM 23668 O O . ASN A 1 54 ? 8.912 -6.833 0.018 1.00 55.01 54 ASN A O 15
ATOM 23679 N N . PRO A 1 55 ? 10.847 -5.692 -0.235 1.00 35.21 55 PRO A N 15
ATOM 23680 C CA . PRO A 1 55 ? 10.310 -4.640 -1.125 1.00 10.21 55 PRO A CA 15
ATOM 23681 C C . PRO A 1 55 ? 9.502 -5.171 -2.318 1.00 35.11 55 PRO A C 15
ATOM 23682 O O . PRO A 1 55 ? 8.444 -4.641 -2.628 1.00 72.40 55 PRO A O 15
ATOM 23693 N N . GLU A 1 56 ? 9.976 -6.233 -2.958 1.00 74.10 56 GLU A N 15
ATOM 23694 C CA . GLU A 1 56 ? 9.278 -6.785 -4.120 1.00 45.44 56 GLU A CA 15
ATOM 23695 C C . GLU A 1 56 ? 8.035 -7.533 -3.697 1.00 2.13 56 GLU A C 15
ATOM 23696 O O . GLU A 1 56 ? 7.047 -7.590 -4.439 1.00 34.31 56 GLU A O 15
ATOM 23708 N N . VAL A 1 57 ? 8.072 -8.055 -2.492 1.00 1.24 57 VAL A N 15
ATOM 23709 C CA . VAL A 1 57 ? 6.945 -8.752 -1.917 1.00 52.15 57 VAL A CA 15
ATOM 23710 C C . VAL A 1 57 ? 5.859 -7.727 -1.626 1.00 3.32 57 VAL A C 15
ATOM 23711 O O . VAL A 1 57 ? 4.699 -7.896 -2.003 1.00 20.42 57 VAL A O 15
ATOM 23724 N N . ILE A 1 58 ? 6.282 -6.640 -1.006 1.00 41.25 58 ILE A N 15
ATOM 23725 C CA . ILE A 1 58 ? 5.425 -5.504 -0.713 1.00 22.30 58 ILE A CA 15
ATOM 23726 C C . ILE A 1 58 ? 4.847 -4.951 -2.016 1.00 63.33 58 ILE A C 15
ATOM 23727 O O . ILE A 1 58 ? 3.649 -4.759 -2.148 1.00 74.10 58 ILE A O 15
ATOM 23743 N N . HIS A 1 59 ? 5.717 -4.767 -2.992 1.00 70.34 59 HIS A N 15
ATOM 23744 C CA . HIS A 1 59 ? 5.353 -4.240 -4.306 1.00 74.22 59 HIS A CA 15
ATOM 23745 C C . HIS A 1 59 ? 4.236 -5.061 -4.952 1.00 4.44 59 HIS A C 15
ATOM 23746 O O . HIS A 1 59 ? 3.362 -4.498 -5.565 1.00 15.51 59 HIS A O 15
ATOM 23761 N N . ARG A 1 60 ? 4.268 -6.370 -4.765 1.00 21.23 60 ARG A N 15
ATOM 23762 C CA . ARG A 1 60 ? 3.242 -7.279 -5.268 1.00 51.22 60 ARG A CA 15
ATOM 23763 C C . ARG A 1 60 ? 1.873 -6.939 -4.674 1.00 22.04 60 ARG A C 15
ATOM 23764 O O . ARG A 1 60 ? 0.875 -6.782 -5.391 1.00 31.40 60 ARG A O 15
ATOM 23785 N N . GLN A 1 61 ? 1.867 -6.772 -3.381 1.00 53.25 61 GLN A N 15
ATOM 23786 C CA . GLN A 1 61 ? 0.663 -6.526 -2.606 1.00 4.54 61 GLN A CA 15
ATOM 23787 C C . GLN A 1 61 ? 0.064 -5.187 -2.961 1.00 43.15 61 GLN A C 15
ATOM 23788 O O . GLN A 1 61 ? -1.141 -5.052 -3.200 1.00 13.01 61 GLN A O 15
ATOM 23802 N N . LEU A 1 62 ? 0.923 -4.221 -3.040 1.00 45.44 62 LEU A N 15
ATOM 23803 C CA . LEU A 1 62 ? 0.521 -2.852 -3.297 1.00 72.13 62 LEU A CA 15
ATOM 23804 C C . LEU A 1 62 ? 0.113 -2.652 -4.766 1.00 31.00 62 LEU A C 15
ATOM 23805 O O . LEU A 1 62 ? -0.783 -1.863 -5.069 1.00 11.05 62 LEU A O 15
ATOM 23821 N N . ASN A 1 63 ? 0.736 -3.413 -5.662 1.00 22.43 63 ASN A N 15
ATOM 23822 C CA . ASN A 1 63 ? 0.439 -3.388 -7.081 1.00 15.24 63 ASN A CA 15
ATOM 23823 C C . ASN A 1 63 ? -1.009 -3.778 -7.307 1.00 61.40 63 ASN A C 15
ATOM 23824 O O . ASN A 1 63 ? -1.735 -3.153 -8.083 1.00 50.32 63 ASN A O 15
ATOM 23835 N N . ARG A 1 64 ? -1.425 -4.794 -6.575 1.00 62.32 64 ARG A N 15
ATOM 23836 C CA . ARG A 1 64 ? -2.779 -5.312 -6.627 1.00 71.13 64 ARG A CA 15
ATOM 23837 C C . ARG A 1 64 ? -3.824 -4.267 -6.247 1.00 12.33 64 ARG A C 15
ATOM 23838 O O . ARG A 1 64 ? -4.936 -4.297 -6.744 1.00 12.52 64 ARG A O 15
ATOM 23859 N N . LEU A 1 65 ? -3.465 -3.351 -5.378 1.00 41.42 65 LEU A N 15
ATOM 23860 C CA . LEU A 1 65 ? -4.380 -2.298 -4.960 1.00 73.32 65 LEU A CA 15
ATOM 23861 C C . LEU A 1 65 ? -4.626 -1.346 -6.101 1.00 40.25 65 LEU A C 15
ATOM 23862 O O . LEU A 1 65 ? -5.764 -0.983 -6.382 1.00 1.13 65 LEU A O 15
ATOM 23878 N N . PHE A 1 66 ? -3.560 -0.978 -6.778 1.00 61.24 66 PHE A N 15
ATOM 23879 C CA . PHE A 1 66 ? -3.658 -0.123 -7.940 1.00 13.33 66 PHE A CA 15
ATOM 23880 C C . PHE A 1 66 ? -4.433 -0.849 -9.037 1.00 20.01 66 PHE A C 15
ATOM 23881 O O . PHE A 1 66 ? -5.213 -0.242 -9.773 1.00 64.42 66 PHE A O 15
ATOM 23898 N N . ALA A 1 67 ? -4.240 -2.156 -9.099 1.00 50.24 67 ALA A N 15
ATOM 23899 C CA . ALA A 1 67 ? -4.932 -3.005 -10.046 1.00 62.11 67 ALA A CA 15
ATOM 23900 C C . ALA A 1 67 ? -6.439 -3.059 -9.762 1.00 40.53 67 ALA A C 15
ATOM 23901 O O . ALA A 1 67 ? -7.236 -3.238 -10.689 1.00 50.34 67 ALA A O 15
ATOM 23908 N N . GLN A 1 68 ? -6.837 -2.907 -8.487 1.00 62.05 68 GLN A N 15
ATOM 23909 C CA . GLN A 1 68 ? -8.220 -2.895 -8.129 1.00 35.55 68 GLN A CA 15
ATOM 23910 C C . GLN A 1 68 ? -8.864 -1.640 -8.663 1.00 53.35 68 GLN A C 15
ATOM 23911 O O . GLN A 1 68 ? -9.942 -1.674 -9.256 1.00 51.02 68 GLN A O 15
ATOM 23925 N N . GLY A 1 69 ? -8.189 -0.546 -8.462 1.00 41.14 69 GLY A N 15
ATOM 23926 C CA . GLY A 1 69 ? -8.716 0.711 -8.816 1.00 10.24 69 GLY A CA 15
ATOM 23927 C C . GLY A 1 69 ? -7.733 1.785 -8.621 1.00 73.23 69 GLY A C 15
ATOM 23928 O O . GLY A 1 69 ? -6.970 1.763 -7.649 1.00 55.14 69 GLY A O 15
ATOM 23932 N N . MET A 1 70 ? -7.730 2.735 -9.517 1.00 51.40 70 MET A N 15
ATOM 23933 C CA . MET A 1 70 ? -6.956 3.933 -9.315 1.00 32.21 70 MET A CA 15
ATOM 23934 C C . MET A 1 70 ? -7.616 4.664 -8.147 1.00 40.02 70 MET A C 15
ATOM 23935 O O . MET A 1 70 ? -6.970 5.280 -7.305 1.00 14.13 70 MET A O 15
ATOM 23949 N N . ALA A 1 71 ? -8.919 4.456 -8.053 1.00 32.43 71 ALA A N 15
ATOM 23950 C CA . ALA A 1 71 ? -9.726 5.002 -7.003 1.00 54.01 71 ALA A CA 15
ATOM 23951 C C . ALA A 1 71 ? -9.446 4.239 -5.724 1.00 21.33 71 ALA A C 15
ATOM 23952 O O . ALA A 1 71 ? -9.434 4.814 -4.629 1.00 41.23 71 ALA A O 15
ATOM 23959 N N . THR A 1 72 ? -9.203 2.943 -5.875 1.00 20.34 72 THR A N 15
ATOM 23960 C CA . THR A 1 72 ? -8.829 2.090 -4.786 1.00 34.51 72 THR A CA 15
ATOM 23961 C C . THR A 1 72 ? -7.535 2.588 -4.128 1.00 34.02 72 THR A C 15
ATOM 23962 O O . THR A 1 72 ? -7.474 2.707 -2.909 1.00 61.11 72 THR A O 15
ATOM 23973 N N . TRP A 1 73 ? -6.537 2.937 -4.937 1.00 73.21 73 TRP A N 15
ATOM 23974 C CA . TRP A 1 73 ? -5.270 3.419 -4.404 1.00 5.23 73 TRP A CA 15
ATOM 23975 C C . TRP A 1 73 ? -5.465 4.792 -3.694 1.00 65.52 73 TRP A C 15
ATOM 23976 O O . TRP A 1 73 ? -4.883 5.027 -2.637 1.00 42.22 73 TRP A O 15
ATOM 23997 N N . LYS A 1 74 ? -6.323 5.681 -4.260 1.00 43.13 74 LYS A N 15
ATOM 23998 C CA . LYS A 1 74 ? -6.668 6.973 -3.597 1.00 61.22 74 LYS A CA 15
ATOM 23999 C C . LYS A 1 74 ? -7.232 6.728 -2.214 1.00 71.44 74 LYS A C 15
ATOM 24000 O O . LYS A 1 74 ? -6.792 7.336 -1.219 1.00 43.22 74 LYS A O 15
ATOM 24019 N N . SER A 1 75 ? -8.180 5.820 -2.159 1.00 74.11 75 SER A N 15
ATOM 24020 C CA . SER A 1 75 ? -8.833 5.452 -0.977 1.00 43.45 75 SER A CA 15
ATOM 24021 C C . SER A 1 75 ? -7.843 4.839 0.011 1.00 32.31 75 SER A C 15
ATOM 24022 O O . SER A 1 75 ? -7.859 5.149 1.215 1.00 32.15 75 SER A O 15
ATOM 24030 N N . PHE A 1 76 ? -6.972 4.002 -0.519 1.00 62.40 76 PHE A N 15
ATOM 24031 C CA . PHE A 1 76 ? -5.981 3.308 0.250 1.00 41.21 76 PHE A CA 15
ATOM 24032 C C . PHE A 1 76 ? -5.034 4.258 0.920 1.00 64.32 76 PHE A C 15
ATOM 24033 O O . PHE A 1 76 ? -4.799 4.121 2.111 1.00 10.35 76 PHE A O 15
ATOM 24050 N N . ILE A 1 77 ? -4.500 5.241 0.182 1.00 5.04 77 ILE A N 15
ATOM 24051 C CA . ILE A 1 77 ? -3.535 6.132 0.776 1.00 43.42 77 ILE A CA 15
ATOM 24052 C C . ILE A 1 77 ? -4.178 6.976 1.881 1.00 64.23 77 ILE A C 15
ATOM 24053 O O . ILE A 1 77 ? -3.557 7.245 2.924 1.00 55.14 77 ILE A O 15
ATOM 24069 N N . ASN A 1 78 ? -5.438 7.331 1.682 1.00 24.15 78 ASN A N 15
ATOM 24070 C CA . ASN A 1 78 ? -6.174 8.090 2.682 1.00 24.23 78 ASN A CA 15
ATOM 24071 C C . ASN A 1 78 ? -6.330 7.267 3.964 1.00 63.22 78 ASN A C 15
ATOM 24072 O O . ASN A 1 78 ? -6.207 7.796 5.069 1.00 41.02 78 ASN A O 15
ATOM 24083 N N . ASP A 1 79 ? -6.544 5.960 3.810 1.00 23.43 79 ASP A N 15
ATOM 24084 C CA . ASP A 1 79 ? -6.659 5.065 4.961 1.00 34.11 79 ASP A CA 15
ATOM 24085 C C . ASP A 1 79 ? -5.311 4.818 5.580 1.00 51.02 79 ASP A C 15
ATOM 24086 O O . ASP A 1 79 ? -5.176 4.832 6.764 1.00 61.32 79 ASP A O 15
ATOM 24095 N N . LEU A 1 80 ? -4.331 4.609 4.743 1.00 10.22 80 LEU A N 15
ATOM 24096 C CA . LEU A 1 80 ? -2.932 4.341 5.114 1.00 54.43 80 LEU A CA 15
ATOM 24097 C C . LEU A 1 80 ? -2.446 5.394 6.120 1.00 55.31 80 LEU A C 15
ATOM 24098 O O . LEU A 1 80 ? -2.002 5.065 7.216 1.00 64.42 80 LEU A O 15
ATOM 24114 N N . CYS A 1 81 ? -2.592 6.647 5.749 1.00 43.22 81 CYS A N 15
ATOM 24115 C CA . CYS A 1 81 ? -2.165 7.768 6.588 1.00 21.15 81 CYS A CA 15
ATOM 24116 C C . CYS A 1 81 ? -3.017 7.852 7.873 1.00 1.32 81 CYS A C 15
ATOM 24117 O O . CYS A 1 81 ? -2.536 8.261 8.938 1.00 11.32 81 CYS A O 15
ATOM 24125 N N . PHE A 1 82 ? -4.267 7.459 7.760 1.00 41.04 82 PHE A N 15
ATOM 24126 C CA . PHE A 1 82 ? -5.206 7.518 8.864 1.00 73.40 82 PHE A CA 15
ATOM 24127 C C . PHE A 1 82 ? -4.960 6.386 9.880 1.00 32.22 82 PHE A C 15
ATOM 24128 O O . PHE A 1 82 ? -4.703 6.637 11.057 1.00 15.42 82 PHE A O 15
ATOM 24145 N N . GLU A 1 83 ? -4.967 5.161 9.387 1.00 52.41 83 GLU A N 15
ATOM 24146 C CA . GLU A 1 83 ? -4.962 3.958 10.213 1.00 24.14 83 GLU A CA 15
ATOM 24147 C C . GLU A 1 83 ? -3.608 3.664 10.829 1.00 20.43 83 GLU A C 15
ATOM 24148 O O . GLU A 1 83 ? -3.519 3.015 11.874 1.00 31.22 83 GLU A O 15
ATOM 24160 N N . LEU A 1 84 ? -2.556 4.133 10.208 1.00 52.44 84 LEU A N 15
ATOM 24161 C CA . LEU A 1 84 ? -1.224 3.833 10.697 1.00 31.00 84 LEU A CA 15
ATOM 24162 C C . LEU A 1 84 ? -0.741 4.824 11.729 1.00 54.24 84 LEU A C 15
ATOM 24163 O O . LEU A 1 84 ? 0.443 4.828 12.084 1.00 71.13 84 LEU A O 15
ATOM 24179 N N . ASP A 1 85 ? -1.666 5.652 12.219 1.00 41.35 85 ASP A N 15
ATOM 24180 C CA . ASP A 1 85 ? -1.436 6.615 13.317 1.00 34.12 85 ASP A CA 15
ATOM 24181 C C . ASP A 1 85 ? -0.586 7.808 12.907 1.00 61.52 85 ASP A C 15
ATOM 24182 O O . ASP A 1 85 ? -1.008 8.954 13.069 1.00 52.34 85 ASP A O 15
ATOM 24191 N N . VAL A 1 86 ? 0.579 7.538 12.376 1.00 12.13 86 VAL A N 15
ATOM 24192 C CA . VAL A 1 86 ? 1.509 8.560 11.949 1.00 42.43 86 VAL A CA 15
ATOM 24193 C C . VAL A 1 86 ? 0.977 9.323 10.720 1.00 60.41 86 VAL A C 15
ATOM 24194 O O . VAL A 1 86 ? 0.760 8.739 9.652 1.00 5.43 86 VAL A O 15
ATOM 24207 N N . PRO A 1 87 ? 0.720 10.627 10.859 1.00 42.00 87 PRO A N 15
ATOM 24208 C CA . PRO A 1 87 ? 0.262 11.423 9.763 1.00 72.43 87 PRO A CA 15
ATOM 24209 C C . PRO A 1 87 ? 1.430 11.883 8.905 1.00 12.23 87 PRO A C 15
ATOM 24210 O O . PRO A 1 87 ? 1.967 12.986 9.079 1.00 65.34 87 PRO A O 15
ATOM 24221 N N . LEU A 1 88 ? 1.886 10.999 8.041 1.00 15.45 88 LEU A N 15
ATOM 24222 C CA . LEU A 1 88 ? 2.957 11.295 7.150 1.00 51.12 88 LEU A CA 15
ATOM 24223 C C . LEU A 1 88 ? 2.563 12.329 6.120 1.00 2.33 88 LEU A C 15
ATOM 24224 O O . LEU A 1 88 ? 3.415 13.062 5.615 1.00 42.21 88 LEU A O 15
ATOM 24240 N N . ASP A 1 89 ? 1.251 12.394 5.846 1.00 2.32 89 ASP A N 15
ATOM 24241 C CA . ASP A 1 89 ? 0.646 13.398 4.956 1.00 72.14 89 ASP A CA 15
ATOM 24242 C C . ASP A 1 89 ? 1.209 13.212 3.523 1.00 54.40 89 ASP A C 15
ATOM 24243 O O . ASP A 1 89 ? 1.752 12.155 3.221 1.00 4.03 89 ASP A O 15
ATOM 24252 N N . MET A 1 90 ? 1.041 14.206 2.648 1.00 15.44 90 MET A N 15
ATOM 24253 C CA . MET A 1 90 ? 1.506 14.151 1.250 1.00 65.30 90 MET A CA 15
ATOM 24254 C C . MET A 1 90 ? 0.800 12.964 0.547 1.00 25.02 90 MET A C 15
ATOM 24255 O O . MET A 1 90 ? 1.300 12.346 -0.394 1.00 34.02 90 MET A O 15
ATOM 24269 N N . GLU A 1 91 ? -0.434 12.777 0.996 1.00 15.43 91 GLU A N 15
ATOM 24270 C CA . GLU A 1 91 ? -1.347 11.697 0.652 1.00 13.42 91 GLU A CA 15
ATOM 24271 C C . GLU A 1 91 ? -1.549 11.552 -0.862 1.00 64.41 91 GLU A C 15
ATOM 24272 O O . GLU A 1 91 ? -1.504 10.454 -1.400 1.00 1.11 91 GLU A O 15
ATOM 24284 N N . ILE A 1 92 ? -1.745 12.645 -1.539 1.00 34.10 92 ILE A N 15
ATOM 24285 C CA . ILE A 1 92 ? -1.990 12.616 -2.956 1.00 40.24 92 ILE A CA 15
ATOM 24286 C C . ILE A 1 92 ? -0.720 12.242 -3.749 1.00 10.13 92 ILE A C 15
ATOM 24287 O O . ILE A 1 92 ? -0.797 11.395 -4.592 1.00 71.02 92 ILE A O 15
ATOM 24303 N N . PRO A 1 93 ? 0.449 12.875 -3.534 1.00 23.14 93 PRO A N 15
ATOM 24304 C CA . PRO A 1 93 ? 1.721 12.374 -4.113 1.00 41.45 93 PRO A CA 15
ATOM 24305 C C . PRO A 1 93 ? 1.956 10.870 -3.798 1.00 23.04 93 PRO A C 15
ATOM 24306 O O . PRO A 1 93 ? 2.519 10.145 -4.618 1.00 10.25 93 PRO A O 15
ATOM 24317 N N . LEU A 1 94 ? 1.517 10.416 -2.608 1.00 43.45 94 LEU A N 15
ATOM 24318 C CA . LEU A 1 94 ? 1.567 8.984 -2.265 1.00 24.12 94 LEU A CA 15
ATOM 24319 C C . LEU A 1 94 ? 0.643 8.174 -3.172 1.00 50.13 94 LEU A C 15
ATOM 24320 O O . LEU A 1 94 ? 1.001 7.099 -3.628 1.00 60.14 94 LEU A O 15
ATOM 24336 N N . VAL A 1 95 ? -0.549 8.675 -3.428 1.00 3.15 95 VAL A N 15
ATOM 24337 C CA . VAL A 1 95 ? -1.437 7.993 -4.352 1.00 72.44 95 VAL A CA 15
ATOM 24338 C C . VAL A 1 95 ? -0.944 8.098 -5.773 1.00 11.52 95 VAL A C 15
ATOM 24339 O O . VAL A 1 95 ? -0.967 7.157 -6.541 1.00 14.51 95 VAL A O 15
ATOM 24352 N N . SER A 1 96 ? -0.410 9.194 -6.052 1.00 71.22 96 SER A N 15
ATOM 24353 C CA . SER A 1 96 ? 0.185 9.496 -7.310 1.00 55.34 96 SER A CA 15
ATOM 24354 C C . SER A 1 96 ? 1.522 8.746 -7.562 1.00 60.23 96 SER A C 15
ATOM 24355 O O . SER A 1 96 ? 2.184 8.958 -8.593 1.00 32.22 96 SER A O 15
ATOM 24363 N N . ILE A 1 97 ? 1.875 7.839 -6.645 1.00 14.31 97 ILE A N 15
ATOM 24364 C CA . ILE A 1 97 ? 3.074 7.020 -6.732 1.00 74.45 97 ILE A CA 15
ATOM 24365 C C . ILE A 1 97 ? 2.931 6.033 -7.902 1.00 15.42 97 ILE A C 15
ATOM 24366 O O . ILE A 1 97 ? 3.908 5.476 -8.392 1.00 45.02 97 ILE A O 15
ATOM 24382 N N . TRP A 1 98 ? 1.678 5.831 -8.324 1.00 44.12 98 TRP A N 15
ATOM 24383 C CA . TRP A 1 98 ? 1.299 4.891 -9.366 1.00 33.45 98 TRP A CA 15
ATOM 24384 C C . TRP A 1 98 ? 2.018 5.122 -10.700 1.00 52.11 98 TRP A C 15
ATOM 24385 O O . TRP A 1 98 ? 2.068 4.224 -11.549 1.00 42.22 98 TRP A O 15
ATOM 24406 N N . GLY A 1 99 ? 2.572 6.292 -10.866 1.00 33.44 99 GLY A N 15
ATOM 24407 C CA . GLY A 1 99 ? 3.346 6.600 -12.025 1.00 61.33 99 GLY A CA 15
ATOM 24408 C C . GLY A 1 99 ? 4.596 7.338 -11.622 1.00 22.53 99 GLY A C 15
ATOM 24409 O O . GLY A 1 99 ? 4.656 8.553 -11.743 1.00 32.00 99 GLY A O 15
ATOM 24413 N N . PRO A 1 100 ? 5.640 6.625 -11.152 1.00 3.21 100 PRO A N 15
ATOM 24414 C CA . PRO A 1 100 ? 6.886 7.241 -10.674 1.00 4.11 100 PRO A CA 15
ATOM 24415 C C . PRO A 1 100 ? 7.837 7.492 -11.839 1.00 74.53 100 PRO A C 15
ATOM 24416 O O . PRO A 1 100 ? 9.056 7.316 -11.744 1.00 10.21 100 PRO A O 15
ATOM 24427 N N . ARG A 1 101 ? 7.265 7.933 -12.905 1.00 42.43 101 ARG A N 15
ATOM 24428 C CA . ARG A 1 101 ? 7.932 8.178 -14.137 1.00 64.22 101 ARG A CA 15
ATOM 24429 C C . ARG A 1 101 ? 7.259 9.348 -14.820 1.00 50.25 101 ARG A C 15
ATOM 24430 O O . ARG A 1 101 ? 6.449 9.154 -15.731 1.00 3.31 101 ARG A O 15
ATOM 24451 N N . GLY A 1 1 ? -2.393 17.923 4.828 1.00 14.24 1 GLY A N 16
ATOM 24452 C CA . GLY A 1 1 ? -1.892 19.152 4.239 1.00 32.31 1 GLY A CA 16
ATOM 24453 C C . GLY A 1 1 ? -2.481 19.366 2.883 1.00 62.04 1 GLY A C 16
ATOM 24454 O O . GLY A 1 1 ? -2.011 18.785 1.925 1.00 14.21 1 GLY A O 16
ATOM 24460 N N . PRO A 1 2 ? -3.551 20.169 2.770 1.00 2.12 2 PRO A N 16
ATOM 24461 C CA . PRO A 1 2 ? -4.202 20.450 1.489 1.00 22.34 2 PRO A CA 16
ATOM 24462 C C . PRO A 1 2 ? -3.316 21.297 0.578 1.00 23.20 2 PRO A C 16
ATOM 24463 O O . PRO A 1 2 ? -3.027 22.462 0.881 1.00 43.03 2 PRO A O 16
ATOM 24474 N N . LEU A 1 3 ? -2.852 20.718 -0.503 1.00 25.40 3 LEU A N 16
ATOM 24475 C CA . LEU A 1 3 ? -2.034 21.461 -1.450 1.00 20.45 3 LEU A CA 16
ATOM 24476 C C . LEU A 1 3 ? -2.922 22.063 -2.526 1.00 12.50 3 LEU A C 16
ATOM 24477 O O . LEU A 1 3 ? -2.584 23.085 -3.134 1.00 42.40 3 LEU A O 16
ATOM 24493 N N . GLY A 1 4 ? -4.049 21.431 -2.751 1.00 71.41 4 GLY A N 16
ATOM 24494 C CA . GLY A 1 4 ? -4.971 21.880 -3.749 1.00 63.22 4 GLY A CA 16
ATOM 24495 C C . GLY A 1 4 ? -5.204 20.816 -4.789 1.00 42.52 4 GLY A C 16
ATOM 24496 O O . GLY A 1 4 ? -4.358 20.614 -5.676 1.00 30.32 4 GLY A O 16
ATOM 24500 N N . SER A 1 5 ? -6.332 20.121 -4.661 1.00 11.43 5 SER A N 16
ATOM 24501 C CA . SER A 1 5 ? -6.739 19.035 -5.554 1.00 42.30 5 SER A CA 16
ATOM 24502 C C . SER A 1 5 ? -5.850 17.790 -5.403 1.00 30.43 5 SER A C 16
ATOM 24503 O O . SER A 1 5 ? -4.893 17.768 -4.604 1.00 3.20 5 SER A O 16
ATOM 24511 N N . MET A 1 6 ? -6.174 16.755 -6.155 1.00 53.02 6 MET A N 16
ATOM 24512 C CA . MET A 1 6 ? -5.435 15.509 -6.110 1.00 25.34 6 MET A CA 16
ATOM 24513 C C . MET A 1 6 ? -4.232 15.608 -7.026 1.00 11.03 6 MET A C 16
ATOM 24514 O O . MET A 1 6 ? -3.274 14.890 -6.888 1.00 60.33 6 MET A O 16
ATOM 24528 N N . ASP A 1 7 ? -4.264 16.578 -7.905 1.00 14.52 7 ASP A N 16
ATOM 24529 C CA . ASP A 1 7 ? -3.208 16.765 -8.905 1.00 51.41 7 ASP A CA 16
ATOM 24530 C C . ASP A 1 7 ? -2.083 17.628 -8.368 1.00 22.23 7 ASP A C 16
ATOM 24531 O O . ASP A 1 7 ? -1.312 18.209 -9.124 1.00 63.15 7 ASP A O 16
ATOM 24540 N N . ALA A 1 8 ? -1.953 17.664 -7.067 1.00 1.41 8 ALA A N 16
ATOM 24541 C CA . ALA A 1 8 ? -0.856 18.359 -6.416 1.00 64.22 8 ALA A CA 16
ATOM 24542 C C . ALA A 1 8 ? 0.394 17.490 -6.476 1.00 73.01 8 ALA A C 16
ATOM 24543 O O . ALA A 1 8 ? 1.526 17.964 -6.367 1.00 13.35 8 ALA A O 16
ATOM 24550 N N . GLU A 1 9 ? 0.154 16.213 -6.664 1.00 74.21 9 GLU A N 16
ATOM 24551 C CA . GLU A 1 9 ? 1.174 15.181 -6.742 1.00 21.43 9 GLU A CA 16
ATOM 24552 C C . GLU A 1 9 ? 2.142 15.394 -7.883 1.00 52.03 9 GLU A C 16
ATOM 24553 O O . GLU A 1 9 ? 3.283 15.028 -7.785 1.00 33.22 9 GLU A O 16
ATOM 24565 N N . SER A 1 10 ? 1.664 15.995 -8.943 1.00 22.13 10 SER A N 16
ATOM 24566 C CA . SER A 1 10 ? 2.475 16.328 -10.101 1.00 2.12 10 SER A CA 16
ATOM 24567 C C . SER A 1 10 ? 3.639 17.232 -9.687 1.00 71.51 10 SER A C 16
ATOM 24568 O O . SER A 1 10 ? 4.786 17.076 -10.130 1.00 31.42 10 SER A O 16
ATOM 24576 N N . ILE A 1 11 ? 3.314 18.114 -8.786 1.00 42.14 11 ILE A N 16
ATOM 24577 C CA . ILE A 1 11 ? 4.165 19.138 -8.287 1.00 33.41 11 ILE A CA 16
ATOM 24578 C C . ILE A 1 11 ? 5.123 18.557 -7.235 1.00 42.15 11 ILE A C 16
ATOM 24579 O O . ILE A 1 11 ? 6.293 18.915 -7.172 1.00 64.15 11 ILE A O 16
ATOM 24595 N N . ARG A 1 12 ? 4.616 17.627 -6.439 1.00 1.15 12 ARG A N 16
ATOM 24596 C CA . ARG A 1 12 ? 5.381 17.021 -5.357 1.00 30.51 12 ARG A CA 16
ATOM 24597 C C . ARG A 1 12 ? 6.136 15.775 -5.841 1.00 2.31 12 ARG A C 16
ATOM 24598 O O . ARG A 1 12 ? 6.918 15.176 -5.083 1.00 23.21 12 ARG A O 16
ATOM 24619 N N . LEU A 1 13 ? 5.884 15.424 -7.109 1.00 34.12 13 LEU A N 16
ATOM 24620 C CA . LEU A 1 13 ? 6.455 14.301 -7.822 1.00 1.31 13 LEU A CA 16
ATOM 24621 C C . LEU A 1 13 ? 6.058 12.922 -7.291 1.00 60.02 13 LEU A C 16
ATOM 24622 O O . LEU A 1 13 ? 5.932 12.694 -6.078 1.00 54.34 13 LEU A O 16
ATOM 24638 N N . ASN A 1 14 ? 5.824 12.003 -8.208 1.00 51.21 14 ASN A N 16
ATOM 24639 C CA . ASN A 1 14 ? 5.624 10.615 -7.842 1.00 1.23 14 ASN A CA 16
ATOM 24640 C C . ASN A 1 14 ? 7.019 10.050 -7.715 1.00 71.42 14 ASN A C 16
ATOM 24641 O O . ASN A 1 14 ? 7.581 9.521 -8.674 1.00 75.01 14 ASN A O 16
ATOM 24652 N N . ASN A 1 15 ? 7.619 10.284 -6.584 1.00 14.03 15 ASN A N 16
ATOM 24653 C CA . ASN A 1 15 ? 9.009 9.960 -6.386 1.00 51.31 15 ASN A CA 16
ATOM 24654 C C . ASN A 1 15 ? 9.187 8.708 -5.546 1.00 15.41 15 ASN A C 16
ATOM 24655 O O . ASN A 1 15 ? 8.331 8.367 -4.721 1.00 62.32 15 ASN A O 16
ATOM 24666 N N . GLU A 1 16 ? 10.328 8.061 -5.748 1.00 62.44 16 GLU A N 16
ATOM 24667 C CA . GLU A 1 16 ? 10.757 6.838 -5.061 1.00 3.23 16 GLU A CA 16
ATOM 24668 C C . GLU A 1 16 ? 10.689 6.993 -3.537 1.00 35.43 16 GLU A C 16
ATOM 24669 O O . GLU A 1 16 ? 10.469 6.027 -2.819 1.00 25.01 16 GLU A O 16
ATOM 24681 N N . ASN A 1 17 ? 10.863 8.227 -3.066 1.00 5.44 17 ASN A N 16
ATOM 24682 C CA . ASN A 1 17 ? 10.834 8.567 -1.635 1.00 21.13 17 ASN A CA 16
ATOM 24683 C C . ASN A 1 17 ? 9.508 8.153 -1.020 1.00 34.10 17 ASN A C 16
ATOM 24684 O O . ASN A 1 17 ? 9.472 7.569 0.059 1.00 44.42 17 ASN A O 16
ATOM 24695 N N . LEU A 1 18 ? 8.431 8.412 -1.742 1.00 3.31 18 LEU A N 16
ATOM 24696 C CA . LEU A 1 18 ? 7.090 8.086 -1.267 1.00 11.21 18 LEU A CA 16
ATOM 24697 C C . LEU A 1 18 ? 6.925 6.592 -1.189 1.00 52.23 18 LEU A C 16
ATOM 24698 O O . LEU A 1 18 ? 6.351 6.067 -0.235 1.00 54.33 18 LEU A O 16
ATOM 24714 N N . TRP A 1 19 ? 7.464 5.913 -2.183 1.00 72.02 19 TRP A N 16
ATOM 24715 C CA . TRP A 1 19 ? 7.372 4.482 -2.265 1.00 10.42 19 TRP A CA 16
ATOM 24716 C C . TRP A 1 19 ? 8.165 3.851 -1.132 1.00 73.13 19 TRP A C 16
ATOM 24717 O O . TRP A 1 19 ? 7.657 3.006 -0.419 1.00 41.04 19 TRP A O 16
ATOM 24738 N N . ALA A 1 20 ? 9.386 4.320 -0.941 1.00 23.33 20 ALA A N 16
ATOM 24739 C CA . ALA A 1 20 ? 10.258 3.810 0.103 1.00 4.41 20 ALA A CA 16
ATOM 24740 C C . ALA A 1 20 ? 9.691 4.088 1.492 1.00 24.01 20 ALA A C 16
ATOM 24741 O O . ALA A 1 20 ? 9.831 3.265 2.399 1.00 75.41 20 ALA A O 16
ATOM 24748 N N . TRP A 1 21 ? 9.067 5.247 1.666 1.00 2.32 21 TRP A N 16
ATOM 24749 C CA . TRP A 1 21 ? 8.409 5.563 2.924 1.00 74.20 21 TRP A CA 16
ATOM 24750 C C . TRP A 1 21 ? 7.251 4.601 3.171 1.00 3.24 21 TRP A C 16
ATOM 24751 O O . TRP A 1 21 ? 7.179 3.963 4.233 1.00 53.44 21 TRP A O 16
ATOM 24772 N N . LEU A 1 22 ? 6.400 4.458 2.169 1.00 22.25 22 LEU A N 16
ATOM 24773 C CA . LEU A 1 22 ? 5.233 3.611 2.260 1.00 62.41 22 LEU A CA 16
ATOM 24774 C C . LEU A 1 22 ? 5.650 2.168 2.531 1.00 11.51 22 LEU A C 16
ATOM 24775 O O . LEU A 1 22 ? 5.235 1.574 3.514 1.00 31.44 22 LEU A O 16
ATOM 24791 N N . VAL A 1 23 ? 6.538 1.660 1.699 1.00 41.45 23 VAL A N 16
ATOM 24792 C CA . VAL A 1 23 ? 7.024 0.295 1.788 1.00 0.45 23 VAL A CA 16
ATOM 24793 C C . VAL A 1 23 ? 7.686 -0.006 3.132 1.00 54.21 23 VAL A C 16
ATOM 24794 O O . VAL A 1 23 ? 7.422 -1.044 3.721 1.00 34.22 23 VAL A O 16
ATOM 24807 N N . ARG A 1 24 ? 8.487 0.912 3.642 1.00 50.12 24 ARG A N 16
ATOM 24808 C CA . ARG A 1 24 ? 9.191 0.652 4.880 1.00 25.40 24 ARG A CA 16
ATOM 24809 C C . ARG A 1 24 ? 8.229 0.649 6.055 1.00 32.14 24 ARG A C 16
ATOM 24810 O O . ARG A 1 24 ? 8.253 -0.256 6.872 1.00 74.41 24 ARG A O 16
ATOM 24831 N N . LEU A 1 25 ? 7.351 1.628 6.099 1.00 25.12 25 LEU A N 16
ATOM 24832 C CA . LEU A 1 25 ? 6.403 1.770 7.196 1.00 70.31 25 LEU A CA 16
ATOM 24833 C C . LEU A 1 25 ? 5.418 0.582 7.172 1.00 51.23 25 LEU A C 16
ATOM 24834 O O . LEU A 1 25 ? 5.082 0.014 8.208 1.00 42.30 25 LEU A O 16
ATOM 24850 N N . LEU A 1 26 ? 5.013 0.191 5.993 1.00 54.52 26 LEU A N 16
ATOM 24851 C CA . LEU A 1 26 ? 4.132 -0.941 5.803 1.00 22.14 26 LEU A CA 16
ATOM 24852 C C . LEU A 1 26 ? 4.813 -2.258 6.052 1.00 21.22 26 LEU A C 16
ATOM 24853 O O . LEU A 1 26 ? 4.172 -3.228 6.407 1.00 25.53 26 LEU A O 16
ATOM 24869 N N . SER A 1 27 ? 6.128 -2.290 5.887 1.00 14.44 27 SER A N 16
ATOM 24870 C CA . SER A 1 27 ? 6.921 -3.462 6.191 1.00 40.32 27 SER A CA 16
ATOM 24871 C C . SER A 1 27 ? 6.905 -3.672 7.712 1.00 51.54 27 SER A C 16
ATOM 24872 O O . SER A 1 27 ? 7.112 -4.778 8.215 1.00 50.22 27 SER A O 16
ATOM 24880 N N . LYS A 1 28 ? 6.613 -2.598 8.440 1.00 41.20 28 LYS A N 16
ATOM 24881 C CA . LYS A 1 28 ? 6.529 -2.660 9.873 1.00 4.21 28 LYS A CA 16
ATOM 24882 C C . LYS A 1 28 ? 5.096 -2.941 10.297 1.00 2.31 28 LYS A C 16
ATOM 24883 O O . LYS A 1 28 ? 4.799 -3.142 11.482 1.00 54.42 28 LYS A O 16
ATOM 24902 N N . ASN A 1 29 ? 4.205 -2.954 9.316 1.00 45.13 29 ASN A N 16
ATOM 24903 C CA . ASN A 1 29 ? 2.789 -3.146 9.541 1.00 42.32 29 ASN A CA 16
ATOM 24904 C C . ASN A 1 29 ? 2.178 -4.123 8.543 1.00 5.22 29 ASN A C 16
ATOM 24905 O O . ASN A 1 29 ? 1.150 -3.802 7.924 1.00 11.05 29 ASN A O 16
ATOM 24916 N N . PRO A 1 30 ? 2.719 -5.361 8.386 1.00 42.01 30 PRO A N 16
ATOM 24917 C CA . PRO A 1 30 ? 2.153 -6.320 7.433 1.00 54.44 30 PRO A CA 16
ATOM 24918 C C . PRO A 1 30 ? 0.794 -6.772 7.939 1.00 24.10 30 PRO A C 16
ATOM 24919 O O . PRO A 1 30 ? -0.089 -7.172 7.179 1.00 54.20 30 PRO A O 16
ATOM 24930 N N . GLU A 1 31 ? 0.633 -6.615 9.235 1.00 21.24 31 GLU A N 16
ATOM 24931 C CA . GLU A 1 31 ? -0.548 -6.969 9.953 1.00 72.33 31 GLU A CA 16
ATOM 24932 C C . GLU A 1 31 ? -1.700 -6.059 9.543 1.00 51.53 31 GLU A C 16
ATOM 24933 O O . GLU A 1 31 ? -2.802 -6.544 9.269 1.00 54.12 31 GLU A O 16
ATOM 24945 N N . TRP A 1 32 ? -1.446 -4.746 9.452 1.00 50.34 32 TRP A N 16
ATOM 24946 C CA . TRP A 1 32 ? -2.496 -3.839 9.038 1.00 63.31 32 TRP A CA 16
ATOM 24947 C C . TRP A 1 32 ? -2.732 -3.963 7.543 1.00 61.44 32 TRP A C 16
ATOM 24948 O O . TRP A 1 32 ? -3.882 -4.039 7.074 1.00 62.41 32 TRP A O 16
ATOM 24969 N N . LEU A 1 33 ? -1.631 -3.996 6.817 1.00 64.22 33 LEU A N 16
ATOM 24970 C CA . LEU A 1 33 ? -1.628 -3.967 5.376 1.00 42.24 33 LEU A CA 16
ATOM 24971 C C . LEU A 1 33 ? -2.429 -5.124 4.794 1.00 34.14 33 LEU A C 16
ATOM 24972 O O . LEU A 1 33 ? -3.299 -4.901 3.953 1.00 41.04 33 LEU A O 16
ATOM 24988 N N . SER A 1 34 ? -2.180 -6.324 5.291 1.00 5.01 34 SER A N 16
ATOM 24989 C CA . SER A 1 34 ? -2.887 -7.518 4.829 1.00 24.11 34 SER A CA 16
ATOM 24990 C C . SER A 1 34 ? -4.420 -7.352 4.930 1.00 75.24 34 SER A C 16
ATOM 24991 O O . SER A 1 34 ? -5.122 -7.536 3.962 1.00 42.54 34 SER A O 16
ATOM 24999 N N . ALA A 1 35 ? -4.895 -6.993 6.105 1.00 63.41 35 ALA A N 16
ATOM 25000 C CA . ALA A 1 35 ? -6.310 -6.715 6.381 1.00 60.11 35 ALA A CA 16
ATOM 25001 C C . ALA A 1 35 ? -6.913 -5.695 5.408 1.00 22.44 35 ALA A C 16
ATOM 25002 O O . ALA A 1 35 ? -8.031 -5.866 4.949 1.00 43.41 35 ALA A O 16
ATOM 25009 N N . LYS A 1 36 ? -6.174 -4.657 5.076 1.00 33.44 36 LYS A N 16
ATOM 25010 C CA . LYS A 1 36 ? -6.675 -3.671 4.122 1.00 33.11 36 LYS A CA 16
ATOM 25011 C C . LYS A 1 36 ? -6.654 -4.201 2.721 1.00 71.53 36 LYS A C 16
ATOM 25012 O O . LYS A 1 36 ? -7.501 -3.855 1.919 1.00 34.10 36 LYS A O 16
ATOM 25031 N N . LEU A 1 37 ? -5.723 -5.065 2.439 1.00 73.30 37 LEU A N 16
ATOM 25032 C CA . LEU A 1 37 ? -5.703 -5.756 1.183 1.00 50.10 37 LEU A CA 16
ATOM 25033 C C . LEU A 1 37 ? -6.960 -6.598 1.067 1.00 73.20 37 LEU A C 16
ATOM 25034 O O . LEU A 1 37 ? -7.555 -6.673 0.028 1.00 71.31 37 LEU A O 16
ATOM 25050 N N . ARG A 1 38 ? -7.377 -7.183 2.174 1.00 22.12 38 ARG A N 16
ATOM 25051 C CA . ARG A 1 38 ? -8.563 -8.026 2.215 1.00 62.24 38 ARG A CA 16
ATOM 25052 C C . ARG A 1 38 ? -9.821 -7.230 1.855 1.00 5.04 38 ARG A C 16
ATOM 25053 O O . ARG A 1 38 ? -10.774 -7.760 1.280 1.00 53.43 38 ARG A O 16
ATOM 25074 N N . SER A 1 39 ? -9.796 -5.950 2.200 1.00 40.33 39 SER A N 16
ATOM 25075 C CA . SER A 1 39 ? -10.830 -5.034 1.966 1.00 2.01 39 SER A CA 16
ATOM 25076 C C . SER A 1 39 ? -10.924 -4.644 0.477 1.00 1.43 39 SER A C 16
ATOM 25077 O O . SER A 1 39 ? -12.011 -4.401 -0.060 1.00 64.12 39 SER A O 16
ATOM 25085 N N . PHE A 1 40 ? -9.789 -4.593 -0.167 1.00 1.25 40 PHE A N 16
ATOM 25086 C CA . PHE A 1 40 ? -9.679 -4.174 -1.550 1.00 61.13 40 PHE A CA 16
ATOM 25087 C C . PHE A 1 40 ? -9.667 -5.342 -2.512 1.00 65.23 40 PHE A C 16
ATOM 25088 O O . PHE A 1 40 ? -10.437 -5.370 -3.466 1.00 54.43 40 PHE A O 16
ATOM 25105 N N . LEU A 1 41 ? -8.811 -6.296 -2.264 1.00 22.15 41 LEU A N 16
ATOM 25106 C CA . LEU A 1 41 ? -8.678 -7.461 -3.080 1.00 65.52 41 LEU A CA 16
ATOM 25107 C C . LEU A 1 41 ? -9.489 -8.582 -2.458 1.00 21.22 41 LEU A C 16
ATOM 25108 O O . LEU A 1 41 ? -9.143 -9.083 -1.388 1.00 20.11 41 LEU A O 16
ATOM 25124 N N . PRO A 1 42 ? -10.575 -8.994 -3.099 1.00 43.21 42 PRO A N 16
ATOM 25125 C CA . PRO A 1 42 ? -11.470 -10.034 -2.558 1.00 61.05 42 PRO A CA 16
ATOM 25126 C C . PRO A 1 42 ? -10.902 -11.455 -2.735 1.00 50.22 42 PRO A C 16
ATOM 25127 O O . PRO A 1 42 ? -11.396 -12.420 -2.167 1.00 42.40 42 PRO A O 16
ATOM 25138 N N . THR A 1 43 ? -9.874 -11.555 -3.526 1.00 2.31 43 THR A N 16
ATOM 25139 C CA . THR A 1 43 ? -9.251 -12.809 -3.871 1.00 60.24 43 THR A CA 16
ATOM 25140 C C . THR A 1 43 ? -7.838 -12.912 -3.334 1.00 33.43 43 THR A C 16
ATOM 25141 O O . THR A 1 43 ? -6.986 -13.626 -3.898 1.00 4.45 43 THR A O 16
ATOM 25152 N N . MET A 1 44 ? -7.631 -12.235 -2.219 1.00 43.12 44 MET A N 16
ATOM 25153 C CA . MET A 1 44 ? -6.349 -12.102 -1.562 1.00 2.53 44 MET A CA 16
ATOM 25154 C C . MET A 1 44 ? -5.582 -13.383 -1.389 1.00 20.54 44 MET A C 16
ATOM 25155 O O . MET A 1 44 ? -5.973 -14.276 -0.632 1.00 11.21 44 MET A O 16
ATOM 25169 N N . ASP A 1 45 ? -4.515 -13.457 -2.105 1.00 22.32 45 ASP A N 16
ATOM 25170 C CA . ASP A 1 45 ? -3.528 -14.494 -1.968 1.00 71.43 45 ASP A CA 16
ATOM 25171 C C . ASP A 1 45 ? -2.275 -13.776 -1.504 1.00 64.51 45 ASP A C 16
ATOM 25172 O O . ASP A 1 45 ? -1.293 -13.623 -2.225 1.00 53.40 45 ASP A O 16
ATOM 25181 N N . LEU A 1 46 ? -2.384 -13.248 -0.309 1.00 34.52 46 LEU A N 16
ATOM 25182 C CA . LEU A 1 46 ? -1.400 -12.360 0.274 1.00 71.12 46 LEU A CA 16
ATOM 25183 C C . LEU A 1 46 ? -0.376 -13.129 1.089 1.00 34.44 46 LEU A C 16
ATOM 25184 O O . LEU A 1 46 ? 0.724 -12.630 1.368 1.00 5.45 46 LEU A O 16
ATOM 25200 N N . ASP A 1 47 ? -0.728 -14.354 1.427 1.00 71.34 47 ASP A N 16
ATOM 25201 C CA . ASP A 1 47 ? 0.073 -15.217 2.319 1.00 1.25 47 ASP A CA 16
ATOM 25202 C C . ASP A 1 47 ? 1.373 -15.681 1.657 1.00 20.50 47 ASP A C 16
ATOM 25203 O O . ASP A 1 47 ? 2.271 -16.211 2.300 1.00 51.12 47 ASP A O 16
ATOM 25212 N N . CYS A 1 48 ? 1.482 -15.413 0.395 1.00 33.41 48 CYS A N 16
ATOM 25213 C CA . CYS A 1 48 ? 2.622 -15.818 -0.384 1.00 62.53 48 CYS A CA 16
ATOM 25214 C C . CYS A 1 48 ? 3.808 -14.888 -0.191 1.00 12.43 48 CYS A C 16
ATOM 25215 O O . CYS A 1 48 ? 3.950 -13.872 -0.883 1.00 15.20 48 CYS A O 16
ATOM 25223 N N . SER A 1 49 ? 4.608 -15.199 0.783 1.00 32.34 49 SER A N 16
ATOM 25224 C CA . SER A 1 49 ? 5.797 -14.462 1.052 1.00 22.23 49 SER A CA 16
ATOM 25225 C C . SER A 1 49 ? 6.995 -15.342 0.735 1.00 74.40 49 SER A C 16
ATOM 25226 O O . SER A 1 49 ? 7.515 -16.057 1.597 1.00 13.24 49 SER A O 16
ATOM 25234 N N . TYR A 1 50 ? 7.347 -15.373 -0.532 1.00 22.14 50 TYR A N 16
ATOM 25235 C CA . TYR A 1 50 ? 8.490 -16.143 -1.010 1.00 64.34 50 TYR A CA 16
ATOM 25236 C C . TYR A 1 50 ? 9.773 -15.667 -0.400 1.00 0.24 50 TYR A C 16
ATOM 25237 O O . TYR A 1 50 ? 10.600 -16.441 0.092 1.00 20.04 50 TYR A O 16
ATOM 25255 N N . GLU A 1 51 ? 9.895 -14.429 -0.415 1.00 10.04 51 GLU A N 16
ATOM 25256 C CA . GLU A 1 51 ? 10.935 -13.732 0.168 1.00 54.21 51 GLU A CA 16
ATOM 25257 C C . GLU A 1 51 ? 10.374 -13.188 1.487 1.00 45.13 51 GLU A C 16
ATOM 25258 O O . GLU A 1 51 ? 9.163 -13.287 1.699 1.00 42.12 51 GLU A O 16
ATOM 25270 N N . PRO A 1 52 ? 11.207 -12.653 2.390 1.00 71.54 52 PRO A N 16
ATOM 25271 C CA . PRO A 1 52 ? 10.733 -12.060 3.658 1.00 32.21 52 PRO A CA 16
ATOM 25272 C C . PRO A 1 52 ? 9.911 -10.762 3.445 1.00 12.31 52 PRO A C 16
ATOM 25273 O O . PRO A 1 52 ? 9.196 -10.599 2.453 1.00 52.13 52 PRO A O 16
ATOM 25284 N N . SER A 1 53 ? 10.065 -9.825 4.360 1.00 11.30 53 SER A N 16
ATOM 25285 C CA . SER A 1 53 ? 9.337 -8.536 4.358 1.00 61.43 53 SER A CA 16
ATOM 25286 C C . SER A 1 53 ? 9.921 -7.555 3.299 1.00 21.23 53 SER A C 16
ATOM 25287 O O . SER A 1 53 ? 9.924 -6.318 3.474 1.00 61.42 53 SER A O 16
ATOM 25295 N N . ASN A 1 54 ? 10.312 -8.134 2.191 1.00 34.21 54 ASN A N 16
ATOM 25296 C CA . ASN A 1 54 ? 10.967 -7.495 1.089 1.00 51.35 54 ASN A CA 16
ATOM 25297 C C . ASN A 1 54 ? 10.069 -6.523 0.373 1.00 74.03 54 ASN A C 16
ATOM 25298 O O . ASN A 1 54 ? 8.866 -6.738 0.284 1.00 24.44 54 ASN A O 16
ATOM 25309 N N . PRO A 1 55 ? 10.648 -5.460 -0.195 1.00 61.11 55 PRO A N 16
ATOM 25310 C CA . PRO A 1 55 ? 9.908 -4.475 -0.979 1.00 44.52 55 PRO A CA 16
ATOM 25311 C C . PRO A 1 55 ? 9.266 -5.108 -2.220 1.00 34.10 55 PRO A C 16
ATOM 25312 O O . PRO A 1 55 ? 8.222 -4.665 -2.677 1.00 42.33 55 PRO A O 16
ATOM 25323 N N . GLU A 1 56 ? 9.885 -6.177 -2.728 1.00 72.44 56 GLU A N 16
ATOM 25324 C CA . GLU A 1 56 ? 9.355 -6.924 -3.872 1.00 14.04 56 GLU A CA 16
ATOM 25325 C C . GLU A 1 56 ? 8.081 -7.609 -3.448 1.00 41.23 56 GLU A C 16
ATOM 25326 O O . GLU A 1 56 ? 7.099 -7.671 -4.187 1.00 63.42 56 GLU A O 16
ATOM 25338 N N . VAL A 1 57 ? 8.101 -8.080 -2.228 1.00 33.01 57 VAL A N 16
ATOM 25339 C CA . VAL A 1 57 ? 6.998 -8.788 -1.648 1.00 1.21 57 VAL A CA 16
ATOM 25340 C C . VAL A 1 57 ? 5.886 -7.806 -1.303 1.00 74.22 57 VAL A C 16
ATOM 25341 O O . VAL A 1 57 ? 4.705 -8.105 -1.446 1.00 62.21 57 VAL A O 16
ATOM 25354 N N . ILE A 1 58 ? 6.282 -6.635 -0.864 1.00 45.32 58 ILE A N 16
ATOM 25355 C CA . ILE A 1 58 ? 5.350 -5.563 -0.605 1.00 63.02 58 ILE A CA 16
ATOM 25356 C C . ILE A 1 58 ? 4.691 -5.136 -1.929 1.00 31.02 58 ILE A C 16
ATOM 25357 O O . ILE A 1 58 ? 3.476 -5.003 -2.014 1.00 51.21 58 ILE A O 16
ATOM 25373 N N . HIS A 1 59 ? 5.512 -4.995 -2.975 1.00 71.12 59 HIS A N 16
ATOM 25374 C CA . HIS A 1 59 ? 5.050 -4.609 -4.316 1.00 2.14 59 HIS A CA 16
ATOM 25375 C C . HIS A 1 59 ? 3.992 -5.584 -4.815 1.00 31.34 59 HIS A C 16
ATOM 25376 O O . HIS A 1 59 ? 3.012 -5.175 -5.376 1.00 62.32 59 HIS A O 16
ATOM 25391 N N . ARG A 1 60 ? 4.215 -6.853 -4.558 1.00 33.30 60 ARG A N 16
ATOM 25392 C CA . ARG A 1 60 ? 3.311 -7.952 -4.895 1.00 14.24 60 ARG A CA 16
ATOM 25393 C C . ARG A 1 60 ? 1.903 -7.695 -4.339 1.00 20.12 60 ARG A C 16
ATOM 25394 O O . ARG A 1 60 ? 0.894 -7.832 -5.044 1.00 51.33 60 ARG A O 16
ATOM 25415 N N . GLN A 1 61 ? 1.866 -7.331 -3.095 1.00 1.20 61 GLN A N 16
ATOM 25416 C CA . GLN A 1 61 ? 0.626 -7.072 -2.383 1.00 24.31 61 GLN A CA 16
ATOM 25417 C C . GLN A 1 61 ? -0.026 -5.788 -2.883 1.00 34.52 61 GLN A C 16
ATOM 25418 O O . GLN A 1 61 ? -1.191 -5.768 -3.285 1.00 32.11 61 GLN A O 16
ATOM 25432 N N . LEU A 1 62 ? 0.767 -4.753 -2.912 1.00 41.21 62 LEU A N 16
ATOM 25433 C CA . LEU A 1 62 ? 0.323 -3.400 -3.260 1.00 65.21 62 LEU A CA 16
ATOM 25434 C C . LEU A 1 62 ? -0.114 -3.279 -4.726 1.00 40.43 62 LEU A C 16
ATOM 25435 O O . LEU A 1 62 ? -1.012 -2.504 -5.051 1.00 11.31 62 LEU A O 16
ATOM 25451 N N . ASN A 1 63 ? 0.501 -4.084 -5.586 1.00 13.41 63 ASN A N 16
ATOM 25452 C CA . ASN A 1 63 ? 0.242 -4.135 -7.020 1.00 35.41 63 ASN A CA 16
ATOM 25453 C C . ASN A 1 63 ? -1.246 -4.332 -7.293 1.00 15.10 63 ASN A C 16
ATOM 25454 O O . ASN A 1 63 ? -1.842 -3.696 -8.181 1.00 72.12 63 ASN A O 16
ATOM 25465 N N . ARG A 1 64 ? -1.833 -5.180 -6.484 1.00 14.20 64 ARG A N 16
ATOM 25466 C CA . ARG A 1 64 ? -3.230 -5.545 -6.564 1.00 54.14 64 ARG A CA 16
ATOM 25467 C C . ARG A 1 64 ? -4.174 -4.347 -6.383 1.00 71.10 64 ARG A C 16
ATOM 25468 O O . ARG A 1 64 ? -5.259 -4.313 -6.955 1.00 53.20 64 ARG A O 16
ATOM 25489 N N . LEU A 1 65 ? -3.760 -3.369 -5.613 1.00 42.43 65 LEU A N 16
ATOM 25490 C CA . LEU A 1 65 ? -4.613 -2.218 -5.315 1.00 35.13 65 LEU A CA 16
ATOM 25491 C C . LEU A 1 65 ? -4.775 -1.341 -6.529 1.00 15.34 65 LEU A C 16
ATOM 25492 O O . LEU A 1 65 ? -5.863 -0.833 -6.794 1.00 40.13 65 LEU A O 16
ATOM 25508 N N . PHE A 1 66 ? -3.709 -1.192 -7.290 1.00 43.50 66 PHE A N 16
ATOM 25509 C CA . PHE A 1 66 ? -3.772 -0.419 -8.509 1.00 54.41 66 PHE A CA 16
ATOM 25510 C C . PHE A 1 66 ? -4.570 -1.190 -9.553 1.00 21.24 66 PHE A C 16
ATOM 25511 O O . PHE A 1 66 ? -5.223 -0.603 -10.425 1.00 34.02 66 PHE A O 16
ATOM 25528 N N . ALA A 1 67 ? -4.540 -2.510 -9.425 1.00 42.22 67 ALA A N 16
ATOM 25529 C CA . ALA A 1 67 ? -5.311 -3.387 -10.279 1.00 72.34 67 ALA A CA 16
ATOM 25530 C C . ALA A 1 67 ? -6.804 -3.205 -9.991 1.00 22.42 67 ALA A C 16
ATOM 25531 O O . ALA A 1 67 ? -7.644 -3.353 -10.894 1.00 43.34 67 ALA A O 16
ATOM 25538 N N . GLN A 1 68 ? -7.139 -2.890 -8.729 1.00 33.34 68 GLN A N 16
ATOM 25539 C CA . GLN A 1 68 ? -8.474 -2.558 -8.368 1.00 22.33 68 GLN A CA 16
ATOM 25540 C C . GLN A 1 68 ? -8.824 -1.205 -8.942 1.00 62.22 68 GLN A C 16
ATOM 25541 O O . GLN A 1 68 ? -9.823 -1.047 -9.653 1.00 12.42 68 GLN A O 16
ATOM 25555 N N . GLY A 1 69 ? -8.002 -0.229 -8.630 1.00 22.31 69 GLY A N 16
ATOM 25556 C CA . GLY A 1 69 ? -8.282 1.101 -9.030 1.00 70.24 69 GLY A CA 16
ATOM 25557 C C . GLY A 1 69 ? -7.228 2.060 -8.635 1.00 41.14 69 GLY A C 16
ATOM 25558 O O . GLY A 1 69 ? -6.616 1.918 -7.578 1.00 23.44 69 GLY A O 16
ATOM 25562 N N . MET A 1 70 ? -7.020 3.062 -9.458 1.00 33.10 70 MET A N 16
ATOM 25563 C CA . MET A 1 70 ? -6.176 4.181 -9.080 1.00 22.12 70 MET A CA 16
ATOM 25564 C C . MET A 1 70 ? -6.943 4.943 -8.000 1.00 14.32 70 MET A C 16
ATOM 25565 O O . MET A 1 70 ? -6.367 5.567 -7.097 1.00 4.42 70 MET A O 16
ATOM 25579 N N . ALA A 1 71 ? -8.270 4.801 -8.083 1.00 63.12 71 ALA A N 16
ATOM 25580 C CA . ALA A 1 71 ? -9.210 5.338 -7.120 1.00 33.51 71 ALA A CA 16
ATOM 25581 C C . ALA A 1 71 ? -9.133 4.495 -5.863 1.00 41.41 71 ALA A C 16
ATOM 25582 O O . ALA A 1 71 ? -9.311 4.979 -4.760 1.00 64.43 71 ALA A O 16
ATOM 25589 N N . THR A 1 72 ? -8.841 3.228 -6.048 1.00 64.04 72 THR A N 16
ATOM 25590 C CA . THR A 1 72 ? -8.678 2.310 -4.960 1.00 11.43 72 THR A CA 16
ATOM 25591 C C . THR A 1 72 ? -7.387 2.591 -4.193 1.00 63.42 72 THR A C 16
ATOM 25592 O O . THR A 1 72 ? -7.384 2.556 -2.968 1.00 24.53 72 THR A O 16
ATOM 25603 N N . TRP A 1 73 ? -6.309 2.921 -4.910 1.00 61.24 73 TRP A N 16
ATOM 25604 C CA . TRP A 1 73 ? -5.067 3.330 -4.255 1.00 41.34 73 TRP A CA 16
ATOM 25605 C C . TRP A 1 73 ? -5.347 4.631 -3.497 1.00 30.20 73 TRP A C 16
ATOM 25606 O O . TRP A 1 73 ? -4.809 4.883 -2.419 1.00 45.22 73 TRP A O 16
ATOM 25627 N N . LYS A 1 74 ? -6.208 5.455 -4.078 1.00 73.32 74 LYS A N 16
ATOM 25628 C CA . LYS A 1 74 ? -6.675 6.593 -3.485 1.00 54.14 74 LYS A CA 16
ATOM 25629 C C . LYS A 1 74 ? -7.474 6.366 -2.194 1.00 31.53 74 LYS A C 16
ATOM 25630 O O . LYS A 1 74 ? -7.226 7.038 -1.182 1.00 31.24 74 LYS A O 16
ATOM 25649 N N . SER A 1 75 ? -8.377 5.425 -2.205 1.00 53.13 75 SER A N 16
ATOM 25650 C CA . SER A 1 75 ? -9.109 5.066 -1.054 1.00 23.31 75 SER A CA 16
ATOM 25651 C C . SER A 1 75 ? -8.143 4.526 0.017 1.00 0.04 75 SER A C 16
ATOM 25652 O O . SER A 1 75 ? -8.283 4.785 1.219 1.00 14.10 75 SER A O 16
ATOM 25660 N N . PHE A 1 76 ? -7.136 3.851 -0.472 1.00 53.13 76 PHE A N 16
ATOM 25661 C CA . PHE A 1 76 ? -6.120 3.228 0.318 1.00 53.24 76 PHE A CA 16
ATOM 25662 C C . PHE A 1 76 ? -5.323 4.226 1.136 1.00 54.15 76 PHE A C 16
ATOM 25663 O O . PHE A 1 76 ? -5.228 4.059 2.343 1.00 23.14 76 PHE A O 16
ATOM 25680 N N . ILE A 1 77 ? -4.771 5.286 0.508 1.00 25.33 77 ILE A N 16
ATOM 25681 C CA . ILE A 1 77 ? -3.925 6.197 1.269 1.00 13.44 77 ILE A CA 16
ATOM 25682 C C . ILE A 1 77 ? -4.743 6.978 2.297 1.00 12.23 77 ILE A C 16
ATOM 25683 O O . ILE A 1 77 ? -4.241 7.332 3.371 1.00 24.34 77 ILE A O 16
ATOM 25699 N N . ASN A 1 78 ? -6.004 7.200 1.989 1.00 3.53 78 ASN A N 16
ATOM 25700 C CA . ASN A 1 78 ? -6.903 7.863 2.929 1.00 73.23 78 ASN A CA 16
ATOM 25701 C C . ASN A 1 78 ? -7.088 7.026 4.187 1.00 60.03 78 ASN A C 16
ATOM 25702 O O . ASN A 1 78 ? -7.067 7.558 5.306 1.00 53.30 78 ASN A O 16
ATOM 25713 N N . ASP A 1 79 ? -7.225 5.709 4.020 1.00 1.42 79 ASP A N 16
ATOM 25714 C CA . ASP A 1 79 ? -7.354 4.827 5.176 1.00 13.43 79 ASP A CA 16
ATOM 25715 C C . ASP A 1 79 ? -6.008 4.631 5.840 1.00 65.21 79 ASP A C 16
ATOM 25716 O O . ASP A 1 79 ? -5.923 4.550 7.044 1.00 73.20 79 ASP A O 16
ATOM 25725 N N . LEU A 1 80 ? -4.968 4.555 5.023 1.00 13.20 80 LEU A N 16
ATOM 25726 C CA . LEU A 1 80 ? -3.564 4.388 5.452 1.00 30.45 80 LEU A CA 16
ATOM 25727 C C . LEU A 1 80 ? -3.234 5.426 6.521 1.00 2.23 80 LEU A C 16
ATOM 25728 O O . LEU A 1 80 ? -2.832 5.082 7.636 1.00 21.33 80 LEU A O 16
ATOM 25744 N N . CYS A 1 81 ? -3.476 6.673 6.189 1.00 4.53 81 CYS A N 16
ATOM 25745 C CA . CYS A 1 81 ? -3.180 7.790 7.078 1.00 71.55 81 CYS A CA 16
ATOM 25746 C C . CYS A 1 81 ? -4.025 7.734 8.359 1.00 33.44 81 CYS A C 16
ATOM 25747 O O . CYS A 1 81 ? -3.528 8.001 9.464 1.00 71.12 81 CYS A O 16
ATOM 25755 N N . PHE A 1 82 ? -5.273 7.333 8.213 1.00 14.45 82 PHE A N 16
ATOM 25756 C CA . PHE A 1 82 ? -6.214 7.315 9.319 1.00 62.04 82 PHE A CA 16
ATOM 25757 C C . PHE A 1 82 ? -5.944 6.141 10.263 1.00 51.34 82 PHE A C 16
ATOM 25758 O O . PHE A 1 82 ? -5.864 6.309 11.483 1.00 75.00 82 PHE A O 16
ATOM 25775 N N . GLU A 1 83 ? -5.787 4.980 9.693 1.00 32.12 83 GLU A N 16
ATOM 25776 C CA . GLU A 1 83 ? -5.629 3.758 10.439 1.00 42.44 83 GLU A CA 16
ATOM 25777 C C . GLU A 1 83 ? -4.266 3.558 11.048 1.00 13.42 83 GLU A C 16
ATOM 25778 O O . GLU A 1 83 ? -4.152 2.970 12.112 1.00 52.34 83 GLU A O 16
ATOM 25790 N N . LEU A 1 84 ? -3.231 4.019 10.392 1.00 10.02 84 LEU A N 16
ATOM 25791 C CA . LEU A 1 84 ? -1.899 3.852 10.943 1.00 23.12 84 LEU A CA 16
ATOM 25792 C C . LEU A 1 84 ? -1.582 4.932 11.951 1.00 25.05 84 LEU A C 16
ATOM 25793 O O . LEU A 1 84 ? -0.686 4.774 12.765 1.00 71.23 84 LEU A O 16
ATOM 25809 N N . ASP A 1 85 ? -2.302 6.054 11.855 1.00 44.41 85 ASP A N 16
ATOM 25810 C CA . ASP A 1 85 ? -2.158 7.223 12.763 1.00 41.13 85 ASP A CA 16
ATOM 25811 C C . ASP A 1 85 ? -0.859 7.985 12.547 1.00 25.44 85 ASP A C 16
ATOM 25812 O O . ASP A 1 85 ? -0.668 9.078 13.098 1.00 62.31 85 ASP A O 16
ATOM 25821 N N . VAL A 1 86 ? 0.023 7.424 11.748 1.00 61.34 86 VAL A N 16
ATOM 25822 C CA . VAL A 1 86 ? 1.273 8.054 11.424 1.00 73.42 86 VAL A CA 16
ATOM 25823 C C . VAL A 1 86 ? 1.000 9.309 10.589 1.00 71.43 86 VAL A C 16
ATOM 25824 O O . VAL A 1 86 ? 0.111 9.309 9.732 1.00 55.43 86 VAL A O 16
ATOM 25837 N N . PRO A 1 87 ? 1.690 10.403 10.866 1.00 42.53 87 PRO A N 16
ATOM 25838 C CA . PRO A 1 87 ? 1.461 11.638 10.169 1.00 33.12 87 PRO A CA 16
ATOM 25839 C C . PRO A 1 87 ? 2.228 11.729 8.845 1.00 2.23 87 PRO A C 16
ATOM 25840 O O . PRO A 1 87 ? 3.460 11.921 8.820 1.00 33.02 87 PRO A O 16
ATOM 25851 N N . LEU A 1 88 ? 1.530 11.527 7.758 1.00 52.01 88 LEU A N 16
ATOM 25852 C CA . LEU A 1 88 ? 2.110 11.717 6.452 1.00 2.52 88 LEU A CA 16
ATOM 25853 C C . LEU A 1 88 ? 1.857 13.147 6.034 1.00 61.44 88 LEU A C 16
ATOM 25854 O O . LEU A 1 88 ? 2.726 13.812 5.470 1.00 14.44 88 LEU A O 16
ATOM 25870 N N . ASP A 1 89 ? 0.641 13.602 6.333 1.00 3.13 89 ASP A N 16
ATOM 25871 C CA . ASP A 1 89 ? 0.146 14.964 6.064 1.00 74.43 89 ASP A CA 16
ATOM 25872 C C . ASP A 1 89 ? -0.038 15.247 4.573 1.00 73.12 89 ASP A C 16
ATOM 25873 O O . ASP A 1 89 ? -1.107 15.653 4.144 1.00 22.21 89 ASP A O 16
ATOM 25882 N N . MET A 1 90 ? 0.984 15.047 3.791 1.00 53.05 90 MET A N 16
ATOM 25883 C CA . MET A 1 90 ? 0.854 15.198 2.365 1.00 11.42 90 MET A CA 16
ATOM 25884 C C . MET A 1 90 ? 0.622 13.832 1.754 1.00 42.50 90 MET A C 16
ATOM 25885 O O . MET A 1 90 ? 1.551 13.144 1.324 1.00 52.02 90 MET A O 16
ATOM 25899 N N . GLU A 1 91 ? -0.618 13.436 1.809 1.00 1.04 91 GLU A N 16
ATOM 25900 C CA . GLU A 1 91 ? -1.116 12.140 1.375 1.00 65.31 91 GLU A CA 16
ATOM 25901 C C . GLU A 1 91 ? -1.106 11.997 -0.135 1.00 64.25 91 GLU A C 16
ATOM 25902 O O . GLU A 1 91 ? -0.889 10.923 -0.666 1.00 53.10 91 GLU A O 16
ATOM 25914 N N . ILE A 1 92 ? -1.356 13.090 -0.794 1.00 31.41 92 ILE A N 16
ATOM 25915 C CA . ILE A 1 92 ? -1.536 13.173 -2.237 1.00 43.21 92 ILE A CA 16
ATOM 25916 C C . ILE A 1 92 ? -0.397 12.460 -3.052 1.00 10.13 92 ILE A C 16
ATOM 25917 O O . ILE A 1 92 ? -0.697 11.628 -3.906 1.00 72.52 92 ILE A O 16
ATOM 25933 N N . PRO A 1 93 ? 0.905 12.751 -2.806 1.00 3.12 93 PRO A N 16
ATOM 25934 C CA . PRO A 1 93 ? 1.995 12.052 -3.505 1.00 50.05 93 PRO A CA 16
ATOM 25935 C C . PRO A 1 93 ? 1.941 10.527 -3.264 1.00 1.41 93 PRO A C 16
ATOM 25936 O O . PRO A 1 93 ? 2.181 9.740 -4.173 1.00 54.04 93 PRO A O 16
ATOM 25947 N N . LEU A 1 94 ? 1.587 10.142 -2.046 1.00 42.53 94 LEU A N 16
ATOM 25948 C CA . LEU A 1 94 ? 1.416 8.729 -1.654 1.00 21.11 94 LEU A CA 16
ATOM 25949 C C . LEU A 1 94 ? 0.283 8.081 -2.417 1.00 24.30 94 LEU A C 16
ATOM 25950 O O . LEU A 1 94 ? 0.345 6.924 -2.788 1.00 2.34 94 LEU A O 16
ATOM 25966 N N . VAL A 1 95 ? -0.741 8.827 -2.637 1.00 61.01 95 VAL A N 16
ATOM 25967 C CA . VAL A 1 95 ? -1.957 8.301 -3.181 1.00 54.45 95 VAL A CA 16
ATOM 25968 C C . VAL A 1 95 ? -1.946 8.249 -4.681 1.00 30.52 95 VAL A C 16
ATOM 25969 O O . VAL A 1 95 ? -2.650 7.459 -5.309 1.00 45.12 95 VAL A O 16
ATOM 25982 N N . SER A 1 96 ? -1.217 9.100 -5.248 1.00 34.11 96 SER A N 16
ATOM 25983 C CA . SER A 1 96 ? -1.189 9.154 -6.657 1.00 62.11 96 SER A CA 16
ATOM 25984 C C . SER A 1 96 ? 0.076 8.474 -7.218 1.00 15.44 96 SER A C 16
ATOM 25985 O O . SER A 1 96 ? 0.337 8.503 -8.428 1.00 64.11 96 SER A O 16
ATOM 25993 N N . ILE A 1 97 ? 0.857 7.869 -6.345 1.00 5.03 97 ILE A N 16
ATOM 25994 C CA . ILE A 1 97 ? 2.101 7.245 -6.780 1.00 14.44 97 ILE A CA 16
ATOM 25995 C C . ILE A 1 97 ? 1.874 5.896 -7.473 1.00 25.41 97 ILE A C 16
ATOM 25996 O O . ILE A 1 97 ? 2.404 5.672 -8.555 1.00 73.44 97 ILE A O 16
ATOM 26012 N N . TRP A 1 98 ? 1.085 5.009 -6.837 1.00 55.34 98 TRP A N 16
ATOM 26013 C CA . TRP A 1 98 ? 0.789 3.642 -7.276 1.00 44.04 98 TRP A CA 16
ATOM 26014 C C . TRP A 1 98 ? 2.038 2.707 -7.253 1.00 11.02 98 TRP A C 16
ATOM 26015 O O . TRP A 1 98 ? 1.925 1.494 -7.027 1.00 13.25 98 TRP A O 16
ATOM 26036 N N . GLY A 1 99 ? 3.198 3.272 -7.491 1.00 30.01 99 GLY A N 16
ATOM 26037 C CA . GLY A 1 99 ? 4.427 2.543 -7.459 1.00 43.43 99 GLY A CA 16
ATOM 26038 C C . GLY A 1 99 ? 4.938 2.298 -8.848 1.00 34.35 99 GLY A C 16
ATOM 26039 O O . GLY A 1 99 ? 4.374 2.842 -9.807 1.00 62.24 99 GLY A O 16
ATOM 26043 N N . PRO A 1 100 ? 6.019 1.526 -9.003 1.00 31.22 100 PRO A N 16
ATOM 26044 C CA . PRO A 1 100 ? 6.547 1.170 -10.317 1.00 32.31 100 PRO A CA 16
ATOM 26045 C C . PRO A 1 100 ? 5.513 0.380 -11.115 1.00 11.30 100 PRO A C 16
ATOM 26046 O O . PRO A 1 100 ? 5.167 -0.765 -10.752 1.00 60.01 100 PRO A O 16
ATOM 26057 N N . ARG A 1 101 ? 4.978 1.005 -12.136 1.00 51.32 101 ARG A N 16
ATOM 26058 C CA . ARG A 1 101 ? 3.998 0.414 -12.977 1.00 64.20 101 ARG A CA 16
ATOM 26059 C C . ARG A 1 101 ? 4.691 -0.149 -14.199 1.00 22.21 101 ARG A C 16
ATOM 26060 O O . ARG A 1 101 ? 4.801 -1.374 -14.317 1.00 62.22 101 ARG A O 16
ATOM 26081 N N . GLY A 1 1 ? -6.215 20.469 7.186 1.00 61.04 1 GLY A N 17
ATOM 26082 C CA . GLY A 1 1 ? -7.511 19.802 7.097 1.00 13.31 1 GLY A CA 17
ATOM 26083 C C . GLY A 1 1 ? -7.373 18.449 6.443 1.00 71.22 1 GLY A C 17
ATOM 26084 O O . GLY A 1 1 ? -6.640 18.320 5.467 1.00 52.31 1 GLY A O 17
ATOM 26090 N N . PRO A 1 2 ? -8.068 17.411 6.953 1.00 2.21 2 PRO A N 17
ATOM 26091 C CA . PRO A 1 2 ? -7.961 16.041 6.420 1.00 11.13 2 PRO A CA 17
ATOM 26092 C C . PRO A 1 2 ? -8.476 15.888 4.973 1.00 64.14 2 PRO A C 17
ATOM 26093 O O . PRO A 1 2 ? -8.079 14.961 4.259 1.00 61.52 2 PRO A O 17
ATOM 26104 N N . LEU A 1 3 ? -9.359 16.772 4.552 1.00 14.34 3 LEU A N 17
ATOM 26105 C CA . LEU A 1 3 ? -9.888 16.731 3.206 1.00 75.22 3 LEU A CA 17
ATOM 26106 C C . LEU A 1 3 ? -9.339 17.882 2.388 1.00 12.34 3 LEU A C 17
ATOM 26107 O O . LEU A 1 3 ? -8.936 18.920 2.946 1.00 4.00 3 LEU A O 17
ATOM 26123 N N . GLY A 1 4 ? -9.310 17.707 1.090 1.00 61.43 4 GLY A N 17
ATOM 26124 C CA . GLY A 1 4 ? -8.830 18.733 0.204 1.00 31.22 4 GLY A CA 17
ATOM 26125 C C . GLY A 1 4 ? -9.149 18.396 -1.228 1.00 2.32 4 GLY A C 17
ATOM 26126 O O . GLY A 1 4 ? -10.257 18.664 -1.711 1.00 15.24 4 GLY A O 17
ATOM 26130 N N . SER A 1 5 ? -8.209 17.798 -1.901 1.00 4.45 5 SER A N 17
ATOM 26131 C CA . SER A 1 5 ? -8.373 17.398 -3.272 1.00 33.42 5 SER A CA 17
ATOM 26132 C C . SER A 1 5 ? -7.739 16.043 -3.467 1.00 25.15 5 SER A C 17
ATOM 26133 O O . SER A 1 5 ? -6.538 15.875 -3.250 1.00 20.51 5 SER A O 17
ATOM 26141 N N . MET A 1 6 ? -8.522 15.082 -3.877 1.00 24.51 6 MET A N 17
ATOM 26142 C CA . MET A 1 6 ? -8.025 13.728 -4.033 1.00 41.11 6 MET A CA 17
ATOM 26143 C C . MET A 1 6 ? -7.286 13.578 -5.363 1.00 14.21 6 MET A C 17
ATOM 26144 O O . MET A 1 6 ? -6.592 12.608 -5.601 1.00 15.31 6 MET A O 17
ATOM 26158 N N . ASP A 1 7 ? -7.439 14.564 -6.214 1.00 13.24 7 ASP A N 17
ATOM 26159 C CA . ASP A 1 7 ? -6.743 14.587 -7.498 1.00 74.24 7 ASP A CA 17
ATOM 26160 C C . ASP A 1 7 ? -5.659 15.653 -7.500 1.00 32.14 7 ASP A C 17
ATOM 26161 O O . ASP A 1 7 ? -5.247 16.136 -8.549 1.00 1.12 7 ASP A O 17
ATOM 26170 N N . ALA A 1 8 ? -5.167 15.997 -6.310 1.00 4.50 8 ALA A N 17
ATOM 26171 C CA . ALA A 1 8 ? -4.013 16.905 -6.176 1.00 45.42 8 ALA A CA 17
ATOM 26172 C C . ALA A 1 8 ? -2.710 16.130 -6.435 1.00 72.00 8 ALA A C 17
ATOM 26173 O O . ALA A 1 8 ? -1.624 16.692 -6.523 1.00 4.31 8 ALA A O 17
ATOM 26180 N N . GLU A 1 9 ? -2.857 14.835 -6.563 1.00 44.01 9 GLU A N 17
ATOM 26181 C CA . GLU A 1 9 ? -1.773 13.892 -6.791 1.00 33.25 9 GLU A CA 17
ATOM 26182 C C . GLU A 1 9 ? -1.184 14.038 -8.176 1.00 32.31 9 GLU A C 17
ATOM 26183 O O . GLU A 1 9 ? -0.004 13.805 -8.393 1.00 32.11 9 GLU A O 17
ATOM 26195 N N . SER A 1 10 ? -2.020 14.446 -9.075 1.00 2.02 10 SER A N 17
ATOM 26196 C CA . SER A 1 10 ? -1.686 14.777 -10.437 1.00 73.33 10 SER A CA 17
ATOM 26197 C C . SER A 1 10 ? -0.611 15.877 -10.472 1.00 44.04 10 SER A C 17
ATOM 26198 O O . SER A 1 10 ? 0.171 15.995 -11.414 1.00 32.04 10 SER A O 17
ATOM 26206 N N . ILE A 1 11 ? -0.643 16.684 -9.453 1.00 73.24 11 ILE A N 17
ATOM 26207 C CA . ILE A 1 11 ? 0.173 17.829 -9.297 1.00 74.12 11 ILE A CA 17
ATOM 26208 C C . ILE A 1 11 ? 1.520 17.483 -8.610 1.00 74.31 11 ILE A C 17
ATOM 26209 O O . ILE A 1 11 ? 2.564 18.046 -8.947 1.00 64.23 11 ILE A O 17
ATOM 26225 N N . ARG A 1 12 ? 1.498 16.525 -7.691 1.00 30.44 12 ARG A N 17
ATOM 26226 C CA . ARG A 1 12 ? 2.634 16.321 -6.798 1.00 61.04 12 ARG A CA 17
ATOM 26227 C C . ARG A 1 12 ? 3.858 15.637 -7.438 1.00 25.54 12 ARG A C 17
ATOM 26228 O O . ARG A 1 12 ? 4.897 16.285 -7.613 1.00 55.03 12 ARG A O 17
ATOM 26249 N N . LEU A 1 13 ? 3.708 14.371 -7.815 1.00 63.51 13 LEU A N 17
ATOM 26250 C CA . LEU A 1 13 ? 4.761 13.537 -8.415 1.00 70.11 13 LEU A CA 17
ATOM 26251 C C . LEU A 1 13 ? 6.074 13.429 -7.590 1.00 24.51 13 LEU A C 17
ATOM 26252 O O . LEU A 1 13 ? 6.205 14.039 -6.514 1.00 62.33 13 LEU A O 17
ATOM 26268 N N . ASN A 1 14 ? 7.017 12.617 -8.107 1.00 12.22 14 ASN A N 17
ATOM 26269 C CA . ASN A 1 14 ? 8.323 12.295 -7.465 1.00 0.32 14 ASN A CA 17
ATOM 26270 C C . ASN A 1 14 ? 8.109 11.438 -6.220 1.00 41.42 14 ASN A C 17
ATOM 26271 O O . ASN A 1 14 ? 7.346 11.808 -5.318 1.00 34.01 14 ASN A O 17
ATOM 26282 N N . ASN A 1 15 ? 8.780 10.306 -6.140 1.00 40.24 15 ASN A N 17
ATOM 26283 C CA . ASN A 1 15 ? 8.497 9.404 -5.045 1.00 23.03 15 ASN A CA 17
ATOM 26284 C C . ASN A 1 15 ? 9.687 8.543 -4.614 1.00 54.11 15 ASN A C 17
ATOM 26285 O O . ASN A 1 15 ? 9.487 7.480 -4.040 1.00 10.41 15 ASN A O 17
ATOM 26296 N N . GLU A 1 16 ? 10.902 9.003 -4.792 1.00 40.10 16 GLU A N 17
ATOM 26297 C CA . GLU A 1 16 ? 12.055 8.150 -4.445 1.00 12.53 16 GLU A CA 17
ATOM 26298 C C . GLU A 1 16 ? 12.158 7.851 -2.945 1.00 34.24 16 GLU A C 17
ATOM 26299 O O . GLU A 1 16 ? 12.266 6.682 -2.547 1.00 0.43 16 GLU A O 17
ATOM 26311 N N . ASN A 1 17 ? 12.087 8.873 -2.123 1.00 43.13 17 ASN A N 17
ATOM 26312 C CA . ASN A 1 17 ? 12.183 8.673 -0.673 1.00 10.44 17 ASN A CA 17
ATOM 26313 C C . ASN A 1 17 ? 10.876 8.105 -0.188 1.00 34.42 17 ASN A C 17
ATOM 26314 O O . ASN A 1 17 ? 10.827 7.277 0.716 1.00 30.45 17 ASN A O 17
ATOM 26325 N N . LEU A 1 18 ? 9.829 8.533 -0.863 1.00 73.24 18 LEU A N 17
ATOM 26326 C CA . LEU A 1 18 ? 8.468 8.126 -0.617 1.00 74.05 18 LEU A CA 17
ATOM 26327 C C . LEU A 1 18 ? 8.324 6.623 -0.688 1.00 65.22 18 LEU A C 17
ATOM 26328 O O . LEU A 1 18 ? 7.710 6.003 0.184 1.00 10.23 18 LEU A O 17
ATOM 26344 N N . TRP A 1 19 ? 8.904 6.042 -1.736 1.00 14.23 19 TRP A N 17
ATOM 26345 C CA . TRP A 1 19 ? 8.876 4.611 -1.955 1.00 53.02 19 TRP A CA 17
ATOM 26346 C C . TRP A 1 19 ? 9.519 3.872 -0.798 1.00 33.11 19 TRP A C 17
ATOM 26347 O O . TRP A 1 19 ? 8.929 2.951 -0.239 1.00 4.23 19 TRP A O 17
ATOM 26368 N N . ALA A 1 20 ? 10.690 4.322 -0.400 1.00 14.32 20 ALA A N 17
ATOM 26369 C CA . ALA A 1 20 ? 11.423 3.678 0.668 1.00 64.22 20 ALA A CA 17
ATOM 26370 C C . ALA A 1 20 ? 10.732 3.871 2.009 1.00 70.13 20 ALA A C 17
ATOM 26371 O O . ALA A 1 20 ? 10.880 3.051 2.913 1.00 73.34 20 ALA A O 17
ATOM 26378 N N . TRP A 1 21 ? 9.995 4.957 2.147 1.00 21.12 21 TRP A N 17
ATOM 26379 C CA . TRP A 1 21 ? 9.217 5.182 3.341 1.00 32.31 21 TRP A CA 17
ATOM 26380 C C . TRP A 1 21 ? 8.035 4.223 3.389 1.00 2.30 21 TRP A C 17
ATOM 26381 O O . TRP A 1 21 ? 7.874 3.482 4.360 1.00 21.42 21 TRP A O 17
ATOM 26402 N N . LEU A 1 22 ? 7.277 4.181 2.305 1.00 14.24 22 LEU A N 17
ATOM 26403 C CA . LEU A 1 22 ? 6.069 3.379 2.230 1.00 73.32 22 LEU A CA 17
ATOM 26404 C C . LEU A 1 22 ? 6.401 1.903 2.375 1.00 21.02 22 LEU A C 17
ATOM 26405 O O . LEU A 1 22 ? 5.853 1.215 3.232 1.00 24.23 22 LEU A O 17
ATOM 26421 N N . VAL A 1 23 ? 7.345 1.454 1.583 1.00 51.34 23 VAL A N 17
ATOM 26422 C CA . VAL A 1 23 ? 7.761 0.067 1.565 1.00 71.14 23 VAL A CA 17
ATOM 26423 C C . VAL A 1 23 ? 8.294 -0.407 2.916 1.00 61.40 23 VAL A C 17
ATOM 26424 O O . VAL A 1 23 ? 7.903 -1.470 3.398 1.00 22.51 23 VAL A O 17
ATOM 26437 N N . ARG A 1 24 ? 9.133 0.390 3.544 1.00 12.32 24 ARG A N 17
ATOM 26438 C CA . ARG A 1 24 ? 9.724 -0.011 4.800 1.00 53.52 24 ARG A CA 17
ATOM 26439 C C . ARG A 1 24 ? 8.692 0.017 5.918 1.00 0.03 24 ARG A C 17
ATOM 26440 O O . ARG A 1 24 ? 8.618 -0.906 6.714 1.00 74.20 24 ARG A O 17
ATOM 26461 N N . LEU A 1 25 ? 7.866 1.044 5.935 1.00 3.24 25 LEU A N 17
ATOM 26462 C CA . LEU A 1 25 ? 6.872 1.223 6.985 1.00 34.31 25 LEU A CA 17
ATOM 26463 C C . LEU A 1 25 ? 5.829 0.095 6.915 1.00 50.32 25 LEU A C 17
ATOM 26464 O O . LEU A 1 25 ? 5.436 -0.476 7.933 1.00 42.32 25 LEU A O 17
ATOM 26480 N N . LEU A 1 26 ? 5.423 -0.239 5.722 1.00 41.15 26 LEU A N 17
ATOM 26481 C CA . LEU A 1 26 ? 4.473 -1.301 5.495 1.00 73.43 26 LEU A CA 17
ATOM 26482 C C . LEU A 1 26 ? 5.068 -2.658 5.729 1.00 50.25 26 LEU A C 17
ATOM 26483 O O . LEU A 1 26 ? 4.364 -3.598 6.051 1.00 5.44 26 LEU A O 17
ATOM 26499 N N . SER A 1 27 ? 6.378 -2.753 5.592 1.00 31.23 27 SER A N 17
ATOM 26500 C CA . SER A 1 27 ? 7.094 -3.978 5.838 1.00 15.14 27 SER A CA 17
ATOM 26501 C C . SER A 1 27 ? 7.006 -4.299 7.342 1.00 71.14 27 SER A C 17
ATOM 26502 O O . SER A 1 27 ? 7.064 -5.457 7.757 1.00 43.42 27 SER A O 17
ATOM 26510 N N . LYS A 1 28 ? 6.800 -3.254 8.143 1.00 5.23 28 LYS A N 17
ATOM 26511 C CA . LYS A 1 28 ? 6.665 -3.398 9.574 1.00 42.34 28 LYS A CA 17
ATOM 26512 C C . LYS A 1 28 ? 5.220 -3.685 9.923 1.00 33.05 28 LYS A C 17
ATOM 26513 O O . LYS A 1 28 ? 4.895 -4.085 11.050 1.00 22.24 28 LYS A O 17
ATOM 26532 N N . ASN A 1 29 ? 4.350 -3.485 8.945 1.00 33.32 29 ASN A N 17
ATOM 26533 C CA . ASN A 1 29 ? 2.922 -3.575 9.140 1.00 64.24 29 ASN A CA 17
ATOM 26534 C C . ASN A 1 29 ? 2.229 -4.461 8.109 1.00 11.20 29 ASN A C 17
ATOM 26535 O O . ASN A 1 29 ? 1.235 -4.030 7.506 1.00 50.42 29 ASN A O 17
ATOM 26546 N N . PRO A 1 30 ? 2.649 -5.736 7.910 1.00 4.12 30 PRO A N 17
ATOM 26547 C CA . PRO A 1 30 ? 1.958 -6.615 6.972 1.00 10.30 30 PRO A CA 17
ATOM 26548 C C . PRO A 1 30 ? 0.589 -6.954 7.555 1.00 31.32 30 PRO A C 17
ATOM 26549 O O . PRO A 1 30 ? -0.366 -7.258 6.839 1.00 64.45 30 PRO A O 17
ATOM 26560 N N . GLU A 1 31 ? 0.521 -6.806 8.879 1.00 31.31 31 GLU A N 17
ATOM 26561 C CA . GLU A 1 31 ? -0.661 -7.024 9.664 1.00 32.22 31 GLU A CA 17
ATOM 26562 C C . GLU A 1 31 ? -1.715 -5.995 9.306 1.00 61.13 31 GLU A C 17
ATOM 26563 O O . GLU A 1 31 ? -2.875 -6.320 9.196 1.00 3.50 31 GLU A O 17
ATOM 26575 N N . TRP A 1 32 ? -1.308 -4.741 9.131 1.00 21.20 32 TRP A N 17
ATOM 26576 C CA . TRP A 1 32 ? -2.265 -3.729 8.754 1.00 0.14 32 TRP A CA 17
ATOM 26577 C C . TRP A 1 32 ? -2.630 -3.881 7.276 1.00 65.02 32 TRP A C 17
ATOM 26578 O O . TRP A 1 32 ? -3.803 -3.805 6.883 1.00 64.15 32 TRP A O 17
ATOM 26599 N N . LEU A 1 33 ? -1.606 -4.104 6.485 1.00 34.22 33 LEU A N 17
ATOM 26600 C CA . LEU A 1 33 ? -1.700 -4.141 5.043 1.00 35.05 33 LEU A CA 17
ATOM 26601 C C . LEU A 1 33 ? -2.657 -5.253 4.576 1.00 53.22 33 LEU A C 17
ATOM 26602 O O . LEU A 1 33 ? -3.456 -5.040 3.661 1.00 73.42 33 LEU A O 17
ATOM 26618 N N . SER A 1 34 ? -2.596 -6.405 5.235 1.00 61.24 34 SER A N 17
ATOM 26619 C CA . SER A 1 34 ? -3.496 -7.530 4.941 1.00 54.52 34 SER A CA 17
ATOM 26620 C C . SER A 1 34 ? -4.969 -7.092 4.992 1.00 42.02 34 SER A C 17
ATOM 26621 O O . SER A 1 34 ? -5.713 -7.285 4.037 1.00 74.10 34 SER A O 17
ATOM 26629 N N . ALA A 1 35 ? -5.342 -6.487 6.108 1.00 30.41 35 ALA A N 17
ATOM 26630 C CA . ALA A 1 35 ? -6.676 -5.965 6.384 1.00 44.25 35 ALA A CA 17
ATOM 26631 C C . ALA A 1 35 ? -7.171 -5.047 5.283 1.00 74.43 35 ALA A C 17
ATOM 26632 O O . ALA A 1 35 ? -8.287 -5.208 4.787 1.00 52.30 35 ALA A O 17
ATOM 26639 N N . LYS A 1 36 ? -6.351 -4.110 4.880 1.00 10.35 36 LYS A N 17
ATOM 26640 C CA . LYS A 1 36 ? -6.732 -3.214 3.815 1.00 30.12 36 LYS A CA 17
ATOM 26641 C C . LYS A 1 36 ? -6.806 -3.923 2.479 1.00 12.33 36 LYS A C 17
ATOM 26642 O O . LYS A 1 36 ? -7.653 -3.605 1.660 1.00 23.34 36 LYS A O 17
ATOM 26661 N N . LEU A 1 37 ? -5.969 -4.935 2.274 1.00 22.05 37 LEU A N 17
ATOM 26662 C CA . LEU A 1 37 ? -6.081 -5.740 1.074 1.00 74.43 37 LEU A CA 17
ATOM 26663 C C . LEU A 1 37 ? -7.369 -6.530 1.089 1.00 64.14 37 LEU A C 17
ATOM 26664 O O . LEU A 1 37 ? -7.927 -6.769 0.069 1.00 54.01 37 LEU A O 17
ATOM 26680 N N . ARG A 1 38 ? -7.845 -6.907 2.267 1.00 32.54 38 ARG A N 17
ATOM 26681 C CA . ARG A 1 38 ? -9.124 -7.629 2.393 1.00 52.12 38 ARG A CA 17
ATOM 26682 C C . ARG A 1 38 ? -10.265 -6.750 1.865 1.00 20.33 38 ARG A C 17
ATOM 26683 O O . ARG A 1 38 ? -11.226 -7.227 1.269 1.00 42.43 38 ARG A O 17
ATOM 26704 N N . SER A 1 39 ? -10.111 -5.462 2.065 1.00 1.31 39 SER A N 17
ATOM 26705 C CA . SER A 1 39 ? -11.027 -4.475 1.691 1.00 64.33 39 SER A CA 17
ATOM 26706 C C . SER A 1 39 ? -10.968 -4.128 0.178 1.00 34.30 39 SER A C 17
ATOM 26707 O O . SER A 1 39 ? -11.973 -3.745 -0.421 1.00 64.10 39 SER A O 17
ATOM 26715 N N . PHE A 1 40 ? -9.808 -4.271 -0.419 1.00 11.00 40 PHE A N 17
ATOM 26716 C CA . PHE A 1 40 ? -9.611 -3.942 -1.831 1.00 35.14 40 PHE A CA 17
ATOM 26717 C C . PHE A 1 40 ? -9.584 -5.170 -2.725 1.00 22.43 40 PHE A C 17
ATOM 26718 O O . PHE A 1 40 ? -10.247 -5.218 -3.751 1.00 51.33 40 PHE A O 17
ATOM 26735 N N . LEU A 1 41 ? -8.848 -6.153 -2.318 1.00 32.41 41 LEU A N 17
ATOM 26736 C CA . LEU A 1 41 ? -8.677 -7.382 -3.025 1.00 23.00 41 LEU A CA 17
ATOM 26737 C C . LEU A 1 41 ? -9.698 -8.395 -2.585 1.00 33.04 41 LEU A C 17
ATOM 26738 O O . LEU A 1 41 ? -10.006 -8.513 -1.402 1.00 21.40 41 LEU A O 17
ATOM 26754 N N . PRO A 1 42 ? -10.285 -9.080 -3.520 1.00 12.44 42 PRO A N 17
ATOM 26755 C CA . PRO A 1 42 ? -11.112 -10.236 -3.232 1.00 24.01 42 PRO A CA 17
ATOM 26756 C C . PRO A 1 42 ? -10.260 -11.528 -3.248 1.00 60.02 42 PRO A C 17
ATOM 26757 O O . PRO A 1 42 ? -10.675 -12.582 -2.766 1.00 13.01 42 PRO A O 17
ATOM 26768 N N . THR A 1 43 ? -9.063 -11.409 -3.794 1.00 62.33 43 THR A N 17
ATOM 26769 C CA . THR A 1 43 ? -8.141 -12.506 -3.991 1.00 33.32 43 THR A CA 17
ATOM 26770 C C . THR A 1 43 ? -6.897 -12.348 -3.137 1.00 61.15 43 THR A C 17
ATOM 26771 O O . THR A 1 43 ? -5.821 -12.858 -3.462 1.00 51.33 43 THR A O 17
ATOM 26782 N N . MET A 1 44 ? -7.076 -11.684 -2.038 1.00 12.12 44 MET A N 17
ATOM 26783 C CA . MET A 1 44 ? -5.995 -11.379 -1.118 1.00 12.02 44 MET A CA 17
ATOM 26784 C C . MET A 1 44 ? -5.453 -12.614 -0.419 1.00 33.10 44 MET A C 17
ATOM 26785 O O . MET A 1 44 ? -6.150 -13.299 0.351 1.00 61.35 44 MET A O 17
ATOM 26799 N N . ASP A 1 45 ? -4.242 -12.920 -0.742 1.00 4.03 45 ASP A N 17
ATOM 26800 C CA . ASP A 1 45 ? -3.497 -13.971 -0.091 1.00 43.20 45 ASP A CA 17
ATOM 26801 C C . ASP A 1 45 ? -2.042 -13.593 -0.060 1.00 41.05 45 ASP A C 17
ATOM 26802 O O . ASP A 1 45 ? -1.227 -14.033 -0.872 1.00 62.12 45 ASP A O 17
ATOM 26811 N N . LEU A 1 46 ? -1.747 -12.689 0.825 1.00 13.14 46 LEU A N 17
ATOM 26812 C CA . LEU A 1 46 ? -0.403 -12.170 1.011 1.00 14.31 46 LEU A CA 17
ATOM 26813 C C . LEU A 1 46 ? 0.286 -12.980 2.084 1.00 53.43 46 LEU A C 17
ATOM 26814 O O . LEU A 1 46 ? 1.497 -12.905 2.283 1.00 32.41 46 LEU A O 17
ATOM 26830 N N . ASP A 1 47 ? -0.516 -13.762 2.768 1.00 32.12 47 ASP A N 17
ATOM 26831 C CA . ASP A 1 47 ? -0.083 -14.602 3.867 1.00 42.23 47 ASP A CA 17
ATOM 26832 C C . ASP A 1 47 ? 0.797 -15.743 3.384 1.00 72.25 47 ASP A C 17
ATOM 26833 O O . ASP A 1 47 ? 1.543 -16.361 4.148 1.00 12.12 47 ASP A O 17
ATOM 26842 N N . CYS A 1 48 ? 0.738 -15.979 2.119 1.00 2.43 48 CYS A N 17
ATOM 26843 C CA . CYS A 1 48 ? 1.599 -16.931 1.492 1.00 2.45 48 CYS A CA 17
ATOM 26844 C C . CYS A 1 48 ? 2.938 -16.251 1.290 1.00 64.22 48 CYS A C 17
ATOM 26845 O O . CYS A 1 48 ? 3.147 -15.512 0.323 1.00 64.43 48 CYS A O 17
ATOM 26853 N N . SER A 1 49 ? 3.804 -16.422 2.234 1.00 12.01 49 SER A N 17
ATOM 26854 C CA . SER A 1 49 ? 5.054 -15.768 2.190 1.00 52.12 49 SER A CA 17
ATOM 26855 C C . SER A 1 49 ? 6.111 -16.618 1.498 1.00 43.33 49 SER A C 17
ATOM 26856 O O . SER A 1 49 ? 6.795 -17.436 2.118 1.00 71.21 49 SER A O 17
ATOM 26864 N N . TYR A 1 50 ? 6.142 -16.484 0.179 1.00 0.24 50 TYR A N 17
ATOM 26865 C CA . TYR A 1 50 ? 7.170 -17.090 -0.674 1.00 22.04 50 TYR A CA 17
ATOM 26866 C C . TYR A 1 50 ? 8.520 -16.600 -0.221 1.00 31.12 50 TYR A C 17
ATOM 26867 O O . TYR A 1 50 ? 9.502 -17.335 -0.134 1.00 74.12 50 TYR A O 17
ATOM 26885 N N . GLU A 1 51 ? 8.512 -15.373 0.057 1.00 42.13 51 GLU A N 17
ATOM 26886 C CA . GLU A 1 51 ? 9.534 -14.637 0.674 1.00 51.22 51 GLU A CA 17
ATOM 26887 C C . GLU A 1 51 ? 8.892 -13.705 1.708 1.00 52.53 51 GLU A C 17
ATOM 26888 O O . GLU A 1 51 ? 7.664 -13.528 1.669 1.00 32.02 51 GLU A O 17
ATOM 26900 N N . PRO A 1 52 ? 9.673 -13.143 2.666 1.00 13.20 52 PRO A N 17
ATOM 26901 C CA . PRO A 1 52 ? 9.132 -12.281 3.735 1.00 54.55 52 PRO A CA 17
ATOM 26902 C C . PRO A 1 52 ? 8.627 -10.914 3.214 1.00 54.54 52 PRO A C 17
ATOM 26903 O O . PRO A 1 52 ? 8.335 -10.755 2.037 1.00 61.43 52 PRO A O 17
ATOM 26914 N N . SER A 1 53 ? 8.583 -9.932 4.087 1.00 33.00 53 SER A N 17
ATOM 26915 C CA . SER A 1 53 ? 8.060 -8.592 3.807 1.00 44.54 53 SER A CA 17
ATOM 26916 C C . SER A 1 53 ? 9.037 -7.737 2.962 1.00 54.54 53 SER A C 17
ATOM 26917 O O . SER A 1 53 ? 9.200 -6.518 3.191 1.00 64.34 53 SER A O 17
ATOM 26925 N N . ASN A 1 54 ? 9.679 -8.395 2.007 1.00 53.24 54 ASN A N 17
ATOM 26926 C CA . ASN A 1 54 ? 10.595 -7.815 1.066 1.00 50.35 54 ASN A CA 17
ATOM 26927 C C . ASN A 1 54 ? 9.921 -6.713 0.254 1.00 14.03 54 ASN A C 17
ATOM 26928 O O . ASN A 1 54 ? 8.712 -6.769 0.018 1.00 54.32 54 ASN A O 17
ATOM 26939 N N . PRO A 1 55 ? 10.698 -5.719 -0.222 1.00 64.23 55 PRO A N 17
ATOM 26940 C CA . PRO A 1 55 ? 10.180 -4.592 -1.027 1.00 52.43 55 PRO A CA 17
ATOM 26941 C C . PRO A 1 55 ? 9.400 -5.057 -2.267 1.00 23.21 55 PRO A C 17
ATOM 26942 O O . PRO A 1 55 ? 8.351 -4.511 -2.602 1.00 15.44 55 PRO A O 17
ATOM 26953 N N . GLU A 1 56 ? 9.897 -6.102 -2.895 1.00 72.43 56 GLU A N 17
ATOM 26954 C CA . GLU A 1 56 ? 9.302 -6.668 -4.093 1.00 41.24 56 GLU A CA 17
ATOM 26955 C C . GLU A 1 56 ? 8.022 -7.402 -3.741 1.00 71.13 56 GLU A C 17
ATOM 26956 O O . GLU A 1 56 ? 7.061 -7.430 -4.518 1.00 32.31 56 GLU A O 17
ATOM 26968 N N . VAL A 1 57 ? 8.005 -7.963 -2.553 1.00 54.21 57 VAL A N 17
ATOM 26969 C CA . VAL A 1 57 ? 6.853 -8.668 -2.045 1.00 61.34 57 VAL A CA 17
ATOM 26970 C C . VAL A 1 57 ? 5.753 -7.669 -1.762 1.00 23.04 57 VAL A C 17
ATOM 26971 O O . VAL A 1 57 ? 4.608 -7.857 -2.169 1.00 3.22 57 VAL A O 17
ATOM 26984 N N . ILE A 1 58 ? 6.133 -6.593 -1.107 1.00 75.54 58 ILE A N 17
ATOM 26985 C CA . ILE A 1 58 ? 5.233 -5.494 -0.829 1.00 63.15 58 ILE A CA 17
ATOM 26986 C C . ILE A 1 58 ? 4.701 -4.927 -2.150 1.00 12.52 58 ILE A C 17
ATOM 26987 O O . ILE A 1 58 ? 3.506 -4.762 -2.323 1.00 73.15 58 ILE A O 17
ATOM 27003 N N . HIS A 1 59 ? 5.603 -4.702 -3.102 1.00 33.03 59 HIS A N 17
ATOM 27004 C CA . HIS A 1 59 ? 5.245 -4.197 -4.433 1.00 34.13 59 HIS A CA 17
ATOM 27005 C C . HIS A 1 59 ? 4.204 -5.100 -5.117 1.00 20.30 59 HIS A C 17
ATOM 27006 O O . HIS A 1 59 ? 3.281 -4.611 -5.748 1.00 13.23 59 HIS A O 17
ATOM 27021 N N . ARG A 1 60 ? 4.360 -6.395 -4.955 1.00 63.33 60 ARG A N 17
ATOM 27022 C CA . ARG A 1 60 ? 3.455 -7.381 -5.524 1.00 22.14 60 ARG A CA 17
ATOM 27023 C C . ARG A 1 60 ? 2.053 -7.252 -4.930 1.00 13.22 60 ARG A C 17
ATOM 27024 O O . ARG A 1 60 ? 1.044 -7.358 -5.635 1.00 41.11 60 ARG A O 17
ATOM 27045 N N . GLN A 1 61 ? 2.017 -7.004 -3.653 1.00 64.43 61 GLN A N 17
ATOM 27046 C CA . GLN A 1 61 ? 0.772 -6.843 -2.909 1.00 24.41 61 GLN A CA 17
ATOM 27047 C C . GLN A 1 61 ? 0.097 -5.543 -3.286 1.00 61.14 61 GLN A C 17
ATOM 27048 O O . GLN A 1 61 ? -1.098 -5.491 -3.570 1.00 74.13 61 GLN A O 17
ATOM 27062 N N . LEU A 1 62 ? 0.895 -4.522 -3.331 1.00 32.40 62 LEU A N 17
ATOM 27063 C CA . LEU A 1 62 ? 0.453 -3.157 -3.646 1.00 41.12 62 LEU A CA 17
ATOM 27064 C C . LEU A 1 62 ? -0.043 -3.047 -5.089 1.00 31.33 62 LEU A C 17
ATOM 27065 O O . LEU A 1 62 ? -0.957 -2.289 -5.386 1.00 12.43 62 LEU A O 17
ATOM 27081 N N . ASN A 1 63 ? 0.539 -3.853 -5.957 1.00 32.32 63 ASN A N 17
ATOM 27082 C CA . ASN A 1 63 ? 0.195 -3.943 -7.374 1.00 13.11 63 ASN A CA 17
ATOM 27083 C C . ASN A 1 63 ? -1.309 -4.178 -7.549 1.00 52.01 63 ASN A C 17
ATOM 27084 O O . ASN A 1 63 ? -1.977 -3.545 -8.371 1.00 15.11 63 ASN A O 17
ATOM 27095 N N . ARG A 1 64 ? -1.815 -5.056 -6.726 1.00 23.50 64 ARG A N 17
ATOM 27096 C CA . ARG A 1 64 ? -3.221 -5.432 -6.689 1.00 41.43 64 ARG A CA 17
ATOM 27097 C C . ARG A 1 64 ? -4.160 -4.234 -6.462 1.00 25.11 64 ARG A C 17
ATOM 27098 O O . ARG A 1 64 ? -5.299 -4.239 -6.912 1.00 73.24 64 ARG A O 17
ATOM 27119 N N . LEU A 1 65 ? -3.687 -3.230 -5.758 1.00 43.24 65 LEU A N 17
ATOM 27120 C CA . LEU A 1 65 ? -4.508 -2.066 -5.447 1.00 14.22 65 LEU A CA 17
ATOM 27121 C C . LEU A 1 65 ? -4.728 -1.212 -6.658 1.00 20.22 65 LEU A C 17
ATOM 27122 O O . LEU A 1 65 ? -5.838 -0.754 -6.906 1.00 62.42 65 LEU A O 17
ATOM 27138 N N . PHE A 1 66 ? -3.678 -1.022 -7.428 1.00 52.12 66 PHE A N 17
ATOM 27139 C CA . PHE A 1 66 ? -3.765 -0.224 -8.630 1.00 65.34 66 PHE A CA 17
ATOM 27140 C C . PHE A 1 66 ? -4.583 -0.992 -9.657 1.00 33.31 66 PHE A C 17
ATOM 27141 O O . PHE A 1 66 ? -5.251 -0.406 -10.511 1.00 45.33 66 PHE A O 17
ATOM 27158 N N . ALA A 1 67 ? -4.534 -2.315 -9.541 1.00 3.40 67 ALA A N 17
ATOM 27159 C CA . ALA A 1 67 ? -5.330 -3.197 -10.355 1.00 10.05 67 ALA A CA 17
ATOM 27160 C C . ALA A 1 67 ? -6.811 -2.985 -10.053 1.00 42.12 67 ALA A C 17
ATOM 27161 O O . ALA A 1 67 ? -7.637 -2.948 -10.977 1.00 44.25 67 ALA A O 17
ATOM 27168 N N . GLN A 1 68 ? -7.150 -2.817 -8.757 1.00 61.41 68 GLN A N 17
ATOM 27169 C CA . GLN A 1 68 ? -8.489 -2.532 -8.359 1.00 50.03 68 GLN A CA 17
ATOM 27170 C C . GLN A 1 68 ? -8.908 -1.198 -8.913 1.00 41.51 68 GLN A C 17
ATOM 27171 O O . GLN A 1 68 ? -9.982 -1.060 -9.492 1.00 42.32 68 GLN A O 17
ATOM 27185 N N . GLY A 1 69 ? -8.048 -0.226 -8.748 1.00 71.31 69 GLY A N 17
ATOM 27186 C CA . GLY A 1 69 ? -8.368 1.083 -9.153 1.00 51.31 69 GLY A CA 17
ATOM 27187 C C . GLY A 1 69 ? -7.269 2.051 -8.966 1.00 73.34 69 GLY A C 17
ATOM 27188 O O . GLY A 1 69 ? -6.535 1.987 -7.979 1.00 12.30 69 GLY A O 17
ATOM 27192 N N . MET A 1 70 ? -7.158 2.971 -9.893 1.00 74.44 70 MET A N 17
ATOM 27193 C CA . MET A 1 70 ? -6.275 4.107 -9.719 1.00 54.35 70 MET A CA 17
ATOM 27194 C C . MET A 1 70 ? -6.899 4.981 -8.635 1.00 73.20 70 MET A C 17
ATOM 27195 O O . MET A 1 70 ? -6.219 5.660 -7.881 1.00 0.02 70 MET A O 17
ATOM 27209 N N . ALA A 1 71 ? -8.225 4.875 -8.537 1.00 0.30 71 ALA A N 17
ATOM 27210 C CA . ALA A 1 71 ? -9.001 5.551 -7.521 1.00 15.25 71 ALA A CA 17
ATOM 27211 C C . ALA A 1 71 ? -8.818 4.814 -6.206 1.00 34.33 71 ALA A C 17
ATOM 27212 O O . ALA A 1 71 ? -8.710 5.422 -5.144 1.00 12.21 71 ALA A O 17
ATOM 27219 N N . THR A 1 72 ? -8.751 3.494 -6.306 1.00 60.13 72 THR A N 17
ATOM 27220 C CA . THR A 1 72 ? -8.536 2.620 -5.179 1.00 51.54 72 THR A CA 17
ATOM 27221 C C . THR A 1 72 ? -7.203 2.942 -4.487 1.00 75.24 72 THR A C 17
ATOM 27222 O O . THR A 1 72 ? -7.114 2.902 -3.267 1.00 3.13 72 THR A O 17
ATOM 27233 N N . TRP A 1 73 ? -6.205 3.315 -5.275 1.00 5.14 73 TRP A N 17
ATOM 27234 C CA . TRP A 1 73 ? -4.897 3.681 -4.752 1.00 54.33 73 TRP A CA 17
ATOM 27235 C C . TRP A 1 73 ? -5.025 4.954 -3.864 1.00 63.21 73 TRP A C 17
ATOM 27236 O O . TRP A 1 73 ? -4.458 5.021 -2.775 1.00 25.13 73 TRP A O 17
ATOM 27257 N N . LYS A 1 74 ? -5.812 5.934 -4.332 1.00 52.54 74 LYS A N 17
ATOM 27258 C CA . LYS A 1 74 ? -6.083 7.172 -3.589 1.00 75.55 74 LYS A CA 17
ATOM 27259 C C . LYS A 1 74 ? -6.808 6.875 -2.288 1.00 72.13 74 LYS A C 17
ATOM 27260 O O . LYS A 1 74 ? -6.423 7.370 -1.219 1.00 71.44 74 LYS A O 17
ATOM 27279 N N . SER A 1 75 ? -7.833 6.052 -2.375 1.00 44.20 75 SER A N 17
ATOM 27280 C CA . SER A 1 75 ? -8.584 5.641 -1.256 1.00 22.45 75 SER A CA 17
ATOM 27281 C C . SER A 1 75 ? -7.701 4.883 -0.252 1.00 63.12 75 SER A C 17
ATOM 27282 O O . SER A 1 75 ? -7.795 5.089 0.966 1.00 5.33 75 SER A O 17
ATOM 27290 N N . PHE A 1 76 ? -6.833 4.047 -0.783 1.00 30.41 76 PHE A N 17
ATOM 27291 C CA . PHE A 1 76 ? -5.904 3.282 0.005 1.00 30.55 76 PHE A CA 17
ATOM 27292 C C . PHE A 1 76 ? -4.993 4.181 0.785 1.00 3.13 76 PHE A C 17
ATOM 27293 O O . PHE A 1 76 ? -4.868 4.018 1.988 1.00 34.21 76 PHE A O 17
ATOM 27310 N N . ILE A 1 77 ? -4.373 5.150 0.115 1.00 52.40 77 ILE A N 17
ATOM 27311 C CA . ILE A 1 77 ? -3.423 5.993 0.772 1.00 54.22 77 ILE A CA 17
ATOM 27312 C C . ILE A 1 77 ? -4.096 6.884 1.831 1.00 44.01 77 ILE A C 17
ATOM 27313 O O . ILE A 1 77 ? -3.512 7.158 2.893 1.00 51.35 77 ILE A O 17
ATOM 27329 N N . ASN A 1 78 ? -5.330 7.284 1.563 1.00 0.22 78 ASN A N 17
ATOM 27330 C CA . ASN A 1 78 ? -6.102 8.074 2.522 1.00 24.51 78 ASN A CA 17
ATOM 27331 C C . ASN A 1 78 ? -6.286 7.280 3.824 1.00 45.12 78 ASN A C 17
ATOM 27332 O O . ASN A 1 78 ? -6.095 7.817 4.923 1.00 15.44 78 ASN A O 17
ATOM 27343 N N . ASP A 1 79 ? -6.598 5.990 3.683 1.00 32.50 79 ASP A N 17
ATOM 27344 C CA . ASP A 1 79 ? -6.737 5.071 4.834 1.00 62.43 79 ASP A CA 17
ATOM 27345 C C . ASP A 1 79 ? -5.385 4.756 5.455 1.00 55.24 79 ASP A C 17
ATOM 27346 O O . ASP A 1 79 ? -5.247 4.730 6.662 1.00 3.21 79 ASP A O 17
ATOM 27355 N N . LEU A 1 80 ? -4.404 4.530 4.606 1.00 63.30 80 LEU A N 17
ATOM 27356 C CA . LEU A 1 80 ? -3.004 4.236 4.976 1.00 32.25 80 LEU A CA 17
ATOM 27357 C C . LEU A 1 80 ? -2.504 5.277 5.969 1.00 22.10 80 LEU A C 17
ATOM 27358 O O . LEU A 1 80 ? -2.082 4.956 7.077 1.00 65.10 80 LEU A O 17
ATOM 27374 N N . CYS A 1 81 ? -2.625 6.513 5.573 1.00 3.52 81 CYS A N 17
ATOM 27375 C CA . CYS A 1 81 ? -2.174 7.638 6.357 1.00 73.10 81 CYS A CA 17
ATOM 27376 C C . CYS A 1 81 ? -3.017 7.801 7.635 1.00 31.15 81 CYS A C 17
ATOM 27377 O O . CYS A 1 81 ? -2.519 8.202 8.693 1.00 73.04 81 CYS A O 17
ATOM 27385 N N . PHE A 1 82 ? -4.271 7.442 7.531 1.00 22.01 82 PHE A N 17
ATOM 27386 C CA . PHE A 1 82 ? -5.225 7.605 8.604 1.00 63.54 82 PHE A CA 17
ATOM 27387 C C . PHE A 1 82 ? -4.983 6.600 9.732 1.00 2.42 82 PHE A C 17
ATOM 27388 O O . PHE A 1 82 ? -4.975 6.957 10.914 1.00 54.10 82 PHE A O 17
ATOM 27405 N N . GLU A 1 83 ? -4.751 5.366 9.376 1.00 62.43 83 GLU A N 17
ATOM 27406 C CA . GLU A 1 83 ? -4.689 4.324 10.379 1.00 44.24 83 GLU A CA 17
ATOM 27407 C C . GLU A 1 83 ? -3.302 4.108 10.960 1.00 51.54 83 GLU A C 17
ATOM 27408 O O . GLU A 1 83 ? -3.166 3.549 12.048 1.00 25.44 83 GLU A O 17
ATOM 27420 N N . LEU A 1 84 ? -2.281 4.550 10.271 1.00 44.12 84 LEU A N 17
ATOM 27421 C CA . LEU A 1 84 ? -0.909 4.280 10.700 1.00 70.23 84 LEU A CA 17
ATOM 27422 C C . LEU A 1 84 ? -0.352 5.221 11.785 1.00 21.50 84 LEU A C 17
ATOM 27423 O O . LEU A 1 84 ? 0.742 5.791 11.642 1.00 1.54 84 LEU A O 17
ATOM 27439 N N . ASP A 1 85 ? -1.142 5.401 12.843 1.00 10.13 85 ASP A N 17
ATOM 27440 C CA . ASP A 1 85 ? -0.761 6.139 14.070 1.00 20.33 85 ASP A CA 17
ATOM 27441 C C . ASP A 1 85 ? -0.660 7.654 13.898 1.00 42.14 85 ASP A C 17
ATOM 27442 O O . ASP A 1 85 ? -1.537 8.392 14.354 1.00 40.24 85 ASP A O 17
ATOM 27451 N N . VAL A 1 86 ? 0.361 8.112 13.238 1.00 52.32 86 VAL A N 17
ATOM 27452 C CA . VAL A 1 86 ? 0.590 9.535 13.092 1.00 4.22 86 VAL A CA 17
ATOM 27453 C C . VAL A 1 86 ? 0.114 10.025 11.733 1.00 51.52 86 VAL A C 17
ATOM 27454 O O . VAL A 1 86 ? 0.522 9.481 10.704 1.00 35.11 86 VAL A O 17
ATOM 27467 N N . PRO A 1 87 ? -0.780 11.039 11.716 1.00 43.44 87 PRO A N 17
ATOM 27468 C CA . PRO A 1 87 ? -1.273 11.635 10.485 1.00 70.12 87 PRO A CA 17
ATOM 27469 C C . PRO A 1 87 ? -0.155 12.322 9.711 1.00 25.34 87 PRO A C 17
ATOM 27470 O O . PRO A 1 87 ? 0.370 13.379 10.129 1.00 74.12 87 PRO A O 17
ATOM 27481 N N . LEU A 1 88 ? 0.243 11.696 8.620 1.00 33.54 88 LEU A N 17
ATOM 27482 C CA . LEU A 1 88 ? 1.282 12.206 7.759 1.00 21.42 88 LEU A CA 17
ATOM 27483 C C . LEU A 1 88 ? 0.830 13.515 7.135 1.00 33.13 88 LEU A C 17
ATOM 27484 O O . LEU A 1 88 ? 1.629 14.431 6.950 1.00 70.24 88 LEU A O 17
ATOM 27500 N N . ASP A 1 89 ? -0.466 13.561 6.772 1.00 3.30 89 ASP A N 17
ATOM 27501 C CA . ASP A 1 89 ? -1.131 14.734 6.142 1.00 45.31 89 ASP A CA 17
ATOM 27502 C C . ASP A 1 89 ? -0.553 15.022 4.747 1.00 45.02 89 ASP A C 17
ATOM 27503 O O . ASP A 1 89 ? -0.863 16.008 4.091 1.00 32.11 89 ASP A O 17
ATOM 27512 N N . MET A 1 90 ? 0.241 14.100 4.288 1.00 71.14 90 MET A N 17
ATOM 27513 C CA . MET A 1 90 ? 0.847 14.154 2.985 1.00 64.41 90 MET A CA 17
ATOM 27514 C C . MET A 1 90 ? 0.476 12.882 2.253 1.00 31.12 90 MET A C 17
ATOM 27515 O O . MET A 1 90 ? 1.261 12.302 1.503 1.00 33.43 90 MET A O 17
ATOM 27529 N N . GLU A 1 91 ? -0.766 12.494 2.449 1.00 15.23 91 GLU A N 17
ATOM 27530 C CA . GLU A 1 91 ? -1.330 11.299 1.855 1.00 63.04 91 GLU A CA 17
ATOM 27531 C C . GLU A 1 91 ? -1.383 11.417 0.330 1.00 13.32 91 GLU A C 17
ATOM 27532 O O . GLU A 1 91 ? -1.065 10.496 -0.375 1.00 2.43 91 GLU A O 17
ATOM 27544 N N . ILE A 1 92 ? -1.726 12.562 -0.155 1.00 33.44 92 ILE A N 17
ATOM 27545 C CA . ILE A 1 92 ? -1.796 12.785 -1.578 1.00 61.45 92 ILE A CA 17
ATOM 27546 C C . ILE A 1 92 ? -0.392 12.658 -2.247 1.00 52.21 92 ILE A C 17
ATOM 27547 O O . ILE A 1 92 ? -0.277 11.991 -3.269 1.00 70.41 92 ILE A O 17
ATOM 27563 N N . PRO A 1 93 ? 0.685 13.309 -1.712 1.00 0.12 93 PRO A N 17
ATOM 27564 C CA . PRO A 1 93 ? 2.053 13.045 -2.181 1.00 14.43 93 PRO A CA 17
ATOM 27565 C C . PRO A 1 93 ? 2.355 11.540 -2.178 1.00 32.13 93 PRO A C 17
ATOM 27566 O O . PRO A 1 93 ? 2.993 11.034 -3.101 1.00 72.13 93 PRO A O 17
ATOM 27577 N N . LEU A 1 94 ? 1.854 10.832 -1.149 1.00 22.34 94 LEU A N 17
ATOM 27578 C CA . LEU A 1 94 ? 1.975 9.377 -1.071 1.00 61.01 94 LEU A CA 17
ATOM 27579 C C . LEU A 1 94 ? 1.243 8.684 -2.200 1.00 3.35 94 LEU A C 17
ATOM 27580 O O . LEU A 1 94 ? 1.785 7.819 -2.807 1.00 74.12 94 LEU A O 17
ATOM 27596 N N . VAL A 1 95 ? 0.016 9.072 -2.486 1.00 22.11 95 VAL A N 17
ATOM 27597 C CA . VAL A 1 95 ? -0.738 8.413 -3.552 1.00 14.35 95 VAL A CA 17
ATOM 27598 C C . VAL A 1 95 ? -0.182 8.695 -4.919 1.00 72.23 95 VAL A C 17
ATOM 27599 O O . VAL A 1 95 ? -0.161 7.832 -5.825 1.00 53.51 95 VAL A O 17
ATOM 27612 N N . SER A 1 96 ? 0.351 9.838 -5.017 1.00 15.12 96 SER A N 17
ATOM 27613 C CA . SER A 1 96 ? 1.006 10.329 -6.214 1.00 44.25 96 SER A CA 17
ATOM 27614 C C . SER A 1 96 ? 2.260 9.448 -6.594 1.00 61.10 96 SER A C 17
ATOM 27615 O O . SER A 1 96 ? 2.862 9.622 -7.658 1.00 62.14 96 SER A O 17
ATOM 27623 N N . ILE A 1 97 ? 2.614 8.503 -5.715 1.00 24.01 97 ILE A N 17
ATOM 27624 C CA . ILE A 1 97 ? 3.740 7.583 -5.899 1.00 50.34 97 ILE A CA 17
ATOM 27625 C C . ILE A 1 97 ? 3.562 6.703 -7.145 1.00 15.42 97 ILE A C 17
ATOM 27626 O O . ILE A 1 97 ? 4.538 6.293 -7.772 1.00 75.35 97 ILE A O 17
ATOM 27642 N N . TRP A 1 98 ? 2.327 6.438 -7.511 1.00 33.31 98 TRP A N 17
ATOM 27643 C CA . TRP A 1 98 ? 2.064 5.524 -8.596 1.00 64.01 98 TRP A CA 17
ATOM 27644 C C . TRP A 1 98 ? 0.751 5.857 -9.302 1.00 12.44 98 TRP A C 17
ATOM 27645 O O . TRP A 1 98 ? 0.549 5.481 -10.459 1.00 5.04 98 TRP A O 17
ATOM 27666 N N . GLY A 1 99 ? -0.122 6.583 -8.633 1.00 11.33 99 GLY A N 17
ATOM 27667 C CA . GLY A 1 99 ? -1.368 6.946 -9.245 1.00 70.10 99 GLY A CA 17
ATOM 27668 C C . GLY A 1 99 ? -1.477 8.443 -9.466 1.00 14.23 99 GLY A C 17
ATOM 27669 O O . GLY A 1 99 ? -1.936 9.150 -8.581 1.00 0.43 99 GLY A O 17
ATOM 27673 N N . PRO A 1 100 ? -1.007 8.967 -10.617 1.00 33.13 100 PRO A N 17
ATOM 27674 C CA . PRO A 1 100 ? -1.146 10.360 -10.962 1.00 43.43 100 PRO A CA 17
ATOM 27675 C C . PRO A 1 100 ? -2.329 10.595 -11.924 1.00 31.21 100 PRO A C 17
ATOM 27676 O O . PRO A 1 100 ? -2.260 10.237 -13.115 1.00 42.34 100 PRO A O 17
ATOM 27687 N N . ARG A 1 101 ? -3.399 11.150 -11.376 1.00 20.43 101 ARG A N 17
ATOM 27688 C CA . ARG A 1 101 ? -4.614 11.506 -12.036 1.00 54.14 101 ARG A CA 17
ATOM 27689 C C . ARG A 1 101 ? -5.482 10.297 -12.320 1.00 14.15 101 ARG A C 17
ATOM 27690 O O . ARG A 1 101 ? -5.309 9.634 -13.357 1.00 72.11 101 ARG A O 17
ATOM 27711 N N . GLY A 1 1 ? -11.724 18.372 2.329 1.00 41.53 1 GLY A N 18
ATOM 27712 C CA . GLY A 1 1 ? -11.440 17.235 3.186 1.00 50.30 1 GLY A CA 18
ATOM 27713 C C . GLY A 1 1 ? -10.751 16.155 2.395 1.00 0.31 1 GLY A C 18
ATOM 27714 O O . GLY A 1 1 ? -10.516 16.335 1.185 1.00 24.21 1 GLY A O 18
ATOM 27720 N N . PRO A 1 2 ? -10.422 15.016 3.023 1.00 32.11 2 PRO A N 18
ATOM 27721 C CA . PRO A 1 2 ? -9.717 13.922 2.355 1.00 64.54 2 PRO A CA 18
ATOM 27722 C C . PRO A 1 2 ? -10.603 13.177 1.352 1.00 35.21 2 PRO A C 18
ATOM 27723 O O . PRO A 1 2 ? -10.124 12.704 0.324 1.00 14.03 2 PRO A O 18
ATOM 27734 N N . LEU A 1 3 ? -11.890 13.100 1.635 1.00 12.52 3 LEU A N 18
ATOM 27735 C CA . LEU A 1 3 ? -12.805 12.389 0.772 1.00 54.11 3 LEU A CA 18
ATOM 27736 C C . LEU A 1 3 ? -13.437 13.339 -0.224 1.00 15.15 3 LEU A C 18
ATOM 27737 O O . LEU A 1 3 ? -14.081 14.322 0.160 1.00 72.32 3 LEU A O 18
ATOM 27753 N N . GLY A 1 4 ? -13.227 13.089 -1.481 1.00 14.30 4 GLY A N 18
ATOM 27754 C CA . GLY A 1 4 ? -13.820 13.905 -2.489 1.00 40.44 4 GLY A CA 18
ATOM 27755 C C . GLY A 1 4 ? -12.794 14.452 -3.425 1.00 11.13 4 GLY A C 18
ATOM 27756 O O . GLY A 1 4 ? -11.921 15.237 -3.009 1.00 72.04 4 GLY A O 18
ATOM 27760 N N . SER A 1 5 ? -12.856 13.992 -4.669 1.00 4.22 5 SER A N 18
ATOM 27761 C CA . SER A 1 5 ? -11.992 14.416 -5.759 1.00 42.21 5 SER A CA 18
ATOM 27762 C C . SER A 1 5 ? -10.577 13.819 -5.620 1.00 34.43 5 SER A C 18
ATOM 27763 O O . SER A 1 5 ? -10.164 12.991 -6.448 1.00 4.52 5 SER A O 18
ATOM 27771 N N . MET A 1 6 ? -9.867 14.199 -4.551 1.00 71.44 6 MET A N 18
ATOM 27772 C CA . MET A 1 6 ? -8.487 13.790 -4.287 1.00 51.14 6 MET A CA 18
ATOM 27773 C C . MET A 1 6 ? -7.544 14.264 -5.395 1.00 42.22 6 MET A C 18
ATOM 27774 O O . MET A 1 6 ? -6.428 13.797 -5.486 1.00 13.13 6 MET A O 18
ATOM 27788 N N . ASP A 1 7 ? -7.968 15.256 -6.180 1.00 31.22 7 ASP A N 18
ATOM 27789 C CA . ASP A 1 7 ? -7.208 15.724 -7.370 1.00 54.34 7 ASP A CA 18
ATOM 27790 C C . ASP A 1 7 ? -6.083 16.673 -7.019 1.00 65.43 7 ASP A C 18
ATOM 27791 O O . ASP A 1 7 ? -5.613 17.441 -7.863 1.00 23.21 7 ASP A O 18
ATOM 27800 N N . ALA A 1 8 ? -5.606 16.574 -5.805 1.00 35.13 8 ALA A N 18
ATOM 27801 C CA . ALA A 1 8 ? -4.453 17.326 -5.372 1.00 22.22 8 ALA A CA 18
ATOM 27802 C C . ALA A 1 8 ? -3.184 16.658 -5.898 1.00 74.31 8 ALA A C 18
ATOM 27803 O O . ALA A 1 8 ? -2.124 17.261 -5.935 1.00 64.52 8 ALA A O 18
ATOM 27810 N N . GLU A 1 9 ? -3.319 15.388 -6.300 1.00 35.30 9 GLU A N 18
ATOM 27811 C CA . GLU A 1 9 ? -2.220 14.576 -6.859 1.00 74.45 9 GLU A CA 18
ATOM 27812 C C . GLU A 1 9 ? -1.559 15.268 -8.031 1.00 24.32 9 GLU A C 18
ATOM 27813 O O . GLU A 1 9 ? -0.333 15.355 -8.104 1.00 54.40 9 GLU A O 18
ATOM 27825 N N . SER A 1 10 ? -2.388 15.823 -8.885 1.00 3.13 10 SER A N 18
ATOM 27826 C CA . SER A 1 10 ? -1.986 16.572 -10.058 1.00 34.02 10 SER A CA 18
ATOM 27827 C C . SER A 1 10 ? -1.046 17.737 -9.682 1.00 31.33 10 SER A C 18
ATOM 27828 O O . SER A 1 10 ? -0.177 18.145 -10.443 1.00 2.30 10 SER A O 18
ATOM 27836 N N . ILE A 1 11 ? -1.267 18.254 -8.510 1.00 3.12 11 ILE A N 18
ATOM 27837 C CA . ILE A 1 11 ? -0.571 19.379 -7.970 1.00 12.02 11 ILE A CA 18
ATOM 27838 C C . ILE A 1 11 ? 0.724 18.946 -7.229 1.00 13.42 11 ILE A C 18
ATOM 27839 O O . ILE A 1 11 ? 1.745 19.645 -7.270 1.00 35.24 11 ILE A O 18
ATOM 27855 N N . ARG A 1 12 ? 0.676 17.792 -6.584 1.00 2.44 12 ARG A N 18
ATOM 27856 C CA . ARG A 1 12 ? 1.745 17.347 -5.705 1.00 21.11 12 ARG A CA 18
ATOM 27857 C C . ARG A 1 12 ? 2.825 16.492 -6.366 1.00 54.15 12 ARG A C 18
ATOM 27858 O O . ARG A 1 12 ? 4.025 16.717 -6.112 1.00 62.20 12 ARG A O 18
ATOM 27879 N N . LEU A 1 13 ? 2.415 15.531 -7.193 1.00 73.20 13 LEU A N 18
ATOM 27880 C CA . LEU A 1 13 ? 3.310 14.556 -7.813 1.00 71.40 13 LEU A CA 18
ATOM 27881 C C . LEU A 1 13 ? 3.994 13.620 -6.782 1.00 35.23 13 LEU A C 18
ATOM 27882 O O . LEU A 1 13 ? 3.903 13.817 -5.558 1.00 75.22 13 LEU A O 18
ATOM 27898 N N . ASN A 1 14 ? 4.664 12.609 -7.281 1.00 41.44 14 ASN A N 18
ATOM 27899 C CA . ASN A 1 14 ? 5.276 11.581 -6.439 1.00 24.02 14 ASN A CA 18
ATOM 27900 C C . ASN A 1 14 ? 6.797 11.674 -6.408 1.00 51.01 14 ASN A C 18
ATOM 27901 O O . ASN A 1 14 ? 7.383 12.582 -7.007 1.00 24.34 14 ASN A O 18
ATOM 27912 N N . ASN A 1 15 ? 7.428 10.731 -5.711 1.00 2.52 15 ASN A N 18
ATOM 27913 C CA . ASN A 1 15 ? 8.877 10.715 -5.516 1.00 74.34 15 ASN A CA 18
ATOM 27914 C C . ASN A 1 15 ? 9.320 9.262 -5.245 1.00 74.02 15 ASN A C 18
ATOM 27915 O O . ASN A 1 15 ? 8.606 8.519 -4.574 1.00 70.40 15 ASN A O 18
ATOM 27926 N N . GLU A 1 16 ? 10.482 8.871 -5.758 1.00 45.54 16 GLU A N 18
ATOM 27927 C CA . GLU A 1 16 ? 11.003 7.503 -5.586 1.00 51.41 16 GLU A CA 18
ATOM 27928 C C . GLU A 1 16 ? 11.435 7.209 -4.144 1.00 15.11 16 GLU A C 18
ATOM 27929 O O . GLU A 1 16 ? 11.356 6.061 -3.680 1.00 42.53 16 GLU A O 18
ATOM 27941 N N . ASN A 1 17 ? 11.872 8.236 -3.436 1.00 12.21 17 ASN A N 18
ATOM 27942 C CA . ASN A 1 17 ? 12.280 8.104 -2.019 1.00 1.01 17 ASN A CA 18
ATOM 27943 C C . ASN A 1 17 ? 11.067 7.815 -1.188 1.00 43.24 17 ASN A C 18
ATOM 27944 O O . ASN A 1 17 ? 11.104 7.080 -0.196 1.00 3.41 17 ASN A O 18
ATOM 27955 N N . LEU A 1 18 ? 9.997 8.376 -1.640 1.00 54.41 18 LEU A N 18
ATOM 27956 C CA . LEU A 1 18 ? 8.712 8.276 -1.042 1.00 43.44 18 LEU A CA 18
ATOM 27957 C C . LEU A 1 18 ? 8.176 6.855 -1.215 1.00 25.53 18 LEU A C 18
ATOM 27958 O O . LEU A 1 18 ? 7.524 6.316 -0.318 1.00 23.44 18 LEU A O 18
ATOM 27974 N N . TRP A 1 19 ? 8.493 6.245 -2.345 1.00 63.22 19 TRP A N 18
ATOM 27975 C CA . TRP A 1 19 ? 8.136 4.861 -2.594 1.00 14.01 19 TRP A CA 18
ATOM 27976 C C . TRP A 1 19 ? 8.848 3.960 -1.589 1.00 75.43 19 TRP A C 18
ATOM 27977 O O . TRP A 1 19 ? 8.229 3.087 -0.981 1.00 33.01 19 TRP A O 18
ATOM 27998 N N . ALA A 1 20 ? 10.139 4.221 -1.381 1.00 10.22 20 ALA A N 18
ATOM 27999 C CA . ALA A 1 20 ? 10.935 3.463 -0.421 1.00 43.42 20 ALA A CA 18
ATOM 28000 C C . ALA A 1 20 ? 10.352 3.606 0.979 1.00 53.03 20 ALA A C 18
ATOM 28001 O O . ALA A 1 20 ? 10.274 2.633 1.731 1.00 43.11 20 ALA A O 18
ATOM 28008 N N . TRP A 1 21 ? 9.929 4.825 1.305 1.00 12.50 21 TRP A N 18
ATOM 28009 C CA . TRP A 1 21 ? 9.271 5.112 2.572 1.00 4.53 21 TRP A CA 18
ATOM 28010 C C . TRP A 1 21 ? 8.023 4.242 2.743 1.00 2.43 21 TRP A C 18
ATOM 28011 O O . TRP A 1 21 ? 7.876 3.554 3.758 1.00 53.12 21 TRP A O 18
ATOM 28032 N N . LEU A 1 22 ? 7.172 4.237 1.725 1.00 74.23 22 LEU A N 18
ATOM 28033 C CA . LEU A 1 22 ? 5.939 3.469 1.748 1.00 72.45 22 LEU A CA 18
ATOM 28034 C C . LEU A 1 22 ? 6.235 1.983 1.932 1.00 23.51 22 LEU A C 18
ATOM 28035 O O . LEU A 1 22 ? 5.706 1.350 2.844 1.00 45.33 22 LEU A O 18
ATOM 28051 N N . VAL A 1 23 ? 7.124 1.459 1.102 1.00 62.14 23 VAL A N 18
ATOM 28052 C CA . VAL A 1 23 ? 7.504 0.056 1.134 1.00 71.13 23 VAL A CA 18
ATOM 28053 C C . VAL A 1 23 ? 8.027 -0.366 2.513 1.00 63.31 23 VAL A C 18
ATOM 28054 O O . VAL A 1 23 ? 7.517 -1.315 3.107 1.00 22.12 23 VAL A O 18
ATOM 28067 N N . ARG A 1 24 ? 8.980 0.378 3.045 1.00 33.01 24 ARG A N 18
ATOM 28068 C CA . ARG A 1 24 ? 9.632 -0.005 4.294 1.00 21.13 24 ARG A CA 18
ATOM 28069 C C . ARG A 1 24 ? 8.704 0.135 5.484 1.00 44.01 24 ARG A C 18
ATOM 28070 O O . ARG A 1 24 ? 8.699 -0.723 6.366 1.00 41.45 24 ARG A O 18
ATOM 28091 N N . LEU A 1 25 ? 7.893 1.174 5.489 1.00 24.10 25 LEU A N 18
ATOM 28092 C CA . LEU A 1 25 ? 6.966 1.423 6.587 1.00 34.04 25 LEU A CA 18
ATOM 28093 C C . LEU A 1 25 ? 5.912 0.309 6.609 1.00 71.11 25 LEU A C 18
ATOM 28094 O O . LEU A 1 25 ? 5.576 -0.225 7.663 1.00 11.42 25 LEU A O 18
ATOM 28110 N N . LEU A 1 26 ? 5.448 -0.069 5.451 1.00 53.15 26 LEU A N 18
ATOM 28111 C CA . LEU A 1 26 ? 4.485 -1.136 5.311 1.00 30.13 26 LEU A CA 18
ATOM 28112 C C . LEU A 1 26 ? 5.078 -2.484 5.602 1.00 70.20 26 LEU A C 18
ATOM 28113 O O . LEU A 1 26 ? 4.382 -3.394 6.002 1.00 50.14 26 LEU A O 18
ATOM 28129 N N . SER A 1 27 ? 6.388 -2.605 5.435 1.00 44.51 27 SER A N 18
ATOM 28130 C CA . SER A 1 27 ? 7.092 -3.820 5.774 1.00 53.20 27 SER A CA 18
ATOM 28131 C C . SER A 1 27 ? 7.080 -3.997 7.304 1.00 73.11 27 SER A C 18
ATOM 28132 O O . SER A 1 27 ? 7.220 -5.100 7.824 1.00 52.23 27 SER A O 18
ATOM 28140 N N . LYS A 1 28 ? 6.861 -2.891 8.014 1.00 61.32 28 LYS A N 18
ATOM 28141 C CA . LYS A 1 28 ? 6.782 -2.922 9.449 1.00 63.31 28 LYS A CA 18
ATOM 28142 C C . LYS A 1 28 ? 5.339 -3.108 9.867 1.00 2.13 28 LYS A C 18
ATOM 28143 O O . LYS A 1 28 ? 5.027 -3.232 11.046 1.00 54.25 28 LYS A O 18
ATOM 28162 N N . ASN A 1 29 ? 4.453 -3.129 8.879 1.00 11.54 29 ASN A N 18
ATOM 28163 C CA . ASN A 1 29 ? 3.034 -3.238 9.115 1.00 22.41 29 ASN A CA 18
ATOM 28164 C C . ASN A 1 29 ? 2.367 -4.202 8.141 1.00 55.10 29 ASN A C 18
ATOM 28165 O O . ASN A 1 29 ? 1.363 -3.838 7.509 1.00 45.45 29 ASN A O 18
ATOM 28176 N N . PRO A 1 30 ? 2.839 -5.469 8.016 1.00 23.24 30 PRO A N 18
ATOM 28177 C CA . PRO A 1 30 ? 2.207 -6.421 7.102 1.00 22.04 30 PRO A CA 18
ATOM 28178 C C . PRO A 1 30 ? 0.851 -6.806 7.664 1.00 13.32 30 PRO A C 18
ATOM 28179 O O . PRO A 1 30 ? -0.056 -7.230 6.951 1.00 71.04 30 PRO A O 18
ATOM 28190 N N . GLU A 1 31 ? 0.718 -6.572 8.953 1.00 5.31 31 GLU A N 18
ATOM 28191 C CA . GLU A 1 31 ? -0.460 -6.860 9.686 1.00 3.10 31 GLU A CA 18
ATOM 28192 C C . GLU A 1 31 ? -1.571 -5.912 9.265 1.00 1.03 31 GLU A C 18
ATOM 28193 O O . GLU A 1 31 ? -2.710 -6.351 9.033 1.00 33.45 31 GLU A O 18
ATOM 28205 N N . TRP A 1 32 ? -1.245 -4.619 9.126 1.00 55.01 32 TRP A N 18
ATOM 28206 C CA . TRP A 1 32 ? -2.232 -3.668 8.683 1.00 21.51 32 TRP A CA 18
ATOM 28207 C C . TRP A 1 32 ? -2.483 -3.828 7.192 1.00 21.35 32 TRP A C 18
ATOM 28208 O O . TRP A 1 32 ? -3.633 -3.812 6.728 1.00 23.12 32 TRP A O 18
ATOM 28229 N N . LEU A 1 33 ? -1.402 -3.995 6.456 1.00 62.32 33 LEU A N 18
ATOM 28230 C CA . LEU A 1 33 ? -1.438 -4.036 5.013 1.00 2.20 33 LEU A CA 18
ATOM 28231 C C . LEU A 1 33 ? -2.326 -5.178 4.519 1.00 72.33 33 LEU A C 18
ATOM 28232 O O . LEU A 1 33 ? -3.181 -4.965 3.667 1.00 31.30 33 LEU A O 18
ATOM 28248 N N . SER A 1 34 ? -2.171 -6.350 5.097 1.00 25.12 34 SER A N 18
ATOM 28249 C CA . SER A 1 34 ? -2.993 -7.498 4.716 1.00 23.23 34 SER A CA 18
ATOM 28250 C C . SER A 1 34 ? -4.498 -7.257 5.004 1.00 14.52 34 SER A C 18
ATOM 28251 O O . SER A 1 34 ? -5.369 -7.666 4.218 1.00 14.10 34 SER A O 18
ATOM 28259 N N . ALA A 1 35 ? -4.786 -6.548 6.090 1.00 52.21 35 ALA A N 18
ATOM 28260 C CA . ALA A 1 35 ? -6.146 -6.185 6.459 1.00 60.23 35 ALA A CA 18
ATOM 28261 C C . ALA A 1 35 ? -6.766 -5.290 5.390 1.00 65.24 35 ALA A C 18
ATOM 28262 O O . ALA A 1 35 ? -7.932 -5.450 5.011 1.00 32.11 35 ALA A O 18
ATOM 28269 N N . LYS A 1 36 ? -6.000 -4.350 4.901 1.00 23.23 36 LYS A N 18
ATOM 28270 C CA . LYS A 1 36 ? -6.468 -3.523 3.837 1.00 41.14 36 LYS A CA 18
ATOM 28271 C C . LYS A 1 36 ? -6.524 -4.277 2.524 1.00 73.02 36 LYS A C 18
ATOM 28272 O O . LYS A 1 36 ? -7.411 -4.039 1.721 1.00 30.23 36 LYS A O 18
ATOM 28291 N N . LEU A 1 37 ? -5.620 -5.235 2.337 1.00 2.52 37 LEU A N 18
ATOM 28292 C CA . LEU A 1 37 ? -5.626 -6.068 1.141 1.00 52.43 37 LEU A CA 18
ATOM 28293 C C . LEU A 1 37 ? -6.927 -6.797 0.994 1.00 72.34 37 LEU A C 18
ATOM 28294 O O . LEU A 1 37 ? -7.535 -6.733 -0.040 1.00 52.14 37 LEU A O 18
ATOM 28310 N N . ARG A 1 38 ? -7.365 -7.475 2.047 1.00 34.34 38 ARG A N 18
ATOM 28311 C CA . ARG A 1 38 ? -8.605 -8.238 1.973 1.00 43.33 38 ARG A CA 18
ATOM 28312 C C . ARG A 1 38 ? -9.809 -7.387 1.658 1.00 3.44 38 ARG A C 18
ATOM 28313 O O . ARG A 1 38 ? -10.771 -7.834 1.040 1.00 0.01 38 ARG A O 18
ATOM 28334 N N . SER A 1 39 ? -9.738 -6.189 2.088 1.00 51.22 39 SER A N 18
ATOM 28335 C CA . SER A 1 39 ? -10.692 -5.227 1.855 1.00 35.41 39 SER A CA 18
ATOM 28336 C C . SER A 1 39 ? -10.676 -4.727 0.362 1.00 3.33 39 SER A C 18
ATOM 28337 O O . SER A 1 39 ? -11.708 -4.746 -0.327 1.00 73.42 39 SER A O 18
ATOM 28345 N N . PHE A 1 40 ? -9.503 -4.364 -0.141 1.00 31.15 40 PHE A N 18
ATOM 28346 C CA . PHE A 1 40 ? -9.371 -3.795 -1.491 1.00 64.30 40 PHE A CA 18
ATOM 28347 C C . PHE A 1 40 ? -9.367 -4.836 -2.586 1.00 1.10 40 PHE A C 18
ATOM 28348 O O . PHE A 1 40 ? -10.017 -4.673 -3.623 1.00 15.43 40 PHE A O 18
ATOM 28365 N N . LEU A 1 41 ? -8.644 -5.876 -2.356 1.00 62.11 41 LEU A N 18
ATOM 28366 C CA . LEU A 1 41 ? -8.457 -6.939 -3.283 1.00 52.02 41 LEU A CA 18
ATOM 28367 C C . LEU A 1 41 ? -9.630 -7.878 -3.292 1.00 0.22 41 LEU A C 18
ATOM 28368 O O . LEU A 1 41 ? -10.027 -8.400 -2.250 1.00 11.45 41 LEU A O 18
ATOM 28384 N N . PRO A 1 42 ? -10.226 -8.106 -4.455 1.00 44.43 42 PRO A N 18
ATOM 28385 C CA . PRO A 1 42 ? -11.202 -9.175 -4.623 1.00 4.43 42 PRO A CA 18
ATOM 28386 C C . PRO A 1 42 ? -10.433 -10.488 -4.850 1.00 0.32 42 PRO A C 18
ATOM 28387 O O . PRO A 1 42 ? -10.977 -11.592 -4.826 1.00 1.13 42 PRO A O 18
ATOM 28398 N N . THR A 1 43 ? -9.152 -10.306 -5.052 1.00 24.30 43 THR A N 18
ATOM 28399 C CA . THR A 1 43 ? -8.172 -11.302 -5.331 1.00 3.13 43 THR A CA 18
ATOM 28400 C C . THR A 1 43 ? -7.228 -11.437 -4.164 1.00 64.22 43 THR A C 18
ATOM 28401 O O . THR A 1 43 ? -6.048 -11.749 -4.330 1.00 74.31 43 THR A O 18
ATOM 28412 N N . MET A 1 44 ? -7.757 -11.153 -2.990 1.00 4.34 44 MET A N 18
ATOM 28413 C CA . MET A 1 44 ? -6.998 -11.214 -1.752 1.00 3.51 44 MET A CA 18
ATOM 28414 C C . MET A 1 44 ? -6.293 -12.506 -1.462 1.00 15.11 44 MET A C 18
ATOM 28415 O O . MET A 1 44 ? -6.854 -13.468 -0.947 1.00 45.04 44 MET A O 18
ATOM 28429 N N . ASP A 1 45 ? -5.072 -12.540 -1.887 1.00 43.42 45 ASP A N 18
ATOM 28430 C CA . ASP A 1 45 ? -4.166 -13.610 -1.635 1.00 54.11 45 ASP A CA 18
ATOM 28431 C C . ASP A 1 45 ? -3.026 -13.031 -0.857 1.00 2.54 45 ASP A C 18
ATOM 28432 O O . ASP A 1 45 ? -2.021 -12.581 -1.410 1.00 42.04 45 ASP A O 18
ATOM 28441 N N . LEU A 1 46 ? -3.258 -12.910 0.417 1.00 23.00 46 LEU A N 18
ATOM 28442 C CA . LEU A 1 46 ? -2.313 -12.302 1.337 1.00 62.45 46 LEU A CA 18
ATOM 28443 C C . LEU A 1 46 ? -1.447 -13.349 2.020 1.00 53.55 46 LEU A C 18
ATOM 28444 O O . LEU A 1 46 ? -0.488 -13.032 2.706 1.00 62.14 46 LEU A O 18
ATOM 28460 N N . ASP A 1 47 ? -1.777 -14.599 1.778 1.00 75.34 47 ASP A N 18
ATOM 28461 C CA . ASP A 1 47 ? -1.063 -15.730 2.363 1.00 42.22 47 ASP A CA 18
ATOM 28462 C C . ASP A 1 47 ? 0.104 -16.140 1.471 1.00 41.11 47 ASP A C 18
ATOM 28463 O O . ASP A 1 47 ? 0.822 -17.092 1.756 1.00 50.10 47 ASP A O 18
ATOM 28472 N N . CYS A 1 48 ? 0.311 -15.386 0.418 1.00 10.14 48 CYS A N 18
ATOM 28473 C CA . CYS A 1 48 ? 1.341 -15.666 -0.570 1.00 63.14 48 CYS A CA 18
ATOM 28474 C C . CYS A 1 48 ? 2.682 -15.022 -0.186 1.00 31.01 48 CYS A C 18
ATOM 28475 O O . CYS A 1 48 ? 3.497 -14.669 -1.046 1.00 33.33 48 CYS A O 18
ATOM 28483 N N . SER A 1 49 ? 2.917 -14.895 1.091 1.00 33.50 49 SER A N 18
ATOM 28484 C CA . SER A 1 49 ? 4.145 -14.360 1.575 1.00 44.23 49 SER A CA 18
ATOM 28485 C C . SER A 1 49 ? 5.225 -15.458 1.542 1.00 43.33 49 SER A C 18
ATOM 28486 O O . SER A 1 49 ? 5.352 -16.265 2.468 1.00 64.20 49 SER A O 18
ATOM 28494 N N . TYR A 1 50 ? 5.908 -15.538 0.412 1.00 1.41 50 TYR A N 18
ATOM 28495 C CA . TYR A 1 50 ? 7.007 -16.497 0.195 1.00 14.03 50 TYR A CA 18
ATOM 28496 C C . TYR A 1 50 ? 8.218 -16.188 1.034 1.00 72.52 50 TYR A C 18
ATOM 28497 O O . TYR A 1 50 ? 9.027 -17.063 1.368 1.00 1.12 50 TYR A O 18
ATOM 28515 N N . GLU A 1 51 ? 8.316 -14.980 1.361 1.00 61.33 51 GLU A N 18
ATOM 28516 C CA . GLU A 1 51 ? 9.309 -14.448 2.155 1.00 15.34 51 GLU A CA 18
ATOM 28517 C C . GLU A 1 51 ? 8.627 -13.567 3.201 1.00 41.12 51 GLU A C 18
ATOM 28518 O O . GLU A 1 51 ? 7.407 -13.333 3.088 1.00 65.44 51 GLU A O 18
ATOM 28530 N N . PRO A 1 52 ? 9.352 -13.130 4.251 1.00 42.44 52 PRO A N 18
ATOM 28531 C CA . PRO A 1 52 ? 8.820 -12.214 5.282 1.00 72.03 52 PRO A CA 18
ATOM 28532 C C . PRO A 1 52 ? 8.439 -10.824 4.726 1.00 33.03 52 PRO A C 18
ATOM 28533 O O . PRO A 1 52 ? 7.924 -10.680 3.619 1.00 22.53 52 PRO A O 18
ATOM 28544 N N . SER A 1 53 ? 8.725 -9.806 5.502 1.00 4.41 53 SER A N 18
ATOM 28545 C CA . SER A 1 53 ? 8.391 -8.411 5.177 1.00 65.33 53 SER A CA 18
ATOM 28546 C C . SER A 1 53 ? 9.348 -7.819 4.111 1.00 31.35 53 SER A C 18
ATOM 28547 O O . SER A 1 53 ? 9.703 -6.646 4.152 1.00 13.02 53 SER A O 18
ATOM 28555 N N . ASN A 1 54 ? 9.713 -8.640 3.170 1.00 45.25 54 ASN A N 18
ATOM 28556 C CA . ASN A 1 54 ? 10.582 -8.297 2.089 1.00 55.51 54 ASN A CA 18
ATOM 28557 C C . ASN A 1 54 ? 9.927 -7.298 1.141 1.00 42.44 54 ASN A C 18
ATOM 28558 O O . ASN A 1 54 ? 8.718 -7.366 0.898 1.00 14.34 54 ASN A O 18
ATOM 28569 N N . PRO A 1 55 ? 10.729 -6.385 0.558 1.00 54.23 55 PRO A N 18
ATOM 28570 C CA . PRO A 1 55 ? 10.233 -5.310 -0.309 1.00 14.15 55 PRO A CA 18
ATOM 28571 C C . PRO A 1 55 ? 9.454 -5.824 -1.519 1.00 52.21 55 PRO A C 18
ATOM 28572 O O . PRO A 1 55 ? 8.447 -5.248 -1.899 1.00 1.31 55 PRO A O 18
ATOM 28583 N N . GLU A 1 56 ? 9.905 -6.925 -2.099 1.00 52.25 56 GLU A N 18
ATOM 28584 C CA . GLU A 1 56 ? 9.260 -7.482 -3.275 1.00 61.42 56 GLU A CA 18
ATOM 28585 C C . GLU A 1 56 ? 7.962 -8.173 -2.889 1.00 53.30 56 GLU A C 18
ATOM 28586 O O . GLU A 1 56 ? 7.021 -8.234 -3.682 1.00 25.02 56 GLU A O 18
ATOM 28598 N N . VAL A 1 57 ? 7.913 -8.677 -1.663 1.00 64.12 57 VAL A N 18
ATOM 28599 C CA . VAL A 1 57 ? 6.709 -9.296 -1.132 1.00 43.44 57 VAL A CA 18
ATOM 28600 C C . VAL A 1 57 ? 5.654 -8.221 -1.003 1.00 53.44 57 VAL A C 18
ATOM 28601 O O . VAL A 1 57 ? 4.536 -8.349 -1.513 1.00 64.32 57 VAL A O 18
ATOM 28614 N N . ILE A 1 58 ? 6.053 -7.144 -0.360 1.00 45.20 58 ILE A N 18
ATOM 28615 C CA . ILE A 1 58 ? 5.223 -5.975 -0.173 1.00 32.42 58 ILE A CA 18
ATOM 28616 C C . ILE A 1 58 ? 4.813 -5.400 -1.541 1.00 51.52 58 ILE A C 18
ATOM 28617 O O . ILE A 1 58 ? 3.651 -5.077 -1.773 1.00 51.34 58 ILE A O 18
ATOM 28633 N N . HIS A 1 59 ? 5.767 -5.350 -2.459 1.00 61.22 59 HIS A N 18
ATOM 28634 C CA . HIS A 1 59 ? 5.551 -4.808 -3.798 1.00 1.31 59 HIS A CA 18
ATOM 28635 C C . HIS A 1 59 ? 4.429 -5.560 -4.540 1.00 63.12 59 HIS A C 18
ATOM 28636 O O . HIS A 1 59 ? 3.663 -4.939 -5.247 1.00 1.02 59 HIS A O 18
ATOM 28651 N N . ARG A 1 60 ? 4.320 -6.879 -4.342 1.00 31.15 60 ARG A N 18
ATOM 28652 C CA . ARG A 1 60 ? 3.259 -7.676 -4.948 1.00 71.12 60 ARG A CA 18
ATOM 28653 C C . ARG A 1 60 ? 1.891 -7.229 -4.441 1.00 20.43 60 ARG A C 18
ATOM 28654 O O . ARG A 1 60 ? 0.921 -7.105 -5.198 1.00 60.22 60 ARG A O 18
ATOM 28675 N N . GLN A 1 61 ? 1.844 -6.977 -3.175 1.00 43.50 61 GLN A N 18
ATOM 28676 C CA . GLN A 1 61 ? 0.626 -6.599 -2.484 1.00 24.45 61 GLN A CA 18
ATOM 28677 C C . GLN A 1 61 ? 0.160 -5.234 -2.948 1.00 52.45 61 GLN A C 18
ATOM 28678 O O . GLN A 1 61 ? -1.025 -5.001 -3.184 1.00 24.24 61 GLN A O 18
ATOM 28692 N N . LEU A 1 62 ? 1.109 -4.370 -3.136 1.00 32.22 62 LEU A N 18
ATOM 28693 C CA . LEU A 1 62 ? 0.847 -3.023 -3.642 1.00 72.04 62 LEU A CA 18
ATOM 28694 C C . LEU A 1 62 ? 0.523 -3.061 -5.144 1.00 32.53 62 LEU A C 18
ATOM 28695 O O . LEU A 1 62 ? -0.274 -2.270 -5.641 1.00 22.21 62 LEU A O 18
ATOM 28711 N N . ASN A 1 63 ? 1.115 -4.028 -5.844 1.00 4.44 63 ASN A N 18
ATOM 28712 C CA . ASN A 1 63 ? 0.912 -4.250 -7.265 1.00 54.34 63 ASN A CA 18
ATOM 28713 C C . ASN A 1 63 ? -0.540 -4.579 -7.518 1.00 70.22 63 ASN A C 18
ATOM 28714 O O . ASN A 1 63 ? -1.110 -4.215 -8.546 1.00 51.32 63 ASN A O 18
ATOM 28725 N N . ARG A 1 64 ? -1.122 -5.292 -6.574 1.00 72.21 64 ARG A N 18
ATOM 28726 C CA . ARG A 1 64 ? -2.519 -5.613 -6.613 1.00 30.53 64 ARG A CA 18
ATOM 28727 C C . ARG A 1 64 ? -3.345 -4.349 -6.661 1.00 55.44 64 ARG A C 18
ATOM 28728 O O . ARG A 1 64 ? -4.084 -4.138 -7.595 1.00 44.43 64 ARG A O 18
ATOM 28749 N N . LEU A 1 65 ? -3.138 -3.479 -5.687 1.00 53.52 65 LEU A N 18
ATOM 28750 C CA . LEU A 1 65 ? -3.890 -2.223 -5.565 1.00 74.32 65 LEU A CA 18
ATOM 28751 C C . LEU A 1 65 ? -3.752 -1.364 -6.831 1.00 73.44 65 LEU A C 18
ATOM 28752 O O . LEU A 1 65 ? -4.686 -0.663 -7.225 1.00 14.20 65 LEU A O 18
ATOM 28768 N N . PHE A 1 66 ? -2.583 -1.443 -7.451 1.00 13.13 66 PHE A N 18
ATOM 28769 C CA . PHE A 1 66 ? -2.291 -0.754 -8.701 1.00 71.01 66 PHE A CA 18
ATOM 28770 C C . PHE A 1 66 ? -3.314 -1.177 -9.775 1.00 15.12 66 PHE A C 18
ATOM 28771 O O . PHE A 1 66 ? -3.902 -0.335 -10.459 1.00 42.14 66 PHE A O 18
ATOM 28788 N N . ALA A 1 67 ? -3.560 -2.477 -9.865 1.00 61.51 67 ALA A N 18
ATOM 28789 C CA . ALA A 1 67 ? -4.509 -3.026 -10.827 1.00 24.54 67 ALA A CA 18
ATOM 28790 C C . ALA A 1 67 ? -5.950 -2.867 -10.323 1.00 42.31 67 ALA A C 18
ATOM 28791 O O . ALA A 1 67 ? -6.893 -2.805 -11.108 1.00 25.12 67 ALA A O 18
ATOM 28798 N N . GLN A 1 68 ? -6.101 -2.828 -9.002 1.00 31.22 68 GLN A N 18
ATOM 28799 C CA . GLN A 1 68 ? -7.370 -2.622 -8.343 1.00 3.13 68 GLN A CA 18
ATOM 28800 C C . GLN A 1 68 ? -7.970 -1.303 -8.729 1.00 73.40 68 GLN A C 18
ATOM 28801 O O . GLN A 1 68 ? -9.157 -1.226 -9.060 1.00 51.05 68 GLN A O 18
ATOM 28815 N N . GLY A 1 69 ? -7.169 -0.275 -8.675 1.00 33.42 69 GLY A N 18
ATOM 28816 C CA . GLY A 1 69 ? -7.656 1.012 -8.985 1.00 55.20 69 GLY A CA 18
ATOM 28817 C C . GLY A 1 69 ? -6.728 2.088 -8.573 1.00 13.21 69 GLY A C 18
ATOM 28818 O O . GLY A 1 69 ? -6.148 2.034 -7.497 1.00 2.42 69 GLY A O 18
ATOM 28822 N N . MET A 1 70 ? -6.577 3.074 -9.420 1.00 43.53 70 MET A N 18
ATOM 28823 C CA . MET A 1 70 ? -5.860 4.281 -9.047 1.00 42.12 70 MET A CA 18
ATOM 28824 C C . MET A 1 70 ? -6.752 5.004 -8.044 1.00 13.42 70 MET A C 18
ATOM 28825 O O . MET A 1 70 ? -6.294 5.707 -7.152 1.00 2.33 70 MET A O 18
ATOM 28839 N N . ALA A 1 71 ? -8.057 4.745 -8.187 1.00 22.21 71 ALA A N 18
ATOM 28840 C CA . ALA A 1 71 ? -9.064 5.250 -7.295 1.00 54.03 71 ALA A CA 18
ATOM 28841 C C . ALA A 1 71 ? -8.954 4.494 -5.987 1.00 25.32 71 ALA A C 18
ATOM 28842 O O . ALA A 1 71 ? -9.068 5.078 -4.913 1.00 52.42 71 ALA A O 18
ATOM 28849 N N . THR A 1 72 ? -8.677 3.195 -6.100 1.00 22.44 72 THR A N 18
ATOM 28850 C CA . THR A 1 72 ? -8.482 2.331 -4.975 1.00 52.45 72 THR A CA 18
ATOM 28851 C C . THR A 1 72 ? -7.225 2.758 -4.191 1.00 14.33 72 THR A C 18
ATOM 28852 O O . THR A 1 72 ? -7.192 2.689 -2.967 1.00 34.35 72 THR A O 18
ATOM 28863 N N . TRP A 1 73 ? -6.224 3.240 -4.911 1.00 41.13 73 TRP A N 18
ATOM 28864 C CA . TRP A 1 73 ? -4.988 3.700 -4.315 1.00 1.21 73 TRP A CA 18
ATOM 28865 C C . TRP A 1 73 ? -5.264 4.965 -3.462 1.00 51.51 73 TRP A C 18
ATOM 28866 O O . TRP A 1 73 ? -4.708 5.121 -2.385 1.00 24.00 73 TRP A O 18
ATOM 28887 N N . LYS A 1 74 ? -6.140 5.860 -3.960 1.00 15.11 74 LYS A N 18
ATOM 28888 C CA . LYS A 1 74 ? -6.590 7.041 -3.207 1.00 33.54 74 LYS A CA 18
ATOM 28889 C C . LYS A 1 74 ? -7.212 6.642 -1.894 1.00 74.41 74 LYS A C 18
ATOM 28890 O O . LYS A 1 74 ? -6.803 7.131 -0.831 1.00 73.25 74 LYS A O 18
ATOM 28909 N N . SER A 1 75 ? -8.161 5.733 -1.963 1.00 23.45 75 SER A N 18
ATOM 28910 C CA . SER A 1 75 ? -8.825 5.216 -0.830 1.00 34.20 75 SER A CA 18
ATOM 28911 C C . SER A 1 75 ? -7.809 4.583 0.136 1.00 62.41 75 SER A C 18
ATOM 28912 O O . SER A 1 75 ? -7.861 4.778 1.355 1.00 50.44 75 SER A O 18
ATOM 28920 N N . PHE A 1 76 ? -6.876 3.874 -0.446 1.00 50.11 76 PHE A N 18
ATOM 28921 C CA . PHE A 1 76 ? -5.835 3.193 0.265 1.00 54.12 76 PHE A CA 18
ATOM 28922 C C . PHE A 1 76 ? -4.975 4.156 1.046 1.00 24.01 76 PHE A C 18
ATOM 28923 O O . PHE A 1 76 ? -4.762 3.953 2.238 1.00 24.43 76 PHE A O 18
ATOM 28940 N N . ILE A 1 77 ? -4.499 5.221 0.399 1.00 54.43 77 ILE A N 18
ATOM 28941 C CA . ILE A 1 77 ? -3.607 6.115 1.068 1.00 63.32 77 ILE A CA 18
ATOM 28942 C C . ILE A 1 77 ? -4.310 6.895 2.198 1.00 65.13 77 ILE A C 18
ATOM 28943 O O . ILE A 1 77 ? -3.693 7.198 3.225 1.00 21.31 77 ILE A O 18
ATOM 28959 N N . ASN A 1 78 ? -5.594 7.171 2.033 1.00 64.21 78 ASN A N 18
ATOM 28960 C CA . ASN A 1 78 ? -6.388 7.835 3.100 1.00 21.14 78 ASN A CA 18
ATOM 28961 C C . ASN A 1 78 ? -6.423 6.948 4.346 1.00 73.21 78 ASN A C 18
ATOM 28962 O O . ASN A 1 78 ? -6.379 7.431 5.469 1.00 54.10 78 ASN A O 18
ATOM 28973 N N . ASP A 1 79 ? -6.507 5.653 4.151 1.00 2.41 79 ASP A N 18
ATOM 28974 C CA . ASP A 1 79 ? -6.462 4.732 5.280 1.00 51.30 79 ASP A CA 18
ATOM 28975 C C . ASP A 1 79 ? -5.060 4.530 5.777 1.00 43.42 79 ASP A C 18
ATOM 28976 O O . ASP A 1 79 ? -4.842 4.381 6.966 1.00 75.51 79 ASP A O 18
ATOM 28985 N N . LEU A 1 80 ? -4.125 4.521 4.853 1.00 75.10 80 LEU A N 18
ATOM 28986 C CA . LEU A 1 80 ? -2.693 4.372 5.119 1.00 73.42 80 LEU A CA 18
ATOM 28987 C C . LEU A 1 80 ? -2.269 5.411 6.151 1.00 64.53 80 LEU A C 18
ATOM 28988 O O . LEU A 1 80 ? -1.762 5.079 7.204 1.00 12.21 80 LEU A O 18
ATOM 29004 N N . CYS A 1 81 ? -2.549 6.650 5.858 1.00 22.23 81 CYS A N 18
ATOM 29005 C CA . CYS A 1 81 ? -2.184 7.741 6.723 1.00 23.11 81 CYS A CA 18
ATOM 29006 C C . CYS A 1 81 ? -2.972 7.738 8.042 1.00 55.34 81 CYS A C 18
ATOM 29007 O O . CYS A 1 81 ? -2.431 8.041 9.108 1.00 1.45 81 CYS A O 18
ATOM 29015 N N . PHE A 1 82 ? -4.225 7.364 7.960 1.00 0.04 82 PHE A N 18
ATOM 29016 C CA . PHE A 1 82 ? -5.123 7.404 9.102 1.00 41.30 82 PHE A CA 18
ATOM 29017 C C . PHE A 1 82 ? -4.838 6.269 10.100 1.00 22.12 82 PHE A C 18
ATOM 29018 O O . PHE A 1 82 ? -4.570 6.510 11.281 1.00 43.32 82 PHE A O 18
ATOM 29035 N N . GLU A 1 83 ? -4.841 5.048 9.604 1.00 22.11 83 GLU A N 18
ATOM 29036 C CA . GLU A 1 83 ? -4.746 3.870 10.435 1.00 32.12 83 GLU A CA 18
ATOM 29037 C C . GLU A 1 83 ? -3.345 3.595 10.957 1.00 42.04 83 GLU A C 18
ATOM 29038 O O . GLU A 1 83 ? -3.177 2.899 11.966 1.00 53.42 83 GLU A O 18
ATOM 29050 N N . LEU A 1 84 ? -2.338 4.135 10.300 1.00 62.12 84 LEU A N 18
ATOM 29051 C CA . LEU A 1 84 ? -0.951 3.898 10.714 1.00 63.13 84 LEU A CA 18
ATOM 29052 C C . LEU A 1 84 ? -0.493 4.882 11.784 1.00 4.11 84 LEU A C 18
ATOM 29053 O O . LEU A 1 84 ? 0.715 5.056 12.009 1.00 10.41 84 LEU A O 18
ATOM 29069 N N . ASP A 1 85 ? -1.471 5.500 12.445 1.00 43.04 85 ASP A N 18
ATOM 29070 C CA . ASP A 1 85 ? -1.289 6.394 13.605 1.00 51.22 85 ASP A CA 18
ATOM 29071 C C . ASP A 1 85 ? -0.708 7.734 13.221 1.00 3.41 85 ASP A C 18
ATOM 29072 O O . ASP A 1 85 ? -1.360 8.770 13.384 1.00 63.21 85 ASP A O 18
ATOM 29081 N N . VAL A 1 86 ? 0.494 7.715 12.711 1.00 44.04 86 VAL A N 18
ATOM 29082 C CA . VAL A 1 86 ? 1.208 8.920 12.373 1.00 10.14 86 VAL A CA 18
ATOM 29083 C C . VAL A 1 86 ? 0.636 9.597 11.126 1.00 74.34 86 VAL A C 18
ATOM 29084 O O . VAL A 1 86 ? 0.556 8.992 10.050 1.00 44.04 86 VAL A O 18
ATOM 29097 N N . PRO A 1 87 ? 0.186 10.849 11.261 1.00 51.14 87 PRO A N 18
ATOM 29098 C CA . PRO A 1 87 ? -0.327 11.596 10.142 1.00 30.35 87 PRO A CA 18
ATOM 29099 C C . PRO A 1 87 ? 0.815 11.995 9.226 1.00 55.24 87 PRO A C 18
ATOM 29100 O O . PRO A 1 87 ? 1.752 12.701 9.638 1.00 14.31 87 PRO A O 18
ATOM 29111 N N . LEU A 1 88 ? 0.780 11.510 8.017 1.00 33.13 88 LEU A N 18
ATOM 29112 C CA . LEU A 1 88 ? 1.835 11.794 7.077 1.00 75.20 88 LEU A CA 18
ATOM 29113 C C . LEU A 1 88 ? 1.642 13.160 6.475 1.00 71.41 88 LEU A C 18
ATOM 29114 O O . LEU A 1 88 ? 2.613 13.804 6.058 1.00 61.30 88 LEU A O 18
ATOM 29130 N N . ASP A 1 89 ? 0.365 13.573 6.398 1.00 74.30 89 ASP A N 18
ATOM 29131 C CA . ASP A 1 89 ? -0.107 14.859 5.819 1.00 33.52 89 ASP A CA 18
ATOM 29132 C C . ASP A 1 89 ? 0.022 14.863 4.304 1.00 15.41 89 ASP A C 18
ATOM 29133 O O . ASP A 1 89 ? -0.905 15.233 3.581 1.00 42.11 89 ASP A O 18
ATOM 29142 N N . MET A 1 90 ? 1.151 14.392 3.845 1.00 72.13 90 MET A N 18
ATOM 29143 C CA . MET A 1 90 ? 1.489 14.252 2.443 1.00 55.21 90 MET A CA 18
ATOM 29144 C C . MET A 1 90 ? 0.936 12.943 1.895 1.00 41.53 90 MET A C 18
ATOM 29145 O O . MET A 1 90 ? 1.626 12.213 1.198 1.00 1.03 90 MET A O 18
ATOM 29159 N N . GLU A 1 91 ? -0.305 12.679 2.170 1.00 63.11 91 GLU A N 18
ATOM 29160 C CA . GLU A 1 91 ? -0.940 11.460 1.728 1.00 23.40 91 GLU A CA 18
ATOM 29161 C C . GLU A 1 91 ? -1.162 11.471 0.218 1.00 4.55 91 GLU A C 18
ATOM 29162 O O . GLU A 1 91 ? -1.020 10.465 -0.447 1.00 23.20 91 GLU A O 18
ATOM 29174 N N . ILE A 1 92 ? -1.461 12.616 -0.310 1.00 41.34 92 ILE A N 18
ATOM 29175 C CA . ILE A 1 92 ? -1.669 12.768 -1.726 1.00 14.43 92 ILE A CA 18
ATOM 29176 C C . ILE A 1 92 ? -0.374 12.466 -2.512 1.00 13.32 92 ILE A C 18
ATOM 29177 O O . ILE A 1 92 ? -0.444 11.757 -3.458 1.00 1.05 92 ILE A O 18
ATOM 29193 N N . PRO A 1 93 ? 0.814 13.010 -2.144 1.00 73.13 93 PRO A N 18
ATOM 29194 C CA . PRO A 1 93 ? 2.101 12.579 -2.749 1.00 42.12 93 PRO A CA 18
ATOM 29195 C C . PRO A 1 93 ? 2.252 11.036 -2.766 1.00 22.25 93 PRO A C 18
ATOM 29196 O O . PRO A 1 93 ? 2.767 10.459 -3.731 1.00 20.13 93 PRO A O 18
ATOM 29207 N N . LEU A 1 94 ? 1.771 10.391 -1.700 1.00 23.12 94 LEU A N 18
ATOM 29208 C CA . LEU A 1 94 ? 1.752 8.925 -1.587 1.00 11.52 94 LEU A CA 18
ATOM 29209 C C . LEU A 1 94 ? 0.784 8.305 -2.589 1.00 53.42 94 LEU A C 18
ATOM 29210 O O . LEU A 1 94 ? 1.041 7.233 -3.137 1.00 0.53 94 LEU A O 18
ATOM 29226 N N . VAL A 1 95 ? -0.325 8.962 -2.832 1.00 10.14 95 VAL A N 18
ATOM 29227 C CA . VAL A 1 95 ? -1.277 8.439 -3.782 1.00 34.44 95 VAL A CA 18
ATOM 29228 C C . VAL A 1 95 ? -0.956 8.814 -5.205 1.00 33.13 95 VAL A C 18
ATOM 29229 O O . VAL A 1 95 ? -1.139 8.038 -6.146 1.00 5.54 95 VAL A O 18
ATOM 29242 N N . SER A 1 96 ? -0.402 9.951 -5.326 1.00 73.55 96 SER A N 18
ATOM 29243 C CA . SER A 1 96 ? 0.001 10.543 -6.589 1.00 45.23 96 SER A CA 18
ATOM 29244 C C . SER A 1 96 ? 1.086 9.721 -7.302 1.00 1.54 96 SER A C 18
ATOM 29245 O O . SER A 1 96 ? 1.438 10.010 -8.449 1.00 62.23 96 SER A O 18
ATOM 29253 N N . ILE A 1 97 ? 1.587 8.702 -6.638 1.00 31.34 97 ILE A N 18
ATOM 29254 C CA . ILE A 1 97 ? 2.577 7.810 -7.207 1.00 23.33 97 ILE A CA 18
ATOM 29255 C C . ILE A 1 97 ? 1.921 6.926 -8.278 1.00 0.34 97 ILE A C 18
ATOM 29256 O O . ILE A 1 97 ? 2.589 6.325 -9.125 1.00 5.05 97 ILE A O 18
ATOM 29272 N N . TRP A 1 98 ? 0.614 6.880 -8.218 1.00 24.31 98 TRP A N 18
ATOM 29273 C CA . TRP A 1 98 ? -0.215 6.195 -9.160 1.00 24.52 98 TRP A CA 18
ATOM 29274 C C . TRP A 1 98 ? -1.258 7.235 -9.598 1.00 41.53 98 TRP A C 18
ATOM 29275 O O . TRP A 1 98 ? -2.397 6.942 -9.976 1.00 42.12 98 TRP A O 18
ATOM 29296 N N . GLY A 1 99 ? -0.818 8.468 -9.556 1.00 25.32 99 GLY A N 18
ATOM 29297 C CA . GLY A 1 99 ? -1.641 9.577 -9.904 1.00 23.51 99 GLY A CA 18
ATOM 29298 C C . GLY A 1 99 ? -1.279 10.124 -11.257 1.00 14.11 99 GLY A C 18
ATOM 29299 O O . GLY A 1 99 ? -0.425 9.543 -11.955 1.00 71.24 99 GLY A O 18
ATOM 29303 N N . PRO A 1 100 ? -1.848 11.260 -11.634 1.00 51.24 100 PRO A N 18
ATOM 29304 C CA . PRO A 1 100 ? -1.676 11.835 -12.947 1.00 11.51 100 PRO A CA 18
ATOM 29305 C C . PRO A 1 100 ? -0.313 12.472 -13.125 1.00 65.00 100 PRO A C 18
ATOM 29306 O O . PRO A 1 100 ? 0.045 13.431 -12.427 1.00 1.11 100 PRO A O 18
ATOM 29317 N N . ARG A 1 101 ? 0.446 11.921 -14.018 1.00 64.32 101 ARG A N 18
ATOM 29318 C CA . ARG A 1 101 ? 1.731 12.449 -14.356 1.00 65.24 101 ARG A CA 18
ATOM 29319 C C . ARG A 1 101 ? 1.630 13.174 -15.690 1.00 23.41 101 ARG A C 18
ATOM 29320 O O . ARG A 1 101 ? 1.836 12.563 -16.756 1.00 54.21 101 ARG A O 18
ATOM 29341 N N . GLY A 1 1 ? -13.641 16.929 -3.537 1.00 1.53 1 GLY A N 19
ATOM 29342 C CA . GLY A 1 1 ? -13.297 18.226 -2.975 1.00 44.23 1 GLY A CA 19
ATOM 29343 C C . GLY A 1 1 ? -13.117 19.247 -4.065 1.00 24.43 1 GLY A C 19
ATOM 29344 O O . GLY A 1 1 ? -13.312 18.925 -5.245 1.00 71.22 1 GLY A O 19
ATOM 29350 N N . PRO A 1 2 ? -12.748 20.487 -3.722 1.00 35.42 2 PRO A N 19
ATOM 29351 C CA . PRO A 1 2 ? -12.537 21.541 -4.695 1.00 35.41 2 PRO A CA 19
ATOM 29352 C C . PRO A 1 2 ? -11.157 21.422 -5.349 1.00 33.24 2 PRO A C 19
ATOM 29353 O O . PRO A 1 2 ? -10.404 20.475 -5.048 1.00 43.40 2 PRO A O 19
ATOM 29364 N N . LEU A 1 3 ? -10.833 22.358 -6.240 1.00 75.32 3 LEU A N 19
ATOM 29365 C CA . LEU A 1 3 ? -9.544 22.372 -6.931 1.00 21.33 3 LEU A CA 19
ATOM 29366 C C . LEU A 1 3 ? -8.424 22.511 -5.916 1.00 71.12 3 LEU A C 19
ATOM 29367 O O . LEU A 1 3 ? -8.231 23.578 -5.312 1.00 34.42 3 LEU A O 19
ATOM 29383 N N . GLY A 1 4 ? -7.716 21.444 -5.706 1.00 52.33 4 GLY A N 19
ATOM 29384 C CA . GLY A 1 4 ? -6.703 21.421 -4.700 1.00 10.50 4 GLY A CA 19
ATOM 29385 C C . GLY A 1 4 ? -6.753 20.135 -3.936 1.00 1.50 4 GLY A C 19
ATOM 29386 O O . GLY A 1 4 ? -5.719 19.500 -3.691 1.00 52.43 4 GLY A O 19
ATOM 29390 N N . SER A 1 5 ? -7.941 19.726 -3.560 1.00 52.04 5 SER A N 19
ATOM 29391 C CA . SER A 1 5 ? -8.112 18.473 -2.885 1.00 10.24 5 SER A CA 19
ATOM 29392 C C . SER A 1 5 ? -7.906 17.371 -3.880 1.00 42.15 5 SER A C 19
ATOM 29393 O O . SER A 1 5 ? -8.495 17.394 -4.957 1.00 14.32 5 SER A O 19
ATOM 29401 N N . MET A 1 6 ? -7.024 16.443 -3.538 1.00 73.43 6 MET A N 19
ATOM 29402 C CA . MET A 1 6 ? -6.629 15.326 -4.396 1.00 34.43 6 MET A CA 19
ATOM 29403 C C . MET A 1 6 ? -5.742 15.839 -5.560 1.00 74.41 6 MET A C 19
ATOM 29404 O O . MET A 1 6 ? -5.307 15.092 -6.445 1.00 63.33 6 MET A O 19
ATOM 29418 N N . ASP A 1 7 ? -5.455 17.127 -5.494 1.00 23.11 7 ASP A N 19
ATOM 29419 C CA . ASP A 1 7 ? -4.586 17.837 -6.456 1.00 44.23 7 ASP A CA 19
ATOM 29420 C C . ASP A 1 7 ? -3.408 18.394 -5.713 1.00 74.13 7 ASP A C 19
ATOM 29421 O O . ASP A 1 7 ? -2.780 19.360 -6.126 1.00 75.02 7 ASP A O 19
ATOM 29430 N N . ALA A 1 8 ? -3.094 17.779 -4.603 1.00 10.12 8 ALA A N 19
ATOM 29431 C CA . ALA A 1 8 ? -1.918 18.159 -3.849 1.00 12.54 8 ALA A CA 19
ATOM 29432 C C . ALA A 1 8 ? -0.692 17.564 -4.516 1.00 34.23 8 ALA A C 19
ATOM 29433 O O . ALA A 1 8 ? 0.412 18.030 -4.342 1.00 45.40 8 ALA A O 19
ATOM 29440 N N . GLU A 1 9 ? -0.937 16.556 -5.318 1.00 32.14 9 GLU A N 19
ATOM 29441 C CA . GLU A 1 9 ? 0.080 15.788 -6.024 1.00 35.01 9 GLU A CA 19
ATOM 29442 C C . GLU A 1 9 ? 1.034 16.615 -6.854 1.00 63.23 9 GLU A C 19
ATOM 29443 O O . GLU A 1 9 ? 2.224 16.426 -6.780 1.00 43.12 9 GLU A O 19
ATOM 29455 N N . SER A 1 10 ? 0.507 17.531 -7.589 1.00 51.33 10 SER A N 19
ATOM 29456 C CA . SER A 1 10 ? 1.278 18.406 -8.428 1.00 42.22 10 SER A CA 19
ATOM 29457 C C . SER A 1 10 ? 2.194 19.331 -7.605 1.00 32.51 10 SER A C 19
ATOM 29458 O O . SER A 1 10 ? 3.332 19.621 -7.983 1.00 72.44 10 SER A O 19
ATOM 29466 N N . ILE A 1 11 ? 1.694 19.733 -6.484 1.00 34.12 11 ILE A N 19
ATOM 29467 C CA . ILE A 1 11 ? 2.296 20.719 -5.637 1.00 31.50 11 ILE A CA 19
ATOM 29468 C C . ILE A 1 11 ? 3.310 20.087 -4.644 1.00 54.24 11 ILE A C 19
ATOM 29469 O O . ILE A 1 11 ? 4.382 20.625 -4.398 1.00 41.21 11 ILE A O 19
ATOM 29485 N N . ARG A 1 12 ? 2.944 18.953 -4.101 1.00 4.02 12 ARG A N 19
ATOM 29486 C CA . ARG A 1 12 ? 3.680 18.290 -3.031 1.00 72.43 12 ARG A CA 19
ATOM 29487 C C . ARG A 1 12 ? 4.494 17.102 -3.546 1.00 43.02 12 ARG A C 19
ATOM 29488 O O . ARG A 1 12 ? 5.028 16.330 -2.756 1.00 33.22 12 ARG A O 19
ATOM 29509 N N . LEU A 1 13 ? 4.540 16.961 -4.862 1.00 63.15 13 LEU A N 19
ATOM 29510 C CA . LEU A 1 13 ? 5.145 15.815 -5.562 1.00 71.33 13 LEU A CA 19
ATOM 29511 C C . LEU A 1 13 ? 6.506 15.364 -4.996 1.00 2.31 13 LEU A C 19
ATOM 29512 O O . LEU A 1 13 ? 7.442 16.150 -4.827 1.00 5.31 13 LEU A O 19
ATOM 29528 N N . ASN A 1 14 ? 6.556 14.089 -4.692 1.00 33.25 14 ASN A N 19
ATOM 29529 C CA . ASN A 1 14 ? 7.731 13.359 -4.247 1.00 21.35 14 ASN A CA 19
ATOM 29530 C C . ASN A 1 14 ? 7.465 11.945 -4.702 1.00 62.33 14 ASN A C 19
ATOM 29531 O O . ASN A 1 14 ? 6.350 11.459 -4.520 1.00 70.35 14 ASN A O 19
ATOM 29542 N N . ASN A 1 15 ? 8.411 11.309 -5.331 1.00 63.41 15 ASN A N 19
ATOM 29543 C CA . ASN A 1 15 ? 8.145 9.996 -5.891 1.00 21.31 15 ASN A CA 19
ATOM 29544 C C . ASN A 1 15 ? 9.024 8.909 -5.291 1.00 30.45 15 ASN A C 19
ATOM 29545 O O . ASN A 1 15 ? 8.528 8.007 -4.634 1.00 30.41 15 ASN A O 19
ATOM 29556 N N . GLU A 1 16 ? 10.320 9.035 -5.458 1.00 20.44 16 GLU A N 19
ATOM 29557 C CA . GLU A 1 16 ? 11.252 7.972 -5.089 1.00 0.43 16 GLU A CA 19
ATOM 29558 C C . GLU A 1 16 ? 11.379 7.812 -3.584 1.00 45.15 16 GLU A C 19
ATOM 29559 O O . GLU A 1 16 ? 11.264 6.704 -3.056 1.00 14.12 16 GLU A O 19
ATOM 29571 N N . ASN A 1 17 ? 11.577 8.921 -2.900 1.00 14.00 17 ASN A N 19
ATOM 29572 C CA . ASN A 1 17 ? 11.745 8.916 -1.441 1.00 42.10 17 ASN A CA 19
ATOM 29573 C C . ASN A 1 17 ? 10.466 8.482 -0.790 1.00 10.45 17 ASN A C 19
ATOM 29574 O O . ASN A 1 17 ? 10.457 7.786 0.225 1.00 25.20 17 ASN A O 19
ATOM 29585 N N . LEU A 1 18 ? 9.389 8.893 -1.397 1.00 50.51 18 LEU A N 19
ATOM 29586 C CA . LEU A 1 18 ? 8.073 8.611 -0.925 1.00 74.12 18 LEU A CA 19
ATOM 29587 C C . LEU A 1 18 ? 7.754 7.124 -1.115 1.00 21.23 18 LEU A C 19
ATOM 29588 O O . LEU A 1 18 ? 7.202 6.488 -0.208 1.00 35.42 18 LEU A O 19
ATOM 29604 N N . TRP A 1 19 ? 8.133 6.572 -2.270 1.00 52.31 19 TRP A N 19
ATOM 29605 C CA . TRP A 1 19 ? 7.981 5.143 -2.531 1.00 12.54 19 TRP A CA 19
ATOM 29606 C C . TRP A 1 19 ? 8.768 4.354 -1.507 1.00 22.25 19 TRP A C 19
ATOM 29607 O O . TRP A 1 19 ? 8.222 3.469 -0.845 1.00 51.33 19 TRP A O 19
ATOM 29628 N N . ALA A 1 20 ? 10.038 4.712 -1.353 1.00 64.51 20 ALA A N 19
ATOM 29629 C CA . ALA A 1 20 ? 10.925 4.040 -0.431 1.00 71.31 20 ALA A CA 19
ATOM 29630 C C . ALA A 1 20 ? 10.379 4.085 0.984 1.00 73.11 20 ALA A C 19
ATOM 29631 O O . ALA A 1 20 ? 10.308 3.049 1.649 1.00 22.54 20 ALA A O 19
ATOM 29638 N N . TRP A 1 21 ? 9.965 5.278 1.435 1.00 1.32 21 TRP A N 19
ATOM 29639 C CA . TRP A 1 21 ? 9.359 5.415 2.748 1.00 44.44 21 TRP A CA 19
ATOM 29640 C C . TRP A 1 21 ? 8.137 4.492 2.898 1.00 14.12 21 TRP A C 19
ATOM 29641 O O . TRP A 1 21 ? 8.079 3.707 3.843 1.00 62.32 21 TRP A O 19
ATOM 29662 N N . LEU A 1 22 ? 7.220 4.543 1.950 1.00 3.03 22 LEU A N 19
ATOM 29663 C CA . LEU A 1 22 ? 5.979 3.767 2.029 1.00 35.23 22 LEU A CA 19
ATOM 29664 C C . LEU A 1 22 ? 6.290 2.274 2.105 1.00 63.43 22 LEU A C 19
ATOM 29665 O O . LEU A 1 22 ? 5.707 1.555 2.914 1.00 5.22 22 LEU A O 19
ATOM 29681 N N . VAL A 1 23 ? 7.238 1.833 1.298 1.00 65.34 23 VAL A N 19
ATOM 29682 C CA . VAL A 1 23 ? 7.673 0.450 1.296 1.00 32.43 23 VAL A CA 19
ATOM 29683 C C . VAL A 1 23 ? 8.252 0.059 2.663 1.00 34.31 23 VAL A C 19
ATOM 29684 O O . VAL A 1 23 ? 7.888 -0.974 3.218 1.00 25.40 23 VAL A O 19
ATOM 29697 N N . ARG A 1 24 ? 9.106 0.909 3.217 1.00 41.34 24 ARG A N 19
ATOM 29698 C CA . ARG A 1 24 ? 9.699 0.660 4.534 1.00 30.10 24 ARG A CA 19
ATOM 29699 C C . ARG A 1 24 ? 8.607 0.625 5.592 1.00 65.54 24 ARG A C 19
ATOM 29700 O O . ARG A 1 24 ? 8.540 -0.303 6.375 1.00 13.12 24 ARG A O 19
ATOM 29721 N N . LEU A 1 25 ? 7.738 1.622 5.558 1.00 1.11 25 LEU A N 19
ATOM 29722 C CA . LEU A 1 25 ? 6.605 1.778 6.485 1.00 24.53 25 LEU A CA 19
ATOM 29723 C C . LEU A 1 25 ? 5.716 0.557 6.491 1.00 33.12 25 LEU A C 19
ATOM 29724 O O . LEU A 1 25 ? 5.353 0.040 7.541 1.00 45.21 25 LEU A O 19
ATOM 29740 N N . LEU A 1 26 ? 5.371 0.121 5.337 1.00 63.42 26 LEU A N 19
ATOM 29741 C CA . LEU A 1 26 ? 4.530 -1.008 5.160 1.00 60.13 26 LEU A CA 19
ATOM 29742 C C . LEU A 1 26 ? 5.223 -2.293 5.452 1.00 23.23 26 LEU A C 19
ATOM 29743 O O . LEU A 1 26 ? 4.601 -3.260 5.791 1.00 3.23 26 LEU A O 19
ATOM 29759 N N . SER A 1 27 ? 6.537 -2.297 5.345 1.00 10.25 27 SER A N 19
ATOM 29760 C CA . SER A 1 27 ? 7.305 -3.447 5.711 1.00 14.21 27 SER A CA 19
ATOM 29761 C C . SER A 1 27 ? 7.352 -3.510 7.255 1.00 0.43 27 SER A C 19
ATOM 29762 O O . SER A 1 27 ? 7.640 -4.549 7.845 1.00 51.52 27 SER A O 19
ATOM 29770 N N . LYS A 1 28 ? 7.022 -2.377 7.899 1.00 3.22 28 LYS A N 19
ATOM 29771 C CA . LYS A 1 28 ? 6.917 -2.316 9.343 1.00 14.22 28 LYS A CA 19
ATOM 29772 C C . LYS A 1 28 ? 5.495 -2.634 9.757 1.00 12.23 28 LYS A C 19
ATOM 29773 O O . LYS A 1 28 ? 5.209 -2.868 10.925 1.00 21.22 28 LYS A O 19
ATOM 29792 N N . ASN A 1 29 ? 4.598 -2.614 8.780 1.00 52.32 29 ASN A N 19
ATOM 29793 C CA . ASN A 1 29 ? 3.180 -2.807 9.008 1.00 3.52 29 ASN A CA 19
ATOM 29794 C C . ASN A 1 29 ? 2.545 -3.722 7.958 1.00 61.11 29 ASN A C 19
ATOM 29795 O O . ASN A 1 29 ? 1.457 -3.405 7.451 1.00 52.15 29 ASN A O 19
ATOM 29806 N N . PRO A 1 30 ? 3.122 -4.919 7.659 1.00 41.43 30 PRO A N 19
ATOM 29807 C CA . PRO A 1 30 ? 2.553 -5.797 6.640 1.00 21.43 30 PRO A CA 19
ATOM 29808 C C . PRO A 1 30 ? 1.271 -6.384 7.175 1.00 22.22 30 PRO A C 19
ATOM 29809 O O . PRO A 1 30 ? 0.377 -6.788 6.433 1.00 65.15 30 PRO A O 19
ATOM 29820 N N . GLU A 1 31 ? 1.179 -6.354 8.487 1.00 42.14 31 GLU A N 19
ATOM 29821 C CA . GLU A 1 31 ? 0.053 -6.824 9.209 1.00 64.02 31 GLU A CA 19
ATOM 29822 C C . GLU A 1 31 ? -1.124 -5.914 8.970 1.00 14.15 31 GLU A C 19
ATOM 29823 O O . GLU A 1 31 ? -2.249 -6.384 8.816 1.00 61.30 31 GLU A O 19
ATOM 29835 N N . TRP A 1 32 ? -0.884 -4.598 8.916 1.00 22.11 32 TRP A N 19
ATOM 29836 C CA . TRP A 1 32 ? -1.984 -3.699 8.664 1.00 44.31 32 TRP A CA 19
ATOM 29837 C C . TRP A 1 32 ? -2.378 -3.793 7.203 1.00 2.44 32 TRP A C 19
ATOM 29838 O O . TRP A 1 32 ? -3.565 -3.807 6.850 1.00 24.12 32 TRP A O 19
ATOM 29859 N N . LEU A 1 33 ? -1.370 -3.887 6.369 1.00 2.33 33 LEU A N 19
ATOM 29860 C CA . LEU A 1 33 ? -1.549 -3.888 4.946 1.00 51.13 33 LEU A CA 19
ATOM 29861 C C . LEU A 1 33 ? -2.373 -5.113 4.527 1.00 2.22 33 LEU A C 19
ATOM 29862 O O . LEU A 1 33 ? -3.263 -5.001 3.689 1.00 75.50 33 LEU A O 19
ATOM 29878 N N . SER A 1 34 ? -2.101 -6.252 5.162 1.00 1.12 34 SER A N 19
ATOM 29879 C CA . SER A 1 34 ? -2.874 -7.479 4.940 1.00 44.30 34 SER A CA 19
ATOM 29880 C C . SER A 1 34 ? -4.393 -7.224 5.138 1.00 72.42 34 SER A C 19
ATOM 29881 O O . SER A 1 34 ? -5.198 -7.563 4.278 1.00 21.51 34 SER A O 19
ATOM 29889 N N . ALA A 1 35 ? -4.742 -6.594 6.256 1.00 22.41 35 ALA A N 19
ATOM 29890 C CA . ALA A 1 35 ? -6.115 -6.223 6.600 1.00 13.53 35 ALA A CA 19
ATOM 29891 C C . ALA A 1 35 ? -6.779 -5.389 5.496 1.00 64.52 35 ALA A C 19
ATOM 29892 O O . ALA A 1 35 ? -7.915 -5.659 5.104 1.00 13.02 35 ALA A O 19
ATOM 29899 N N . LYS A 1 36 ? -6.074 -4.398 4.986 1.00 20.14 36 LYS A N 19
ATOM 29900 C CA . LYS A 1 36 ? -6.593 -3.594 3.890 1.00 24.45 36 LYS A CA 19
ATOM 29901 C C . LYS A 1 36 ? -6.682 -4.397 2.608 1.00 22.43 36 LYS A C 19
ATOM 29902 O O . LYS A 1 36 ? -7.627 -4.249 1.855 1.00 52.33 36 LYS A O 19
ATOM 29921 N N . LEU A 1 37 ? -5.734 -5.304 2.390 1.00 44.42 37 LEU A N 19
ATOM 29922 C CA . LEU A 1 37 ? -5.780 -6.200 1.229 1.00 0.21 37 LEU A CA 19
ATOM 29923 C C . LEU A 1 37 ? -7.038 -7.050 1.262 1.00 33.52 37 LEU A C 19
ATOM 29924 O O . LEU A 1 37 ? -7.602 -7.346 0.234 1.00 43.43 37 LEU A O 19
ATOM 29940 N N . ARG A 1 38 ? -7.478 -7.419 2.458 1.00 63.11 38 ARG A N 19
ATOM 29941 C CA . ARG A 1 38 ? -8.688 -8.233 2.629 1.00 24.31 38 ARG A CA 19
ATOM 29942 C C . ARG A 1 38 ? -9.908 -7.489 2.085 1.00 15.43 38 ARG A C 19
ATOM 29943 O O . ARG A 1 38 ? -10.821 -8.080 1.512 1.00 11.14 38 ARG A O 19
ATOM 29964 N N . SER A 1 39 ? -9.889 -6.198 2.270 1.00 41.43 39 SER A N 19
ATOM 29965 C CA . SER A 1 39 ? -10.908 -5.310 1.898 1.00 73.41 39 SER A CA 19
ATOM 29966 C C . SER A 1 39 ? -10.894 -4.968 0.381 1.00 11.10 39 SER A C 19
ATOM 29967 O O . SER A 1 39 ? -11.933 -4.682 -0.213 1.00 44.04 39 SER A O 19
ATOM 29975 N N . PHE A 1 40 ? -9.731 -5.018 -0.225 1.00 54.42 40 PHE A N 19
ATOM 29976 C CA . PHE A 1 40 ? -9.571 -4.657 -1.632 1.00 23.22 40 PHE A CA 19
ATOM 29977 C C . PHE A 1 40 ? -9.452 -5.861 -2.567 1.00 2.04 40 PHE A C 19
ATOM 29978 O O . PHE A 1 40 ? -10.113 -5.917 -3.591 1.00 25.02 40 PHE A O 19
ATOM 29995 N N . LEU A 1 41 ? -8.644 -6.822 -2.196 1.00 32.24 41 LEU A N 19
ATOM 29996 C CA . LEU A 1 41 ? -8.322 -7.964 -3.021 1.00 32.33 41 LEU A CA 19
ATOM 29997 C C . LEU A 1 41 ? -9.313 -9.097 -2.929 1.00 23.33 41 LEU A C 19
ATOM 29998 O O . LEU A 1 41 ? -9.587 -9.604 -1.848 1.00 70.51 41 LEU A O 19
ATOM 30014 N N . PRO A 1 42 ? -9.844 -9.534 -4.069 1.00 22.31 42 PRO A N 19
ATOM 30015 C CA . PRO A 1 42 ? -10.584 -10.779 -4.159 1.00 2.04 42 PRO A CA 19
ATOM 30016 C C . PRO A 1 42 ? -9.590 -11.914 -4.484 1.00 41.11 42 PRO A C 19
ATOM 30017 O O . PRO A 1 42 ? -9.944 -13.084 -4.620 1.00 11.23 42 PRO A O 19
ATOM 30028 N N . THR A 1 43 ? -8.342 -11.504 -4.607 1.00 10.12 43 THR A N 19
ATOM 30029 C CA . THR A 1 43 ? -7.205 -12.323 -4.926 1.00 10.20 43 THR A CA 19
ATOM 30030 C C . THR A 1 43 ? -6.347 -12.514 -3.696 1.00 31.22 43 THR A C 19
ATOM 30031 O O . THR A 1 43 ? -5.169 -12.859 -3.777 1.00 52.35 43 THR A O 19
ATOM 30042 N N . MET A 1 44 ? -6.955 -12.237 -2.570 1.00 44.01 44 MET A N 19
ATOM 30043 C CA . MET A 1 44 ? -6.369 -12.353 -1.293 1.00 34.24 44 MET A CA 19
ATOM 30044 C C . MET A 1 44 ? -5.973 -13.808 -0.991 1.00 21.13 44 MET A C 19
ATOM 30045 O O . MET A 1 44 ? -6.787 -14.653 -0.591 1.00 22.24 44 MET A O 19
ATOM 30059 N N . ASP A 1 45 ? -4.747 -14.083 -1.330 1.00 24.14 45 ASP A N 19
ATOM 30060 C CA . ASP A 1 45 ? -4.033 -15.287 -0.987 1.00 72.10 45 ASP A CA 19
ATOM 30061 C C . ASP A 1 45 ? -2.763 -14.767 -0.423 1.00 1.43 45 ASP A C 19
ATOM 30062 O O . ASP A 1 45 ? -1.658 -15.085 -0.858 1.00 22.41 45 ASP A O 19
ATOM 30071 N N . LEU A 1 46 ? -2.934 -13.958 0.574 1.00 52.25 46 LEU A N 19
ATOM 30072 C CA . LEU A 1 46 ? -1.858 -13.217 1.147 1.00 1.54 46 LEU A CA 19
ATOM 30073 C C . LEU A 1 46 ? -1.220 -14.010 2.265 1.00 42.53 46 LEU A C 19
ATOM 30074 O O . LEU A 1 46 ? -0.077 -13.772 2.659 1.00 24.25 46 LEU A O 19
ATOM 30090 N N . ASP A 1 47 ? -1.967 -14.993 2.743 1.00 34.32 47 ASP A N 19
ATOM 30091 C CA . ASP A 1 47 ? -1.535 -15.867 3.829 1.00 12.21 47 ASP A CA 19
ATOM 30092 C C . ASP A 1 47 ? -0.408 -16.755 3.355 1.00 55.33 47 ASP A C 19
ATOM 30093 O O . ASP A 1 47 ? 0.389 -17.261 4.138 1.00 11.44 47 ASP A O 19
ATOM 30102 N N . CYS A 1 48 ? -0.325 -16.875 2.079 1.00 61.13 48 CYS A N 19
ATOM 30103 C CA . CYS A 1 48 ? 0.704 -17.630 1.441 1.00 30.32 48 CYS A CA 19
ATOM 30104 C C . CYS A 1 48 ? 1.749 -16.653 0.935 1.00 45.11 48 CYS A C 19
ATOM 30105 O O . CYS A 1 48 ? 1.495 -15.873 0.011 1.00 53.45 48 CYS A O 19
ATOM 30113 N N . SER A 1 49 ? 2.881 -16.628 1.577 1.00 43.33 49 SER A N 19
ATOM 30114 C CA . SER A 1 49 ? 3.944 -15.752 1.186 1.00 72.25 49 SER A CA 19
ATOM 30115 C C . SER A 1 49 ? 5.268 -16.498 1.137 1.00 4.32 49 SER A C 19
ATOM 30116 O O . SER A 1 49 ? 5.746 -17.034 2.138 1.00 24.43 49 SER A O 19
ATOM 30124 N N . TYR A 1 50 ? 5.827 -16.546 -0.062 1.00 53.41 50 TYR A N 19
ATOM 30125 C CA . TYR A 1 50 ? 7.088 -17.240 -0.363 1.00 0.34 50 TYR A CA 19
ATOM 30126 C C . TYR A 1 50 ? 8.307 -16.580 0.226 1.00 73.13 50 TYR A C 19
ATOM 30127 O O . TYR A 1 50 ? 9.389 -17.155 0.257 1.00 11.04 50 TYR A O 19
ATOM 30145 N N . GLU A 1 51 ? 8.135 -15.401 0.628 1.00 64.42 51 GLU A N 19
ATOM 30146 C CA . GLU A 1 51 ? 9.125 -14.611 1.181 1.00 44.54 51 GLU A CA 19
ATOM 30147 C C . GLU A 1 51 ? 8.526 -13.905 2.376 1.00 20.13 51 GLU A C 19
ATOM 30148 O O . GLU A 1 51 ? 7.296 -13.912 2.522 1.00 2.34 51 GLU A O 19
ATOM 30160 N N . PRO A 1 52 ? 9.347 -13.306 3.250 1.00 13.21 52 PRO A N 19
ATOM 30161 C CA . PRO A 1 52 ? 8.852 -12.533 4.370 1.00 42.44 52 PRO A CA 19
ATOM 30162 C C . PRO A 1 52 ? 8.404 -11.134 3.911 1.00 32.55 52 PRO A C 19
ATOM 30163 O O . PRO A 1 52 ? 8.011 -10.938 2.762 1.00 72.21 52 PRO A O 19
ATOM 30174 N N . SER A 1 53 ? 8.526 -10.172 4.786 1.00 24.41 53 SER A N 19
ATOM 30175 C CA . SER A 1 53 ? 8.082 -8.794 4.557 1.00 61.13 53 SER A CA 19
ATOM 30176 C C . SER A 1 53 ? 9.049 -7.999 3.624 1.00 4.03 53 SER A C 19
ATOM 30177 O O . SER A 1 53 ? 9.250 -6.784 3.807 1.00 51.34 53 SER A O 19
ATOM 30185 N N . ASN A 1 54 ? 9.584 -8.687 2.607 1.00 44.32 54 ASN A N 19
ATOM 30186 C CA . ASN A 1 54 ? 10.534 -8.132 1.666 1.00 55.45 54 ASN A CA 19
ATOM 30187 C C . ASN A 1 54 ? 9.931 -6.993 0.839 1.00 52.40 54 ASN A C 19
ATOM 30188 O O . ASN A 1 54 ? 8.728 -6.978 0.601 1.00 74.12 54 ASN A O 19
ATOM 30199 N N . PRO A 1 55 ? 10.778 -6.041 0.356 1.00 53.21 55 PRO A N 19
ATOM 30200 C CA . PRO A 1 55 ? 10.339 -4.879 -0.445 1.00 25.24 55 PRO A CA 19
ATOM 30201 C C . PRO A 1 55 ? 9.466 -5.264 -1.647 1.00 65.31 55 PRO A C 19
ATOM 30202 O O . PRO A 1 55 ? 8.432 -4.651 -1.893 1.00 24.43 55 PRO A O 19
ATOM 30213 N N . GLU A 1 56 ? 9.869 -6.297 -2.378 1.00 44.14 56 GLU A N 19
ATOM 30214 C CA . GLU A 1 56 ? 9.131 -6.737 -3.521 1.00 63.31 56 GLU A CA 19
ATOM 30215 C C . GLU A 1 56 ? 7.867 -7.460 -3.141 1.00 41.41 56 GLU A C 19
ATOM 30216 O O . GLU A 1 56 ? 6.916 -7.512 -3.905 1.00 12.45 56 GLU A O 19
ATOM 30228 N N . VAL A 1 57 ? 7.852 -7.985 -1.947 1.00 15.53 57 VAL A N 19
ATOM 30229 C CA . VAL A 1 57 ? 6.693 -8.656 -1.422 1.00 71.40 57 VAL A CA 19
ATOM 30230 C C . VAL A 1 57 ? 5.673 -7.599 -1.029 1.00 0.14 57 VAL A C 19
ATOM 30231 O O . VAL A 1 57 ? 4.481 -7.767 -1.220 1.00 10.31 57 VAL A O 19
ATOM 30244 N N . ILE A 1 58 ? 6.176 -6.502 -0.515 1.00 23.42 58 ILE A N 19
ATOM 30245 C CA . ILE A 1 58 ? 5.368 -5.334 -0.244 1.00 55.23 58 ILE A CA 19
ATOM 30246 C C . ILE A 1 58 ? 4.843 -4.795 -1.588 1.00 72.21 58 ILE A C 19
ATOM 30247 O O . ILE A 1 58 ? 3.668 -4.531 -1.755 1.00 12.45 58 ILE A O 19
ATOM 30263 N N . HIS A 1 59 ? 5.739 -4.716 -2.558 1.00 42.33 59 HIS A N 19
ATOM 30264 C CA . HIS A 1 59 ? 5.428 -4.295 -3.934 1.00 53.32 59 HIS A CA 19
ATOM 30265 C C . HIS A 1 59 ? 4.286 -5.151 -4.514 1.00 64.45 59 HIS A C 19
ATOM 30266 O O . HIS A 1 59 ? 3.380 -4.625 -5.137 1.00 14.12 59 HIS A O 19
ATOM 30281 N N . ARG A 1 60 ? 4.357 -6.443 -4.264 1.00 3.03 60 ARG A N 19
ATOM 30282 C CA . ARG A 1 60 ? 3.337 -7.438 -4.615 1.00 73.34 60 ARG A CA 19
ATOM 30283 C C . ARG A 1 60 ? 1.963 -7.036 -4.050 1.00 23.33 60 ARG A C 19
ATOM 30284 O O . ARG A 1 60 ? 0.957 -7.006 -4.768 1.00 4.31 60 ARG A O 19
ATOM 30305 N N . GLN A 1 61 ? 1.955 -6.698 -2.779 1.00 12.05 61 GLN A N 19
ATOM 30306 C CA . GLN A 1 61 ? 0.745 -6.341 -2.052 1.00 2.51 61 GLN A CA 19
ATOM 30307 C C . GLN A 1 61 ? 0.132 -5.080 -2.602 1.00 10.32 61 GLN A C 19
ATOM 30308 O O . GLN A 1 61 ? -1.059 -5.021 -2.913 1.00 2.54 61 GLN A O 19
ATOM 30322 N N . LEU A 1 62 ? 0.963 -4.093 -2.762 1.00 20.22 62 LEU A N 19
ATOM 30323 C CA . LEU A 1 62 ? 0.506 -2.779 -3.186 1.00 34.23 62 LEU A CA 19
ATOM 30324 C C . LEU A 1 62 ? 0.094 -2.776 -4.657 1.00 64.14 62 LEU A C 19
ATOM 30325 O O . LEU A 1 62 ? -0.806 -2.033 -5.063 1.00 3.32 62 LEU A O 19
ATOM 30341 N N . ASN A 1 63 ? 0.743 -3.625 -5.436 1.00 3.33 63 ASN A N 19
ATOM 30342 C CA . ASN A 1 63 ? 0.439 -3.848 -6.838 1.00 0.32 63 ASN A CA 19
ATOM 30343 C C . ASN A 1 63 ? -1.023 -4.184 -7.029 1.00 10.42 63 ASN A C 19
ATOM 30344 O O . ASN A 1 63 ? -1.722 -3.595 -7.859 1.00 33.20 63 ASN A O 19
ATOM 30355 N N . ARG A 1 64 ? -1.456 -5.137 -6.247 1.00 41.31 64 ARG A N 19
ATOM 30356 C CA . ARG A 1 64 ? -2.819 -5.643 -6.240 1.00 34.22 64 ARG A CA 19
ATOM 30357 C C . ARG A 1 64 ? -3.859 -4.543 -6.027 1.00 23.33 64 ARG A C 19
ATOM 30358 O O . ARG A 1 64 ? -4.973 -4.626 -6.547 1.00 45.13 64 ARG A O 19
ATOM 30379 N N . LEU A 1 65 ? -3.498 -3.533 -5.273 1.00 52.13 65 LEU A N 19
ATOM 30380 C CA . LEU A 1 65 ? -4.399 -2.431 -4.993 1.00 14.45 65 LEU A CA 19
ATOM 30381 C C . LEU A 1 65 ? -4.586 -1.560 -6.214 1.00 51.44 65 LEU A C 19
ATOM 30382 O O . LEU A 1 65 ? -5.710 -1.183 -6.551 1.00 24.25 65 LEU A O 19
ATOM 30398 N N . PHE A 1 66 ? -3.493 -1.275 -6.899 1.00 1.23 66 PHE A N 19
ATOM 30399 C CA . PHE A 1 66 ? -3.547 -0.491 -8.121 1.00 52.31 66 PHE A CA 19
ATOM 30400 C C . PHE A 1 66 ? -4.257 -1.309 -9.199 1.00 24.34 66 PHE A C 19
ATOM 30401 O O . PHE A 1 66 ? -4.949 -0.766 -10.063 1.00 32.03 66 PHE A O 19
ATOM 30418 N N . ALA A 1 67 ? -4.110 -2.626 -9.094 1.00 32.54 67 ALA A N 19
ATOM 30419 C CA . ALA A 1 67 ? -4.764 -3.564 -9.982 1.00 42.12 67 ALA A CA 19
ATOM 30420 C C . ALA A 1 67 ? -6.274 -3.556 -9.761 1.00 4.22 67 ALA A C 19
ATOM 30421 O O . ALA A 1 67 ? -7.036 -3.828 -10.685 1.00 14.12 67 ALA A O 19
ATOM 30428 N N . GLN A 1 68 ? -6.712 -3.255 -8.530 1.00 12.02 68 GLN A N 19
ATOM 30429 C CA . GLN A 1 68 ? -8.100 -3.119 -8.253 1.00 30.41 68 GLN A CA 19
ATOM 30430 C C . GLN A 1 68 ? -8.604 -1.848 -8.904 1.00 72.34 68 GLN A C 19
ATOM 30431 O O . GLN A 1 68 ? -9.536 -1.862 -9.720 1.00 12.22 68 GLN A O 19
ATOM 30445 N N . GLY A 1 69 ? -7.961 -0.758 -8.568 1.00 20.14 69 GLY A N 19
ATOM 30446 C CA . GLY A 1 69 ? -8.383 0.522 -9.021 1.00 53.33 69 GLY A CA 19
ATOM 30447 C C . GLY A 1 69 ? -7.406 1.577 -8.687 1.00 33.34 69 GLY A C 19
ATOM 30448 O O . GLY A 1 69 ? -6.759 1.514 -7.647 1.00 64.25 69 GLY A O 19
ATOM 30452 N N . MET A 1 70 ? -7.290 2.552 -9.553 1.00 54.23 70 MET A N 19
ATOM 30453 C CA . MET A 1 70 ? -6.525 3.751 -9.246 1.00 40.14 70 MET A CA 19
ATOM 30454 C C . MET A 1 70 ? -7.341 4.498 -8.204 1.00 1.14 70 MET A C 19
ATOM 30455 O O . MET A 1 70 ? -6.826 5.196 -7.325 1.00 25.35 70 MET A O 19
ATOM 30469 N N . ALA A 1 71 ? -8.644 4.264 -8.290 1.00 11.22 71 ALA A N 19
ATOM 30470 C CA . ALA A 1 71 ? -9.610 4.788 -7.362 1.00 72.54 71 ALA A CA 19
ATOM 30471 C C . ALA A 1 71 ? -9.500 4.025 -6.067 1.00 61.54 71 ALA A C 19
ATOM 30472 O O . ALA A 1 71 ? -9.581 4.606 -4.990 1.00 22.40 71 ALA A O 19
ATOM 30479 N N . THR A 1 72 ? -9.293 2.722 -6.184 1.00 14.23 72 THR A N 19
ATOM 30480 C CA . THR A 1 72 ? -9.044 1.875 -5.049 1.00 71.41 72 THR A CA 19
ATOM 30481 C C . THR A 1 72 ? -7.799 2.371 -4.312 1.00 75.11 72 THR A C 19
ATOM 30482 O O . THR A 1 72 ? -7.801 2.478 -3.099 1.00 15.33 72 THR A O 19
ATOM 30493 N N . TRP A 1 73 ? -6.773 2.742 -5.072 1.00 43.31 73 TRP A N 19
ATOM 30494 C CA . TRP A 1 73 ? -5.534 3.236 -4.508 1.00 54.14 73 TRP A CA 19
ATOM 30495 C C . TRP A 1 73 ? -5.739 4.592 -3.781 1.00 15.14 73 TRP A C 19
ATOM 30496 O O . TRP A 1 73 ? -5.189 4.797 -2.711 1.00 70.44 73 TRP A O 19
ATOM 30517 N N . LYS A 1 74 ? -6.547 5.507 -4.342 1.00 61.53 74 LYS A N 19
ATOM 30518 C CA . LYS A 1 74 ? -6.771 6.788 -3.695 1.00 20.35 74 LYS A CA 19
ATOM 30519 C C . LYS A 1 74 ? -7.548 6.650 -2.412 1.00 5.33 74 LYS A C 19
ATOM 30520 O O . LYS A 1 74 ? -7.207 7.254 -1.393 1.00 25.34 74 LYS A O 19
ATOM 30539 N N . SER A 1 75 ? -8.537 5.823 -2.452 1.00 55.53 75 SER A N 19
ATOM 30540 C CA . SER A 1 75 ? -9.302 5.483 -1.323 1.00 45.42 75 SER A CA 19
ATOM 30541 C C . SER A 1 75 ? -8.424 4.765 -0.284 1.00 44.24 75 SER A C 19
ATOM 30542 O O . SER A 1 75 ? -8.574 4.955 0.931 1.00 55.14 75 SER A O 19
ATOM 30550 N N . PHE A 1 76 ? -7.521 3.956 -0.781 1.00 2.32 76 PHE A N 19
ATOM 30551 C CA . PHE A 1 76 ? -6.550 3.265 0.029 1.00 44.12 76 PHE A CA 19
ATOM 30552 C C . PHE A 1 76 ? -5.658 4.227 0.763 1.00 33.53 76 PHE A C 19
ATOM 30553 O O . PHE A 1 76 ? -5.511 4.110 1.976 1.00 13.14 76 PHE A O 19
ATOM 30570 N N . ILE A 1 77 ? -5.074 5.194 0.049 1.00 14.03 77 ILE A N 19
ATOM 30571 C CA . ILE A 1 77 ? -4.139 6.102 0.667 1.00 54.05 77 ILE A CA 19
ATOM 30572 C C . ILE A 1 77 ? -4.821 6.930 1.770 1.00 64.55 77 ILE A C 19
ATOM 30573 O O . ILE A 1 77 ? -4.208 7.264 2.807 1.00 52.21 77 ILE A O 19
ATOM 30589 N N . ASN A 1 78 ? -6.092 7.200 1.553 1.00 44.50 78 ASN A N 19
ATOM 30590 C CA . ASN A 1 78 ? -6.943 7.881 2.515 1.00 13.22 78 ASN A CA 19
ATOM 30591 C C . ASN A 1 78 ? -6.969 7.103 3.845 1.00 45.13 78 ASN A C 19
ATOM 30592 O O . ASN A 1 78 ? -6.803 7.671 4.923 1.00 1.23 78 ASN A O 19
ATOM 30603 N N . ASP A 1 79 ? -7.135 5.801 3.758 1.00 51.40 79 ASP A N 19
ATOM 30604 C CA . ASP A 1 79 ? -7.176 4.954 4.954 1.00 24.10 79 ASP A CA 19
ATOM 30605 C C . ASP A 1 79 ? -5.786 4.698 5.498 1.00 32.04 79 ASP A C 19
ATOM 30606 O O . ASP A 1 79 ? -5.581 4.697 6.691 1.00 72.54 79 ASP A O 19
ATOM 30615 N N . LEU A 1 80 ? -4.851 4.517 4.597 1.00 53.23 80 LEU A N 19
ATOM 30616 C CA . LEU A 1 80 ? -3.432 4.226 4.881 1.00 74.22 80 LEU A CA 19
ATOM 30617 C C . LEU A 1 80 ? -2.874 5.220 5.894 1.00 71.35 80 LEU A C 19
ATOM 30618 O O . LEU A 1 80 ? -2.410 4.834 6.962 1.00 62.22 80 LEU A O 19
ATOM 30634 N N . CYS A 1 81 ? -3.001 6.482 5.584 1.00 61.41 81 CYS A N 19
ATOM 30635 C CA . CYS A 1 81 ? -2.481 7.540 6.444 1.00 43.54 81 CYS A CA 19
ATOM 30636 C C . CYS A 1 81 ? -3.245 7.623 7.760 1.00 73.44 81 CYS A C 19
ATOM 30637 O O . CYS A 1 81 ? -2.679 7.942 8.805 1.00 22.22 81 CYS A O 19
ATOM 30645 N N . PHE A 1 82 ? -4.519 7.313 7.697 1.00 21.25 82 PHE A N 19
ATOM 30646 C CA . PHE A 1 82 ? -5.391 7.387 8.842 1.00 73.32 82 PHE A CA 19
ATOM 30647 C C . PHE A 1 82 ? -5.071 6.291 9.848 1.00 40.30 82 PHE A C 19
ATOM 30648 O O . PHE A 1 82 ? -4.850 6.557 11.031 1.00 3.12 82 PHE A O 19
ATOM 30665 N N . GLU A 1 83 ? -5.015 5.074 9.368 1.00 52.13 83 GLU A N 19
ATOM 30666 C CA . GLU A 1 83 ? -4.907 3.924 10.237 1.00 33.00 83 GLU A CA 19
ATOM 30667 C C . GLU A 1 83 ? -3.505 3.697 10.741 1.00 53.41 83 GLU A C 19
ATOM 30668 O O . GLU A 1 83 ? -3.306 2.979 11.711 1.00 44.40 83 GLU A O 19
ATOM 30680 N N . LEU A 1 84 ? -2.536 4.297 10.092 1.00 41.43 84 LEU A N 19
ATOM 30681 C CA . LEU A 1 84 ? -1.158 4.158 10.520 1.00 31.02 84 LEU A CA 19
ATOM 30682 C C . LEU A 1 84 ? -0.769 5.252 11.516 1.00 12.12 84 LEU A C 19
ATOM 30683 O O . LEU A 1 84 ? 0.405 5.420 11.853 1.00 4.41 84 LEU A O 19
ATOM 30699 N N . ASP A 1 85 ? -1.793 5.975 11.986 1.00 0.43 85 ASP A N 19
ATOM 30700 C CA . ASP A 1 85 ? -1.710 6.979 13.073 1.00 53.24 85 ASP A CA 19
ATOM 30701 C C . ASP A 1 85 ? -0.952 8.253 12.721 1.00 41.12 85 ASP A C 19
ATOM 30702 O O . ASP A 1 85 ? -1.523 9.350 12.767 1.00 42.30 85 ASP A O 19
ATOM 30711 N N . VAL A 1 86 ? 0.292 8.127 12.368 1.00 2.42 86 VAL A N 19
ATOM 30712 C CA . VAL A 1 86 ? 1.130 9.281 12.103 1.00 2.41 86 VAL A CA 19
ATOM 30713 C C . VAL A 1 86 ? 0.730 10.010 10.805 1.00 1.51 86 VAL A C 19
ATOM 30714 O O . VAL A 1 86 ? 0.470 9.372 9.780 1.00 3.03 86 VAL A O 19
ATOM 30727 N N . PRO A 1 87 ? 0.603 11.352 10.856 1.00 34.42 87 PRO A N 19
ATOM 30728 C CA . PRO A 1 87 ? 0.329 12.160 9.669 1.00 33.23 87 PRO A CA 19
ATOM 30729 C C . PRO A 1 87 ? 1.542 12.126 8.747 1.00 43.34 87 PRO A C 19
ATOM 30730 O O . PRO A 1 87 ? 2.603 12.676 9.075 1.00 31.21 87 PRO A O 19
ATOM 30741 N N . LEU A 1 88 ? 1.410 11.460 7.640 1.00 74.34 88 LEU A N 19
ATOM 30742 C CA . LEU A 1 88 ? 2.532 11.257 6.743 1.00 31.13 88 LEU A CA 19
ATOM 30743 C C . LEU A 1 88 ? 2.786 12.478 5.892 1.00 13.41 88 LEU A C 19
ATOM 30744 O O . LEU A 1 88 ? 3.944 12.904 5.721 1.00 1.14 88 LEU A O 19
ATOM 30760 N N . ASP A 1 89 ? 1.698 13.030 5.378 1.00 14.33 89 ASP A N 19
ATOM 30761 C CA . ASP A 1 89 ? 1.683 14.156 4.438 1.00 20.31 89 ASP A CA 19
ATOM 30762 C C . ASP A 1 89 ? 2.194 13.699 3.066 1.00 74.43 89 ASP A C 19
ATOM 30763 O O . ASP A 1 89 ? 2.813 12.626 2.958 1.00 71.32 89 ASP A O 19
ATOM 30772 N N . MET A 1 90 ? 1.905 14.475 2.020 1.00 3.04 90 MET A N 19
ATOM 30773 C CA . MET A 1 90 ? 2.179 14.076 0.621 1.00 3.15 90 MET A CA 19
ATOM 30774 C C . MET A 1 90 ? 1.306 12.881 0.250 1.00 11.44 90 MET A C 19
ATOM 30775 O O . MET A 1 90 ? 1.597 12.166 -0.683 1.00 40.14 90 MET A O 19
ATOM 30789 N N . GLU A 1 91 ? 0.208 12.736 0.965 1.00 43.44 91 GLU A N 19
ATOM 30790 C CA . GLU A 1 91 ? -0.767 11.635 0.831 1.00 31.32 91 GLU A CA 19
ATOM 30791 C C . GLU A 1 91 ? -1.309 11.535 -0.615 1.00 11.31 91 GLU A C 19
ATOM 30792 O O . GLU A 1 91 ? -1.549 10.467 -1.131 1.00 71.25 91 GLU A O 19
ATOM 30804 N N . ILE A 1 92 ? -1.516 12.626 -1.239 1.00 65.43 92 ILE A N 19
ATOM 30805 C CA . ILE A 1 92 ? -1.990 12.603 -2.591 1.00 64.54 92 ILE A CA 19
ATOM 30806 C C . ILE A 1 92 ? -0.858 12.134 -3.542 1.00 60.22 92 ILE A C 19
ATOM 30807 O O . ILE A 1 92 ? -1.092 11.296 -4.365 1.00 52.01 92 ILE A O 19
ATOM 30823 N N . PRO A 1 93 ? 0.374 12.683 -3.471 1.00 44.23 93 PRO A N 19
ATOM 30824 C CA . PRO A 1 93 ? 1.534 12.057 -4.141 1.00 61.25 93 PRO A CA 19
ATOM 30825 C C . PRO A 1 93 ? 1.670 10.544 -3.775 1.00 5.04 93 PRO A C 19
ATOM 30826 O O . PRO A 1 93 ? 2.179 9.763 -4.571 1.00 14.12 93 PRO A O 19
ATOM 30837 N N . LEU A 1 94 ? 1.227 10.159 -2.557 1.00 52.55 94 LEU A N 19
ATOM 30838 C CA . LEU A 1 94 ? 1.133 8.737 -2.161 1.00 11.20 94 LEU A CA 19
ATOM 30839 C C . LEU A 1 94 ? 0.187 7.991 -3.116 1.00 42.01 94 LEU A C 19
ATOM 30840 O O . LEU A 1 94 ? 0.401 6.836 -3.432 1.00 4.51 94 LEU A O 19
ATOM 30856 N N . VAL A 1 95 ? -0.873 8.651 -3.556 1.00 42.31 95 VAL A N 19
ATOM 30857 C CA . VAL A 1 95 ? -1.796 8.035 -4.481 1.00 1.11 95 VAL A CA 19
ATOM 30858 C C . VAL A 1 95 ? -1.378 8.182 -5.930 1.00 54.34 95 VAL A C 19
ATOM 30859 O O . VAL A 1 95 ? -1.438 7.252 -6.729 1.00 22.21 95 VAL A O 19
ATOM 30872 N N . SER A 1 96 ? -0.931 9.307 -6.226 1.00 41.42 96 SER A N 19
ATOM 30873 C CA . SER A 1 96 ? -0.412 9.679 -7.512 1.00 1.43 96 SER A CA 19
ATOM 30874 C C . SER A 1 96 ? 0.969 9.033 -7.846 1.00 52.35 96 SER A C 19
ATOM 30875 O O . SER A 1 96 ? 1.579 9.352 -8.849 1.00 42.32 96 SER A O 19
ATOM 30883 N N . ILE A 1 97 ? 1.414 8.132 -7.000 1.00 51.21 97 ILE A N 19
ATOM 30884 C CA . ILE A 1 97 ? 2.749 7.535 -7.054 1.00 64.40 97 ILE A CA 19
ATOM 30885 C C . ILE A 1 97 ? 2.944 6.506 -8.214 1.00 34.03 97 ILE A C 19
ATOM 30886 O O . ILE A 1 97 ? 4.081 6.180 -8.581 1.00 43.43 97 ILE A O 19
ATOM 30902 N N . TRP A 1 98 ? 1.873 6.000 -8.785 1.00 25.34 98 TRP A N 19
ATOM 30903 C CA . TRP A 1 98 ? 2.017 4.941 -9.783 1.00 22.24 98 TRP A CA 19
ATOM 30904 C C . TRP A 1 98 ? 2.179 5.431 -11.210 1.00 1.11 98 TRP A C 19
ATOM 30905 O O . TRP A 1 98 ? 3.297 5.453 -11.755 1.00 33.25 98 TRP A O 19
ATOM 30926 N N . GLY A 1 99 ? 1.087 5.811 -11.809 1.00 15.14 99 GLY A N 19
ATOM 30927 C CA . GLY A 1 99 ? 1.074 6.108 -13.207 1.00 43.31 99 GLY A CA 19
ATOM 30928 C C . GLY A 1 99 ? 0.651 7.511 -13.511 1.00 22.52 99 GLY A C 19
ATOM 30929 O O . GLY A 1 99 ? 1.414 8.442 -13.282 1.00 22.14 99 GLY A O 19
ATOM 30933 N N . PRO A 1 100 ? -0.547 7.682 -14.073 1.00 32.22 100 PRO A N 19
ATOM 30934 C CA . PRO A 1 100 ? -1.089 8.992 -14.430 1.00 63.12 100 PRO A CA 19
ATOM 30935 C C . PRO A 1 100 ? -1.144 9.970 -13.253 1.00 20.44 100 PRO A C 19
ATOM 30936 O O . PRO A 1 100 ? -1.820 9.716 -12.235 1.00 1.30 100 PRO A O 19
ATOM 30947 N N . ARG A 1 101 ? -0.399 11.048 -13.366 1.00 34.21 101 ARG A N 19
ATOM 30948 C CA . ARG A 1 101 ? -0.478 12.112 -12.405 1.00 23.33 101 ARG A CA 19
ATOM 30949 C C . ARG A 1 101 ? -1.500 13.114 -12.900 1.00 3.55 101 ARG A C 19
ATOM 30950 O O . ARG A 1 101 ? -2.699 12.918 -12.672 1.00 55.52 101 ARG A O 19
ATOM 30971 N N . GLY A 1 1 ? -5.028 22.628 5.876 1.00 23.21 1 GLY A N 20
ATOM 30972 C CA . GLY A 1 1 ? -6.246 21.840 5.850 1.00 73.44 1 GLY A CA 20
ATOM 30973 C C . GLY A 1 1 ? -5.962 20.414 5.438 1.00 34.50 1 GLY A C 20
ATOM 30974 O O . GLY A 1 1 ? -4.810 20.065 5.186 1.00 31.35 1 GLY A O 20
ATOM 30980 N N . PRO A 1 2 ? -6.995 19.571 5.315 1.00 11.34 2 PRO A N 20
ATOM 30981 C CA . PRO A 1 2 ? -6.849 18.158 4.988 1.00 74.20 2 PRO A CA 20
ATOM 30982 C C . PRO A 1 2 ? -6.951 17.893 3.477 1.00 14.13 2 PRO A C 20
ATOM 30983 O O . PRO A 1 2 ? -7.379 16.809 3.054 1.00 25.22 2 PRO A O 20
ATOM 30994 N N . LEU A 1 3 ? -6.526 18.880 2.689 1.00 0.42 3 LEU A N 20
ATOM 30995 C CA . LEU A 1 3 ? -6.556 18.835 1.228 1.00 72.11 3 LEU A CA 20
ATOM 30996 C C . LEU A 1 3 ? -7.976 18.806 0.694 1.00 32.21 3 LEU A C 20
ATOM 30997 O O . LEU A 1 3 ? -8.633 17.755 0.657 1.00 75.13 3 LEU A O 20
ATOM 31013 N N . GLY A 1 4 ? -8.472 19.976 0.348 1.00 51.03 4 GLY A N 20
ATOM 31014 C CA . GLY A 1 4 ? -9.779 20.090 -0.248 1.00 23.13 4 GLY A CA 20
ATOM 31015 C C . GLY A 1 4 ? -9.734 19.508 -1.618 1.00 14.23 4 GLY A C 20
ATOM 31016 O O . GLY A 1 4 ? -10.538 18.644 -1.974 1.00 61.34 4 GLY A O 20
ATOM 31020 N N . SER A 1 5 ? -8.764 19.938 -2.369 1.00 62.53 5 SER A N 20
ATOM 31021 C CA . SER A 1 5 ? -8.524 19.394 -3.655 1.00 51.20 5 SER A CA 20
ATOM 31022 C C . SER A 1 5 ? -7.743 18.099 -3.463 1.00 23.32 5 SER A C 20
ATOM 31023 O O . SER A 1 5 ? -6.537 18.122 -3.221 1.00 24.23 5 SER A O 20
ATOM 31031 N N . MET A 1 6 ? -8.431 16.977 -3.509 1.00 21.21 6 MET A N 20
ATOM 31032 C CA . MET A 1 6 ? -7.777 15.705 -3.258 1.00 24.12 6 MET A CA 20
ATOM 31033 C C . MET A 1 6 ? -7.041 15.252 -4.508 1.00 25.51 6 MET A C 20
ATOM 31034 O O . MET A 1 6 ? -6.112 14.463 -4.461 1.00 21.10 6 MET A O 20
ATOM 31048 N N . ASP A 1 7 ? -7.417 15.828 -5.614 1.00 34.04 7 ASP A N 20
ATOM 31049 C CA . ASP A 1 7 ? -6.791 15.534 -6.893 1.00 44.33 7 ASP A CA 20
ATOM 31050 C C . ASP A 1 7 ? -5.646 16.492 -7.139 1.00 31.13 7 ASP A C 20
ATOM 31051 O O . ASP A 1 7 ? -5.223 16.717 -8.260 1.00 71.43 7 ASP A O 20
ATOM 31060 N N . ALA A 1 8 ? -5.091 16.997 -6.040 1.00 13.53 8 ALA A N 20
ATOM 31061 C CA . ALA A 1 8 ? -3.900 17.827 -6.071 1.00 52.02 8 ALA A CA 20
ATOM 31062 C C . ALA A 1 8 ? -2.685 16.937 -6.290 1.00 1.25 8 ALA A C 20
ATOM 31063 O O . ALA A 1 8 ? -1.584 17.409 -6.546 1.00 24.24 8 ALA A O 20
ATOM 31070 N N . GLU A 1 9 ? -2.914 15.627 -6.189 1.00 74.40 9 GLU A N 20
ATOM 31071 C CA . GLU A 1 9 ? -1.899 14.614 -6.451 1.00 1.43 9 GLU A CA 20
ATOM 31072 C C . GLU A 1 9 ? -1.384 14.761 -7.872 1.00 15.22 9 GLU A C 20
ATOM 31073 O O . GLU A 1 9 ? -0.196 14.694 -8.117 1.00 15.11 9 GLU A O 20
ATOM 31085 N N . SER A 1 10 ? -2.304 15.068 -8.769 1.00 53.30 10 SER A N 20
ATOM 31086 C CA . SER A 1 10 ? -2.059 15.269 -10.180 1.00 4.45 10 SER A CA 20
ATOM 31087 C C . SER A 1 10 ? -1.024 16.385 -10.411 1.00 43.04 10 SER A C 20
ATOM 31088 O O . SER A 1 10 ? -0.314 16.424 -11.418 1.00 61.01 10 SER A O 20
ATOM 31096 N N . ILE A 1 11 ? -0.971 17.269 -9.470 1.00 71.31 11 ILE A N 20
ATOM 31097 C CA . ILE A 1 11 ? -0.145 18.419 -9.503 1.00 62.25 11 ILE A CA 20
ATOM 31098 C C . ILE A 1 11 ? 1.261 18.102 -8.917 1.00 54.12 11 ILE A C 20
ATOM 31099 O O . ILE A 1 11 ? 2.258 18.683 -9.334 1.00 74.21 11 ILE A O 20
ATOM 31115 N N . ARG A 1 12 ? 1.340 17.124 -8.009 1.00 62.55 12 ARG A N 20
ATOM 31116 C CA . ARG A 1 12 ? 2.585 16.861 -7.288 1.00 71.15 12 ARG A CA 20
ATOM 31117 C C . ARG A 1 12 ? 3.584 15.990 -8.071 1.00 73.11 12 ARG A C 20
ATOM 31118 O O . ARG A 1 12 ? 4.629 16.499 -8.514 1.00 5.42 12 ARG A O 20
ATOM 31139 N N . LEU A 1 13 ? 3.223 14.714 -8.298 1.00 44.12 13 LEU A N 20
ATOM 31140 C CA . LEU A 1 13 ? 4.061 13.702 -9.011 1.00 54.04 13 LEU A CA 20
ATOM 31141 C C . LEU A 1 13 ? 5.567 13.675 -8.610 1.00 71.11 13 LEU A C 20
ATOM 31142 O O . LEU A 1 13 ? 5.975 14.266 -7.603 1.00 63.44 13 LEU A O 20
ATOM 31158 N N . ASN A 1 14 ? 6.331 12.877 -9.376 1.00 12.54 14 ASN A N 20
ATOM 31159 C CA . ASN A 1 14 ? 7.816 12.782 -9.356 1.00 23.33 14 ASN A CA 20
ATOM 31160 C C . ASN A 1 14 ? 8.474 12.830 -7.962 1.00 64.33 14 ASN A C 20
ATOM 31161 O O . ASN A 1 14 ? 8.825 13.928 -7.479 1.00 74.40 14 ASN A O 20
ATOM 31172 N N . ASN A 1 15 ? 8.623 11.663 -7.327 1.00 1.01 15 ASN A N 20
ATOM 31173 C CA . ASN A 1 15 ? 9.334 11.531 -6.035 1.00 13.11 15 ASN A CA 20
ATOM 31174 C C . ASN A 1 15 ? 9.343 10.057 -5.575 1.00 62.24 15 ASN A C 20
ATOM 31175 O O . ASN A 1 15 ? 8.315 9.496 -5.181 1.00 75.24 15 ASN A O 20
ATOM 31186 N N . GLU A 1 16 ? 10.506 9.452 -5.654 1.00 33.34 16 GLU A N 20
ATOM 31187 C CA . GLU A 1 16 ? 10.743 8.045 -5.294 1.00 60.52 16 GLU A CA 20
ATOM 31188 C C . GLU A 1 16 ? 10.694 7.812 -3.794 1.00 15.40 16 GLU A C 20
ATOM 31189 O O . GLU A 1 16 ? 10.349 6.719 -3.352 1.00 42.11 16 GLU A O 20
ATOM 31201 N N . ASN A 1 17 ? 11.032 8.832 -3.014 1.00 3.44 17 ASN A N 20
ATOM 31202 C CA . ASN A 1 17 ? 11.140 8.694 -1.547 1.00 25.25 17 ASN A CA 20
ATOM 31203 C C . ASN A 1 17 ? 9.847 8.232 -0.904 1.00 5.12 17 ASN A C 20
ATOM 31204 O O . ASN A 1 17 ? 9.875 7.567 0.139 1.00 23.05 17 ASN A O 20
ATOM 31215 N N . LEU A 1 18 ? 8.717 8.545 -1.535 1.00 33.05 18 LEU A N 20
ATOM 31216 C CA . LEU A 1 18 ? 7.422 8.087 -1.036 1.00 50.14 18 LEU A CA 20
ATOM 31217 C C . LEU A 1 18 ? 7.334 6.574 -1.096 1.00 73.21 18 LEU A C 20
ATOM 31218 O O . LEU A 1 18 ? 6.784 5.950 -0.199 1.00 73.44 18 LEU A O 20
ATOM 31234 N N . TRP A 1 19 ? 7.921 5.996 -2.134 1.00 21.13 19 TRP A N 20
ATOM 31235 C CA . TRP A 1 19 ? 7.856 4.573 -2.350 1.00 42.23 19 TRP A CA 20
ATOM 31236 C C . TRP A 1 19 ? 8.670 3.848 -1.303 1.00 23.55 19 TRP A C 20
ATOM 31237 O O . TRP A 1 19 ? 8.177 2.934 -0.655 1.00 60.41 19 TRP A O 20
ATOM 31258 N N . ALA A 1 20 ? 9.903 4.291 -1.113 1.00 5.32 20 ALA A N 20
ATOM 31259 C CA . ALA A 1 20 ? 10.788 3.684 -0.129 1.00 61.12 20 ALA A CA 20
ATOM 31260 C C . ALA A 1 20 ? 10.204 3.809 1.276 1.00 12.12 20 ALA A C 20
ATOM 31261 O O . ALA A 1 20 ? 10.276 2.871 2.070 1.00 1.21 20 ALA A O 20
ATOM 31268 N N . TRP A 1 21 ? 9.607 4.964 1.564 1.00 23.11 21 TRP A N 20
ATOM 31269 C CA . TRP A 1 21 ? 8.934 5.188 2.837 1.00 23.12 21 TRP A CA 20
ATOM 31270 C C . TRP A 1 21 ? 7.791 4.195 3.013 1.00 25.42 21 TRP A C 20
ATOM 31271 O O . TRP A 1 21 ? 7.709 3.510 4.039 1.00 0.12 21 TRP A O 20
ATOM 31292 N N . LEU A 1 22 ? 6.949 4.105 1.988 1.00 70.34 22 LEU A N 20
ATOM 31293 C CA . LEU A 1 22 ? 5.783 3.242 1.980 1.00 61.51 22 LEU A CA 20
ATOM 31294 C C . LEU A 1 22 ? 6.218 1.800 2.217 1.00 64.44 22 LEU A C 20
ATOM 31295 O O . LEU A 1 22 ? 5.760 1.159 3.154 1.00 41.22 22 LEU A O 20
ATOM 31311 N N . VAL A 1 23 ? 7.159 1.344 1.415 1.00 34.54 23 VAL A N 20
ATOM 31312 C CA . VAL A 1 23 ? 7.660 -0.015 1.482 1.00 11.42 23 VAL A CA 20
ATOM 31313 C C . VAL A 1 23 ? 8.236 -0.351 2.855 1.00 60.13 23 VAL A C 20
ATOM 31314 O O . VAL A 1 23 ? 7.878 -1.362 3.444 1.00 55.04 23 VAL A O 20
ATOM 31327 N N . ARG A 1 24 ? 9.062 0.522 3.385 1.00 31.03 24 ARG A N 20
ATOM 31328 C CA . ARG A 1 24 ? 9.719 0.265 4.655 1.00 0.02 24 ARG A CA 20
ATOM 31329 C C . ARG A 1 24 ? 8.749 0.286 5.813 1.00 23.51 24 ARG A C 20
ATOM 31330 O O . ARG A 1 24 ? 8.764 -0.604 6.649 1.00 11.22 24 ARG A O 20
ATOM 31351 N N . LEU A 1 25 ? 7.877 1.264 5.826 1.00 3.21 25 LEU A N 20
ATOM 31352 C CA . LEU A 1 25 ? 6.938 1.450 6.920 1.00 13.03 25 LEU A CA 20
ATOM 31353 C C . LEU A 1 25 ? 5.929 0.282 6.927 1.00 24.32 25 LEU A C 20
ATOM 31354 O O . LEU A 1 25 ? 5.582 -0.259 7.985 1.00 60.11 25 LEU A O 20
ATOM 31370 N N . LEU A 1 26 ? 5.508 -0.126 5.753 1.00 74.44 26 LEU A N 20
ATOM 31371 C CA . LEU A 1 26 ? 4.597 -1.235 5.590 1.00 40.11 26 LEU A CA 20
ATOM 31372 C C . LEU A 1 26 ? 5.264 -2.557 5.828 1.00 55.35 26 LEU A C 20
ATOM 31373 O O . LEU A 1 26 ? 4.620 -3.514 6.194 1.00 30.10 26 LEU A O 20
ATOM 31389 N N . SER A 1 27 ? 6.570 -2.600 5.635 1.00 22.34 27 SER A N 20
ATOM 31390 C CA . SER A 1 27 ? 7.363 -3.778 5.907 1.00 42.33 27 SER A CA 20
ATOM 31391 C C . SER A 1 27 ? 7.357 -4.021 7.431 1.00 31.24 27 SER A C 20
ATOM 31392 O O . SER A 1 27 ? 7.591 -5.127 7.911 1.00 23.10 27 SER A O 20
ATOM 31400 N N . LYS A 1 28 ? 7.058 -2.967 8.182 1.00 62.34 28 LYS A N 20
ATOM 31401 C CA . LYS A 1 28 ? 6.967 -3.063 9.610 1.00 53.42 28 LYS A CA 20
ATOM 31402 C C . LYS A 1 28 ? 5.534 -3.370 10.013 1.00 50.54 28 LYS A C 20
ATOM 31403 O O . LYS A 1 28 ? 5.260 -3.802 11.125 1.00 0.41 28 LYS A O 20
ATOM 31422 N N . ASN A 1 29 ? 4.622 -3.178 9.065 1.00 0.25 29 ASN A N 20
ATOM 31423 C CA . ASN A 1 29 ? 3.192 -3.332 9.295 1.00 45.15 29 ASN A CA 20
ATOM 31424 C C . ASN A 1 29 ? 2.517 -4.224 8.246 1.00 50.23 29 ASN A C 20
ATOM 31425 O O . ASN A 1 29 ? 1.470 -3.837 7.703 1.00 52.55 29 ASN A O 20
ATOM 31436 N N . PRO A 1 30 ? 3.017 -5.463 7.967 1.00 11.11 30 PRO A N 20
ATOM 31437 C CA . PRO A 1 30 ? 2.360 -6.348 6.993 1.00 55.21 30 PRO A CA 20
ATOM 31438 C C . PRO A 1 30 ? 1.033 -6.793 7.566 1.00 5.12 30 PRO A C 20
ATOM 31439 O O . PRO A 1 30 ? 0.107 -7.165 6.860 1.00 64.32 30 PRO A O 20
ATOM 31450 N N . GLU A 1 31 ? 0.969 -6.677 8.871 1.00 13.44 31 GLU A N 20
ATOM 31451 C CA . GLU A 1 31 ? -0.163 -6.994 9.684 1.00 64.30 31 GLU A CA 20
ATOM 31452 C C . GLU A 1 31 ? -1.327 -6.078 9.318 1.00 1.14 31 GLU A C 20
ATOM 31453 O O . GLU A 1 31 ? -2.465 -6.526 9.205 1.00 65.43 31 GLU A O 20
ATOM 31465 N N . TRP A 1 32 ? -1.038 -4.791 9.135 1.00 25.34 32 TRP A N 20
ATOM 31466 C CA . TRP A 1 32 ? -2.060 -3.862 8.711 1.00 63.12 32 TRP A CA 20
ATOM 31467 C C . TRP A 1 32 ? -2.354 -4.036 7.220 1.00 13.21 32 TRP A C 20
ATOM 31468 O O . TRP A 1 32 ? -3.511 -4.135 6.787 1.00 65.54 32 TRP A O 20
ATOM 31489 N N . LEU A 1 33 ? -1.280 -4.086 6.461 1.00 62.35 33 LEU A N 20
ATOM 31490 C CA . LEU A 1 33 ? -1.311 -4.082 5.015 1.00 62.13 33 LEU A CA 20
ATOM 31491 C C . LEU A 1 33 ? -2.111 -5.255 4.451 1.00 33.43 33 LEU A C 20
ATOM 31492 O O . LEU A 1 33 ? -2.942 -5.060 3.567 1.00 24.43 33 LEU A O 20
ATOM 31508 N N . SER A 1 34 ? -1.897 -6.431 5.001 1.00 33.20 34 SER A N 20
ATOM 31509 C CA . SER A 1 34 ? -2.625 -7.642 4.590 1.00 64.22 34 SER A CA 20
ATOM 31510 C C . SER A 1 34 ? -4.154 -7.428 4.626 1.00 12.22 34 SER A C 20
ATOM 31511 O O . SER A 1 34 ? -4.835 -7.608 3.627 1.00 21.45 34 SER A O 20
ATOM 31519 N N . ALA A 1 35 ? -4.638 -6.994 5.769 1.00 5.00 35 ALA A N 20
ATOM 31520 C CA . ALA A 1 35 ? -6.046 -6.703 6.029 1.00 63.25 35 ALA A CA 20
ATOM 31521 C C . ALA A 1 35 ? -6.607 -5.711 5.030 1.00 72.41 35 ALA A C 20
ATOM 31522 O O . ALA A 1 35 ? -7.713 -5.899 4.506 1.00 34.34 35 ALA A O 20
ATOM 31529 N N . LYS A 1 36 ? -5.861 -4.651 4.772 1.00 50.21 36 LYS A N 20
ATOM 31530 C CA . LYS A 1 36 ? -6.273 -3.675 3.803 1.00 65.55 36 LYS A CA 20
ATOM 31531 C C . LYS A 1 36 ? -6.335 -4.237 2.411 1.00 62.21 36 LYS A C 20
ATOM 31532 O O . LYS A 1 36 ? -7.317 -4.024 1.712 1.00 20.52 36 LYS A O 20
ATOM 31551 N N . LEU A 1 37 ? -5.327 -5.007 2.035 1.00 72.14 37 LEU A N 20
ATOM 31552 C CA . LEU A 1 37 ? -5.283 -5.665 0.734 1.00 44.00 37 LEU A CA 20
ATOM 31553 C C . LEU A 1 37 ? -6.511 -6.515 0.512 1.00 14.12 37 LEU A C 20
ATOM 31554 O O . LEU A 1 37 ? -7.070 -6.516 -0.564 1.00 64.25 37 LEU A O 20
ATOM 31570 N N . ARG A 1 38 ? -6.952 -7.195 1.556 1.00 24.22 38 ARG A N 20
ATOM 31571 C CA . ARG A 1 38 ? -8.101 -8.075 1.467 1.00 4.50 38 ARG A CA 20
ATOM 31572 C C . ARG A 1 38 ? -9.382 -7.320 1.096 1.00 63.14 38 ARG A C 20
ATOM 31573 O O . ARG A 1 38 ? -10.310 -7.880 0.523 1.00 73.03 38 ARG A O 20
ATOM 31594 N N . SER A 1 39 ? -9.412 -6.046 1.432 1.00 3.44 39 SER A N 20
ATOM 31595 C CA . SER A 1 39 ? -10.543 -5.188 1.168 1.00 32.22 39 SER A CA 20
ATOM 31596 C C . SER A 1 39 ? -10.478 -4.643 -0.281 1.00 42.12 39 SER A C 20
ATOM 31597 O O . SER A 1 39 ? -11.497 -4.274 -0.877 1.00 51.31 39 SER A O 20
ATOM 31605 N N . PHE A 1 40 ? -9.292 -4.635 -0.847 1.00 53.00 40 PHE A N 20
ATOM 31606 C CA . PHE A 1 40 ? -9.072 -4.117 -2.182 1.00 40.34 40 PHE A CA 20
ATOM 31607 C C . PHE A 1 40 ? -9.040 -5.218 -3.211 1.00 52.12 40 PHE A C 20
ATOM 31608 O O . PHE A 1 40 ? -9.840 -5.223 -4.147 1.00 44.24 40 PHE A O 20
ATOM 31625 N N . LEU A 1 41 ? -8.148 -6.160 -3.026 1.00 73.11 41 LEU A N 20
ATOM 31626 C CA . LEU A 1 41 ? -7.975 -7.245 -3.931 1.00 44.32 41 LEU A CA 20
ATOM 31627 C C . LEU A 1 41 ? -8.960 -8.344 -3.579 1.00 74.23 41 LEU A C 20
ATOM 31628 O O . LEU A 1 41 ? -8.852 -8.970 -2.525 1.00 74.31 41 LEU A O 20
ATOM 31644 N N . PRO A 1 42 ? -9.922 -8.595 -4.466 1.00 14.42 42 PRO A N 20
ATOM 31645 C CA . PRO A 1 42 ? -11.059 -9.489 -4.193 1.00 44.04 42 PRO A CA 20
ATOM 31646 C C . PRO A 1 42 ? -10.697 -10.960 -3.929 1.00 43.42 42 PRO A C 20
ATOM 31647 O O . PRO A 1 42 ? -11.361 -11.640 -3.154 1.00 0.24 42 PRO A O 20
ATOM 31658 N N . THR A 1 43 ? -9.677 -11.442 -4.566 1.00 14.52 43 THR A N 20
ATOM 31659 C CA . THR A 1 43 ? -9.299 -12.836 -4.457 1.00 34.22 43 THR A CA 20
ATOM 31660 C C . THR A 1 43 ? -7.973 -13.019 -3.796 1.00 1.01 43 THR A C 20
ATOM 31661 O O . THR A 1 43 ? -7.272 -14.022 -3.999 1.00 61.20 43 THR A O 20
ATOM 31672 N N . MET A 1 44 ? -7.658 -12.100 -2.966 1.00 75.24 44 MET A N 20
ATOM 31673 C CA . MET A 1 44 ? -6.405 -12.083 -2.328 1.00 61.32 44 MET A CA 20
ATOM 31674 C C . MET A 1 44 ? -6.336 -12.839 -1.021 1.00 64.41 44 MET A C 20
ATOM 31675 O O . MET A 1 44 ? -6.881 -12.429 0.016 1.00 11.01 44 MET A O 20
ATOM 31689 N N . ASP A 1 45 ? -5.683 -13.960 -1.115 1.00 20.52 45 ASP A N 20
ATOM 31690 C CA . ASP A 1 45 ? -5.282 -14.763 0.011 1.00 43.35 45 ASP A CA 20
ATOM 31691 C C . ASP A 1 45 ? -3.788 -14.667 0.050 1.00 42.41 45 ASP A C 20
ATOM 31692 O O . ASP A 1 45 ? -3.077 -15.519 -0.471 1.00 11.32 45 ASP A O 20
ATOM 31701 N N . LEU A 1 46 ? -3.317 -13.572 0.577 1.00 25.25 46 LEU A N 20
ATOM 31702 C CA . LEU A 1 46 ? -1.897 -13.253 0.561 1.00 41.43 46 LEU A CA 20
ATOM 31703 C C . LEU A 1 46 ? -1.170 -13.871 1.738 1.00 15.51 46 LEU A C 20
ATOM 31704 O O . LEU A 1 46 ? 0.049 -13.738 1.849 1.00 2.31 46 LEU A O 20
ATOM 31720 N N . ASP A 1 47 ? -1.894 -14.550 2.605 1.00 73.00 47 ASP A N 20
ATOM 31721 C CA . ASP A 1 47 ? -1.314 -15.096 3.840 1.00 41.35 47 ASP A CA 20
ATOM 31722 C C . ASP A 1 47 ? -0.515 -16.392 3.599 1.00 44.31 47 ASP A C 20
ATOM 31723 O O . ASP A 1 47 ? -0.659 -17.403 4.288 1.00 51.35 47 ASP A O 20
ATOM 31732 N N . CYS A 1 48 ? 0.284 -16.347 2.595 1.00 63.15 48 CYS A N 20
ATOM 31733 C CA . CYS A 1 48 ? 1.197 -17.380 2.264 1.00 4.15 48 CYS A CA 20
ATOM 31734 C C . CYS A 1 48 ? 2.584 -16.801 2.382 1.00 55.14 48 CYS A C 20
ATOM 31735 O O . CYS A 1 48 ? 3.055 -16.079 1.484 1.00 42.43 48 CYS A O 20
ATOM 31743 N N . SER A 1 49 ? 3.217 -17.040 3.490 1.00 74.12 49 SER A N 20
ATOM 31744 C CA . SER A 1 49 ? 4.487 -16.450 3.737 1.00 41.13 49 SER A CA 20
ATOM 31745 C C . SER A 1 49 ? 5.616 -17.220 3.064 1.00 20.32 49 SER A C 20
ATOM 31746 O O . SER A 1 49 ? 6.232 -18.122 3.649 1.00 14.55 49 SER A O 20
ATOM 31754 N N . TYR A 1 50 ? 5.815 -16.916 1.808 1.00 12.51 50 TYR A N 20
ATOM 31755 C CA . TYR A 1 50 ? 6.914 -17.463 1.033 1.00 5.12 50 TYR A CA 20
ATOM 31756 C C . TYR A 1 50 ? 8.214 -16.778 1.386 1.00 23.32 50 TYR A C 20
ATOM 31757 O O . TYR A 1 50 ? 9.297 -17.373 1.397 1.00 64.20 50 TYR A O 20
ATOM 31775 N N . GLU A 1 51 ? 8.070 -15.562 1.682 1.00 32.14 51 GLU A N 20
ATOM 31776 C CA . GLU A 1 51 ? 9.063 -14.685 2.081 1.00 24.01 51 GLU A CA 20
ATOM 31777 C C . GLU A 1 51 ? 8.486 -13.873 3.230 1.00 72.14 51 GLU A C 20
ATOM 31778 O O . GLU A 1 51 ? 7.261 -13.930 3.455 1.00 50.24 51 GLU A O 20
ATOM 31790 N N . PRO A 1 52 ? 9.307 -13.125 3.972 1.00 64.32 52 PRO A N 20
ATOM 31791 C CA . PRO A 1 52 ? 8.815 -12.245 5.009 1.00 2.02 52 PRO A CA 20
ATOM 31792 C C . PRO A 1 52 ? 8.336 -10.918 4.410 1.00 45.33 52 PRO A C 20
ATOM 31793 O O . PRO A 1 52 ? 7.894 -10.862 3.259 1.00 72.32 52 PRO A O 20
ATOM 31804 N N . SER A 1 53 ? 8.473 -9.863 5.163 1.00 73.22 53 SER A N 20
ATOM 31805 C CA . SER A 1 53 ? 8.012 -8.526 4.798 1.00 64.42 53 SER A CA 20
ATOM 31806 C C . SER A 1 53 ? 8.955 -7.854 3.757 1.00 34.23 53 SER A C 20
ATOM 31807 O O . SER A 1 53 ? 9.151 -6.632 3.774 1.00 55.30 53 SER A O 20
ATOM 31815 N N . ASN A 1 54 ? 9.471 -8.650 2.830 1.00 51.02 54 ASN A N 20
ATOM 31816 C CA . ASN A 1 54 ? 10.425 -8.212 1.845 1.00 23.32 54 ASN A CA 20
ATOM 31817 C C . ASN A 1 54 ? 9.856 -7.165 0.887 1.00 33.21 54 ASN A C 20
ATOM 31818 O O . ASN A 1 54 ? 8.674 -7.207 0.551 1.00 54.03 54 ASN A O 20
ATOM 31829 N N . PRO A 1 55 ? 10.714 -6.235 0.397 1.00 3.31 55 PRO A N 20
ATOM 31830 C CA . PRO A 1 55 ? 10.308 -5.161 -0.523 1.00 23.24 55 PRO A CA 20
ATOM 31831 C C . PRO A 1 55 ? 9.686 -5.694 -1.813 1.00 32.50 55 PRO A C 20
ATOM 31832 O O . PRO A 1 55 ? 8.750 -5.114 -2.334 1.00 65.41 55 PRO A O 20
ATOM 31843 N N . GLU A 1 56 ? 10.183 -6.828 -2.296 1.00 45.03 56 GLU A N 20
ATOM 31844 C CA . GLU A 1 56 ? 9.673 -7.429 -3.522 1.00 12.24 56 GLU A CA 20
ATOM 31845 C C . GLU A 1 56 ? 8.304 -8.030 -3.273 1.00 61.33 56 GLU A C 20
ATOM 31846 O O . GLU A 1 56 ? 7.437 -8.039 -4.158 1.00 71.40 56 GLU A O 20
ATOM 31858 N N . VAL A 1 57 ? 8.109 -8.488 -2.058 1.00 25.24 57 VAL A N 20
ATOM 31859 C CA . VAL A 1 57 ? 6.848 -9.047 -1.626 1.00 4.15 57 VAL A CA 20
ATOM 31860 C C . VAL A 1 57 ? 5.821 -7.933 -1.586 1.00 4.33 57 VAL A C 20
ATOM 31861 O O . VAL A 1 57 ? 4.762 -8.019 -2.215 1.00 73.41 57 VAL A O 20
ATOM 31874 N N . ILE A 1 58 ? 6.194 -6.868 -0.895 1.00 62.55 58 ILE A N 20
ATOM 31875 C CA . ILE A 1 58 ? 5.397 -5.652 -0.785 1.00 72.31 58 ILE A CA 20
ATOM 31876 C C . ILE A 1 58 ? 5.061 -5.117 -2.192 1.00 24.25 58 ILE A C 20
ATOM 31877 O O . ILE A 1 58 ? 3.927 -4.769 -2.495 1.00 0.11 58 ILE A O 20
ATOM 31893 N N . HIS A 1 59 ? 6.058 -5.133 -3.048 1.00 72.05 59 HIS A N 20
ATOM 31894 C CA . HIS A 1 59 ? 5.965 -4.638 -4.422 1.00 72.34 59 HIS A CA 20
ATOM 31895 C C . HIS A 1 59 ? 4.872 -5.386 -5.206 1.00 50.34 59 HIS A C 20
ATOM 31896 O O . HIS A 1 59 ? 4.110 -4.771 -5.941 1.00 3.11 59 HIS A O 20
ATOM 31911 N N . ARG A 1 60 ? 4.784 -6.697 -5.002 1.00 70.12 60 ARG A N 20
ATOM 31912 C CA . ARG A 1 60 ? 3.784 -7.538 -5.655 1.00 10.54 60 ARG A CA 20
ATOM 31913 C C . ARG A 1 60 ? 2.378 -7.151 -5.200 1.00 32.34 60 ARG A C 20
ATOM 31914 O O . ARG A 1 60 ? 1.417 -7.142 -5.987 1.00 63.31 60 ARG A O 20
ATOM 31935 N N . GLN A 1 61 ? 2.289 -6.823 -3.947 1.00 30.23 61 GLN A N 20
ATOM 31936 C CA . GLN A 1 61 ? 1.038 -6.489 -3.285 1.00 50.55 61 GLN A CA 20
ATOM 31937 C C . GLN A 1 61 ? 0.529 -5.141 -3.715 1.00 72.34 61 GLN A C 20
ATOM 31938 O O . GLN A 1 61 ? -0.630 -4.989 -4.098 1.00 23.42 61 GLN A O 20
ATOM 31952 N N . LEU A 1 62 ? 1.405 -4.181 -3.683 1.00 55.23 62 LEU A N 20
ATOM 31953 C CA . LEU A 1 62 ? 1.051 -2.805 -4.039 1.00 22.41 62 LEU A CA 20
ATOM 31954 C C . LEU A 1 62 ? 0.716 -2.696 -5.526 1.00 45.31 62 LEU A C 20
ATOM 31955 O O . LEU A 1 62 ? -0.113 -1.881 -5.942 1.00 35.13 62 LEU A O 20
ATOM 31971 N N . ASN A 1 63 ? 1.359 -3.545 -6.305 1.00 3.10 63 ASN A N 20
ATOM 31972 C CA . ASN A 1 63 ? 1.121 -3.702 -7.733 1.00 12.53 63 ASN A CA 20
ATOM 31973 C C . ASN A 1 63 ? -0.360 -3.974 -7.995 1.00 42.23 63 ASN A C 20
ATOM 31974 O O . ASN A 1 63 ? -0.980 -3.378 -8.883 1.00 12.11 63 ASN A O 20
ATOM 31985 N N . ARG A 1 64 ? -0.897 -4.873 -7.209 1.00 34.51 64 ARG A N 20
ATOM 31986 C CA . ARG A 1 64 ? -2.293 -5.275 -7.259 1.00 3.02 64 ARG A CA 20
ATOM 31987 C C . ARG A 1 64 ? -3.258 -4.086 -7.087 1.00 51.31 64 ARG A C 20
ATOM 31988 O O . ARG A 1 64 ? -4.319 -4.034 -7.721 1.00 14.03 64 ARG A O 20
ATOM 32009 N N . LEU A 1 65 ? -2.887 -3.137 -6.242 1.00 42.12 65 LEU A N 20
ATOM 32010 C CA . LEU A 1 65 ? -3.739 -1.977 -5.949 1.00 31.21 65 LEU A CA 20
ATOM 32011 C C . LEU A 1 65 ? -3.814 -1.027 -7.124 1.00 42.10 65 LEU A C 20
ATOM 32012 O O . LEU A 1 65 ? -4.841 -0.369 -7.337 1.00 10.24 65 LEU A O 20
ATOM 32028 N N . PHE A 1 66 ? -2.734 -0.973 -7.895 1.00 42.33 66 PHE A N 20
ATOM 32029 C CA . PHE A 1 66 ? -2.678 -0.160 -9.110 1.00 53.11 66 PHE A CA 20
ATOM 32030 C C . PHE A 1 66 ? -3.775 -0.619 -10.068 1.00 60.54 66 PHE A C 20
ATOM 32031 O O . PHE A 1 66 ? -4.413 0.184 -10.750 1.00 33.22 66 PHE A O 20
ATOM 32048 N N . ALA A 1 67 ? -4.014 -1.912 -10.063 1.00 51.45 67 ALA A N 20
ATOM 32049 C CA . ALA A 1 67 ? -5.007 -2.516 -10.912 1.00 51.44 67 ALA A CA 20
ATOM 32050 C C . ALA A 1 67 ? -6.425 -2.247 -10.418 1.00 73.21 67 ALA A C 20
ATOM 32051 O O . ALA A 1 67 ? -7.361 -2.213 -11.224 1.00 4.21 67 ALA A O 20
ATOM 32058 N N . GLN A 1 68 ? -6.596 -2.040 -9.105 1.00 63.11 68 GLN A N 20
ATOM 32059 C CA . GLN A 1 68 ? -7.892 -1.801 -8.567 1.00 50.23 68 GLN A CA 20
ATOM 32060 C C . GLN A 1 68 ? -8.413 -0.441 -8.970 1.00 3.01 68 GLN A C 20
ATOM 32061 O O . GLN A 1 68 ? -9.510 -0.327 -9.509 1.00 33.43 68 GLN A O 20
ATOM 32075 N N . GLY A 1 69 ? -7.630 0.584 -8.726 1.00 54.13 69 GLY A N 20
ATOM 32076 C CA . GLY A 1 69 ? -8.128 1.898 -8.954 1.00 61.44 69 GLY A CA 20
ATOM 32077 C C . GLY A 1 69 ? -7.182 2.980 -8.614 1.00 13.23 69 GLY A C 20
ATOM 32078 O O . GLY A 1 69 ? -6.425 2.877 -7.645 1.00 32.23 69 GLY A O 20
ATOM 32082 N N . MET A 1 70 ? -7.218 4.025 -9.410 1.00 23.15 70 MET A N 20
ATOM 32083 C CA . MET A 1 70 ? -6.539 5.266 -9.077 1.00 25.13 70 MET A CA 20
ATOM 32084 C C . MET A 1 70 ? -7.261 5.856 -7.868 1.00 24.14 70 MET A C 20
ATOM 32085 O O . MET A 1 70 ? -6.664 6.482 -6.998 1.00 70.21 70 MET A O 20
ATOM 32099 N N . ALA A 1 71 ? -8.559 5.569 -7.810 1.00 15.23 71 ALA A N 20
ATOM 32100 C CA . ALA A 1 71 ? -9.414 5.990 -6.726 1.00 22.13 71 ALA A CA 20
ATOM 32101 C C . ALA A 1 71 ? -9.133 5.115 -5.524 1.00 2.43 71 ALA A C 20
ATOM 32102 O O . ALA A 1 71 ? -9.100 5.577 -4.391 1.00 23.24 71 ALA A O 20
ATOM 32109 N N . THR A 1 72 ? -8.887 3.851 -5.803 1.00 3.15 72 THR A N 20
ATOM 32110 C CA . THR A 1 72 ? -8.569 2.869 -4.803 1.00 52.14 72 THR A CA 20
ATOM 32111 C C . THR A 1 72 ? -7.262 3.228 -4.069 1.00 21.24 72 THR A C 20
ATOM 32112 O O . THR A 1 72 ? -7.173 3.077 -2.858 1.00 10.21 72 THR A O 20
ATOM 32123 N N . TRP A 1 73 ? -6.278 3.744 -4.801 1.00 31.43 73 TRP A N 20
ATOM 32124 C CA . TRP A 1 73 ? -5.004 4.118 -4.200 1.00 22.24 73 TRP A CA 20
ATOM 32125 C C . TRP A 1 73 ? -5.211 5.337 -3.266 1.00 31.42 73 TRP A C 20
ATOM 32126 O O . TRP A 1 73 ? -4.589 5.425 -2.217 1.00 14.22 73 TRP A O 20
ATOM 32147 N N . LYS A 1 74 ? -6.113 6.264 -3.655 1.00 73.24 74 LYS A N 20
ATOM 32148 C CA . LYS A 1 74 ? -6.492 7.402 -2.800 1.00 52.14 74 LYS A CA 20
ATOM 32149 C C . LYS A 1 74 ? -7.040 6.907 -1.489 1.00 60.44 74 LYS A C 20
ATOM 32150 O O . LYS A 1 74 ? -6.576 7.310 -0.418 1.00 74.40 74 LYS A O 20
ATOM 32169 N N . SER A 1 75 ? -8.011 6.020 -1.580 1.00 72.21 75 SER A N 20
ATOM 32170 C CA . SER A 1 75 ? -8.633 5.433 -0.465 1.00 62.45 75 SER A CA 20
ATOM 32171 C C . SER A 1 75 ? -7.623 4.662 0.388 1.00 21.25 75 SER A C 20
ATOM 32172 O O . SER A 1 75 ? -7.674 4.693 1.625 1.00 62.45 75 SER A O 20
ATOM 32180 N N . PHE A 1 76 ? -6.710 4.007 -0.287 1.00 64.50 76 PHE A N 20
ATOM 32181 C CA . PHE A 1 76 ? -5.652 3.274 0.339 1.00 55.13 76 PHE A CA 20
ATOM 32182 C C . PHE A 1 76 ? -4.783 4.189 1.167 1.00 44.33 76 PHE A C 20
ATOM 32183 O O . PHE A 1 76 ? -4.563 3.916 2.344 1.00 73.22 76 PHE A O 20
ATOM 32200 N N . ILE A 1 77 ? -4.319 5.305 0.585 1.00 44.31 77 ILE A N 20
ATOM 32201 C CA . ILE A 1 77 ? -3.444 6.177 1.318 1.00 22.33 77 ILE A CA 20
ATOM 32202 C C . ILE A 1 77 ? -4.211 6.892 2.441 1.00 42.41 77 ILE A C 20
ATOM 32203 O O . ILE A 1 77 ? -3.652 7.206 3.511 1.00 20.33 77 ILE A O 20
ATOM 32219 N N . ASN A 1 78 ? -5.480 7.127 2.195 1.00 42.21 78 ASN A N 20
ATOM 32220 C CA . ASN A 1 78 ? -6.379 7.726 3.172 1.00 23.25 78 ASN A CA 20
ATOM 32221 C C . ASN A 1 78 ? -6.411 6.870 4.445 1.00 24.01 78 ASN A C 20
ATOM 32222 O O . ASN A 1 78 ? -6.248 7.381 5.567 1.00 33.13 78 ASN A O 20
ATOM 32233 N N . ASP A 1 79 ? -6.569 5.562 4.263 1.00 70.35 79 ASP A N 20
ATOM 32234 C CA . ASP A 1 79 ? -6.572 4.619 5.389 1.00 63.21 79 ASP A CA 20
ATOM 32235 C C . ASP A 1 79 ? -5.180 4.430 5.949 1.00 51.22 79 ASP A C 20
ATOM 32236 O O . ASP A 1 79 ? -5.011 4.293 7.154 1.00 32.21 79 ASP A O 20
ATOM 32245 N N . LEU A 1 80 ? -4.196 4.419 5.054 1.00 44.44 80 LEU A N 20
ATOM 32246 C CA . LEU A 1 80 ? -2.764 4.284 5.378 1.00 61.11 80 LEU A CA 20
ATOM 32247 C C . LEU A 1 80 ? -2.392 5.289 6.459 1.00 34.44 80 LEU A C 20
ATOM 32248 O O . LEU A 1 80 ? -1.894 4.927 7.516 1.00 22.14 80 LEU A O 20
ATOM 32264 N N . CYS A 1 81 ? -2.689 6.533 6.201 1.00 21.04 81 CYS A N 20
ATOM 32265 C CA . CYS A 1 81 ? -2.352 7.598 7.128 1.00 51.14 81 CYS A CA 20
ATOM 32266 C C . CYS A 1 81 ? -3.148 7.477 8.428 1.00 65.13 81 CYS A C 20
ATOM 32267 O O . CYS A 1 81 ? -2.583 7.570 9.510 1.00 63.14 81 CYS A O 20
ATOM 32275 N N . PHE A 1 82 ? -4.446 7.207 8.297 1.00 50.41 82 PHE A N 20
ATOM 32276 C CA . PHE A 1 82 ? -5.368 7.152 9.433 1.00 65.42 82 PHE A CA 20
ATOM 32277 C C . PHE A 1 82 ? -4.966 6.062 10.411 1.00 51.42 82 PHE A C 20
ATOM 32278 O O . PHE A 1 82 ? -4.777 6.309 11.599 1.00 53.12 82 PHE A O 20
ATOM 32295 N N . GLU A 1 83 ? -4.830 4.874 9.892 1.00 2.34 83 GLU A N 20
ATOM 32296 C CA . GLU A 1 83 ? -4.554 3.706 10.676 1.00 41.43 83 GLU A CA 20
ATOM 32297 C C . GLU A 1 83 ? -3.168 3.685 11.250 1.00 35.35 83 GLU A C 20
ATOM 32298 O O . GLU A 1 83 ? -2.972 3.305 12.404 1.00 42.05 83 GLU A O 20
ATOM 32310 N N . LEU A 1 84 ? -2.206 4.101 10.471 1.00 4.23 84 LEU A N 20
ATOM 32311 C CA . LEU A 1 84 ? -0.845 4.005 10.901 1.00 22.03 84 LEU A CA 20
ATOM 32312 C C . LEU A 1 84 ? -0.450 5.126 11.840 1.00 53.35 84 LEU A C 20
ATOM 32313 O O . LEU A 1 84 ? 0.249 4.869 12.826 1.00 43.05 84 LEU A O 20
ATOM 32329 N N . ASP A 1 85 ? -0.906 6.355 11.578 1.00 52.22 85 ASP A N 20
ATOM 32330 C CA . ASP A 1 85 ? -0.574 7.482 12.457 1.00 42.14 85 ASP A CA 20
ATOM 32331 C C . ASP A 1 85 ? -1.419 8.714 12.107 1.00 2.22 85 ASP A C 20
ATOM 32332 O O . ASP A 1 85 ? -2.566 8.833 12.551 1.00 33.32 85 ASP A O 20
ATOM 32341 N N . VAL A 1 86 ? -0.858 9.601 11.316 1.00 62.42 86 VAL A N 20
ATOM 32342 C CA . VAL A 1 86 ? -1.513 10.788 10.776 1.00 61.42 86 VAL A CA 20
ATOM 32343 C C . VAL A 1 86 ? -0.994 10.907 9.342 1.00 63.14 86 VAL A C 20
ATOM 32344 O O . VAL A 1 86 ? -0.139 10.096 8.978 1.00 43.32 86 VAL A O 20
ATOM 32357 N N . PRO A 1 87 ? -1.503 11.839 8.480 1.00 22.51 87 PRO A N 20
ATOM 32358 C CA . PRO A 1 87 ? -0.899 12.089 7.160 1.00 22.13 87 PRO A CA 20
ATOM 32359 C C . PRO A 1 87 ? 0.617 12.326 7.302 1.00 34.22 87 PRO A C 20
ATOM 32360 O O . PRO A 1 87 ? 1.047 13.372 7.790 1.00 21.41 87 PRO A O 20
ATOM 32371 N N . LEU A 1 88 ? 1.396 11.316 6.908 1.00 74.32 88 LEU A N 20
ATOM 32372 C CA . LEU A 1 88 ? 2.847 11.245 7.091 1.00 61.31 88 LEU A CA 20
ATOM 32373 C C . LEU A 1 88 ? 3.528 12.517 6.600 1.00 74.01 88 LEU A C 20
ATOM 32374 O O . LEU A 1 88 ? 4.301 13.148 7.322 1.00 4.20 88 LEU A O 20
ATOM 32390 N N . ASP A 1 89 ? 3.232 12.854 5.379 1.00 32.13 89 ASP A N 20
ATOM 32391 C CA . ASP A 1 89 ? 3.731 14.041 4.699 1.00 40.34 89 ASP A CA 20
ATOM 32392 C C . ASP A 1 89 ? 2.683 14.345 3.662 1.00 32.45 89 ASP A C 20
ATOM 32393 O O . ASP A 1 89 ? 2.957 14.555 2.486 1.00 50.11 89 ASP A O 20
ATOM 32402 N N . MET A 1 90 ? 1.442 14.345 4.167 1.00 4.13 90 MET A N 20
ATOM 32403 C CA . MET A 1 90 ? 0.204 14.411 3.384 1.00 12.53 90 MET A CA 20
ATOM 32404 C C . MET A 1 90 ? -0.053 13.073 2.712 1.00 21.12 90 MET A C 20
ATOM 32405 O O . MET A 1 90 ? 0.868 12.348 2.371 1.00 65.45 90 MET A O 20
ATOM 32419 N N . GLU A 1 91 ? -1.290 12.731 2.584 1.00 73.41 91 GLU A N 20
ATOM 32420 C CA . GLU A 1 91 ? -1.700 11.504 1.929 1.00 62.45 91 GLU A CA 20
ATOM 32421 C C . GLU A 1 91 ? -1.483 11.595 0.425 1.00 73.25 91 GLU A C 20
ATOM 32422 O O . GLU A 1 91 ? -1.114 10.643 -0.237 1.00 22.41 91 GLU A O 20
ATOM 32434 N N . ILE A 1 92 ? -1.688 12.757 -0.068 1.00 43.13 92 ILE A N 20
ATOM 32435 C CA . ILE A 1 92 ? -1.695 13.053 -1.480 1.00 53.21 92 ILE A CA 20
ATOM 32436 C C . ILE A 1 92 ? -0.349 12.716 -2.210 1.00 63.40 92 ILE A C 20
ATOM 32437 O O . ILE A 1 92 ? -0.394 12.077 -3.238 1.00 64.23 92 ILE A O 20
ATOM 32453 N N . PRO A 1 93 ? 0.844 13.144 -1.718 1.00 54.41 93 PRO A N 20
ATOM 32454 C CA . PRO A 1 93 ? 2.142 12.747 -2.328 1.00 74.51 93 PRO A CA 20
ATOM 32455 C C . PRO A 1 93 ? 2.271 11.218 -2.418 1.00 34.32 93 PRO A C 20
ATOM 32456 O O . PRO A 1 93 ? 2.799 10.663 -3.396 1.00 2.12 93 PRO A O 20
ATOM 32467 N N . LEU A 1 94 ? 1.729 10.556 -1.414 1.00 62.50 94 LEU A N 20
ATOM 32468 C CA . LEU A 1 94 ? 1.709 9.110 -1.328 1.00 40.44 94 LEU A CA 20
ATOM 32469 C C . LEU A 1 94 ? 0.740 8.518 -2.344 1.00 34.14 94 LEU A C 20
ATOM 32470 O O . LEU A 1 94 ? 0.964 7.436 -2.867 1.00 42.30 94 LEU A O 20
ATOM 32486 N N . VAL A 1 95 ? -0.346 9.211 -2.623 1.00 40.31 95 VAL A N 20
ATOM 32487 C CA . VAL A 1 95 ? -1.280 8.700 -3.594 1.00 53.03 95 VAL A CA 20
ATOM 32488 C C . VAL A 1 95 ? -0.880 9.035 -4.999 1.00 11.25 95 VAL A C 20
ATOM 32489 O O . VAL A 1 95 ? -1.058 8.249 -5.937 1.00 62.33 95 VAL A O 20
ATOM 32502 N N . SER A 1 96 ? -0.296 10.156 -5.111 1.00 33.55 96 SER A N 20
ATOM 32503 C CA . SER A 1 96 ? 0.225 10.674 -6.360 1.00 41.42 96 SER A CA 20
ATOM 32504 C C . SER A 1 96 ? 1.218 9.700 -7.021 1.00 54.14 96 SER A C 20
ATOM 32505 O O . SER A 1 96 ? 1.368 9.692 -8.247 1.00 4.41 96 SER A O 20
ATOM 32513 N N . ILE A 1 97 ? 1.860 8.875 -6.214 1.00 24.33 97 ILE A N 20
ATOM 32514 C CA . ILE A 1 97 ? 2.852 7.948 -6.701 1.00 33.43 97 ILE A CA 20
ATOM 32515 C C . ILE A 1 97 ? 2.195 6.850 -7.547 1.00 13.12 97 ILE A C 20
ATOM 32516 O O . ILE A 1 97 ? 2.779 6.375 -8.492 1.00 12.45 97 ILE A O 20
ATOM 32532 N N . TRP A 1 98 ? 0.948 6.546 -7.191 1.00 62.24 98 TRP A N 20
ATOM 32533 C CA . TRP A 1 98 ? 0.101 5.523 -7.759 1.00 71.15 98 TRP A CA 20
ATOM 32534 C C . TRP A 1 98 ? 0.822 4.307 -8.356 1.00 61.41 98 TRP A C 20
ATOM 32535 O O . TRP A 1 98 ? 1.071 4.218 -9.572 1.00 71.21 98 TRP A O 20
ATOM 32556 N N . GLY A 1 99 ? 1.199 3.416 -7.495 1.00 14.42 99 GLY A N 20
ATOM 32557 C CA . GLY A 1 99 ? 1.798 2.207 -7.932 1.00 11.05 99 GLY A CA 20
ATOM 32558 C C . GLY A 1 99 ? 3.296 2.232 -7.796 1.00 62.14 99 GLY A C 20
ATOM 32559 O O . GLY A 1 99 ? 3.860 3.173 -7.242 1.00 2.11 99 GLY A O 20
ATOM 32563 N N . PRO A 1 100 ? 3.969 1.215 -8.317 1.00 1.31 100 PRO A N 20
ATOM 32564 C CA . PRO A 1 100 ? 5.411 1.085 -8.256 1.00 74.45 100 PRO A CA 20
ATOM 32565 C C . PRO A 1 100 ? 6.081 1.717 -9.478 1.00 15.30 100 PRO A C 20
ATOM 32566 O O . PRO A 1 100 ? 6.948 1.108 -10.122 1.00 11.23 100 PRO A O 20
ATOM 32577 N N . ARG A 1 101 ? 5.693 2.920 -9.781 1.00 3.31 101 ARG A N 20
ATOM 32578 C CA . ARG A 1 101 ? 6.242 3.630 -10.905 1.00 32.33 101 ARG A CA 20
ATOM 32579 C C . ARG A 1 101 ? 7.345 4.579 -10.453 1.00 43.12 101 ARG A C 20
ATOM 32580 O O . ARG A 1 101 ? 7.063 5.652 -9.891 1.00 55.33 101 ARG A O 20
#

Nearest PDB structures (foldseek):
  2mjm-assembly1_A  TM=8.944E-01  e=1.804E-11  Mus musculus
  2mjm-assembly1_A  TM=9.405E-01  e=1.573E-13  Mus musculus
  2mjm-assembly1_A  TM=1.010E+00  e=2.001E-15  Mus musculus
  2mjm-assembly1_A  TM=9.133E-01  e=1.619E-12  Mus musculus
  8e0q-assembly1_B  TM=2.937E-01  e=8.891E+00  Homo sapiens

GO terms:
  GO:0009617 response to bacterium (P, IEP)
  GO:0005634 nucleus (C, IDA)
  GO:0005829 cytosol (C, IDA)
  GO:0043124 negative regulation of canonical NF-kappaB signal transduction (P, IDA)
  GO:0060339 negative regulation of type I interferon-mediated signaling pathway (P, IDA)
  GO:0045087 innate immune response (P, IMP)

Foldseek 3Di:
DQCPPLVCLVVPDDDCVLLVVCLVLCLVVVVPVQVLLCVQPVPDPLPPPPDGSDSVSVQVSLQSQLVRDLVSLLVVLVVVQVVSDHQPVHSSPNSSHRHPD

Solvent-accessible surface area: 6194 Å² total; per-residue (Å²): 107,143,91,94,72,95,88,26,28,72,139,133,59,54,21,116,105,31,64,57,100,0,8,118,19,1,21,148,40,55,141,32,0,31,59,34,1,156,89,31,2,110,113,23,44,60,137,54,71,145,82,95,35,49,73,112,7,3,78,55,37,3,75,84,0,84,74,79,11,98,69,32,6,59,60,0,0,69,40,2,22,166,80,22,126,47,122,40,86,52,41,9,4,1,0,8,15,99,29,86,225

Secondary structure (DSSP, 8-state):
---S-SGGGTTS---HHHHHHHHHHHHT-HHHHHHHHHHH-TT--TT--SSSS-HHHHHHHHHHHHHH-HHHHHHHHHHHHHHT----S-HHHHHGGGS--

InterPro domains:
  IPR001611 Leucine-rich repeat [PF13516] (873-891)
  IPR001611 Leucine-rich repeat [PF13516] (1007-1027)
  IPR001611 Leucine-rich repeat [PF13516] (1274-1289)
  IPR001611 Leucine-rich repeat [PF13516] (1576-1597)
  IPR001611 Leucine-rich repeat [PF13516] (1606-1625)
  IPR001611 Leucine-rich repeat [PF13516] (1634-1653)
  IPR001611 Leucine-rich repeat [PF13516] (1662-1681)
  IPR001611 Leucine-rich repeat [PF13516] (1690-1706)
  IPR001611 Leucine-rich repeat [PF13516] (1852-1871)
  IPR003591 Leucine-rich repeat, typical subtype [SM00369] (772-796)
  IPR003591 Leucine-rich repeat, typical subtype [SM00369] (1034-1055)
  IPR003591 Leucine-rich repeat, typical subtype [SM00369] (1519-1542)
  IPR003591 Leucine-rich repeat, typical subtype [SM00369] (1575-1598)
  IPR003591 Leucine-rich repeat, typical subtype [SM00369] (1603-1626)
  IPR003591 Leucine-rich repeat, typical subtype [SM00369] (1631-1654)
  IPR003591 Leucine-rich repeat, typical subtype [SM00369] (1659-1682)
  IPR003591 Leucine-rich repeat, typical subtype [SM00369] (1687-1708)
  IPR003591 Leucine-rich repeat, typical subtype [SM00369] (1849-1872)
  IPR006553 Leucine-rich repeat, cysteine-containing subtype [SM00367] (716-740)
  IPR006553 Leucine-rich repeat, cysteine-containing subtype [SM00367] (772-796)

CATH classification: 1.10.533.20